Protein 8C8A (pdb70)

B-factor: mean 38.57, std 23.19, range [0.04, 75.44]

Foldseek 3Di:
DPDDDDDDDDDDDDPDDDQQFFKWFKAALVRHGQFIGGDGAQDWDWTAGPPPGPIKIFGHHSQQDTDAIPPGDDPSMDTPSGGDDPDDD

Nearest PDB structures (foldseek):
  8c8a-assembly1_A  TM=7.596E-01  e=3.567E-14  Pyricularia oryzae 70-15
  6r5j-assembly1_A  TM=7.655E-01  e=9.080E-04  Pyricularia oryzae P131
  7nmm-assembly2_J  TM=6.622E-01  e=2.965E-03  Pyricularia oryzae B157
  7nlj-assembly1_B  TM=6.506E-01  e=5.683E-03  Pyricularia oryzae Y34
  2myw-assembly1_A  TM=5.271E-01  e=2.237E+00  Pyricularia oryzae

Secondary structure (DSSP, 8-state):
-------TTSSS-SS-SSS--EEEEEE-TT--EEEEEEE-TT-EEEE--TTT---EEEEE-TTS-EEEEES-PPTT-EEEEEE--SS--

Sequence (89 aa):
MAAPTPVPGIFDIFKKPVPTSCKLALTNGNKREVDAMLLPPSGTTILSDTSGAGVFTAKVNSKCEFTSVSPALPTGFKIEGSVDKEGKPMAAPTPVPGIFDIFKKPVPTSCKLALTNGNKREVDAML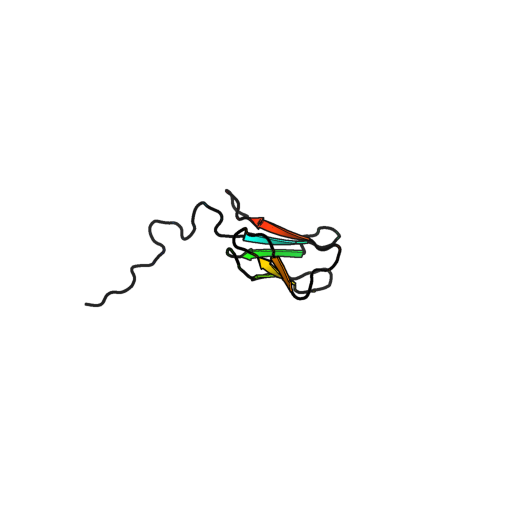LPPSGTTILSDTSGAGVFTAKVNSKCEFTSVSPALPTGFKIEGSVDKEGKPMAAPTPVPGIFDIFKKPVPTSCKLALTNGNKREVDAMLLPPSGTTILSDTSGAGVFTAKVNSKCEFTSVSPALPTGFKIEGSVDKEGKPMAAPTPVPGIFDIFKKPVPTSCKLALTNGNKREVDAMLLPPSGTTILSDTSGAGVFTAKVNSKCEFTSVSPALPTGFKIEGSVDKEGKPMAAPTPVPGIFDIFKKPVPTSCKLALTNGNKREVDAMLLPPSGTTILSDTSGAGVFTAKVNSKCEFTSVSPALPTGFKIEGSVDKEGKPMAAPTPVPGIFDIFKKPVPTSCKLALTNGNKREVDAMLLPPSGTTILSDTSGAGVFTAKVNSKCEFTSVSPALPTGFKIEGSVDKEGKPMAAPTPVPGIFDIFKKPVPTSCKLALTNGNKREVDAMLLPPSGTTILSDTSGAGVFTAKVNSKCEFTSVSPALPTGFKIEGSVDKEGKPMAAPTPVPGIFDIFKKPVPTSCKLALTNGNKREVDAMLLPPSGTTILSDTSGAGVFTAKVNSKCEFTSVSPALPTGFKIEGSVDKEGKPMAAPTPVPGIFDIFKKPVPTSCKLALTNGNKREVDAMLLPPSGTTILSDTSGAGVFTAKVNSKCEFTSVSPALPTGFKIEGSVDKEGKPMAAPTPVPGIFDIFKKPVPTSCKLALTNGNKREVDAMLLPPSGTTILSDTSGAGVFTAKVNSKCEFTSVSPALPTGFKIEGSVDKEGKPMAAPTPVPGIFDIFKKPVPTSCKLALTNGNKREVDAMLLPPSGTTILSDTSGAGVFTAKVNSKCEFTSVSPALPTGFKIEGSVDKEGKPMAAPTPVPGIFDIFKKPVPTSCKLALTNGNKREVDAMLLPPSGTTILSDTSGAGVFTAKVNSKCEFTSVSPALPTGFKIEGSVDKEGKPMAAPTPVPGIFDIFKKPVPTSCKLALTNGNKREVDAMLLPPSGTTILSDTSGAGVFTAKVNSKCEFTSVSPALPTGFKIEGSVDKEGKPMAAPTPVPGIFDIFKKPVPTSCKLALTNGNKREVDAMLLPPSGTTILSDTSGAGVFTAKVNSKCEFTSVSPALPTGFKIEGSVDKEGKPMAAPTPVPGIFDIFKKPVPTSCKLALTNGNKREVDAMLLPPSGTTILSDTSGAGVFTAKVNSKCEFTSVSPALPTGFKIEGSVDKEGKPMAAPTPVPGIFDIFKKPVPTSCKLALTNGNKREVDAMLLPPSGTTILSDTSGAGVFTAKVNSKCEFTSVSPALPTGFKIEGSVDKEGKPMAAPTPVPGIFDIFKKPVPTSCKLALTNGNKREVDAMLLPPSGTTILSDTSGAGVFTAKVNSKCEFTSVSPALPTGFKIEGSVDKEGKPMAAPTPVPGIFDIFKKPVPTSCKLALTNGNKREVDAMLLPPSGTTILSDTSGAGVFTAKVNSKCEFTSVSPALPTGFKIEGSVDKEGKPMAAPTPVPGIFDIFKKPVPTSCKLALTNGNKREVDAMLLPPSGTTILSDTSGAGVFTAKVNSKCEFTSVSPALPTGFKIEGSVDKEGKPMAAPTPVPGIFDIFKKPVPTSCKLALTNGNKREVDAMLLPPSGTTILSDTSGAGVFTAKVNSKCEFTSVSPALPTGFKIEGSVDKEGKP

Radius of gyration: 16.28 Å; Cα contacts (8 Å, |Δi|>4): 189; chains: 1; bounding box: 24×59×23 Å

Organism: Pyricularia oryzae (strain 70-15 / ATCC MYA-4617 / FGSC 8958) (NCBI:txid242507)

Solvent-accessible surface area: 6206 Å² total; per-residue (Å²): 246,77,108,113,107,104,79,132,5,112,215,70,136,155,83,132,141,80,84,36,22,0,45,0,0,0,4,18,51,123,104,171,97,21,34,37,89,86,30,79,46,66,13,60,0,96,0,55,6,115,71,66,65,33,76,11,34,0,89,9,62,72,128,1,88,68,80,60,12,46,110,66,52,59,145,47,42,105,7,60,27,38,55,14,122,197,37,189,80

Structure (mmCIF, N/CA/C/O backbone):
data_8C8A
#
_entry.id   8C8A
#
loop_
_atom_site.group_PDB
_atom_site.id
_atom_site.type_symbol
_atom_site.label_atom_id
_atom_site.label_alt_id
_atom_site.label_comp_id
_atom_site.label_asym_id
_atom_site.label_entity_id
_atom_site.label_seq_id
_atom_site.pdbx_PDB_ins_code
_atom_site.Cartn_x
_atom_site.Cartn_y
_atom_site.Cartn_z
_atom_site.occupancy
_atom_site.B_iso_or_equiv
_atom_site.auth_seq_id
_atom_site.auth_comp_id
_atom_site.auth_asym_id
_atom_site.auth_atom_id
_atom_site.pdbx_PDB_model_num
ATOM 1 N N . MET A 1 30 ? 1.307 -1.204 -1.825 1.00 0.00 17 MET A N 1
ATOM 2 C CA . MET A 1 30 ? 2.644 -1.492 -2.358 1.00 52.33 17 MET A CA 1
ATOM 3 C C . MET A 1 30 ? 2.657 -2.921 -2.877 1.00 30.00 17 MET A C 1
ATOM 4 O O . MET A 1 30 ? 2.900 -3.165 -4.063 1.00 11.20 17 MET A O 1
ATOM 18 N N . ALA A 1 31 ? 2.361 -3.856 -2.005 1.00 62.30 18 ALA A N 1
ATOM 19 C CA . ALA A 1 31 ? 2.291 -5.253 -2.350 1.00 42.14 18 ALA A CA 1
ATOM 20 C C . ALA A 1 31 ? 1.076 -5.828 -1.666 1.00 74.21 18 ALA A C 1
ATOM 21 O O . ALA A 1 31 ? 0.696 -5.348 -0.591 1.00 32.10 18 ALA A O 1
ATOM 28 N N . ALA A 1 32 ? 0.457 -6.810 -2.273 1.00 65.52 19 ALA A N 1
ATOM 29 C CA . ALA A 1 32 ? -0.758 -7.385 -1.724 1.00 2.21 19 ALA A CA 1
ATOM 30 C C . ALA A 1 32 ? -0.539 -8.795 -1.169 1.00 0.45 19 ALA A C 1
ATOM 31 O O . ALA A 1 32 ? -0.509 -9.768 -1.924 1.00 43.54 19 ALA A O 1
ATOM 38 N N . PRO A 1 33 ? -0.333 -8.930 0.150 1.00 53.23 20 PRO A N 1
ATOM 39 C CA . PRO A 1 33 ? -0.205 -10.219 0.790 1.00 44.20 20 PRO A CA 1
ATOM 40 C C . PRO A 1 33 ? -1.584 -10.743 1.205 1.00 40.20 20 PRO A C 1
ATOM 41 O O . PRO A 1 33 ? -2.459 -9.955 1.598 1.00 31.31 20 PRO A O 1
ATOM 52 N N . THR A 1 34 ? -1.785 -12.036 1.092 1.00 70.42 21 THR A N 1
ATOM 53 C CA . THR A 1 34 ? -3.034 -12.672 1.463 1.00 72.44 21 THR A CA 1
ATOM 54 C C . THR A 1 34 ? -3.341 -12.432 2.968 1.00 4.42 21 THR A C 1
ATOM 55 O O . THR A 1 34 ? -2.529 -12.779 3.828 1.00 50.14 21 THR A O 1
ATOM 66 N N . PRO A 1 35 ? -4.520 -11.846 3.292 1.00 72.23 22 PRO A N 1
ATOM 67 C CA . PRO A 1 35 ? -4.907 -11.476 4.681 1.00 74.51 22 PRO A CA 1
ATOM 68 C C . PRO A 1 35 ? -5.363 -12.673 5.543 1.00 34.04 22 PRO A C 1
ATOM 69 O O . PRO A 1 35 ? -6.151 -12.506 6.479 1.00 40.44 22 PRO A O 1
ATOM 80 N N . VAL A 1 36 ? -4.810 -13.845 5.247 1.00 71.14 23 VAL A N 1
ATOM 81 C CA . VAL A 1 36 ? -5.092 -15.102 5.944 1.00 44.32 23 VAL A CA 1
ATOM 82 C C . VAL A 1 36 ? -6.516 -15.623 5.653 1.00 62.21 23 VAL A C 1
ATOM 83 O O . VAL A 1 36 ? -7.519 -15.002 6.023 1.00 22.43 23 VAL A O 1
ATOM 96 N N . PRO A 1 37 ? -6.619 -16.787 4.996 1.00 1.32 24 PRO A N 1
ATOM 97 C CA . PRO A 1 37 ? -7.907 -17.418 4.683 1.00 65.02 24 PRO A CA 1
ATOM 98 C C . PRO A 1 37 ? -8.448 -18.213 5.888 1.00 30.32 24 PRO A C 1
ATOM 99 O O . PRO A 1 37 ? -8.904 -19.351 5.754 1.00 31.42 24 PRO A O 1
ATOM 110 N N . GLY A 1 38 ? -8.408 -17.601 7.044 1.00 5.02 25 GLY A N 1
ATOM 111 C CA . GLY A 1 38 ? -8.875 -18.241 8.239 1.00 10.24 25 GLY A CA 1
ATOM 112 C C . GLY A 1 38 ? -9.222 -17.240 9.302 1.00 3.23 25 GLY A C 1
ATOM 113 O O . GLY A 1 38 ? -9.024 -17.486 10.488 1.00 32.33 25 GLY A O 1
ATOM 117 N N . ILE A 1 39 ? -9.707 -16.100 8.891 1.00 41.13 26 ILE A N 1
ATOM 118 C CA . ILE A 1 39 ? -10.098 -15.080 9.836 1.00 5.21 26 ILE A CA 1
ATOM 119 C C . ILE A 1 39 ? -11.603 -15.084 9.935 1.00 21.15 26 ILE A C 1
ATOM 120 O O . ILE A 1 39 ? -12.260 -15.590 9.034 1.00 35.23 26 ILE A O 1
ATOM 136 N N . PHE A 1 40 ? -12.137 -14.560 11.026 1.00 64.30 27 PHE A N 1
ATOM 137 C CA . PHE A 1 40 ? -13.579 -14.561 11.336 1.00 14.13 27 PHE A CA 1
ATOM 138 C C . PHE A 1 40 ? -14.046 -15.958 11.770 1.00 20.55 27 PHE A C 1
ATOM 139 O O . PHE A 1 40 ? -14.595 -16.122 12.860 1.00 2.54 27 PHE A O 1
ATOM 156 N N . ASP A 1 41 ? -13.813 -16.954 10.943 1.00 11.43 28 ASP A N 1
ATOM 157 C CA . ASP A 1 41 ? -14.185 -18.317 11.274 1.00 42.15 28 ASP A CA 1
ATOM 158 C C . ASP A 1 41 ? -13.077 -18.953 12.095 1.00 2.33 28 ASP A C 1
ATOM 159 O O . ASP A 1 41 ? -11.965 -18.422 12.172 1.00 62.24 28 ASP A O 1
ATOM 168 N N . ILE A 1 42 ? -13.361 -20.080 12.696 1.00 34.25 29 ILE A N 1
ATOM 169 C CA . ILE A 1 42 ? -12.411 -20.729 13.586 1.00 41.03 29 ILE A CA 1
ATOM 170 C C . ILE A 1 42 ? -11.587 -21.851 12.915 1.00 14.22 29 ILE A C 1
ATOM 171 O O . ILE A 1 42 ? -11.131 -22.790 13.598 1.00 23.23 29 ILE A O 1
ATOM 187 N N . PHE A 1 43 ? -11.372 -21.718 11.579 1.00 3.43 30 PHE A N 1
ATOM 188 C CA . PHE A 1 43 ? -10.555 -22.662 10.757 1.00 62.45 30 PHE A CA 1
ATOM 189 C C . PHE A 1 43 ? -11.254 -23.992 10.578 1.00 74.43 30 PHE A C 1
ATOM 190 O O . PHE A 1 43 ? -10.641 -25.001 10.208 1.00 41.33 30 PHE A O 1
ATOM 207 N N . LYS A 1 44 ? -12.530 -23.981 10.801 1.00 61.54 31 LYS A N 1
ATOM 208 C CA . LYS A 1 44 ? -13.338 -25.150 10.707 1.00 21.31 31 LYS A CA 1
ATOM 209 C C . LYS A 1 44 ? -14.764 -24.705 10.479 1.00 64.23 31 LYS A C 1
ATOM 210 O O . LYS A 1 44 ? -15.142 -23.586 10.871 1.00 54.23 31 LYS A O 1
ATOM 229 N N . LYS A 1 45 ? -15.530 -25.526 9.824 1.00 64.53 32 LYS A N 1
ATOM 230 C CA . LYS A 1 45 ? -16.913 -25.244 9.585 1.00 62.22 32 LYS A CA 1
ATOM 231 C C . LYS A 1 45 ? -17.714 -26.048 10.594 1.00 45.44 32 LYS A C 1
ATOM 232 O O . LYS A 1 45 ? -17.294 -27.140 10.961 1.00 53.13 32 LYS A O 1
ATOM 251 N N . PRO A 1 46 ? -18.864 -25.541 11.062 1.00 30.33 33 PRO A N 1
ATOM 252 C CA . PRO A 1 46 ? -19.724 -26.258 12.043 1.00 61.21 33 PRO A CA 1
ATOM 253 C C . PRO A 1 46 ? -20.517 -27.422 11.400 1.00 41.32 33 PRO A C 1
ATOM 254 O O . PRO A 1 46 ? -21.599 -27.794 11.864 1.00 33.13 33 PRO A O 1
ATOM 265 N N . VAL A 1 47 ? -19.947 -27.996 10.369 1.00 11.54 34 VAL A N 1
ATOM 266 C CA . VAL A 1 47 ? -20.529 -29.080 9.612 1.00 54.43 34 VAL A CA 1
ATOM 267 C C . VAL A 1 47 ? -19.439 -30.148 9.459 1.00 52.21 34 VAL A C 1
ATOM 268 O O . VAL A 1 47 ? -18.271 -29.854 9.756 1.00 22.41 34 VAL A O 1
ATOM 281 N N . PRO A 1 48 ? -19.773 -31.392 9.066 1.00 32.22 35 PRO A N 1
ATOM 282 C CA . PRO A 1 48 ? -18.778 -32.465 8.891 1.00 65.31 35 PRO A CA 1
ATOM 283 C C . PRO A 1 48 ? -17.674 -32.159 7.848 1.00 30.04 35 PRO A C 1
ATOM 284 O O . PRO A 1 48 ? -17.828 -32.421 6.644 1.00 71.43 35 PRO A O 1
ATOM 295 N N . THR A 1 49 ? -16.602 -31.550 8.305 1.00 32.55 36 THR A N 1
ATOM 296 C CA . THR A 1 49 ? -15.452 -31.276 7.472 1.00 23.40 36 THR A CA 1
ATOM 297 C C . THR A 1 49 ? -14.256 -32.104 7.925 1.00 21.23 36 THR A C 1
ATOM 298 O O . THR A 1 49 ? -13.104 -31.850 7.535 1.00 75.34 36 THR A O 1
ATOM 309 N N . SER A 1 50 ? -14.517 -33.079 8.755 1.00 21.35 37 SER A N 1
ATOM 310 C CA . SER A 1 50 ? -13.511 -33.966 9.250 1.00 51.44 37 SER A CA 1
ATOM 311 C C . SER A 1 50 ? -14.131 -35.329 9.516 1.00 23.33 37 SER A C 1
ATOM 312 O O . SER A 1 50 ? -15.332 -35.436 9.794 1.00 64.31 37 SER A O 1
ATOM 320 N N . CYS A 1 51 ? -13.340 -36.335 9.394 1.00 61.31 38 CYS A N 1
ATOM 321 C CA . CYS A 1 51 ? -13.758 -37.693 9.530 1.00 42.44 38 CYS A CA 1
ATOM 322 C C . CYS A 1 51 ? -12.884 -38.362 10.580 1.00 2.11 38 CYS A C 1
ATOM 323 O O . CYS A 1 51 ? -11.671 -38.203 10.564 1.00 51.14 38 CYS A O 1
ATOM 330 N N . LYS A 1 52 ? -13.481 -39.083 11.475 1.00 74.14 39 LYS A N 1
ATOM 331 C CA . LYS A 1 52 ? -12.763 -39.743 12.531 1.00 15.12 39 LYS A CA 1
ATOM 332 C C . LYS A 1 52 ? -12.754 -41.240 12.244 1.00 20.45 39 LYS A C 1
ATOM 333 O O . LYS A 1 52 ? -13.724 -41.943 12.480 1.00 72.42 39 LYS A O 1
ATOM 352 N N . LEU A 1 53 ? -11.690 -41.687 11.677 1.00 52.13 40 LEU A N 1
ATOM 353 C CA . LEU A 1 53 ? -11.532 -43.074 11.302 1.00 12.14 40 LEU A CA 1
ATOM 354 C C . LEU A 1 53 ? -10.980 -43.825 12.458 1.00 63.54 40 LEU A C 1
ATOM 355 O O . LEU A 1 53 ? -10.095 -43.324 13.154 1.00 22.14 40 LEU A O 1
ATOM 371 N N . ALA A 1 54 ? -11.480 -44.997 12.676 1.00 21.13 41 ALA A N 1
ATOM 372 C CA . ALA A 1 54 ? -11.046 -45.786 13.777 1.00 63.12 41 ALA A CA 1
ATOM 373 C C . ALA A 1 54 ? -10.939 -47.213 13.377 1.00 11.42 41 ALA A C 1
ATOM 374 O O . ALA A 1 54 ? -11.909 -47.816 12.935 1.00 13.42 41 ALA A O 1
ATOM 381 N N . LEU A 1 55 ? -9.780 -47.745 13.499 1.00 62.30 42 LEU A N 1
ATOM 382 C CA . LEU A 1 55 ? -9.579 -49.105 13.233 1.00 53.53 42 LEU A CA 1
ATOM 383 C C . LEU A 1 55 ? -9.603 -49.835 14.523 1.00 54.22 42 LEU A C 1
ATOM 384 O O . LEU A 1 55 ? -8.877 -49.474 15.486 1.00 4.44 42 LEU A O 1
ATOM 400 N N . THR A 1 56 ? -10.422 -50.831 14.547 1.00 3.43 43 THR A N 1
ATOM 401 C CA . THR A 1 56 ? -10.634 -51.649 15.676 1.00 54.11 43 THR A CA 1
ATOM 402 C C . THR A 1 56 ? -10.424 -53.094 15.232 1.00 44.34 43 THR A C 1
ATOM 403 O O . THR A 1 56 ? -10.764 -53.445 14.090 1.00 0.25 43 THR A O 1
ATOM 414 N N . ASN A 1 57 ? -9.838 -53.898 16.078 1.00 2.54 44 ASN A N 1
ATOM 415 C CA . ASN A 1 57 ? -9.575 -55.302 15.752 1.00 72.31 44 ASN A CA 1
ATOM 416 C C . ASN A 1 57 ? -10.820 -56.166 15.957 1.00 3.50 44 ASN A C 1
ATOM 417 O O . ASN A 1 57 ? -11.903 -55.639 16.213 1.00 70.34 44 ASN A O 1
ATOM 428 N N . GLY A 1 58 ? -10.665 -57.487 15.868 1.00 32.54 45 GLY A N 1
ATOM 429 C CA . GLY A 1 58 ? -11.797 -58.403 16.034 1.00 32.12 45 GLY A CA 1
ATOM 430 C C . GLY A 1 58 ? -12.359 -58.378 17.442 1.00 31.31 45 GLY A C 1
ATOM 431 O O . GLY A 1 58 ? -13.506 -58.737 17.677 1.00 60.22 45 GLY A O 1
ATOM 435 N N . ASN A 1 59 ? -11.549 -57.919 18.369 1.00 64.04 46 ASN A N 1
ATOM 436 C CA . ASN A 1 59 ? -11.948 -57.794 19.768 1.00 41.25 46 ASN A CA 1
ATOM 437 C C . ASN A 1 59 ? -12.499 -56.399 20.003 1.00 22.03 46 ASN A C 1
ATOM 438 O O . ASN A 1 59 ? -12.782 -56.007 21.132 1.00 74.23 46 ASN A O 1
ATOM 449 N N . LYS A 1 60 ? -12.616 -55.657 18.906 1.00 63.41 47 LYS A N 1
ATOM 450 C CA . LYS A 1 60 ? -13.127 -54.293 18.844 1.00 21.13 47 LYS A CA 1
ATOM 451 C C . LYS A 1 60 ? -12.304 -53.305 19.631 1.00 23.43 47 LYS A C 1
ATOM 452 O O . LYS A 1 60 ? -12.771 -52.212 19.937 1.00 21.05 47 LYS A O 1
ATOM 471 N N . ARG A 1 61 ? -11.051 -53.646 19.880 1.00 70.14 48 ARG A N 1
ATOM 472 C CA . ARG A 1 61 ? -10.162 -52.733 20.533 1.00 23.55 48 ARG A CA 1
ATOM 473 C C . ARG A 1 61 ? -9.779 -51.721 19.486 1.00 2.43 48 ARG A C 1
ATOM 474 O O . ARG A 1 61 ? -9.374 -52.113 18.375 1.00 31.10 48 ARG A O 1
ATOM 495 N N . GLU A 1 62 ? -9.964 -50.459 19.784 1.00 2.21 49 GLU A N 1
ATOM 496 C CA . GLU A 1 62 ? -9.624 -49.404 18.857 1.00 71.42 49 GLU A CA 1
ATOM 497 C C . GLU A 1 62 ? -8.115 -49.292 18.808 1.00 73.43 49 GLU A C 1
ATOM 498 O O . GLU A 1 62 ? -7.490 -48.693 19.688 1.00 0.24 49 GLU A O 1
ATOM 510 N N . VAL A 1 63 ? -7.537 -49.925 17.821 1.00 62.32 50 VAL A N 1
ATOM 511 C CA . VAL A 1 63 ? -6.113 -50.004 17.693 1.00 45.44 50 VAL A CA 1
ATOM 512 C C . VAL A 1 63 ? -5.556 -48.701 17.188 1.00 22.42 50 VAL A C 1
ATOM 513 O O . VAL A 1 63 ? -4.422 -48.340 17.519 1.00 32.24 50 VAL A O 1
ATOM 526 N N . ASP A 1 64 ? -6.348 -47.975 16.408 1.00 63.52 51 ASP A N 1
ATOM 527 C CA . ASP A 1 64 ? -5.906 -46.660 15.976 1.00 70.23 51 ASP A CA 1
ATOM 528 C C . ASP A 1 64 ? -7.111 -45.833 15.613 1.00 35.30 51 ASP A C 1
ATOM 529 O O . ASP A 1 64 ? -8.195 -46.377 15.372 1.00 24.44 51 ASP A O 1
ATOM 538 N N . ALA A 1 65 ? -6.915 -44.559 15.529 1.00 73.42 52 ALA A N 1
ATOM 539 C CA . ALA A 1 65 ? -7.953 -43.602 15.287 1.00 10.13 52 ALA A CA 1
ATOM 540 C C . ALA A 1 65 ? -7.313 -42.327 14.828 1.00 11.21 52 ALA A C 1
ATOM 541 O O . ALA A 1 65 ? -6.385 -41.837 15.465 1.00 73.04 52 ALA A O 1
ATOM 548 N N . MET A 1 66 ? -7.769 -41.808 13.733 1.00 32.34 53 MET A N 1
ATOM 549 C CA . MET A 1 66 ? -7.216 -40.600 13.166 1.00 61.25 53 MET A CA 1
ATOM 550 C C . MET A 1 66 ? -8.310 -39.730 12.607 1.00 64.02 53 MET A C 1
ATOM 551 O O . MET A 1 66 ? -9.266 -40.231 11.998 1.00 60.11 53 MET A O 1
ATOM 565 N N . LEU A 1 67 ? -8.207 -38.456 12.857 1.00 42.01 54 LEU A N 1
ATOM 566 C CA . LEU A 1 67 ? -9.092 -37.499 12.333 1.00 12.01 54 LEU A CA 1
ATOM 567 C C . LEU A 1 67 ? -8.527 -36.990 11.007 1.00 13.12 54 LEU A C 1
ATOM 568 O O . LEU A 1 67 ? -7.487 -36.327 10.976 1.00 3.22 54 LEU A O 1
ATOM 584 N N . LEU A 1 68 ? -9.164 -37.359 9.939 1.00 55.12 55 LEU A N 1
ATOM 585 C CA . LEU A 1 68 ? -8.752 -37.007 8.592 1.00 13.24 55 LEU A CA 1
ATOM 586 C C . LEU A 1 68 ? -9.771 -36.072 7.955 1.00 0.11 55 LEU A C 1
ATOM 587 O O . LEU A 1 68 ? -10.870 -35.935 8.471 1.00 61.30 55 LEU A O 1
ATOM 603 N N . PRO A 1 69 ? -9.418 -35.368 6.866 1.00 42.03 56 PRO A N 1
ATOM 604 C CA . PRO A 1 69 ? -10.378 -34.568 6.120 1.00 54.24 56 PRO A CA 1
ATOM 605 C C . PRO A 1 69 ? -11.247 -35.475 5.219 1.00 43.32 56 PRO A C 1
ATOM 606 O O . PRO A 1 69 ? -10.917 -36.665 5.023 1.00 42.42 56 PRO A O 1
ATOM 617 N N . PRO A 1 70 ? -12.367 -34.953 4.667 1.00 52.34 57 PRO A N 1
ATOM 618 C CA . PRO A 1 70 ? -13.217 -35.720 3.763 1.00 73.34 57 PRO A CA 1
ATOM 619 C C . PRO A 1 70 ? -12.428 -36.163 2.537 1.00 3.24 57 PRO A C 1
ATOM 620 O O . PRO A 1 70 ? -11.632 -35.380 1.990 1.00 14.21 57 PRO A O 1
ATOM 631 N N . SER A 1 71 ? -12.617 -37.424 2.150 1.00 33.11 58 SER A N 1
ATOM 632 C CA . SER A 1 71 ? -11.941 -38.029 1.001 1.00 40.14 58 SER A CA 1
ATOM 633 C C . SER A 1 71 ? -10.417 -38.189 1.245 1.00 35.12 58 SER A C 1
ATOM 634 O O . SER A 1 71 ? -9.621 -38.269 0.298 1.00 25.04 58 SER A O 1
ATOM 642 N N . GLY A 1 72 ? -10.025 -38.252 2.503 1.00 51.31 59 GLY A N 1
ATOM 643 C CA . GLY A 1 72 ? -8.635 -38.434 2.838 1.00 54.55 59 GLY A CA 1
ATOM 644 C C . GLY A 1 72 ? -8.270 -39.895 3.039 1.00 44.04 59 GLY A C 1
ATOM 645 O O . GLY A 1 72 ? -9.144 -40.775 3.079 1.00 22.41 59 GLY A O 1
ATOM 649 N N . THR A 1 73 ? -6.996 -40.151 3.155 1.00 32.43 60 THR A N 1
ATOM 650 C CA . THR A 1 73 ? -6.477 -41.472 3.362 1.00 75.03 60 THR A CA 1
ATOM 651 C C . THR A 1 73 ? -5.947 -41.586 4.782 1.00 72.34 60 THR A C 1
ATOM 652 O O . THR A 1 73 ? -5.024 -40.878 5.163 1.00 24.11 60 THR A O 1
ATOM 663 N N . THR A 1 74 ? -6.545 -42.433 5.556 1.00 52.23 61 THR A N 1
ATOM 664 C CA . THR A 1 74 ? -6.191 -42.568 6.933 1.00 22.34 61 THR A CA 1
ATOM 665 C C . THR A 1 74 ? -5.221 -43.729 7.154 1.00 35.15 61 THR A C 1
ATOM 666 O O . THR A 1 74 ? -5.526 -44.866 6.807 1.00 1.32 61 THR A O 1
ATOM 677 N N . ILE A 1 75 ? -4.072 -43.444 7.715 1.00 61.34 62 ILE A N 1
ATOM 678 C CA . ILE A 1 75 ? -3.131 -44.477 8.053 1.00 24.23 62 ILE A CA 1
ATOM 679 C C . ILE A 1 75 ? -3.375 -44.902 9.500 1.00 63.33 62 ILE A C 1
ATOM 680 O O . ILE A 1 75 ? -3.153 -44.133 10.436 1.00 2.53 62 ILE A O 1
ATOM 696 N N . LEU A 1 76 ? -3.885 -46.089 9.667 1.00 63.33 63 LEU A N 1
ATOM 697 C CA . LEU A 1 76 ? -4.223 -46.630 10.964 1.00 74.44 63 LEU A CA 1
ATOM 698 C C . LEU A 1 76 ? -3.310 -47.799 11.306 1.00 21.22 63 LEU A C 1
ATOM 699 O O . LEU A 1 76 ? -3.200 -48.767 10.545 1.00 12.12 63 LEU A O 1
ATOM 715 N N . SER A 1 77 ? -2.670 -47.715 12.435 1.00 1.43 64 SER A N 1
ATOM 716 C CA . SER A 1 77 ? -1.719 -48.710 12.857 1.00 22.31 64 SER A CA 1
ATOM 717 C C . SER A 1 77 ? -2.361 -49.689 13.827 1.00 64.44 64 SER A C 1
ATOM 718 O O . SER A 1 77 ? -2.941 -49.308 14.833 1.00 3.35 64 SER A O 1
ATOM 726 N N . ASP A 1 78 ? -2.277 -50.938 13.491 1.00 60.41 65 ASP A N 1
ATOM 727 C CA . ASP A 1 78 ? -2.823 -51.998 14.320 1.00 62.22 65 ASP A CA 1
ATOM 728 C C . ASP A 1 78 ? -1.817 -52.493 15.352 1.00 32.54 65 ASP A C 1
ATOM 729 O O . ASP A 1 78 ? -0.728 -52.890 15.001 1.00 34.42 65 ASP A O 1
ATOM 738 N N . THR A 1 79 ? -2.216 -52.541 16.596 1.00 14.00 66 THR A N 1
ATOM 739 C CA . THR A 1 79 ? -1.332 -52.983 17.659 1.00 23.42 66 THR A CA 1
ATOM 740 C C . THR A 1 79 ? -1.442 -54.513 17.862 1.00 44.10 66 THR A C 1
ATOM 741 O O . THR A 1 79 ? -0.706 -55.117 18.659 1.00 31.15 66 THR A O 1
ATOM 752 N N . SER A 1 80 ? -2.341 -55.130 17.140 1.00 2.21 67 SER A N 1
ATOM 753 C CA . SER A 1 80 ? -2.518 -56.564 17.230 1.00 54.22 67 SER A CA 1
ATOM 754 C C . SER A 1 80 ? -1.400 -57.277 16.443 1.00 71.41 67 SER A C 1
ATOM 755 O O . SER A 1 80 ? -0.794 -58.240 16.928 1.00 53.21 67 SER A O 1
ATOM 763 N N . GLY A 1 81 ? -1.139 -56.799 15.243 1.00 15.42 68 GLY A N 1
ATOM 764 C CA . GLY A 1 81 ? -0.121 -57.363 14.420 1.00 43.51 68 GLY A CA 1
ATOM 765 C C . GLY A 1 81 ? 0.480 -56.358 13.458 1.00 70.13 68 GLY A C 1
ATOM 766 O O . GLY A 1 81 ? 1.374 -56.715 12.698 1.00 24.05 68 GLY A O 1
ATOM 770 N N . ALA A 1 82 ? -0.018 -55.097 13.474 1.00 22.54 69 ALA A N 1
ATOM 771 C CA . ALA A 1 82 ? 0.507 -54.036 12.641 1.00 72.11 69 ALA A CA 1
ATOM 772 C C . ALA A 1 82 ? 0.357 -54.308 11.159 1.00 11.34 69 ALA A C 1
ATOM 773 O O . ALA A 1 82 ? 1.303 -54.702 10.462 1.00 31.00 69 ALA A O 1
ATOM 780 N N . GLY A 1 83 ? -0.858 -54.139 10.694 1.00 3.03 70 GLY A N 1
ATOM 781 C CA . GLY A 1 83 ? -1.145 -54.327 9.296 1.00 70.32 70 GLY A CA 1
ATOM 782 C C . GLY A 1 83 ? -0.969 -53.039 8.548 1.00 21.51 70 GLY A C 1
ATOM 783 O O . GLY A 1 83 ? -0.820 -53.037 7.332 1.00 11.24 70 GLY A O 1
ATOM 787 N N . VAL A 1 84 ? -0.954 -51.946 9.327 1.00 50.41 71 VAL A N 1
ATOM 788 C CA . VAL A 1 84 ? -0.838 -50.567 8.843 1.00 25.34 71 VAL A CA 1
ATOM 789 C C . VAL A 1 84 ? -1.836 -50.326 7.718 1.00 32.24 71 VAL A C 1
ATOM 790 O O . VAL A 1 84 ? -1.526 -50.436 6.523 1.00 64.01 71 VAL A O 1
ATOM 803 N N . PHE A 1 85 ? -3.035 -50.059 8.114 1.00 72.55 72 PHE A N 1
ATOM 804 C CA . PHE A 1 85 ? -4.125 -49.971 7.192 1.00 11.42 72 PHE A CA 1
ATOM 805 C C . PHE A 1 85 ? -4.387 -48.564 6.740 1.00 73.31 72 PHE A C 1
ATOM 806 O O . PHE A 1 85 ? -4.503 -47.655 7.547 1.00 70.11 72 PHE A O 1
ATOM 823 N N . THR A 1 86 ? -4.459 -48.394 5.453 1.00 51.41 73 THR A N 1
ATOM 824 C CA . THR A 1 86 ? -4.741 -47.122 4.869 1.00 45.23 73 THR A CA 1
ATOM 825 C C . THR A 1 86 ? -6.199 -47.102 4.406 1.00 61.31 73 THR A C 1
ATOM 826 O O . THR A 1 86 ? -6.543 -47.675 3.368 1.00 65.43 73 THR A O 1
ATOM 837 N N . ALA A 1 87 ? -7.038 -46.510 5.209 1.00 64.14 74 ALA A N 1
ATOM 838 C CA . ALA A 1 87 ? -8.451 -46.389 4.934 1.00 71.22 74 ALA A CA 1
ATOM 839 C C . ALA A 1 87 ? -8.692 -45.160 4.095 1.00 12.23 74 ALA A C 1
ATOM 840 O O . ALA A 1 87 ? -8.518 -44.036 4.553 1.00 41.10 74 ALA A O 1
ATOM 847 N N . LYS A 1 88 ? -9.032 -45.371 2.871 1.00 61.23 75 LYS A N 1
ATOM 848 C CA . LYS A 1 88 ? -9.305 -44.281 1.958 1.00 41.31 75 LYS A CA 1
ATOM 849 C C . LYS A 1 88 ? -10.791 -43.984 2.023 1.00 42.33 75 LYS A C 1
ATOM 850 O O . LYS A 1 88 ? -11.601 -44.846 1.677 1.00 54.43 75 LYS A O 1
ATOM 869 N N . VAL A 1 89 ? -11.162 -42.821 2.493 1.00 33.40 76 VAL A N 1
ATOM 870 C CA . VAL A 1 89 ? -12.573 -42.485 2.641 1.00 41.23 76 VAL A CA 1
ATOM 871 C C . VAL A 1 89 ? -13.088 -41.631 1.512 1.00 21.52 76 VAL A C 1
ATOM 872 O O . VAL A 1 89 ? -12.326 -41.143 0.673 1.00 63.22 76 VAL A O 1
ATOM 885 N N . ASN A 1 90 ? -14.382 -41.479 1.484 1.00 74.12 77 ASN A N 1
ATOM 886 C CA . ASN A 1 90 ? -15.037 -40.600 0.553 1.00 33.23 77 ASN A CA 1
ATOM 887 C C . ASN A 1 90 ? -15.448 -39.361 1.359 1.00 72.22 77 ASN A C 1
ATOM 888 O O . ASN A 1 90 ? -15.180 -39.310 2.574 1.00 61.32 77 ASN A O 1
ATOM 899 N N . SER A 1 91 ? -16.118 -38.402 0.765 1.00 62.14 78 SER A N 1
ATOM 900 C CA . SER A 1 91 ? -16.446 -37.157 1.458 1.00 34.24 78 SER A CA 1
ATOM 901 C C . SER A 1 91 ? -17.585 -37.343 2.470 1.00 2.12 78 SER A C 1
ATOM 902 O O . SER A 1 91 ? -18.004 -36.410 3.157 1.00 60.45 78 SER A O 1
ATOM 910 N N . LYS A 1 92 ? -18.028 -38.573 2.559 1.00 41.42 79 LYS A N 1
ATOM 911 C CA . LYS A 1 92 ? -19.059 -39.011 3.462 1.00 53.30 79 LYS A CA 1
ATOM 912 C C . LYS A 1 92 ? -18.427 -39.455 4.773 1.00 63.14 79 LYS A C 1
ATOM 913 O O . LYS A 1 92 ? -19.127 -39.855 5.699 1.00 12.30 79 LYS A O 1
ATOM 932 N N . CYS A 1 93 ? -17.082 -39.457 4.804 1.00 51.32 80 CYS A N 1
ATOM 933 C CA . CYS A 1 93 ? -16.301 -39.897 5.972 1.00 5.41 80 CYS A CA 1
ATOM 934 C C . CYS A 1 93 ? -16.379 -41.398 6.177 1.00 3.34 80 CYS A C 1
ATOM 935 O O . CYS A 1 93 ? -15.997 -41.922 7.217 1.00 63.54 80 CYS A O 1
ATOM 942 N N . GLU A 1 94 ? -16.821 -42.085 5.150 1.00 32.13 81 GLU A N 1
ATOM 943 C CA . GLU A 1 94 ? -16.909 -43.508 5.179 1.00 22.02 81 GLU A CA 1
ATOM 944 C C . GLU A 1 94 ? -15.802 -44.056 4.370 1.00 64.44 81 GLU A C 1
ATOM 945 O O . GLU A 1 94 ? -15.472 -43.505 3.301 1.00 22.13 81 GLU A O 1
ATOM 957 N N . PHE A 1 95 ? -15.219 -45.103 4.863 1.00 33.24 82 PHE A N 1
ATOM 958 C CA . PHE A 1 95 ? -14.118 -45.721 4.224 1.00 60.13 82 PHE A CA 1
ATOM 959 C C . PHE A 1 95 ? -14.590 -46.433 2.967 1.00 20.25 82 PHE A C 1
ATOM 960 O O . PHE A 1 95 ? -15.625 -47.101 2.961 1.00 15.11 82 PHE A O 1
ATOM 977 N N . THR A 1 96 ? -13.871 -46.242 1.911 1.00 74.31 83 THR A N 1
ATOM 978 C CA . THR A 1 96 ? -14.197 -46.866 0.668 1.00 12.41 83 THR A CA 1
ATOM 979 C C . THR A 1 96 ? -13.322 -48.094 0.426 1.00 20.43 83 THR A C 1
ATOM 980 O O . THR A 1 96 ? -13.836 -49.181 0.120 1.00 44.21 83 THR A O 1
ATOM 991 N N . SER A 1 97 ? -12.019 -47.949 0.630 1.00 24.25 84 SER A N 1
ATOM 992 C CA . SER A 1 97 ? -11.091 -49.039 0.415 1.00 72.40 84 SER A CA 1
ATOM 993 C C . SER A 1 97 ? -9.960 -48.933 1.425 1.00 71.45 84 SER A C 1
ATOM 994 O O . SER A 1 97 ? -9.513 -47.823 1.735 1.00 4.25 84 SER A O 1
ATOM 1002 N N . VAL A 1 98 ? -9.555 -50.045 1.985 1.00 73.10 85 VAL A N 1
ATOM 1003 C CA . VAL A 1 98 ? -8.426 -50.076 2.870 1.00 42.13 85 VAL A CA 1
ATOM 1004 C C . VAL A 1 98 ? -7.286 -50.801 2.194 1.00 72.11 85 VAL A C 1
ATOM 1005 O O . VAL A 1 98 ? -7.459 -51.903 1.681 1.00 12.12 85 VAL A O 1
ATOM 1018 N N . SER A 1 99 ? -6.158 -50.178 2.173 1.00 62.40 86 SER A N 1
ATOM 1019 C CA . SER A 1 99 ? -4.977 -50.768 1.639 1.00 23.22 86 SER A CA 1
ATOM 1020 C C . SER A 1 99 ? -4.148 -51.293 2.821 1.00 64.12 86 SER A C 1
ATOM 1021 O O . SER A 1 99 ? -4.115 -50.642 3.874 1.00 42.15 86 SER A O 1
ATOM 1029 N N . PRO A 1 100 ? -3.515 -52.478 2.707 1.00 72.41 87 PRO A N 1
ATOM 1030 C CA . PRO A 1 100 ? -3.547 -53.311 1.486 1.00 53.33 87 PRO A CA 1
ATOM 1031 C C . PRO A 1 100 ? -4.906 -53.986 1.258 1.00 4.55 87 PRO A C 1
ATOM 1032 O O . PRO A 1 100 ? -5.382 -54.088 0.120 1.00 21.23 87 PRO A O 1
ATOM 1043 N N . ALA A 1 101 ? -5.510 -54.426 2.337 1.00 20.35 88 ALA A N 1
ATOM 1044 C CA . ALA A 1 101 ? -6.792 -55.086 2.348 1.00 35.03 88 ALA A CA 1
ATOM 1045 C C . ALA A 1 101 ? -7.151 -55.280 3.779 1.00 34.44 88 ALA A C 1
ATOM 1046 O O . ALA A 1 101 ? -6.279 -55.621 4.582 1.00 12.01 88 ALA A O 1
ATOM 1053 N N . LEU A 1 102 ? -8.381 -55.047 4.113 1.00 71.32 89 LEU A N 1
ATOM 1054 C CA . LEU A 1 102 ? -8.818 -55.200 5.471 1.00 5.43 89 LEU A CA 1
ATOM 1055 C C . LEU A 1 102 ? -9.236 -56.651 5.690 1.00 20.33 89 LEU A C 1
ATOM 1056 O O . LEU A 1 102 ? -10.058 -57.176 4.945 1.00 10.45 89 LEU A O 1
ATOM 1072 N N . PRO A 1 103 ? -8.665 -57.322 6.682 1.00 25.14 90 PRO A N 1
ATOM 1073 C CA . PRO A 1 103 ? -8.988 -58.708 6.973 1.00 73.35 90 PRO A CA 1
ATOM 1074 C C . PRO A 1 103 ? -10.304 -58.839 7.747 1.00 74.40 90 PRO A C 1
ATOM 1075 O O . PRO A 1 103 ? -10.853 -57.846 8.262 1.00 24.45 90 PRO A O 1
ATOM 1086 N N . THR A 1 104 ? -10.780 -60.048 7.838 1.00 1.01 91 THR A N 1
ATOM 1087 C CA . THR A 1 104 ? -12.000 -60.362 8.514 1.00 43.23 91 THR A CA 1
ATOM 1088 C C . THR A 1 104 ? -11.855 -60.182 10.029 1.00 50.44 91 THR A C 1
ATOM 1089 O O . THR A 1 104 ? -10.920 -60.721 10.654 1.00 40.43 91 THR A O 1
ATOM 1100 N N . GLY A 1 105 ? -12.721 -59.376 10.593 1.00 34.34 92 GLY A N 1
ATOM 1101 C CA . GLY A 1 105 ? -12.705 -59.145 12.013 1.00 73.13 92 GLY A CA 1
ATOM 1102 C C . GLY A 1 105 ? -12.405 -57.713 12.324 1.00 75.33 92 GLY A C 1
ATOM 1103 O O . GLY A 1 105 ? -12.909 -57.155 13.298 1.00 41.11 92 GLY A O 1
ATOM 1107 N N . PHE A 1 106 ? -11.608 -57.104 11.483 1.00 41.00 93 PHE A N 1
ATOM 1108 C CA . PHE A 1 106 ? -11.247 -55.724 11.662 1.00 44.41 93 PHE A CA 1
ATOM 1109 C C . PHE A 1 106 ? -12.342 -54.808 11.189 1.00 45.50 93 PHE A C 1
ATOM 1110 O O . PHE A 1 106 ? -12.971 -55.050 10.150 1.00 34.04 93 PHE A O 1
ATOM 1127 N N . LYS A 1 107 ? -12.577 -53.784 11.946 1.00 62.12 94 LYS A N 1
ATOM 1128 C CA . LYS A 1 107 ? -13.588 -52.828 11.635 1.00 32.05 94 LYS A CA 1
ATOM 1129 C C . LYS A 1 107 ? -12.999 -51.437 11.583 1.00 61.12 94 LYS A C 1
ATOM 1130 O O . LYS A 1 107 ? -12.435 -50.947 12.571 1.00 2.35 94 LYS A O 1
ATOM 1149 N N . ILE A 1 108 ? -13.098 -50.839 10.427 1.00 71.43 95 ILE A N 1
ATOM 1150 C CA . ILE A 1 108 ? -12.716 -49.476 10.209 1.00 24.21 95 ILE A CA 1
ATOM 1151 C C . ILE A 1 108 ? -13.978 -48.657 10.329 1.00 74.13 95 ILE A C 1
ATOM 1152 O O . ILE A 1 108 ? -14.827 -48.670 9.429 1.00 3.14 95 ILE A O 1
ATOM 1168 N N . GLU A 1 109 ? -14.142 -48.036 11.434 1.00 73.41 96 GLU A N 1
ATOM 1169 C CA . GLU A 1 109 ? -15.300 -47.236 11.670 1.00 25.22 96 GLU A CA 1
ATOM 1170 C C . GLU A 1 109 ? -15.071 -45.850 11.131 1.00 52.52 96 GLU A C 1
ATOM 1171 O O . GLU A 1 109 ? -14.130 -45.155 11.545 1.00 32.31 96 GLU A O 1
ATOM 1183 N N . GLY A 1 110 ? -15.877 -45.480 10.178 1.00 43.00 97 GLY A N 1
ATOM 1184 C CA . GLY A 1 110 ? -15.835 -44.172 9.631 1.00 50.12 97 GLY A CA 1
ATOM 1185 C C . GLY A 1 110 ? -16.740 -43.257 10.391 1.00 42.10 97 GLY A C 1
ATOM 1186 O O . GLY A 1 110 ? -17.867 -42.970 9.963 1.00 13.12 97 GLY A O 1
ATOM 1190 N N . SER A 1 111 ? -16.289 -42.841 11.541 1.00 53.33 98 SER A N 1
ATOM 1191 C CA . SER A 1 111 ? -17.022 -41.927 12.342 1.00 55.45 98 SER A CA 1
ATOM 1192 C C . SER A 1 111 ? -16.824 -40.540 11.745 1.00 2.02 98 SER A C 1
ATOM 1193 O O . SER A 1 111 ? -15.844 -40.288 11.037 1.00 22.24 98 SER A O 1
ATOM 1201 N N . VAL A 1 112 ? -17.730 -39.671 11.971 1.00 65.53 99 VAL A N 1
ATOM 1202 C CA . VAL A 1 112 ? -17.629 -38.357 11.409 1.00 72.03 99 VAL A CA 1
ATOM 1203 C C . VAL A 1 112 ? -17.289 -37.396 12.524 1.00 73.50 99 VAL A C 1
ATOM 1204 O O . VAL A 1 112 ? -17.445 -37.748 13.707 1.00 4.21 99 VAL A O 1
ATOM 1217 N N . ASP A 1 113 ? -16.762 -36.243 12.180 1.00 74.10 100 ASP A N 1
ATOM 1218 C CA . ASP A 1 113 ? -16.547 -35.194 13.147 1.00 74.12 100 ASP A CA 1
ATOM 1219 C C . ASP A 1 113 ? -17.897 -34.806 13.689 1.00 70.13 100 ASP A C 1
ATOM 1220 O O . ASP A 1 113 ? -18.806 -34.458 12.931 1.00 73.22 100 ASP A O 1
ATOM 1229 N N . LYS A 1 114 ? -18.036 -34.928 14.965 1.00 45.34 101 LYS A N 1
ATOM 1230 C CA . LYS A 1 114 ? -19.302 -34.768 15.623 1.00 14.21 101 LYS A CA 1
ATOM 1231 C C . LYS A 1 114 ? -19.606 -33.315 15.902 1.00 30.33 101 LYS A C 1
ATOM 1232 O O . LYS A 1 114 ? -18.779 -32.437 15.675 1.00 1.11 101 LYS A O 1
ATOM 1251 N N . GLU A 1 115 ? -20.809 -33.076 16.402 1.00 33.42 102 GLU A N 1
ATOM 1252 C CA . GLU A 1 115 ? -21.245 -31.750 16.846 1.00 14.01 102 GLU A CA 1
ATOM 1253 C C . GLU A 1 115 ? -20.414 -31.308 18.046 1.00 71.52 102 GLU A C 1
ATOM 1254 O O . GLU A 1 115 ? -20.329 -30.124 18.380 1.00 11.43 102 GLU A O 1
ATOM 1266 N N . GLY A 1 116 ? -19.849 -32.283 18.695 1.00 42.33 103 GLY A N 1
ATOM 1267 C CA . GLY A 1 116 ? -18.973 -32.071 19.777 1.00 74.12 103 GLY A CA 1
ATOM 1268 C C . GLY A 1 116 ? -17.621 -32.625 19.407 1.00 73.31 103 GLY A C 1
ATOM 1269 O O . GLY A 1 116 ? -17.484 -33.246 18.353 1.00 5.51 103 GLY A O 1
ATOM 1273 N N . LYS A 1 117 ? -16.652 -32.446 20.250 1.00 54.05 104 LYS A N 1
ATOM 1274 C CA . LYS A 1 117 ? -15.294 -32.874 19.958 1.00 73.45 104 LYS A CA 1
ATOM 1275 C C . LYS A 1 117 ? -15.171 -34.407 19.895 1.00 75.40 104 LYS A C 1
ATOM 1276 O O . LYS A 1 117 ? -15.797 -35.114 20.700 1.00 53.50 104 LYS A O 1
ATOM 1295 N N . PRO A 1 118 ? -14.406 -34.920 18.889 1.00 22.14 105 PRO A N 1
ATOM 1296 C CA . PRO A 1 118 ? -14.183 -36.362 18.652 1.00 63.22 105 PRO A CA 1
ATOM 1297 C C . PRO A 1 118 ? -13.854 -37.162 19.914 1.00 53.42 105 PRO A C 1
ATOM 1298 O O . PRO A 1 118 ? -12.726 -37.051 20.439 1.00 54.21 105 PRO A O 1
ATOM 1309 N N . MET A 1 30 ? -18.915 8.789 25.322 1.00 0.00 17 MET A N 2
ATOM 1310 C CA . MET A 1 30 ? -19.343 8.632 23.939 1.00 52.33 17 MET A CA 2
ATOM 1311 C C . MET A 1 30 ? -19.767 7.202 23.724 1.00 30.00 17 MET A C 2
ATOM 1312 O O . MET A 1 30 ? -19.478 6.332 24.550 1.00 11.20 17 MET A O 2
ATOM 1326 N N . ALA A 1 31 ? -20.441 6.958 22.629 1.00 62.30 18 ALA A N 2
ATOM 1327 C CA . ALA A 1 31 ? -20.852 5.630 22.257 1.00 42.14 18 ALA A CA 2
ATOM 1328 C C . ALA A 1 31 ? -19.712 4.943 21.488 1.00 74.21 18 ALA A C 2
ATOM 1329 O O . ALA A 1 31 ? -18.563 5.406 21.530 1.00 32.10 18 ALA A O 2
ATOM 1336 N N . ALA A 1 32 ? -20.006 3.863 20.798 1.00 65.52 19 ALA A N 2
ATOM 1337 C CA . ALA A 1 32 ? -18.986 3.137 20.066 1.00 2.21 19 ALA A CA 2
ATOM 1338 C C . ALA A 1 32 ? -18.971 3.548 18.591 1.00 0.45 19 ALA A C 2
ATOM 1339 O O . ALA A 1 32 ? -19.871 3.180 17.834 1.00 43.54 19 ALA A O 2
ATOM 1346 N N . PRO A 1 33 ? -17.970 4.337 18.148 1.00 53.23 20 PRO A N 2
ATOM 1347 C CA . PRO A 1 33 ? -17.850 4.738 16.755 1.00 44.20 20 PRO A CA 2
ATOM 1348 C C . PRO A 1 33 ? -17.227 3.609 15.933 1.00 40.20 20 PRO A C 2
ATOM 1349 O O . PRO A 1 33 ? -16.080 3.691 15.482 1.00 31.31 20 PRO A O 2
ATOM 1360 N N . THR A 1 34 ? -17.944 2.534 15.840 1.00 70.42 21 THR A N 2
ATOM 1361 C CA . THR A 1 34 ? -17.543 1.360 15.124 1.00 72.44 21 THR A CA 2
ATOM 1362 C C . THR A 1 34 ? -18.826 0.637 14.735 1.00 4.42 21 THR A C 2
ATOM 1363 O O . THR A 1 34 ? -19.796 0.690 15.503 1.00 50.14 21 THR A O 2
ATOM 1374 N N . PRO A 1 35 ? -18.911 0.049 13.532 1.00 72.23 22 PRO A N 2
ATOM 1375 C CA . PRO A 1 35 ? -20.075 -0.735 13.141 1.00 74.51 22 PRO A CA 2
ATOM 1376 C C . PRO A 1 35 ? -20.269 -1.927 14.084 1.00 34.04 22 PRO A C 2
ATOM 1377 O O . PRO A 1 35 ? -19.311 -2.640 14.417 1.00 40.44 22 PRO A O 2
ATOM 1388 N N . VAL A 1 36 ? -21.473 -2.120 14.533 1.00 71.14 23 VAL A N 2
ATOM 1389 C CA . VAL A 1 36 ? -21.779 -3.200 15.431 1.00 44.32 23 VAL A CA 2
ATOM 1390 C C . VAL A 1 36 ? -22.607 -4.237 14.682 1.00 62.21 23 VAL A C 2
ATOM 1391 O O . VAL A 1 36 ? -23.769 -3.977 14.327 1.00 22.43 23 VAL A O 2
ATOM 1404 N N . PRO A 1 37 ? -22.013 -5.398 14.382 1.00 1.32 24 PRO A N 2
ATOM 1405 C CA . PRO A 1 37 ? -22.687 -6.453 13.656 1.00 65.02 24 PRO A CA 2
ATOM 1406 C C . PRO A 1 37 ? -23.535 -7.339 14.578 1.00 30.32 24 PRO A C 2
ATOM 1407 O O . PRO A 1 37 ? -23.765 -7.018 15.768 1.00 31.42 24 PRO A O 2
ATOM 1418 N N . GLY A 1 38 ? -23.987 -8.436 14.046 1.00 5.02 25 GLY A N 2
ATOM 1419 C CA . GLY A 1 38 ? -24.779 -9.342 14.791 1.00 10.24 25 GLY A CA 2
ATOM 1420 C C . GLY A 1 38 ? -24.493 -10.742 14.383 1.00 3.23 25 GLY A C 2
ATOM 1421 O O . GLY A 1 38 ? -23.553 -10.986 13.616 1.00 32.33 25 GLY A O 2
ATOM 1425 N N . ILE A 1 39 ? -25.250 -11.660 14.894 1.00 41.13 26 ILE A N 2
ATOM 1426 C CA . ILE A 1 39 ? -25.105 -13.041 14.540 1.00 5.21 26 ILE A CA 2
ATOM 1427 C C . ILE A 1 39 ? -26.184 -13.367 13.526 1.00 21.15 26 ILE A C 2
ATOM 1428 O O . ILE A 1 39 ? -27.325 -13.702 13.878 1.00 35.23 26 ILE A O 2
ATOM 1444 N N . PHE A 1 40 ? -25.856 -13.136 12.288 1.00 64.30 27 PHE A N 2
ATOM 1445 C CA . PHE A 1 40 ? -26.768 -13.354 11.192 1.00 14.13 27 PHE A CA 2
ATOM 1446 C C . PHE A 1 40 ? -26.636 -14.778 10.733 1.00 20.55 27 PHE A C 2
ATOM 1447 O O . PHE A 1 40 ? -27.623 -15.499 10.567 1.00 2.54 27 PHE A O 2
ATOM 1464 N N . ASP A 1 41 ? -25.412 -15.198 10.549 1.00 11.43 28 ASP A N 2
ATOM 1465 C CA . ASP A 1 41 ? -25.136 -16.576 10.239 1.00 42.15 28 ASP A CA 2
ATOM 1466 C C . ASP A 1 41 ? -24.989 -17.310 11.525 1.00 2.33 28 ASP A C 2
ATOM 1467 O O . ASP A 1 41 ? -23.904 -17.352 12.111 1.00 62.24 28 ASP A O 2
ATOM 1476 N N . ILE A 1 42 ? -26.087 -17.809 12.011 1.00 34.25 29 ILE A N 2
ATOM 1477 C CA . ILE A 1 42 ? -26.112 -18.500 13.276 1.00 41.03 29 ILE A CA 2
ATOM 1478 C C . ILE A 1 42 ? -25.705 -19.967 13.082 1.00 14.22 29 ILE A C 2
ATOM 1479 O O . ILE A 1 42 ? -25.410 -20.685 14.026 1.00 23.23 29 ILE A O 2
ATOM 1495 N N . PHE A 1 43 ? -25.637 -20.363 11.839 1.00 3.43 30 PHE A N 2
ATOM 1496 C CA . PHE A 1 43 ? -25.283 -21.698 11.464 1.00 62.45 30 PHE A CA 2
ATOM 1497 C C . PHE A 1 43 ? -24.250 -21.623 10.361 1.00 74.43 30 PHE A C 2
ATOM 1498 O O . PHE A 1 43 ? -24.156 -20.598 9.649 1.00 41.33 30 PHE A O 2
ATOM 1515 N N . LYS A 1 44 ? -23.501 -22.667 10.210 1.00 61.54 31 LYS A N 2
ATOM 1516 C CA . LYS A 1 44 ? -22.505 -22.750 9.181 1.00 21.31 31 LYS A CA 2
ATOM 1517 C C . LYS A 1 44 ? -22.897 -23.904 8.265 1.00 64.23 31 LYS A C 2
ATOM 1518 O O . LYS A 1 44 ? -23.788 -24.682 8.622 1.00 54.23 31 LYS A O 2
ATOM 1537 N N . LYS A 1 45 ? -22.281 -23.996 7.100 1.00 64.53 32 LYS A N 2
ATOM 1538 C CA . LYS A 1 45 ? -22.532 -25.094 6.187 1.00 62.22 32 LYS A CA 2
ATOM 1539 C C . LYS A 1 45 ? -22.087 -26.403 6.850 1.00 45.44 32 LYS A C 2
ATOM 1540 O O . LYS A 1 45 ? -20.910 -26.544 7.205 1.00 53.13 32 LYS A O 2
ATOM 1559 N N . PRO A 1 46 ? -23.009 -27.351 7.075 1.00 30.33 33 PRO A N 2
ATOM 1560 C CA . PRO A 1 46 ? -22.676 -28.627 7.673 1.00 61.21 33 PRO A CA 2
ATOM 1561 C C . PRO A 1 46 ? -21.930 -29.529 6.694 1.00 41.32 33 PRO A C 2
ATOM 1562 O O . PRO A 1 46 ? -22.527 -30.339 5.969 1.00 33.13 33 PRO A O 2
ATOM 1573 N N . VAL A 1 47 ? -20.665 -29.302 6.595 1.00 11.54 34 VAL A N 2
ATOM 1574 C CA . VAL A 1 47 ? -19.809 -30.109 5.794 1.00 54.43 34 VAL A CA 2
ATOM 1575 C C . VAL A 1 47 ? -19.000 -31.002 6.727 1.00 52.21 34 VAL A C 2
ATOM 1576 O O . VAL A 1 47 ? -18.399 -30.508 7.690 1.00 22.41 34 VAL A O 2
ATOM 1589 N N . PRO A 1 48 ? -19.042 -32.321 6.527 1.00 32.22 35 PRO A N 2
ATOM 1590 C CA . PRO A 1 48 ? -18.315 -33.247 7.374 1.00 65.31 35 PRO A CA 2
ATOM 1591 C C . PRO A 1 48 ? -16.814 -33.172 7.116 1.00 30.04 35 PRO A C 2
ATOM 1592 O O . PRO A 1 48 ? -16.318 -33.673 6.117 1.00 71.43 35 PRO A O 2
ATOM 1603 N N . THR A 1 49 ? -16.121 -32.476 7.970 1.00 32.55 36 THR A N 2
ATOM 1604 C CA . THR A 1 49 ? -14.705 -32.331 7.829 1.00 23.40 36 THR A CA 2
ATOM 1605 C C . THR A 1 49 ? -13.962 -33.195 8.835 1.00 21.23 36 THR A C 2
ATOM 1606 O O . THR A 1 49 ? -12.798 -33.554 8.636 1.00 75.34 36 THR A O 2
ATOM 1617 N N . SER A 1 50 ? -14.633 -33.539 9.904 1.00 21.35 37 SER A N 2
ATOM 1618 C CA . SER A 1 50 ? -14.041 -34.330 10.930 1.00 51.44 37 SER A CA 2
ATOM 1619 C C . SER A 1 50 ? -14.469 -35.795 10.794 1.00 23.33 37 SER A C 2
ATOM 1620 O O . SER A 1 50 ? -15.392 -36.257 11.478 1.00 64.31 37 SER A O 2
ATOM 1628 N N . CYS A 1 51 ? -13.847 -36.497 9.880 1.00 61.31 38 CYS A N 2
ATOM 1629 C CA . CYS A 1 51 ? -14.158 -37.887 9.656 1.00 42.44 38 CYS A CA 2
ATOM 1630 C C . CYS A 1 51 ? -13.260 -38.715 10.551 1.00 2.11 38 CYS A C 2
ATOM 1631 O O . CYS A 1 51 ? -12.039 -38.695 10.394 1.00 51.14 38 CYS A O 2
ATOM 1638 N N . LYS A 1 52 ? -13.819 -39.397 11.500 1.00 74.14 39 LYS A N 2
ATOM 1639 C CA . LYS A 1 52 ? -13.010 -40.227 12.338 1.00 15.12 39 LYS A CA 2
ATOM 1640 C C . LYS A 1 52 ? -12.939 -41.599 11.742 1.00 20.45 39 LYS A C 2
ATOM 1641 O O . LYS A 1 52 ? -13.958 -42.197 11.399 1.00 72.42 39 LYS A O 2
ATOM 1660 N N . LEU A 1 53 ? -11.769 -42.078 11.631 1.00 52.13 40 LEU A N 2
ATOM 1661 C CA . LEU A 1 53 ? -11.518 -43.391 11.153 1.00 12.14 40 LEU A CA 2
ATOM 1662 C C . LEU A 1 53 ? -10.982 -44.174 12.279 1.00 63.54 40 LEU A C 2
ATOM 1663 O O . LEU A 1 53 ? -9.871 -43.930 12.748 1.00 22.14 40 LEU A O 2
ATOM 1679 N N . ALA A 1 54 ? -11.777 -45.057 12.752 1.00 21.13 41 ALA A N 2
ATOM 1680 C CA . ALA A 1 54 ? -11.446 -45.831 13.884 1.00 63.12 41 ALA A CA 2
ATOM 1681 C C . ALA A 1 54 ? -11.288 -47.239 13.474 1.00 11.42 41 ALA A C 2
ATOM 1682 O O . ALA A 1 54 ? -12.202 -47.826 12.905 1.00 13.42 41 ALA A O 2
ATOM 1689 N N . LEU A 1 55 ? -10.148 -47.766 13.710 1.00 62.30 42 LEU A N 2
ATOM 1690 C CA . LEU A 1 55 ? -9.900 -49.108 13.421 1.00 53.53 42 LEU A CA 2
ATOM 1691 C C . LEU A 1 55 ? -9.847 -49.868 14.696 1.00 54.22 42 LEU A C 2
ATOM 1692 O O . LEU A 1 55 ? -9.034 -49.562 15.600 1.00 4.44 42 LEU A O 2
ATOM 1708 N N . THR A 1 56 ? -10.684 -50.827 14.770 1.00 3.43 43 THR A N 2
ATOM 1709 C CA . THR A 1 56 ? -10.796 -51.660 15.896 1.00 54.11 43 THR A CA 2
ATOM 1710 C C . THR A 1 56 ? -10.385 -53.056 15.480 1.00 44.34 43 THR A C 2
ATOM 1711 O O . THR A 1 56 ? -10.644 -53.473 14.335 1.00 0.25 43 THR A O 2
ATOM 1722 N N . ASN A 1 57 ? -9.719 -53.747 16.360 1.00 2.54 44 ASN A N 2
ATOM 1723 C CA . ASN A 1 57 ? -9.241 -55.085 16.081 1.00 72.31 44 ASN A CA 2
ATOM 1724 C C . ASN A 1 57 ? -10.353 -56.106 16.255 1.00 3.50 44 ASN A C 2
ATOM 1725 O O . ASN A 1 57 ? -11.518 -55.735 16.441 1.00 70.34 44 ASN A O 2
ATOM 1736 N N . GLY A 1 58 ? -9.996 -57.383 16.224 1.00 32.54 45 GLY A N 2
ATOM 1737 C CA . GLY A 1 58 ? -10.965 -58.449 16.367 1.00 32.12 45 GLY A CA 2
ATOM 1738 C C . GLY A 1 58 ? -11.734 -58.355 17.671 1.00 31.31 45 GLY A C 2
ATOM 1739 O O . GLY A 1 58 ? -12.953 -58.510 17.686 1.00 60.22 45 GLY A O 2
ATOM 1743 N N . ASN A 1 59 ? -11.030 -58.002 18.742 1.00 64.04 46 ASN A N 2
ATOM 1744 C CA . ASN A 1 59 ? -11.609 -57.886 20.090 1.00 41.25 46 ASN A CA 2
ATOM 1745 C C . ASN A 1 59 ? -12.440 -56.609 20.201 1.00 22.03 46 ASN A C 2
ATOM 1746 O O . ASN A 1 59 ? -13.075 -56.351 21.223 1.00 74.23 46 ASN A O 2
ATOM 1757 N N . LYS A 1 60 ? -12.393 -55.813 19.139 1.00 63.41 47 LYS A N 2
ATOM 1758 C CA . LYS A 1 60 ? -13.078 -54.532 19.009 1.00 21.13 47 LYS A CA 2
ATOM 1759 C C . LYS A 1 60 ? -12.372 -53.450 19.791 1.00 23.43 47 LYS A C 2
ATOM 1760 O O . LYS A 1 60 ? -12.925 -52.373 20.003 1.00 21.05 47 LYS A O 2
ATOM 1779 N N . ARG A 1 61 ? -11.127 -53.711 20.187 1.00 70.14 48 ARG A N 2
ATOM 1780 C CA . ARG A 1 61 ? -10.347 -52.687 20.798 1.00 23.55 48 ARG A CA 2
ATOM 1781 C C . ARG A 1 61 ? -9.910 -51.754 19.722 1.00 2.43 48 ARG A C 2
ATOM 1782 O O . ARG A 1 61 ? -9.448 -52.203 18.666 1.00 31.10 48 ARG A O 2
ATOM 1803 N N . GLU A 1 62 ? -10.094 -50.488 19.945 1.00 2.21 49 GLU A N 2
ATOM 1804 C CA . GLU A 1 62 ? -9.736 -49.512 18.970 1.00 71.42 49 GLU A CA 2
ATOM 1805 C C . GLU A 1 62 ? -8.222 -49.422 18.930 1.00 73.43 49 GLU A C 2
ATOM 1806 O O . GLU A 1 62 ? -7.588 -48.862 19.836 1.00 0.24 49 GLU A O 2
ATOM 1818 N N . VAL A 1 63 ? -7.655 -50.046 17.926 1.00 62.32 50 VAL A N 2
ATOM 1819 C CA . VAL A 1 63 ? -6.237 -50.149 17.780 1.00 45.44 50 VAL A CA 2
ATOM 1820 C C . VAL A 1 63 ? -5.677 -48.848 17.260 1.00 22.42 50 VAL A C 2
ATOM 1821 O O . VAL A 1 63 ? -4.603 -48.407 17.691 1.00 32.24 50 VAL A O 2
ATOM 1834 N N . ASP A 1 64 ? -6.414 -48.199 16.386 1.00 63.52 51 ASP A N 2
ATOM 1835 C CA . ASP A 1 64 ? -5.969 -46.924 15.874 1.00 70.23 51 ASP A CA 2
ATOM 1836 C C . ASP A 1 64 ? -7.185 -46.097 15.566 1.00 35.30 51 ASP A C 2
ATOM 1837 O O . ASP A 1 64 ? -8.287 -46.647 15.425 1.00 24.44 51 ASP A O 2
ATOM 1846 N N . ALA A 1 65 ? -7.002 -44.825 15.427 1.00 73.42 52 ALA A N 2
ATOM 1847 C CA . A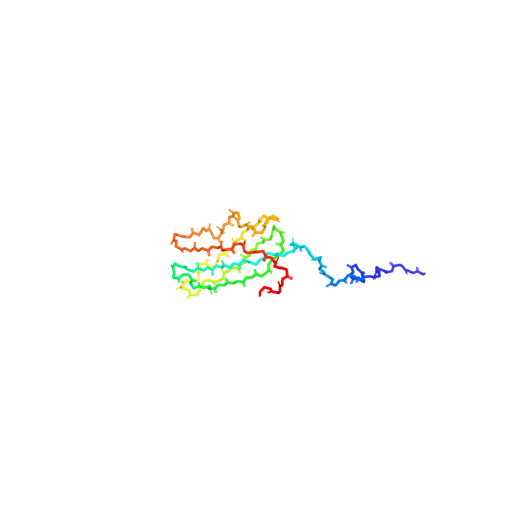LA A 1 65 ? -8.085 -43.893 15.257 1.00 10.13 52 ALA A CA 2
ATOM 1848 C C . ALA A 1 65 ? -7.538 -42.550 14.894 1.00 11.21 52 ALA A C 2
ATOM 1849 O O . ALA A 1 65 ? -6.696 -41.999 15.615 1.00 73.04 52 ALA A O 2
ATOM 1856 N N . MET A 1 66 ? -8.001 -42.019 13.800 1.00 32.34 53 MET A N 2
ATOM 1857 C CA . MET A 1 66 ? -7.537 -40.740 13.306 1.00 61.25 53 MET A CA 2
ATOM 1858 C C . MET A 1 66 ? -8.690 -39.914 12.763 1.00 64.02 53 MET A C 2
ATOM 1859 O O . MET A 1 66 ? -9.625 -40.461 12.185 1.00 60.11 53 MET A O 2
ATOM 1873 N N . LEU A 1 67 ? -8.646 -38.619 12.994 1.00 42.01 54 LEU A N 2
ATOM 1874 C CA . LEU A 1 67 ? -9.584 -37.685 12.404 1.00 12.01 54 LEU A CA 2
ATOM 1875 C C . LEU A 1 67 ? -9.005 -37.157 11.105 1.00 13.12 54 LEU A C 2
ATOM 1876 O O . LEU A 1 67 ? -8.019 -36.407 11.108 1.00 3.22 54 LEU A O 2
ATOM 1892 N N . LEU A 1 68 ? -9.567 -37.574 10.021 1.00 55.12 55 LEU A N 2
ATOM 1893 C CA . LEU A 1 68 ? -9.128 -37.177 8.701 1.00 13.24 55 LEU A CA 2
ATOM 1894 C C . LEU A 1 68 ? -10.188 -36.314 8.035 1.00 0.11 55 LEU A C 2
ATOM 1895 O O . LEU A 1 68 ? -11.340 -36.304 8.473 1.00 61.30 55 LEU A O 2
ATOM 1911 N N . PRO A 1 69 ? -9.809 -35.521 7.028 1.00 42.03 56 PRO A N 2
ATOM 1912 C CA . PRO A 1 69 ? -10.762 -34.760 6.250 1.00 54.24 56 PRO A CA 2
ATOM 1913 C C . PRO A 1 69 ? -11.469 -35.661 5.214 1.00 43.32 56 PRO A C 2
ATOM 1914 O O . PRO A 1 69 ? -11.006 -36.785 4.931 1.00 42.42 56 PRO A O 2
ATOM 1925 N N . PRO A 1 70 ? -12.606 -35.204 4.670 1.00 52.34 57 PRO A N 2
ATOM 1926 C CA . PRO A 1 70 ? -13.355 -35.930 3.650 1.00 73.34 57 PRO A CA 2
ATOM 1927 C C . PRO A 1 70 ? -12.477 -36.271 2.444 1.00 3.24 57 PRO A C 2
ATOM 1928 O O . PRO A 1 70 ? -11.653 -35.450 2.013 1.00 14.21 57 PRO A O 2
ATOM 1939 N N . SER A 1 71 ? -12.632 -37.501 1.945 1.00 33.11 58 SER A N 2
ATOM 1940 C CA . SER A 1 71 ? -11.871 -38.035 0.799 1.00 40.14 58 SER A CA 2
ATOM 1941 C C . SER A 1 71 ? -10.384 -38.250 1.162 1.00 35.12 58 SER A C 2
ATOM 1942 O O . SER A 1 71 ? -9.531 -38.436 0.281 1.00 25.04 58 SER A O 2
ATOM 1950 N N . GLY A 1 72 ? -10.091 -38.252 2.457 1.00 51.31 59 GLY A N 2
ATOM 1951 C CA . GLY A 1 72 ? -8.744 -38.424 2.922 1.00 54.55 59 GLY A CA 2
ATOM 1952 C C . GLY A 1 72 ? -8.339 -39.881 3.067 1.00 44.04 59 GLY A C 2
ATOM 1953 O O . GLY A 1 72 ? -9.177 -40.799 3.014 1.00 22.41 59 GLY A O 2
ATOM 1957 N N . THR A 1 73 ? -7.068 -40.088 3.234 1.00 32.43 60 THR A N 2
ATOM 1958 C CA . THR A 1 73 ? -6.487 -41.384 3.381 1.00 75.03 60 THR A CA 2
ATOM 1959 C C . THR A 1 73 ? -5.876 -41.509 4.774 1.00 72.34 60 THR A C 2
ATOM 1960 O O . THR A 1 73 ? -4.923 -40.810 5.109 1.00 24.11 60 THR A O 2
ATOM 1971 N N . THR A 1 74 ? -6.432 -42.366 5.565 1.00 52.23 61 THR A N 2
ATOM 1972 C CA . THR A 1 74 ? -6.053 -42.498 6.947 1.00 22.34 61 THR A CA 2
ATOM 1973 C C . THR A 1 74 ? -5.055 -43.640 7.155 1.00 35.15 61 THR A C 2
ATOM 1974 O O . THR A 1 74 ? -5.254 -44.726 6.637 1.00 1.32 61 THR A O 2
ATOM 1985 N N . ILE A 1 75 ? -3.998 -43.393 7.904 1.00 61.34 62 ILE A N 2
ATOM 1986 C CA . ILE A 1 75 ? -3.052 -44.439 8.246 1.00 24.23 62 ILE A CA 2
ATOM 1987 C C . ILE A 1 75 ? -3.335 -44.953 9.662 1.00 63.33 62 ILE A C 2
ATOM 1988 O O . ILE A 1 75 ? -3.057 -44.269 10.657 1.00 2.53 62 ILE A O 2
ATOM 2004 N N . LEU A 1 76 ? -3.922 -46.120 9.733 1.00 63.33 63 LEU A N 2
ATOM 2005 C CA . LEU A 1 76 ? -4.213 -46.782 10.986 1.00 74.44 63 LEU A CA 2
ATOM 2006 C C . LEU A 1 76 ? -3.151 -47.842 11.217 1.00 21.22 63 LEU A C 2
ATOM 2007 O O . LEU A 1 76 ? -2.975 -48.742 10.386 1.00 12.12 63 LEU A O 2
ATOM 2023 N N . SER A 1 77 ? -2.458 -47.763 12.305 1.00 1.43 64 SER A N 2
ATOM 2024 C CA . SER A 1 77 ? -1.397 -48.700 12.562 1.00 22.31 64 SER A CA 2
ATOM 2025 C C . SER A 1 77 ? -1.890 -49.819 13.478 1.00 64.44 64 SER A C 2
ATOM 2026 O O . SER A 1 77 ? -2.490 -49.572 14.529 1.00 3.35 64 SER A O 2
ATOM 2034 N N . ASP A 1 78 ? -1.656 -51.035 13.062 1.00 60.41 65 ASP A N 2
ATOM 2035 C CA . ASP A 1 78 ? -2.141 -52.207 13.762 1.00 62.22 65 ASP A CA 2
ATOM 2036 C C . ASP A 1 78 ? -1.081 -52.863 14.627 1.00 32.54 65 ASP A C 2
ATOM 2037 O O . ASP A 1 78 ? -0.093 -53.359 14.129 1.00 34.42 65 ASP A O 2
ATOM 2046 N N . THR A 1 79 ? -1.345 -52.945 15.896 1.00 14.00 66 THR A N 2
ATOM 2047 C CA . THR A 1 79 ? -0.416 -53.533 16.831 1.00 23.42 66 THR A CA 2
ATOM 2048 C C . THR A 1 79 ? -0.632 -55.061 16.925 1.00 44.10 66 THR A C 2
ATOM 2049 O O . THR A 1 79 ? 0.112 -55.764 17.612 1.00 31.15 66 THR A O 2
ATOM 2060 N N . SER A 1 80 ? -1.640 -55.561 16.243 1.00 2.21 67 SER A N 2
ATOM 2061 C CA . SER A 1 80 ? -1.956 -56.978 16.291 1.00 54.22 67 SER A CA 2
ATOM 2062 C C . SER A 1 80 ? -1.072 -57.757 15.304 1.00 71.41 67 SER A C 2
ATOM 2063 O O . SER A 1 80 ? -0.541 -58.830 15.626 1.00 53.21 67 SER A O 2
ATOM 2071 N N . GLY A 1 81 ? -0.927 -57.219 14.116 1.00 15.42 68 GLY A N 2
ATOM 2072 C CA . GLY A 1 81 ? -0.151 -57.848 13.107 1.00 43.51 68 GLY A CA 2
ATOM 2073 C C . GLY A 1 81 ? 0.612 -56.859 12.258 1.00 70.13 68 GLY A C 2
ATOM 2074 O O . GLY A 1 81 ? 1.418 -57.281 11.416 1.00 24.05 68 GLY A O 2
ATOM 2078 N N . ALA A 1 82 ? 0.351 -55.540 12.452 1.00 22.54 69 ALA A N 2
ATOM 2079 C CA . ALA A 1 82 ? 1.059 -54.482 11.761 1.00 72.11 69 ALA A CA 2
ATOM 2080 C C . ALA A 1 82 ? 0.832 -54.510 10.269 1.00 11.34 69 ALA A C 2
ATOM 2081 O O . ALA A 1 82 ? 1.678 -54.962 9.492 1.00 31.00 69 ALA A O 2
ATOM 2088 N N . GLY A 1 83 ? -0.331 -54.060 9.873 1.00 3.03 70 GLY A N 2
ATOM 2089 C CA . GLY A 1 83 ? -0.683 -54.090 8.483 1.00 70.32 70 GLY A CA 2
ATOM 2090 C C . GLY A 1 83 ? -0.646 -52.727 7.860 1.00 21.51 70 GLY A C 2
ATOM 2091 O O . GLY A 1 83 ? -0.635 -52.613 6.636 1.00 11.24 70 GLY A O 2
ATOM 2095 N N . VAL A 1 84 ? -0.572 -51.696 8.719 1.00 50.41 71 VAL A N 2
ATOM 2096 C CA . VAL A 1 84 ? -0.619 -50.285 8.316 1.00 25.34 71 VAL A CA 2
ATOM 2097 C C . VAL A 1 84 ? -1.812 -50.051 7.385 1.00 32.24 71 VAL A C 2
ATOM 2098 O O . VAL A 1 84 ? -1.680 -50.001 6.150 1.00 64.01 71 VAL A O 2
ATOM 2111 N N . PHE A 1 85 ? -2.970 -49.972 7.973 1.00 72.55 72 PHE A N 2
ATOM 2112 C CA . PHE A 1 85 ? -4.181 -49.880 7.220 1.00 11.42 72 PHE A CA 2
ATOM 2113 C C . PHE A 1 85 ? -4.446 -48.480 6.761 1.00 73.31 72 PHE A C 2
ATOM 2114 O O . PHE A 1 85 ? -4.621 -47.576 7.557 1.00 70.11 72 PHE A O 2
ATOM 2131 N N . THR A 1 86 ? -4.443 -48.303 5.482 1.00 51.41 73 THR A N 2
ATOM 2132 C CA . THR A 1 86 ? -4.699 -47.029 4.910 1.00 45.23 73 THR A CA 2
ATOM 2133 C C . THR A 1 86 ? -6.145 -46.977 4.422 1.00 61.31 73 THR A C 2
ATOM 2134 O O . THR A 1 86 ? -6.478 -47.495 3.359 1.00 65.43 73 THR A O 2
ATOM 2145 N N . ALA A 1 87 ? -6.993 -46.410 5.242 1.00 64.14 74 ALA A N 2
ATOM 2146 C CA . ALA A 1 87 ? -8.409 -46.294 4.953 1.00 71.22 74 ALA A CA 2
ATOM 2147 C C . ALA A 1 87 ? -8.660 -45.063 4.123 1.00 12.23 74 ALA A C 2
ATOM 2148 O O . ALA A 1 87 ? -8.494 -43.932 4.592 1.00 41.10 74 ALA A O 2
ATOM 2155 N N . LYS A 1 88 ? -8.991 -45.288 2.901 1.00 61.23 75 LYS A N 2
ATOM 2156 C CA . LYS A 1 88 ? -9.290 -44.244 1.956 1.00 41.31 75 LYS A CA 2
ATOM 2157 C C . LYS A 1 88 ? -10.786 -43.997 1.995 1.00 42.33 75 LYS A C 2
ATOM 2158 O O . LYS A 1 88 ? -11.577 -44.908 1.715 1.00 54.43 75 LYS A O 2
ATOM 2177 N N . VAL A 1 89 ? -11.183 -42.825 2.390 1.00 33.40 76 VAL A N 2
ATOM 2178 C CA . VAL A 1 89 ? -12.593 -42.515 2.502 1.00 41.23 76 VAL A CA 2
ATOM 2179 C C . VAL A 1 89 ? -13.074 -41.634 1.370 1.00 21.52 76 VAL A C 2
ATOM 2180 O O . VAL A 1 89 ? -12.284 -41.128 0.586 1.00 63.22 76 VAL A O 2
ATOM 2193 N N . ASN A 1 90 ? -14.374 -41.482 1.287 1.00 74.12 77 ASN A N 2
ATOM 2194 C CA . ASN A 1 90 ? -14.988 -40.580 0.359 1.00 33.23 77 ASN A CA 2
ATOM 2195 C C . ASN A 1 90 ? -15.330 -39.287 1.090 1.00 72.22 77 ASN A C 2
ATOM 2196 O O . ASN A 1 90 ? -15.146 -39.211 2.317 1.00 61.32 77 ASN A O 2
ATOM 2207 N N . SER A 1 91 ? -15.876 -38.320 0.393 1.00 62.14 78 SER A N 2
ATOM 2208 C CA . SER A 1 91 ? -16.243 -37.015 0.956 1.00 34.24 78 SER A CA 2
ATOM 2209 C C . SER A 1 91 ? -17.322 -37.145 2.051 1.00 2.12 78 SER A C 2
ATOM 2210 O O . SER A 1 91 ? -17.487 -36.286 2.906 1.00 60.45 78 SER A O 2
ATOM 2218 N N . LYS A 1 92 ? -18.001 -38.258 2.013 1.00 41.42 79 LYS A N 2
ATOM 2219 C CA . LYS A 1 92 ? -19.071 -38.614 2.940 1.00 53.30 79 LYS A CA 2
ATOM 2220 C C . LYS A 1 92 ? -18.479 -39.212 4.248 1.00 63.14 79 LYS A C 2
ATOM 2221 O O . LYS A 1 92 ? -19.213 -39.712 5.090 1.00 12.30 79 LYS A O 2
ATOM 2240 N N . CYS A 1 93 ? -17.134 -39.203 4.357 1.00 51.32 80 CYS A N 2
ATOM 2241 C CA . CYS A 1 93 ? -16.383 -39.728 5.537 1.00 5.41 80 CYS A CA 2
ATOM 2242 C C . CYS A 1 93 ? -16.496 -41.246 5.700 1.00 3.34 80 CYS A C 2
ATOM 2243 O O . CYS A 1 93 ? -16.201 -41.782 6.762 1.00 63.54 80 CYS A O 2
ATOM 2250 N N . GLU A 1 94 ? -16.837 -41.939 4.636 1.00 32.13 81 GLU A N 2
ATOM 2251 C CA . GLU A 1 94 ? -17.009 -43.372 4.722 1.00 22.02 81 GLU A CA 2
ATOM 2252 C C . GLU A 1 94 ? -15.862 -44.028 4.049 1.00 64.44 81 GLU A C 2
ATOM 2253 O O . GLU A 1 94 ? -15.389 -43.532 3.020 1.00 22.13 81 GLU A O 2
ATOM 2265 N N . PHE A 1 95 ? -15.406 -45.107 4.608 1.00 33.24 82 PHE A N 2
ATOM 2266 C CA . PHE A 1 95 ? -14.282 -45.810 4.079 1.00 60.13 82 PHE A CA 2
ATOM 2267 C C . PHE A 1 95 ? -14.675 -46.561 2.816 1.00 20.25 82 PHE A C 2
ATOM 2268 O O . PHE A 1 95 ? -15.663 -47.298 2.792 1.00 15.11 82 PHE A O 2
ATOM 2285 N N . THR A 1 96 ? -13.920 -46.340 1.772 1.00 74.31 83 THR A N 2
ATOM 2286 C CA . THR A 1 96 ? -14.168 -46.994 0.520 1.00 12.41 83 THR A CA 2
ATOM 2287 C C . THR A 1 96 ? -13.207 -48.162 0.330 1.00 20.43 83 THR A C 2
ATOM 2288 O O . THR A 1 96 ? -13.608 -49.245 -0.065 1.00 44.21 83 THR A O 2
ATOM 2299 N N . SER A 1 97 ? -11.940 -47.944 0.649 1.00 24.25 84 SER A N 2
ATOM 2300 C CA . SER A 1 97 ? -10.936 -48.960 0.465 1.00 72.40 84 SER A CA 2
ATOM 2301 C C . SER A 1 97 ? -9.843 -48.842 1.497 1.00 71.45 84 SER A C 2
ATOM 2302 O O . SER A 1 97 ? -9.463 -47.738 1.876 1.00 4.25 84 SER A O 2
ATOM 2310 N N . VAL A 1 98 ? -9.407 -49.956 2.008 1.00 73.10 85 VAL A N 2
ATOM 2311 C CA . VAL A 1 98 ? -8.311 -49.978 2.927 1.00 42.13 85 VAL A CA 2
ATOM 2312 C C . VAL A 1 98 ? -7.141 -50.718 2.312 1.00 72.11 85 VAL A C 2
ATOM 2313 O O . VAL A 1 98 ? -7.296 -51.832 1.812 1.00 12.12 85 VAL A O 2
ATOM 2326 N N . SER A 1 99 ? -6.002 -50.093 2.333 1.00 62.40 86 SER A N 2
ATOM 2327 C CA . SER A 1 99 ? -4.790 -50.689 1.856 1.00 23.22 86 SER A CA 2
ATOM 2328 C C . SER A 1 99 ? -4.040 -51.283 3.055 1.00 64.12 86 SER A C 2
ATOM 2329 O O . SER A 1 99 ? -4.030 -50.675 4.128 1.00 42.15 86 SER A O 2
ATOM 2337 N N . PRO A 1 100 ? -3.436 -52.476 2.920 1.00 72.41 87 PRO A N 2
ATOM 2338 C CA . PRO A 1 100 ? -3.469 -53.264 1.675 1.00 53.33 87 PRO A CA 2
ATOM 2339 C C . PRO A 1 100 ? -4.849 -53.901 1.432 1.00 4.55 87 PRO A C 2
ATOM 2340 O O . PRO A 1 100 ? -5.345 -53.936 0.294 1.00 21.23 87 PRO A O 2
ATOM 2351 N N . ALA A 1 101 ? -5.451 -54.361 2.502 1.00 20.35 88 ALA A N 2
ATOM 2352 C CA . ALA A 1 101 ? -6.746 -54.981 2.507 1.00 35.03 88 ALA A CA 2
ATOM 2353 C C . ALA A 1 101 ? -7.143 -55.160 3.941 1.00 34.44 88 ALA A C 2
ATOM 2354 O O . ALA A 1 101 ? -6.310 -55.568 4.764 1.00 12.01 88 ALA A O 2
ATOM 2361 N N . LEU A 1 102 ? -8.356 -54.826 4.259 1.00 71.32 89 LEU A N 2
ATOM 2362 C CA . LEU A 1 102 ? -8.838 -54.962 5.601 1.00 5.43 89 LEU A CA 2
ATOM 2363 C C . LEU A 1 102 ? -9.400 -56.364 5.785 1.00 20.33 89 LEU A C 2
ATOM 2364 O O . LEU A 1 102 ? -10.252 -56.802 5.000 1.00 10.45 89 LEU A O 2
ATOM 2380 N N . PRO A 1 103 ? -8.933 -57.091 6.793 1.00 25.14 90 PRO A N 2
ATOM 2381 C CA . PRO A 1 103 ? -9.420 -58.431 7.081 1.00 73.35 90 PRO A CA 2
ATOM 2382 C C . PRO A 1 103 ? -10.725 -58.398 7.874 1.00 74.40 90 PRO A C 2
ATOM 2383 O O . PRO A 1 103 ? -11.172 -57.328 8.340 1.00 24.45 90 PRO A O 2
ATOM 2394 N N . THR A 1 104 ? -11.320 -59.543 8.041 1.00 1.01 91 THR A N 2
ATOM 2395 C CA . THR A 1 104 ? -12.531 -59.648 8.784 1.00 43.23 91 THR A CA 2
ATOM 2396 C C . THR A 1 104 ? -12.170 -59.666 10.271 1.00 50.44 91 THR A C 2
ATOM 2397 O O . THR A 1 104 ? -11.112 -60.186 10.656 1.00 40.43 91 THR A O 2
ATOM 2408 N N . GLY A 1 105 ? -12.982 -59.051 11.085 1.00 34.34 92 GLY A N 2
ATOM 2409 C CA . GLY A 1 105 ? -12.685 -58.967 12.485 1.00 73.13 92 GLY A CA 2
ATOM 2410 C C . GLY A 1 105 ? -12.253 -57.574 12.815 1.00 75.33 92 GLY A C 2
ATOM 2411 O O . GLY A 1 105 ? -12.510 -57.073 13.899 1.00 41.11 92 GLY A O 2
ATOM 2415 N N . PHE A 1 106 ? -11.610 -56.941 11.862 1.00 41.00 93 PHE A N 2
ATOM 2416 C CA . PHE A 1 106 ? -11.211 -55.578 11.990 1.00 44.41 93 PHE A CA 2
ATOM 2417 C C . PHE A 1 106 ? -12.310 -54.691 11.485 1.00 45.50 93 PHE A C 2
ATOM 2418 O O . PHE A 1 106 ? -12.974 -55.010 10.480 1.00 34.04 93 PHE A O 2
ATOM 2435 N N . LYS A 1 107 ? -12.521 -53.615 12.155 1.00 62.12 94 LYS A N 2
ATOM 2436 C CA . LYS A 1 107 ? -13.552 -52.700 11.785 1.00 32.05 94 LYS A CA 2
ATOM 2437 C C . LYS A 1 107 ? -12.998 -51.311 11.600 1.00 61.12 94 LYS A C 2
ATOM 2438 O O . LYS A 1 107 ? -12.490 -50.713 12.536 1.00 2.35 94 LYS A O 2
ATOM 2457 N N . ILE A 1 108 ? -13.049 -50.836 10.377 1.00 71.43 95 ILE A N 2
ATOM 2458 C CA . ILE A 1 108 ? -12.753 -49.464 10.089 1.00 24.21 95 ILE A CA 2
ATOM 2459 C C . ILE A 1 108 ? -14.070 -48.738 10.122 1.00 74.13 95 ILE A C 2
ATOM 2460 O O . ILE A 1 108 ? -14.902 -48.876 9.211 1.00 3.14 95 ILE A O 2
ATOM 2476 N N . GLU A 1 109 ? -14.290 -48.074 11.193 1.00 73.41 96 GLU A N 2
ATOM 2477 C CA . GLU A 1 109 ? -15.495 -47.360 11.423 1.00 25.22 96 GLU A CA 2
ATOM 2478 C C . GLU A 1 109 ? -15.307 -45.891 11.092 1.00 52.52 96 GLU A C 2
ATOM 2479 O O . GLU A 1 109 ? -14.533 -45.187 11.749 1.00 32.31 96 GLU A O 2
ATOM 2491 N N . GLY A 1 110 ? -15.984 -45.464 10.045 1.00 43.00 97 GLY A N 2
ATOM 2492 C CA . GLY A 1 110 ? -15.910 -44.102 9.591 1.00 50.12 97 GLY A CA 2
ATOM 2493 C C . GLY A 1 110 ? -17.054 -43.293 10.127 1.00 42.10 97 GLY A C 2
ATOM 2494 O O . GLY A 1 110 ? -18.101 -43.148 9.477 1.00 13.12 97 GLY A O 2
ATOM 2498 N N . SER A 1 111 ? -16.882 -42.808 11.307 1.00 53.33 98 SER A N 2
ATOM 2499 C CA . SER A 1 111 ? -17.889 -42.028 11.962 1.00 55.45 98 SER A CA 2
ATOM 2500 C C . SER A 1 111 ? -17.462 -40.567 11.987 1.00 2.02 98 SER A C 2
ATOM 2501 O O . SER A 1 111 ? -16.334 -40.256 12.337 1.00 22.24 98 SER A O 2
ATOM 2509 N N . VAL A 1 112 ? -18.338 -39.686 11.595 1.00 65.53 99 VAL A N 2
ATOM 2510 C CA . VAL A 1 112 ? -18.040 -38.272 11.633 1.00 72.03 99 VAL A CA 2
ATOM 2511 C C . VAL A 1 112 ? -18.153 -37.799 13.075 1.00 73.50 99 VAL A C 2
ATOM 2512 O O . VAL A 1 112 ? -19.070 -38.237 13.812 1.00 4.21 99 VAL A O 2
ATOM 2525 N N . ASP A 1 113 ? -17.230 -36.961 13.499 1.00 74.10 100 ASP A N 2
ATOM 2526 C CA . ASP A 1 113 ? -17.307 -36.397 14.826 1.00 74.12 100 ASP A CA 2
ATOM 2527 C C . ASP A 1 113 ? -18.269 -35.241 14.787 1.00 70.13 100 ASP A C 2
ATOM 2528 O O . ASP A 1 113 ? -17.917 -34.114 14.446 1.00 73.22 100 ASP A O 2
ATOM 2537 N N . LYS A 1 114 ? -19.500 -35.572 15.031 1.00 45.34 101 LYS A N 2
ATOM 2538 C CA . LYS A 1 114 ? -20.617 -34.652 14.963 1.00 14.21 101 LYS A CA 2
ATOM 2539 C C . LYS A 1 114 ? -20.645 -33.674 16.125 1.00 30.33 101 LYS A C 2
ATOM 2540 O O . LYS A 1 114 ? -19.846 -33.766 17.070 1.00 1.11 101 LYS A O 2
ATOM 2559 N N . GLU A 1 115 ? -21.604 -32.769 16.073 1.00 33.42 102 GLU A N 2
ATOM 2560 C CA . GLU A 1 115 ? -21.832 -31.805 17.124 1.00 14.01 102 GLU A CA 2
ATOM 2561 C C . GLU A 1 115 ? -22.454 -32.520 18.291 1.00 71.52 102 GLU A C 2
ATOM 2562 O O . GLU A 1 115 ? -22.182 -32.220 19.461 1.00 11.43 102 GLU A O 2
ATOM 2574 N N . GLY A 1 116 ? -23.275 -33.472 17.960 1.00 42.33 103 GLY A N 2
ATOM 2575 C CA . GLY A 1 116 ? -23.845 -34.343 18.908 1.00 74.12 103 GLY A CA 2
ATOM 2576 C C . GLY A 1 116 ? -23.850 -35.704 18.325 1.00 73.31 103 GLY A C 2
ATOM 2577 O O . GLY A 1 116 ? -24.370 -35.910 17.226 1.00 5.51 103 GLY A O 2
ATOM 2581 N N . LYS A 1 117 ? -23.255 -36.598 18.995 1.00 54.05 104 LYS A N 2
ATOM 2582 C CA . LYS A 1 117 ? -23.073 -37.909 18.512 1.00 73.45 104 LYS A CA 2
ATOM 2583 C C . LYS A 1 117 ? -23.458 -38.939 19.563 1.00 75.40 104 LYS A C 2
ATOM 2584 O O . LYS A 1 117 ? -23.458 -38.638 20.765 1.00 53.50 104 LYS A O 2
ATOM 2603 N N . PRO A 1 118 ? -23.845 -40.138 19.130 1.00 22.14 105 PRO A N 2
ATOM 2604 C CA . PRO A 1 118 ? -23.974 -41.275 20.024 1.00 63.22 105 PRO A CA 2
ATOM 2605 C C . PRO A 1 118 ? -22.583 -41.639 20.535 1.00 53.42 105 PRO A C 2
ATOM 2606 O O . PRO A 1 118 ? -22.312 -41.500 21.743 1.00 54.21 105 PRO A O 2
ATOM 2617 N N . MET A 1 30 ? 15.502 -21.923 -20.494 1.00 0.00 17 MET A N 3
ATOM 2618 C CA . MET A 1 30 ? 14.274 -21.488 -21.153 1.00 52.33 17 MET A CA 3
ATOM 2619 C C . MET A 1 30 ? 13.540 -20.563 -20.215 1.00 30.00 17 MET A C 3
ATOM 2620 O O . MET A 1 30 ? 13.331 -20.904 -19.049 1.00 11.20 17 MET A O 3
ATOM 2634 N N . ALA A 1 31 ? 13.151 -19.406 -20.689 1.00 62.30 18 ALA A N 3
ATOM 2635 C CA . ALA A 1 31 ? 12.413 -18.487 -19.859 1.00 42.14 18 ALA A CA 3
ATOM 2636 C C . ALA A 1 31 ? 10.937 -18.821 -19.927 1.00 74.21 18 ALA A C 3
ATOM 2637 O O . ALA A 1 31 ? 10.273 -18.557 -20.943 1.00 32.10 18 ALA A O 3
ATOM 2644 N N . ALA A 1 32 ? 10.440 -19.457 -18.897 1.00 65.52 19 ALA A N 3
ATOM 2645 C CA . ALA A 1 32 ? 9.048 -19.817 -18.829 1.00 2.21 19 ALA A CA 3
ATOM 2646 C C . ALA A 1 32 ? 8.370 -19.047 -17.713 1.00 0.45 19 ALA A C 3
ATOM 2647 O O . ALA A 1 32 ? 8.511 -19.398 -16.535 1.00 43.54 19 ALA A O 3
ATOM 2654 N N . PRO A 1 33 ? 7.706 -17.931 -18.037 1.00 53.23 20 PRO A N 3
ATOM 2655 C CA . PRO A 1 33 ? 6.977 -17.150 -17.055 1.00 44.20 20 PRO A CA 3
ATOM 2656 C C . PRO A 1 33 ? 5.666 -17.844 -16.681 1.00 40.20 20 PRO A C 3
ATOM 2657 O O . PRO A 1 33 ? 4.680 -17.780 -17.420 1.00 31.31 20 PRO A O 3
ATOM 2668 N N . THR A 1 34 ? 5.690 -18.563 -15.593 1.00 70.42 21 THR A N 3
ATOM 2669 C CA . THR A 1 34 ? 4.542 -19.290 -15.130 1.00 72.44 21 THR A CA 3
ATOM 2670 C C . THR A 1 34 ? 3.931 -18.583 -13.916 1.00 4.42 21 THR A C 3
ATOM 2671 O O . THR A 1 34 ? 4.594 -18.414 -12.880 1.00 50.14 21 THR A O 3
ATOM 2682 N N . PRO A 1 35 ? 2.702 -18.097 -14.041 1.00 72.23 22 PRO A N 3
ATOM 2683 C CA . PRO A 1 35 ? 2.012 -17.431 -12.961 1.00 74.51 22 PRO A CA 3
ATOM 2684 C C . PRO A 1 35 ? 1.119 -18.385 -12.156 1.00 34.04 22 PRO A C 3
ATOM 2685 O O . PRO A 1 35 ? 1.199 -19.613 -12.310 1.00 40.44 22 PRO A O 3
ATOM 2696 N N . VAL A 1 36 ? 0.299 -17.795 -11.296 1.00 71.14 23 VAL A N 3
ATOM 2697 C CA . VAL A 1 36 ? -0.716 -18.484 -10.497 1.00 44.32 23 VAL A CA 3
ATOM 2698 C C . VAL A 1 36 ? -0.106 -19.391 -9.410 1.00 62.21 23 VAL A C 3
ATOM 2699 O O . VAL A 1 36 ? 0.268 -20.542 -9.671 1.00 22.43 23 VAL A O 3
ATOM 2712 N N . PRO A 1 37 ? 0.094 -18.856 -8.208 1.00 1.32 24 PRO A N 3
ATOM 2713 C CA . PRO A 1 37 ? 0.478 -19.644 -7.066 1.00 65.02 24 PRO A CA 3
ATOM 2714 C C . PRO A 1 37 ? -0.767 -20.100 -6.289 1.00 30.32 24 PRO A C 3
ATOM 2715 O O . PRO A 1 37 ? -1.841 -19.465 -6.378 1.00 31.42 24 PRO A O 3
ATOM 2726 N N . GLY A 1 38 ? -0.641 -21.180 -5.560 1.00 5.02 25 GLY A N 3
ATOM 2727 C CA . GLY A 1 38 ? -1.751 -21.697 -4.809 1.00 10.24 25 GLY A CA 3
ATOM 2728 C C . GLY A 1 38 ? -2.026 -20.885 -3.566 1.00 3.23 25 GLY A C 3
ATOM 2729 O O . GLY A 1 38 ? -1.110 -20.564 -2.805 1.00 32.33 25 GLY A O 3
ATOM 2733 N N . ILE A 1 39 ? -3.262 -20.523 -3.379 1.00 41.13 26 ILE A N 3
ATOM 2734 C CA . ILE A 1 39 ? -3.674 -19.791 -2.215 1.00 5.21 26 ILE A CA 3
ATOM 2735 C C . ILE A 1 39 ? -4.553 -20.682 -1.327 1.00 21.15 26 ILE A C 3
ATOM 2736 O O . ILE A 1 39 ? -5.706 -21.024 -1.676 1.00 35.23 26 ILE A O 3
ATOM 2752 N N . PHE A 1 40 ? -3.994 -21.103 -0.226 1.00 64.30 27 PHE A N 3
ATOM 2753 C CA . PHE A 1 40 ? -4.688 -21.955 0.710 1.00 14.13 27 PHE A CA 3
ATOM 2754 C C . PHE A 1 40 ? -5.324 -21.073 1.772 1.00 20.55 27 PHE A C 3
ATOM 2755 O O . PHE A 1 40 ? -4.635 -20.248 2.384 1.00 2.54 27 PHE A O 3
ATOM 2772 N N . ASP A 1 41 ? -6.622 -21.229 1.980 1.00 11.43 28 ASP A N 3
ATOM 2773 C CA . ASP A 1 41 ? -7.361 -20.361 2.894 1.00 42.15 28 ASP A CA 3
ATOM 2774 C C . ASP A 1 41 ? -6.939 -20.535 4.348 1.00 2.33 28 ASP A C 3
ATOM 2775 O O . ASP A 1 41 ? -6.625 -21.647 4.806 1.00 62.24 28 ASP A O 3
ATOM 2784 N N . ILE A 1 42 ? -6.950 -19.429 5.048 1.00 34.25 29 ILE A N 3
ATOM 2785 C CA . ILE A 1 42 ? -6.467 -19.307 6.400 1.00 41.03 29 ILE A CA 3
ATOM 2786 C C . ILE A 1 42 ? -7.215 -20.149 7.455 1.00 14.22 29 ILE A C 3
ATOM 2787 O O . ILE A 1 42 ? -6.574 -20.859 8.224 1.00 23.23 29 ILE A O 3
ATOM 2803 N N . PHE A 1 43 ? -8.543 -20.103 7.492 1.00 3.43 30 PHE A N 3
ATOM 2804 C CA . PHE A 1 43 ? -9.272 -20.772 8.580 1.00 62.45 30 PHE A CA 3
ATOM 2805 C C . PHE A 1 43 ? -10.599 -21.317 8.131 1.00 74.43 30 PHE A C 3
ATOM 2806 O O . PHE A 1 43 ? -11.380 -20.618 7.479 1.00 41.33 30 PHE A O 3
ATOM 2823 N N . LYS A 1 44 ? -10.856 -22.552 8.466 1.00 61.54 31 LYS A N 3
ATOM 2824 C CA . LYS A 1 44 ? -12.164 -23.100 8.297 1.00 21.31 31 LYS A CA 3
ATOM 2825 C C . LYS A 1 44 ? -12.890 -22.844 9.608 1.00 64.23 31 LYS A C 3
ATOM 2826 O O . LYS A 1 44 ? -12.282 -22.946 10.688 1.00 54.23 31 LYS A O 3
ATOM 2845 N N . LYS A 1 45 ? -14.126 -22.452 9.532 1.00 64.53 32 LYS A N 3
ATOM 2846 C CA . LYS A 1 45 ? -14.871 -22.082 10.718 1.00 62.22 32 LYS A CA 3
ATOM 2847 C C . LYS A 1 45 ? -15.304 -23.314 11.500 1.00 45.44 32 LYS A C 3
ATOM 2848 O O . LYS A 1 45 ? -15.333 -24.408 10.935 1.00 53.13 32 LYS A O 3
ATOM 2867 N N . PRO A 1 46 ? -15.563 -23.164 12.836 1.00 30.33 33 PRO A N 3
ATOM 2868 C CA . PRO A 1 46 ? -16.019 -24.260 13.700 1.00 61.21 33 PRO A CA 3
ATOM 2869 C C . PRO A 1 46 ? -17.227 -25.021 13.132 1.00 41.32 33 PRO A C 3
ATOM 2870 O O . PRO A 1 46 ? -18.386 -24.603 13.285 1.00 33.13 33 PRO A O 3
ATOM 2881 N N . VAL A 1 47 ? -16.924 -26.099 12.455 1.00 11.54 34 VAL A N 3
ATOM 2882 C CA . VAL A 1 47 ? -17.862 -26.973 11.782 1.00 54.43 34 VAL A CA 3
ATOM 2883 C C . VAL A 1 47 ? -17.235 -28.367 11.811 1.00 52.21 34 VAL A C 3
ATOM 2884 O O . VAL A 1 47 ? -16.042 -28.493 11.513 1.00 22.41 34 VAL A O 3
ATOM 2897 N N . PRO A 1 48 ? -17.986 -29.413 12.210 1.00 32.22 35 PRO A N 3
ATOM 2898 C CA . PRO A 1 48 ? -17.472 -30.789 12.241 1.00 65.31 35 PRO A CA 3
ATOM 2899 C C . PRO A 1 48 ? -17.101 -31.302 10.839 1.00 30.04 35 PRO A C 3
ATOM 2900 O O . PRO A 1 48 ? -17.964 -31.708 10.043 1.00 71.43 35 PRO A O 3
ATOM 2911 N N . THR A 1 49 ? -15.837 -31.207 10.526 1.00 32.55 36 THR A N 3
ATOM 2912 C CA . THR A 1 49 ? -15.311 -31.631 9.247 1.00 23.40 36 THR A CA 3
ATOM 2913 C C . THR A 1 49 ? -14.299 -32.749 9.443 1.00 21.23 36 THR A C 3
ATOM 2914 O O . THR A 1 49 ? -13.543 -33.095 8.539 1.00 75.34 36 THR A O 3
ATOM 2925 N N . SER A 1 50 ? -14.286 -33.298 10.621 1.00 21.35 37 SER A N 3
ATOM 2926 C CA . SER A 1 50 ? -13.329 -34.298 10.959 1.00 51.44 37 SER A CA 3
ATOM 2927 C C . SER A 1 50 ? -13.919 -35.698 10.858 1.00 23.33 37 SER A C 3
ATOM 2928 O O . SER A 1 50 ? -14.841 -36.067 11.600 1.00 64.31 37 SER A O 3
ATOM 2936 N N . CYS A 1 51 ? -13.406 -36.442 9.932 1.00 61.31 38 CYS A N 3
ATOM 2937 C CA . CYS A 1 51 ? -13.768 -37.807 9.740 1.00 42.44 38 CYS A CA 3
ATOM 2938 C C . CYS A 1 51 ? -12.900 -38.627 10.663 1.00 2.11 38 CYS A C 3
ATOM 2939 O O . CYS A 1 51 ? -11.679 -38.618 10.557 1.00 51.14 38 CYS A O 3
ATOM 2946 N N . LYS A 1 52 ? -13.509 -39.288 11.564 1.00 74.14 39 LYS A N 3
ATOM 2947 C CA . LYS A 1 52 ? -12.810 -40.042 12.543 1.00 15.12 39 LYS A CA 3
ATOM 2948 C C . LYS A 1 52 ? -12.789 -41.481 12.106 1.00 20.45 39 LYS A C 3
ATOM 2949 O O . LYS A 1 52 ? -13.821 -42.176 12.126 1.00 72.42 39 LYS A O 3
ATOM 2968 N N . LEU A 1 53 ? -11.653 -41.887 11.655 1.00 52.13 40 LEU A N 3
ATOM 2969 C CA . LEU A 1 53 ? -11.429 -43.222 11.207 1.00 12.14 40 LEU A CA 3
ATOM 2970 C C . LEU A 1 53 ? -10.757 -43.966 12.300 1.00 63.54 40 LEU A C 3
ATOM 2971 O O . LEU A 1 53 ? -9.699 -43.557 12.786 1.00 22.14 40 LEU A O 3
ATOM 2987 N N . ALA A 1 54 ? -11.355 -45.027 12.697 1.00 21.13 41 ALA A N 3
ATOM 2988 C CA . ALA A 1 54 ? -10.866 -45.783 13.787 1.00 63.12 41 ALA A CA 3
ATOM 2989 C C . ALA A 1 54 ? -10.829 -47.214 13.423 1.00 11.42 41 ALA A C 3
ATOM 2990 O O . ALA A 1 54 ? -11.845 -47.806 13.056 1.00 13.42 41 ALA A O 3
ATOM 2997 N N . LEU A 1 55 ? -9.683 -47.765 13.480 1.00 62.30 42 LEU A N 3
ATOM 2998 C CA . LEU A 1 55 ? -9.541 -49.125 13.215 1.00 53.53 42 LEU A CA 3
ATOM 2999 C C . LEU A 1 55 ? -9.614 -49.856 14.507 1.00 54.22 42 LEU A C 3
ATOM 3000 O O . LEU A 1 55 ? -8.919 -49.511 15.483 1.00 4.44 42 LEU A O 3
ATOM 3016 N N . THR A 1 56 ? -10.447 -50.819 14.523 1.00 3.43 43 THR A N 3
ATOM 3017 C CA . THR A 1 56 ? -10.657 -51.641 15.649 1.00 54.11 43 THR A CA 3
ATOM 3018 C C . THR A 1 56 ? -10.230 -53.047 15.257 1.00 44.34 43 THR A C 3
ATOM 3019 O O . THR A 1 56 ? -10.423 -53.453 14.098 1.00 0.25 43 THR A O 3
ATOM 3030 N N . ASN A 1 57 ? -9.622 -53.752 16.169 1.00 2.54 44 ASN A N 3
ATOM 3031 C CA . ASN A 1 57 ? -9.097 -55.083 15.886 1.00 72.31 44 ASN A CA 3
ATOM 3032 C C . ASN A 1 57 ? -10.147 -56.152 16.148 1.00 3.50 44 ASN A C 3
ATOM 3033 O O . ASN A 1 57 ? -11.292 -55.828 16.451 1.00 70.34 44 ASN A O 3
ATOM 3044 N N . GLY A 1 58 ? -9.738 -57.420 16.067 1.00 32.54 45 GLY A N 3
ATOM 3045 C CA . GLY A 1 58 ? -10.638 -58.563 16.237 1.00 32.12 45 GLY A CA 3
ATOM 3046 C C . GLY A 1 58 ? -11.357 -58.609 17.574 1.00 31.31 45 GLY A C 3
ATOM 3047 O O . GLY A 1 58 ? -12.415 -59.231 17.692 1.00 60.22 45 GLY A O 3
ATOM 3051 N N . ASN A 1 59 ? -10.803 -57.945 18.579 1.00 64.04 46 ASN A N 3
ATOM 3052 C CA . ASN A 1 59 ? -11.431 -57.894 19.910 1.00 41.25 46 ASN A CA 3
ATOM 3053 C C . ASN A 1 59 ? -12.431 -56.741 19.968 1.00 22.03 46 ASN A C 3
ATOM 3054 O O . ASN A 1 59 ? -13.031 -56.471 21.010 1.00 74.23 46 ASN A O 3
ATOM 3065 N N . LYS A 1 60 ? -12.563 -56.046 18.833 1.00 63.41 47 LYS A N 3
ATOM 3066 C CA . LYS A 1 60 ? -13.432 -54.873 18.627 1.00 21.13 47 LYS A CA 3
ATOM 3067 C C . LYS A 1 60 ? -12.944 -53.648 19.378 1.00 23.43 47 LYS A C 3
ATOM 3068 O O . LYS A 1 60 ? -13.608 -52.614 19.410 1.00 21.05 47 LYS A O 3
ATOM 3087 N N . ARG A 1 61 ? -11.759 -53.754 19.922 1.00 70.14 48 ARG A N 3
ATOM 3088 C CA . ARG A 1 61 ? -11.144 -52.665 20.614 1.00 23.55 48 ARG A CA 3
ATOM 3089 C C . ARG A 1 61 ? -10.466 -51.773 19.608 1.00 2.43 48 ARG A C 3
ATOM 3090 O O . ARG A 1 61 ? -9.980 -52.250 18.570 1.00 31.10 48 ARG A O 3
ATOM 3111 N N . GLU A 1 62 ? -10.450 -50.514 19.891 1.00 2.21 49 GLU A N 3
ATOM 3112 C CA . GLU A 1 62 ? -9.926 -49.527 18.994 1.00 71.42 49 GLU A CA 3
ATOM 3113 C C . GLU A 1 62 ? -8.403 -49.570 19.039 1.00 73.43 49 GLU A C 3
ATOM 3114 O O . GLU A 1 62 ? -7.796 -49.290 20.074 1.00 0.24 49 GLU A O 3
ATOM 3126 N N . VAL A 1 63 ? -7.800 -49.968 17.936 1.00 62.32 50 VAL A N 3
ATOM 3127 C CA . VAL A 1 63 ? -6.375 -50.113 17.870 1.00 45.44 50 VAL A CA 3
ATOM 3128 C C . VAL A 1 63 ? -5.736 -48.821 17.374 1.00 22.42 50 VAL A C 3
ATOM 3129 O O . VAL A 1 63 ? -4.634 -48.460 17.798 1.00 32.24 50 VAL A O 3
ATOM 3142 N N . ASP A 1 64 ? -6.433 -48.103 16.511 1.00 63.52 51 ASP A N 3
ATOM 3143 C CA . ASP A 1 64 ? -5.899 -46.847 15.990 1.00 70.23 51 ASP A CA 3
ATOM 3144 C C . ASP A 1 64 ? -7.067 -45.941 15.685 1.00 35.30 51 ASP A C 3
ATOM 3145 O O . ASP A 1 64 ? -8.195 -46.434 15.565 1.00 24.44 51 ASP A O 3
ATOM 3154 N N . ALA A 1 65 ? -6.811 -44.667 15.500 1.00 73.42 52 ALA A N 3
ATOM 3155 C CA . ALA A 1 65 ? -7.860 -43.669 15.342 1.00 10.13 52 ALA A CA 3
ATOM 3156 C C . ALA A 1 65 ? -7.274 -42.326 14.937 1.00 11.21 52 ALA A C 3
ATOM 3157 O O . ALA A 1 65 ? -6.402 -41.786 15.635 1.00 73.04 52 ALA A O 3
ATOM 3164 N N . MET A 1 66 ? -7.740 -41.786 13.827 1.00 32.34 53 MET A N 3
ATOM 3165 C CA . MET A 1 66 ? -7.290 -40.482 13.341 1.00 61.25 53 MET A CA 3
ATOM 3166 C C . MET A 1 66 ? -8.449 -39.671 12.776 1.00 64.02 53 MET A C 3
ATOM 3167 O O . MET A 1 66 ? -9.430 -40.229 12.270 1.00 60.11 53 MET A O 3
ATOM 3181 N N . LEU A 1 67 ? -8.332 -38.367 12.892 1.00 42.01 54 LEU A N 3
ATOM 3182 C CA . LEU A 1 67 ? -9.281 -37.407 12.345 1.00 12.01 54 LEU A CA 3
ATOM 3183 C C . LEU A 1 67 ? -8.779 -36.881 10.995 1.00 13.12 54 LEU A C 3
ATOM 3184 O O . LEU A 1 67 ? -7.879 -36.029 10.936 1.00 3.22 54 LEU A O 3
ATOM 3200 N N . LEU A 1 68 ? -9.326 -37.393 9.936 1.00 55.12 55 LEU A N 3
ATOM 3201 C CA . LEU A 1 68 ? -8.959 -36.988 8.589 1.00 13.24 55 LEU A CA 3
ATOM 3202 C C . LEU A 1 68 ? -10.058 -36.122 7.976 1.00 0.11 55 LEU A C 3
ATOM 3203 O O . LEU A 1 68 ? -11.172 -36.117 8.472 1.00 61.30 55 LEU A O 3
ATOM 3219 N N . PRO A 1 69 ? -9.759 -35.335 6.938 1.00 42.03 56 PRO A N 3
ATOM 3220 C CA . PRO A 1 69 ? -10.769 -34.532 6.248 1.00 54.24 56 PRO A CA 3
ATOM 3221 C C . PRO A 1 69 ? -11.585 -35.387 5.261 1.00 43.32 56 PRO A C 3
ATOM 3222 O O . PRO A 1 69 ? -11.199 -36.530 4.958 1.00 42.42 56 PRO A O 3
ATOM 3233 N N . PRO A 1 70 ? -12.746 -34.863 4.783 1.00 52.34 57 PRO A N 3
ATOM 3234 C CA . PRO A 1 70 ? -13.562 -35.524 3.767 1.00 73.34 57 PRO A CA 3
ATOM 3235 C C . PRO A 1 70 ? -12.721 -35.903 2.544 1.00 3.24 57 PRO A C 3
ATOM 3236 O O . PRO A 1 70 ? -12.054 -35.042 1.947 1.00 14.21 57 PRO A O 3
ATOM 3247 N N . SER A 1 71 ? -12.751 -37.187 2.209 1.00 33.11 58 SER A N 3
ATOM 3248 C CA . SER A 1 71 ? -11.963 -37.767 1.132 1.00 40.14 58 SER A CA 3
ATOM 3249 C C . SER A 1 71 ? -10.468 -37.697 1.459 1.00 35.12 58 SER A C 3
ATOM 3250 O O . SER A 1 71 ? -9.748 -36.788 1.029 1.00 25.04 58 SER A O 3
ATOM 3258 N N . GLY A 1 72 ? -10.031 -38.625 2.265 1.00 51.31 59 GLY A N 3
ATOM 3259 C CA . GLY A 1 72 ? -8.670 -38.656 2.673 1.00 54.55 59 GLY A CA 3
ATOM 3260 C C . GLY A 1 72 ? -8.223 -40.048 2.992 1.00 44.04 59 GLY A C 3
ATOM 3261 O O . GLY A 1 72 ? -9.047 -40.961 3.131 1.00 22.41 59 GLY A O 3
ATOM 3265 N N . THR A 1 73 ? -6.945 -40.211 3.091 1.00 32.43 60 THR A N 3
ATOM 3266 C CA . THR A 1 73 ? -6.329 -41.464 3.371 1.00 75.03 60 THR A CA 3
ATOM 3267 C C . THR A 1 73 ? -5.868 -41.523 4.829 1.00 72.34 60 THR A C 3
ATOM 3268 O O . THR A 1 73 ? -4.957 -40.784 5.243 1.00 24.11 60 THR A O 3
ATOM 3279 N N . THR A 1 74 ? -6.512 -42.347 5.609 1.00 52.23 61 THR A N 3
ATOM 3280 C CA . THR A 1 74 ? -6.158 -42.479 6.985 1.00 22.34 61 THR A CA 3
ATOM 3281 C C . THR A 1 74 ? -5.237 -43.684 7.182 1.00 35.15 61 THR A C 3
ATOM 3282 O O . THR A 1 74 ? -5.665 -44.821 7.009 1.00 1.32 61 THR A O 3
ATOM 3293 N N . ILE A 1 75 ? -3.992 -43.437 7.514 1.00 61.34 62 ILE A N 3
ATOM 3294 C CA . ILE A 1 75 ? -3.060 -44.518 7.762 1.00 24.23 62 ILE A CA 3
ATOM 3295 C C . ILE A 1 75 ? -3.122 -44.905 9.236 1.00 63.33 62 ILE A C 3
ATOM 3296 O O . ILE A 1 75 ? -2.621 -44.187 10.111 1.00 2.53 62 ILE A O 3
ATOM 3312 N N . LEU A 1 76 ? -3.778 -45.999 9.486 1.00 63.33 63 LEU A N 3
ATOM 3313 C CA . LEU A 1 76 ? -4.000 -46.514 10.811 1.00 74.44 63 LEU A CA 3
ATOM 3314 C C . LEU A 1 76 ? -3.037 -47.669 11.076 1.00 21.22 63 LEU A C 3
ATOM 3315 O O . LEU A 1 76 ? -2.897 -48.587 10.248 1.00 12.12 63 LEU A O 3
ATOM 3331 N N . SER A 1 77 ? -2.390 -47.643 12.202 1.00 1.43 64 SER A N 3
ATOM 3332 C CA . SER A 1 77 ? -1.408 -48.636 12.524 1.00 22.31 64 SER A CA 3
ATOM 3333 C C . SER A 1 77 ? -1.944 -49.642 13.530 1.00 64.44 64 SER A C 3
ATOM 3334 O O . SER A 1 77 ? -2.278 -49.305 14.664 1.00 3.35 64 SER A O 3
ATOM 3342 N N . ASP A 1 78 ? -2.062 -50.860 13.101 1.00 60.41 65 ASP A N 3
ATOM 3343 C CA . ASP A 1 78 ? -2.492 -51.917 13.978 1.00 62.22 65 ASP A CA 3
ATOM 3344 C C . ASP A 1 78 ? -1.325 -52.451 14.752 1.00 32.54 65 ASP A C 3
ATOM 3345 O O . ASP A 1 78 ? -0.418 -52.996 14.179 1.00 34.42 65 ASP A O 3
ATOM 3354 N N . THR A 1 79 ? -1.375 -52.338 16.029 1.00 14.00 66 THR A N 3
ATOM 3355 C CA . THR A 1 79 ? -0.296 -52.795 16.853 1.00 23.42 66 THR A CA 3
ATOM 3356 C C . THR A 1 79 ? -0.493 -54.291 17.222 1.00 44.10 66 THR A C 3
ATOM 3357 O O . THR A 1 79 ? 0.362 -54.918 17.851 1.00 31.15 66 THR A O 3
ATOM 3368 N N . SER A 1 80 ? -1.603 -54.860 16.795 1.00 2.21 67 SER A N 3
ATOM 3369 C CA . SER A 1 80 ? -1.908 -56.250 17.089 1.00 54.22 67 SER A CA 3
ATOM 3370 C C . SER A 1 80 ? -1.114 -57.189 16.161 1.00 71.41 67 SER A C 3
ATOM 3371 O O . SER A 1 80 ? -0.624 -58.242 16.581 1.00 53.21 67 SER A O 3
ATOM 3379 N N . GLY A 1 81 ? -1.003 -56.803 14.925 1.00 15.42 68 GLY A N 3
ATOM 3380 C CA . GLY A 1 81 ? -0.286 -57.564 13.962 1.00 43.51 68 GLY A CA 3
ATOM 3381 C C . GLY A 1 81 ? 0.421 -56.698 12.952 1.00 70.13 68 GLY A C 3
ATOM 3382 O O . GLY A 1 81 ? 1.293 -57.203 12.224 1.00 24.05 68 GLY A O 3
ATOM 3386 N N . ALA A 1 82 ? 0.058 -55.386 12.894 1.00 22.54 69 ALA A N 3
ATOM 3387 C CA . ALA A 1 82 ? 0.686 -54.435 12.002 1.00 72.11 69 ALA A CA 3
ATOM 3388 C C . ALA A 1 82 ? 0.304 -54.670 1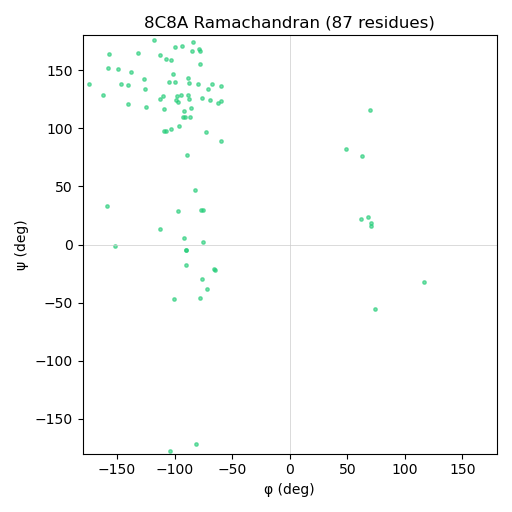0.580 1.00 11.34 69 ALA A C 3
ATOM 3389 O O . ALA A 1 82 ? 1.018 -55.309 9.809 1.00 31.00 69 ALA A O 3
ATOM 3396 N N . GLY A 1 83 ? -0.871 -54.211 10.255 1.00 3.03 70 GLY A N 3
ATOM 3397 C CA . GLY A 1 83 ? -1.350 -54.351 8.915 1.00 70.32 70 GLY A CA 3
ATOM 3398 C C . GLY A 1 83 ? -1.170 -53.085 8.141 1.00 21.51 70 GLY A C 3
ATOM 3399 O O . GLY A 1 83 ? -1.154 -53.109 6.920 1.00 11.24 70 GLY A O 3
ATOM 3403 N N . VAL A 1 84 ? -0.971 -51.981 8.885 1.00 50.41 71 VAL A N 3
ATOM 3404 C CA . VAL A 1 84 ? -0.866 -50.624 8.326 1.00 25.34 71 VAL A CA 3
ATOM 3405 C C . VAL A 1 84 ? -2.038 -50.371 7.389 1.00 32.24 71 VAL A C 3
ATOM 3406 O O . VAL A 1 84 ? -1.928 -50.480 6.175 1.00 64.01 71 VAL A O 3
ATOM 3419 N N . PHE A 1 85 ? -3.163 -50.103 7.963 1.00 72.55 72 PHE A N 3
ATOM 3420 C CA . PHE A 1 85 ? -4.362 -49.998 7.196 1.00 11.42 72 PHE A CA 3
ATOM 3421 C C . PHE A 1 85 ? -4.664 -48.585 6.821 1.00 73.31 72 PHE A C 3
ATOM 3422 O O . PHE A 1 85 ? -4.910 -47.743 7.671 1.00 70.11 72 PHE A O 3
ATOM 3439 N N . THR A 1 86 ? -4.617 -48.326 5.557 1.00 51.41 73 THR A N 3
ATOM 3440 C CA . THR A 1 86 ? -4.904 -47.035 5.056 1.00 45.23 73 THR A CA 3
ATOM 3441 C C . THR A 1 86 ? -6.329 -47.004 4.545 1.00 61.31 73 THR A C 3
ATOM 3442 O O . THR A 1 86 ? -6.643 -47.549 3.490 1.00 65.43 73 THR A O 3
ATOM 3453 N N . ALA A 1 87 ? -7.178 -46.434 5.330 1.00 64.14 74 ALA A N 3
ATOM 3454 C CA . ALA A 1 87 ? -8.566 -46.309 5.006 1.00 71.22 74 ALA A CA 3
ATOM 3455 C C . ALA A 1 87 ? -8.772 -45.082 4.148 1.00 12.23 74 ALA A C 3
ATOM 3456 O O . ALA A 1 87 ? -8.578 -43.943 4.608 1.00 41.10 74 ALA A O 3
ATOM 3463 N N . LYS A 1 88 ? -9.090 -45.314 2.915 1.00 61.23 75 LYS A N 3
ATOM 3464 C CA . LYS A 1 88 ? -9.402 -44.264 1.971 1.00 41.31 75 LYS A CA 3
ATOM 3465 C C . LYS A 1 88 ? -10.866 -43.979 2.142 1.00 42.33 75 LYS A C 3
ATOM 3466 O O . LYS A 1 88 ? -11.675 -44.888 2.035 1.00 54.43 75 LYS A O 3
ATOM 3485 N N . VAL A 1 89 ? -11.205 -42.779 2.488 1.00 33.40 76 VAL A N 3
ATOM 3486 C CA . VAL A 1 89 ? -12.589 -42.442 2.745 1.00 41.23 76 VAL A CA 3
ATOM 3487 C C . VAL A 1 89 ? -13.108 -41.453 1.737 1.00 21.52 76 VAL A C 3
ATOM 3488 O O . VAL A 1 89 ? -12.328 -40.818 1.016 1.00 63.22 76 VAL A O 3
ATOM 3501 N N . ASN A 1 90 ? -14.408 -41.332 1.681 1.00 74.12 77 ASN A N 3
ATOM 3502 C CA . ASN A 1 90 ? -15.053 -40.388 0.794 1.00 33.23 77 ASN A CA 3
ATOM 3503 C C . ASN A 1 90 ? -15.471 -39.163 1.658 1.00 72.22 77 ASN A C 3
ATOM 3504 O O . ASN A 1 90 ? -15.159 -39.125 2.865 1.00 61.32 77 ASN A O 3
ATOM 3515 N N . SER A 1 91 ? -16.180 -38.204 1.093 1.00 62.14 78 SER A N 3
ATOM 3516 C CA . SER A 1 91 ? -16.551 -36.959 1.785 1.00 34.24 78 SER A CA 3
ATOM 3517 C C . SER A 1 91 ? -17.515 -37.226 2.952 1.00 2.12 78 SER A C 3
ATOM 3518 O O . SER A 1 91 ? -17.636 -36.431 3.881 1.00 60.45 78 SER A O 3
ATOM 3526 N N . LYS A 1 92 ? -18.169 -38.354 2.883 1.00 41.42 79 LYS A N 3
ATOM 3527 C CA . LYS A 1 92 ? -19.116 -38.837 3.886 1.00 53.30 79 LYS A CA 3
ATOM 3528 C C . LYS A 1 92 ? -18.391 -39.438 5.105 1.00 63.14 79 LYS A C 3
ATOM 3529 O O . LYS A 1 92 ? -19.030 -39.953 6.027 1.00 12.30 79 LYS A O 3
ATOM 3548 N N . CYS A 1 93 ? -17.049 -39.412 5.064 1.00 51.32 80 CYS A N 3
ATOM 3549 C CA . CYS A 1 93 ? -16.186 -39.902 6.152 1.00 5.41 80 CYS A CA 3
ATOM 3550 C C . CYS A 1 93 ? -16.232 -41.413 6.287 1.00 3.34 80 CYS A C 3
ATOM 3551 O O . CYS A 1 93 ? -15.737 -41.977 7.255 1.00 63.54 80 CYS A O 3
ATOM 3558 N N . GLU A 1 94 ? -16.781 -42.069 5.290 1.00 32.13 81 GLU A N 3
ATOM 3559 C CA . GLU A 1 94 ? -16.865 -43.494 5.297 1.00 22.02 81 GLU A CA 3
ATOM 3560 C C . GLU A 1 94 ? -15.786 -44.028 4.444 1.00 64.44 81 GLU A C 3
ATOM 3561 O O . GLU A 1 94 ? -15.493 -43.465 3.370 1.00 22.13 81 GLU A O 3
ATOM 3573 N N . PHE A 1 95 ? -15.181 -45.069 4.910 1.00 33.24 82 PHE A N 3
ATOM 3574 C CA . PHE A 1 95 ? -14.109 -45.683 4.222 1.00 60.13 82 PHE A CA 3
ATOM 3575 C C . PHE A 1 95 ? -14.643 -46.426 3.000 1.00 20.25 82 PHE A C 3
ATOM 3576 O O . PHE A 1 95 ? -15.672 -47.125 3.073 1.00 15.11 82 PHE A O 3
ATOM 3593 N N . THR A 1 96 ? -13.984 -46.236 1.898 1.00 74.31 83 THR A N 3
ATOM 3594 C CA . THR A 1 96 ? -14.341 -46.852 0.662 1.00 12.41 83 THR A CA 3
ATOM 3595 C C . THR A 1 96 ? -13.406 -48.024 0.342 1.00 20.43 83 THR A C 3
ATOM 3596 O O . THR A 1 96 ? -13.838 -49.058 -0.171 1.00 44.21 83 THR A O 3
ATOM 3607 N N . SER A 1 97 ? -12.125 -47.875 0.648 1.00 24.25 84 SER A N 3
ATOM 3608 C CA . SER A 1 97 ? -11.155 -48.933 0.408 1.00 72.40 84 SER A CA 3
ATOM 3609 C C . SER A 1 97 ? -10.001 -48.814 1.398 1.00 71.45 84 SER A C 3
ATOM 3610 O O . SER A 1 97 ? -9.555 -47.716 1.699 1.00 4.25 84 SER A O 3
ATOM 3618 N N . VAL A 1 98 ? -9.597 -49.917 1.964 1.00 73.10 85 VAL A N 3
ATOM 3619 C CA . VAL A 1 98 ? -8.441 -49.943 2.830 1.00 42.13 85 VAL A CA 3
ATOM 3620 C C . VAL A 1 98 ? -7.288 -50.610 2.104 1.00 72.11 85 VAL A C 3
ATOM 3621 O O . VAL A 1 98 ? -7.478 -51.627 1.432 1.00 12.12 85 VAL A O 3
ATOM 3634 N N . SER A 1 99 ? -6.138 -50.024 2.189 1.00 62.40 86 SER A N 3
ATOM 3635 C CA . SER A 1 99 ? -4.947 -50.595 1.663 1.00 23.22 86 SER A CA 3
ATOM 3636 C C . SER A 1 99 ? -4.120 -51.156 2.836 1.00 64.12 86 SER A C 3
ATOM 3637 O O . SER A 1 99 ? -4.041 -50.513 3.890 1.00 42.15 86 SER A O 3
ATOM 3645 N N . PRO A 1 100 ? -3.522 -52.366 2.711 1.00 72.41 87 PRO A N 3
ATOM 3646 C CA . PRO A 1 100 ? -3.592 -53.194 1.493 1.00 53.33 87 PRO A CA 3
ATOM 3647 C C . PRO A 1 100 ? -4.996 -53.759 1.229 1.00 4.55 87 PRO A C 3
ATOM 3648 O O . PRO A 1 100 ? -5.457 -53.774 0.089 1.00 21.23 87 PRO A O 3
ATOM 3659 N N . ALA A 1 101 ? -5.659 -54.180 2.287 1.00 20.35 88 ALA A N 3
ATOM 3660 C CA . ALA A 1 101 ? -6.992 -54.731 2.255 1.00 35.03 88 ALA A CA 3
ATOM 3661 C C . ALA A 1 101 ? -7.365 -54.985 3.682 1.00 34.44 88 ALA A C 3
ATOM 3662 O O . ALA A 1 101 ? -6.490 -55.304 4.483 1.00 12.01 88 ALA A O 3
ATOM 3669 N N . LEU A 1 102 ? -8.601 -54.817 4.026 1.00 71.32 89 LEU A N 3
ATOM 3670 C CA . LEU A 1 102 ? -9.018 -55.046 5.394 1.00 5.43 89 LEU A CA 3
ATOM 3671 C C . LEU A 1 102 ? -9.347 -56.533 5.583 1.00 20.33 89 LEU A C 3
ATOM 3672 O O . LEU A 1 102 ? -10.078 -57.112 4.775 1.00 10.45 89 LEU A O 3
ATOM 3688 N N . PRO A 1 103 ? -8.789 -57.180 6.614 1.00 25.14 90 PRO A N 3
ATOM 3689 C CA . PRO A 1 103 ? -9.030 -58.596 6.888 1.00 73.35 90 PRO A CA 3
ATOM 3690 C C . PRO A 1 103 ? -10.317 -58.824 7.689 1.00 74.40 90 PRO A C 3
ATOM 3691 O O . PRO A 1 103 ? -11.087 -57.884 7.962 1.00 24.45 90 PRO A O 3
ATOM 3702 N N . THR A 1 104 ? -10.530 -60.054 8.069 1.00 1.01 91 THR A N 3
ATOM 3703 C CA . THR A 1 104 ? -11.665 -60.439 8.857 1.00 43.23 91 THR A CA 3
ATOM 3704 C C . THR A 1 104 ? -11.366 -60.123 10.332 1.00 50.44 91 THR A C 3
ATOM 3705 O O . THR A 1 104 ? -10.233 -60.313 10.786 1.00 40.43 91 THR A O 3
ATOM 3716 N N . GLY A 1 105 ? -12.329 -59.579 11.042 1.00 34.34 92 GLY A N 3
ATOM 3717 C CA . GLY A 1 105 ? -12.141 -59.306 12.451 1.00 73.13 92 GLY A CA 3
ATOM 3718 C C . GLY A 1 105 ? -11.899 -57.845 12.710 1.00 75.33 92 GLY A C 3
ATOM 3719 O O . GLY A 1 105 ? -12.248 -57.332 13.758 1.00 41.11 92 GLY A O 3
ATOM 3723 N N . PHE A 1 106 ? -11.316 -57.181 11.748 1.00 41.00 93 PHE A N 3
ATOM 3724 C CA . PHE A 1 106 ? -11.036 -55.775 11.864 1.00 44.41 93 PHE A CA 3
ATOM 3725 C C . PHE A 1 106 ? -12.188 -54.953 11.375 1.00 45.50 93 PHE A C 3
ATOM 3726 O O . PHE A 1 106 ? -12.922 -55.361 10.466 1.00 34.04 93 PHE A O 3
ATOM 3743 N N . LYS A 1 107 ? -12.355 -53.816 11.966 1.00 62.12 94 LYS A N 3
ATOM 3744 C CA . LYS A 1 107 ? -13.386 -52.912 11.576 1.00 32.05 94 LYS A CA 3
ATOM 3745 C C . LYS A 1 107 ? -12.867 -51.503 11.508 1.00 61.12 94 LYS A C 3
ATOM 3746 O O . LYS A 1 107 ? -12.324 -50.981 12.484 1.00 2.35 94 LYS A O 3
ATOM 3765 N N . ILE A 1 108 ? -13.012 -50.910 10.361 1.00 71.43 95 ILE A N 3
ATOM 3766 C CA . ILE A 1 108 ? -12.692 -49.537 10.172 1.00 24.21 95 ILE A CA 3
ATOM 3767 C C . ILE A 1 108 ? -13.959 -48.723 10.362 1.00 74.13 95 ILE A C 3
ATOM 3768 O O . ILE A 1 108 ? -14.853 -48.732 9.516 1.00 3.14 95 ILE A O 3
ATOM 3784 N N . GLU A 1 109 ? -14.064 -48.141 11.503 1.00 73.41 96 GLU A N 3
ATOM 3785 C CA . GLU A 1 109 ? -15.129 -47.238 11.839 1.00 25.22 96 GLU A CA 3
ATOM 3786 C C . GLU A 1 109 ? -14.926 -45.919 11.120 1.00 52.52 96 GLU A C 3
ATOM 3787 O O . GLU A 1 109 ? -13.996 -45.172 11.436 1.00 32.31 96 GLU A O 3
ATOM 3799 N N . GLY A 1 110 ? -15.734 -45.681 10.124 1.00 43.00 97 GLY A N 3
ATOM 3800 C CA . GLY A 1 110 ? -15.706 -44.436 9.416 1.00 50.12 97 GLY A CA 3
ATOM 3801 C C . GLY A 1 110 ? -16.835 -43.555 9.848 1.00 42.10 97 GLY A C 3
ATOM 3802 O O . GLY A 1 110 ? -17.921 -43.588 9.272 1.00 13.12 97 GLY A O 3
ATOM 3806 N N . SER A 1 111 ? -16.604 -42.797 10.874 1.00 53.33 98 SER A N 3
ATOM 3807 C CA . SER A 1 111 ? -17.612 -41.932 11.415 1.00 55.45 98 SER A CA 3
ATOM 3808 C C . SER A 1 111 ? -17.138 -40.481 11.390 1.00 2.02 98 SER A C 3
ATOM 3809 O O . SER A 1 111 ? -15.993 -40.205 11.059 1.00 22.24 98 SER A O 3
ATOM 3817 N N . VAL A 1 112 ? -18.015 -39.567 11.695 1.00 65.53 99 VAL A N 3
ATOM 3818 C CA . VAL A 1 112 ? -17.663 -38.159 11.741 1.00 72.03 99 VAL A CA 3
ATOM 3819 C C . VAL A 1 112 ? -17.568 -37.766 13.201 1.00 73.50 99 VAL A C 3
ATOM 3820 O O . VAL A 1 112 ? -18.385 -38.224 14.011 1.00 4.21 99 VAL A O 3
ATOM 3833 N N . ASP A 1 113 ? -16.589 -36.982 13.560 1.00 74.10 100 ASP A N 3
ATOM 3834 C CA . ASP A 1 113 ? -16.475 -36.550 14.939 1.00 74.12 100 ASP A CA 3
ATOM 3835 C C . ASP A 1 113 ? -17.064 -35.138 15.050 1.00 70.13 100 ASP A C 3
ATOM 3836 O O . ASP A 1 113 ? -17.692 -34.661 14.106 1.00 73.22 100 ASP A O 3
ATOM 3845 N N . LYS A 1 114 ? -16.844 -34.471 16.136 1.00 45.34 101 LYS A N 3
ATOM 3846 C CA . LYS A 1 114 ? -17.521 -33.232 16.405 1.00 14.21 101 LYS A CA 3
ATOM 3847 C C . LYS A 1 114 ? -16.558 -32.089 16.619 1.00 30.33 101 LYS A C 3
ATOM 3848 O O . LYS A 1 114 ? -15.427 -32.291 17.042 1.00 1.11 101 LYS A O 3
ATOM 3867 N N . GLU A 1 115 ? -17.013 -30.893 16.314 1.00 33.42 102 GLU A N 3
ATOM 3868 C CA . GLU A 1 115 ? -16.206 -29.693 16.495 1.00 14.01 102 GLU A CA 3
ATOM 3869 C C . GLU A 1 115 ? -16.259 -29.310 17.973 1.00 71.52 102 GLU A C 3
ATOM 3870 O O . GLU A 1 115 ? -15.255 -28.924 18.585 1.00 11.43 102 GLU A O 3
ATOM 3882 N N . GLY A 1 116 ? -17.437 -29.444 18.534 1.00 42.33 103 GLY A N 3
ATOM 3883 C CA . GLY A 1 116 ? -17.636 -29.200 19.928 1.00 74.12 103 GLY A CA 3
ATOM 3884 C C . GLY A 1 116 ? -18.007 -30.483 20.586 1.00 73.31 103 GLY A C 3
ATOM 3885 O O . GLY A 1 116 ? -18.823 -31.234 20.053 1.00 5.51 103 GLY A O 3
ATOM 3889 N N . LYS A 1 117 ? -17.435 -30.751 21.712 1.00 54.05 104 LYS A N 3
ATOM 3890 C CA . LYS A 1 117 ? -17.604 -32.025 22.347 1.00 73.45 104 LYS A CA 3
ATOM 3891 C C . LYS A 1 117 ? -18.489 -31.977 23.585 1.00 75.40 104 LYS A C 3
ATOM 3892 O O . LYS A 1 117 ? -18.138 -31.350 24.588 1.00 53.50 104 LYS A O 3
ATOM 3911 N N . PRO A 1 118 ? -19.674 -32.599 23.521 1.00 22.14 105 PRO A N 3
ATOM 3912 C CA . PRO A 1 118 ? -20.547 -32.750 24.660 1.00 63.22 105 PRO A CA 3
ATOM 3913 C C . PRO A 1 118 ? -20.260 -34.082 25.371 1.00 53.42 105 PRO A C 3
ATOM 3914 O O . PRO A 1 118 ? -20.841 -35.116 24.996 1.00 54.21 105 PRO A O 3
ATOM 3925 N N . MET A 1 30 ? -20.925 -38.239 -31.457 1.00 0.00 17 MET A N 4
ATOM 3926 C CA . MET A 1 30 ? -20.230 -38.698 -30.272 1.00 52.33 17 MET A CA 4
ATOM 3927 C C . MET A 1 30 ? -18.977 -37.883 -30.110 1.00 30.00 17 MET A C 4
ATOM 3928 O O . MET A 1 30 ? -18.211 -37.747 -31.053 1.00 11.20 17 MET A O 4
ATOM 3942 N N . ALA A 1 31 ? -18.786 -37.322 -28.946 1.00 62.30 18 ALA A N 4
ATOM 3943 C CA . ALA A 1 31 ? -17.600 -36.559 -28.668 1.00 42.14 18 ALA A CA 4
ATOM 3944 C C . ALA A 1 31 ? -16.467 -37.519 -28.383 1.00 74.21 18 ALA A C 4
ATOM 3945 O O . ALA A 1 31 ? -16.694 -38.598 -27.807 1.00 32.10 18 ALA A O 4
ATOM 3952 N N . ALA A 1 32 ? -15.285 -37.171 -28.819 1.00 65.52 19 ALA A N 4
ATOM 3953 C CA . ALA A 1 32 ? -14.117 -37.989 -28.592 1.00 2.21 19 ALA A CA 4
ATOM 3954 C C . ALA A 1 32 ? -13.799 -38.020 -27.102 1.00 0.45 19 ALA A C 4
ATOM 3955 O O . ALA A 1 32 ? -13.611 -36.966 -26.479 1.00 43.54 19 ALA A O 4
ATOM 3962 N N . PRO A 1 33 ? -13.761 -39.216 -26.499 1.00 53.23 20 PRO A N 4
ATOM 3963 C CA . PRO A 1 33 ? -13.498 -39.358 -25.090 1.00 44.20 20 PRO A CA 4
ATOM 3964 C C . PRO A 1 33 ? -12.026 -39.126 -24.754 1.00 40.20 20 PRO A C 4
ATOM 3965 O O . PRO A 1 33 ? -11.200 -40.045 -24.796 1.00 31.31 20 PRO A O 4
ATOM 3976 N N . THR A 1 34 ? -11.692 -37.888 -24.544 1.00 70.42 21 THR A N 4
ATOM 3977 C CA . THR A 1 34 ? -10.383 -37.523 -24.124 1.00 72.44 21 THR A CA 4
ATOM 3978 C C . THR A 1 34 ? -10.311 -37.723 -22.606 1.00 4.42 21 THR A C 4
ATOM 3979 O O . THR A 1 34 ? -11.105 -37.111 -21.862 1.00 50.14 21 THR A O 4
ATOM 3990 N N . PRO A 1 35 ? -9.428 -38.613 -22.123 1.00 72.23 22 PRO A N 4
ATOM 3991 C CA . PRO A 1 35 ? -9.286 -38.887 -20.704 1.00 74.51 22 PRO A CA 4
ATOM 3992 C C . PRO A 1 35 ? -8.600 -37.732 -19.979 1.00 34.04 22 PRO A C 4
ATOM 3993 O O . PRO A 1 35 ? -7.385 -37.729 -19.767 1.00 40.44 22 PRO A O 4
ATOM 4004 N N . VAL A 1 36 ? -9.367 -36.714 -19.694 1.00 71.14 23 VAL A N 4
ATOM 4005 C CA . VAL A 1 36 ? -8.874 -35.563 -19.013 1.00 44.32 23 VAL A CA 4
ATOM 4006 C C . VAL A 1 36 ? -9.927 -34.996 -18.054 1.00 62.21 23 VAL A C 4
ATOM 4007 O O . VAL A 1 36 ? -10.884 -34.314 -18.462 1.00 22.43 23 VAL A O 4
ATOM 4020 N N . PRO A 1 37 ? -9.834 -35.367 -16.775 1.00 1.32 24 PRO A N 4
ATOM 4021 C CA . PRO A 1 37 ? -10.694 -34.808 -15.732 1.00 65.02 24 PRO A CA 4
ATOM 4022 C C . PRO A 1 37 ? -10.261 -33.381 -15.415 1.00 30.32 24 PRO A C 4
ATOM 4023 O O . PRO A 1 37 ? -11.054 -32.547 -14.979 1.00 31.42 24 PRO A O 4
ATOM 4034 N N . GLY A 1 38 ? -9.003 -33.124 -15.663 1.00 5.02 25 GLY A N 4
ATOM 4035 C CA . GLY A 1 38 ? -8.424 -31.851 -15.417 1.00 10.24 25 GLY A CA 4
ATOM 4036 C C . GLY A 1 38 ? -7.233 -32.009 -14.529 1.00 3.23 25 GLY A C 4
ATOM 4037 O O . GLY A 1 38 ? -6.934 -33.132 -14.095 1.00 32.33 25 GLY A O 4
ATOM 4041 N N . ILE A 1 39 ? -6.536 -30.947 -14.272 1.00 41.13 26 ILE A N 4
ATOM 4042 C CA . ILE A 1 39 ? -5.412 -31.003 -13.384 1.00 5.21 26 ILE A CA 4
ATOM 4043 C C . ILE A 1 39 ? -5.888 -30.601 -12.004 1.00 21.15 26 ILE A C 4
ATOM 4044 O O . ILE A 1 39 ? -5.979 -29.407 -11.683 1.00 35.23 26 ILE A O 4
ATOM 4060 N N . PHE A 1 40 ? -6.274 -31.573 -11.225 1.00 64.30 27 PHE A N 4
ATOM 4061 C CA . PHE A 1 40 ? -6.757 -31.314 -9.900 1.00 14.13 27 PHE A CA 4
ATOM 4062 C C . PHE A 1 40 ? -5.613 -31.129 -8.962 1.00 20.55 27 PHE A C 4
ATOM 4063 O O . PHE A 1 40 ? -4.913 -32.084 -8.627 1.00 2.54 27 PHE A O 4
ATOM 4080 N N . ASP A 1 41 ? -5.402 -29.909 -8.559 1.00 11.43 28 ASP A N 4
ATOM 4081 C CA . ASP A 1 41 ? -4.358 -29.596 -7.624 1.00 42.15 28 ASP A CA 4
ATOM 4082 C C . ASP A 1 41 ? -4.883 -29.894 -6.243 1.00 2.33 28 ASP A C 4
ATOM 4083 O O . ASP A 1 41 ? -5.664 -29.125 -5.674 1.00 62.24 28 ASP A O 4
ATOM 4092 N N . ILE A 1 42 ? -4.527 -31.038 -5.740 1.00 34.25 29 ILE A N 4
ATOM 4093 C CA . ILE A 1 42 ? -5.109 -31.523 -4.526 1.00 41.03 29 ILE A CA 4
ATOM 4094 C C . ILE A 1 42 ? -4.448 -30.991 -3.280 1.00 14.22 29 ILE A C 4
ATOM 4095 O O . ILE A 1 42 ? -3.323 -31.369 -2.923 1.00 23.23 29 ILE A O 4
ATOM 4111 N N . PHE A 1 43 ? -5.147 -30.097 -2.660 1.00 3.43 30 PHE A N 4
ATOM 4112 C CA . PHE A 1 43 ? -4.843 -29.569 -1.367 1.00 62.45 30 PHE A CA 4
ATOM 4113 C C . PHE A 1 43 ? -6.114 -29.672 -0.574 1.00 74.43 30 PHE A C 4
ATOM 4114 O O . PHE A 1 43 ? -7.203 -29.385 -1.098 1.00 41.33 30 PHE A O 4
ATOM 4131 N N . LYS A 1 44 ? -6.013 -30.118 0.637 1.00 61.54 31 LYS A N 4
ATOM 4132 C CA . LYS A 1 44 ? -7.189 -30.446 1.411 1.00 21.31 31 LYS A CA 4
ATOM 4133 C C . LYS A 1 44 ? -7.842 -29.251 2.079 1.00 64.23 31 LYS A C 4
ATOM 4134 O O . LYS A 1 44 ? -9.074 -29.215 2.181 1.00 54.23 31 LYS A O 4
ATOM 4153 N N . LYS A 1 45 ? -7.030 -28.260 2.474 1.00 64.53 32 LYS A N 4
ATOM 4154 C CA . LYS A 1 45 ? -7.500 -27.024 3.146 1.00 62.22 32 LYS A CA 4
ATOM 4155 C C . LYS A 1 45 ? -8.019 -27.336 4.569 1.00 45.44 32 LYS A C 4
ATOM 4156 O O . LYS A 1 45 ? -8.236 -28.510 4.918 1.00 53.13 32 LYS A O 4
ATOM 4175 N N . PRO A 1 46 ? -8.184 -26.324 5.441 1.00 30.33 33 PRO A N 4
ATOM 4176 C CA . PRO A 1 46 ? -8.768 -26.538 6.748 1.00 61.21 33 PRO A CA 4
ATOM 4177 C C . PRO A 1 46 ? -10.287 -26.668 6.630 1.00 41.32 33 PRO A C 4
ATOM 4178 O O . PRO A 1 46 ? -11.032 -25.694 6.787 1.00 33.13 33 PRO A O 4
ATOM 4189 N N . VAL A 1 47 ? -10.716 -27.838 6.245 1.00 11.54 34 VAL A N 4
ATOM 4190 C CA . VAL A 1 47 ? -12.112 -28.133 6.083 1.00 54.43 34 VAL A CA 4
ATOM 4191 C C . VAL A 1 47 ? -12.642 -28.794 7.366 1.00 52.21 34 VAL A C 4
ATOM 4192 O O . VAL A 1 47 ? -11.983 -29.679 7.930 1.00 22.41 34 VAL A O 4
ATOM 4205 N N . PRO A 1 48 ? -13.792 -28.328 7.879 1.00 32.22 35 PRO A N 4
ATOM 4206 C CA . PRO A 1 48 ? -14.396 -28.873 9.090 1.00 65.31 35 PRO A CA 4
ATOM 4207 C C . PRO A 1 48 ? -15.110 -30.190 8.827 1.00 30.04 35 PRO A C 4
ATOM 4208 O O . PRO A 1 48 ? -14.965 -30.781 7.750 1.00 71.43 35 PRO A O 4
ATOM 4219 N N . THR A 1 49 ? -15.885 -30.631 9.814 1.00 32.55 36 THR A N 4
ATOM 4220 C CA . THR A 1 49 ? -16.626 -31.888 9.786 1.00 23.40 36 THR A CA 4
ATOM 4221 C C . THR A 1 49 ? -15.675 -33.060 9.570 1.00 21.23 36 THR A C 4
ATOM 4222 O O . THR A 1 49 ? -15.856 -33.884 8.672 1.00 75.34 36 THR A O 4
ATOM 4233 N N . SER A 1 50 ? -14.631 -33.068 10.382 1.00 21.35 37 SER A N 4
ATOM 4234 C CA . SER A 1 50 ? -13.599 -34.080 10.342 1.00 51.44 37 SER A CA 4
ATOM 4235 C C . SER A 1 50 ? -14.190 -35.490 10.491 1.00 23.33 37 SER A C 4
ATOM 4236 O O . SER A 1 50 ? -15.125 -35.719 11.283 1.00 64.31 37 SER A O 4
ATOM 4244 N N . CYS A 1 51 ? -13.656 -36.401 9.741 1.00 61.31 38 CYS A N 4
ATOM 4245 C CA . CYS A 1 51 ? -14.118 -37.750 9.709 1.00 42.44 38 CYS A CA 4
ATOM 4246 C C . CYS A 1 51 ? -13.216 -38.567 10.619 1.00 2.11 38 CYS A C 4
ATOM 4247 O O . CYS A 1 51 ? -12.000 -38.487 10.511 1.00 51.14 38 CYS A O 4
ATOM 4254 N N . LYS A 1 52 ? -13.783 -39.309 11.519 1.00 74.14 39 LYS A N 4
ATOM 4255 C CA . LYS A 1 52 ? -12.987 -40.123 12.390 1.00 15.12 39 LYS A CA 4
ATOM 4256 C C . LYS A 1 52 ? -12.867 -41.492 11.791 1.00 20.45 39 LYS A C 4
ATOM 4257 O O . LYS A 1 52 ? -13.867 -42.096 11.390 1.00 72.42 39 LYS A O 4
ATOM 4276 N N . LEU A 1 53 ? -11.678 -41.957 11.738 1.00 52.13 40 LEU A N 4
ATOM 4277 C CA . LEU A 1 53 ? -11.358 -43.252 11.243 1.00 12.14 40 LEU A CA 4
ATOM 4278 C C . LEU A 1 53 ? -10.771 -44.040 12.358 1.00 63.54 40 LEU A C 4
ATOM 4279 O O . LEU A 1 53 ? -9.718 -43.686 12.885 1.00 22.14 40 LEU A O 4
ATOM 4295 N N . ALA A 1 54 ? -11.449 -45.065 12.745 1.00 21.13 41 ALA A N 4
ATOM 4296 C CA . ALA A 1 54 ? -11.029 -45.871 13.845 1.00 63.12 41 ALA A CA 4
ATOM 4297 C C . ALA A 1 54 ? -10.904 -47.299 13.424 1.00 11.42 41 ALA A C 4
ATOM 4298 O O . ALA A 1 54 ? -11.864 -47.902 12.944 1.00 13.42 41 ALA A O 4
ATOM 4305 N N . LEU A 1 55 ? -9.741 -47.829 13.571 1.00 62.30 42 LEU A N 4
ATOM 4306 C CA . LEU A 1 55 ? -9.507 -49.185 13.282 1.00 53.53 42 LEU A CA 4
ATOM 4307 C C . LEU A 1 55 ? -9.496 -49.946 14.566 1.00 54.22 42 LEU A C 4
ATOM 4308 O O . LEU A 1 55 ? -8.769 -49.587 15.525 1.00 4.44 42 LEU A O 4
ATOM 4324 N N . THR A 1 56 ? -10.274 -50.975 14.583 1.00 3.43 43 THR A N 4
ATOM 4325 C CA . THR A 1 56 ? -10.462 -51.804 15.720 1.00 54.11 43 THR A CA 4
ATOM 4326 C C . THR A 1 56 ? -10.184 -53.254 15.303 1.00 44.34 43 THR A C 4
ATOM 4327 O O . THR A 1 56 ? -10.416 -53.616 14.137 1.00 0.25 43 THR A O 4
ATOM 4338 N N . ASN A 1 57 ? -9.668 -54.061 16.210 1.00 2.54 44 ASN A N 4
ATOM 4339 C CA . ASN A 1 57 ? -9.393 -55.468 15.894 1.00 72.31 44 ASN A CA 4
ATOM 4340 C C . ASN A 1 57 ? -10.524 -56.344 16.418 1.00 3.50 44 ASN A C 4
ATOM 4341 O O . ASN A 1 57 ? -11.500 -55.823 16.979 1.00 70.34 44 ASN A O 4
ATOM 4352 N N . GLY A 1 58 ? -10.360 -57.669 16.295 1.00 32.54 45 GLY A N 4
ATOM 4353 C CA . GLY A 1 58 ? -11.390 -58.630 16.686 1.00 32.12 45 GLY A CA 4
ATOM 4354 C C . GLY A 1 58 ? -11.776 -58.560 18.152 1.00 31.31 45 GLY A C 4
ATOM 4355 O O . GLY A 1 58 ? -12.897 -58.907 18.517 1.00 60.22 45 GLY A O 4
ATOM 4359 N N . ASN A 1 59 ? -10.870 -58.080 18.987 1.00 64.04 46 ASN A N 4
ATOM 4360 C CA . ASN A 1 59 ? -11.124 -57.949 20.431 1.00 41.25 46 ASN A CA 4
ATOM 4361 C C . ASN A 1 59 ? -11.962 -56.728 20.746 1.00 22.03 46 ASN A C 4
ATOM 4362 O O . ASN A 1 59 ? -12.180 -56.417 21.924 1.00 74.23 46 ASN A O 4
ATOM 4373 N N . LYS A 1 60 ? -12.410 -56.014 19.692 1.00 63.41 47 LYS A N 4
ATOM 4374 C CA . LYS A 1 60 ? -13.217 -54.791 19.823 1.00 21.13 47 LYS A CA 4
ATOM 4375 C C . LYS A 1 60 ? -12.392 -53.682 20.434 1.00 23.43 47 LYS A C 4
ATOM 4376 O O . LYS A 1 60 ? -12.908 -52.743 21.018 1.00 21.05 47 LYS A O 4
ATOM 4395 N N . ARG A 1 61 ? -11.106 -53.798 20.281 1.00 70.14 48 ARG A N 4
ATOM 4396 C CA . ARG A 1 61 ? -10.197 -52.831 20.798 1.00 23.55 48 ARG A CA 4
ATOM 4397 C C . ARG A 1 61 ? -9.791 -51.911 19.687 1.00 2.43 48 ARG A C 4
ATOM 4398 O O . ARG A 1 61 ? -9.418 -52.375 18.594 1.00 31.10 48 ARG A O 4
ATOM 4419 N N . GLU A 1 62 ? -9.879 -50.638 19.944 1.00 2.21 49 GLU A N 4
ATOM 4420 C CA . GLU A 1 62 ? -9.513 -49.625 18.990 1.00 71.42 49 GLU A CA 4
ATOM 4421 C C . GLU A 1 62 ? -7.982 -49.559 18.942 1.00 73.43 49 GLU A C 4
ATOM 4422 O O . GLU A 1 62 ? -7.330 -49.179 19.922 1.00 0.24 49 GLU A O 4
ATOM 4434 N N . VAL A 1 63 ? -7.416 -49.995 17.839 1.00 62.32 50 VAL A N 4
ATOM 4435 C CA . VAL A 1 63 ? -5.976 -50.039 17.698 1.00 45.44 50 VAL A CA 4
ATOM 4436 C C . VAL A 1 63 ? -5.468 -48.717 17.187 1.00 22.42 50 VAL A C 4
ATOM 4437 O O . VAL A 1 63 ? -4.333 -48.315 17.497 1.00 32.24 50 VAL A O 4
ATOM 4450 N N . ASP A 1 64 ? -6.297 -48.023 16.414 1.00 63.52 51 ASP A N 4
ATOM 4451 C CA . ASP A 1 64 ? -5.897 -46.717 15.925 1.00 70.23 51 ASP A CA 4
ATOM 4452 C C . ASP A 1 64 ? -7.128 -45.887 15.677 1.00 35.30 51 ASP A C 4
ATOM 4453 O O . ASP A 1 64 ? -8.226 -46.438 15.533 1.00 24.44 51 ASP A O 4
ATOM 4462 N N . ALA A 1 65 ? -6.942 -44.608 15.554 1.00 73.42 52 ALA A N 4
ATOM 4463 C CA . ALA A 1 65 ? -8.022 -43.646 15.450 1.00 10.13 52 ALA A CA 4
ATOM 4464 C C . ALA A 1 65 ? -7.470 -42.295 15.056 1.00 11.21 52 ALA A C 4
ATOM 4465 O O . ALA A 1 65 ? -6.592 -41.759 15.738 1.00 73.04 52 ALA A O 4
ATOM 4472 N N . MET A 1 66 ? -7.949 -41.759 13.959 1.00 32.34 53 MET A N 4
ATOM 4473 C CA . MET A 1 66 ? -7.514 -40.450 13.484 1.00 61.25 53 MET A CA 4
ATOM 4474 C C . MET A 1 66 ? -8.683 -39.681 12.892 1.00 64.02 53 MET A C 4
ATOM 4475 O O . MET A 1 66 ? -9.667 -40.275 12.459 1.00 60.11 53 MET A O 4
ATOM 4489 N N . LEU A 1 67 ? -8.583 -38.379 12.918 1.00 42.01 54 LEU A N 4
ATOM 4490 C CA . LEU A 1 67 ? -9.560 -37.487 12.332 1.00 12.01 54 LEU A CA 4
ATOM 4491 C C . LEU A 1 67 ? -9.036 -36.961 11.013 1.00 13.12 54 LEU A C 4
ATOM 4492 O O . LEU A 1 67 ? -8.138 -36.123 10.988 1.00 3.22 54 LEU A O 4
ATOM 4508 N N . LEU A 1 68 ? -9.556 -37.463 9.939 1.00 55.12 55 LEU A N 4
ATOM 4509 C CA . LEU A 1 68 ? -9.144 -37.049 8.618 1.00 13.24 55 LEU A CA 4
ATOM 4510 C C . LEU A 1 68 ? -10.218 -36.214 7.952 1.00 0.11 55 LEU A C 4
ATOM 4511 O O . LEU A 1 68 ? -11.397 -36.388 8.228 1.00 61.30 55 LEU A O 4
ATOM 4527 N N . PRO A 1 69 ? -9.831 -35.262 7.108 1.00 42.03 56 PRO A N 4
ATOM 4528 C CA . PRO A 1 69 ? -10.786 -34.474 6.345 1.00 54.24 56 PRO A CA 4
ATOM 4529 C C . PRO A 1 69 ? -11.437 -35.317 5.215 1.00 43.32 56 PRO A C 4
ATOM 4530 O O . PRO A 1 69 ? -10.831 -36.303 4.744 1.00 42.42 56 PRO A O 4
ATOM 4541 N N . PRO A 1 70 ? -12.675 -34.948 4.780 1.00 52.34 57 PRO A N 4
ATOM 4542 C CA . PRO A 1 70 ? -13.431 -35.654 3.712 1.00 73.34 57 PRO A CA 4
ATOM 4543 C C . PRO A 1 70 ? -12.572 -35.974 2.466 1.00 3.24 57 PRO A C 4
ATOM 4544 O O . PRO A 1 70 ? -11.851 -35.098 1.957 1.00 14.21 57 PRO A O 4
ATOM 4555 N N . SER A 1 71 ? -12.661 -37.235 1.990 1.00 33.11 58 SER A N 4
ATOM 4556 C CA . SER A 1 71 ? -11.852 -37.750 0.865 1.00 40.14 58 SER A CA 4
ATOM 4557 C C . SER A 1 71 ? -10.354 -37.829 1.234 1.00 35.12 58 SER A C 4
ATOM 4558 O O . SER A 1 71 ? -9.459 -37.480 0.438 1.00 25.04 58 SER A O 4
ATOM 4566 N N . GLY A 1 72 ? -10.097 -38.300 2.439 1.00 51.31 59 GLY A N 4
ATOM 4567 C CA . GLY A 1 72 ? -8.753 -38.447 2.912 1.00 54.55 59 GLY A CA 4
ATOM 4568 C C . GLY A 1 72 ? -8.352 -39.897 3.051 1.00 44.04 59 GLY A C 4
ATOM 4569 O O . GLY A 1 72 ? -9.184 -40.802 2.942 1.00 22.41 59 GLY A O 4
ATOM 4573 N N . THR A 1 73 ? -7.093 -40.107 3.289 1.00 32.43 60 THR A N 4
ATOM 4574 C CA . THR A 1 73 ? -6.511 -41.401 3.453 1.00 75.03 60 THR A CA 4
ATOM 4575 C C . THR A 1 73 ? -5.942 -41.506 4.865 1.00 72.34 60 THR A C 4
ATOM 4576 O O . THR A 1 73 ? -5.077 -40.721 5.252 1.00 24.11 60 THR A O 4
ATOM 4587 N N . THR A 1 74 ? -6.452 -42.412 5.640 1.00 52.23 61 THR A N 4
ATOM 4588 C CA . THR A 1 74 ? -6.028 -42.538 7.005 1.00 22.34 61 THR A CA 4
ATOM 4589 C C . THR A 1 74 ? -5.120 -43.744 7.179 1.00 35.15 61 THR A C 4
ATOM 4590 O O . THR A 1 74 ? -5.495 -44.855 6.831 1.00 1.32 61 THR A O 4
ATOM 4601 N N . ILE A 1 75 ? -3.943 -43.522 7.704 1.00 61.34 62 ILE A N 4
ATOM 4602 C CA . ILE A 1 75 ? -3.018 -44.599 7.963 1.00 24.23 62 ILE A CA 4
ATOM 4603 C C . ILE A 1 75 ? -3.203 -45.064 9.399 1.00 63.33 62 ILE A C 4
ATOM 4604 O O . ILE A 1 75 ? -2.736 -44.423 10.340 1.00 2.53 62 ILE A O 4
ATOM 4620 N N . LEU A 1 76 ? -3.930 -46.128 9.555 1.00 63.33 63 LEU A N 4
ATOM 4621 C CA . LEU A 1 76 ? -4.236 -46.672 10.850 1.00 74.44 63 LEU A CA 4
ATOM 4622 C C . LEU A 1 76 ? -3.314 -47.841 11.146 1.00 21.22 63 LEU A C 4
ATOM 4623 O O . LEU A 1 76 ? -3.210 -48.791 10.357 1.00 12.12 63 LEU A O 4
ATOM 4639 N N . SER A 1 77 ? -2.645 -47.778 12.256 1.00 1.43 64 SER A N 4
ATOM 4640 C CA . SER A 1 77 ? -1.660 -48.763 12.587 1.00 22.31 64 SER A CA 4
ATOM 4641 C C . SER A 1 77 ? -2.210 -49.774 13.590 1.00 64.44 64 SER A C 4
ATOM 4642 O O . SER A 1 77 ? -2.733 -49.415 14.652 1.00 3.35 64 SER A O 4
ATOM 4650 N N . ASP A 1 78 ? -2.114 -51.030 13.218 1.00 60.41 65 ASP A N 4
ATOM 4651 C CA . ASP A 1 78 ? -2.542 -52.133 14.051 1.00 62.22 65 ASP A CA 4
ATOM 4652 C C . ASP A 1 78 ? -1.483 -52.470 15.073 1.00 32.54 65 ASP A C 4
ATOM 4653 O O . ASP A 1 78 ? -0.365 -52.791 14.720 1.00 34.42 65 ASP A O 4
ATOM 4662 N N . THR A 1 79 ? -1.846 -52.455 16.317 1.00 14.00 66 THR A N 4
ATOM 4663 C CA . THR A 1 79 ? -0.901 -52.707 17.373 1.00 23.42 66 THR A CA 4
ATOM 4664 C C . THR A 1 79 ? -0.625 -54.215 17.524 1.00 44.10 66 THR A C 4
ATOM 4665 O O . THR A 1 79 ? 0.336 -54.613 18.189 1.00 31.15 66 THR A O 4
ATOM 4676 N N . SER A 1 80 ? -1.451 -55.029 16.904 1.00 2.21 67 SER A N 4
ATOM 4677 C CA . SER A 1 80 ? -1.309 -56.464 16.986 1.00 54.22 67 SER A CA 4
ATOM 4678 C C . SER A 1 80 ? -0.149 -56.937 16.083 1.00 71.41 67 SER A C 4
ATOM 4679 O O . SER A 1 80 ? 0.802 -57.573 16.554 1.00 53.21 67 SER A O 4
ATOM 4687 N N . GLY A 1 81 ? -0.203 -56.582 14.807 1.00 15.42 68 GLY A N 4
ATOM 4688 C CA . GLY A 1 81 ? 0.794 -57.025 13.875 1.00 43.51 68 GLY A CA 4
ATOM 4689 C C . GLY A 1 81 ? 1.187 -55.953 12.892 1.00 70.13 68 GLY A C 4
ATOM 4690 O O . GLY A 1 81 ? 2.038 -56.191 12.040 1.00 24.05 68 GLY A O 4
ATOM 4694 N N . ALA A 1 82 ? 0.566 -54.769 13.006 1.00 22.54 69 ALA A N 4
ATOM 4695 C CA . ALA A 1 82 ? 0.887 -53.619 12.179 1.00 72.11 69 ALA A CA 4
ATOM 4696 C C . ALA A 1 82 ? 0.755 -53.887 10.689 1.00 11.34 69 ALA A C 4
ATOM 4697 O O . ALA A 1 82 ? 1.754 -54.071 9.966 1.00 31.00 69 ALA A O 4
ATOM 4704 N N . GLY A 1 83 ? -0.477 -53.953 10.239 1.00 3.03 70 GLY A N 4
ATOM 4705 C CA . GLY A 1 83 ? -0.737 -54.187 8.831 1.00 70.32 70 GLY A CA 4
ATOM 4706 C C . GLY A 1 83 ? -0.697 -52.905 8.052 1.00 21.51 70 GLY A C 4
ATOM 4707 O O . GLY A 1 83 ? -0.544 -52.914 6.826 1.00 11.24 70 GLY A O 4
ATOM 4711 N N . VAL A 1 84 ? -0.784 -51.800 8.803 1.00 50.41 71 VAL A N 4
ATOM 4712 C CA . VAL A 1 84 ? -0.824 -50.450 8.262 1.00 25.34 71 VAL A CA 4
ATOM 4713 C C . VAL A 1 84 ? -2.009 -50.319 7.326 1.00 32.24 71 VAL A C 4
ATOM 4714 O O . VAL A 1 84 ? -1.912 -50.502 6.112 1.00 64.01 71 VAL A O 4
ATOM 4727 N N . PHE A 1 85 ? -3.134 -50.082 7.904 1.00 72.55 72 PHE A N 4
ATOM 4728 C CA . PHE A 1 85 ? -4.335 -50.029 7.155 1.00 11.42 72 PHE A CA 4
ATOM 4729 C C . PHE A 1 85 ? -4.641 -48.638 6.716 1.00 73.31 72 PHE A C 4
ATOM 4730 O O . PHE A 1 85 ? -4.965 -47.767 7.527 1.00 70.11 72 PHE A O 4
ATOM 4747 N N . THR A 1 86 ? -4.510 -48.425 5.446 1.00 51.41 73 THR A N 4
ATOM 4748 C CA . THR A 1 86 ? -4.773 -47.144 4.883 1.00 45.23 73 THR A CA 4
ATOM 4749 C C . THR A 1 86 ? -6.225 -47.091 4.428 1.00 61.31 73 THR A C 4
ATOM 4750 O O . THR A 1 86 ? -6.579 -47.592 3.356 1.00 65.43 73 THR A O 4
ATOM 4761 N N . ALA A 1 87 ? -7.052 -46.564 5.284 1.00 64.14 74 ALA A N 4
ATOM 4762 C CA . ALA A 1 87 ? -8.457 -46.419 5.030 1.00 71.22 74 ALA A CA 4
ATOM 4763 C C . ALA A 1 87 ? -8.683 -45.171 4.225 1.00 12.23 74 ALA A C 4
ATOM 4764 O O . ALA A 1 87 ? -8.453 -44.052 4.705 1.00 41.10 74 ALA A O 4
ATOM 4771 N N . LYS A 1 88 ? -9.059 -45.354 3.010 1.00 61.23 75 LYS A N 4
ATOM 4772 C CA . LYS A 1 88 ? -9.347 -44.259 2.134 1.00 41.31 75 LYS A CA 4
ATOM 4773 C C . LYS A 1 88 ? -10.823 -43.984 2.233 1.00 42.33 75 LYS A C 4
ATOM 4774 O O . LYS A 1 88 ? -11.630 -44.904 2.106 1.00 54.43 75 LYS A O 4
ATOM 4793 N N . VAL A 1 89 ? -11.178 -42.769 2.540 1.00 33.40 76 VAL A N 4
ATOM 4794 C CA . VAL A 1 89 ? -12.573 -42.401 2.656 1.00 41.23 76 VAL A CA 4
ATOM 4795 C C . VAL A 1 89 ? -13.002 -41.530 1.508 1.00 21.52 76 VAL A C 4
ATOM 4796 O O . VAL A 1 89 ? -12.169 -41.048 0.724 1.00 63.22 76 VAL A O 4
ATOM 4809 N N . ASN A 1 90 ? -14.289 -41.329 1.408 1.00 74.12 77 ASN A N 4
ATOM 4810 C CA . ASN A 1 90 ? -14.848 -40.422 0.430 1.00 33.23 77 ASN A CA 4
ATOM 4811 C C . ASN A 1 90 ? -15.288 -39.155 1.195 1.00 72.22 77 ASN A C 4
ATOM 4812 O O . ASN A 1 90 ? -15.058 -39.068 2.416 1.00 61.32 77 ASN A O 4
ATOM 4823 N N . SER A 1 91 ? -15.930 -38.201 0.544 1.00 62.14 78 SER A N 4
ATOM 4824 C CA . SER A 1 91 ? -16.335 -36.950 1.188 1.00 34.24 78 SER A CA 4
ATOM 4825 C C . SER A 1 91 ? -17.458 -37.205 2.192 1.00 2.12 78 SER A C 4
ATOM 4826 O O . SER A 1 91 ? -17.770 -36.385 3.032 1.00 60.45 78 SER A O 4
ATOM 4834 N N . LYS A 1 92 ? -17.998 -38.386 2.101 1.00 41.42 79 LYS A N 4
ATOM 4835 C CA . LYS A 1 92 ? -19.062 -38.871 2.944 1.00 53.30 79 LYS A CA 4
ATOM 4836 C C . LYS A 1 92 ? -18.514 -39.304 4.318 1.00 63.14 79 LYS A C 4
ATOM 4837 O O . LYS A 1 92 ? -19.278 -39.679 5.189 1.00 12.30 79 LYS A O 4
ATOM 4856 N N . CYS A 1 93 ? -17.173 -39.290 4.464 1.00 51.32 80 CYS A N 4
ATOM 4857 C CA . CYS A 1 93 ? -16.469 -39.695 5.715 1.00 5.41 80 CYS A CA 4
ATOM 4858 C C . CYS A 1 93 ? -16.487 -41.186 5.936 1.00 3.34 80 CYS A C 4
ATOM 4859 O O . CYS A 1 93 ? -16.073 -41.673 6.981 1.00 63.54 80 CYS A O 4
ATOM 4866 N N . GLU A 1 94 ? -16.909 -41.912 4.942 1.00 32.13 81 GLU A N 4
ATOM 4867 C CA . GLU A 1 94 ? -16.964 -43.330 5.050 1.00 22.02 81 GLU A CA 4
ATOM 4868 C C . GLU A 1 94 ? -15.793 -43.903 4.350 1.00 64.44 81 GLU A C 4
ATOM 4869 O O . GLU A 1 94 ? -15.339 -43.344 3.320 1.00 22.13 81 GLU A O 4
ATOM 4881 N N . PHE A 1 95 ? -15.298 -44.976 4.880 1.00 33.24 82 PHE A N 4
ATOM 4882 C CA . PHE A 1 95 ? -14.202 -45.642 4.297 1.00 60.13 82 PHE A CA 4
ATOM 4883 C C . PHE A 1 95 ? -14.693 -46.397 3.073 1.00 20.25 82 PHE A C 4
ATOM 4884 O O . PHE A 1 95 ? -15.717 -47.103 3.123 1.00 15.11 82 PHE A O 4
ATOM 4901 N N . THR A 1 96 ? -14.014 -46.206 1.991 1.00 74.31 83 THR A N 4
ATOM 4902 C CA . THR A 1 96 ? -14.343 -46.859 0.774 1.00 12.41 83 THR A CA 4
ATOM 4903 C C . THR A 1 96 ? -13.424 -48.051 0.552 1.00 20.43 83 THR A C 4
ATOM 4904 O O . THR A 1 96 ? -13.878 -49.145 0.204 1.00 44.21 83 THR A O 4
ATOM 4915 N N . SER A 1 97 ? -12.132 -47.865 0.793 1.00 24.25 84 SER A N 4
ATOM 4916 C CA . SER A 1 97 ? -11.182 -48.926 0.575 1.00 72.40 84 SER A CA 4
ATOM 4917 C C . SER A 1 97 ? -10.043 -48.833 1.568 1.00 71.45 84 SER A C 4
ATOM 4918 O O . SER A 1 97 ? -9.549 -47.747 1.851 1.00 4.25 84 SER A O 4
ATOM 4926 N N . VAL A 1 98 ? -9.670 -49.946 2.124 1.00 73.10 85 VAL A N 4
ATOM 4927 C CA . VAL A 1 98 ? -8.534 -50.009 2.991 1.00 42.13 85 VAL A CA 4
ATOM 4928 C C . VAL A 1 98 ? -7.426 -50.738 2.271 1.00 72.11 85 VAL A C 4
ATOM 4929 O O . VAL A 1 98 ? -7.644 -51.808 1.725 1.00 12.12 85 VAL A O 4
ATOM 4942 N N . SER A 1 99 ? -6.277 -50.151 2.237 1.00 62.40 86 SER A N 4
ATOM 4943 C CA . SER A 1 99 ? -5.136 -50.778 1.652 1.00 23.22 86 SER A CA 4
ATOM 4944 C C . SER A 1 99 ? -4.342 -51.472 2.763 1.00 64.12 86 SER A C 4
ATOM 4945 O O . SER A 1 99 ? -4.197 -50.903 3.857 1.00 42.15 86 SER A O 4
ATOM 4953 N N . PRO A 1 100 ? -3.852 -52.714 2.537 1.00 72.41 87 PRO A N 4
ATOM 4954 C CA . PRO A 1 100 ? -4.045 -53.449 1.266 1.00 53.33 87 PRO A CA 4
ATOM 4955 C C . PRO A 1 100 ? -5.450 -54.064 1.137 1.00 4.55 87 PRO A C 4
ATOM 4956 O O . PRO A 1 100 ? -6.010 -54.140 0.042 1.00 21.23 87 PRO A O 4
ATOM 4967 N N . ALA A 1 101 ? -5.999 -54.468 2.264 1.00 20.35 88 ALA A N 4
ATOM 4968 C CA . ALA A 1 101 ? -7.294 -55.084 2.368 1.00 35.03 88 ALA A CA 4
ATOM 4969 C C . ALA A 1 101 ? -7.602 -55.179 3.829 1.00 34.44 88 ALA A C 4
ATOM 4970 O O . ALA A 1 101 ? -6.695 -55.432 4.623 1.00 12.01 88 ALA A O 4
ATOM 4977 N N . LEU A 1 102 ? -8.814 -54.939 4.197 1.00 71.32 89 LEU A N 4
ATOM 4978 C CA . LEU A 1 102 ? -9.211 -55.039 5.572 1.00 5.43 89 LEU A CA 4
ATOM 4979 C C . LEU A 1 102 ? -9.778 -56.431 5.833 1.00 20.33 89 LEU A C 4
ATOM 4980 O O . LEU A 1 102 ? -10.756 -56.830 5.188 1.00 10.45 89 LEU A O 4
ATOM 4996 N N . PRO A 1 103 ? -9.186 -57.182 6.774 1.00 25.14 90 PRO A N 4
ATOM 4997 C CA . PRO A 1 103 ? -9.646 -58.524 7.111 1.00 73.35 90 PRO A CA 4
ATOM 4998 C C . PRO A 1 103 ? -10.987 -58.499 7.844 1.00 74.40 90 PRO A C 4
ATOM 4999 O O . PRO A 1 103 ? -11.425 -57.456 8.345 1.00 24.45 90 PRO A O 4
ATOM 5010 N N . THR A 1 104 ? -11.585 -59.648 7.949 1.00 1.01 91 THR A N 4
ATOM 5011 C CA . THR A 1 104 ? -12.904 -59.808 8.506 1.00 43.23 91 THR A CA 4
ATOM 5012 C C . THR A 1 104 ? -12.973 -59.519 10.012 1.00 50.44 91 THR A C 4
ATOM 5013 O O . THR A 1 104 ? -13.979 -59.012 10.510 1.00 40.43 91 THR A O 4
ATOM 5024 N N . GLY A 1 105 ? -11.896 -59.808 10.721 1.00 34.34 92 GLY A N 4
ATOM 5025 C CA . GLY A 1 105 ? -11.867 -59.575 12.157 1.00 73.13 92 GLY A CA 4
ATOM 5026 C C . GLY A 1 105 ? -11.706 -58.108 12.517 1.00 75.33 92 GLY A C 4
ATOM 5027 O O . GLY A 1 105 ? -11.964 -57.705 13.648 1.00 41.11 92 GLY A O 4
ATOM 5031 N N . PHE A 1 106 ? -11.314 -57.312 11.558 1.00 41.00 93 PHE A N 4
ATOM 5032 C CA . PHE A 1 106 ? -11.085 -55.908 11.788 1.00 44.41 93 PHE A CA 4
ATOM 5033 C C . PHE A 1 106 ? -12.239 -55.068 11.329 1.00 45.50 93 PHE A C 4
ATOM 5034 O O . PHE A 1 106 ? -12.978 -55.439 10.408 1.00 34.04 93 PHE A O 4
ATOM 5051 N N . LYS A 1 107 ? -12.393 -53.945 11.969 1.00 62.12 94 LYS A N 4
ATOM 5052 C CA . LYS A 1 107 ? -13.437 -53.021 11.652 1.00 32.05 94 LYS A CA 4
ATOM 5053 C C . LYS A 1 107 ? -12.900 -51.594 11.605 1.00 61.12 94 LYS A C 4
ATOM 5054 O O . LYS A 1 107 ? -12.248 -51.126 12.548 1.00 2.35 94 LYS A O 4
ATOM 5073 N N . ILE A 1 108 ? -13.148 -50.936 10.488 1.00 71.43 95 ILE A N 4
ATOM 5074 C CA . ILE A 1 108 ? -12.816 -49.556 10.295 1.00 24.21 95 ILE A CA 4
ATOM 5075 C C . ILE A 1 108 ? -14.090 -48.743 10.418 1.00 74.13 95 ILE A C 4
ATOM 5076 O O . ILE A 1 108 ? -15.015 -48.875 9.602 1.00 3.14 95 ILE A O 4
ATOM 5092 N N . GLU A 1 109 ? -14.166 -48.006 11.461 1.00 73.41 96 GLU A N 4
ATOM 5093 C CA . GLU A 1 109 ? -15.235 -47.077 11.686 1.00 25.22 96 GLU A CA 4
ATOM 5094 C C . GLU A 1 109 ? -14.941 -45.767 11.033 1.00 52.52 96 GLU A C 4
ATOM 5095 O O . GLU A 1 109 ? -14.031 -45.049 11.444 1.00 32.31 96 GLU A O 4
ATOM 5107 N N . GLY A 1 110 ? -15.664 -45.503 9.982 1.00 43.00 97 GLY A N 4
ATOM 5108 C CA . GLY A 1 110 ? -15.574 -44.261 9.297 1.00 50.12 97 GLY A CA 4
ATOM 5109 C C . GLY A 1 110 ? -16.766 -43.439 9.636 1.00 42.10 97 GLY A C 4
ATOM 5110 O O . GLY A 1 110 ? -17.833 -43.578 9.022 1.00 13.12 97 GLY A O 4
ATOM 5114 N N . SER A 1 111 ? -16.621 -42.635 10.633 1.00 53.33 98 SER A N 4
ATOM 5115 C CA . SER A 1 111 ? -17.695 -41.829 11.112 1.00 55.45 98 SER A CA 4
ATOM 5116 C C . SER A 1 111 ? -17.273 -40.357 11.071 1.00 2.02 98 SER A C 4
ATOM 5117 O O . SER A 1 111 ? -16.238 -40.013 10.504 1.00 22.24 98 SER A O 4
ATOM 5125 N N . VAL A 1 112 ? -18.066 -39.509 11.649 1.00 65.53 99 VAL A N 4
ATOM 5126 C CA . VAL A 1 112 ? -17.791 -38.095 11.690 1.00 72.03 99 VAL A CA 4
ATOM 5127 C C . VAL A 1 112 ? -17.568 -37.710 13.142 1.00 73.50 99 VAL A C 4
ATOM 5128 O O . VAL A 1 112 ? -18.125 -38.356 14.047 1.00 4.21 99 VAL A O 4
ATOM 5141 N N . ASP A 1 113 ? -16.739 -36.715 13.369 1.00 74.10 100 ASP A N 4
ATOM 5142 C CA . ASP A 1 113 ? -16.463 -36.210 14.708 1.00 74.12 100 ASP A CA 4
ATOM 5143 C C . ASP A 1 113 ? -17.623 -35.252 15.120 1.00 70.13 100 ASP A C 4
ATOM 5144 O O . ASP A 1 113 ? -18.765 -35.438 14.681 1.00 73.22 100 ASP A O 4
ATOM 5153 N N . LYS A 1 114 ? -17.357 -34.267 15.937 1.00 45.34 101 LYS A N 4
ATOM 5154 C CA . LYS A 1 114 ? -18.376 -33.389 16.436 1.00 14.21 101 LYS A CA 4
ATOM 5155 C C . LYS A 1 114 ? -17.899 -31.951 16.419 1.00 30.33 101 LYS A C 4
ATOM 5156 O O . LYS A 1 114 ? -16.699 -31.686 16.326 1.00 1.11 101 LYS A O 4
ATOM 5175 N N . GLU A 1 115 ? -18.837 -31.042 16.514 1.00 33.42 102 GLU A N 4
ATOM 5176 C CA . GLU A 1 115 ? -18.565 -29.605 16.519 1.00 14.01 102 GLU A CA 4
ATOM 5177 C C . GLU A 1 115 ? -17.793 -29.229 17.793 1.00 71.52 102 GLU A C 4
ATOM 5178 O O . GLU A 1 115 ? -17.013 -28.276 17.819 1.00 11.43 102 GLU A O 4
ATOM 5190 N N . GLY A 1 116 ? -18.025 -29.977 18.830 1.00 42.33 103 GLY A N 4
ATOM 5191 C CA . GLY A 1 116 ? -17.370 -29.754 20.072 1.00 74.12 103 GLY A CA 4
ATOM 5192 C C . GLY A 1 116 ? -18.000 -30.585 21.132 1.00 73.31 103 GLY A C 4
ATOM 5193 O O . GLY A 1 116 ? -18.798 -31.481 20.815 1.00 5.51 103 GLY A O 4
ATOM 5197 N N . LYS A 1 117 ? -17.656 -30.308 22.365 1.00 54.05 104 LYS A N 4
ATOM 5198 C CA . LYS A 1 117 ? -18.187 -31.016 23.514 1.00 73.45 104 LYS A CA 4
ATOM 5199 C C . LYS A 1 117 ? -19.728 -30.933 23.569 1.00 75.40 104 LYS A C 4
ATOM 5200 O O . LYS A 1 117 ? -20.300 -29.835 23.522 1.00 53.50 104 LYS A O 4
ATOM 5219 N N . PRO A 1 118 ? -20.416 -32.082 23.566 1.00 22.14 105 PRO A N 4
ATOM 5220 C CA . PRO A 1 118 ? -21.859 -32.122 23.708 1.00 63.22 105 PRO A CA 4
ATOM 5221 C C . PRO A 1 118 ? -22.252 -31.871 25.157 1.00 53.42 105 PRO A C 4
ATOM 5222 O O . PRO A 1 118 ? -22.691 -30.739 25.492 1.00 54.21 105 PRO A O 4
ATOM 5233 N N . MET A 1 30 ? -26.466 -6.065 -14.372 1.00 0.00 17 MET A N 5
ATOM 5234 C CA . MET A 1 30 ? -25.292 -6.856 -14.731 1.00 52.33 17 MET A CA 5
ATOM 5235 C C . MET A 1 30 ? -24.057 -6.198 -14.171 1.00 30.00 17 MET A C 5
ATOM 5236 O O . MET A 1 30 ? -23.858 -4.990 -14.327 1.00 11.20 17 MET A O 5
ATOM 5250 N N . ALA A 1 31 ? -23.234 -6.974 -13.517 1.00 62.30 18 ALA A N 5
ATOM 5251 C CA . ALA A 1 31 ? -22.038 -6.476 -12.896 1.00 42.14 18 ALA A CA 5
ATOM 5252 C C . ALA A 1 31 ? -20.856 -7.308 -13.342 1.00 74.21 18 ALA A C 5
ATOM 5253 O O . ALA A 1 31 ? -21.026 -8.460 -13.769 1.00 32.10 18 ALA A O 5
ATOM 5260 N N . ALA A 1 32 ? -19.689 -6.745 -13.281 1.00 65.52 19 ALA A N 5
ATOM 5261 C CA . ALA A 1 32 ? -18.497 -7.440 -13.681 1.00 2.21 19 ALA A CA 5
ATOM 5262 C C . ALA A 1 32 ? -17.810 -8.002 -12.460 1.00 0.45 19 ALA A C 5
ATOM 5263 O O . ALA A 1 32 ? -17.668 -7.286 -11.454 1.00 43.54 19 ALA A O 5
ATOM 5270 N N . PRO A 1 33 ? -17.408 -9.290 -12.502 1.00 53.23 20 PRO A N 5
ATOM 5271 C CA . PRO A 1 33 ? -16.701 -9.932 -11.400 1.00 44.20 20 PRO A CA 5
ATOM 5272 C C . PRO A 1 33 ? -15.446 -9.150 -11.029 1.00 40.20 20 PRO A C 5
ATOM 5273 O O . PRO A 1 33 ? -14.483 -9.094 -11.799 1.00 31.31 20 PRO A O 5
ATOM 5284 N N . THR A 1 34 ? -15.495 -8.493 -9.907 1.00 70.42 21 THR A N 5
ATOM 5285 C CA . THR A 1 34 ? -14.383 -7.735 -9.433 1.00 72.44 21 THR A CA 5
ATOM 5286 C C . THR A 1 34 ? -13.593 -8.640 -8.490 1.00 4.42 21 THR A C 5
ATOM 5287 O O . THR A 1 34 ? -14.047 -8.935 -7.379 1.00 50.14 21 THR A O 5
ATOM 5298 N N . PRO A 1 35 ? -12.451 -9.155 -8.936 1.00 72.23 22 PRO A N 5
ATOM 5299 C CA . PRO A 1 35 ? -11.704 -10.128 -8.192 1.00 74.51 22 PRO A CA 5
ATOM 5300 C C . PRO A 1 35 ? -10.661 -9.531 -7.265 1.00 34.04 22 PRO A C 5
ATOM 5301 O O . PRO A 1 35 ? -10.286 -8.354 -7.375 1.00 40.44 22 PRO A O 5
ATOM 5312 N N . VAL A 1 36 ? -10.239 -10.334 -6.335 1.00 71.14 23 VAL A N 5
ATOM 5313 C CA . VAL A 1 36 ? -9.146 -10.000 -5.466 1.00 44.32 23 VAL A CA 5
ATOM 5314 C C . VAL A 1 36 ? -7.855 -10.420 -6.185 1.00 62.21 23 VAL A C 5
ATOM 5315 O O . VAL A 1 36 ? -7.939 -11.130 -7.210 1.00 22.43 23 VAL A O 5
ATOM 5328 N N . PRO A 1 37 ? -6.660 -9.988 -5.711 1.00 1.32 24 PRO A N 5
ATOM 5329 C CA . PRO A 1 37 ? -5.362 -10.399 -6.294 1.00 65.02 24 PRO A CA 5
ATOM 5330 C C . PRO A 1 37 ? -5.230 -11.929 -6.439 1.00 30.32 24 PRO A C 5
ATOM 5331 O O . PRO A 1 37 ? -4.517 -12.427 -7.306 1.00 31.42 24 PRO A O 5
ATOM 5342 N N . GLY A 1 38 ? -5.926 -12.663 -5.586 1.00 5.02 25 GLY A N 5
ATOM 5343 C CA . GLY A 1 38 ? -5.921 -14.111 -5.648 1.00 10.24 25 GLY A CA 5
ATOM 5344 C C . GLY A 1 38 ? -4.861 -14.680 -4.769 1.00 3.23 25 GLY A C 5
ATOM 5345 O O . GLY A 1 38 ? -5.131 -15.516 -3.907 1.00 32.33 25 GLY A O 5
ATOM 5349 N N . ILE A 1 39 ? -3.665 -14.232 -4.977 1.00 41.13 26 ILE A N 5
ATOM 5350 C CA . ILE A 1 39 ? -2.574 -14.600 -4.137 1.00 5.21 26 ILE A CA 5
ATOM 5351 C C . ILE A 1 39 ? -2.559 -13.758 -2.866 1.00 21.15 26 ILE A C 5
ATOM 5352 O O . ILE A 1 39 ? -2.204 -12.588 -2.869 1.00 35.23 26 ILE A O 5
ATOM 5368 N N . PHE A 1 40 ? -3.014 -14.340 -1.801 1.00 64.30 27 PHE A N 5
ATOM 5369 C CA . PHE A 1 40 ? -3.067 -13.665 -0.533 1.00 14.13 27 PHE A CA 5
ATOM 5370 C C . PHE A 1 40 ? -2.820 -14.649 0.583 1.00 20.55 27 PHE A C 5
ATOM 5371 O O . PHE A 1 40 ? -2.733 -15.865 0.339 1.00 2.54 27 PHE A O 5
ATOM 5388 N N . ASP A 1 41 ? -2.694 -14.142 1.783 1.00 11.43 28 ASP A N 5
ATOM 5389 C CA . ASP A 1 41 ? -2.484 -14.978 2.955 1.00 42.15 28 ASP A CA 5
ATOM 5390 C C . ASP A 1 41 ? -3.760 -15.688 3.290 1.00 2.33 28 ASP A C 5
ATOM 5391 O O . ASP A 1 41 ? -4.806 -15.048 3.483 1.00 62.24 28 ASP A O 5
ATOM 5400 N N . ILE A 1 42 ? -3.701 -16.989 3.328 1.00 34.25 29 ILE A N 5
ATOM 5401 C CA . ILE A 1 42 ? -4.866 -17.774 3.624 1.00 41.03 29 ILE A CA 5
ATOM 5402 C C . ILE A 1 42 ? -4.773 -18.310 5.029 1.00 14.22 29 ILE A C 5
ATOM 5403 O O . ILE A 1 42 ? -3.679 -18.320 5.631 1.00 23.23 29 ILE A O 5
ATOM 5419 N N . PHE A 1 43 ? -5.879 -18.746 5.549 1.00 3.43 30 PHE A N 5
ATOM 5420 C CA . PHE A 1 43 ? -5.931 -19.282 6.885 1.00 62.45 30 PHE A CA 5
ATOM 5421 C C . PHE A 1 43 ? -5.444 -20.723 6.894 1.00 74.43 30 PHE A C 5
ATOM 5422 O O . PHE A 1 43 ? -5.397 -21.375 5.839 1.00 41.33 30 PHE A O 5
ATOM 5439 N N . LYS A 1 44 ? -5.077 -21.213 8.074 1.00 61.54 31 LYS A N 5
ATOM 5440 C CA . LYS A 1 44 ? -4.593 -22.582 8.246 1.00 21.31 31 LYS A CA 5
ATOM 5441 C C . LYS A 1 44 ? -5.711 -23.574 7.944 1.00 64.23 31 LYS A C 5
ATOM 5442 O O . LYS A 1 44 ? -5.456 -24.651 7.402 1.00 54.23 31 LYS A O 5
ATOM 5461 N N . LYS A 1 45 ? -6.935 -23.177 8.282 1.00 64.53 32 LYS A N 5
ATOM 5462 C CA . LYS A 1 45 ? -8.140 -23.955 8.023 1.00 62.22 32 LYS A CA 5
ATOM 5463 C C . LYS A 1 45 ? -8.225 -25.274 8.767 1.00 45.44 32 LYS A C 5
ATOM 5464 O O . LYS A 1 45 ? -7.802 -26.318 8.257 1.00 53.13 32 LYS A O 5
ATOM 5483 N N . PRO A 1 46 ? -8.704 -25.252 10.013 1.00 30.33 33 PRO A N 5
ATOM 5484 C CA . PRO A 1 46 ? -9.045 -26.465 10.712 1.00 61.21 33 PRO A CA 5
ATOM 5485 C C . PRO A 1 46 ? -10.254 -27.051 10.010 1.00 41.32 33 PRO A C 5
ATOM 5486 O O . PRO A 1 46 ? -11.310 -26.410 9.953 1.00 33.13 33 PRO A O 5
ATOM 5497 N N . VAL A 1 47 ? -10.084 -28.205 9.416 1.00 11.54 34 VAL A N 5
ATOM 5498 C CA . VAL A 1 47 ? -11.133 -28.825 8.631 1.00 54.43 34 VAL A CA 5
ATOM 5499 C C . VAL A 1 47 ? -12.291 -29.238 9.530 1.00 52.21 34 VAL A C 5
ATOM 5500 O O . VAL A 1 47 ? -12.115 -30.078 10.421 1.00 22.41 34 VAL A O 5
ATOM 5513 N N . PRO A 1 48 ? -13.474 -28.636 9.342 1.00 32.22 35 PRO A N 5
ATOM 5514 C CA . PRO A 1 48 ? -14.634 -28.971 10.126 1.00 65.31 35 PRO A CA 5
ATOM 5515 C C . PRO A 1 48 ? -15.263 -30.252 9.607 1.00 30.04 35 PRO A C 5
ATOM 5516 O O . PRO A 1 48 ? -14.865 -30.753 8.540 1.00 71.43 35 PRO A O 5
ATOM 5527 N N . THR A 1 49 ? -16.233 -30.780 10.347 1.00 32.55 36 THR A N 5
ATOM 5528 C CA . THR A 1 49 ? -16.905 -32.044 10.031 1.00 23.40 36 THR A CA 5
ATOM 5529 C C . THR A 1 49 ? -15.876 -33.161 9.820 1.00 21.23 36 THR A C 5
ATOM 5530 O O . THR A 1 49 ? -15.996 -33.977 8.907 1.00 75.34 36 THR A O 5
ATOM 5541 N N . SER A 1 50 ? -14.883 -33.180 10.708 1.00 21.35 37 SER A N 5
ATOM 5542 C CA . SER A 1 50 ? -13.770 -34.091 10.636 1.00 51.44 37 SER A CA 5
ATOM 5543 C C . SER A 1 50 ? -14.231 -35.544 10.641 1.00 23.33 37 SER A C 5
ATOM 5544 O O . SER A 1 50 ? -15.111 -35.941 11.434 1.00 64.31 37 SER A O 5
ATOM 5552 N N . CYS A 1 51 ? -13.653 -36.313 9.768 1.00 61.31 38 CYS A N 5
ATOM 5553 C CA . CYS A 1 51 ? -13.972 -37.690 9.643 1.00 42.44 38 CYS A CA 5
ATOM 5554 C C . CYS A 1 51 ? -13.090 -38.464 10.610 1.00 2.11 38 CYS A C 5
ATOM 5555 O O . CYS A 1 51 ? -11.865 -38.490 10.472 1.00 51.14 38 CYS A O 5
ATOM 5562 N N . LYS A 1 52 ? -13.699 -39.037 11.592 1.00 74.14 39 LYS A N 5
ATOM 5563 C CA . LYS A 1 52 ? -13.006 -39.804 12.576 1.00 15.12 39 LYS A CA 5
ATOM 5564 C C . LYS A 1 52 ? -12.964 -41.235 12.117 1.00 20.45 39 LYS A C 5
ATOM 5565 O O . LYS A 1 52 ? -13.992 -41.940 12.113 1.00 72.42 39 LYS A O 5
ATOM 5584 N N . LEU A 1 53 ? -11.813 -41.629 11.680 1.00 52.13 40 LEU A N 5
ATOM 5585 C CA . LEU A 1 53 ? -11.571 -42.950 11.192 1.00 12.14 40 LEU A CA 5
ATOM 5586 C C . LEU A 1 53 ? -10.850 -43.751 12.235 1.00 63.54 40 LEU A C 5
ATOM 5587 O O . LEU A 1 53 ? -9.799 -43.343 12.719 1.00 22.14 40 LEU A O 5
ATOM 5603 N N . ALA A 1 54 ? -11.419 -44.856 12.603 1.00 21.13 41 ALA A N 5
ATOM 5604 C CA . ALA A 1 54 ? -10.823 -45.716 13.590 1.00 63.12 41 ALA A CA 5
ATOM 5605 C C . ALA A 1 54 ? -10.624 -47.099 13.037 1.00 11.42 41 ALA A C 5
ATOM 5606 O O . ALA A 1 54 ? -11.438 -47.583 12.265 1.00 13.42 41 ALA A O 5
ATOM 5613 N N . LEU A 1 55 ? -9.553 -47.714 13.418 1.00 62.30 42 LEU A N 5
ATOM 5614 C CA . LEU A 1 55 ? -9.252 -49.056 13.015 1.00 53.53 42 LEU A CA 5
ATOM 5615 C C . LEU A 1 55 ? -9.237 -49.888 14.262 1.00 54.22 42 LEU A C 5
ATOM 5616 O O . LEU A 1 55 ? -8.425 -49.639 15.194 1.00 4.44 42 LEU A O 5
ATOM 5632 N N . THR A 1 56 ? -10.189 -50.782 14.343 1.00 3.43 43 THR A N 5
ATOM 5633 C CA . THR A 1 56 ? -10.305 -51.651 15.468 1.00 54.11 43 THR A CA 5
ATOM 5634 C C . THR A 1 56 ? -9.912 -53.043 15.021 1.00 44.34 43 THR A C 5
ATOM 5635 O O . THR A 1 56 ? -10.254 -53.446 13.897 1.00 0.25 43 THR A O 5
ATOM 5646 N N . ASN A 1 57 ? -9.225 -53.771 15.866 1.00 2.54 44 ASN A N 5
ATOM 5647 C CA . ASN A 1 57 ? -8.789 -55.129 15.541 1.00 72.31 44 ASN A CA 5
ATOM 5648 C C . ASN A 1 57 ? -9.956 -56.127 15.565 1.00 3.50 44 ASN A C 5
ATOM 5649 O O . ASN A 1 57 ? -11.114 -55.736 15.737 1.00 70.34 44 ASN A O 5
ATOM 5660 N N . GLY A 1 58 ? -9.642 -57.417 15.423 1.00 32.54 45 GLY A N 5
ATOM 5661 C CA . GLY A 1 58 ? -10.666 -58.461 15.426 1.00 32.12 45 GLY A CA 5
ATOM 5662 C C . GLY A 1 58 ? -11.328 -58.622 16.781 1.00 31.31 45 GLY A C 5
ATOM 5663 O O . GLY A 1 58 ? -12.406 -59.201 16.904 1.00 60.22 45 GLY A O 5
ATOM 5667 N N . ASN A 1 59 ? -10.687 -58.076 17.784 1.00 64.04 46 ASN A N 5
ATOM 5668 C CA . ASN A 1 59 ? -11.169 -58.106 19.155 1.00 41.25 46 ASN A CA 5
ATOM 5669 C C . ASN A 1 59 ? -11.980 -56.852 19.414 1.00 22.03 46 ASN A C 5
ATOM 5670 O O . ASN A 1 59 ? -12.486 -56.625 20.516 1.00 74.23 46 ASN A O 5
ATOM 5681 N N . LYS A 1 60 ? -12.072 -56.031 18.364 1.00 63.41 47 LYS A N 5
ATOM 5682 C CA . LYS A 1 60 ? -12.805 -54.776 18.331 1.00 21.13 47 LYS A CA 5
ATOM 5683 C C . LYS A 1 60 ? -12.199 -53.725 19.219 1.00 23.43 47 LYS A C 5
ATOM 5684 O O . LYS A 1 60 ? -12.850 -52.755 19.571 1.00 21.05 47 LYS A O 5
ATOM 5703 N N . ARG A 1 61 ? -10.936 -53.881 19.535 1.00 70.14 48 ARG A N 5
ATOM 5704 C CA . ARG A 1 61 ? -10.260 -52.889 20.309 1.00 23.55 48 ARG A CA 5
ATOM 5705 C C . ARG A 1 61 ? -9.749 -51.853 19.350 1.00 2.43 48 ARG A C 5
ATOM 5706 O O . ARG A 1 61 ? -9.136 -52.206 18.325 1.00 31.10 48 ARG A O 5
ATOM 5727 N N . GLU A 1 62 ? -10.058 -50.608 19.618 1.00 2.21 49 GLU A N 5
ATOM 5728 C CA . GLU A 1 62 ? -9.624 -49.509 18.783 1.00 71.42 49 GLU A CA 5
ATOM 5729 C C . GLU A 1 62 ? -8.117 -49.377 18.893 1.00 73.43 49 GLU A C 5
ATOM 5730 O O . GLU A 1 62 ? -7.590 -48.935 19.917 1.00 0.24 49 GLU A O 5
ATOM 5742 N N . VAL A 1 63 ? -7.426 -49.814 17.870 1.00 62.32 50 VAL A N 5
ATOM 5743 C CA . VAL A 1 63 ? -5.992 -49.797 17.890 1.00 45.44 50 VAL A CA 5
ATOM 5744 C C . VAL A 1 63 ? -5.468 -48.506 17.308 1.00 22.42 50 VAL A C 5
ATOM 5745 O O . VAL A 1 63 ? -4.402 -48.032 17.704 1.00 32.24 50 VAL A O 5
ATOM 5758 N N . ASP A 1 64 ? -6.221 -47.915 16.388 1.00 63.52 51 ASP A N 5
ATOM 5759 C CA . ASP A 1 64 ? -5.810 -46.633 15.836 1.00 70.23 51 ASP A CA 5
ATOM 5760 C C . ASP A 1 64 ? -7.046 -45.805 15.574 1.00 35.30 51 ASP A C 5
ATOM 5761 O O . ASP A 1 64 ? -8.154 -46.357 15.509 1.00 24.44 51 ASP A O 5
ATOM 5770 N N . ALA A 1 65 ? -6.857 -44.523 15.360 1.00 73.42 52 ALA A N 5
ATOM 5771 C CA . ALA A 1 65 ? -7.945 -43.561 15.207 1.00 10.13 52 ALA A CA 5
ATOM 5772 C C . ALA A 1 65 ? -7.384 -42.196 14.878 1.00 11.21 52 ALA A C 5
ATOM 5773 O O . ALA A 1 65 ? -6.491 -41.700 15.584 1.00 73.04 52 ALA A O 5
ATOM 5780 N N . MET A 1 66 ? -7.878 -41.598 13.812 1.00 32.34 53 MET A N 5
ATOM 5781 C CA . MET A 1 66 ? -7.469 -40.259 13.408 1.00 61.25 53 MET A CA 5
ATOM 5782 C C . MET A 1 66 ? -8.639 -39.473 12.851 1.00 64.02 53 MET A C 5
ATOM 5783 O O . MET A 1 66 ? -9.558 -40.038 12.253 1.00 60.11 53 MET A O 5
ATOM 5797 N N . LEU A 1 67 ? -8.609 -38.187 13.081 1.00 42.01 54 LEU A N 5
ATOM 5798 C CA . LEU A 1 67 ? -9.540 -37.250 12.498 1.00 12.01 54 LEU A CA 5
ATOM 5799 C C . LEU A 1 67 ? -8.946 -36.714 11.207 1.00 13.12 54 LEU A C 5
ATOM 5800 O O . LEU A 1 67 ? -7.986 -35.930 11.239 1.00 3.22 54 LEU A O 5
ATOM 5816 N N . LEU A 1 68 ? -9.470 -37.137 10.092 1.00 55.12 55 LEU A N 5
ATOM 5817 C CA . LEU A 1 68 ? -8.979 -36.679 8.812 1.00 13.24 55 LEU A CA 5
ATOM 5818 C C . LEU A 1 68 ? -10.042 -35.925 8.033 1.00 0.11 55 LEU A C 5
ATOM 5819 O O . LEU A 1 68 ? -11.229 -35.996 8.372 1.00 61.30 55 LEU A O 5
ATOM 5835 N N . PRO A 1 69 ? -9.632 -35.128 7.024 1.00 42.03 56 PRO A N 5
ATOM 5836 C CA . PRO A 1 69 ? -10.565 -34.431 6.148 1.00 54.24 56 PRO A CA 5
ATOM 5837 C C . PRO A 1 69 ? -11.339 -35.410 5.243 1.00 43.32 56 PRO A C 5
ATOM 5838 O O . PRO A 1 69 ? -10.897 -36.558 5.022 1.00 42.42 56 PRO A O 5
ATOM 5849 N N . PRO A 1 70 ? -12.507 -34.982 4.728 1.00 52.34 57 PRO A N 5
ATOM 5850 C CA . PRO A 1 70 ? -13.306 -35.789 3.806 1.00 73.34 57 PRO A CA 5
ATOM 5851 C C . PRO A 1 70 ? -12.491 -36.211 2.575 1.00 3.24 57 PRO A C 5
ATOM 5852 O O . PRO A 1 70 ? -11.712 -35.406 2.041 1.00 14.21 57 PRO A O 5
ATOM 5863 N N . SER A 1 71 ? -12.665 -37.475 2.161 1.00 33.11 58 SER A N 5
ATOM 5864 C CA . SER A 1 71 ? -11.978 -38.070 1.001 1.00 40.14 58 SER A CA 5
ATOM 5865 C C . SER A 1 71 ? -10.479 -38.297 1.274 1.00 35.12 58 SER A C 5
ATOM 5866 O O . SER A 1 71 ? -9.688 -38.484 0.349 1.00 25.04 58 SER A O 5
ATOM 5874 N N . GLY A 1 72 ? -10.109 -38.316 2.539 1.00 51.31 59 GLY A N 5
ATOM 5875 C CA . GLY A 1 72 ? -8.737 -38.535 2.900 1.00 54.55 59 GLY A CA 5
ATOM 5876 C C . GLY A 1 72 ? -8.387 -40.010 3.016 1.00 44.04 59 GLY A C 5
ATOM 5877 O O . GLY A 1 72 ? -9.260 -40.886 2.988 1.00 22.41 59 GLY A O 5
ATOM 5881 N N . THR A 1 73 ? -7.123 -40.278 3.132 1.00 32.43 60 THR A N 5
ATOM 5882 C CA . THR A 1 73 ? -6.621 -41.611 3.279 1.00 75.03 60 THR A CA 5
ATOM 5883 C C . THR A 1 73 ? -6.020 -41.755 4.672 1.00 72.34 60 THR A C 5
ATOM 5884 O O . THR A 1 73 ? -4.917 -41.259 4.938 1.00 24.11 60 THR A O 5
ATOM 5895 N N . THR A 1 74 ? -6.739 -42.372 5.559 1.00 52.23 61 THR A N 5
ATOM 5896 C CA . THR A 1 74 ? -6.316 -42.443 6.923 1.00 22.34 61 THR A CA 5
ATOM 5897 C C . THR A 1 74 ? -5.443 -43.672 7.173 1.00 35.15 61 THR A C 5
ATOM 5898 O O . THR A 1 74 ? -5.890 -44.813 7.019 1.00 1.32 61 THR A O 5
ATOM 5909 N N . ILE A 1 75 ? -4.189 -43.425 7.500 1.00 61.34 62 ILE A N 5
ATOM 5910 C CA . ILE A 1 75 ? -3.255 -44.479 7.820 1.00 24.23 62 ILE A CA 5
ATOM 5911 C C . ILE A 1 75 ? -3.436 -44.847 9.281 1.00 63.33 62 ILE A C 5
ATOM 5912 O O . ILE A 1 75 ? -3.092 -44.078 10.174 1.00 2.53 62 ILE A O 5
ATOM 5928 N N . LEU A 1 76 ? -4.015 -45.976 9.503 1.00 63.33 63 LEU A N 5
ATOM 5929 C CA . LEU A 1 76 ? -4.332 -46.463 10.814 1.00 74.44 63 LEU A CA 5
ATOM 5930 C C . LEU A 1 76 ? -3.545 -47.739 11.052 1.00 21.22 63 LEU A C 5
ATOM 5931 O O . LEU A 1 76 ? -3.645 -48.681 10.277 1.00 12.12 63 LEU A O 5
ATOM 5947 N N . SER A 1 77 ? -2.773 -47.797 12.090 1.00 1.43 64 SER A N 5
ATOM 5948 C CA . SER A 1 77 ? -1.947 -48.951 12.264 1.00 22.31 64 SER A CA 5
ATOM 5949 C C . SER A 1 77 ? -2.393 -49.791 13.451 1.00 64.44 64 SER A C 5
ATOM 5950 O O . SER A 1 77 ? -2.873 -49.284 14.464 1.00 3.35 64 SER A O 5
ATOM 5958 N N . ASP A 1 78 ? -2.230 -51.071 13.310 1.00 60.41 65 ASP A N 5
ATOM 5959 C CA . ASP A 1 78 ? -2.633 -52.016 14.322 1.00 62.22 65 ASP A CA 5
ATOM 5960 C C . ASP A 1 78 ? -1.507 -52.325 15.267 1.00 32.54 65 ASP A C 5
ATOM 5961 O O . ASP A 1 78 ? -0.492 -52.868 14.870 1.00 34.42 65 ASP A O 5
ATOM 5970 N N . THR A 1 79 ? -1.714 -52.039 16.515 1.00 14.00 66 THR A N 5
ATOM 5971 C CA . THR A 1 79 ? -0.712 -52.257 17.518 1.00 23.42 66 THR A CA 5
ATOM 5972 C C . THR A 1 79 ? -0.613 -53.756 17.894 1.00 44.10 66 THR A C 5
ATOM 5973 O O . THR A 1 79 ? 0.360 -54.179 18.511 1.00 31.15 66 THR A O 5
ATOM 5984 N N . SER A 1 80 ? -1.595 -54.539 17.491 1.00 2.21 67 SER A N 5
ATOM 5985 C CA . SER A 1 80 ? -1.630 -55.954 17.819 1.00 54.22 67 SER A CA 5
ATOM 5986 C C . SER A 1 80 ? -0.608 -56.738 16.963 1.00 71.41 67 SER A C 5
ATOM 5987 O O . SER A 1 80 ? 0.246 -57.463 17.495 1.00 53.21 67 SER A O 5
ATOM 5995 N N . GLY A 1 81 ? -0.679 -56.571 15.661 1.00 15.42 68 GLY A N 5
ATOM 5996 C CA . GLY A 1 81 ? 0.194 -57.272 14.776 1.00 43.51 68 GLY A CA 5
ATOM 5997 C C . GLY A 1 81 ? 0.648 -56.430 13.615 1.00 70.13 68 GLY A C 5
ATOM 5998 O O . GLY A 1 81 ? 1.460 -56.894 12.813 1.00 24.05 68 GLY A O 5
ATOM 6002 N N . ALA A 1 82 ? 0.118 -55.195 13.511 1.00 22.54 69 ALA A N 5
ATOM 6003 C CA . ALA A 1 82 ? 0.519 -54.238 12.499 1.00 72.11 69 ALA A CA 5
ATOM 6004 C C . ALA A 1 82 ? 0.184 -54.650 11.077 1.00 11.34 69 ALA A C 5
ATOM 6005 O O . ALA A 1 82 ? 0.955 -55.342 10.393 1.00 31.00 69 ALA A O 5
ATOM 6012 N N . GLY A 1 83 ? -0.996 -54.270 10.657 1.00 3.03 70 GLY A N 5
ATOM 6013 C CA . GLY A 1 83 ? -1.395 -54.488 9.291 1.00 70.32 70 GLY A CA 5
ATOM 6014 C C . GLY A 1 83 ? -1.229 -53.226 8.475 1.00 21.51 70 GLY A C 5
ATOM 6015 O O . GLY A 1 83 ? -1.194 -53.281 7.255 1.00 11.24 70 GLY A O 5
ATOM 6019 N N . VAL A 1 84 ? -1.082 -52.092 9.198 1.00 50.41 71 VAL A N 5
ATOM 6020 C CA . VAL A 1 84 ? -0.974 -50.739 8.621 1.00 25.34 71 VAL A CA 5
ATOM 6021 C C . VAL A 1 84 ? -2.087 -50.509 7.607 1.00 32.24 71 VAL A C 5
ATOM 6022 O O . VAL A 1 84 ? -1.893 -50.628 6.387 1.00 64.01 71 VAL A O 5
ATOM 6035 N N . PHE A 1 85 ? -3.246 -50.225 8.112 1.00 72.55 72 PHE A N 5
ATOM 6036 C CA . PHE A 1 85 ? -4.402 -50.117 7.281 1.00 11.42 72 PHE A CA 5
ATOM 6037 C C . PHE A 1 85 ? -4.659 -48.705 6.851 1.00 73.31 72 PHE A C 5
ATOM 6038 O O . PHE A 1 85 ? -4.867 -47.818 7.663 1.00 70.11 72 PHE A O 5
ATOM 6055 N N . THR A 1 86 ? -4.614 -48.498 5.584 1.00 51.41 73 THR A N 5
ATOM 6056 C CA . THR A 1 86 ? -4.869 -47.217 5.029 1.00 45.23 73 THR A CA 5
ATOM 6057 C C . THR A 1 86 ? -6.295 -47.189 4.515 1.00 61.31 73 THR A C 5
ATOM 6058 O O . THR A 1 86 ? -6.597 -47.743 3.459 1.00 65.43 73 THR A O 5
ATOM 6069 N N . ALA A 1 87 ? -7.158 -46.620 5.296 1.00 64.14 74 ALA A N 5
ATOM 6070 C CA . ALA A 1 87 ? -8.555 -46.510 4.970 1.00 71.22 74 ALA A CA 5
ATOM 6071 C C . ALA A 1 87 ? -8.777 -45.286 4.131 1.00 12.23 74 ALA A C 5
ATOM 6072 O O . ALA A 1 87 ? -8.645 -44.150 4.608 1.00 41.10 74 ALA A O 5
ATOM 6079 N N . LYS A 1 88 ? -9.052 -45.511 2.894 1.00 61.23 75 LYS A N 5
ATOM 6080 C CA . LYS A 1 88 ? -9.336 -44.463 1.965 1.00 41.31 75 LYS A CA 5
ATOM 6081 C C . LYS A 1 88 ? -10.815 -44.207 2.054 1.00 42.33 75 LYS A C 5
ATOM 6082 O O . LYS A 1 88 ? -11.618 -45.125 1.857 1.00 54.43 75 LYS A O 5
ATOM 6101 N N . VAL A 1 89 ? -11.175 -43.021 2.457 1.00 33.40 76 VAL A N 5
ATOM 6102 C CA . VAL A 1 89 ? -12.555 -42.674 2.660 1.00 41.23 76 VAL A CA 5
ATOM 6103 C C . VAL A 1 89 ? -13.055 -41.748 1.587 1.00 21.52 76 VAL A C 5
ATOM 6104 O O . VAL A 1 89 ? -12.286 -41.222 0.777 1.00 63.22 76 VAL A O 5
ATOM 6117 N N . ASN A 1 90 ? -14.329 -41.560 1.586 1.00 74.12 77 ASN A N 5
ATOM 6118 C CA . ASN A 1 90 ? -14.975 -40.663 0.680 1.00 33.23 77 ASN A CA 5
ATOM 6119 C C . ASN A 1 90 ? -15.337 -39.397 1.477 1.00 72.22 77 ASN A C 5
ATOM 6120 O O . ASN A 1 90 ? -15.057 -39.334 2.690 1.00 61.32 77 ASN A O 5
ATOM 6131 N N . SER A 1 91 ? -15.954 -38.423 0.856 1.00 62.14 78 SER A N 5
ATOM 6132 C CA . SER A 1 91 ? -16.260 -37.159 1.492 1.00 34.24 78 SER A CA 5
ATOM 6133 C C . SER A 1 91 ? -17.303 -37.341 2.587 1.00 2.12 78 SER A C 5
ATOM 6134 O O . SER A 1 91 ? -17.364 -36.582 3.547 1.00 60.45 78 SER A O 5
ATOM 6142 N N . LYS A 1 92 ? -18.044 -38.421 2.457 1.00 41.42 79 LYS A N 5
ATOM 6143 C CA . LYS A 1 92 ? -19.074 -38.845 3.399 1.00 53.30 79 LYS A CA 5
ATOM 6144 C C . LYS A 1 92 ? -18.449 -39.317 4.734 1.00 63.14 79 LYS A C 5
ATOM 6145 O O . LYS A 1 92 ? -19.165 -39.662 5.669 1.00 12.30 79 LYS A O 5
ATOM 6164 N N . CYS A 1 93 ? -17.104 -39.374 4.767 1.00 51.32 80 CYS A N 5
ATOM 6165 C CA . CYS A 1 93 ? -16.317 -39.768 5.950 1.00 5.41 80 CYS A CA 5
ATOM 6166 C C . CYS A 1 93 ? -16.323 -41.260 6.201 1.00 3.34 80 CYS A C 5
ATOM 6167 O O . CYS A 1 93 ? -15.866 -41.720 7.237 1.00 63.54 80 CYS A O 5
ATOM 6174 N N . GLU A 1 94 ? -16.763 -42.020 5.232 1.00 32.13 81 GLU A N 5
ATOM 6175 C CA . GLU A 1 94 ? -16.804 -43.443 5.388 1.00 22.02 81 GLU A CA 5
ATOM 6176 C C . GLU A 1 94 ? -15.786 -44.044 4.498 1.00 64.44 81 GLU A C 5
ATOM 6177 O O . GLU A 1 94 ? -15.475 -43.471 3.436 1.00 22.13 81 GLU A O 5
ATOM 6189 N N . PHE A 1 95 ? -15.274 -45.172 4.899 1.00 33.24 82 PHE A N 5
ATOM 6190 C CA . PHE A 1 95 ? -14.224 -45.813 4.178 1.00 60.13 82 PHE A CA 5
ATOM 6191 C C . PHE A 1 95 ? -14.760 -46.528 2.951 1.00 20.25 82 PHE A C 5
ATOM 6192 O O . PHE A 1 95 ? -15.821 -47.164 2.994 1.00 15.11 82 PHE A O 5
ATOM 6209 N N . THR A 1 96 ? -14.051 -46.390 1.869 1.00 74.31 83 THR A N 5
ATOM 6210 C CA . THR A 1 96 ? -14.409 -47.023 0.653 1.00 12.41 83 THR A CA 5
ATOM 6211 C C . THR A 1 96 ? -13.461 -48.179 0.343 1.00 20.43 83 THR A C 5
ATOM 6212 O O . THR A 1 96 ? -13.888 -49.228 -0.150 1.00 44.21 83 THR A O 5
ATOM 6223 N N . SER A 1 97 ? -12.178 -48.013 0.648 1.00 24.25 84 SER A N 5
ATOM 6224 C CA . SER A 1 97 ? -11.206 -49.072 0.415 1.00 72.40 84 SER A CA 5
ATOM 6225 C C . SER A 1 97 ? -10.028 -48.955 1.384 1.00 71.45 84 SER A C 5
ATOM 6226 O O . SER A 1 97 ? -9.549 -47.866 1.651 1.00 4.25 84 SER A O 5
ATOM 6234 N N . VAL A 1 98 ? -9.629 -50.060 1.958 1.00 73.10 85 VAL A N 5
ATOM 6235 C CA . VAL A 1 98 ? -8.471 -50.107 2.837 1.00 42.13 85 VAL A CA 5
ATOM 6236 C C . VAL A 1 98 ? -7.308 -50.803 2.140 1.00 72.11 85 VAL A C 5
ATOM 6237 O O . VAL A 1 98 ? -7.492 -51.836 1.500 1.00 12.12 85 VAL A O 5
ATOM 6250 N N . SER A 1 99 ? -6.146 -50.227 2.250 1.00 62.40 86 SER A N 5
ATOM 6251 C CA . SER A 1 99 ? -4.936 -50.829 1.768 1.00 23.22 86 SER A CA 5
ATOM 6252 C C . SER A 1 99 ? -4.193 -51.387 2.993 1.00 64.12 86 SER A C 5
ATOM 6253 O O . SER A 1 99 ? -4.167 -50.723 4.032 1.00 42.15 86 SER A O 5
ATOM 6261 N N . PRO A 1 100 ? -3.626 -52.607 2.928 1.00 72.41 87 PRO A N 5
ATOM 6262 C CA . PRO A 1 100 ? -3.671 -53.473 1.732 1.00 53.33 87 PRO A CA 5
ATOM 6263 C C . PRO A 1 100 ? -5.079 -54.026 1.465 1.00 4.55 87 PRO A C 5
ATOM 6264 O O . PRO A 1 100 ? -5.558 -54.017 0.331 1.00 21.23 87 PRO A O 5
ATOM 6275 N N . ALA A 1 101 ? -5.735 -54.444 2.524 1.00 20.35 88 ALA A N 5
ATOM 6276 C CA . ALA A 1 101 ? -7.050 -55.015 2.491 1.00 35.03 88 ALA A CA 5
ATOM 6277 C C . ALA A 1 101 ? -7.464 -55.243 3.911 1.00 34.44 88 ALA A C 5
ATOM 6278 O O . ALA A 1 101 ? -6.647 -55.667 4.724 1.00 12.01 88 ALA A O 5
ATOM 6285 N N . LEU A 1 102 ? -8.690 -54.963 4.222 1.00 71.32 89 LEU A N 5
ATOM 6286 C CA . LEU A 1 102 ? -9.174 -55.117 5.569 1.00 5.43 89 LEU A CA 5
ATOM 6287 C C . LEU A 1 102 ? -9.669 -56.548 5.769 1.00 20.33 89 LEU A C 5
ATOM 6288 O O . LEU A 1 102 ? -10.502 -57.029 4.990 1.00 10.45 89 LEU A O 5
ATOM 6304 N N . PRO A 1 103 ? -9.144 -57.264 6.775 1.00 25.14 90 PRO A N 5
ATOM 6305 C CA . PRO A 1 103 ? -9.578 -58.632 7.093 1.00 73.35 90 PRO A CA 5
ATOM 6306 C C . PRO A 1 103 ? -11.005 -58.675 7.686 1.00 74.40 90 PRO A C 5
ATOM 6307 O O . PRO A 1 103 ? -11.670 -57.637 7.826 1.00 24.45 90 PRO A O 5
ATOM 6318 N N . THR A 1 104 ? -11.451 -59.859 8.044 1.00 1.01 91 THR A N 5
ATOM 6319 C CA . THR A 1 104 ? -12.803 -60.077 8.525 1.00 43.23 91 THR A CA 5
ATOM 6320 C C . THR A 1 104 ? -13.057 -59.508 9.930 1.00 50.44 91 THR A C 5
ATOM 6321 O O . THR A 1 104 ? -14.105 -58.912 10.180 1.00 40.43 91 THR A O 5
ATOM 6332 N N . GLY A 1 105 ? -12.104 -59.683 10.829 1.00 34.34 92 GLY A N 5
ATOM 6333 C CA . GLY A 1 105 ? -12.303 -59.265 12.199 1.00 73.13 92 GLY A CA 5
ATOM 6334 C C . GLY A 1 105 ? -12.167 -57.780 12.392 1.00 75.33 92 GLY A C 5
ATOM 6335 O O . GLY A 1 105 ? -12.858 -57.192 13.232 1.00 41.11 92 GLY A O 5
ATOM 6339 N N . PHE A 1 106 ? -11.296 -57.177 11.623 1.00 41.00 93 PHE A N 5
ATOM 6340 C CA . PHE A 1 106 ? -11.025 -55.766 11.731 1.00 44.41 93 PHE A CA 5
ATOM 6341 C C . PHE A 1 106 ? -12.170 -54.917 11.217 1.00 45.50 93 PHE A C 5
ATOM 6342 O O . PHE A 1 106 ? -12.954 -55.341 10.354 1.00 34.04 93 PHE A O 5
ATOM 6359 N N . LYS A 1 107 ? -12.242 -53.725 11.727 1.00 62.12 94 LYS A N 5
ATOM 6360 C CA . LYS A 1 107 ? -13.247 -52.778 11.341 1.00 32.05 94 LYS A CA 5
ATOM 6361 C C . LYS A 1 107 ? -12.595 -51.433 11.131 1.00 61.12 94 LYS A C 5
ATOM 6362 O O . LYS A 1 107 ? -11.573 -51.121 11.753 1.00 2.35 94 LYS A O 5
ATOM 6381 N N . ILE A 1 108 ? -13.223 -50.646 10.325 1.00 71.43 95 ILE A N 5
ATOM 6382 C CA . ILE A 1 108 ? -12.827 -49.320 10.025 1.00 24.21 95 ILE A CA 5
ATOM 6383 C C . ILE A 1 108 ? -14.019 -48.455 10.260 1.00 74.13 95 ILE A C 5
ATOM 6384 O O . ILE A 1 108 ? -15.019 -48.504 9.517 1.00 3.14 95 ILE A O 5
ATOM 6400 N N . GLU A 1 109 ? -13.951 -47.730 11.302 1.00 73.41 96 GLU A N 5
ATOM 6401 C CA . GLU A 1 109 ? -15.012 -46.913 11.689 1.00 25.22 96 GLU A CA 5
ATOM 6402 C C . GLU A 1 109 ? -14.894 -45.596 10.994 1.00 52.52 96 GLU A C 5
ATOM 6403 O O . GLU A 1 109 ? -14.011 -44.801 11.302 1.00 32.31 96 GLU A O 5
ATOM 6415 N N . GLY A 1 110 ? -15.727 -45.407 10.029 1.00 43.00 97 GLY A N 5
ATOM 6416 C CA . GLY A 1 110 ? -15.764 -44.188 9.307 1.00 50.12 97 GLY A CA 5
ATOM 6417 C C . GLY A 1 110 ? -16.887 -43.367 9.808 1.00 42.10 97 GLY A C 5
ATOM 6418 O O . GLY A 1 110 ? -18.018 -43.491 9.338 1.00 13.12 97 GLY A O 5
ATOM 6422 N N . SER A 1 111 ? -16.612 -42.587 10.790 1.00 53.33 98 SER A N 5
ATOM 6423 C CA . SER A 1 111 ? -17.614 -41.780 11.394 1.00 55.45 98 SER A CA 5
ATOM 6424 C C . SER A 1 111 ? -17.239 -40.320 11.283 1.00 2.02 98 SER A C 5
ATOM 6425 O O . SER A 1 111 ? -16.122 -39.986 10.901 1.00 22.24 98 SER A O 5
ATOM 6433 N N . VAL A 1 112 ? -18.156 -39.465 11.567 1.00 65.53 99 VAL A N 5
ATOM 6434 C CA . VAL A 1 112 ? -17.888 -38.058 11.584 1.00 72.03 99 VAL A CA 5
ATOM 6435 C C . VAL A 1 112 ? -17.819 -37.651 13.044 1.00 73.50 99 VAL A C 5
ATOM 6436 O O . VAL A 1 112 ? -18.441 -38.299 13.879 1.00 4.21 99 VAL A O 5
ATOM 6449 N N . ASP A 1 113 ? -17.037 -36.631 13.358 1.00 74.10 100 ASP A N 5
ATOM 6450 C CA . ASP A 1 113 ? -16.939 -36.108 14.740 1.00 74.12 100 ASP A CA 5
ATOM 6451 C C . ASP A 1 113 ? -18.298 -35.624 15.236 1.00 70.13 100 ASP A C 5
ATOM 6452 O O . ASP A 1 113 ? -18.615 -35.706 16.424 1.00 73.22 100 ASP A O 5
ATOM 6461 N N . LYS A 1 114 ? -19.110 -35.153 14.314 1.00 45.34 101 LYS A N 5
ATOM 6462 C CA . LYS A 1 114 ? -20.399 -34.606 14.660 1.00 14.21 101 LYS A CA 5
ATOM 6463 C C . LYS A 1 114 ? -21.463 -35.702 14.535 1.00 30.33 101 LYS A C 5
ATOM 6464 O O . LYS A 1 114 ? -21.153 -36.848 14.189 1.00 1.11 101 LYS A O 5
ATOM 6483 N N . GLU A 1 115 ? -22.703 -35.338 14.796 1.00 33.42 102 GLU A N 5
ATOM 6484 C CA . GLU A 1 115 ? -23.828 -36.255 14.690 1.00 14.01 102 GLU A CA 5
ATOM 6485 C C . GLU A 1 115 ? -24.159 -36.533 13.209 1.00 71.52 102 GLU A C 5
ATOM 6486 O O . GLU A 1 115 ? -24.672 -37.604 12.857 1.00 11.43 102 GLU A O 5
ATOM 6498 N N . GLY A 1 116 ? -23.853 -35.577 12.364 1.00 42.33 103 GLY A N 5
ATOM 6499 C CA . GLY A 1 116 ? -24.071 -35.729 10.956 1.00 74.12 103 GLY A CA 5
ATOM 6500 C C . GLY A 1 116 ? -23.495 -34.560 10.216 1.00 73.31 103 GLY A C 5
ATOM 6501 O O . GLY A 1 116 ? -23.085 -33.579 10.849 1.00 5.51 103 GLY A O 5
ATOM 6505 N N . LYS A 1 117 ? -23.422 -34.661 8.910 1.00 54.05 104 LYS A N 5
ATOM 6506 C CA . LYS A 1 117 ? -22.942 -33.591 8.083 1.00 73.45 104 LYS A CA 5
ATOM 6507 C C . LYS A 1 117 ? -24.088 -33.023 7.262 1.00 75.40 104 LYS A C 5
ATOM 6508 O O . LYS A 1 117 ? -24.538 -33.661 6.307 1.00 53.50 104 LYS A O 5
ATOM 6527 N N . PRO A 1 118 ? -24.634 -31.880 7.654 1.00 22.14 105 PRO A N 5
ATOM 6528 C CA . PRO A 1 118 ? -25.660 -31.205 6.896 1.00 63.22 105 PRO A CA 5
ATOM 6529 C C . PRO A 1 118 ? -25.034 -30.233 5.889 1.00 53.42 105 PRO A C 5
ATOM 6530 O O . PRO A 1 118 ? -24.662 -29.106 6.283 1.00 54.21 105 PRO A O 5
ATOM 6541 N N . MET A 1 30 ? -15.800 11.260 -13.775 1.00 0.00 17 MET A N 6
ATOM 6542 C CA . MET A 1 30 ? -14.629 10.398 -13.966 1.00 52.33 17 MET A CA 6
ATOM 6543 C C . MET A 1 30 ? -13.756 10.404 -12.724 1.00 30.00 17 MET A C 6
ATOM 6544 O O . MET A 1 30 ? -13.014 9.459 -12.471 1.00 11.20 17 MET A O 6
ATOM 6558 N N . ALA A 1 31 ? -13.830 11.461 -11.941 1.00 62.30 18 ALA A N 6
ATOM 6559 C CA . ALA A 1 31 ? -13.047 11.545 -10.748 1.00 42.14 18 ALA A CA 6
ATOM 6560 C C . ALA A 1 31 ? -13.837 10.979 -9.593 1.00 74.21 18 ALA A C 6
ATOM 6561 O O . ALA A 1 31 ? -14.594 11.695 -8.930 1.00 32.10 18 ALA A O 6
ATOM 6568 N N . ALA A 1 32 ? -13.730 9.683 -9.427 1.00 65.52 19 ALA A N 6
ATOM 6569 C CA . ALA A 1 32 ? -14.394 8.945 -8.375 1.00 2.21 19 ALA A CA 6
ATOM 6570 C C . ALA A 1 32 ? -13.870 7.526 -8.368 1.00 0.45 19 ALA A C 6
ATOM 6571 O O . ALA A 1 32 ? -14.098 6.775 -9.320 1.00 43.54 19 ALA A O 6
ATOM 6578 N N . PRO A 1 33 ? -13.109 7.144 -7.346 1.00 53.23 20 PRO A N 6
ATOM 6579 C CA . PRO A 1 33 ? -12.622 5.784 -7.213 1.00 44.20 20 PRO A CA 6
ATOM 6580 C C . PRO A 1 33 ? -13.697 4.897 -6.580 1.00 40.20 20 PRO A C 6
ATOM 6581 O O . PRO A 1 33 ? -14.853 5.316 -6.430 1.00 31.31 20 PRO A O 6
ATOM 6592 N N . THR A 1 34 ? -13.346 3.702 -6.225 1.00 70.42 21 THR A N 6
ATOM 6593 C CA . THR A 1 34 ? -14.283 2.832 -5.587 1.00 72.44 21 THR A CA 6
ATOM 6594 C C . THR A 1 34 ? -13.948 2.691 -4.098 1.00 4.42 21 THR A C 6
ATOM 6595 O O . THR A 1 34 ? -12.926 2.075 -3.741 1.00 50.14 21 THR A O 6
ATOM 6606 N N . PRO A 1 35 ? -14.738 3.327 -3.215 1.00 72.23 22 PRO A N 6
ATOM 6607 C CA . PRO A 1 35 ? -14.588 3.154 -1.780 1.00 74.51 22 PRO A CA 6
ATOM 6608 C C . PRO A 1 35 ? -15.045 1.748 -1.427 1.00 34.04 22 PRO A C 6
ATOM 6609 O O . PRO A 1 35 ? -16.194 1.381 -1.701 1.00 40.44 22 PRO A O 6
ATOM 6620 N N . VAL A 1 36 ? -14.153 0.955 -0.884 1.00 71.14 23 VAL A N 6
ATOM 6621 C CA . VAL A 1 36 ? -14.455 -0.436 -0.610 1.00 44.32 23 VAL A CA 6
ATOM 6622 C C . VAL A 1 36 ? -15.275 -0.628 0.673 1.00 62.21 23 VAL A C 6
ATOM 6623 O O . VAL A 1 36 ? -14.804 -0.356 1.778 1.00 22.43 23 VAL A O 6
ATOM 6636 N N . PRO A 1 37 ? -16.522 -1.102 0.542 1.00 1.32 24 PRO A N 6
ATOM 6637 C CA . PRO A 1 37 ? -17.406 -1.354 1.671 1.00 65.02 24 PRO A CA 6
ATOM 6638 C C . PRO A 1 37 ? -17.294 -2.814 2.122 1.00 30.32 24 PRO A C 6
ATOM 6639 O O . PRO A 1 37 ? -18.271 -3.425 2.576 1.00 31.42 24 PRO A O 6
ATOM 6650 N N . GLY A 1 38 ? -16.088 -3.346 2.001 1.00 5.02 25 GLY A N 6
ATOM 6651 C CA . GLY A 1 38 ? -15.814 -4.717 2.345 1.00 10.24 25 GLY A CA 6
ATOM 6652 C C . GLY A 1 38 ? -16.005 -4.985 3.816 1.00 3.23 25 GLY A C 6
ATOM 6653 O O . GLY A 1 38 ? -15.906 -4.064 4.641 1.00 32.33 25 GLY A O 6
ATOM 6657 N N . ILE A 1 39 ? -16.291 -6.213 4.144 1.00 41.13 26 ILE A N 6
ATOM 6658 C CA . ILE A 1 39 ? -16.541 -6.625 5.507 1.00 5.21 26 ILE A CA 6
ATOM 6659 C C . ILE A 1 39 ? -15.762 -7.887 5.826 1.00 21.15 26 ILE A C 6
ATOM 6660 O O . ILE A 1 39 ? -15.275 -8.572 4.916 1.00 35.23 26 ILE A O 6
ATOM 6676 N N . PHE A 1 40 ? -15.616 -8.174 7.098 1.00 64.30 27 PHE A N 6
ATOM 6677 C CA . PHE A 1 40 ? -15.033 -9.419 7.526 1.00 14.13 27 PHE A CA 6
ATOM 6678 C C . PHE A 1 40 ? -16.130 -10.299 8.061 1.00 20.55 27 PHE A C 6
ATOM 6679 O O . PHE A 1 40 ? -16.486 -10.230 9.247 1.00 2.54 27 PHE A O 6
ATOM 6696 N N . ASP A 1 41 ? -16.725 -11.055 7.179 1.00 11.43 28 ASP A N 6
ATOM 6697 C CA . ASP A 1 41 ? -17.798 -11.954 7.534 1.00 42.15 28 ASP A CA 6
ATOM 6698 C C . ASP A 1 41 ? -17.200 -13.232 8.063 1.00 2.33 28 ASP A C 6
ATOM 6699 O O . ASP A 1 41 ? -16.321 -13.830 7.420 1.00 62.24 28 ASP A O 6
ATOM 6708 N N . ILE A 1 42 ? -17.612 -13.627 9.234 1.00 34.25 29 ILE A N 6
ATOM 6709 C CA . ILE A 1 42 ? -17.053 -14.799 9.847 1.00 41.03 29 ILE A CA 6
ATOM 6710 C C . ILE A 1 42 ? -17.913 -16.012 9.581 1.00 14.22 29 ILE A C 6
ATOM 6711 O O . ILE A 1 42 ? -19.106 -15.901 9.316 1.00 23.23 29 ILE A O 6
ATOM 6727 N N . PHE A 1 43 ? -17.319 -17.151 9.686 1.00 3.43 30 PHE A N 6
ATOM 6728 C CA . PHE A 1 43 ? -17.986 -18.387 9.408 1.00 62.45 30 PHE A CA 6
ATOM 6729 C C . PHE A 1 43 ? -18.496 -18.982 10.703 1.00 74.43 30 PHE A C 6
ATOM 6730 O O . PHE A 1 43 ? -17.745 -19.625 11.440 1.00 41.33 30 PHE A O 6
ATOM 6747 N N . LYS A 1 44 ? -19.757 -18.744 11.000 1.00 61.54 31 LYS A N 6
ATOM 6748 C CA . LYS A 1 44 ? -20.368 -19.263 12.213 1.00 21.31 31 LYS A CA 6
ATOM 6749 C C . LYS A 1 44 ? -21.018 -20.607 11.972 1.00 64.23 31 LYS A C 6
ATOM 6750 O O . LYS A 1 44 ? -21.892 -21.023 12.725 1.00 54.23 31 LYS A O 6
ATOM 6769 N N . LYS A 1 45 ? -20.597 -21.287 10.940 1.00 64.53 32 LYS A N 6
ATOM 6770 C CA . LYS A 1 45 ? -21.100 -22.604 10.680 1.00 62.22 32 LYS A CA 6
ATOM 6771 C C . LYS A 1 45 ? -19.981 -23.624 10.740 1.00 45.44 32 LYS A C 6
ATOM 6772 O O . LYS A 1 45 ? -19.281 -23.847 9.750 1.00 53.13 32 LYS A O 6
ATOM 6791 N N . PRO A 1 46 ? -19.737 -24.192 11.924 1.00 30.33 33 PRO A N 6
ATOM 6792 C CA . PRO A 1 46 ? -18.779 -25.248 12.089 1.00 61.21 33 PRO A CA 6
ATOM 6793 C C . PRO A 1 46 ? -19.420 -26.546 11.656 1.00 41.32 33 PRO A C 6
ATOM 6794 O O . PRO A 1 46 ? -20.302 -27.095 12.353 1.00 33.13 33 PRO A O 6
ATOM 6805 N N . VAL A 1 47 ? -19.089 -26.965 10.474 1.00 11.54 34 VAL A N 6
ATOM 6806 C CA . VAL A 1 47 ? -19.616 -28.173 9.920 1.00 54.43 34 VAL A CA 6
ATOM 6807 C C . VAL A 1 47 ? -18.801 -29.332 10.448 1.00 52.21 34 VAL A C 6
ATOM 6808 O O . VAL A 1 47 ? -17.592 -29.402 10.203 1.00 22.41 34 VAL A O 6
ATOM 6821 N N . PRO A 1 48 ? -19.417 -30.223 11.228 1.00 32.22 35 PRO A N 6
ATOM 6822 C CA . PRO A 1 48 ? -18.732 -31.363 11.762 1.00 65.31 35 PRO A CA 6
ATOM 6823 C C . PRO A 1 48 ? -18.589 -32.450 10.707 1.00 30.04 35 PRO A C 6
ATOM 6824 O O . PRO A 1 48 ? -19.486 -33.284 10.508 1.00 71.43 35 PRO A O 6
ATOM 6835 N N . THR A 1 49 ? -17.522 -32.363 9.963 1.00 32.55 36 THR A N 6
ATOM 6836 C CA . THR A 1 49 ? -17.216 -33.322 8.940 1.00 23.40 36 THR A CA 6
ATOM 6837 C C . THR A 1 49 ? -15.767 -33.775 9.029 1.00 21.23 36 THR A C 6
ATOM 6838 O O . THR A 1 49 ? -15.122 -34.076 8.032 1.00 75.34 36 THR A O 6
ATOM 6849 N N . SER A 1 50 ? -15.253 -33.795 10.240 1.00 21.35 37 SER A N 6
ATOM 6850 C CA . SER A 1 50 ? -13.979 -34.395 10.488 1.00 51.44 37 SER A CA 6
ATOM 6851 C C . SER A 1 50 ? -14.247 -35.884 10.600 1.00 23.33 37 SER A C 6
ATOM 6852 O O . SER A 1 50 ? -15.017 -36.325 11.456 1.00 64.31 37 SER A O 6
ATOM 6860 N N . CYS A 1 51 ? -13.680 -36.633 9.731 1.00 61.31 38 CYS A N 6
ATOM 6861 C CA . CYS A 1 51 ? -13.968 -38.026 9.636 1.00 42.44 38 CYS A CA 6
ATOM 6862 C C . CYS A 1 51 ? -13.056 -38.789 10.569 1.00 2.11 38 CYS A C 6
ATOM 6863 O O . CYS A 1 51 ? -11.838 -38.719 10.446 1.00 51.14 38 CYS A O 6
ATOM 6870 N N . LYS A 1 52 ? -13.620 -39.471 11.517 1.00 74.14 39 LYS A N 6
ATOM 6871 C CA . LYS A 1 52 ? -12.823 -40.276 12.383 1.00 15.12 39 LYS A CA 6
ATOM 6872 C C . LYS A 1 52 ? -12.764 -41.665 11.817 1.00 20.45 39 LYS A C 6
ATOM 6873 O O . LYS A 1 52 ? -13.788 -42.272 11.522 1.00 72.42 39 LYS A O 6
ATOM 6892 N N . LEU A 1 53 ? -11.602 -42.156 11.687 1.00 52.13 40 LEU A N 6
ATOM 6893 C CA . LEU A 1 53 ? -11.379 -43.468 11.171 1.00 12.14 40 LEU A CA 6
ATOM 6894 C C . LEU A 1 53 ? -10.768 -44.292 12.234 1.00 63.54 40 LEU A C 6
ATOM 6895 O O . LEU A 1 53 ? -9.614 -44.080 12.614 1.00 22.14 40 LEU A O 6
ATOM 6911 N N . ALA A 1 54 ? -11.553 -45.166 12.768 1.00 21.13 41 ALA A N 6
ATOM 6912 C CA . ALA A 1 54 ? -11.123 -46.019 13.819 1.00 63.12 41 ALA A CA 6
ATOM 6913 C C . ALA A 1 54 ? -10.950 -47.419 13.314 1.00 11.42 41 ALA A C 6
ATOM 6914 O O . ALA A 1 54 ? -11.898 -48.028 12.798 1.00 13.42 41 ALA A O 6
ATOM 6921 N N . LEU A 1 55 ? -9.759 -47.911 13.423 1.00 62.30 42 LEU A N 6
ATOM 6922 C CA . LEU A 1 55 ? -9.479 -49.252 13.104 1.00 53.53 42 LEU A CA 6
ATOM 6923 C C . LEU A 1 55 ? -9.547 -50.018 14.395 1.00 54.22 42 LEU A C 6
ATOM 6924 O O . LEU A 1 55 ? -8.761 -49.760 15.334 1.00 4.44 42 LEU A O 6
ATOM 6940 N N . THR A 1 56 ? -10.471 -50.914 14.449 1.00 3.43 43 THR A N 6
ATOM 6941 C CA . THR A 1 56 ? -10.721 -51.698 15.617 1.00 54.11 43 THR A CA 6
ATOM 6942 C C . THR A 1 56 ? -10.533 -53.167 15.262 1.00 44.34 43 THR A C 6
ATOM 6943 O O . THR A 1 56 ? -10.831 -53.566 14.130 1.00 0.25 43 THR A O 6
ATOM 6954 N N . ASN A 1 57 ? -10.009 -53.947 16.185 1.00 2.54 44 ASN A N 6
ATOM 6955 C CA . ASN A 1 57 ? -9.762 -55.372 15.942 1.00 72.31 44 ASN A CA 6
ATOM 6956 C C . ASN A 1 57 ? -11.030 -56.198 16.180 1.00 3.50 44 ASN A C 6
ATOM 6957 O O . ASN A 1 57 ? -12.102 -55.631 16.436 1.00 70.34 44 ASN A O 6
ATOM 6968 N N . GLY A 1 58 ? -10.897 -57.527 16.140 1.00 32.54 45 GLY A N 6
ATOM 6969 C CA . GLY A 1 58 ? -12.035 -58.420 16.304 1.00 32.12 45 GLY A CA 6
ATOM 6970 C C . GLY A 1 58 ? -12.686 -58.305 17.662 1.00 31.31 45 GLY A C 6
ATOM 6971 O O . GLY A 1 58 ? -13.896 -58.494 17.796 1.00 60.22 45 GLY A O 6
ATOM 6975 N N . ASN A 1 59 ? -11.904 -57.978 18.662 1.00 64.04 46 ASN A N 6
ATOM 6976 C CA . ASN A 1 59 ? -12.420 -57.792 20.018 1.00 41.25 46 ASN A CA 6
ATOM 6977 C C . ASN A 1 59 ? -12.880 -56.362 20.235 1.00 22.03 46 ASN A C 6
ATOM 6978 O O . ASN A 1 59 ? -13.125 -55.937 21.368 1.00 74.23 46 ASN A O 6
ATOM 6989 N N . LYS A 1 60 ? -12.985 -55.621 19.130 1.00 63.41 47 LYS A N 6
ATOM 6990 C CA . LYS A 1 60 ? -13.451 -54.239 19.109 1.00 21.13 47 LYS A CA 6
ATOM 6991 C C . LYS A 1 60 ? -12.541 -53.299 19.852 1.00 23.43 47 LYS A C 6
ATOM 6992 O O . LYS A 1 60 ? -12.940 -52.187 20.207 1.00 21.05 47 LYS A O 6
ATOM 7011 N N . ARG A 1 61 ? -11.307 -53.702 20.041 1.00 70.14 48 ARG A N 6
ATOM 7012 C CA . ARG A 1 61 ? -10.365 -52.840 20.669 1.00 23.55 48 ARG A CA 6
ATOM 7013 C C . ARG A 1 61 ? -9.877 -51.891 19.620 1.00 2.43 48 ARG A C 6
ATOM 7014 O O . ARG A 1 61 ? -9.526 -52.321 18.503 1.00 31.10 48 ARG A O 6
ATOM 7035 N N . GLU A 1 62 ? -9.920 -50.634 19.925 1.00 2.21 49 GLU A N 6
ATOM 7036 C CA . GLU A 1 62 ? -9.538 -49.618 18.996 1.00 71.42 49 GLU A CA 6
ATOM 7037 C C . GLU A 1 62 ? -8.023 -49.589 18.860 1.00 73.43 49 GLU A C 6
ATOM 7038 O O . GLU A 1 62 ? -7.303 -49.096 19.738 1.00 0.24 49 GLU A O 6
ATOM 7050 N N . VAL A 1 63 ? -7.571 -50.169 17.780 1.00 62.32 50 VAL A N 6
ATOM 7051 C CA . VAL A 1 63 ? -6.176 -50.309 17.457 1.00 45.44 50 VAL A CA 6
ATOM 7052 C C . VAL A 1 63 ? -5.602 -48.958 17.119 1.00 22.42 50 VAL A C 6
ATOM 7053 O O . VAL A 1 63 ? -4.570 -48.557 17.660 1.00 32.24 50 VAL A O 6
ATOM 7066 N N . ASP A 1 64 ? -6.276 -48.244 16.253 1.00 63.52 51 ASP A N 6
ATOM 7067 C CA . ASP A 1 64 ? -5.813 -46.917 15.887 1.00 70.23 51 ASP A CA 6
ATOM 7068 C C . ASP A 1 64 ? -7.021 -46.110 15.498 1.00 35.30 51 ASP A C 6
ATOM 7069 O O . ASP A 1 64 ? -8.099 -46.677 15.298 1.00 24.44 51 ASP A O 6
ATOM 7078 N N . ALA A 1 65 ? -6.844 -44.839 15.333 1.00 73.42 52 ALA A N 6
ATOM 7079 C CA . ALA A 1 65 ? -7.926 -43.912 15.106 1.00 10.13 52 ALA A CA 6
ATOM 7080 C C . ALA A 1 65 ? -7.362 -42.563 14.752 1.00 11.21 52 ALA A C 6
ATOM 7081 O O . ALA A 1 65 ? -6.468 -42.060 15.447 1.00 73.04 52 ALA A O 6
ATOM 7088 N N . MET A 1 66 ? -7.826 -41.992 13.674 1.00 32.34 53 MET A N 6
ATOM 7089 C CA . MET A 1 66 ? -7.381 -40.666 13.266 1.00 61.25 53 MET A CA 6
ATOM 7090 C C . MET A 1 66 ? -8.537 -39.845 12.742 1.00 64.02 53 MET A C 6
ATOM 7091 O O . MET A 1 66 ? -9.541 -40.398 12.294 1.00 60.11 53 MET A O 6
ATOM 7105 N N . LEU A 1 67 ? -8.404 -38.542 12.840 1.00 42.01 54 LEU A N 6
ATOM 7106 C CA . LEU A 1 67 ? -9.355 -37.614 12.276 1.00 12.01 54 LEU A CA 6
ATOM 7107 C C . LEU A 1 67 ? -8.838 -37.108 10.951 1.00 13.12 54 LEU A C 6
ATOM 7108 O O . LEU A 1 67 ? -7.867 -36.340 10.893 1.00 3.22 54 LEU A O 6
ATOM 7124 N N . LEU A 1 68 ? -9.436 -37.572 9.907 1.00 55.12 55 LEU A N 6
ATOM 7125 C CA . LEU A 1 68 ? -9.080 -37.195 8.569 1.00 13.24 55 LEU A CA 6
ATOM 7126 C C . LEU A 1 68 ? -10.158 -36.310 7.984 1.00 0.11 55 LEU A C 6
ATOM 7127 O O . LEU A 1 68 ? -11.305 -36.373 8.413 1.00 61.30 55 LEU A O 6
ATOM 7143 N N . PRO A 1 69 ? -9.812 -35.434 7.053 1.00 42.03 56 PRO A N 6
ATOM 7144 C CA . PRO A 1 69 ? -10.793 -34.614 6.369 1.00 54.24 56 PRO A CA 6
ATOM 7145 C C . PRO A 1 69 ? -11.534 -35.441 5.295 1.00 43.32 56 PRO A C 6
ATOM 7146 O O . PRO A 1 69 ? -11.124 -36.585 4.983 1.00 42.42 56 PRO A O 6
ATOM 7157 N N . PRO A 1 70 ? -12.642 -34.904 4.743 1.00 52.34 57 PRO A N 6
ATOM 7158 C CA . PRO A 1 70 ? -13.389 -35.556 3.671 1.00 73.34 57 PRO A CA 6
ATOM 7159 C C . PRO A 1 70 ? -12.471 -35.988 2.514 1.00 3.24 57 PRO A C 6
ATOM 7160 O O . PRO A 1 70 ? -11.623 -35.200 2.048 1.00 14.21 57 PRO A O 6
ATOM 7171 N N . SER A 1 71 ? -12.617 -37.258 2.107 1.00 33.11 58 SER A N 6
ATOM 7172 C CA . SER A 1 71 ? -11.855 -37.867 1.004 1.00 40.14 58 SER A CA 6
ATOM 7173 C C . SER A 1 71 ? -10.374 -38.076 1.362 1.00 35.12 58 SER A C 6
ATOM 7174 O O . SER A 1 71 ? -9.521 -38.230 0.480 1.00 25.04 58 SER A O 6
ATOM 7182 N N . GLY A 1 72 ? -10.084 -38.115 2.644 1.00 51.31 59 GLY A N 6
ATOM 7183 C CA . GLY A 1 72 ? -8.737 -38.327 3.080 1.00 54.55 59 GLY A CA 6
ATOM 7184 C C . GLY A 1 72 ? -8.408 -39.799 3.215 1.00 44.04 59 GLY A C 6
ATOM 7185 O O . GLY A 1 72 ? -9.305 -40.653 3.288 1.00 22.41 59 GLY A O 6
ATOM 7189 N N . THR A 1 73 ? -7.145 -40.101 3.218 1.00 32.43 60 THR A N 6
ATOM 7190 C CA . THR A 1 73 ? -6.690 -41.444 3.386 1.00 75.03 60 THR A CA 6
ATOM 7191 C C . THR A 1 73 ? -6.062 -41.592 4.769 1.00 72.34 60 THR A C 6
ATOM 7192 O O . THR A 1 73 ? -5.145 -40.847 5.132 1.00 24.11 60 THR A O 6
ATOM 7203 N N . THR A 1 74 ? -6.579 -42.492 5.544 1.00 52.23 61 THR A N 6
ATOM 7204 C CA . THR A 1 74 ? -6.150 -42.650 6.906 1.00 22.34 61 THR A CA 6
ATOM 7205 C C . THR A 1 74 ? -5.184 -43.809 7.042 1.00 35.15 61 THR A C 6
ATOM 7206 O O . THR A 1 74 ? -5.509 -44.925 6.680 1.00 1.32 61 THR A O 6
ATOM 7217 N N . ILE A 1 75 ? -4.019 -43.553 7.566 1.00 61.34 62 ILE A N 6
ATOM 7218 C CA . ILE A 1 75 ? -3.049 -44.596 7.771 1.00 24.23 62 ILE A CA 6
ATOM 7219 C C . ILE A 1 75 ? -3.034 -45.010 9.245 1.00 63.33 62 ILE A C 6
ATOM 7220 O O . ILE A 1 75 ? -2.497 -44.299 10.096 1.00 2.53 62 ILE A O 6
ATOM 7236 N N . LEU A 1 76 ? -3.645 -46.127 9.532 1.00 63.33 63 LEU A N 6
ATOM 7237 C CA . LEU A 1 76 ? -3.738 -46.652 10.880 1.00 74.44 63 LEU A CA 6
ATOM 7238 C C . LEU A 1 76 ? -2.593 -47.611 11.123 1.00 21.22 63 LEU A C 6
ATOM 7239 O O . LEU A 1 76 ? -2.229 -48.382 10.228 1.00 12.12 63 LEU A O 6
ATOM 7255 N N . SER A 1 77 ? -2.035 -47.579 12.307 1.00 1.43 64 SER A N 6
ATOM 7256 C CA . SER A 1 77 ? -0.908 -48.422 12.627 1.00 22.31 64 SER A CA 6
ATOM 7257 C C . SER A 1 77 ? -1.296 -49.468 13.667 1.00 64.44 64 SER A C 6
ATOM 7258 O O . SER A 1 77 ? -1.662 -49.139 14.805 1.00 3.35 64 SER A O 6
ATOM 7266 N N . ASP A 1 78 ? -1.256 -50.713 13.256 1.00 60.41 65 ASP A N 6
ATOM 7267 C CA . ASP A 1 78 ? -1.620 -51.835 14.107 1.00 62.22 65 ASP A CA 6
ATOM 7268 C C . ASP A 1 78 ? -0.696 -52.040 15.256 1.00 32.54 65 ASP A C 6
ATOM 7269 O O . ASP A 1 78 ? 0.464 -52.392 15.088 1.00 34.42 65 ASP A O 6
ATOM 7278 N N . THR A 1 79 ? -1.225 -51.898 16.424 1.00 14.00 66 THR A N 6
ATOM 7279 C CA . THR A 1 79 ? -0.530 -52.315 17.604 1.00 23.42 66 THR A CA 6
ATOM 7280 C C . THR A 1 79 ? -0.755 -53.848 17.738 1.00 44.10 66 THR A C 6
ATOM 7281 O O . THR A 1 79 ? -0.146 -54.540 18.558 1.00 31.15 66 THR A O 6
ATOM 7292 N N . SER A 1 80 ? -1.624 -54.347 16.880 1.00 2.21 67 SER A N 6
ATOM 7293 C CA . SER A 1 80 ? -2.019 -55.724 16.778 1.00 54.22 67 SER A CA 6
ATOM 7294 C C . SER A 1 80 ? -1.159 -56.510 15.760 1.00 71.41 67 SER A C 6
ATOM 7295 O O . SER A 1 80 ? -1.601 -57.531 15.224 1.00 53.21 67 SER A O 6
ATOM 7303 N N . GLY A 1 81 ? 0.069 -56.062 15.514 1.00 15.42 68 GLY A N 6
ATOM 7304 C CA . GLY A 1 81 ? 0.917 -56.798 14.592 1.00 43.51 68 GLY A CA 6
ATOM 7305 C C . GLY A 1 81 ? 1.576 -55.942 13.529 1.00 70.13 68 GLY A C 6
ATOM 7306 O O . GLY A 1 81 ? 2.295 -56.472 12.681 1.00 24.05 68 GLY A O 6
ATOM 7310 N N . ALA A 1 82 ? 1.342 -54.631 13.584 1.00 22.54 69 ALA A N 6
ATOM 7311 C CA . ALA A 1 82 ? 1.890 -53.662 12.629 1.00 72.11 69 ALA A CA 6
ATOM 7312 C C . ALA A 1 82 ? 1.665 -54.057 11.167 1.00 11.34 69 ALA A C 6
ATOM 7313 O O . ALA A 1 82 ? 2.578 -54.560 10.490 1.00 31.00 69 ALA A O 6
ATOM 7320 N N . GLY A 1 83 ? 0.451 -53.891 10.703 1.00 3.03 70 GLY A N 6
ATOM 7321 C CA . GLY A 1 83 ? 0.136 -54.186 9.340 1.00 70.32 70 GLY A CA 6
ATOM 7322 C C . GLY A 1 83 ? 0.098 -52.912 8.568 1.00 21.51 70 GLY A C 6
ATOM 7323 O O . GLY A 1 83 ? 0.625 -52.831 7.456 1.00 11.24 70 GLY A O 6
ATOM 7327 N N . VAL A 1 84 ? -0.495 -51.906 9.196 1.00 50.41 71 VAL A N 6
ATOM 7328 C CA . VAL A 1 84 ? -0.609 -50.562 8.684 1.00 25.34 71 VAL A CA 6
ATOM 7329 C C . VAL A 1 84 ? -1.676 -50.497 7.607 1.00 32.24 71 VAL A C 6
ATOM 7330 O O . VAL A 1 84 ? -1.448 -50.852 6.434 1.00 64.01 71 VAL A O 6
ATOM 7343 N N . PHE A 1 85 ? -2.843 -50.086 8.016 1.00 72.55 72 PHE A N 6
ATOM 7344 C CA . PHE A 1 85 ? -3.986 -50.024 7.131 1.00 11.42 72 PHE A CA 6
ATOM 7345 C C . PHE A 1 85 ? -4.285 -48.618 6.676 1.00 73.31 72 PHE A C 6
ATOM 7346 O O . PHE A 1 85 ? -4.400 -47.710 7.482 1.00 70.11 72 PHE A O 6
ATOM 7363 N N . THR A 1 86 ? -4.412 -48.447 5.390 1.00 51.41 73 THR A N 6
ATOM 7364 C CA . THR A 1 86 ? -4.759 -47.169 4.833 1.00 45.23 73 THR A CA 6
ATOM 7365 C C . THR A 1 86 ? -6.232 -47.176 4.412 1.00 61.31 73 THR A C 6
ATOM 7366 O O . THR A 1 86 ? -6.583 -47.691 3.354 1.00 65.43 73 THR A O 6
ATOM 7377 N N . ALA A 1 87 ? -7.071 -46.664 5.275 1.00 64.14 74 ALA A N 6
ATOM 7378 C CA . ALA A 1 87 ? -8.496 -46.569 5.044 1.00 71.22 74 ALA A CA 6
ATOM 7379 C C . ALA A 1 87 ? -8.786 -45.285 4.325 1.00 12.23 74 ALA A C 6
ATOM 7380 O O . ALA A 1 87 ? -8.643 -44.189 4.886 1.00 41.10 74 ALA A O 6
ATOM 7387 N N . LYS A 1 88 ? -9.129 -45.409 3.098 1.00 61.23 75 LYS A N 6
ATOM 7388 C CA . LYS A 1 88 ? -9.437 -44.269 2.274 1.00 41.31 75 LYS A CA 6
ATOM 7389 C C . LYS A 1 88 ? -10.909 -43.989 2.396 1.00 42.33 75 LYS A C 6
ATOM 7390 O O . LYS A 1 88 ? -11.705 -44.926 2.415 1.00 54.43 75 LYS A O 6
ATOM 7409 N N . VAL A 1 89 ? -11.278 -42.743 2.541 1.00 33.40 76 VAL A N 6
ATOM 7410 C CA . VAL A 1 89 ? -12.683 -42.398 2.625 1.00 41.23 76 VAL A CA 6
ATOM 7411 C C . VAL A 1 89 ? -13.119 -41.527 1.472 1.00 21.52 76 VAL A C 6
ATOM 7412 O O . VAL A 1 89 ? -12.297 -41.056 0.676 1.00 63.22 76 VAL A O 6
ATOM 7425 N N . ASN A 1 90 ? -14.405 -41.343 1.374 1.00 74.12 77 ASN A N 6
ATOM 7426 C CA . ASN A 1 90 ? -14.995 -40.424 0.413 1.00 33.23 77 ASN A CA 6
ATOM 7427 C C . ASN A 1 90 ? -15.345 -39.152 1.234 1.00 72.22 77 ASN A C 6
ATOM 7428 O O . ASN A 1 90 ? -15.096 -39.127 2.454 1.00 61.32 77 ASN A O 6
ATOM 7439 N N . SER A 1 91 ? -15.930 -38.136 0.634 1.00 62.14 78 SER A N 6
ATOM 7440 C CA . SER A 1 91 ? -16.218 -36.879 1.336 1.00 34.24 78 SER A CA 6
ATOM 7441 C C . SER A 1 91 ? -17.272 -37.084 2.431 1.00 2.12 78 SER A C 6
ATOM 7442 O O . SER A 1 91 ? -17.402 -36.290 3.348 1.00 60.45 78 SER A O 6
ATOM 7450 N N . LYS A 1 92 ? -17.973 -38.185 2.326 1.00 41.42 79 LYS A N 6
ATOM 7451 C CA . LYS A 1 92 ? -19.013 -38.584 3.267 1.00 53.30 79 LYS A CA 6
ATOM 7452 C C . LYS A 1 92 ? -18.425 -39.267 4.517 1.00 63.14 79 LYS A C 6
ATOM 7453 O O . LYS A 1 92 ? -19.167 -39.766 5.356 1.00 12.30 79 LYS A O 6
ATOM 7472 N N . CYS A 1 93 ? -17.083 -39.305 4.610 1.00 51.32 80 CYS A N 6
ATOM 7473 C CA . CYS A 1 93 ? -16.348 -39.840 5.797 1.00 5.41 80 CYS A CA 6
ATOM 7474 C C . CYS A 1 93 ? -16.451 -41.339 5.937 1.00 3.34 80 CYS A C 6
ATOM 7475 O O . CYS A 1 93 ? -16.067 -41.909 6.958 1.00 63.54 80 CYS A O 6
ATOM 7482 N N . GLU A 1 94 ? -16.916 -41.972 4.918 1.00 32.13 81 GLU A N 6
ATOM 7483 C CA . GLU A 1 94 ? -17.069 -43.377 4.941 1.00 22.02 81 GLU A CA 6
ATOM 7484 C C . GLU A 1 94 ? -15.960 -43.991 4.171 1.00 64.44 81 GLU A C 6
ATOM 7485 O O . GLU A 1 94 ? -15.567 -43.466 3.107 1.00 22.13 81 GLU A O 6
ATOM 7497 N N . PHE A 1 95 ? -15.405 -45.044 4.727 1.00 33.24 82 PHE A N 6
ATOM 7498 C CA . PHE A 1 95 ? -14.310 -45.721 4.115 1.00 60.13 82 PHE A CA 6
ATOM 7499 C C . PHE A 1 95 ? -14.762 -46.421 2.839 1.00 20.25 82 PHE A C 6
ATOM 7500 O O . PHE A 1 95 ? -15.814 -47.099 2.808 1.00 15.11 82 PHE A O 6
ATOM 7517 N N . THR A 1 96 ? -14.004 -46.197 1.804 1.00 74.31 83 THR A N 6
ATOM 7518 C CA . THR A 1 96 ? -14.230 -46.770 0.516 1.00 12.41 83 THR A CA 6
ATOM 7519 C C . THR A 1 96 ? -13.309 -47.964 0.281 1.00 20.43 83 THR A C 6
ATOM 7520 O O . THR A 1 96 ? -13.747 -49.012 -0.186 1.00 44.21 83 THR A O 6
ATOM 7531 N N . SER A 1 97 ? -12.038 -47.821 0.605 1.00 24.25 84 SER A N 6
ATOM 7532 C CA . SER A 1 97 ? -11.094 -48.890 0.399 1.00 72.40 84 SER A CA 6
ATOM 7533 C C . SER A 1 97 ? -9.987 -48.839 1.432 1.00 71.45 84 SER A C 6
ATOM 7534 O O . SER A 1 97 ? -9.494 -47.764 1.768 1.00 4.25 84 SER A O 6
ATOM 7542 N N . VAL A 1 98 ? -9.642 -49.978 1.972 1.00 73.10 85 VAL A N 6
ATOM 7543 C CA . VAL A 1 98 ? -8.536 -50.074 2.887 1.00 42.13 85 VAL A CA 6
ATOM 7544 C C . VAL A 1 98 ? -7.404 -50.798 2.197 1.00 72.11 85 VAL A C 6
ATOM 7545 O O . VAL A 1 98 ? -7.616 -51.856 1.601 1.00 12.12 85 VAL A O 6
ATOM 7558 N N . SER A 1 99 ? -6.250 -50.210 2.223 1.00 62.40 86 SER A N 6
ATOM 7559 C CA . SER A 1 99 ? -5.063 -50.821 1.700 1.00 23.22 86 SER A CA 6
ATOM 7560 C C . SER A 1 99 ? -4.267 -51.410 2.876 1.00 64.12 86 SER A C 6
ATOM 7561 O O . SER A 1 99 ? -4.191 -50.774 3.936 1.00 42.15 86 SER A O 6
ATOM 7569 N N . PRO A 1 100 ? -3.689 -52.625 2.744 1.00 72.41 87 PRO A N 6
ATOM 7570 C CA . PRO A 1 100 ? -3.789 -53.452 1.521 1.00 53.33 87 PRO A CA 6
ATOM 7571 C C . PRO A 1 100 ? -5.203 -53.993 1.296 1.00 4.55 87 PRO A C 6
ATOM 7572 O O . PRO A 1 100 ? -5.724 -53.943 0.182 1.00 21.23 87 PRO A O 6
ATOM 7583 N N . ALA A 1 101 ? -5.814 -54.452 2.370 1.00 20.35 88 ALA A N 6
ATOM 7584 C CA . ALA A 1 101 ? -7.156 -54.971 2.395 1.00 35.03 88 ALA A CA 6
ATOM 7585 C C . ALA A 1 101 ? -7.499 -55.208 3.830 1.00 34.44 88 ALA A C 6
ATOM 7586 O O . ALA A 1 101 ? -6.636 -55.633 4.605 1.00 12.01 88 ALA A O 6
ATOM 7593 N N . LEU A 1 102 ? -8.703 -54.897 4.201 1.00 71.32 89 LEU A N 6
ATOM 7594 C CA . LEU A 1 102 ? -9.137 -55.069 5.557 1.00 5.43 89 LEU A CA 6
ATOM 7595 C C . LEU A 1 102 ? -9.515 -56.534 5.783 1.00 20.33 89 LEU A C 6
ATOM 7596 O O . LEU A 1 102 ? -10.415 -57.065 5.112 1.00 10.45 89 LEU A O 6
ATOM 7612 N N . PRO A 1 103 ? -8.828 -57.205 6.714 1.00 25.14 90 PRO A N 6
ATOM 7613 C CA . PRO A 1 103 ? -9.042 -58.623 7.005 1.00 73.35 90 PRO A CA 6
ATOM 7614 C C . PRO A 1 103 ? -10.314 -58.873 7.815 1.00 74.40 90 PRO A C 6
ATOM 7615 O O . PRO A 1 103 ? -11.038 -57.937 8.196 1.00 24.45 90 PRO A O 6
ATOM 7626 N N . THR A 1 104 ? -10.555 -60.122 8.102 1.00 1.01 91 THR A N 6
ATOM 7627 C CA . THR A 1 104 ? -11.690 -60.534 8.868 1.00 43.23 91 THR A CA 6
ATOM 7628 C C . THR A 1 104 ? -11.434 -60.199 10.348 1.00 50.44 91 THR A C 6
ATOM 7629 O O . THR A 1 104 ? -10.349 -60.473 10.876 1.00 40.43 91 THR A O 6
ATOM 7640 N N . GLY A 1 105 ? -12.386 -59.561 10.980 1.00 34.34 92 GLY A N 6
ATOM 7641 C CA . GLY A 1 105 ? -12.250 -59.207 12.371 1.00 73.13 92 GLY A CA 6
ATOM 7642 C C . GLY A 1 105 ? -12.103 -57.725 12.549 1.00 75.33 92 GLY A C 6
ATOM 7643 O O . GLY A 1 105 ? -12.676 -57.141 13.459 1.00 41.11 92 GLY A O 6
ATOM 7647 N N . PHE A 1 106 ? -11.376 -57.108 11.654 1.00 41.00 93 PHE A N 6
ATOM 7648 C CA . PHE A 1 106 ? -11.120 -55.698 11.740 1.00 44.41 93 PHE A CA 6
ATOM 7649 C C . PHE A 1 106 ? -12.274 -54.873 11.245 1.00 45.50 93 PHE A C 6
ATOM 7650 O O . PHE A 1 106 ? -12.930 -55.220 10.252 1.00 34.04 93 PHE A O 6
ATOM 7667 N N . LYS A 1 107 ? -12.527 -53.805 11.945 1.00 62.12 94 LYS A N 6
ATOM 7668 C CA . LYS A 1 107 ? -13.585 -52.902 11.617 1.00 32.05 94 LYS A CA 6
ATOM 7669 C C . LYS A 1 107 ? -13.050 -51.496 11.492 1.00 61.12 94 LYS A C 6
ATOM 7670 O O . LYS A 1 107 ? -12.543 -50.932 12.466 1.00 2.35 94 LYS A O 6
ATOM 7689 N N . ILE A 1 108 ? -13.123 -50.961 10.291 1.00 71.43 95 ILE A N 6
ATOM 7690 C CA . ILE A 1 108 ? -12.824 -49.576 10.051 1.00 24.21 95 ILE A CA 6
ATOM 7691 C C . ILE A 1 108 ? -14.111 -48.811 10.181 1.00 74.13 95 ILE A C 6
ATOM 7692 O O . ILE A 1 108 ? -14.979 -48.830 9.292 1.00 3.14 95 ILE A O 6
ATOM 7708 N N . GLU A 1 109 ? -14.266 -48.231 11.295 1.00 73.41 96 GLU A N 6
ATOM 7709 C CA . GLU A 1 109 ? -15.434 -47.510 11.599 1.00 25.22 96 GLU A CA 6
ATOM 7710 C C . GLU A 1 109 ? -15.197 -46.043 11.387 1.00 52.52 96 GLU A C 6
ATOM 7711 O O . GLU A 1 109 ? -14.438 -45.401 12.120 1.00 32.31 96 GLU A O 6
ATOM 7723 N N . GLY A 1 110 ? -15.797 -45.544 10.346 1.00 43.00 97 GLY A N 6
ATOM 7724 C CA . GLY A 1 110 ? -15.699 -44.166 10.019 1.00 50.12 97 GLY A CA 6
ATOM 7725 C C . GLY A 1 110 ? -16.866 -43.416 10.575 1.00 42.10 97 GLY A C 6
ATOM 7726 O O . GLY A 1 110 ? -17.939 -43.364 9.961 1.00 13.12 97 GLY A O 6
ATOM 7730 N N . SER A 1 111 ? -16.701 -42.931 11.759 1.00 53.33 98 SER A N 6
ATOM 7731 C CA . SER A 1 111 ? -17.691 -42.112 12.394 1.00 55.45 98 SER A CA 6
ATOM 7732 C C . SER A 1 111 ? -17.276 -40.664 12.224 1.00 2.02 98 SER A C 6
ATOM 7733 O O . SER A 1 111 ? -16.098 -40.364 12.157 1.00 22.24 98 SER A O 6
ATOM 7741 N N . VAL A 1 112 ? -18.206 -39.786 12.120 1.00 65.53 99 VAL A N 6
ATOM 7742 C CA . VAL A 1 112 ? -17.881 -38.402 11.913 1.00 72.03 99 VAL A CA 6
ATOM 7743 C C . VAL A 1 112 ? -17.786 -37.716 13.268 1.00 73.50 99 VAL A C 6
ATOM 7744 O O . VAL A 1 112 ? -18.612 -37.974 14.151 1.00 4.21 99 VAL A O 6
ATOM 7757 N N . ASP A 1 113 ? -16.787 -36.876 13.435 1.00 74.10 100 ASP A N 6
ATOM 7758 C CA . ASP A 1 113 ? -16.560 -36.141 14.682 1.00 74.12 100 ASP A CA 6
ATOM 7759 C C . ASP A 1 113 ? -17.715 -35.162 14.947 1.00 70.13 100 ASP A C 6
ATOM 7760 O O . ASP A 1 113 ? -18.481 -34.817 14.032 1.00 73.22 100 ASP A O 6
ATOM 7769 N N . LYS A 1 114 ? -17.823 -34.722 16.160 1.00 45.34 101 LYS A N 6
ATOM 7770 C CA . LYS A 1 114 ? -18.941 -33.945 16.615 1.00 14.21 101 LYS A CA 6
ATOM 7771 C C . LYS A 1 114 ? -18.551 -32.489 16.891 1.00 30.33 101 LYS A C 6
ATOM 7772 O O . LYS A 1 114 ? -17.427 -32.071 16.605 1.00 1.11 101 LYS A O 6
ATOM 7791 N N . GLU A 1 115 ? -19.511 -31.727 17.393 1.00 33.42 102 GLU A N 6
ATOM 7792 C CA . GLU A 1 115 ? -19.323 -30.324 17.764 1.00 14.01 102 GLU A CA 6
ATOM 7793 C C . GLU A 1 115 ? -18.258 -30.218 18.866 1.00 71.52 102 GLU A C 6
ATOM 7794 O O . GLU A 1 115 ? -17.292 -29.427 18.770 1.00 11.43 102 GLU A O 6
ATOM 7806 N N . GLY A 1 116 ? -18.435 -31.023 19.890 1.00 42.33 103 GLY A N 6
ATOM 7807 C CA . GLY A 1 116 ? -17.504 -31.061 20.970 1.00 74.12 103 GLY A CA 6
ATOM 7808 C C . GLY A 1 116 ? -16.405 -32.053 20.718 1.00 73.31 103 GLY A C 6
ATOM 7809 O O . GLY A 1 116 ? -15.901 -32.167 19.609 1.00 5.51 103 GLY A O 6
ATOM 7813 N N . LYS A 1 117 ? -16.052 -32.769 21.729 1.00 54.05 104 LYS A N 6
ATOM 7814 C CA . LYS A 1 117 ? -15.004 -33.765 21.643 1.00 73.45 104 LYS A CA 6
ATOM 7815 C C . LYS A 1 117 ? -15.582 -35.075 21.140 1.00 75.40 104 LYS A C 6
ATOM 7816 O O . LYS A 1 117 ? -16.729 -35.403 21.470 1.00 53.50 104 LYS A O 6
ATOM 7835 N N . PRO A 1 118 ? -14.835 -35.817 20.306 1.00 22.14 105 PRO A N 6
ATOM 7836 C CA . PRO A 1 118 ? -15.266 -37.112 19.792 1.00 63.22 105 PRO A CA 6
ATOM 7837 C C . PRO A 1 118 ? -15.480 -38.117 20.919 1.00 53.42 105 PRO A C 6
ATOM 7838 O O . PRO A 1 118 ? -14.498 -38.695 21.421 1.00 54.21 105 PRO A O 6
ATOM 7849 N N . MET A 1 30 ? 9.784 -55.028 -20.264 1.00 0.00 17 MET A N 7
ATOM 7850 C CA . MET A 1 30 ? 9.541 -54.138 -19.133 1.00 52.33 17 MET A CA 7
ATOM 7851 C C . MET A 1 30 ? 8.898 -54.925 -18.010 1.00 30.00 17 MET A C 7
ATOM 7852 O O . MET A 1 30 ? 7.752 -55.378 -18.145 1.00 11.20 17 MET A O 7
ATOM 7866 N N . ALA A 1 31 ? 9.623 -55.110 -16.921 1.00 62.30 18 ALA A N 7
ATOM 7867 C CA . ALA A 1 31 ? 9.130 -55.860 -15.776 1.00 42.14 18 ALA A CA 7
ATOM 7868 C C . ALA A 1 31 ? 9.884 -55.473 -14.524 1.00 74.21 18 ALA A C 7
ATOM 7869 O O . ALA A 1 31 ? 10.958 -56.004 -14.248 1.00 32.10 18 ALA A O 7
ATOM 7876 N N . ALA A 1 32 ? 9.363 -54.519 -13.803 1.00 65.52 19 ALA A N 7
ATOM 7877 C CA . ALA A 1 32 ? 9.973 -54.104 -12.568 1.00 2.21 19 ALA A CA 7
ATOM 7878 C C . ALA A 1 32 ? 8.911 -53.785 -11.529 1.00 0.45 19 ALA A C 7
ATOM 7879 O O . ALA A 1 32 ? 8.358 -52.674 -11.523 1.00 43.54 19 ALA A O 7
ATOM 7886 N N . PRO A 1 33 ? 8.552 -54.768 -10.680 1.00 53.23 20 PRO A N 7
ATOM 7887 C CA . PRO A 1 33 ? 7.607 -54.556 -9.588 1.00 44.20 20 PRO A CA 7
ATOM 7888 C C . PRO A 1 33 ? 8.181 -53.535 -8.629 1.00 40.20 20 PRO A C 7
ATOM 7889 O O . PRO A 1 33 ? 9.150 -53.807 -7.915 1.00 31.31 20 PRO A O 7
ATOM 7900 N N . THR A 1 34 ? 7.633 -52.363 -8.659 1.00 70.42 21 THR A N 7
ATOM 7901 C CA . THR A 1 34 ? 8.153 -51.278 -7.909 1.00 72.44 21 THR A CA 7
ATOM 7902 C C . THR A 1 34 ? 7.400 -51.137 -6.588 1.00 4.42 21 THR A C 7
ATOM 7903 O O . THR A 1 34 ? 6.162 -51.046 -6.584 1.00 50.14 21 THR A O 7
ATOM 7914 N N . PRO A 1 35 ? 8.116 -51.174 -5.452 1.00 72.23 22 PRO A N 7
ATOM 7915 C CA . PRO A 1 35 ? 7.518 -50.913 -4.161 1.00 74.51 22 PRO A CA 7
ATOM 7916 C C . PRO A 1 35 ? 7.062 -49.454 -4.134 1.00 34.04 22 PRO A C 7
ATOM 7917 O O . PRO A 1 35 ? 7.880 -48.523 -4.221 1.00 40.44 22 PRO A O 7
ATOM 7928 N N . VAL A 1 36 ? 5.778 -49.261 -4.088 1.00 71.14 23 VAL A N 7
ATOM 7929 C CA . VAL A 1 36 ? 5.215 -47.945 -4.210 1.00 44.32 23 VAL A CA 7
ATOM 7930 C C . VAL A 1 36 ? 5.320 -47.120 -2.927 1.00 62.21 23 VAL A C 7
ATOM 7931 O O . VAL A 1 36 ? 5.018 -47.607 -1.833 1.00 22.43 23 VAL A O 7
ATOM 7944 N N . PRO A 1 37 ? 5.813 -45.881 -3.031 1.00 1.32 24 PRO A N 7
ATOM 7945 C CA . PRO A 1 37 ? 5.822 -44.962 -1.912 1.00 65.02 24 PRO A CA 7
ATOM 7946 C C . PRO A 1 37 ? 4.403 -44.474 -1.630 1.00 30.32 24 PRO A C 7
ATOM 7947 O O . PRO A 1 37 ? 3.519 -44.551 -2.506 1.00 31.42 24 PRO A O 7
ATOM 7958 N N . GLY A 1 38 ? 4.164 -44.017 -0.437 1.00 5.02 25 GLY A N 7
ATOM 7959 C CA . GLY A 1 38 ? 2.863 -43.499 -0.112 1.00 10.24 25 GLY A CA 7
ATOM 7960 C C . GLY A 1 38 ? 2.856 -42.007 -0.261 1.00 3.23 25 GLY A C 7
ATOM 7961 O O . GLY A 1 38 ? 3.730 -41.445 -0.943 1.00 32.33 25 GLY A O 7
ATOM 7965 N N . ILE A 1 39 ? 1.910 -41.355 0.348 1.00 41.13 26 ILE A N 7
ATOM 7966 C CA . ILE A 1 39 ? 1.892 -39.913 0.321 1.00 5.21 26 ILE A CA 7
ATOM 7967 C C . ILE A 1 39 ? 2.785 -39.394 1.425 1.00 21.15 26 ILE A C 7
ATOM 7968 O O . ILE A 1 39 ? 3.029 -40.095 2.420 1.00 35.23 26 ILE A O 7
ATOM 7984 N N . PHE A 1 40 ? 3.311 -38.231 1.240 1.00 64.30 27 PHE A N 7
ATOM 7985 C CA . PHE A 1 40 ? 4.086 -37.588 2.259 1.00 14.13 27 PHE A CA 7
ATOM 7986 C C . PHE A 1 40 ? 3.255 -36.469 2.808 1.00 20.55 27 PHE A C 7
ATOM 7987 O O . PHE A 1 40 ? 3.102 -35.422 2.167 1.00 2.54 27 PHE A O 7
ATOM 8004 N N . ASP A 1 41 ? 2.648 -36.712 3.938 1.00 11.43 28 ASP A N 7
ATOM 8005 C CA . ASP A 1 41 ? 1.736 -35.754 4.522 1.00 42.15 28 ASP A CA 7
ATOM 8006 C C . ASP A 1 41 ? 2.483 -34.634 5.200 1.00 2.33 28 ASP A C 7
ATOM 8007 O O . ASP A 1 41 ? 3.177 -34.837 6.201 1.00 62.24 28 ASP A O 7
ATOM 8016 N N . ILE A 1 42 ? 2.368 -33.469 4.619 1.00 34.25 29 ILE A N 7
ATOM 8017 C CA . ILE A 1 42 ? 3.015 -32.276 5.112 1.00 41.03 29 ILE A CA 7
ATOM 8018 C C . ILE A 1 42 ? 2.130 -31.615 6.166 1.00 14.22 29 ILE A C 7
ATOM 8019 O O . ILE A 1 42 ? 1.103 -32.176 6.555 1.00 23.23 29 ILE A O 7
ATOM 8035 N N . PHE A 1 43 ? 2.513 -30.452 6.625 1.00 3.43 30 PHE A N 7
ATOM 8036 C CA . PHE A 1 43 ? 1.744 -29.752 7.636 1.00 62.45 30 PHE A CA 7
ATOM 8037 C C . PHE A 1 43 ? 0.376 -29.346 7.100 1.00 74.43 30 PHE A C 7
ATOM 8038 O O . PHE A 1 43 ? 0.267 -28.746 6.020 1.00 41.33 30 PHE A O 7
ATOM 8055 N N . LYS A 1 44 ? -0.649 -29.719 7.835 1.00 61.54 31 LYS A N 7
ATOM 8056 C CA . LYS A 1 44 ? -2.036 -29.471 7.473 1.00 21.31 31 LYS A CA 7
ATOM 8057 C C . LYS A 1 44 ? -2.730 -28.851 8.668 1.00 64.23 31 LYS A C 7
ATOM 8058 O O . LYS A 1 44 ? -2.152 -28.804 9.765 1.00 54.23 31 LYS A O 7
ATOM 8077 N N . LYS A 1 45 ? -3.935 -28.390 8.477 1.00 64.53 32 LYS A N 7
ATOM 8078 C CA . LYS A 1 45 ? -4.751 -27.878 9.559 1.00 62.22 32 LYS A CA 7
ATOM 8079 C C . LYS A 1 45 ? -5.936 -28.821 9.756 1.00 45.44 32 LYS A C 7
ATOM 8080 O O . LYS A 1 45 ? -6.312 -29.536 8.817 1.00 53.13 32 LYS A O 7
ATOM 8099 N N . PRO A 1 46 ? -6.528 -28.883 10.961 1.00 30.33 33 PRO A N 7
ATOM 8100 C CA . PRO A 1 46 ? -7.673 -29.748 11.212 1.00 61.21 33 PRO A CA 7
ATOM 8101 C C . PRO A 1 46 ? -8.938 -29.196 10.555 1.00 41.32 33 PRO A C 7
ATOM 8102 O O . PRO A 1 46 ? -9.417 -28.107 10.902 1.00 33.13 33 PRO A O 7
ATOM 8113 N N . VAL A 1 47 ? -9.435 -29.913 9.584 1.00 11.54 34 VAL A N 7
ATOM 8114 C CA . VAL A 1 47 ? -10.631 -29.529 8.854 1.00 54.43 34 VAL A CA 7
ATOM 8115 C C . VAL A 1 47 ? -11.869 -29.983 9.646 1.00 52.21 34 VAL A C 7
ATOM 8116 O O . VAL A 1 47 ? -11.859 -31.095 10.198 1.00 22.41 34 VAL A O 7
ATOM 8129 N N . PRO A 1 48 ? -12.932 -29.127 9.760 1.00 32.22 35 PRO A N 7
ATOM 8130 C CA . PRO A 1 48 ? -14.176 -29.493 10.463 1.00 65.31 35 PRO A CA 7
ATOM 8131 C C . PRO A 1 48 ? -14.857 -30.672 9.780 1.00 30.04 35 PRO A C 7
ATOM 8132 O O . PRO A 1 48 ? -14.487 -31.033 8.650 1.00 71.43 35 PRO A O 7
ATOM 8143 N N . THR A 1 49 ? -15.856 -31.253 10.445 1.00 32.55 36 THR A N 7
ATOM 8144 C CA . THR A 1 49 ? -16.536 -32.472 10.002 1.00 23.40 36 THR A CA 7
ATOM 8145 C C . THR A 1 49 ? -15.502 -33.560 9.789 1.00 21.23 36 THR A C 7
ATOM 8146 O O . THR A 1 49 ? -15.528 -34.299 8.809 1.00 75.34 36 THR A O 7
ATOM 8157 N N . SER A 1 50 ? -14.587 -33.621 10.742 1.00 21.35 37 SER A N 7
ATOM 8158 C CA . SER A 1 50 ? -13.485 -34.529 10.723 1.00 51.44 37 SER A CA 7
ATOM 8159 C C . SER A 1 50 ? -13.999 -35.958 10.703 1.00 23.33 37 SER A C 7
ATOM 8160 O O . SER A 1 50 ? -14.875 -36.327 11.499 1.00 64.31 37 SER A O 7
ATOM 8168 N N . CYS A 1 51 ? -13.497 -36.741 9.809 1.00 61.31 38 CYS A N 7
ATOM 8169 C CA . CYS A 1 51 ? -13.913 -38.091 9.702 1.00 42.44 38 CYS A CA 7
ATOM 8170 C C . CYS A 1 51 ? -13.040 -38.914 10.634 1.00 2.11 38 CYS A C 7
ATOM 8171 O O . CYS A 1 51 ? -11.827 -39.002 10.455 1.00 51.14 38 CYS A O 7
ATOM 8178 N N . LYS A 1 52 ? -13.643 -39.444 11.652 1.00 74.14 39 LYS A N 7
ATOM 8179 C CA . LYS A 1 52 ? -12.945 -40.221 12.641 1.00 15.12 39 LYS A CA 7
ATOM 8180 C C . LYS A 1 52 ? -12.926 -41.660 12.182 1.00 20.45 39 LYS A C 7
ATOM 8181 O O . LYS A 1 52 ? -13.941 -42.377 12.249 1.00 72.42 39 LYS A O 7
ATOM 8200 N N . LEU A 1 53 ? -11.815 -42.050 11.654 1.00 52.13 40 LEU A N 7
ATOM 8201 C CA . LEU A 1 53 ? -11.615 -43.389 11.201 1.00 12.14 40 LEU A CA 7
ATOM 8202 C C . LEU A 1 53 ? -11.058 -44.202 12.320 1.00 63.54 40 LEU A C 7
ATOM 8203 O O . LEU A 1 53 ? -9.975 -43.906 12.846 1.00 22.14 40 LEU A O 7
ATOM 8219 N N . ALA A 1 54 ? -11.805 -45.178 12.712 1.00 21.13 41 ALA A N 7
ATOM 8220 C CA . ALA A 1 54 ? -11.434 -46.027 13.786 1.00 63.12 41 ALA A CA 7
ATOM 8221 C C . ALA A 1 54 ? -11.161 -47.401 13.262 1.00 11.42 41 ALA A C 7
ATOM 8222 O O . ALA A 1 54 ? -12.015 -47.994 12.594 1.00 13.42 41 ALA A O 7
ATOM 8229 N N . LEU A 1 55 ? -9.988 -47.891 13.520 1.00 62.30 42 LEU A N 7
ATOM 8230 C CA . LEU A 1 55 ? -9.636 -49.222 13.136 1.00 53.53 42 LEU A CA 7
ATOM 8231 C C . LEU A 1 55 ? -9.532 -50.033 14.395 1.00 54.22 42 LEU A C 7
ATOM 8232 O O . LEU A 1 55 ? -8.640 -49.790 15.254 1.00 4.44 42 LEU A O 7
ATOM 8248 N N . THR A 1 56 ? -10.500 -50.907 14.554 1.00 3.43 43 THR A N 7
ATOM 8249 C CA . THR A 1 56 ? -10.591 -51.761 15.700 1.00 54.11 43 THR A CA 7
ATOM 8250 C C . THR A 1 56 ? -10.336 -53.190 15.263 1.00 44.34 43 THR A C 7
ATOM 8251 O O . THR A 1 56 ? -10.760 -53.586 14.163 1.00 0.25 43 THR A O 7
ATOM 8262 N N . ASN A 1 57 ? -9.684 -53.948 16.100 1.00 2.54 44 ASN A N 7
ATOM 8263 C CA . ASN A 1 57 ? -9.427 -55.358 15.823 1.00 72.31 44 ASN A CA 7
ATOM 8264 C C . ASN A 1 57 ? -10.661 -56.219 16.176 1.00 3.50 44 ASN A C 7
ATOM 8265 O O . ASN A 1 57 ? -11.716 -55.674 16.540 1.00 70.34 44 ASN A O 7
ATOM 8276 N N . GLY A 1 58 ? -10.522 -57.550 16.091 1.00 32.54 45 GLY A N 7
ATOM 8277 C CA . GLY A 1 58 ? -11.625 -58.475 16.383 1.00 32.12 45 GLY A CA 7
ATOM 8278 C C . GLY A 1 58 ? -12.043 -58.454 17.845 1.00 31.31 45 GLY A C 7
ATOM 8279 O O . GLY A 1 58 ? -13.190 -58.774 18.192 1.00 60.22 45 GLY A O 7
ATOM 8283 N N . ASN A 1 59 ? -11.126 -58.055 18.697 1.00 64.04 46 ASN A N 7
ATOM 8284 C CA . ASN A 1 59 ? -11.392 -57.909 20.135 1.00 41.25 46 ASN A CA 7
ATOM 8285 C C . ASN A 1 59 ? -11.987 -56.538 20.412 1.00 22.03 46 ASN A C 7
ATOM 8286 O O . ASN A 1 59 ? -12.169 -56.137 21.560 1.00 74.23 46 ASN A O 7
ATOM 8297 N N . LYS A 1 60 ? -12.251 -55.813 19.325 1.00 63.41 47 LYS A N 7
ATOM 8298 C CA . LYS A 1 60 ? -12.857 -54.493 19.322 1.00 21.13 47 LYS A CA 7
ATOM 8299 C C . LYS A 1 60 ? -11.994 -53.435 19.950 1.00 23.43 47 LYS A C 7
ATOM 8300 O O . LYS A 1 60 ? -12.482 -52.370 20.315 1.00 21.05 47 LYS A O 7
ATOM 8319 N N . ARG A 1 61 ? -10.712 -53.690 20.020 1.00 70.14 48 ARG A N 7
ATOM 8320 C CA . ARG A 1 61 ? -9.801 -52.708 20.518 1.00 23.55 48 ARG A CA 7
ATOM 8321 C C . ARG A 1 61 ? -9.559 -51.728 19.421 1.00 2.43 48 ARG A C 7
ATOM 8322 O O . ARG A 1 61 ? -9.138 -52.122 18.323 1.00 31.10 48 ARG A O 7
ATOM 8343 N N . GLU A 1 62 ? -9.900 -50.486 19.663 1.00 2.21 49 GLU A N 7
ATOM 8344 C CA . GLU A 1 62 ? -9.669 -49.438 18.711 1.00 71.42 49 GLU A CA 7
ATOM 8345 C C . GLU A 1 62 ? -8.196 -49.159 18.725 1.00 73.43 49 GLU A C 7
ATOM 8346 O O . GLU A 1 62 ? -7.689 -48.430 19.583 1.00 0.24 49 GLU A O 7
ATOM 8358 N N . VAL A 1 63 ? -7.507 -49.802 17.816 1.00 62.32 50 VAL A N 7
ATOM 8359 C CA . VAL A 1 63 ? -6.086 -49.764 17.787 1.00 45.44 50 VAL A CA 7
ATOM 8360 C C . VAL A 1 63 ? -5.622 -48.477 17.182 1.00 22.42 50 VAL A C 7
ATOM 8361 O O . VAL A 1 63 ? -4.586 -47.938 17.576 1.00 32.24 50 VAL A O 7
ATOM 8374 N N . ASP A 1 64 ? -6.392 -47.948 16.253 1.00 63.52 51 ASP A N 7
ATOM 8375 C CA . ASP A 1 64 ? -6.039 -46.657 15.717 1.00 70.23 51 ASP A CA 7
ATOM 8376 C C . ASP A 1 64 ? -7.288 -45.829 15.577 1.00 35.30 51 ASP A C 7
ATOM 8377 O O . ASP A 1 64 ? -8.402 -46.375 15.460 1.00 24.44 51 ASP A O 7
ATOM 8386 N N . ALA A 1 65 ? -7.099 -44.561 15.526 1.00 73.42 52 ALA A N 7
ATOM 8387 C CA . ALA A 1 65 ? -8.141 -43.580 15.554 1.00 10.13 52 ALA A CA 7
ATOM 8388 C C . ALA A 1 65 ? -7.578 -42.296 14.995 1.00 11.21 52 ALA A C 7
ATOM 8389 O O . ALA A 1 65 ? -6.712 -41.674 15.614 1.00 73.04 52 ALA A O 7
ATOM 8396 N N . MET A 1 66 ? -8.015 -41.925 13.823 1.00 32.34 53 MET A N 7
ATOM 8397 C CA . MET A 1 66 ? -7.521 -40.719 13.185 1.00 61.25 53 MET A CA 7
ATOM 8398 C C . MET A 1 66 ? -8.643 -39.852 12.688 1.00 64.02 53 MET A C 7
ATOM 8399 O O . MET A 1 66 ? -9.588 -40.340 12.058 1.00 60.11 53 MET A O 7
ATOM 8413 N N . LEU A 1 67 ? -8.558 -38.581 13.005 1.00 42.01 54 LEU A N 7
ATOM 8414 C CA . LEU A 1 67 ? -9.471 -37.586 12.498 1.00 12.01 54 LEU A CA 7
ATOM 8415 C C . LEU A 1 67 ? -8.936 -37.068 11.191 1.00 13.12 54 LEU A C 7
ATOM 8416 O O . LEU A 1 67 ? -8.079 -36.169 11.149 1.00 3.22 54 LEU A O 7
ATOM 8432 N N . LEU A 1 68 ? -9.383 -37.669 10.141 1.00 55.12 55 LEU A N 7
ATOM 8433 C CA . LEU A 1 68 ? -8.899 -37.389 8.849 1.00 13.24 55 LEU A CA 7
ATOM 8434 C C . LEU A 1 68 ? -9.922 -36.529 8.104 1.00 0.11 55 LEU A C 7
ATOM 8435 O O . LEU A 1 68 ? -11.129 -36.711 8.281 1.00 61.30 55 LEU A O 7
ATOM 8451 N N . PRO A 1 69 ? -9.464 -35.524 7.347 1.00 42.03 56 PRO A N 7
ATOM 8452 C CA . PRO A 1 69 ? -10.342 -34.692 6.517 1.00 54.24 56 PRO A CA 7
ATOM 8453 C C . PRO A 1 69 ? -11.137 -35.523 5.478 1.00 43.32 56 PRO A C 7
ATOM 8454 O O . PRO A 1 69 ? -10.682 -36.604 5.048 1.00 42.42 56 PRO A O 7
ATOM 8465 N N . PRO A 1 70 ? -12.343 -35.044 5.094 1.00 52.34 57 PRO A N 7
ATOM 8466 C CA . PRO A 1 70 ? -13.201 -35.693 4.089 1.00 73.34 57 PRO A CA 7
ATOM 8467 C C . PRO A 1 70 ? -12.435 -36.090 2.811 1.00 3.24 57 PRO A C 7
ATOM 8468 O O . PRO A 1 70 ? -11.685 -35.281 2.242 1.00 14.21 57 PRO A O 7
ATOM 8479 N N . SER A 1 71 ? -12.610 -37.350 2.400 1.00 33.11 58 SER A N 7
ATOM 8480 C CA . SER A 1 71 ? -11.984 -37.918 1.195 1.00 40.14 58 SER A CA 7
ATOM 8481 C C . SER A 1 71 ? -10.476 -38.095 1.324 1.00 35.12 58 SER A C 7
ATOM 8482 O O . SER A 1 71 ? -9.769 -38.221 0.320 1.00 25.04 58 SER A O 7
ATOM 8490 N N . GLY A 1 72 ? -9.982 -38.137 2.530 1.00 51.31 59 GLY A N 7
ATOM 8491 C CA . GLY A 1 72 ? -8.580 -38.344 2.713 1.00 54.55 59 GLY A CA 7
ATOM 8492 C C . GLY A 1 72 ? -8.230 -39.816 2.836 1.00 44.04 59 GLY A C 7
ATOM 8493 O O . GLY A 1 72 ? -9.103 -40.694 2.763 1.00 22.41 59 GLY A O 7
ATOM 8497 N N . THR A 1 73 ? -6.974 -40.082 3.019 1.00 32.43 60 THR A N 7
ATOM 8498 C CA . THR A 1 73 ? -6.477 -41.417 3.155 1.00 75.03 60 THR A CA 7
ATOM 8499 C C . THR A 1 73 ? -5.960 -41.592 4.572 1.00 72.34 60 THR A C 7
ATOM 8500 O O . THR A 1 73 ? -4.945 -40.999 4.947 1.00 24.11 60 THR A O 7
ATOM 8511 N N . THR A 1 74 ? -6.647 -42.353 5.353 1.00 52.23 61 THR A N 7
ATOM 8512 C CA . THR A 1 74 ? -6.302 -42.497 6.728 1.00 22.34 61 THR A CA 7
ATOM 8513 C C . THR A 1 74 ? -5.305 -43.636 6.943 1.00 35.15 61 THR A C 7
ATOM 8514 O O . THR A 1 74 ? -5.614 -44.793 6.682 1.00 1.32 61 THR A O 7
ATOM 8525 N N . ILE A 1 75 ? -4.114 -43.303 7.385 1.00 61.34 62 ILE A N 7
ATOM 8526 C CA . ILE A 1 75 ? -3.130 -44.301 7.728 1.00 24.23 62 ILE A CA 7
ATOM 8527 C C . ILE A 1 75 ? -3.352 -44.709 9.178 1.00 63.33 62 ILE A C 7
ATOM 8528 O O . ILE A 1 75 ? -3.128 -43.920 10.095 1.00 2.53 62 ILE A O 7
ATOM 8544 N N . LEU A 1 76 ? -3.851 -45.898 9.364 1.00 63.33 63 LEU A N 7
ATOM 8545 C CA . LEU A 1 76 ? -4.166 -46.433 10.670 1.00 74.44 63 LEU A CA 7
ATOM 8546 C C . LEU A 1 76 ? -3.222 -47.595 10.993 1.00 21.22 63 LEU A C 7
ATOM 8547 O O . LEU A 1 76 ? -3.025 -48.490 10.173 1.00 12.12 63 LEU A O 7
ATOM 8563 N N . SER A 1 77 ? -2.652 -47.589 12.160 1.00 1.43 64 SER A N 7
ATOM 8564 C CA . SER A 1 77 ? -1.698 -48.597 12.527 1.00 22.31 64 SER A CA 7
ATOM 8565 C C . SER A 1 77 ? -2.295 -49.542 13.563 1.00 64.44 64 SER A C 7
ATOM 8566 O O . SER A 1 77 ? -2.857 -49.124 14.569 1.00 3.35 64 SER A O 7
ATOM 8574 N N . ASP A 1 78 ? -2.175 -50.809 13.283 1.00 60.41 65 ASP A N 7
ATOM 8575 C CA . ASP A 1 78 ? -2.701 -51.851 14.138 1.00 62.22 65 ASP A CA 7
ATOM 8576 C C . ASP A 1 78 ? -1.665 -52.328 15.120 1.00 32.54 65 ASP A C 7
ATOM 8577 O O . ASP A 1 78 ? -0.673 -52.904 14.729 1.00 34.42 65 ASP A O 7
ATOM 8586 N N . THR A 1 79 ? -1.924 -52.158 16.383 1.00 14.00 66 THR A N 7
ATOM 8587 C CA . THR A 1 79 ? -0.973 -52.559 17.386 1.00 23.42 66 THR A CA 7
ATOM 8588 C C . THR A 1 79 ? -1.136 -54.052 17.739 1.00 44.10 66 THR A C 7
ATOM 8589 O O . THR A 1 79 ? -0.415 -54.594 18.580 1.00 31.15 66 THR A O 7
ATOM 8600 N N . SER A 1 80 ? -2.081 -54.700 17.098 1.00 2.21 67 SER A N 7
ATOM 8601 C CA . SER A 1 80 ? -2.301 -56.109 17.311 1.00 54.22 67 SER A CA 7
ATOM 8602 C C . SER A 1 80 ? -1.221 -56.916 16.571 1.00 71.41 67 SER A C 7
ATOM 8603 O O . SER A 1 80 ? -0.486 -57.706 17.187 1.00 53.21 67 SER A O 7
ATOM 8611 N N . GLY A 1 81 ? -1.094 -56.661 15.277 1.00 15.42 68 GLY A N 7
ATOM 8612 C CA . GLY A 1 81 ? -0.156 -57.361 14.449 1.00 43.51 68 GLY A CA 7
ATOM 8613 C C . GLY A 1 81 ? 0.477 -56.458 13.407 1.00 70.13 68 GLY A C 7
ATOM 8614 O O . GLY A 1 81 ? 1.369 -56.906 12.666 1.00 24.05 68 GLY A O 7
ATOM 8618 N N . ALA A 1 82 ? 0.009 -55.183 13.334 1.00 22.54 69 ALA A N 7
ATOM 8619 C CA . ALA A 1 82 ? 0.567 -54.177 12.450 1.00 72.11 69 ALA A CA 7
ATOM 8620 C C . ALA A 1 82 ? 0.339 -54.466 10.985 1.00 11.34 69 ALA A C 7
ATOM 8621 O O . ALA A 1 82 ? 1.211 -54.970 10.278 1.00 31.00 69 ALA A O 7
ATOM 8628 N N . GLY A 1 83 ? -0.861 -54.168 10.538 1.00 3.03 70 GLY A N 7
ATOM 8629 C CA . GLY A 1 83 ? -1.199 -54.374 9.149 1.00 70.32 70 GLY A CA 7
ATOM 8630 C C . GLY A 1 83 ? -1.069 -53.098 8.355 1.00 21.51 70 GLY A C 7
ATOM 8631 O O . GLY A 1 83 ? -0.987 -53.131 7.132 1.00 11.24 70 GLY A O 7
ATOM 8635 N N . VAL A 1 84 ? -1.004 -51.975 9.094 1.00 50.41 71 VAL A N 7
ATOM 8636 C CA . VAL A 1 84 ? -0.935 -50.614 8.538 1.00 25.34 71 VAL A CA 7
ATOM 8637 C C . VAL A 1 84 ? -2.046 -50.396 7.516 1.00 32.24 71 VAL A C 7
ATOM 8638 O O . VAL A 1 84 ? -1.855 -50.535 6.300 1.00 64.01 71 VAL A O 7
ATOM 8651 N N . PHE A 1 85 ? -3.205 -50.106 8.023 1.00 72.55 72 PHE A N 7
ATOM 8652 C 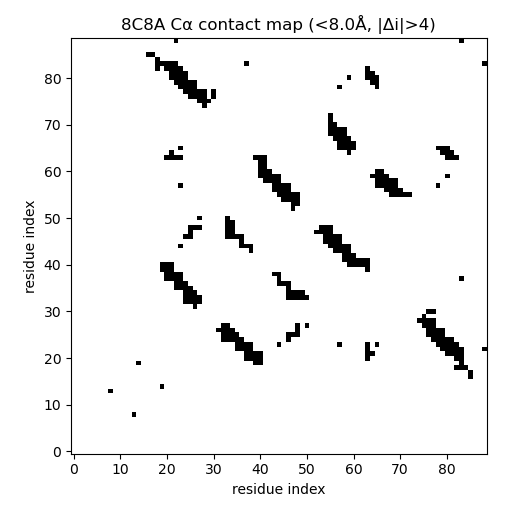CA . PHE A 1 85 ? -4.370 -49.997 7.207 1.00 11.42 72 PHE A CA 7
ATOM 8653 C C . PHE A 1 85 ? -4.585 -48.597 6.719 1.00 73.31 72 PHE A C 7
ATOM 8654 O O . PHE A 1 85 ? -4.796 -47.679 7.497 1.00 70.11 72 PHE A O 7
ATOM 8671 N N . THR A 1 86 ? -4.494 -48.430 5.439 1.00 51.41 73 THR A N 7
ATOM 8672 C CA . THR A 1 86 ? -4.729 -47.157 4.840 1.00 45.23 73 THR A CA 7
ATOM 8673 C C . THR A 1 86 ? -6.168 -47.108 4.337 1.00 61.31 73 THR A C 7
ATOM 8674 O O . THR A 1 86 ? -6.477 -47.598 3.253 1.00 65.43 73 THR A O 7
ATOM 8685 N N . ALA A 1 87 ? -7.032 -46.584 5.159 1.00 64.14 74 ALA A N 7
ATOM 8686 C CA . ALA A 1 87 ? -8.434 -46.475 4.863 1.00 71.22 74 ALA A CA 7
ATOM 8687 C C . ALA A 1 87 ? -8.689 -45.209 4.093 1.00 12.23 74 ALA A C 7
ATOM 8688 O O . ALA A 1 87 ? -8.646 -44.103 4.649 1.00 41.10 74 ALA A O 7
ATOM 8695 N N . LYS A 1 88 ? -8.893 -45.360 2.826 1.00 61.23 75 LYS A N 7
ATOM 8696 C CA . LYS A 1 88 ? -9.188 -44.242 1.963 1.00 41.31 75 LYS A CA 7
ATOM 8697 C C . LYS A 1 88 ? -10.662 -43.994 2.068 1.00 42.33 75 LYS A C 7
ATOM 8698 O O . LYS A 1 88 ? -11.445 -44.913 1.875 1.00 54.43 75 LYS A O 7
ATOM 8717 N N . VAL A 1 89 ? -11.037 -42.806 2.455 1.00 33.40 76 VAL A N 7
ATOM 8718 C CA . VAL A 1 89 ? -12.430 -42.487 2.692 1.00 41.23 76 VAL A CA 7
ATOM 8719 C C . VAL A 1 89 ? -12.946 -41.477 1.698 1.00 21.52 76 VAL A C 7
ATOM 8720 O O . VAL A 1 89 ? -12.182 -40.901 0.931 1.00 63.22 76 VAL A O 7
ATOM 8733 N N . ASN A 1 90 ? -14.236 -41.261 1.717 1.00 74.12 77 ASN A N 7
ATOM 8734 C CA . ASN A 1 90 ? -14.846 -40.282 0.843 1.00 33.23 77 ASN A CA 7
ATOM 8735 C C . ASN A 1 90 ? -15.335 -39.107 1.719 1.00 72.22 77 ASN A C 7
ATOM 8736 O O . ASN A 1 90 ? -15.116 -39.121 2.937 1.00 61.32 77 ASN A O 7
ATOM 8747 N N . SER A 1 91 ? -16.013 -38.110 1.147 1.00 62.14 78 SER A N 7
ATOM 8748 C CA . SER A 1 91 ? -16.489 -36.949 1.919 1.00 34.24 78 SER A CA 7
ATOM 8749 C C . SER A 1 91 ? -17.718 -37.329 2.748 1.00 2.12 78 SER A C 7
ATOM 8750 O O . SER A 1 91 ? -18.275 -36.536 3.490 1.00 60.45 78 SER A O 7
ATOM 8758 N N . LYS A 1 92 ? -18.082 -38.576 2.614 1.00 41.42 79 LYS A N 7
ATOM 8759 C CA . LYS A 1 92 ? -19.148 -39.203 3.348 1.00 53.30 79 LYS A CA 7
ATOM 8760 C C . LYS A 1 92 ? -18.599 -39.678 4.705 1.00 63.14 79 LYS A C 7
ATOM 8761 O O . LYS A 1 92 ? -19.330 -40.227 5.524 1.00 12.30 79 LYS A O 7
ATOM 8780 N N . CYS A 1 93 ? -17.273 -39.498 4.882 1.00 51.32 80 CYS A N 7
ATOM 8781 C CA . CYS A 1 93 ? -16.536 -39.834 6.113 1.00 5.41 80 CYS A CA 7
ATOM 8782 C C . CYS A 1 93 ? -16.403 -41.307 6.382 1.00 3.34 80 CYS A C 7
ATOM 8783 O O . CYS A 1 93 ? -15.992 -41.710 7.468 1.00 63.54 80 CYS A O 7
ATOM 8790 N N . GLU A 1 94 ? -16.665 -42.105 5.398 1.00 32.13 81 GLU A N 7
ATOM 8791 C CA . GLU A 1 94 ? -16.527 -43.489 5.548 1.00 22.02 81 GLU A CA 7
ATOM 8792 C C . GLU A 1 94 ? -15.607 -44.042 4.499 1.00 64.44 81 GLU A C 7
ATOM 8793 O O . GLU A 1 94 ? -15.370 -43.383 3.459 1.00 22.13 81 GLU A O 7
ATOM 8805 N N . PHE A 1 95 ? -15.057 -45.191 4.779 1.00 33.24 82 PHE A N 7
ATOM 8806 C CA . PHE A 1 95 ? -14.005 -45.748 3.981 1.00 60.13 82 PHE A CA 7
ATOM 8807 C C . PHE A 1 95 ? -14.512 -46.406 2.699 1.00 20.25 82 PHE A C 7
ATOM 8808 O O . PHE A 1 95 ? -15.527 -47.104 2.694 1.00 15.11 82 PHE A O 7
ATOM 8825 N N . THR A 1 96 ? -13.787 -46.188 1.636 1.00 74.31 83 THR A N 7
ATOM 8826 C CA . THR A 1 96 ? -14.090 -46.747 0.356 1.00 12.41 83 THR A CA 7
ATOM 8827 C C . THR A 1 96 ? -13.126 -47.910 0.023 1.00 20.43 83 THR A C 7
ATOM 8828 O O . THR A 1 96 ? -13.533 -48.923 -0.554 1.00 44.21 83 THR A O 7
ATOM 8839 N N . SER A 1 97 ? -11.846 -47.769 0.391 1.00 24.25 84 SER A N 7
ATOM 8840 C CA . SER A 1 97 ? -10.847 -48.820 0.159 1.00 72.40 84 SER A CA 7
ATOM 8841 C C . SER A 1 97 ? -9.747 -48.771 1.227 1.00 71.45 84 SER A C 7
ATOM 8842 O O . SER A 1 97 ? -9.253 -47.704 1.554 1.00 4.25 84 SER A O 7
ATOM 8850 N N . VAL A 1 98 ? -9.408 -49.909 1.787 1.00 73.10 85 VAL A N 7
ATOM 8851 C CA . VAL A 1 98 ? -8.315 -49.999 2.741 1.00 42.13 85 VAL A CA 7
ATOM 8852 C C . VAL A 1 98 ? -7.157 -50.715 2.091 1.00 72.11 85 VAL A C 7
ATOM 8853 O O . VAL A 1 98 ? -7.348 -51.729 1.449 1.00 12.12 85 VAL A O 7
ATOM 8866 N N . SER A 1 99 ? -5.991 -50.172 2.210 1.00 62.40 86 SER A N 7
ATOM 8867 C CA . SER A 1 99 ? -4.811 -50.825 1.732 1.00 23.22 86 SER A CA 7
ATOM 8868 C C . SER A 1 99 ? -4.068 -51.411 2.934 1.00 64.12 86 SER A C 7
ATOM 8869 O O . SER A 1 99 ? -3.984 -50.752 3.976 1.00 42.15 86 SER A O 7
ATOM 8877 N N . PRO A 1 100 ? -3.558 -52.658 2.838 1.00 72.41 87 PRO A N 7
ATOM 8878 C CA . PRO A 1 100 ? -3.659 -53.487 1.615 1.00 53.33 87 PRO A CA 7
ATOM 8879 C C . PRO A 1 100 ? -5.083 -54.032 1.369 1.00 4.55 87 PRO A C 7
ATOM 8880 O O . PRO A 1 100 ? -5.588 -54.008 0.230 1.00 21.23 87 PRO A O 7
ATOM 8891 N N . ALA A 1 101 ? -5.713 -54.465 2.440 1.00 20.35 88 ALA A N 7
ATOM 8892 C CA . ALA A 1 101 ? -7.024 -55.030 2.447 1.00 35.03 88 ALA A CA 7
ATOM 8893 C C . ALA A 1 101 ? -7.376 -55.210 3.886 1.00 34.44 88 ALA A C 7
ATOM 8894 O O . ALA A 1 101 ? -6.474 -55.350 4.722 1.00 12.01 88 ALA A O 7
ATOM 8901 N N . LEU A 1 102 ? -8.621 -55.179 4.189 1.00 71.32 89 LEU A N 7
ATOM 8902 C CA . LEU A 1 102 ? -9.077 -55.319 5.545 1.00 5.43 89 LEU A CA 7
ATOM 8903 C C . LEU A 1 102 ? -9.501 -56.774 5.793 1.00 20.33 89 LEU A C 7
ATOM 8904 O O . LEU A 1 102 ? -10.237 -57.353 4.992 1.00 10.45 89 LEU A O 7
ATOM 8920 N N . PRO A 1 103 ? -8.990 -57.406 6.857 1.00 25.14 90 PRO A N 7
ATOM 8921 C CA . PRO A 1 103 ? -9.360 -58.780 7.219 1.00 73.35 90 PRO A CA 7
ATOM 8922 C C . PRO A 1 103 ? -10.710 -58.845 7.952 1.00 74.40 90 PRO A C 7
ATOM 8923 O O . PRO A 1 103 ? -11.286 -57.808 8.324 1.00 24.45 90 PRO A O 7
ATOM 8934 N N . THR A 1 104 ? -11.197 -60.043 8.160 1.00 1.01 91 THR A N 7
ATOM 8935 C CA . THR A 1 104 ? -12.436 -60.264 8.852 1.00 43.23 91 THR A CA 7
ATOM 8936 C C . THR A 1 104 ? -12.243 -60.008 10.344 1.00 50.44 91 THR A C 7
ATOM 8937 O O . THR A 1 104 ? -11.301 -60.546 10.952 1.00 40.43 91 THR A O 7
ATOM 8948 N N . GLY A 1 105 ? -13.071 -59.182 10.916 1.00 34.34 92 GLY A N 7
ATOM 8949 C CA . GLY A 1 105 ? -12.975 -58.907 12.326 1.00 73.13 92 GLY A CA 7
ATOM 8950 C C . GLY A 1 105 ? -12.473 -57.526 12.579 1.00 75.33 92 GLY A C 7
ATOM 8951 O O . GLY A 1 105 ? -12.673 -56.962 13.654 1.00 41.11 92 GLY A O 7
ATOM 8955 N N . PHE A 1 106 ? -11.821 -56.973 11.597 1.00 41.00 93 PHE A N 7
ATOM 8956 C CA . PHE A 1 106 ? -11.332 -55.635 11.686 1.00 44.41 93 PHE A CA 7
ATOM 8957 C C . PHE A 1 106 ? -12.358 -54.688 11.169 1.00 45.50 93 PHE A C 7
ATOM 8958 O O . PHE A 1 106 ? -12.915 -54.891 10.098 1.00 34.04 93 PHE A O 7
ATOM 8975 N N . LYS A 1 107 ? -12.618 -53.678 11.921 1.00 62.12 94 LYS A N 7
ATOM 8976 C CA . LYS A 1 107 ? -13.632 -52.733 11.569 1.00 32.05 94 LYS A CA 7
ATOM 8977 C C . LYS A 1 107 ? -13.045 -51.382 11.338 1.00 61.12 94 LYS A C 7
ATOM 8978 O O . LYS A 1 107 ? -12.331 -50.853 12.198 1.00 2.35 94 LYS A O 7
ATOM 8997 N N . ILE A 1 108 ? -13.311 -50.854 10.167 1.00 71.43 95 ILE A N 7
ATOM 8998 C CA . ILE A 1 108 ? -13.004 -49.505 9.843 1.00 24.21 95 ILE A CA 7
ATOM 8999 C C . ILE A 1 108 ? -14.279 -48.726 9.986 1.00 74.13 95 ILE A C 7
ATOM 9000 O O . ILE A 1 108 ? -15.151 -48.708 9.094 1.00 3.14 95 ILE A O 7
ATOM 9016 N N . GLU A 1 109 ? -14.442 -48.181 11.131 1.00 73.41 96 GLU A N 7
ATOM 9017 C CA . GLU A 1 109 ? -15.604 -47.448 11.432 1.00 25.22 96 GLU A CA 7
ATOM 9018 C C . GLU A 1 109 ? -15.320 -45.998 11.209 1.00 52.52 96 GLU A C 7
ATOM 9019 O O . GLU A 1 109 ? -14.674 -45.332 12.026 1.00 32.31 96 GLU A O 7
ATOM 9031 N N . GLY A 1 110 ? -15.713 -45.549 10.063 1.00 43.00 97 GLY A N 7
ATOM 9032 C CA . GLY A 1 110 ? -15.551 -44.193 9.701 1.00 50.12 97 GLY A CA 7
ATOM 9033 C C . GLY A 1 110 ? -16.741 -43.423 10.113 1.00 42.10 97 GLY A C 7
ATOM 9034 O O . GLY A 1 110 ? -17.739 -43.374 9.397 1.00 13.12 97 GLY A O 7
ATOM 9038 N N . SER A 1 111 ? -16.680 -42.896 11.279 1.00 53.33 98 SER A N 7
ATOM 9039 C CA . SER A 1 111 ? -17.744 -42.114 11.798 1.00 55.45 98 SER A CA 7
ATOM 9040 C C . SER A 1 111 ? -17.277 -40.683 11.893 1.00 2.02 98 SER A C 7
ATOM 9041 O O . SER A 1 111 ? -16.176 -40.429 12.346 1.00 22.24 98 SER A O 7
ATOM 9049 N N . VAL A 1 112 ? -18.055 -39.756 11.405 1.00 65.53 99 VAL A N 7
ATOM 9050 C CA . VAL A 1 112 ? -17.671 -38.365 11.492 1.00 72.03 99 VAL A CA 7
ATOM 9051 C C . VAL A 1 112 ? -17.649 -37.920 12.983 1.00 73.50 99 VAL A C 7
ATOM 9052 O O . VAL A 1 112 ? -18.255 -38.580 13.846 1.00 4.21 99 VAL A O 7
ATOM 9065 N N . ASP A 1 113 ? -16.895 -36.873 13.286 1.00 74.10 100 ASP A N 7
ATOM 9066 C CA . ASP A 1 113 ? -16.759 -36.360 14.662 1.00 74.12 100 ASP A CA 7
ATOM 9067 C C . ASP A 1 113 ? -18.113 -35.971 15.261 1.00 70.13 100 ASP A C 7
ATOM 9068 O O . ASP A 1 113 ? -18.312 -36.056 16.466 1.00 73.22 100 ASP A O 7
ATOM 9077 N N . LYS A 1 114 ? -19.037 -35.566 14.409 1.00 45.34 101 LYS A N 7
ATOM 9078 C CA . LYS A 1 114 ? -20.397 -35.259 14.825 1.00 14.21 101 LYS A CA 7
ATOM 9079 C C . LYS A 1 114 ? -21.219 -36.534 14.709 1.00 30.33 101 LYS A C 7
ATOM 9080 O O . LYS A 1 114 ? -20.847 -37.434 13.978 1.00 1.11 101 LYS A O 7
ATOM 9099 N N . GLU A 1 115 ? -22.317 -36.614 15.394 1.00 33.42 102 GLU A N 7
ATOM 9100 C CA . GLU A 1 115 ? -23.155 -37.798 15.313 1.00 14.01 102 GLU A CA 7
ATOM 9101 C C . GLU A 1 115 ? -24.123 -37.695 14.147 1.00 71.52 102 GLU A C 7
ATOM 9102 O O . GLU A 1 115 ? -24.451 -38.693 13.485 1.00 11.43 102 GLU A O 7
ATOM 9114 N N . GLY A 1 116 ? -24.547 -36.493 13.890 1.00 42.33 103 GLY A N 7
ATOM 9115 C CA . GLY A 1 116 ? -25.471 -36.226 12.850 1.00 74.12 103 GLY A CA 7
ATOM 9116 C C . GLY A 1 116 ? -26.057 -34.879 13.048 1.00 73.31 103 GLY A C 7
ATOM 9117 O O . GLY A 1 116 ? -25.353 -33.954 13.480 1.00 5.51 103 GLY A O 7
ATOM 9121 N N . LYS A 1 117 ? -27.314 -34.745 12.765 1.00 54.05 104 LYS A N 7
ATOM 9122 C CA . LYS A 1 117 ? -27.996 -33.513 13.005 1.00 73.45 104 LYS A CA 7
ATOM 9123 C C . LYS A 1 117 ? -28.657 -33.563 14.387 1.00 75.40 104 LYS A C 7
ATOM 9124 O O . LYS A 1 117 ? -29.359 -34.534 14.713 1.00 53.50 104 LYS A O 7
ATOM 9143 N N . PRO A 1 118 ? -28.378 -32.583 15.240 1.00 22.14 105 PRO A N 7
ATOM 9144 C CA . PRO A 1 118 ? -28.959 -32.510 16.567 1.00 63.22 105 PRO A CA 7
ATOM 9145 C C . PRO A 1 118 ? -30.366 -31.913 16.535 1.00 53.42 105 PRO A C 7
ATOM 9146 O O . PRO A 1 118 ? -30.506 -30.676 16.411 1.00 54.21 105 PRO A O 7
ATOM 9157 N N . MET A 1 30 ? 26.056 -33.817 -28.447 1.00 0.00 17 MET A N 8
ATOM 9158 C CA . MET A 1 30 ? 24.633 -33.580 -28.206 1.00 52.33 17 MET A CA 8
ATOM 9159 C C . MET A 1 30 ? 24.088 -34.603 -27.234 1.00 30.00 17 MET A C 8
ATOM 9160 O O . MET A 1 30 ? 24.511 -35.760 -27.240 1.00 11.20 17 MET A O 8
ATOM 9174 N N . ALA A 1 31 ? 23.167 -34.180 -26.404 1.00 62.30 18 ALA A N 8
ATOM 9175 C CA . ALA A 1 31 ? 22.588 -35.017 -25.386 1.00 42.14 18 ALA A CA 8
ATOM 9176 C C . ALA A 1 31 ? 21.124 -34.660 -25.231 1.00 74.21 18 ALA A C 8
ATOM 9177 O O . ALA A 1 31 ? 20.684 -33.629 -25.759 1.00 32.10 18 ALA A O 8
ATOM 9184 N N . ALA A 1 32 ? 20.374 -35.485 -24.532 1.00 65.52 19 ALA A N 8
ATOM 9185 C CA . ALA A 1 32 ? 18.968 -35.219 -24.304 1.00 2.21 19 ALA A CA 8
ATOM 9186 C C . ALA A 1 32 ? 18.545 -35.682 -22.911 1.00 0.45 19 ALA A C 8
ATOM 9187 O O . ALA A 1 32 ? 18.057 -36.801 -22.734 1.00 43.54 19 ALA A O 8
ATOM 9194 N N . PRO A 1 33 ? 18.765 -34.850 -21.892 1.00 53.23 20 PRO A N 8
ATOM 9195 C CA . PRO A 1 33 ? 18.413 -35.184 -20.526 1.00 44.20 20 PRO A CA 8
ATOM 9196 C C . PRO A 1 33 ? 16.974 -34.778 -20.200 1.00 40.20 20 PRO A C 8
ATOM 9197 O O . PRO A 1 33 ? 16.253 -34.234 -21.057 1.00 31.31 20 PRO A O 8
ATOM 9208 N N . THR A 1 34 ? 16.559 -35.044 -19.002 1.00 70.42 21 THR A N 8
ATOM 9209 C CA . THR A 1 34 ? 15.260 -34.658 -18.565 1.00 72.44 21 THR A CA 8
ATOM 9210 C C . THR A 1 34 ? 15.418 -33.717 -17.376 1.00 4.42 21 THR A C 8
ATOM 9211 O O . THR A 1 34 ? 16.187 -34.008 -16.448 1.00 50.14 21 THR A O 8
ATOM 9222 N N . PRO A 1 35 ? 14.787 -32.541 -17.427 1.00 72.23 22 PRO A N 8
ATOM 9223 C CA . PRO A 1 35 ? 14.845 -31.588 -16.333 1.00 74.51 22 PRO A CA 8
ATOM 9224 C C . PRO A 1 35 ? 14.109 -32.112 -15.106 1.00 34.04 22 PRO A C 8
ATOM 9225 O O . PRO A 1 35 ? 12.915 -32.447 -15.178 1.00 40.44 22 PRO A O 8
ATOM 9236 N N . VAL A 1 36 ? 14.817 -32.218 -14.011 1.00 71.14 23 VAL A N 8
ATOM 9237 C CA . VAL A 1 36 ? 14.239 -32.693 -12.791 1.00 44.32 23 VAL A CA 8
ATOM 9238 C C . VAL A 1 36 ? 13.653 -31.517 -11.990 1.00 62.21 23 VAL A C 8
ATOM 9239 O O . VAL A 1 36 ? 14.371 -30.556 -11.643 1.00 22.43 23 VAL A O 8
ATOM 9252 N N . PRO A 1 37 ? 12.331 -31.514 -11.779 1.00 1.32 24 PRO A N 8
ATOM 9253 C CA . PRO A 1 37 ? 11.677 -30.498 -10.979 1.00 65.02 24 PRO A CA 8
ATOM 9254 C C . PRO A 1 37 ? 12.063 -30.648 -9.520 1.00 30.32 24 PRO A C 8
ATOM 9255 O O . PRO A 1 37 ? 12.130 -31.771 -8.996 1.00 31.42 24 PRO A O 8
ATOM 9266 N N . GLY A 1 38 ? 12.323 -29.548 -8.871 1.00 5.02 25 GLY A N 8
ATOM 9267 C CA . GLY A 1 38 ? 12.641 -29.581 -7.477 1.00 10.24 25 GLY A CA 8
ATOM 9268 C C . GLY A 1 38 ? 11.372 -29.610 -6.675 1.00 3.23 25 GLY A C 8
ATOM 9269 O O . GLY A 1 38 ? 10.983 -28.602 -6.080 1.00 32.33 25 GLY A O 8
ATOM 9273 N N . ILE A 1 39 ? 10.704 -30.753 -6.701 1.00 41.13 26 ILE A N 8
ATOM 9274 C CA . ILE A 1 39 ? 9.429 -30.924 -6.043 1.00 5.21 26 ILE A CA 8
ATOM 9275 C C . ILE A 1 39 ? 9.554 -30.669 -4.538 1.00 21.15 26 ILE A C 8
ATOM 9276 O O . ILE A 1 39 ? 10.448 -31.203 -3.862 1.00 35.23 26 ILE A O 8
ATOM 9292 N N . PHE A 1 40 ? 8.708 -29.819 -4.043 1.00 64.30 27 PHE A N 8
ATOM 9293 C CA . PHE A 1 40 ? 8.730 -29.446 -2.661 1.00 14.13 27 PHE A CA 8
ATOM 9294 C C . PHE A 1 40 ? 7.623 -30.155 -1.907 1.00 20.55 27 PHE A C 8
ATOM 9295 O O . PHE A 1 40 ? 6.636 -30.613 -2.506 1.00 2.54 27 PHE A O 8
ATOM 9312 N N . ASP A 1 41 ? 7.798 -30.252 -0.623 1.00 11.43 28 ASP A N 8
ATOM 9313 C CA . ASP A 1 41 ? 6.830 -30.857 0.268 1.00 42.15 28 ASP A CA 8
ATOM 9314 C C . ASP A 1 41 ? 5.802 -29.803 0.620 1.00 2.33 28 ASP A C 8
ATOM 9315 O O . ASP A 1 41 ? 6.173 -28.687 0.993 1.00 62.24 28 ASP A O 8
ATOM 9324 N N . ILE A 1 42 ? 4.536 -30.121 0.486 1.00 34.25 29 ILE A N 8
ATOM 9325 C CA . ILE A 1 42 ? 3.494 -29.131 0.716 1.00 41.03 29 ILE A CA 8
ATOM 9326 C C . ILE A 1 42 ? 3.122 -29.053 2.177 1.00 14.22 29 ILE A C 8
ATOM 9327 O O . ILE A 1 42 ? 3.471 -29.937 2.968 1.00 23.23 29 ILE A O 8
ATOM 9343 N N . PHE A 1 43 ? 2.407 -28.025 2.530 1.00 3.43 30 PHE A N 8
ATOM 9344 C CA . PHE A 1 43 ? 1.958 -27.850 3.884 1.00 62.45 30 PHE A CA 8
ATOM 9345 C C . PHE A 1 43 ? 0.713 -28.679 4.097 1.00 74.43 30 PHE A C 8
ATOM 9346 O O . PHE A 1 43 ? -0.114 -28.824 3.196 1.00 41.33 30 PHE A O 8
ATOM 9363 N N . LYS A 1 44 ? 0.596 -29.243 5.256 1.00 61.54 31 LYS A N 8
ATOM 9364 C CA . LYS A 1 44 ? -0.521 -30.086 5.575 1.00 21.31 31 LYS A CA 8
ATOM 9365 C C . LYS A 1 44 ? -1.605 -29.269 6.224 1.00 64.23 31 LYS A C 8
ATOM 9366 O O . LYS A 1 44 ? -1.380 -28.651 7.278 1.00 54.23 31 LYS A O 8
ATOM 9385 N N . LYS A 1 45 ? -2.746 -29.206 5.587 1.00 64.53 32 LYS A N 8
ATOM 9386 C CA . LYS A 1 45 ? -3.883 -28.501 6.130 1.00 62.22 32 LYS A CA 8
ATOM 9387 C C . LYS A 1 45 ? -4.798 -29.461 6.881 1.00 45.44 32 LYS A C 8
ATOM 9388 O O . LYS A 1 45 ? -5.446 -30.319 6.262 1.00 53.13 32 LYS A O 8
ATOM 9407 N N . PRO A 1 46 ? -4.825 -29.399 8.218 1.00 30.33 33 PRO A N 8
ATOM 9408 C CA . PRO A 1 46 ? -5.747 -30.184 9.005 1.00 61.21 33 PRO A CA 8
ATOM 9409 C C . PRO A 1 46 ? -7.114 -29.514 8.999 1.00 41.32 33 PRO A C 8
ATOM 9410 O O . PRO A 1 46 ? -7.383 -28.598 9.787 1.00 33.13 33 PRO A O 8
ATOM 9421 N N . VAL A 1 47 ? -7.922 -29.903 8.048 1.00 11.54 34 VAL A N 8
ATOM 9422 C CA . VAL A 1 47 ? -9.232 -29.327 7.864 1.00 54.43 34 VAL A CA 8
ATOM 9423 C C . VAL A 1 47 ? -10.185 -29.833 8.945 1.00 52.21 34 VAL A C 8
ATOM 9424 O O . VAL A 1 47 ? -10.252 -31.053 9.183 1.00 22.41 34 VAL A O 8
ATOM 9437 N N . PRO A 1 48 ? -10.902 -28.904 9.642 1.00 32.22 35 PRO A N 8
ATOM 9438 C CA . PRO A 1 48 ? -11.901 -29.259 10.654 1.00 65.31 35 PRO A CA 8
ATOM 9439 C C . PRO A 1 48 ? -13.050 -30.047 10.036 1.00 30.04 35 PRO A C 8
ATOM 9440 O O . PRO A 1 48 ? -13.115 -30.205 8.807 1.00 71.43 35 PRO A O 8
ATOM 9451 N N . THR A 1 49 ? -13.973 -30.499 10.874 1.00 32.55 36 THR A N 8
ATOM 9452 C CA . THR A 1 49 ? -15.084 -31.362 10.466 1.00 23.40 36 THR A CA 8
ATOM 9453 C C . THR A 1 49 ? -14.551 -32.580 9.729 1.00 21.23 36 THR A C 8
ATOM 9454 O O . THR A 1 49 ? -15.052 -32.989 8.679 1.00 75.34 36 THR A O 8
ATOM 9465 N N . SER A 1 50 ? -13.507 -33.126 10.317 1.00 21.35 37 SER A N 8
ATOM 9466 C CA . SER A 1 50 ? -12.777 -34.232 9.802 1.00 51.44 37 SER A CA 8
ATOM 9467 C C . SER A 1 50 ? -13.583 -35.535 9.952 1.00 23.33 37 SER A C 8
ATOM 9468 O O . SER A 1 50 ? -14.689 -35.554 10.503 1.00 64.31 37 SER A O 8
ATOM 9476 N N . CYS A 1 51 ? -13.029 -36.589 9.478 1.00 61.31 38 CYS A N 8
ATOM 9477 C CA . CYS A 1 51 ? -13.614 -37.873 9.586 1.00 42.44 38 CYS A CA 8
ATOM 9478 C C . CYS A 1 51 ? -12.773 -38.684 10.571 1.00 2.11 38 CYS A C 8
ATOM 9479 O O . CYS A 1 51 ? -11.552 -38.725 10.463 1.00 51.14 38 CYS A O 8
ATOM 9486 N N . LYS A 1 52 ? -13.414 -39.277 11.532 1.00 74.14 39 LYS A N 8
ATOM 9487 C CA . LYS A 1 52 ? -12.755 -40.039 12.561 1.00 15.12 39 LYS A CA 8
ATOM 9488 C C . LYS A 1 52 ? -12.775 -41.505 12.172 1.00 20.45 39 LYS A C 8
ATOM 9489 O O . LYS A 1 52 ? -13.773 -42.203 12.363 1.00 72.42 39 LYS A O 8
ATOM 9508 N N . LEU A 1 53 ? -11.711 -41.932 11.575 1.00 52.13 40 LEU A N 8
ATOM 9509 C CA . LEU A 1 53 ? -11.567 -43.295 11.130 1.00 12.14 40 LEU A CA 8
ATOM 9510 C C . LEU A 1 53 ? -10.940 -44.103 12.214 1.00 63.54 40 LEU A C 8
ATOM 9511 O O . LEU A 1 53 ? -9.804 -43.846 12.608 1.00 22.14 40 LEU A O 8
ATOM 9527 N N . ALA A 1 54 ? -11.686 -45.030 12.732 1.00 21.13 41 ALA A N 8
ATOM 9528 C CA . ALA A 1 54 ? -11.214 -45.890 13.778 1.00 63.12 41 ALA A CA 8
ATOM 9529 C C . ALA A 1 54 ? -10.964 -47.262 13.228 1.00 11.42 41 ALA A C 8
ATOM 9530 O O . ALA A 1 54 ? -11.768 -47.767 12.443 1.00 13.42 41 ALA A O 8
ATOM 9537 N N . LEU A 1 55 ? -9.865 -47.845 13.610 1.00 62.30 42 LEU A N 8
ATOM 9538 C CA . LEU A 1 55 ? -9.524 -49.170 13.204 1.00 53.53 42 LEU A CA 8
ATOM 9539 C C . LEU A 1 55 ? -9.386 -50.009 14.447 1.00 54.22 42 LEU A C 8
ATOM 9540 O O . LEU A 1 55 ? -8.464 -49.784 15.292 1.00 4.44 42 LEU A O 8
ATOM 9556 N N . THR A 1 56 ? -10.342 -50.889 14.606 1.00 3.43 43 THR A N 8
ATOM 9557 C CA . THR A 1 56 ? -10.412 -51.786 15.710 1.00 54.11 43 THR A CA 8
ATOM 9558 C C . THR A 1 56 ? -10.040 -53.184 15.214 1.00 44.34 43 THR A C 8
ATOM 9559 O O . THR A 1 56 ? -10.278 -53.515 14.035 1.00 0.25 43 THR A O 8
ATOM 9570 N N . ASN A 1 57 ? -9.441 -53.986 16.073 1.00 2.54 44 ASN A N 8
ATOM 9571 C CA . ASN A 1 57 ? -9.052 -55.339 15.682 1.00 72.31 44 ASN A CA 8
ATOM 9572 C C . ASN A 1 57 ? -10.216 -56.298 15.941 1.00 3.50 44 ASN A C 8
ATOM 9573 O O . ASN A 1 57 ? -11.296 -55.853 16.326 1.00 70.34 44 ASN A O 8
ATOM 9584 N N . GLY A 1 58 ? -9.987 -57.604 15.758 1.00 32.54 45 GLY A N 8
ATOM 9585 C CA . GLY A 1 58 ? -11.033 -58.614 15.941 1.00 32.12 45 GLY A CA 8
ATOM 9586 C C . GLY A 1 58 ? -11.667 -58.607 17.323 1.00 31.31 45 GLY A C 8
ATOM 9587 O O . GLY A 1 58 ? -12.842 -58.943 17.475 1.00 60.22 45 GLY A O 8
ATOM 9591 N N . ASN A 1 59 ? -10.905 -58.189 18.319 1.00 64.04 46 ASN A N 8
ATOM 9592 C CA . ASN A 1 59 ? -11.389 -58.112 19.706 1.00 41.25 46 ASN A CA 8
ATOM 9593 C C . ASN A 1 59 ? -12.191 -56.830 19.922 1.00 22.03 46 ASN A C 8
ATOM 9594 O O . ASN A 1 59 ? -12.578 -56.506 21.042 1.00 74.23 46 ASN A O 8
ATOM 9605 N N . LYS A 1 60 ? -12.402 -56.094 18.826 1.00 63.41 47 LYS A N 8
ATOM 9606 C CA . LYS A 1 60 ? -13.212 -54.869 18.754 1.00 21.13 47 LYS A CA 8
ATOM 9607 C C . LYS A 1 60 ? -12.584 -53.696 19.496 1.00 23.43 47 LYS A C 8
ATOM 9608 O O . LYS A 1 60 ? -13.212 -52.646 19.676 1.00 21.05 47 LYS A O 8
ATOM 9627 N N . ARG A 1 61 ? -11.348 -53.855 19.890 1.00 70.14 48 ARG A N 8
ATOM 9628 C CA . ARG A 1 61 ? -10.636 -52.805 20.564 1.00 23.55 48 ARG A CA 8
ATOM 9629 C C . ARG A 1 61 ? -9.942 -51.943 19.534 1.00 2.43 48 ARG A C 8
ATOM 9630 O O . ARG A 1 61 ? -9.281 -52.465 18.612 1.00 31.10 48 ARG A O 8
ATOM 9651 N N . GLU A 1 62 ? -10.149 -50.652 19.656 1.00 2.21 49 GLU A N 8
ATOM 9652 C CA . GLU A 1 62 ? -9.604 -49.655 18.754 1.00 71.42 49 GLU A CA 8
ATOM 9653 C C . GLU A 1 62 ? -8.098 -49.608 18.877 1.00 73.43 49 GLU A C 8
ATOM 9654 O O . GLU A 1 62 ? -7.568 -49.243 19.924 1.00 0.24 49 GLU A O 8
ATOM 9666 N N . VAL A 1 63 ? -7.414 -50.000 17.826 1.00 62.32 50 VAL A N 8
ATOM 9667 C CA . VAL A 1 63 ? -5.976 -50.006 17.851 1.00 45.44 50 VAL A CA 8
ATOM 9668 C C . VAL A 1 63 ? -5.451 -48.676 17.347 1.00 22.42 50 VAL A C 8
ATOM 9669 O O . VAL A 1 63 ? -4.397 -48.207 17.799 1.00 32.24 50 VAL A O 8
ATOM 9682 N N . ASP A 1 64 ? -6.194 -48.050 16.431 1.00 63.52 51 ASP A N 8
ATOM 9683 C CA . ASP A 1 64 ? -5.803 -46.727 15.931 1.00 70.23 51 ASP A CA 8
ATOM 9684 C C . ASP A 1 64 ? -7.063 -45.983 15.534 1.00 35.30 51 ASP A C 8
ATOM 9685 O O . ASP A 1 64 ? -8.122 -46.607 15.366 1.00 24.44 51 ASP A O 8
ATOM 9694 N N . ALA A 1 65 ? -6.943 -44.699 15.346 1.00 73.42 52 ALA A N 8
ATOM 9695 C CA . ALA A 1 65 ? -8.039 -43.812 15.042 1.00 10.13 52 ALA A CA 8
ATOM 9696 C C . ALA A 1 65 ? -7.495 -42.441 14.740 1.00 11.21 52 ALA A C 8
ATOM 9697 O O . ALA A 1 65 ? -6.720 -41.886 15.533 1.00 73.04 52 ALA A O 8
ATOM 9704 N N . MET A 1 66 ? -7.877 -41.894 13.621 1.00 32.34 53 MET A N 8
ATOM 9705 C CA . MET A 1 66 ? -7.424 -40.573 13.239 1.00 61.25 53 MET A CA 8
ATOM 9706 C C . MET A 1 66 ? -8.569 -39.702 12.793 1.00 64.02 53 MET A C 8
ATOM 9707 O O . MET A 1 66 ? -9.561 -40.194 12.250 1.00 60.11 53 MET A O 8
ATOM 9721 N N . LEU A 1 67 ? -8.434 -38.422 13.052 1.00 42.01 54 LEU A N 8
ATOM 9722 C CA . LEU A 1 67 ? -9.340 -37.412 12.534 1.00 12.01 54 LEU A CA 8
ATOM 9723 C C . LEU A 1 67 ? -8.745 -36.898 11.247 1.00 13.12 54 LEU A C 8
ATOM 9724 O O . LEU A 1 67 ? -7.928 -35.970 11.252 1.00 3.22 54 LEU A O 8
ATOM 9740 N N . LEU A 1 68 ? -9.094 -37.530 10.174 1.00 55.12 55 LEU A N 8
ATOM 9741 C CA . LEU A 1 68 ? -8.511 -37.268 8.910 1.00 13.24 55 LEU A CA 8
ATOM 9742 C C . LEU A 1 68 ? -9.482 -36.411 8.082 1.00 0.11 55 LEU A C 8
ATOM 9743 O O . LEU A 1 68 ? -10.686 -36.606 8.170 1.00 61.30 55 LEU A O 8
ATOM 9759 N N . PRO A 1 69 ? -8.974 -35.409 7.337 1.00 42.03 56 PRO A N 8
ATOM 9760 C CA . PRO A 1 69 ? -9.799 -34.555 6.459 1.00 54.24 56 PRO A CA 8
ATOM 9761 C C . PRO A 1 69 ? -10.703 -35.365 5.490 1.00 43.32 56 PRO A C 8
ATOM 9762 O O . PRO A 1 69 ? -10.342 -36.480 5.063 1.00 42.42 56 PRO A O 8
ATOM 9773 N N . PRO A 1 70 ? -11.889 -34.814 5.142 1.00 52.34 57 PRO A N 8
ATOM 9774 C CA . PRO A 1 70 ? -12.852 -35.475 4.248 1.00 73.34 57 PRO A CA 8
ATOM 9775 C C . PRO A 1 70 ? -12.229 -35.884 2.905 1.00 3.24 57 PRO A C 8
ATOM 9776 O O . PRO A 1 70 ? -11.410 -35.145 2.339 1.00 14.21 57 PRO A O 8
ATOM 9787 N N . SER A 1 71 ? -12.593 -37.083 2.440 1.00 33.11 58 SER A N 8
ATOM 9788 C CA . SER A 1 71 ? -12.121 -37.657 1.167 1.00 40.14 58 SER A CA 8
ATOM 9789 C C . SER A 1 71 ? -10.616 -38.005 1.187 1.00 35.12 58 SER A C 8
ATOM 9790 O O . SER A 1 71 ? -10.011 -38.256 0.130 1.00 25.04 58 SER A O 8
ATOM 9798 N N . GLY A 1 72 ? -10.024 -38.061 2.369 1.00 51.31 59 GLY A N 8
ATOM 9799 C CA . GLY A 1 72 ? -8.622 -38.374 2.458 1.00 54.55 59 GLY A CA 8
ATOM 9800 C C . GLY A 1 72 ? -8.362 -39.858 2.660 1.00 44.04 59 GLY A C 8
ATOM 9801 O O . GLY A 1 72 ? -9.266 -40.693 2.531 1.00 22.41 59 GLY A O 8
ATOM 9805 N N . THR A 1 73 ? -7.143 -40.182 2.989 1.00 32.43 60 THR A N 8
ATOM 9806 C CA . THR A 1 73 ? -6.729 -41.535 3.204 1.00 75.03 60 THR A CA 8
ATOM 9807 C C . THR A 1 73 ? -6.181 -41.641 4.612 1.00 72.34 60 THR A C 8
ATOM 9808 O O . THR A 1 73 ? -5.240 -40.944 4.952 1.00 24.11 60 THR A O 8
ATOM 9819 N N . THR A 1 74 ? -6.775 -42.445 5.433 1.00 52.23 61 THR A N 8
ATOM 9820 C CA . THR A 1 74 ? -6.340 -42.539 6.793 1.00 22.34 61 THR A CA 8
ATOM 9821 C C . THR A 1 74 ? -5.407 -43.733 6.977 1.00 35.15 61 THR A C 8
ATOM 9822 O O . THR A 1 74 ? -5.768 -44.862 6.666 1.00 1.32 61 THR A O 8
ATOM 9833 N N . ILE A 1 75 ? -4.215 -43.474 7.450 1.00 61.34 62 ILE A N 8
ATOM 9834 C CA . ILE A 1 75 ? -3.255 -44.521 7.703 1.00 24.23 62 ILE A CA 8
ATOM 9835 C C . ILE A 1 75 ? -3.347 -44.938 9.171 1.00 63.33 62 ILE A C 8
ATOM 9836 O O . ILE A 1 75 ? -2.850 -44.242 10.060 1.00 2.53 62 ILE A O 8
ATOM 9852 N N . LEU A 1 76 ? -4.028 -46.027 9.422 1.00 63.33 63 LEU A N 8
ATOM 9853 C CA . LEU A 1 76 ? -4.184 -46.538 10.766 1.00 74.44 63 LEU A CA 8
ATOM 9854 C C . LEU A 1 76 ? -3.128 -47.584 11.029 1.00 21.22 63 LEU A C 8
ATOM 9855 O O . LEU A 1 76 ? -2.907 -48.479 10.203 1.00 12.12 63 LEU A O 8
ATOM 9871 N N . SER A 1 77 ? -2.485 -47.497 12.146 1.00 1.43 64 SER A N 8
ATOM 9872 C CA . SER A 1 77 ? -1.448 -48.416 12.450 1.00 22.31 64 SER A CA 8
ATOM 9873 C C . SER A 1 77 ? -1.900 -49.428 13.503 1.00 64.44 64 SER A C 8
ATOM 9874 O O . SER A 1 77 ? -2.397 -49.061 14.569 1.00 3.35 64 SER A O 8
ATOM 9882 N N . ASP A 1 78 ? -1.771 -50.693 13.180 1.00 60.41 65 ASP A N 8
ATOM 9883 C CA . ASP A 1 78 ? -2.125 -51.746 14.112 1.00 62.22 65 ASP A CA 8
ATOM 9884 C C . ASP A 1 78 ? -1.053 -51.913 15.148 1.00 32.54 65 ASP A C 8
ATOM 9885 O O . ASP A 1 78 ? 0.034 -52.403 14.853 1.00 34.42 65 ASP A O 8
ATOM 9894 N N . THR A 1 79 ? -1.352 -51.527 16.344 1.00 14.00 66 THR A N 8
ATOM 9895 C CA . THR A 1 79 ? -0.409 -51.633 17.416 1.00 23.42 66 THR A CA 8
ATOM 9896 C C . THR A 1 79 ? -0.385 -53.073 17.962 1.00 44.10 66 THR A C 8
ATOM 9897 O O . THR A 1 79 ? 0.475 -53.419 18.752 1.00 31.15 66 THR A O 8
ATOM 9908 N N . SER A 1 80 ? -1.332 -53.905 17.521 1.00 2.21 67 SER A N 8
ATOM 9909 C CA . SER A 1 80 ? -1.386 -55.289 17.956 1.00 54.22 67 SER A CA 8
ATOM 9910 C C . SER A 1 80 ? -0.158 -56.045 17.437 1.00 71.41 67 SER A C 8
ATOM 9911 O O . SER A 1 80 ? 0.570 -56.678 18.213 1.00 53.21 67 SER A O 8
ATOM 9919 N N . GLY A 1 81 ? 0.072 -55.967 16.141 1.00 15.42 68 GLY A N 8
ATOM 9920 C CA . GLY A 1 81 ? 1.180 -56.617 15.552 1.00 43.51 68 GLY A CA 8
ATOM 9921 C C . GLY A 1 81 ? 1.416 -56.132 14.148 1.00 70.13 68 GLY A C 8
ATOM 9922 O O . GLY A 1 81 ? 1.968 -56.885 13.330 1.00 24.05 68 GLY A O 8
ATOM 9926 N N . ALA A 1 82 ? 0.917 -54.897 13.841 1.00 22.54 69 ALA A N 8
ATOM 9927 C CA . ALA A 1 82 ? 1.153 -54.213 12.604 1.00 72.11 69 ALA A CA 8
ATOM 9928 C C . ALA A 1 82 ? 0.238 -54.667 11.496 1.00 11.34 69 ALA A C 8
ATOM 9929 O O . ALA A 1 82 ? 0.005 -55.860 11.291 1.00 31.00 69 ALA A O 8
ATOM 9936 N N . GLY A 1 83 ? -0.324 -53.705 10.837 1.00 3.03 70 GLY A N 8
ATOM 9937 C CA . GLY A 1 83 ? -1.209 -53.966 9.732 1.00 70.32 70 GLY A CA 8
ATOM 9938 C C . GLY A 1 83 ? -1.159 -52.866 8.700 1.00 21.51 70 GLY A C 8
ATOM 9939 O O . GLY A 1 83 ? -1.266 -53.134 7.517 1.00 11.24 70 GLY A O 8
ATOM 9943 N N . VAL A 1 84 ? -0.954 -51.622 9.174 1.00 50.41 71 VAL A N 8
ATOM 9944 C CA . VAL A 1 84 ? -0.917 -50.408 8.337 1.00 25.34 71 VAL A CA 8
ATOM 9945 C C . VAL A 1 84 ? -2.123 -50.353 7.407 1.00 32.24 71 VAL A C 8
ATOM 9946 O O . VAL A 1 84 ? -2.035 -50.646 6.202 1.00 64.01 71 VAL A O 8
ATOM 9959 N N . PHE A 1 85 ? -3.247 -50.044 7.972 1.00 72.55 72 PHE A N 8
ATOM 9960 C CA . PHE A 1 85 ? -4.453 -50.011 7.217 1.00 11.42 72 PHE A CA 8
ATOM 9961 C C . PHE A 1 85 ? -4.737 -48.642 6.712 1.00 73.31 72 PHE A C 8
ATOM 9962 O O . PHE A 1 85 ? -5.009 -47.725 7.479 1.00 70.11 72 PHE A O 8
ATOM 9979 N N . THR A 1 86 ? -4.623 -48.488 5.431 1.00 51.41 73 THR A N 8
ATOM 9980 C CA . THR A 1 86 ? -4.886 -47.232 4.823 1.00 45.23 73 THR A CA 8
ATOM 9981 C C . THR A 1 86 ? -6.320 -47.217 4.334 1.00 61.31 73 THR A C 8
ATOM 9982 O O . THR A 1 86 ? -6.641 -47.765 3.280 1.00 65.43 73 THR A O 8
ATOM 9993 N N . ALA A 1 87 ? -7.170 -46.665 5.145 1.00 64.14 74 ALA A N 8
ATOM 9994 C CA . ALA A 1 87 ? -8.570 -46.551 4.861 1.00 71.22 74 ALA A CA 8
ATOM 9995 C C . ALA A 1 87 ? -8.801 -45.308 4.057 1.00 12.23 74 ALA A C 8
ATOM 9996 O O . ALA A 1 87 ? -8.645 -44.194 4.557 1.00 41.10 74 ALA A O 8
ATOM 10003 N N . LYS A 1 88 ? -9.095 -45.488 2.817 1.00 61.23 75 LYS A N 8
ATOM 10004 C CA . LYS A 1 88 ? -9.393 -44.373 1.947 1.00 41.31 75 LYS A CA 8
ATOM 10005 C C . LYS A 1 88 ? -10.839 -44.055 2.166 1.00 42.33 75 LYS A C 8
ATOM 10006 O O . LYS A 1 88 ? -11.643 -44.956 2.186 1.00 54.43 75 LYS A O 8
ATOM 10025 N N . VAL A 1 89 ? -11.157 -42.820 2.436 1.00 33.40 76 VAL A N 8
ATOM 10026 C CA . VAL A 1 89 ? -12.523 -42.439 2.728 1.00 41.23 76 VAL A CA 8
ATOM 10027 C C . VAL A 1 89 ? -13.062 -41.467 1.688 1.00 21.52 76 VAL A C 8
ATOM 10028 O O . VAL A 1 89 ? -12.322 -40.963 0.841 1.00 63.22 76 VAL A O 8
ATOM 10041 N N . ASN A 1 90 ? -14.341 -41.229 1.749 1.00 74.12 77 ASN A N 8
ATOM 10042 C CA . ASN A 1 90 ? -14.993 -40.264 0.889 1.00 33.23 77 ASN A CA 8
ATOM 10043 C C . ASN A 1 90 ? -15.454 -39.064 1.772 1.00 72.22 77 ASN A C 8
ATOM 10044 O O . ASN A 1 90 ? -15.189 -39.066 2.984 1.00 61.32 77 ASN A O 8
ATOM 10055 N N . SER A 1 91 ? -16.143 -38.079 1.208 1.00 62.14 78 SER A N 8
ATOM 10056 C CA . SER A 1 91 ? -16.572 -36.876 1.930 1.00 34.24 78 SER A CA 8
ATOM 10057 C C . SER A 1 91 ? -17.656 -37.225 2.948 1.00 2.12 78 SER A C 8
ATOM 10058 O O . SER A 1 91 ? -17.925 -36.491 3.895 1.00 60.45 78 SER A O 8
ATOM 10066 N N . LYS A 1 92 ? -18.234 -38.382 2.748 1.00 41.42 79 LYS A N 8
ATOM 10067 C CA . LYS A 1 92 ? -19.246 -38.939 3.618 1.00 53.30 79 LYS A CA 8
ATOM 10068 C C . LYS A 1 92 ? -18.602 -39.508 4.904 1.00 63.14 79 LYS A C 8
ATOM 10069 O O . LYS A 1 92 ? -19.288 -40.045 5.758 1.00 12.30 79 LYS A O 8
ATOM 10088 N N . CYS A 1 93 ? -17.259 -39.419 4.989 1.00 51.32 80 CYS A N 8
ATOM 10089 C CA . CYS A 1 93 ? -16.476 -39.879 6.150 1.00 5.41 80 CYS A CA 8
ATOM 10090 C C . CYS A 1 93 ? -16.468 -41.381 6.320 1.00 3.34 80 CYS A C 8
ATOM 10091 O O . CYS A 1 93 ? -16.023 -41.897 7.336 1.00 63.54 80 CYS A O 8
ATOM 10098 N N . GLU A 1 94 ? -16.879 -42.081 5.295 1.00 32.13 81 GLU A N 8
ATOM 10099 C CA . GLU A 1 94 ? -16.893 -43.502 5.343 1.00 22.02 81 GLU A CA 8
ATOM 10100 C C . GLU A 1 94 ? -15.779 -43.979 4.520 1.00 64.44 81 GLU A C 8
ATOM 10101 O O . GLU A 1 94 ? -15.392 -43.307 3.536 1.00 22.13 81 GLU A O 8
ATOM 10113 N N . PHE A 1 95 ? -15.283 -45.110 4.868 1.00 33.24 82 PHE A N 8
ATOM 10114 C CA . PHE A 1 95 ? -14.200 -45.667 4.175 1.00 60.13 82 PHE A CA 8
ATOM 10115 C C . PHE A 1 95 ? -14.713 -46.328 2.902 1.00 20.25 82 PHE A C 8
ATOM 10116 O O . PHE A 1 95 ? -15.806 -46.899 2.877 1.00 15.11 82 PHE A O 8
ATOM 10133 N N . THR A 1 96 ? -13.973 -46.180 1.864 1.00 74.31 83 THR A N 8
ATOM 10134 C CA . THR A 1 96 ? -14.288 -46.753 0.605 1.00 12.41 83 THR A CA 8
ATOM 10135 C C . THR A 1 96 ? -13.437 -48.000 0.363 1.00 20.43 83 THR A C 8
ATOM 10136 O O . THR A 1 96 ? -13.947 -49.050 -0.016 1.00 44.21 83 THR A O 8
ATOM 10147 N N . SER A 1 97 ? -12.145 -47.898 0.593 1.00 24.25 84 SER A N 8
ATOM 10148 C CA . SER A 1 97 ? -11.253 -49.015 0.387 1.00 72.40 84 SER A CA 8
ATOM 10149 C C . SER A 1 97 ? -10.078 -48.947 1.351 1.00 71.45 84 SER A C 8
ATOM 10150 O O . SER A 1 97 ? -9.485 -47.891 1.544 1.00 4.25 84 SER A O 8
ATOM 10158 N N . VAL A 1 98 ? -9.778 -50.048 1.982 1.00 73.10 85 VAL A N 8
ATOM 10159 C CA . VAL A 1 98 ? -8.641 -50.130 2.864 1.00 42.13 85 VAL A CA 8
ATOM 10160 C C . VAL A 1 98 ? -7.527 -50.856 2.151 1.00 72.11 85 VAL A C 8
ATOM 10161 O O . VAL A 1 98 ? -7.746 -51.918 1.568 1.00 12.12 85 VAL A O 8
ATOM 10174 N N . SER A 1 99 ? -6.375 -50.283 2.168 1.00 62.40 86 SER A N 8
ATOM 10175 C CA . SER A 1 99 ? -5.218 -50.888 1.596 1.00 23.22 86 SER A CA 8
ATOM 10176 C C . SER A 1 99 ? -4.399 -51.541 2.720 1.00 64.12 86 SER A C 8
ATOM 10177 O O . SER A 1 99 ? -4.267 -50.949 3.807 1.00 42.15 86 SER A O 8
ATOM 10185 N N . PRO A 1 100 ? -3.867 -52.766 2.502 1.00 72.41 87 PRO A N 8
ATOM 10186 C CA . PRO A 1 100 ? -4.021 -53.503 1.228 1.00 53.33 87 PRO A CA 8
ATOM 10187 C C . PRO A 1 100 ? -5.429 -54.104 1.065 1.00 4.55 87 PRO A C 8
ATOM 10188 O O . PRO A 1 100 ? -6.002 -54.111 -0.042 1.00 21.23 87 PRO A O 8
ATOM 10199 N N . ALA A 1 101 ? -5.980 -54.551 2.174 1.00 20.35 88 ALA A N 8
ATOM 10200 C CA . ALA A 1 101 ? -7.280 -55.133 2.270 1.00 35.03 88 ALA A CA 8
ATOM 10201 C C . ALA A 1 101 ? -7.573 -55.228 3.736 1.00 34.44 88 ALA A C 8
ATOM 10202 O O . ALA A 1 101 ? -6.651 -55.384 4.529 1.00 12.01 88 ALA A O 8
ATOM 10209 N N . LEU A 1 102 ? -8.799 -55.080 4.101 1.00 71.32 89 LEU A N 8
ATOM 10210 C CA . LEU A 1 102 ? -9.178 -55.174 5.482 1.00 5.43 89 LEU A CA 8
ATOM 10211 C C . LEU A 1 102 ? -9.584 -56.613 5.782 1.00 20.33 89 LEU A C 8
ATOM 10212 O O . LEU A 1 102 ? -10.456 -57.165 5.105 1.00 10.45 89 LEU A O 8
ATOM 10228 N N . PRO A 1 103 ? -8.950 -57.250 6.758 1.00 25.14 90 PRO A N 8
ATOM 10229 C CA . PRO A 1 103 ? -9.266 -58.625 7.139 1.00 73.35 90 PRO A CA 8
ATOM 10230 C C . PRO A 1 103 ? -10.544 -58.707 7.974 1.00 74.40 90 PRO A C 8
ATOM 10231 O O . PRO A 1 103 ? -11.052 -57.685 8.474 1.00 24.45 90 PRO A O 8
ATOM 10242 N N . THR A 1 104 ? -11.044 -59.902 8.137 1.00 1.01 91 THR A N 8
ATOM 10243 C CA . THR A 1 104 ? -12.228 -60.152 8.902 1.00 43.23 91 THR A CA 8
ATOM 10244 C C . THR A 1 104 ? -11.967 -59.924 10.388 1.00 50.44 91 THR A C 8
ATOM 10245 O O . THR A 1 104 ? -10.898 -60.270 10.906 1.00 40.43 91 THR A O 8
ATOM 10256 N N . GLY A 1 105 ? -12.900 -59.293 11.050 1.00 34.34 92 GLY A N 8
ATOM 10257 C CA . GLY A 1 105 ? -12.734 -58.982 12.441 1.00 73.13 92 GLY A CA 8
ATOM 10258 C C . GLY A 1 105 ? -12.420 -57.523 12.621 1.00 75.33 92 GLY A C 8
ATOM 10259 O O . GLY A 1 105 ? -12.982 -56.863 13.494 1.00 41.11 92 GLY A O 8
ATOM 10263 N N . PHE A 1 106 ? -11.577 -57.004 11.749 1.00 41.00 93 PHE A N 8
ATOM 10264 C CA . PHE A 1 106 ? -11.181 -55.620 11.791 1.00 44.41 93 PHE A CA 8
ATOM 10265 C C . PHE A 1 106 ? -12.287 -54.718 11.316 1.00 45.50 93 PHE A C 8
ATOM 10266 O O . PHE A 1 106 ? -13.023 -55.050 10.369 1.00 34.04 93 PHE A O 8
ATOM 10283 N N . LYS A 1 107 ? -12.429 -53.612 11.971 1.00 62.12 94 LYS A N 8
ATOM 10284 C CA . LYS A 1 107 ? -13.448 -52.656 11.627 1.00 32.05 94 LYS A CA 8
ATOM 10285 C C . LYS A 1 107 ? -12.850 -51.296 11.387 1.00 61.12 94 LYS A C 8
ATOM 10286 O O . LYS A 1 107 ? -12.095 -50.787 12.217 1.00 2.35 94 LYS A O 8
ATOM 10305 N N . ILE A 1 108 ? -13.163 -50.739 10.247 1.00 71.43 95 ILE A N 8
ATOM 10306 C CA . ILE A 1 108 ? -12.864 -49.372 9.961 1.00 24.21 95 ILE A CA 8
ATOM 10307 C C . ILE A 1 108 ? -14.149 -48.617 10.116 1.00 74.13 95 ILE A C 8
ATOM 10308 O O . ILE A 1 108 ? -15.049 -48.693 9.271 1.00 3.14 95 ILE A O 8
ATOM 10324 N N . GLU A 1 109 ? -14.279 -47.969 11.212 1.00 73.41 96 GLU A N 8
ATOM 10325 C CA . GLU A 1 109 ? -15.476 -47.273 11.495 1.00 25.22 96 GLU A CA 8
ATOM 10326 C C . GLU A 1 109 ? -15.287 -45.811 11.169 1.00 52.52 96 GLU A C 8
ATOM 10327 O O . GLU A 1 109 ? -14.505 -45.109 11.823 1.00 32.31 96 GLU A O 8
ATOM 10339 N N . GLY A 1 110 ? -15.953 -45.381 10.127 1.00 43.00 97 GLY A N 8
ATOM 10340 C CA . GLY A 1 110 ? -15.854 -44.033 9.676 1.00 50.12 97 GLY A CA 8
ATOM 10341 C C . GLY A 1 110 ? -16.823 -43.137 10.368 1.00 42.10 97 GLY A C 8
ATOM 10342 O O . GLY A 1 110 ? -17.943 -42.933 9.908 1.00 13.12 97 GLY A O 8
ATOM 10346 N N . SER A 1 111 ? -16.421 -42.644 11.491 1.00 53.33 98 SER A N 8
ATOM 10347 C CA . SER A 1 111 ? -17.209 -41.711 12.235 1.00 55.45 98 SER A CA 8
ATOM 10348 C C . SER A 1 111 ? -16.844 -40.289 11.786 1.00 2.02 98 SER A C 8
ATOM 10349 O O . SER A 1 111 ? -15.919 -40.101 10.994 1.00 22.24 98 SER A O 8
ATOM 10357 N N . VAL A 1 112 ? -17.549 -39.311 12.255 1.00 65.53 99 VAL A N 8
ATOM 10358 C CA . VAL A 1 112 ? -17.246 -37.946 11.905 1.00 72.03 99 VAL A CA 8
ATOM 10359 C C . VAL A 1 112 ? -16.617 -37.269 13.134 1.00 73.50 99 VAL A C 8
ATOM 10360 O O . VAL A 1 112 ? -16.774 -37.763 14.259 1.00 4.21 99 VAL A O 8
ATOM 10373 N N . ASP A 1 113 ? -15.867 -36.195 12.904 1.00 74.10 100 ASP A N 8
ATOM 10374 C CA . ASP A 1 113 ? -15.231 -35.375 13.963 1.00 74.12 100 ASP A CA 8
ATOM 10375 C C . ASP A 1 113 ? -16.256 -34.954 15.012 1.00 70.13 100 ASP A C 8
ATOM 10376 O O . ASP A 1 113 ? -15.971 -34.907 16.207 1.00 73.22 100 ASP A O 8
ATOM 10385 N N . LYS A 1 114 ? -17.446 -34.680 14.546 1.00 45.34 101 LYS A N 8
ATOM 10386 C CA . LYS A 1 114 ? -18.558 -34.296 15.381 1.00 14.21 101 LYS A CA 8
ATOM 10387 C C . LYS A 1 114 ? -19.738 -35.192 15.051 1.00 30.33 101 LYS A C 8
ATOM 10388 O O . LYS A 1 114 ? -19.608 -36.123 14.253 1.00 1.11 101 LYS A O 8
ATOM 10407 N N . GLU A 1 115 ? -20.861 -34.930 15.650 1.00 33.42 102 GLU A N 8
ATOM 10408 C CA . GLU A 1 115 ? -22.058 -35.694 15.374 1.00 14.01 102 GLU A CA 8
ATOM 10409 C C . GLU A 1 115 ? -22.872 -34.987 14.318 1.00 71.52 102 GLU A C 8
ATOM 10410 O O . GLU A 1 115 ? -23.571 -35.618 13.512 1.00 11.43 102 GLU A O 8
ATOM 10422 N N . GLY A 1 116 ? -22.788 -33.670 14.338 1.00 42.33 103 GLY A N 8
ATOM 10423 C CA . GLY A 1 116 ? -23.489 -32.879 13.388 1.00 74.12 103 GLY A CA 8
ATOM 10424 C C . GLY A 1 116 ? -22.821 -32.928 12.052 1.00 73.31 103 GLY A C 8
ATOM 10425 O O . GLY A 1 116 ? -21.606 -32.712 11.931 1.00 5.51 103 GLY A O 8
ATOM 10429 N N . LYS A 1 117 ? -23.589 -33.214 11.077 1.00 54.05 104 LYS A N 8
ATOM 10430 C CA . LYS A 1 117 ? -23.140 -33.378 9.741 1.00 73.45 104 LYS A CA 8
ATOM 10431 C C . LYS A 1 117 ? -23.844 -32.353 8.850 1.00 75.40 104 LYS A C 8
ATOM 10432 O O . LYS A 1 117 ? -24.857 -31.779 9.272 1.00 53.50 104 LYS A O 8
ATOM 10451 N N . PRO A 1 118 ? -23.309 -32.061 7.647 1.00 22.14 105 PRO A N 8
ATOM 10452 C CA . PRO A 1 118 ? -23.912 -31.089 6.738 1.00 63.22 105 PRO A CA 8
ATOM 10453 C C . PRO A 1 118 ? -25.180 -31.634 6.070 1.00 53.42 105 PRO A C 8
ATOM 10454 O O . PRO A 1 118 ? -26.275 -31.466 6.637 1.00 54.21 105 PRO A O 8
ATOM 10465 N N . MET A 1 30 ? -20.607 -6.078 -3.238 1.00 0.00 17 MET A N 9
ATOM 10466 C CA . MET A 1 30 ? -20.576 -7.132 -4.253 1.00 52.33 17 MET A CA 9
ATOM 10467 C C . MET A 1 30 ? -19.225 -7.784 -4.197 1.00 30.00 17 MET A C 9
ATOM 10468 O O . MET A 1 30 ? -18.393 -7.411 -3.364 1.00 11.20 17 MET A O 9
ATOM 10482 N N . ALA A 1 31 ? -18.999 -8.751 -5.051 1.00 62.30 18 ALA A N 9
ATOM 10483 C CA . ALA A 1 31 ? -17.713 -9.377 -5.154 1.00 42.14 18 ALA A CA 9
ATOM 10484 C C . ALA A 1 31 ? -16.773 -8.422 -5.875 1.00 74.21 18 ALA A C 9
ATOM 10485 O O . ALA A 1 31 ? -17.197 -7.693 -6.774 1.00 32.10 18 ALA A O 9
ATOM 10492 N N . ALA A 1 32 ? -15.538 -8.403 -5.482 1.00 65.52 19 ALA A N 9
ATOM 10493 C CA . ALA A 1 32 ? -14.589 -7.462 -6.030 1.00 2.21 19 ALA A CA 9
ATOM 10494 C C . ALA A 1 32 ? -13.783 -8.084 -7.152 1.00 0.45 19 ALA A C 9
ATOM 10495 O O . ALA A 1 32 ? -13.408 -9.269 -7.059 1.00 43.54 19 ALA A O 9
ATOM 10502 N N . PRO A 1 33 ? -13.537 -7.319 -8.245 1.00 53.23 20 PRO A N 9
ATOM 10503 C CA . PRO A 1 33 ? -12.681 -7.758 -9.354 1.00 44.20 20 PRO A CA 9
ATOM 10504 C C . PRO A 1 33 ? -11.270 -8.014 -8.843 1.00 40.20 20 PRO A C 9
ATOM 10505 O O . PRO A 1 33 ? -10.493 -7.081 -8.604 1.00 31.31 20 PRO A O 9
ATOM 10516 N N . THR A 1 34 ? -10.962 -9.244 -8.620 1.00 70.42 21 THR A N 9
ATOM 10517 C CA . THR A 1 34 ? -9.731 -9.597 -8.015 1.00 72.44 21 THR A CA 9
ATOM 10518 C C . THR A 1 34 ? -8.934 -10.559 -8.868 1.00 4.42 21 THR A C 9
ATOM 10519 O O . THR A 1 34 ? -9.378 -11.686 -9.136 1.00 50.14 21 THR A O 9
ATOM 10530 N N . PRO A 1 35 ? -7.779 -10.123 -9.376 1.00 72.23 22 PRO A N 9
ATOM 10531 C CA . PRO A 1 35 ? -6.854 -11.016 -10.039 1.00 74.51 22 PRO A CA 9
ATOM 10532 C C . PRO A 1 35 ? -6.293 -11.946 -8.975 1.00 34.04 22 PRO A C 9
ATOM 10533 O O . PRO A 1 35 ? -5.457 -11.519 -8.176 1.00 40.44 22 PRO A O 9
ATOM 10544 N N . VAL A 1 36 ? -6.799 -13.190 -8.967 1.00 71.14 23 VAL A N 9
ATOM 10545 C CA . VAL A 1 36 ? -6.576 -14.206 -7.911 1.00 44.32 23 VAL A CA 9
ATOM 10546 C C . VAL A 1 36 ? -5.173 -14.177 -7.280 1.00 62.21 23 VAL A C 9
ATOM 10547 O O . VAL A 1 36 ? -4.191 -14.662 -7.860 1.00 22.43 23 VAL A O 9
ATOM 10560 N N . PRO A 1 37 ? -5.071 -13.545 -6.100 1.00 1.32 24 PRO A N 9
ATOM 10561 C CA . PRO A 1 37 ? -3.849 -13.449 -5.340 1.00 65.02 24 PRO A CA 9
ATOM 10562 C C . PRO A 1 37 ? -3.813 -14.493 -4.216 1.00 30.32 24 PRO A C 9
ATOM 10563 O O . PRO A 1 37 ? -4.606 -15.447 -4.212 1.00 31.42 24 PRO A O 9
ATOM 10574 N N . GLY A 1 38 ? -2.923 -14.313 -3.274 1.00 5.02 25 GLY A N 9
ATOM 10575 C CA . GLY A 1 38 ? -2.812 -15.242 -2.199 1.00 10.24 25 GLY A CA 9
ATOM 10576 C C . GLY A 1 38 ? -3.514 -14.763 -0.968 1.00 3.23 25 GLY A C 9
ATOM 10577 O O . GLY A 1 38 ? -2.942 -14.012 -0.171 1.00 32.33 25 GLY A O 9
ATOM 10581 N N . ILE A 1 39 ? -4.762 -15.138 -0.824 1.00 41.13 26 ILE A N 9
ATOM 10582 C CA . ILE A 1 39 ? -5.503 -14.818 0.369 1.00 5.21 26 ILE A CA 9
ATOM 10583 C C . ILE A 1 39 ? -5.204 -15.913 1.356 1.00 21.15 26 ILE A C 9
ATOM 10584 O O . ILE A 1 39 ? -5.328 -17.093 1.020 1.00 35.23 26 ILE A O 9
ATOM 10600 N N . PHE A 1 40 ? -4.775 -15.555 2.532 1.00 64.30 27 PHE A N 9
ATOM 10601 C CA . PHE A 1 40 ? -4.481 -16.543 3.538 1.00 14.13 27 PHE A CA 9
ATOM 10602 C C . PHE A 1 40 ? -5.766 -17.038 4.180 1.00 20.55 27 PHE A C 9
ATOM 10603 O O . PHE A 1 40 ? -6.243 -16.502 5.183 1.00 2.54 27 PHE A O 9
ATOM 10620 N N . ASP A 1 41 ? -6.357 -17.992 3.505 1.00 11.43 28 ASP A N 9
ATOM 10621 C CA . ASP A 1 41 ? -7.620 -18.618 3.853 1.00 42.15 28 ASP A CA 9
ATOM 10622 C C . ASP A 1 41 ? -7.681 -19.919 3.097 1.00 2.33 28 ASP A C 9
ATOM 10623 O O . ASP A 1 41 ? -7.491 -19.930 1.873 1.00 62.24 28 ASP A O 9
ATOM 10632 N N . ILE A 1 42 ? -7.895 -21.003 3.788 1.00 34.25 29 ILE A N 9
ATOM 10633 C CA . ILE A 1 42 ? -7.871 -22.301 3.153 1.00 41.03 29 ILE A CA 9
ATOM 10634 C C . ILE A 1 42 ? -9.275 -22.703 2.702 1.00 14.22 29 ILE A C 9
ATOM 10635 O O . ILE A 1 42 ? -9.554 -22.749 1.498 1.00 23.23 29 ILE A O 9
ATOM 10651 N N . PHE A 1 43 ? -10.152 -22.969 3.649 1.00 3.43 30 PHE A N 9
ATOM 10652 C CA . PHE A 1 43 ? -11.534 -23.348 3.367 1.00 62.45 30 PHE A CA 9
ATOM 10653 C C . PHE A 1 43 ? -12.444 -22.795 4.430 1.00 74.43 30 PHE A C 9
ATOM 10654 O O . PHE A 1 43 ? -12.188 -22.974 5.625 1.00 41.33 30 PHE A O 9
ATOM 10671 N N . LYS A 1 44 ? -13.503 -22.146 4.029 1.00 61.54 31 LYS A N 9
ATOM 10672 C CA . LYS A 1 44 ? -14.446 -21.635 4.980 1.00 21.31 31 LYS A CA 9
ATOM 10673 C C . LYS A 1 44 ? -15.524 -22.668 5.211 1.00 64.23 31 LYS A C 9
ATOM 10674 O O . LYS A 1 44 ? -16.544 -22.711 4.510 1.00 54.23 31 LYS A O 9
ATOM 10693 N N . LYS A 1 45 ? -15.251 -23.539 6.132 1.00 64.53 32 LYS A N 9
ATOM 10694 C CA . LYS A 1 45 ? -16.119 -24.635 6.451 1.00 62.22 32 LYS A CA 9
ATOM 10695 C C . LYS A 1 45 ? -16.848 -24.380 7.776 1.00 45.44 32 LYS A C 9
ATOM 10696 O O . LYS A 1 45 ? -16.223 -24.326 8.838 1.00 53.13 32 LYS A O 9
ATOM 10715 N N . PRO A 1 46 ? -18.170 -24.181 7.734 1.00 30.33 33 PRO A N 9
ATOM 10716 C CA . PRO A 1 46 ? -18.968 -23.945 8.937 1.00 61.21 33 PRO A CA 9
ATOM 10717 C C . PRO A 1 46 ? -19.503 -25.253 9.536 1.00 41.32 33 PRO A C 9
ATOM 10718 O O . PRO A 1 46 ? -20.386 -25.245 10.403 1.00 33.13 33 PRO A O 9
ATOM 10729 N N . VAL A 1 47 ? -18.964 -26.360 9.071 1.00 11.54 34 VAL A N 9
ATOM 10730 C CA . VAL A 1 47 ? -19.385 -27.678 9.497 1.00 54.43 34 VAL A CA 9
ATOM 10731 C C . VAL A 1 47 ? -18.163 -28.523 9.830 1.00 52.21 34 VAL A C 9
ATOM 10732 O O . VAL A 1 47 ? -17.053 -28.229 9.344 1.00 22.41 34 VAL A O 9
ATOM 10745 N N . PRO A 1 48 ? -18.326 -29.547 10.677 1.00 32.22 35 PRO A N 9
ATOM 10746 C CA . PRO A 1 48 ? -17.258 -30.478 11.002 1.00 65.31 35 PRO A CA 9
ATOM 10747 C C . PRO A 1 48 ? -16.893 -31.334 9.798 1.00 30.04 35 PRO A C 9
ATOM 10748 O O . PRO A 1 48 ? -17.754 -31.972 9.188 1.00 71.43 35 PRO A O 9
ATOM 10759 N N . THR A 1 49 ? -15.646 -31.325 9.444 1.00 32.55 36 THR A N 9
ATOM 10760 C CA . THR A 1 49 ? -15.161 -32.111 8.334 1.00 23.40 36 THR A CA 9
ATOM 10761 C C . THR A 1 49 ? -14.130 -33.101 8.838 1.00 21.23 36 THR A C 9
ATOM 10762 O O . THR A 1 49 ? -13.295 -33.629 8.094 1.00 75.34 36 THR A O 9
ATOM 10773 N N . SER A 1 50 ? -14.205 -33.359 10.112 1.00 21.35 37 SER A N 9
ATOM 10774 C CA . SER A 1 50 ? -13.310 -34.249 10.762 1.00 51.44 37 SER A CA 9
ATOM 10775 C C . SER A 1 50 ? -13.846 -35.667 10.701 1.00 23.33 37 SER A C 9
ATOM 10776 O O . SER A 1 50 ? -14.729 -36.043 11.462 1.00 64.31 37 SER A O 9
ATOM 10784 N N . CYS A 1 51 ? -13.359 -36.420 9.767 1.00 61.31 38 CYS A N 9
ATOM 10785 C CA . CYS A 1 51 ? -13.761 -37.781 9.618 1.00 42.44 38 CYS A CA 9
ATOM 10786 C C . CYS A 1 51 ? -12.883 -38.615 10.517 1.00 2.11 38 CYS A C 9
ATOM 10787 O O . CYS A 1 51 ? -11.666 -38.633 10.352 1.00 51.14 38 CYS A O 9
ATOM 10794 N N . LYS A 1 52 ? -13.462 -39.244 11.486 1.00 74.14 39 LYS A N 9
ATOM 10795 C CA . LYS A 1 52 ? -12.699 -40.086 12.354 1.00 15.12 39 LYS A CA 9
ATOM 10796 C C . LYS A 1 52 ? -12.749 -41.486 11.815 1.00 20.45 39 LYS A C 9
ATOM 10797 O O . LYS A 1 52 ? -13.823 -42.018 11.530 1.00 72.42 39 LYS A O 9
ATOM 10816 N N . LEU A 1 53 ? -11.621 -42.067 11.689 1.00 52.13 40 LEU A N 9
ATOM 10817 C CA . LEU A 1 53 ? -11.491 -43.395 11.183 1.00 12.14 40 LEU A CA 9
ATOM 10818 C C . LEU A 1 53 ? -10.846 -44.242 12.222 1.00 63.54 40 LEU A C 9
ATOM 10819 O O . LEU A 1 53 ? -9.671 -44.054 12.554 1.00 22.14 40 LEU A O 9
ATOM 10835 N N . ALA A 1 54 ? -11.612 -45.117 12.775 1.00 21.13 41 ALA A N 9
ATOM 10836 C CA . ALA A 1 54 ? -11.148 -45.978 13.809 1.00 63.12 41 ALA A CA 9
ATOM 10837 C C . ALA A 1 54 ? -10.975 -47.361 13.279 1.00 11.42 41 ALA A C 9
ATOM 10838 O O . ALA A 1 54 ? -11.801 -47.843 12.506 1.00 13.42 41 ALA A O 9
ATOM 10845 N N . LEU A 1 55 ? -9.911 -47.978 13.675 1.00 62.30 42 LEU A N 9
ATOM 10846 C CA . LEU A 1 55 ? -9.601 -49.311 13.285 1.00 53.53 42 LEU A CA 9
ATOM 10847 C C . LEU A 1 55 ? -9.553 -50.135 14.535 1.00 54.22 42 LEU A C 9
ATOM 10848 O O . LEU A 1 55 ? -8.675 -49.931 15.396 1.00 4.44 42 LEU A O 9
ATOM 10864 N N . THR A 1 56 ? -10.533 -50.983 14.683 1.00 3.43 43 THR A N 9
ATOM 10865 C CA . THR A 1 56 ? -10.612 -51.861 15.804 1.00 54.11 43 THR A CA 9
ATOM 10866 C C . THR A 1 56 ? -10.307 -53.276 15.332 1.00 44.34 43 THR A C 9
ATOM 10867 O O . THR A 1 56 ? -10.590 -53.623 14.175 1.00 0.25 43 THR A O 9
ATOM 10878 N N . ASN A 1 57 ? -9.720 -54.065 16.194 1.00 2.54 44 ASN A N 9
ATOM 10879 C CA . ASN A 1 57 ? -9.366 -55.446 15.873 1.00 72.31 44 ASN A CA 9
ATOM 10880 C C . ASN A 1 57 ? -10.577 -56.373 15.992 1.00 3.50 44 ASN A C 9
ATOM 10881 O O . ASN A 1 57 ? -11.697 -55.913 16.268 1.00 70.34 44 ASN A O 9
ATOM 10892 N N . GLY A 1 58 ? -10.345 -57.676 15.829 1.00 32.54 45 GLY A N 9
ATOM 10893 C CA . GLY A 1 58 ? -11.407 -58.669 15.931 1.00 32.12 45 GLY A CA 9
ATOM 10894 C C . GLY A 1 58 ? -12.037 -58.723 17.314 1.00 31.31 45 GLY A C 9
ATOM 10895 O O . GLY A 1 58 ? -13.193 -59.093 17.460 1.00 60.22 45 GLY A O 9
ATOM 10899 N N . ASN A 1 59 ? -11.289 -58.292 18.314 1.00 64.04 46 ASN A N 9
ATOM 10900 C CA . ASN A 1 59 ? -11.741 -58.284 19.716 1.00 41.25 46 ASN A CA 9
ATOM 10901 C C . ASN A 1 59 ? -12.491 -57.003 20.016 1.00 22.03 46 ASN A C 9
ATOM 10902 O O . ASN A 1 59 ? -12.886 -56.753 21.158 1.00 74.23 46 ASN A O 9
ATOM 10913 N N . LYS A 1 60 ? -12.633 -56.168 18.983 1.00 63.41 47 LYS A N 9
ATOM 10914 C CA . LYS A 1 60 ? -13.366 -54.899 19.038 1.00 21.13 47 LYS A CA 9
ATOM 10915 C C . LYS A 1 60 ? -12.621 -53.858 19.854 1.00 23.43 47 LYS A C 9
ATOM 10916 O O . LYS A 1 60 ? -13.199 -52.860 20.291 1.00 21.05 47 LYS A O 9
ATOM 10935 N N . ARG A 1 61 ? -11.333 -54.057 20.024 1.00 70.14 48 ARG A N 9
ATOM 10936 C CA . ARG A 1 61 ? -10.534 -53.103 20.739 1.00 23.55 48 ARG A CA 9
ATOM 10937 C C . ARG A 1 61 ? -9.938 -52.145 19.739 1.00 2.43 48 ARG A C 9
ATOM 10938 O O . ARG A 1 61 ? -9.496 -52.567 18.658 1.00 31.10 48 ARG A O 9
ATOM 10959 N N . GLU A 1 62 ? -9.977 -50.876 20.065 1.00 2.21 49 GLU A N 9
ATOM 10960 C CA . GLU A 1 62 ? -9.520 -49.832 19.182 1.00 71.42 49 GLU A CA 9
ATOM 10961 C C . GLU A 1 62 ? -8.007 -49.851 19.079 1.00 73.43 49 GLU A C 9
ATOM 10962 O O . GLU A 1 62 ? -7.288 -49.632 20.059 1.00 0.24 49 GLU A O 9
ATOM 10974 N N . VAL A 1 63 ? -7.557 -50.159 17.898 1.00 62.32 50 VAL A N 9
ATOM 10975 C CA . VAL A 1 63 ? -6.168 -50.283 17.569 1.00 45.44 50 VAL A CA 9
ATOM 10976 C C . VAL A 1 63 ? -5.614 -48.927 17.169 1.00 22.42 50 VAL A C 9
ATOM 10977 O O . VAL A 1 63 ? -4.545 -48.509 17.646 1.00 32.24 50 VAL A O 9
ATOM 10990 N N . ASP A 1 64 ? -6.328 -48.245 16.302 1.00 63.52 51 ASP A N 9
ATOM 10991 C CA . ASP A 1 64 ? -5.917 -46.916 15.881 1.00 70.23 51 ASP A CA 9
ATOM 10992 C C . ASP A 1 64 ? -7.178 -46.114 15.609 1.00 35.30 51 ASP A C 9
ATOM 10993 O O . ASP A 1 64 ? -8.274 -46.693 15.528 1.00 24.44 51 ASP A O 9
ATOM 11002 N N . ALA A 1 65 ? -7.022 -44.841 15.418 1.00 73.42 52 ALA A N 9
ATOM 11003 C CA . ALA A 1 65 ? -8.114 -43.905 15.258 1.00 10.13 52 ALA A CA 9
ATOM 11004 C C . ALA A 1 65 ? -7.563 -42.565 14.826 1.00 11.21 52 ALA A C 9
ATOM 11005 O O . ALA A 1 65 ? -7.041 -41.804 15.643 1.00 73.04 52 ALA A O 9
ATOM 11012 N N . MET A 1 66 ? -7.648 -42.284 13.560 1.00 32.34 53 MET A N 9
ATOM 11013 C CA . MET A 1 66 ? -7.102 -41.058 13.019 1.00 61.25 53 MET A CA 9
ATOM 11014 C C . MET A 1 66 ? -8.181 -40.167 12.474 1.00 64.02 53 MET A C 9
ATOM 11015 O O . MET A 1 66 ? -9.162 -40.644 11.905 1.00 60.11 53 MET A O 9
ATOM 11029 N N . LEU A 1 67 ? -8.037 -38.888 12.709 1.00 42.01 54 LEU A N 9
ATOM 11030 C CA . LEU A 1 67 ? -8.940 -37.908 12.227 1.00 12.01 54 LEU A CA 9
ATOM 11031 C C . LEU A 1 67 ? -8.433 -37.362 10.892 1.00 13.12 54 LEU A C 9
ATOM 11032 O O . LEU A 1 67 ? -7.370 -36.727 10.826 1.00 3.22 54 LEU A O 9
ATOM 11048 N N . LEU A 1 68 ? -9.156 -37.654 9.848 1.00 55.12 55 LEU A N 9
ATOM 11049 C CA . LEU A 1 68 ? -8.807 -37.253 8.497 1.00 13.24 55 LEU A CA 9
ATOM 11050 C C . LEU A 1 68 ? -9.856 -36.295 7.921 1.00 0.11 55 LEU A C 9
ATOM 11051 O O . LEU A 1 68 ? -10.934 -36.131 8.500 1.00 61.30 55 LEU A O 9
ATOM 11067 N N . PRO A 1 69 ? -9.540 -35.583 6.828 1.00 42.03 56 PRO A N 9
ATOM 11068 C CA . PRO A 1 69 ? -10.524 -34.777 6.113 1.00 54.24 56 PRO A CA 9
ATOM 11069 C C . PRO A 1 69 ? -11.346 -35.655 5.133 1.00 43.32 56 PRO A C 9
ATOM 11070 O O . PRO A 1 69 ? -10.992 -36.828 4.892 1.00 42.42 56 PRO A O 9
ATOM 11081 N N . PRO A 1 70 ? -12.461 -35.122 4.582 1.00 52.34 57 PRO A N 9
ATOM 11082 C CA . PRO A 1 70 ? -13.279 -35.838 3.606 1.00 73.34 57 PRO A CA 9
ATOM 11083 C C . PRO A 1 70 ? -12.444 -36.293 2.400 1.00 3.24 57 PRO A C 9
ATOM 11084 O O . PRO A 1 70 ? -11.667 -35.507 1.848 1.00 14.21 57 PRO A O 9
ATOM 11095 N N . SER A 1 71 ? -12.587 -37.567 2.034 1.00 33.11 58 SER A N 9
ATOM 11096 C CA . SER A 1 71 ? -11.855 -38.179 0.916 1.00 40.14 58 SER A CA 9
ATOM 11097 C C . SER A 1 71 ? -10.348 -38.335 1.189 1.00 35.12 58 SER A C 9
ATOM 11098 O O . SER A 1 71 ? -9.545 -38.522 0.256 1.00 25.04 58 SER A O 9
ATOM 11106 N N . GLY A 1 72 ? -9.979 -38.318 2.453 1.00 51.31 59 GLY A N 9
ATOM 11107 C CA . GLY A 1 72 ? -8.603 -38.518 2.813 1.00 54.55 59 GLY A CA 9
ATOM 11108 C C . GLY A 1 72 ? -8.255 -39.994 2.936 1.00 44.04 59 GLY A C 9
ATOM 11109 O O . GLY A 1 72 ? -9.146 -40.868 2.914 1.00 22.41 59 GLY A O 9
ATOM 11113 N N . THR A 1 73 ? -6.987 -40.277 3.024 1.00 32.43 60 THR A N 9
ATOM 11114 C CA . THR A 1 73 ? -6.509 -41.615 3.190 1.00 75.03 60 THR A CA 9
ATOM 11115 C C . THR A 1 73 ? -5.987 -41.778 4.613 1.00 72.34 60 THR A C 9
ATOM 11116 O O . THR A 1 73 ? -4.942 -41.210 4.976 1.00 24.11 60 THR A O 9
ATOM 11127 N N . THR A 1 74 ? -6.715 -42.494 5.409 1.00 52.23 61 THR A N 9
ATOM 11128 C CA . THR A 1 74 ? -6.398 -42.658 6.796 1.00 22.34 61 THR A CA 9
ATOM 11129 C C . THR A 1 74 ? -5.322 -43.718 7.004 1.00 35.15 61 THR A C 9
ATOM 11130 O O . THR A 1 74 ? -5.461 -44.840 6.549 1.00 1.32 61 THR A O 9
ATOM 11141 N N . ILE A 1 75 ? -4.272 -43.349 7.686 1.00 61.34 62 ILE A N 9
ATOM 11142 C CA . ILE A 1 75 ? -3.197 -44.258 7.995 1.00 24.23 62 ILE A CA 9
ATOM 11143 C C . ILE A 1 75 ? -3.394 -44.776 9.424 1.00 63.33 62 ILE A C 9
ATOM 11144 O O . ILE A 1 75 ? -3.195 -44.042 10.396 1.00 2.53 62 ILE A O 9
ATOM 11160 N N . LEU A 1 76 ? -3.841 -45.998 9.539 1.00 63.33 63 LEU A N 9
ATOM 11161 C CA . LEU A 1 76 ? -4.121 -46.614 10.822 1.00 74.44 63 LEU A CA 9
ATOM 11162 C C . LEU A 1 76 ? -3.127 -47.733 11.088 1.00 21.22 63 LEU A C 9
ATOM 11163 O O . LEU A 1 76 ? -3.034 -48.692 10.330 1.00 12.12 63 LEU A O 9
ATOM 11179 N N . SER A 1 77 ? -2.407 -47.623 12.157 1.00 1.43 64 SER A N 9
ATOM 11180 C CA . SER A 1 77 ? -1.321 -48.532 12.435 1.00 22.31 64 SER A CA 9
ATOM 11181 C C . SER A 1 77 ? -1.708 -49.572 13.495 1.00 64.44 64 SER A C 9
ATOM 11182 O O . SER A 1 77 ? -2.177 -49.235 14.584 1.00 3.35 64 SER A O 9
ATOM 11190 N N . ASP A 1 78 ? -1.532 -50.838 13.141 1.00 60.41 65 ASP A N 9
ATOM 11191 C CA . ASP A 1 78 ? -1.827 -51.955 14.041 1.00 62.22 65 ASP A CA 9
ATOM 11192 C C . ASP A 1 78 ? -0.871 -52.012 15.228 1.00 32.54 65 ASP A C 9
ATOM 11193 O O . ASP A 1 78 ? 0.343 -51.948 15.064 1.00 34.42 65 ASP A O 9
ATOM 11202 N N . THR A 1 79 ? -1.428 -52.217 16.383 1.00 14.00 66 THR A N 9
ATOM 11203 C CA . THR A 1 79 ? -0.711 -52.182 17.632 1.00 23.42 66 THR A CA 9
ATOM 11204 C C . THR A 1 79 ? -0.025 -53.532 17.933 1.00 44.10 66 THR A C 9
ATOM 11205 O O . THR A 1 79 ? 0.755 -53.646 18.876 1.00 31.15 66 THR A O 9
ATOM 11216 N N . SER A 1 80 ? -0.311 -54.529 17.132 1.00 2.21 67 SER A N 9
ATOM 11217 C CA . SER A 1 80 ? 0.292 -55.835 17.313 1.00 54.22 67 SER A CA 9
ATOM 11218 C C . SER A 1 80 ? 1.573 -55.978 16.460 1.00 71.41 67 SER A C 9
ATOM 11219 O O . SER A 1 80 ? 2.610 -56.432 16.950 1.00 53.21 67 SER A O 9
ATOM 11227 N N . GLY A 1 81 ? 1.499 -55.572 15.202 1.00 15.42 68 GLY A N 9
ATOM 11228 C CA . GLY A 1 81 ? 2.625 -55.703 14.313 1.00 43.51 68 GLY A CA 9
ATOM 11229 C C . GLY A 1 81 ? 2.644 -54.641 13.235 1.00 70.13 68 GLY A C 9
ATOM 11230 O O . GLY A 1 81 ? 3.486 -54.694 12.332 1.00 24.05 68 GLY A O 9
ATOM 11234 N N . ALA A 1 82 ? 1.719 -53.670 13.330 1.00 22.54 69 ALA A N 9
ATOM 11235 C CA . ALA A 1 82 ? 1.638 -52.547 12.411 1.00 72.11 69 ALA A CA 9
ATOM 11236 C C . ALA A 1 82 ? 1.559 -52.936 10.938 1.00 11.34 69 ALA A C 9
ATOM 11237 O O . ALA A 1 82 ? 2.520 -52.776 10.182 1.00 31.00 69 ALA A O 9
ATOM 11244 N N . GLY A 1 83 ? 0.414 -53.472 10.548 1.00 3.03 70 GLY A N 9
ATOM 11245 C CA . GLY A 1 83 ? 0.185 -53.828 9.168 1.00 70.32 70 GLY A CA 9
ATOM 11246 C C . GLY A 1 83 ? -0.067 -52.603 8.338 1.00 21.51 70 GLY A C 9
ATOM 11247 O O . GLY A 1 83 ? 0.155 -52.604 7.131 1.00 11.24 70 GLY A O 9
ATOM 11251 N N . VAL A 1 84 ? -0.518 -51.556 9.025 1.00 50.41 71 VAL A N 9
ATOM 11252 C CA . VAL A 1 84 ? -0.812 -50.250 8.452 1.00 25.34 71 VAL A CA 9
ATOM 11253 C C . VAL A 1 84 ? -1.991 -50.312 7.492 1.00 32.24 71 VAL A C 9
ATOM 11254 O O . VAL A 1 84 ? -1.855 -50.628 6.304 1.00 64.01 71 VAL A O 9
ATOM 11267 N N . PHE A 1 85 ? -3.141 -50.055 8.021 1.00 72.55 72 PHE A N 9
ATOM 11268 C CA . PHE A 1 85 ? -4.333 -50.041 7.243 1.00 11.42 72 PHE A CA 9
ATOM 11269 C C . PHE A 1 85 ? -4.609 -48.654 6.755 1.00 73.31 72 PHE A C 9
ATOM 11270 O O . PHE A 1 85 ? -4.761 -47.725 7.541 1.00 70.11 72 PHE A O 9
ATOM 11287 N N . THR A 1 86 ? -4.611 -48.503 5.476 1.00 51.41 73 THR A N 9
ATOM 11288 C CA . THR A 1 86 ? -4.888 -47.246 4.885 1.00 45.23 73 THR A CA 9
ATOM 11289 C C . THR A 1 86 ? -6.347 -47.213 4.446 1.00 61.31 73 THR A C 9
ATOM 11290 O O . THR A 1 86 ? -6.700 -47.734 3.390 1.00 65.43 73 THR A O 9
ATOM 11301 N N . ALA A 1 87 ? -7.180 -46.666 5.300 1.00 64.14 74 ALA A N 9
ATOM 11302 C CA . ALA A 1 87 ? -8.602 -46.565 5.061 1.00 71.22 74 ALA A CA 9
ATOM 11303 C C . ALA A 1 87 ? -8.883 -45.311 4.287 1.00 12.23 74 ALA A C 9
ATOM 11304 O O . ALA A 1 87 ? -8.822 -44.198 4.819 1.00 41.10 74 ALA A O 9
ATOM 11311 N N . LYS A 1 88 ? -9.123 -45.481 3.043 1.00 61.23 75 LYS A N 9
ATOM 11312 C CA . LYS A 1 88 ? -9.400 -44.395 2.156 1.00 41.31 75 LYS A CA 9
ATOM 11313 C C . LYS A 1 88 ? -10.887 -44.154 2.196 1.00 42.33 75 LYS A C 9
ATOM 11314 O O . LYS A 1 88 ? -11.664 -45.102 2.094 1.00 54.43 75 LYS A O 9
ATOM 11333 N N . VAL A 1 89 ? -11.281 -42.930 2.441 1.00 33.40 76 VAL A N 9
ATOM 11334 C CA . VAL A 1 89 ? -12.684 -42.592 2.588 1.00 41.23 76 VAL A CA 9
ATOM 11335 C C . VAL A 1 89 ? -13.182 -41.697 1.476 1.00 21.52 76 VAL A C 9
ATOM 11336 O O . VAL A 1 89 ? -12.402 -41.235 0.619 1.00 63.22 76 VAL A O 9
ATOM 11349 N N . ASN A 1 90 ? -14.477 -41.461 1.477 1.00 74.12 77 ASN A N 9
ATOM 11350 C CA . ASN A 1 90 ? -15.084 -40.513 0.572 1.00 33.23 77 ASN A CA 9
ATOM 11351 C C . ASN A 1 90 ? -15.388 -39.260 1.421 1.00 72.22 77 ASN A C 9
ATOM 11352 O O . ASN A 1 90 ? -15.066 -39.238 2.621 1.00 61.32 77 ASN A O 9
ATOM 11363 N N . SER A 1 91 ? -16.017 -38.260 0.865 1.00 62.14 78 SER A N 9
ATOM 11364 C CA . SER A 1 91 ? -16.321 -37.015 1.575 1.00 34.24 78 SER A CA 9
ATOM 11365 C C . SER A 1 91 ? -17.483 -37.216 2.556 1.00 2.12 78 SER A C 9
ATOM 11366 O O . SER A 1 91 ? -17.903 -36.320 3.281 1.00 60.45 78 SER A O 9
ATOM 11374 N N . LYS A 1 92 ? -17.936 -38.431 2.586 1.00 41.42 79 LYS A N 9
ATOM 11375 C CA . LYS A 1 92 ? -19.004 -38.883 3.425 1.00 53.30 79 LYS A CA 9
ATOM 11376 C C . LYS A 1 92 ? -18.401 -39.365 4.746 1.00 63.14 79 LYS A C 9
ATOM 11377 O O . LYS A 1 92 ? -19.120 -39.721 5.677 1.00 12.30 79 LYS A O 9
ATOM 11396 N N . CYS A 1 93 ? -17.046 -39.393 4.781 1.00 51.32 80 CYS A N 9
ATOM 11397 C CA . CYS A 1 93 ? -16.239 -39.828 5.943 1.00 5.41 80 CYS A CA 9
ATOM 11398 C C . CYS A 1 93 ? -16.302 -41.327 6.155 1.00 3.34 80 CYS A C 9
ATOM 11399 O O . CYS A 1 93 ? -15.817 -41.843 7.154 1.00 63.54 80 CYS A O 9
ATOM 11406 N N . GLU A 1 94 ? -16.835 -42.021 5.183 1.00 32.13 81 GLU A N 9
ATOM 11407 C CA . GLU A 1 94 ? -16.982 -43.441 5.264 1.00 22.02 81 GLU A CA 9
ATOM 11408 C C . GLU A 1 94 ? -15.928 -44.057 4.407 1.00 64.44 81 GLU A C 9
ATOM 11409 O O . GLU A 1 94 ? -15.598 -43.503 3.327 1.00 22.13 81 GLU A O 9
ATOM 11421 N N . PHE A 1 95 ? -15.382 -45.152 4.872 1.00 33.24 82 PHE A N 9
ATOM 11422 C CA . PHE A 1 95 ? -14.310 -45.808 4.194 1.00 60.13 82 PHE A CA 9
ATOM 11423 C C . PHE A 1 95 ? -14.800 -46.514 2.945 1.00 20.25 82 PHE A C 9
ATOM 11424 O O . PHE A 1 95 ? -15.846 -47.177 2.948 1.00 15.11 82 PHE A O 9
ATOM 11441 N N . THR A 1 96 ? -14.067 -46.339 1.896 1.00 74.31 83 THR A N 9
ATOM 11442 C CA . THR A 1 96 ? -14.348 -46.967 0.656 1.00 12.41 83 THR A CA 9
ATOM 11443 C C . THR A 1 96 ? -13.403 -48.153 0.431 1.00 20.43 83 THR A C 9
ATOM 11444 O O . THR A 1 96 ? -13.857 -49.267 0.120 1.00 44.21 83 THR A O 9
ATOM 11455 N N . SER A 1 97 ? -12.108 -47.944 0.665 1.00 24.25 84 SER A N 9
ATOM 11456 C CA . SER A 1 97 ? -11.124 -48.977 0.423 1.00 72.40 84 SER A CA 9
ATOM 11457 C C . SER A 1 97 ? -10.019 -48.923 1.478 1.00 71.45 84 SER A C 9
ATOM 11458 O O . SER A 1 97 ? -9.548 -47.850 1.824 1.00 4.25 84 SER A O 9
ATOM 11466 N N . VAL A 1 98 ? -9.650 -50.059 2.012 1.00 73.10 85 VAL A N 9
ATOM 11467 C CA . VAL A 1 98 ? -8.537 -50.136 2.928 1.00 42.13 85 VAL A CA 9
ATOM 11468 C C . VAL A 1 98 ? -7.403 -50.864 2.243 1.00 72.11 85 VAL A C 9
ATOM 11469 O O . VAL A 1 98 ? -7.617 -51.905 1.635 1.00 12.12 85 VAL A O 9
ATOM 11482 N N . SER A 1 99 ? -6.240 -50.298 2.289 1.00 62.40 86 SER A N 9
ATOM 11483 C CA . SER A 1 99 ? -5.065 -50.927 1.766 1.00 23.22 86 SER A CA 9
ATOM 11484 C C . SER A 1 99 ? -4.241 -51.460 2.947 1.00 64.12 86 SER A C 9
ATOM 11485 O O . SER A 1 99 ? -4.100 -50.756 3.958 1.00 42.15 86 SER A O 9
ATOM 11493 N N . PRO A 1 100 ? -3.705 -52.698 2.871 1.00 72.41 87 PRO A N 9
ATOM 11494 C CA . PRO A 1 100 ? -3.821 -53.578 1.678 1.00 53.33 87 PRO A CA 9
ATOM 11495 C C . PRO A 1 100 ? -5.255 -54.058 1.417 1.00 4.55 87 PRO A C 9
ATOM 11496 O O . PRO A 1 100 ? -5.744 -53.983 0.293 1.00 21.23 87 PRO A O 9
ATOM 11507 N N . ALA A 1 101 ? -5.912 -54.507 2.466 1.00 20.35 88 ALA A N 9
ATOM 11508 C CA . ALA A 1 101 ? -7.266 -54.976 2.435 1.00 35.03 88 ALA A CA 9
ATOM 11509 C C . ALA A 1 101 ? -7.673 -55.152 3.863 1.00 34.44 88 ALA A C 9
ATOM 11510 O O . ALA A 1 101 ? -6.841 -55.564 4.684 1.00 12.01 88 ALA A O 9
ATOM 11517 N N . LEU A 1 102 ? -8.881 -54.794 4.194 1.00 71.32 89 LEU A N 9
ATOM 11518 C CA . LEU A 1 102 ? -9.342 -54.951 5.553 1.00 5.43 89 LEU A CA 9
ATOM 11519 C C . LEU A 1 102 ? -9.774 -56.395 5.774 1.00 20.33 89 LEU A C 9
ATOM 11520 O O . LEU A 1 102 ? -10.627 -56.906 5.045 1.00 10.45 89 LEU A O 9
ATOM 11536 N N . PRO A 1 103 ? -9.187 -57.074 6.755 1.00 25.14 90 PRO A N 9
ATOM 11537 C CA . PRO A 1 103 ? -9.522 -58.459 7.071 1.00 73.35 90 PRO A CA 9
ATOM 11538 C C . PRO A 1 103 ? -10.822 -58.574 7.884 1.00 74.40 90 PRO A C 9
ATOM 11539 O O . PRO A 1 103 ? -11.339 -57.575 8.424 1.00 24.45 90 PRO A O 9
ATOM 11550 N N . THR A 1 104 ? -11.322 -59.779 7.989 1.00 1.01 91 THR A N 9
ATOM 11551 C CA . THR A 1 104 ? -12.544 -60.058 8.684 1.00 43.23 91 THR A CA 9
ATOM 11552 C C . THR A 1 104 ? -12.314 -59.976 10.201 1.00 50.44 91 THR A C 9
ATOM 11553 O O . THR A 1 104 ? -11.392 -60.594 10.732 1.00 40.43 91 THR A O 9
ATOM 11564 N N . GLY A 1 105 ? -13.110 -59.177 10.873 1.00 34.34 92 GLY A N 9
ATOM 11565 C CA . GLY A 1 105 ? -12.968 -59.015 12.298 1.00 73.13 92 GLY A CA 9
ATOM 11566 C C . GLY A 1 105 ? -12.598 -57.599 12.612 1.00 75.33 92 GLY A C 9
ATOM 11567 O O . GLY A 1 105 ? -13.062 -57.014 13.598 1.00 41.11 92 GLY A O 9
ATOM 11571 N N . PHE A 1 106 ? -11.792 -57.033 11.755 1.00 41.00 93 PHE A N 9
ATOM 11572 C CA . PHE A 1 106 ? -11.377 -55.671 11.879 1.00 44.41 93 PHE A CA 9
ATOM 11573 C C . PHE A 1 106 ? -12.486 -54.746 11.441 1.00 45.50 93 PHE A C 9
ATOM 11574 O O . PHE A 1 106 ? -13.240 -55.059 10.514 1.00 34.04 93 PHE A O 9
ATOM 11591 N N . LYS A 1 107 ? -12.603 -53.646 12.109 1.00 62.12 94 LYS A N 9
ATOM 11592 C CA . LYS A 1 107 ? -13.642 -52.697 11.834 1.00 32.05 94 LYS A CA 9
ATOM 11593 C C . LYS A 1 107 ? -13.066 -51.332 11.582 1.00 61.12 94 LYS A C 9
ATOM 11594 O O . LYS A 1 107 ? -12.284 -50.825 12.386 1.00 2.35 94 LYS A O 9
ATOM 11613 N N . ILE A 1 108 ? -13.432 -50.769 10.460 1.00 71.43 95 ILE A N 9
ATOM 11614 C CA . ILE A 1 108 ? -13.100 -49.417 10.132 1.00 24.21 95 ILE A CA 9
ATOM 11615 C C . ILE A 1 108 ? -14.347 -48.585 10.306 1.00 74.13 95 ILE A C 9
ATOM 11616 O O . ILE A 1 108 ? -15.274 -48.624 9.487 1.00 3.14 95 ILE A O 9
ATOM 11632 N N . GLU A 1 109 ? -14.406 -47.917 11.398 1.00 73.41 96 GLU A N 9
ATOM 11633 C CA . GLU A 1 109 ? -15.534 -47.111 11.736 1.00 25.22 96 GLU A CA 9
ATOM 11634 C C . GLU A 1 109 ? -15.262 -45.688 11.306 1.00 52.52 96 GLU A C 9
ATOM 11635 O O . GLU A 1 109 ? -14.431 -44.995 11.904 1.00 32.31 96 GLU A O 9
ATOM 11647 N N . GLY A 1 110 ? -15.910 -45.290 10.248 1.00 43.00 97 GLY A N 9
ATOM 11648 C CA . GLY A 1 110 ? -15.763 -43.966 9.730 1.00 50.12 97 GLY A CA 9
ATOM 11649 C C . GLY A 1 110 ? -16.916 -43.100 10.127 1.00 42.10 97 GLY A C 9
ATOM 11650 O O . GLY A 1 110 ? -17.919 -43.007 9.416 1.00 13.12 97 GLY A O 9
ATOM 11654 N N . SER A 1 111 ? -16.803 -42.516 11.276 1.00 53.33 98 SER A N 9
ATOM 11655 C CA . SER A 1 111 ? -17.814 -41.633 11.787 1.00 55.45 98 SER A CA 9
ATOM 11656 C C . SER A 1 111 ? -17.253 -40.221 11.800 1.00 2.02 98 SER A C 9
ATOM 11657 O O . SER A 1 111 ? -16.055 -40.034 11.962 1.00 22.24 98 SER A O 9
ATOM 11665 N N . VAL A 1 112 ? -18.084 -39.242 11.607 1.00 65.53 99 VAL A N 9
ATOM 11666 C CA . VAL A 1 112 ? -17.623 -37.879 11.628 1.00 72.03 99 VAL A CA 9
ATOM 11667 C C . VAL A 1 112 ? -17.506 -37.450 13.069 1.00 73.50 99 VAL A C 9
ATOM 11668 O O . VAL A 1 112 ? -18.431 -37.669 13.857 1.00 4.21 99 VAL A O 9
ATOM 11681 N N . ASP A 1 113 ? -16.387 -36.891 13.427 1.00 74.10 100 ASP A N 9
ATOM 11682 C CA . ASP A 1 113 ? -16.192 -36.424 14.770 1.00 74.12 100 ASP A CA 9
ATOM 11683 C C . ASP A 1 113 ? -16.860 -35.093 14.905 1.00 70.13 100 ASP A C 9
ATOM 11684 O O . ASP A 1 113 ? -16.585 -34.158 14.133 1.00 73.22 100 ASP A O 9
ATOM 11693 N N . LYS A 1 114 ? -17.742 -35.012 15.846 1.00 45.34 101 LYS A N 9
ATOM 11694 C CA . LYS A 1 114 ? -18.578 -33.859 16.035 1.00 14.21 101 LYS A CA 9
ATOM 11695 C C . LYS A 1 114 ? -17.777 -32.692 16.578 1.00 30.33 101 LYS A C 9
ATOM 11696 O O . LYS A 1 114 ? -16.756 -32.878 17.268 1.00 1.11 101 LYS A O 9
ATOM 11715 N N . GLU A 1 115 ? -18.238 -31.510 16.285 1.00 33.42 102 GLU A N 9
ATOM 11716 C CA . GLU A 1 115 ? -17.554 -30.300 16.686 1.00 14.01 102 GLU A CA 9
ATOM 11717 C C . GLU A 1 115 ? -18.003 -29.878 18.063 1.00 71.52 102 GLU A C 9
ATOM 11718 O O . GLU A 1 115 ? -17.281 -29.177 18.789 1.00 11.43 102 GLU A O 9
ATOM 11730 N N . GLY A 1 116 ? -19.194 -30.277 18.406 1.00 42.33 103 GLY A N 9
ATOM 11731 C CA . GLY A 1 116 ? -19.734 -29.943 19.674 1.00 74.12 103 GLY A CA 9
ATOM 11732 C C . GLY A 1 116 ? -20.104 -31.163 20.466 1.00 73.31 103 GLY A C 9
ATOM 11733 O O . GLY A 1 116 ? -20.602 -32.158 19.912 1.00 5.51 103 GLY A O 9
ATOM 11737 N N . LYS A 1 117 ? -19.881 -31.089 21.737 1.00 54.05 104 LYS A N 9
ATOM 11738 C CA . LYS A 1 117 ? -20.173 -32.152 22.649 1.00 73.45 104 LYS A CA 9
ATOM 11739 C C . LYS A 1 117 ? -21.365 -31.752 23.518 1.00 75.40 104 LYS A C 9
ATOM 11740 O O . LYS A 1 117 ? -21.698 -30.566 23.566 1.00 53.50 104 LYS A O 9
ATOM 11759 N N . PRO A 1 118 ? -22.064 -32.718 24.148 1.00 22.14 105 PRO A N 9
ATOM 11760 C CA . PRO A 1 118 ? -23.173 -32.417 25.059 1.00 63.22 105 PRO A CA 9
ATOM 11761 C C . PRO A 1 118 ? -22.737 -31.505 26.221 1.00 53.42 105 PRO A C 9
ATOM 11762 O O . PRO A 1 118 ? -22.142 -31.999 27.201 1.00 54.21 105 PRO A O 9
ATOM 11773 N N . MET A 1 30 ? 29.192 -10.939 20.865 1.00 0.00 17 MET A N 10
ATOM 11774 C CA . MET A 1 30 ? 28.952 -12.205 20.166 1.00 52.33 17 MET A CA 10
ATOM 11775 C C . MET A 1 30 ? 28.126 -13.102 21.053 1.00 30.00 17 MET A C 10
ATOM 11776 O O . MET A 1 30 ? 27.919 -12.789 22.223 1.00 11.20 17 MET A O 10
ATOM 11790 N N . ALA A 1 31 ? 27.651 -14.193 20.514 1.00 62.30 18 ALA A N 10
ATOM 11791 C CA . ALA A 1 31 ? 26.836 -15.137 21.243 1.00 42.14 18 ALA A CA 10
ATOM 11792 C C . ALA A 1 31 ? 26.904 -16.460 20.523 1.00 74.21 18 ALA A C 10
ATOM 11793 O O . ALA A 1 31 ? 27.702 -16.608 19.591 1.00 32.10 18 ALA A O 10
ATOM 11800 N N . ALA A 1 32 ? 26.093 -17.409 20.934 1.00 65.52 19 ALA A N 10
ATOM 11801 C CA . ALA A 1 32 ? 26.052 -18.701 20.288 1.00 2.21 19 ALA A CA 10
ATOM 11802 C C . ALA A 1 32 ? 25.384 -18.567 18.925 1.00 0.45 19 ALA A C 10
ATOM 11803 O O . ALA A 1 32 ? 24.277 -18.017 18.827 1.00 43.54 19 ALA A O 10
ATOM 11810 N N . PRO A 1 33 ? 26.044 -19.030 17.861 1.00 53.23 20 PRO A N 10
ATOM 11811 C CA . PRO A 1 33 ? 25.509 -18.936 16.518 1.00 44.20 20 PRO A CA 10
ATOM 11812 C C . PRO A 1 33 ? 24.540 -20.079 16.221 1.00 40.20 20 PRO A C 10
ATOM 11813 O O . PRO A 1 33 ? 24.344 -20.983 17.053 1.00 31.31 20 PRO A O 10
ATOM 11824 N N . THR A 1 34 ? 23.933 -20.033 15.074 1.00 70.42 21 THR A N 10
ATOM 11825 C CA . THR A 1 34 ? 23.028 -21.051 14.628 1.00 72.44 21 THR A CA 10
ATOM 11826 C C . THR A 1 34 ? 22.706 -20.808 13.158 1.00 4.42 21 THR A C 10
ATOM 11827 O O . THR A 1 34 ? 22.674 -19.654 12.722 1.00 50.14 21 THR A O 10
ATOM 11838 N N . PRO A 1 35 ? 22.531 -21.872 12.353 1.00 72.23 22 PRO A N 10
ATOM 11839 C CA . PRO A 1 35 ? 22.098 -21.730 10.966 1.00 74.51 22 PRO A CA 10
ATOM 11840 C C . PRO A 1 35 ? 20.586 -21.478 10.892 1.00 34.04 22 PRO A C 10
ATOM 11841 O O . PRO A 1 35 ? 20.036 -21.235 9.812 1.00 40.44 22 PRO A O 10
ATOM 11852 N N . VAL A 1 36 ? 19.939 -21.544 12.066 1.00 71.14 23 VAL A N 10
ATOM 11853 C CA . VAL A 1 36 ? 18.501 -21.368 12.234 1.00 44.32 23 VAL A CA 10
ATOM 11854 C C . VAL A 1 36 ? 17.723 -22.472 11.510 1.00 62.21 23 VAL A C 10
ATOM 11855 O O . VAL A 1 36 ? 17.413 -22.363 10.323 1.00 22.43 23 VAL A O 10
ATOM 11868 N N . PRO A 1 37 ? 17.450 -23.580 12.210 1.00 1.32 24 PRO A N 10
ATOM 11869 C CA . PRO A 1 37 ? 16.705 -24.700 11.661 1.00 65.02 24 PRO A CA 10
ATOM 11870 C C . PRO A 1 37 ? 15.214 -24.622 12.026 1.00 30.32 24 PRO A C 10
ATOM 11871 O O . PRO A 1 37 ? 14.475 -25.606 11.934 1.00 31.42 24 PRO A O 10
ATOM 11882 N N . GLY A 1 38 ? 14.769 -23.439 12.397 1.00 5.02 25 GLY A N 10
ATOM 11883 C CA . GLY A 1 38 ? 13.395 -23.237 12.824 1.00 10.24 25 GLY A CA 10
ATOM 11884 C C . GLY A 1 38 ? 12.425 -23.061 11.675 1.00 3.23 25 GLY A C 10
ATOM 11885 O O . GLY A 1 38 ? 11.508 -22.239 11.742 1.00 32.33 25 GLY A O 10
ATOM 11889 N N . ILE A 1 39 ? 12.622 -23.814 10.630 1.00 41.13 26 ILE A N 10
ATOM 11890 C CA . ILE A 1 39 ? 11.745 -23.783 9.494 1.00 5.21 26 ILE A CA 10
ATOM 11891 C C . ILE A 1 39 ? 10.813 -24.968 9.601 1.00 21.15 26 ILE A C 10
ATOM 11892 O O . ILE A 1 39 ? 11.262 -26.121 9.656 1.00 35.23 26 ILE A O 10
ATOM 11908 N N . PHE A 1 40 ? 9.543 -24.690 9.680 1.00 64.30 27 PHE A N 10
ATOM 11909 C CA . PHE A 1 40 ? 8.550 -25.715 9.856 1.00 14.13 27 PHE A CA 10
ATOM 11910 C C . PHE A 1 40 ? 7.678 -25.802 8.626 1.00 20.55 27 PHE A C 10
ATOM 11911 O O . PHE A 1 40 ? 7.847 -25.043 7.669 1.00 2.54 27 PHE A O 10
ATOM 11928 N N . ASP A 1 41 ? 6.768 -26.731 8.648 1.00 11.43 28 ASP A N 10
ATOM 11929 C CA . ASP A 1 41 ? 5.781 -26.868 7.605 1.00 42.15 28 ASP A CA 10
ATOM 11930 C C . ASP A 1 41 ? 4.660 -25.902 7.946 1.00 2.33 28 ASP A C 10
ATOM 11931 O O . ASP A 1 41 ? 4.276 -25.807 9.123 1.00 62.24 28 ASP A O 10
ATOM 11940 N N . ILE A 1 42 ? 4.177 -25.153 6.965 1.00 34.25 29 ILE A N 10
ATOM 11941 C CA . ILE A 1 42 ? 3.186 -24.104 7.224 1.00 41.03 29 ILE A CA 10
ATOM 11942 C C . ILE A 1 42 ? 1.893 -24.659 7.788 1.00 14.22 29 ILE A C 10
ATOM 11943 O O . ILE A 1 42 ? 1.586 -25.846 7.634 1.00 23.23 29 ILE A O 10
ATOM 11959 N N . PHE A 1 43 ? 1.140 -23.807 8.418 1.00 3.43 30 PHE A N 10
ATOM 11960 C CA . PHE A 1 43 ? -0.068 -24.206 9.089 1.00 62.45 30 PHE A CA 10
ATOM 11961 C C . PHE A 1 43 ? -1.174 -24.505 8.103 1.00 74.43 30 PHE A C 10
ATOM 11962 O O . PHE A 1 43 ? -1.472 -23.705 7.204 1.00 41.33 30 PHE A O 10
ATOM 11979 N N . LYS A 1 44 ? -1.735 -25.661 8.268 1.00 61.54 31 LYS A N 10
ATOM 11980 C CA . LYS A 1 44 ? -2.778 -26.183 7.436 1.00 21.31 31 LYS A CA 10
ATOM 11981 C C . LYS A 1 44 ? -4.043 -26.190 8.263 1.00 64.23 31 LYS A C 10
ATOM 11982 O O . LYS A 1 44 ? -3.974 -26.284 9.501 1.00 54.23 31 LYS A O 10
ATOM 12001 N N . LYS A 1 45 ? -5.169 -26.060 7.631 1.00 64.53 32 LYS A N 10
ATOM 12002 C CA . LYS A 1 45 ? -6.408 -26.109 8.341 1.00 62.22 32 LYS A CA 10
ATOM 12003 C C . LYS A 1 45 ? -6.861 -27.547 8.430 1.00 45.44 32 LYS A C 10
ATOM 12004 O O . LYS A 1 45 ? -6.904 -28.247 7.408 1.00 53.13 32 LYS A O 10
ATOM 12023 N N . PRO A 1 46 ? -7.161 -28.032 9.640 1.00 30.33 33 PRO A N 10
ATOM 12024 C CA . PRO A 1 46 ? -7.637 -29.400 9.839 1.00 61.21 33 PRO A CA 10
ATOM 12025 C C . PRO A 1 46 ? -9.004 -29.624 9.187 1.00 41.32 33 PRO A C 10
ATOM 12026 O O . PRO A 1 46 ? -9.313 -30.745 8.746 1.00 33.13 33 PRO A O 10
ATOM 12037 N N . VAL A 1 47 ? -9.796 -28.536 9.115 1.00 11.54 34 VAL A N 10
ATOM 12038 C CA . VAL A 1 47 ? -11.131 -28.516 8.511 1.00 54.43 34 VAL A CA 10
ATOM 12039 C C . VAL A 1 47 ? -12.171 -29.243 9.392 1.00 52.21 34 VAL A C 10
ATOM 12040 O O . VAL A 1 47 ? -11.955 -30.389 9.809 1.00 22.41 34 VAL A O 10
ATOM 12053 N N . PRO A 1 48 ? -13.311 -28.571 9.715 1.00 32.22 35 PRO A N 10
ATOM 12054 C CA . PRO A 1 48 ? -14.400 -29.185 10.482 1.00 65.31 35 PRO A CA 10
ATOM 12055 C C . PRO A 1 48 ? -15.020 -30.348 9.712 1.00 30.04 35 PRO A C 10
ATOM 12056 O O . PRO A 1 48 ? -14.685 -30.575 8.537 1.00 71.43 35 PRO A O 10
ATOM 12067 N N . THR A 1 49 ? -15.947 -31.044 10.349 1.00 32.55 36 THR A N 10
ATOM 12068 C CA . THR A 1 49 ? -16.574 -32.249 9.817 1.00 23.40 36 THR A CA 10
ATOM 12069 C C . THR A 1 49 ? -15.516 -33.261 9.426 1.00 21.23 36 THR A C 10
ATOM 12070 O O . THR A 1 49 ? -15.521 -33.825 8.328 1.00 75.34 36 THR A O 10
ATOM 12081 N N . SER A 1 50 ? -14.608 -33.470 10.353 1.00 21.35 37 SER A N 10
ATOM 12082 C CA . SER A 1 50 ? -13.495 -34.332 10.161 1.00 51.44 37 SER A CA 10
ATOM 12083 C C . SER A 1 50 ? -13.965 -35.772 10.228 1.00 23.33 37 SER A C 10
ATOM 12084 O O . SER A 1 50 ? -14.882 -36.099 10.982 1.00 64.31 37 SER A O 10
ATOM 12092 N N . CYS A 1 51 ? -13.363 -36.609 9.458 1.00 61.31 38 CYS A N 10
ATOM 12093 C CA . CYS A 1 51 ? -13.727 -37.981 9.423 1.00 42.44 38 CYS A CA 10
ATOM 12094 C C . CYS A 1 51 ? -12.880 -38.717 10.440 1.00 2.11 38 CYS A C 10
ATOM 12095 O O . CYS A 1 51 ? -11.654 -38.723 10.358 1.00 51.14 38 CYS A O 10
ATOM 12102 N N . LYS A 1 52 ? -13.526 -39.270 11.409 1.00 74.14 39 LYS A N 10
ATOM 12103 C CA . LYS A 1 52 ? -12.883 -39.976 12.474 1.00 15.12 39 LYS A CA 10
ATOM 12104 C C . LYS A 1 52 ? -12.830 -41.434 12.080 1.00 20.45 39 LYS A C 10
ATOM 12105 O O . LYS A 1 52 ? -13.836 -42.153 12.163 1.00 72.42 39 LYS A O 10
ATOM 12124 N N . LEU A 1 53 ? -11.710 -41.834 11.588 1.00 52.13 40 LEU A N 10
ATOM 12125 C CA . LEU A 1 53 ? -11.494 -43.204 11.193 1.00 12.14 40 LEU A CA 10
ATOM 12126 C C . LEU A 1 53 ? -10.933 -43.919 12.354 1.00 63.54 40 LEU A C 10
ATOM 12127 O O . LEU A 1 53 ? -10.005 -43.427 12.979 1.00 22.14 40 LEU A O 10
ATOM 12143 N N . ALA A 1 54 ? -11.483 -45.042 12.662 1.00 21.13 41 ALA A N 10
ATOM 12144 C CA . ALA A 1 54 ? -11.046 -45.789 13.790 1.00 63.12 41 ALA A CA 10
ATOM 12145 C C . ALA A 1 54 ? -11.017 -47.231 13.445 1.00 11.42 41 ALA A C 10
ATOM 12146 O O . ALA A 1 54 ? -12.035 -47.816 13.076 1.00 13.42 41 ALA A O 10
ATOM 12153 N N . LEU A 1 55 ? -9.868 -47.793 13.509 1.00 62.30 42 LEU A N 10
ATOM 12154 C CA . LEU A 1 55 ? -9.714 -49.161 13.248 1.00 53.53 42 LEU A CA 10
ATOM 12155 C C . LEU A 1 55 ? -9.639 -49.885 14.538 1.00 54.22 42 LEU A C 10
ATOM 12156 O O . LEU A 1 55 ? -8.851 -49.511 15.444 1.00 4.44 42 LEU A O 10
ATOM 12172 N N . THR A 1 56 ? -10.454 -50.881 14.627 1.00 3.43 43 THR A N 10
ATOM 12173 C CA . THR A 1 56 ? -10.552 -51.714 15.764 1.00 54.11 43 THR A CA 10
ATOM 12174 C C . THR A 1 56 ? -10.222 -53.137 15.323 1.00 44.34 43 THR A C 10
ATOM 12175 O O . THR A 1 56 ? -10.536 -53.524 14.185 1.00 0.25 43 THR A O 10
ATOM 12186 N N . ASN A 1 57 ? -9.570 -53.886 16.177 1.00 2.54 44 ASN A N 10
ATOM 12187 C CA . ASN A 1 57 ? -9.168 -55.254 15.855 1.00 72.31 44 ASN A CA 10
ATOM 12188 C C . ASN A 1 57 ? -10.319 -56.246 16.056 1.00 3.50 44 ASN A C 10
ATOM 12189 O O . ASN A 1 57 ? -11.461 -55.840 16.292 1.00 70.34 44 ASN A O 10
ATOM 12200 N N . GLY A 1 58 ? -10.008 -57.543 15.974 1.00 32.54 45 GLY A N 10
ATOM 12201 C CA . GLY A 1 58 ? -11.000 -58.592 16.163 1.00 32.12 45 GLY A CA 10
ATOM 12202 C C . GLY A 1 58 ? -11.704 -58.504 17.496 1.00 31.31 45 GLY A C 10
ATOM 12203 O O . GLY A 1 58 ? -12.912 -58.724 17.583 1.00 60.22 45 GLY A O 10
ATOM 12207 N N . ASN A 1 59 ? -10.972 -58.095 18.509 1.00 64.04 46 ASN A N 10
ATOM 12208 C CA . ASN A 1 59 ? -11.499 -57.968 19.871 1.00 41.25 46 ASN A CA 10
ATOM 12209 C C . ASN A 1 59 ? -12.225 -56.644 20.037 1.00 22.03 46 ASN A C 10
ATOM 12210 O O . ASN A 1 59 ? -12.638 -56.285 21.133 1.00 74.23 46 ASN A O 10
ATOM 12221 N N . LYS A 1 60 ? -12.335 -55.898 18.931 1.00 63.41 47 LYS A N 10
ATOM 12222 C CA . LYS A 1 60 ? -13.008 -54.600 18.872 1.00 21.13 47 LYS A CA 10
ATOM 12223 C C . LYS A 1 60 ? -12.238 -53.566 19.662 1.00 23.43 47 LYS A C 10
ATOM 12224 O O . LYS A 1 60 ? -12.778 -52.529 20.052 1.00 21.05 47 LYS A O 10
ATOM 12243 N N . ARG A 1 61 ? -10.958 -53.816 19.861 1.00 70.14 48 ARG A N 10
ATOM 12244 C CA . ARG A 1 61 ? -10.144 -52.870 20.540 1.00 23.55 48 ARG A CA 10
ATOM 12245 C C . ARG A 1 61 ? -9.601 -51.924 19.523 1.00 2.43 48 ARG A C 10
ATOM 12246 O O . ARG A 1 61 ? -9.060 -52.353 18.495 1.00 31.10 48 ARG A O 10
ATOM 12267 N N . GLU A 1 62 ? -9.829 -50.662 19.757 1.00 2.21 49 GLU A N 10
ATOM 12268 C CA . GLU A 1 62 ? -9.439 -49.622 18.853 1.00 71.42 49 GLU A CA 10
ATOM 12269 C C . GLU A 1 62 ? -7.934 -49.548 18.790 1.00 73.43 49 GLU A C 10
ATOM 12270 O O . GLU A 1 62 ? -7.277 -49.177 19.758 1.00 0.24 49 GLU A O 10
ATOM 12282 N N . VAL A 1 63 ? -7.400 -49.934 17.676 1.00 62.32 50 VAL A N 10
ATOM 12283 C CA . VAL A 1 63 ? -5.988 -49.946 17.495 1.00 45.44 50 VAL A CA 10
ATOM 12284 C C . VAL A 1 63 ? -5.509 -48.607 16.997 1.00 22.42 50 VAL A C 10
ATOM 12285 O O . VAL A 1 63 ? -4.393 -48.190 17.306 1.00 32.24 50 VAL A O 10
ATOM 12298 N N . ASP A 1 64 ? -6.353 -47.906 16.248 1.00 63.52 51 ASP A N 10
ATOM 12299 C CA . ASP A 1 64 ? -5.948 -46.584 15.774 1.00 70.23 51 ASP A CA 10
ATOM 12300 C C . ASP A 1 64 ? -7.175 -45.755 15.504 1.00 35.30 51 ASP A C 10
ATOM 12301 O O . ASP A 1 64 ? -8.277 -46.306 15.393 1.00 24.44 51 ASP A O 10
ATOM 12310 N N . ALA A 1 65 ? -6.983 -44.466 15.345 1.00 73.42 52 ALA A N 10
ATOM 12311 C CA . ALA A 1 65 ? -8.050 -43.513 15.154 1.00 10.13 52 ALA A CA 10
ATOM 12312 C C . ALA A 1 65 ? -7.475 -42.153 14.796 1.00 11.21 52 ALA A C 10
ATOM 12313 O O . ALA A 1 65 ? -6.578 -41.651 15.487 1.00 73.04 52 ALA A O 10
ATOM 12320 N N . MET A 1 66 ? -7.988 -41.551 13.743 1.00 32.34 53 MET A N 10
ATOM 12321 C CA . MET A 1 66 ? -7.527 -40.236 13.294 1.00 61.25 53 MET A CA 10
ATOM 12322 C C . MET A 1 66 ? -8.674 -39.419 12.742 1.00 64.02 53 MET A C 10
ATOM 12323 O O . MET A 1 66 ? -9.606 -39.970 12.148 1.00 60.11 53 MET A O 10
ATOM 12337 N N . LEU A 1 67 ? -8.609 -38.118 12.954 1.00 42.01 54 LEU A N 10
ATOM 12338 C CA . LEU A 1 67 ? -9.533 -37.180 12.363 1.00 12.01 54 LEU A CA 10
ATOM 12339 C C . LEU A 1 67 ? -8.944 -36.699 11.066 1.00 13.12 54 LEU A C 10
ATOM 12340 O O . LEU A 1 67 ? -8.133 -35.767 11.036 1.00 3.22 54 LEU A O 10
ATOM 12356 N N . LEU A 1 68 ? -9.294 -37.353 10.024 1.00 55.12 55 LEU A N 10
ATOM 12357 C CA . LEU A 1 68 ? -8.744 -37.106 8.753 1.00 13.24 55 LEU A CA 10
ATOM 12358 C C . LEU A 1 68 ? -9.781 -36.326 7.926 1.00 0.11 55 LEU A C 10
ATOM 12359 O O . LEU A 1 68 ? -10.974 -36.557 8.080 1.00 61.30 55 LEU A O 10
ATOM 12375 N N . PRO A 1 69 ? -9.355 -35.334 7.119 1.00 42.03 56 PRO A N 10
ATOM 12376 C CA . PRO A 1 69 ? -10.273 -34.570 6.259 1.00 54.24 56 PRO A CA 10
ATOM 12377 C C . PRO A 1 69 ? -11.047 -35.467 5.255 1.00 43.32 56 PRO A C 10
ATOM 12378 O O . PRO A 1 69 ? -10.566 -36.553 4.867 1.00 42.42 56 PRO A O 10
ATOM 12389 N N . PRO A 1 70 ? -12.268 -35.032 4.849 1.00 52.34 57 PRO A N 10
ATOM 12390 C CA . PRO A 1 70 ? -13.111 -35.757 3.888 1.00 73.34 57 PRO A CA 10
ATOM 12391 C C . PRO A 1 70 ? -12.355 -36.165 2.612 1.00 3.24 57 PRO A C 10
ATOM 12392 O O . PRO A 1 70 ? -11.540 -35.388 2.072 1.00 14.21 57 PRO A O 10
ATOM 12403 N N . SER A 1 71 ? -12.602 -37.404 2.180 1.00 33.11 58 SER A N 10
ATOM 12404 C CA . SER A 1 71 ? -11.999 -38.000 0.985 1.00 40.14 58 SER A CA 10
ATOM 12405 C C . SER A 1 71 ? -10.487 -38.258 1.145 1.00 35.12 58 SER A C 10
ATOM 12406 O O . SER A 1 71 ? -9.787 -38.552 0.165 1.00 25.04 58 SER A O 10
ATOM 12414 N N . GLY A 1 72 ? -9.990 -38.194 2.373 1.00 51.31 59 GLY A N 10
ATOM 12415 C CA . GLY A 1 72 ? -8.596 -38.414 2.598 1.00 54.55 59 GLY A CA 10
ATOM 12416 C C . GLY A 1 72 ? -8.252 -39.883 2.770 1.00 44.04 59 GLY A C 10
ATOM 12417 O O . GLY A 1 72 ? -9.119 -40.761 2.660 1.00 22.41 59 GLY A O 10
ATOM 12421 N N . THR A 1 73 ? -7.006 -40.152 3.048 1.00 32.43 60 THR A N 10
ATOM 12422 C CA . THR A 1 73 ? -6.526 -41.494 3.227 1.00 75.03 60 THR A CA 10
ATOM 12423 C C . THR A 1 73 ? -5.950 -41.617 4.638 1.00 72.34 60 THR A C 10
ATOM 12424 O O . THR A 1 73 ? -4.948 -40.983 4.956 1.00 24.11 60 THR A O 10
ATOM 12435 N N . THR A 1 74 ? -6.583 -42.381 5.477 1.00 52.23 61 THR A N 10
ATOM 12436 C CA . THR A 1 74 ? -6.178 -42.452 6.854 1.00 22.34 61 THR A CA 10
ATOM 12437 C C . THR A 1 74 ? -5.293 -43.665 7.118 1.00 35.15 61 THR A C 10
ATOM 12438 O O . THR A 1 74 ? -5.695 -44.802 6.879 1.00 1.32 61 THR A O 10
ATOM 12449 N N . ILE A 1 75 ? -4.100 -43.417 7.597 1.00 61.34 62 ILE A N 10
ATOM 12450 C CA . ILE A 1 75 ? -3.176 -44.474 7.924 1.00 24.23 62 ILE A CA 10
ATOM 12451 C C . ILE A 1 75 ? -3.384 -44.888 9.378 1.00 63.33 62 ILE A C 10
ATOM 12452 O O . ILE A 1 75 ? -3.051 -44.153 10.304 1.00 2.53 62 ILE A O 10
ATOM 12468 N N . LEU A 1 76 ? -3.961 -46.033 9.548 1.00 63.33 63 LEU A N 10
ATOM 12469 C CA . LEU A 1 76 ? -4.284 -46.574 10.836 1.00 74.44 63 LEU A CA 10
ATOM 12470 C C . LEU A 1 76 ? -3.335 -47.724 11.142 1.00 21.22 63 LEU A C 10
ATOM 12471 O O . LEU A 1 76 ? -3.178 -48.659 10.335 1.00 12.12 63 LEU A O 10
ATOM 12487 N N . SER A 1 77 ? -2.703 -47.661 12.274 1.00 1.43 64 SER A N 10
ATOM 12488 C CA . SER A 1 77 ? -1.710 -48.622 12.630 1.00 22.31 64 SER A CA 10
ATOM 12489 C C . SER A 1 77 ? -2.260 -49.654 13.628 1.00 64.44 64 SER A C 10
ATOM 12490 O O . SER A 1 77 ? -2.721 -49.309 14.714 1.00 3.35 64 SER A O 10
ATOM 12498 N N . ASP A 1 78 ? -2.233 -50.909 13.232 1.00 60.41 65 ASP A N 10
ATOM 12499 C CA . ASP A 1 78 ? -2.664 -52.003 14.089 1.00 62.22 65 ASP A CA 10
ATOM 12500 C C . ASP A 1 78 ? -1.613 -52.333 15.117 1.00 32.54 65 ASP A C 10
ATOM 12501 O O . ASP A 1 78 ? -0.550 -52.833 14.781 1.00 34.42 65 ASP A O 10
ATOM 12510 N N . THR A 1 79 ? -1.927 -52.105 16.349 1.00 14.00 66 THR A N 10
ATOM 12511 C CA . THR A 1 79 ? -1.011 -52.345 17.420 1.00 23.42 66 THR A CA 10
ATOM 12512 C C . THR A 1 79 ? -1.100 -53.815 17.898 1.00 44.10 66 THR A C 10
ATOM 12513 O O . THR A 1 79 ? -0.308 -54.260 18.741 1.00 31.15 66 THR A O 10
ATOM 12524 N N . SER A 1 80 ? -2.046 -54.557 17.347 1.00 2.21 67 SER A N 10
ATOM 12525 C CA . SER A 1 80 ? -2.223 -55.951 17.706 1.00 54.22 67 SER A CA 10
ATOM 12526 C C . SER A 1 80 ? -1.105 -56.794 17.076 1.00 71.41 67 SER A C 10
ATOM 12527 O O . SER A 1 80 ? -0.415 -57.556 17.761 1.00 53.21 67 SER A O 10
ATOM 12535 N N . GLY A 1 81 ? -0.925 -56.634 15.783 1.00 15.42 68 GLY A N 10
ATOM 12536 C CA . GLY A 1 81 ? 0.044 -57.386 15.069 1.00 43.51 68 GLY A CA 10
ATOM 12537 C C . GLY A 1 81 ? 0.727 -56.574 13.998 1.00 70.13 68 GLY A C 10
ATOM 12538 O O . GLY A 1 81 ? 1.661 -57.076 13.373 1.00 24.05 68 GLY A O 10
ATOM 12542 N N . ALA A 1 82 ? 0.248 -55.315 13.762 1.00 22.54 69 ALA A N 10
ATOM 12543 C CA . ALA A 1 82 ? 0.856 -54.401 12.823 1.00 72.11 69 ALA A CA 10
ATOM 12544 C C . ALA A 1 82 ? 0.595 -54.756 11.366 1.00 11.34 69 ALA A C 10
ATOM 12545 O O . ALA A 1 82 ? 1.111 -55.742 10.832 1.00 31.00 69 ALA A O 10
ATOM 12552 N N . GLY A 1 83 ? -0.229 -53.949 10.735 1.00 3.03 70 GLY A N 10
ATOM 12553 C CA . GLY A 1 83 ? -0.564 -54.168 9.351 1.00 70.32 70 GLY A CA 10
ATOM 12554 C C . GLY A 1 83 ? -0.471 -52.914 8.510 1.00 21.51 70 GLY A C 10
ATOM 12555 O O . GLY A 1 83 ? -0.244 -53.002 7.295 1.00 11.24 70 GLY A O 10
ATOM 12559 N N . VAL A 1 84 ? -0.596 -51.753 9.169 1.00 50.41 71 VAL A N 10
ATOM 12560 C CA . VAL A 1 84 ? -0.629 -50.435 8.515 1.00 25.34 71 VAL A CA 10
ATOM 12561 C C . VAL A 1 84 ? -1.750 -50.372 7.476 1.00 32.24 71 VAL A C 10
ATOM 12562 O O . VAL A 1 84 ? -1.563 -50.673 6.287 1.00 64.01 71 VAL A O 10
ATOM 12575 N N . PHE A 1 85 ? -2.908 -50.023 7.936 1.00 72.55 72 PHE A N 10
ATOM 12576 C CA . PHE A 1 85 ? -4.062 -49.979 7.091 1.00 11.42 72 PHE A CA 10
ATOM 12577 C C . PHE A 1 85 ? -4.346 -48.575 6.657 1.00 73.31 72 PHE A C 10
ATOM 12578 O O . PHE A 1 85 ? -4.378 -47.672 7.462 1.00 70.11 72 PHE A O 10
ATOM 12595 N N . THR A 1 86 ? -4.512 -48.384 5.397 1.00 51.41 73 THR A N 10
ATOM 12596 C CA . THR A 1 86 ? -4.837 -47.087 4.895 1.00 45.23 73 THR A CA 10
ATOM 12597 C C . THR A 1 86 ? -6.279 -47.069 4.440 1.00 61.31 73 THR A C 10
ATOM 12598 O O . THR A 1 86 ? -6.612 -47.595 3.386 1.00 65.43 73 THR A O 10
ATOM 12609 N N . ALA A 1 87 ? -7.118 -46.521 5.264 1.00 64.14 74 ALA A N 10
ATOM 12610 C CA . ALA A 1 87 ? -8.523 -46.409 4.985 1.00 71.22 74 ALA A CA 10
ATOM 12611 C C . ALA A 1 87 ? -8.768 -45.155 4.196 1.00 12.23 74 ALA A C 10
ATOM 12612 O O . ALA A 1 87 ? -8.608 -44.040 4.704 1.00 41.10 74 ALA A O 10
ATOM 12619 N N . LYS A 1 88 ? -9.077 -45.328 2.960 1.00 61.23 75 LYS A N 10
ATOM 12620 C CA . LYS A 1 88 ? -9.384 -44.222 2.095 1.00 41.31 75 LYS A CA 10
ATOM 12621 C C . LYS A 1 88 ? -10.856 -43.951 2.242 1.00 42.33 75 LYS A C 10
ATOM 12622 O O . LYS A 1 88 ? -11.647 -44.888 2.221 1.00 54.43 75 LYS A O 10
ATOM 12641 N N . VAL A 1 89 ? -11.225 -42.724 2.486 1.00 33.40 76 VAL A N 10
ATOM 12642 C CA . VAL A 1 89 ? -12.628 -42.395 2.644 1.00 41.23 76 VAL A CA 10
ATOM 12643 C C . VAL A 1 89 ? -13.173 -41.549 1.529 1.00 21.52 76 VAL A C 10
ATOM 12644 O O . VAL A 1 89 ? -12.441 -41.045 0.672 1.00 63.22 76 VAL A O 10
ATOM 12657 N N . ASN A 1 90 ? -14.470 -41.412 1.544 1.00 74.12 77 ASN A N 10
ATOM 12658 C CA . ASN A 1 90 ? -15.176 -40.538 0.658 1.00 33.23 77 ASN A CA 10
ATOM 12659 C C . ASN A 1 90 ? -15.501 -39.267 1.463 1.00 72.22 77 ASN A C 10
ATOM 12660 O O . ASN A 1 90 ? -15.228 -39.222 2.673 1.00 61.32 77 ASN A O 10
ATOM 12671 N N . SER A 1 91 ? -16.085 -38.268 0.839 1.00 62.14 78 SER A N 10
ATOM 12672 C CA . SER A 1 91 ? -16.412 -37.004 1.486 1.00 34.24 78 SER A CA 10
ATOM 12673 C C . SER A 1 91 ? -17.455 -37.229 2.606 1.00 2.12 78 SER A C 10
ATOM 12674 O O . SER A 1 91 ? -17.563 -36.448 3.551 1.00 60.45 78 SER A O 10
ATOM 12682 N N . LYS A 1 92 ? -18.162 -38.351 2.513 1.00 41.42 79 LYS A N 10
ATOM 12683 C CA . LYS A 1 92 ? -19.184 -38.732 3.480 1.00 53.30 79 LYS A CA 10
ATOM 12684 C C . LYS A 1 92 ? -18.542 -39.356 4.752 1.00 63.14 79 LYS A C 10
ATOM 12685 O O . LYS A 1 92 ? -19.244 -39.878 5.615 1.00 12.30 79 LYS A O 10
ATOM 12704 N N . CYS A 1 93 ? -17.195 -39.332 4.814 1.00 51.32 80 CYS A N 10
ATOM 12705 C CA . CYS A 1 93 ? -16.411 -39.806 5.976 1.00 5.41 80 CYS A CA 10
ATOM 12706 C C . CYS A 1 93 ? -16.445 -41.299 6.172 1.00 3.34 80 CYS A C 10
ATOM 12707 O O . CYS A 1 93 ? -16.015 -41.812 7.196 1.00 63.54 80 CYS A O 10
ATOM 12714 N N . GLU A 1 94 ? -16.877 -42.004 5.172 1.00 32.13 81 GLU A N 10
ATOM 12715 C CA . GLU A 1 94 ? -16.916 -43.422 5.256 1.00 22.02 81 GLU A CA 10
ATOM 12716 C C . GLU A 1 94 ? -15.870 -43.980 4.383 1.00 64.44 81 GLU A C 10
ATOM 12717 O O . GLU A 1 94 ? -15.584 -43.418 3.307 1.00 22.13 81 GLU A O 10
ATOM 12729 N N . PHE A 1 95 ? -15.297 -45.055 4.827 1.00 33.24 82 PHE A N 10
ATOM 12730 C CA . PHE A 1 95 ? -14.221 -45.676 4.147 1.00 60.13 82 PHE A CA 10
ATOM 12731 C C . PHE A 1 95 ? -14.703 -46.379 2.871 1.00 20.25 82 PHE A C 10
ATOM 12732 O O . PHE A 1 95 ? -15.760 -47.037 2.849 1.00 15.11 82 PHE A O 10
ATOM 12749 N N . THR A 1 96 ? -13.965 -46.177 1.820 1.00 74.31 83 THR A N 10
ATOM 12750 C CA . THR A 1 96 ? -14.229 -46.778 0.547 1.00 12.41 83 THR A CA 10
ATOM 12751 C C . THR A 1 96 ? -13.286 -47.960 0.285 1.00 20.43 83 THR A C 10
ATOM 12752 O O . THR A 1 96 ? -13.712 -49.017 -0.188 1.00 44.21 83 THR A O 10
ATOM 12763 N N . SER A 1 97 ? -12.016 -47.804 0.601 1.00 24.25 84 SER A N 10
ATOM 12764 C CA . SER A 1 97 ? -11.056 -48.871 0.396 1.00 72.40 84 SER A CA 10
ATOM 12765 C C . SER A 1 97 ? -9.926 -48.784 1.413 1.00 71.45 84 SER A C 10
ATOM 12766 O O . SER A 1 97 ? -9.426 -47.709 1.700 1.00 4.25 84 SER A O 10
ATOM 12774 N N . VAL A 1 98 ? -9.586 -49.902 1.994 1.00 73.10 85 VAL A N 10
ATOM 12775 C CA . VAL A 1 98 ? -8.475 -49.984 2.906 1.00 42.13 85 VAL A CA 10
ATOM 12776 C C . VAL A 1 98 ? -7.329 -50.707 2.231 1.00 72.11 85 VAL A C 10
ATOM 12777 O O . VAL A 1 98 ? -7.520 -51.779 1.677 1.00 12.12 85 VAL A O 10
ATOM 12790 N N . SER A 1 99 ? -6.185 -50.114 2.250 1.00 62.40 86 SER A N 10
ATOM 12791 C CA . SER A 1 99 ? -4.996 -50.721 1.723 1.00 23.22 86 SER A CA 10
ATOM 12792 C C . SER A 1 99 ? -4.233 -51.366 2.891 1.00 64.12 86 SER A C 10
ATOM 12793 O O . SER A 1 99 ? -4.142 -50.758 3.965 1.00 42.15 86 SER A O 10
ATOM 12801 N N . PRO A 1 100 ? -3.699 -52.598 2.734 1.00 72.41 87 PRO A N 10
ATOM 12802 C CA . PRO A 1 100 ? -3.785 -53.378 1.479 1.00 53.33 87 PRO A CA 10
ATOM 12803 C C . PRO A 1 100 ? -5.177 -53.980 1.229 1.00 4.55 87 PRO A C 10
ATOM 12804 O O . PRO A 1 100 ? -5.637 -54.064 0.080 1.00 21.23 87 PRO A O 10
ATOM 12815 N N . ALA A 1 101 ? -5.828 -54.375 2.302 1.00 20.35 88 ALA A N 10
ATOM 12816 C CA . ALA A 1 101 ? -7.130 -54.974 2.306 1.00 35.03 88 ALA A CA 10
ATOM 12817 C C . ALA A 1 101 ? -7.488 -55.143 3.745 1.00 34.44 88 ALA A C 10
ATOM 12818 O O . ALA A 1 101 ? -6.595 -55.260 4.578 1.00 12.01 88 ALA A O 10
ATOM 12825 N N . LEU A 1 102 ? -8.739 -55.107 4.052 1.00 71.32 89 LEU A N 10
ATOM 12826 C CA . LEU A 1 102 ? -9.168 -55.306 5.404 1.00 5.43 89 LEU A CA 10
ATOM 12827 C C . LEU A 1 102 ? -9.546 -56.774 5.585 1.00 20.33 89 LEU A C 10
ATOM 12828 O O . LEU A 1 102 ? -10.267 -57.332 4.750 1.00 10.45 89 LEU A O 10
ATOM 12844 N N . PRO A 1 103 ? -9.035 -57.427 6.631 1.00 25.14 90 PRO A N 10
ATOM 12845 C CA . PRO A 1 103 ? -9.359 -58.820 6.927 1.00 73.35 90 PRO A CA 10
ATOM 12846 C C . PRO A 1 103 ? -10.655 -58.939 7.747 1.00 74.40 90 PRO A C 10
ATOM 12847 O O . PRO A 1 103 ? -11.308 -57.926 8.054 1.00 24.45 90 PRO A O 10
ATOM 12858 N N . THR A 1 104 ? -11.019 -60.146 8.113 1.00 1.01 91 THR A N 10
ATOM 12859 C CA . THR A 1 104 ? -12.200 -60.368 8.897 1.00 43.23 91 THR A CA 10
ATOM 12860 C C . THR A 1 104 ? -11.904 -60.270 10.389 1.00 50.44 91 THR A C 10
ATOM 12861 O O . THR A 1 104 ? -10.927 -60.842 10.886 1.00 40.43 91 THR A O 10
ATOM 12872 N N . GLY A 1 105 ? -12.708 -59.506 11.078 1.00 34.34 92 GLY A N 10
ATOM 12873 C CA . GLY A 1 105 ? -12.534 -59.328 12.491 1.00 73.13 92 GLY A CA 10
ATOM 12874 C C . GLY A 1 105 ? -12.299 -57.888 12.809 1.00 75.33 92 GLY A C 10
ATOM 12875 O O . GLY A 1 105 ? -12.753 -57.379 13.838 1.00 41.11 92 GLY A O 10
ATOM 12879 N N . PHE A 1 106 ? -11.621 -57.224 11.912 1.00 41.00 93 PHE A N 10
ATOM 12880 C CA . PHE A 1 106 ? -11.325 -55.822 12.050 1.00 44.41 93 PHE A CA 10
ATOM 12881 C C . PHE A 1 106 ? -12.511 -54.983 11.653 1.00 45.50 93 PHE A C 10
ATOM 12882 O O . PHE A 1 106 ? -13.384 -55.437 10.910 1.00 34.04 93 PHE A O 10
ATOM 12899 N N . LYS A 1 107 ? -12.564 -53.790 12.163 1.00 62.12 94 LYS A N 10
ATOM 12900 C CA . LYS A 1 107 ? -13.616 -52.879 11.823 1.00 32.05 94 LYS A CA 10
ATOM 12901 C C . LYS A 1 107 ? -13.079 -51.486 11.634 1.00 61.12 94 LYS A C 10
ATOM 12902 O O . LYS A 1 107 ? -12.475 -50.912 12.554 1.00 2.35 94 LYS A O 10
ATOM 12921 N N . ILE A 1 108 ? -13.276 -50.957 10.449 1.00 71.43 95 ILE A N 10
ATOM 12922 C CA . ILE A 1 108 ? -12.940 -49.599 10.162 1.00 24.21 95 ILE A CA 10
ATOM 12923 C C . ILE A 1 108 ? -14.182 -48.757 10.347 1.00 74.13 95 ILE A C 10
ATOM 12924 O O . ILE A 1 108 ? -15.120 -48.790 9.541 1.00 3.14 95 ILE A O 10
ATOM 12940 N N . GLU A 1 109 ? -14.235 -48.126 11.449 1.00 73.41 96 GLU A N 10
ATOM 12941 C CA . GLU A 1 109 ? -15.270 -47.191 11.775 1.00 25.22 96 GLU A CA 10
ATOM 12942 C C . GLU A 1 109 ? -15.022 -45.868 11.070 1.00 52.52 96 GLU A C 10
ATOM 12943 O O . GLU A 1 109 ? -14.052 -45.182 11.364 1.00 32.31 96 GLU A O 10
ATOM 12955 N N . GLY A 1 110 ? -15.845 -45.563 10.098 1.00 43.00 97 GLY A N 10
ATOM 12956 C CA . GLY A 1 110 ? -15.774 -44.288 9.448 1.00 50.12 97 GLY A CA 10
ATOM 12957 C C . GLY A 1 110 ? -16.785 -43.352 10.032 1.00 42.10 97 GLY A C 10
ATOM 12958 O O . GLY A 1 110 ? -17.930 -43.306 9.591 1.00 13.12 97 GLY A O 10
ATOM 12962 N N . SER A 1 111 ? -16.401 -42.675 11.067 1.00 53.33 98 SER A N 10
ATOM 12963 C CA . SER A 1 111 ? -17.272 -41.747 11.733 1.00 55.45 98 SER A CA 10
ATOM 12964 C C . SER A 1 111 ? -16.875 -40.313 11.383 1.00 2.02 98 SER A C 10
ATOM 12965 O O . SER A 1 111 ? -15.979 -40.083 10.574 1.00 22.24 98 SER A O 10
ATOM 12973 N N . VAL A 1 112 ? -17.553 -39.378 11.962 1.00 65.53 99 VAL A N 10
ATOM 12974 C CA . VAL A 1 112 ? -17.276 -37.978 11.800 1.00 72.03 99 VAL A CA 10
ATOM 12975 C C . VAL A 1 112 ? -16.909 -37.474 13.199 1.00 73.50 99 VAL A C 10
ATOM 12976 O O . VAL A 1 112 ? -17.091 -38.210 14.170 1.00 4.21 99 VAL A O 10
ATOM 12989 N N . ASP A 1 113 ? -16.366 -36.276 13.312 1.00 74.10 100 ASP A N 10
ATOM 12990 C CA . ASP A 1 113 ? -16.054 -35.702 14.628 1.00 74.12 100 ASP A CA 10
ATOM 12991 C C . ASP A 1 113 ? -17.354 -35.306 15.343 1.00 70.13 100 ASP A C 10
ATOM 12992 O O . ASP A 1 113 ? -17.363 -35.025 16.548 1.00 73.22 100 ASP A O 10
ATOM 13001 N N . LYS A 1 114 ? -18.437 -35.269 14.583 1.00 45.34 101 LYS A N 10
ATOM 13002 C CA . LYS A 1 114 ? -19.767 -35.035 15.110 1.00 14.21 101 LYS A CA 10
ATOM 13003 C C . LYS A 1 114 ? -20.398 -36.389 15.437 1.00 30.33 101 LYS A C 10
ATOM 13004 O O . LYS A 1 114 ? -19.836 -37.422 15.093 1.00 1.11 101 LYS A O 10
ATOM 13023 N N . GLU A 1 115 ? -21.545 -36.386 16.077 1.00 33.42 102 GLU A N 10
ATOM 13024 C CA . GLU A 1 115 ? -22.201 -37.633 16.469 1.00 14.01 102 GLU A CA 10
ATOM 13025 C C . GLU A 1 115 ? -22.808 -38.344 15.256 1.00 71.52 102 GLU A C 10
ATOM 13026 O O . GLU A 1 115 ? -22.414 -39.462 14.911 1.00 11.43 102 GLU A O 10
ATOM 13038 N N . GLY A 1 116 ? -23.739 -37.700 14.619 1.00 42.33 103 GLY A N 10
ATOM 13039 C CA . GLY A 1 116 ? -24.408 -38.292 13.499 1.00 74.12 103 GLY A CA 10
ATOM 13040 C C . GLY A 1 116 ? -24.908 -37.248 12.582 1.00 73.31 103 GLY A C 10
ATOM 13041 O O . GLY A 1 116 ? -24.148 -36.359 12.166 1.00 5.51 103 GLY A O 10
ATOM 13045 N N . LYS A 1 117 ? -26.154 -37.350 12.233 1.00 54.05 104 LYS A N 10
ATOM 13046 C CA . LYS A 1 117 ? -26.798 -36.335 11.438 1.00 73.45 104 LYS A CA 10
ATOM 13047 C C . LYS A 1 117 ? -26.874 -35.030 12.253 1.00 75.40 104 LYS A C 10
ATOM 13048 O O . LYS A 1 117 ? -27.078 -35.075 13.475 1.00 53.50 104 LYS A O 10
ATOM 13067 N N . PRO A 1 118 ? -26.651 -33.872 11.628 1.00 22.14 105 PRO A N 10
ATOM 13068 C CA . PRO A 1 118 ? -26.683 -32.603 12.326 1.00 63.22 105 PRO A CA 10
ATOM 13069 C C . PRO A 1 118 ? -28.113 -32.128 12.565 1.00 53.42 105 PRO A C 10
ATOM 13070 O O . PRO A 1 118 ? -28.626 -32.292 13.694 1.00 54.21 105 PRO A O 10
ATOM 13081 N N . MET A 1 30 ? -34.963 -17.255 13.213 1.00 0.00 17 MET A N 11
ATOM 13082 C CA . MET A 1 30 ? -35.282 -18.674 13.145 1.00 52.33 17 MET A CA 11
ATOM 13083 C C . MET A 1 30 ? -35.266 -19.134 11.709 1.00 30.00 17 MET A C 11
ATOM 13084 O O . MET A 1 30 ? -36.274 -19.041 11.005 1.00 11.20 17 MET A O 11
ATOM 13098 N N . ALA A 1 31 ? -34.127 -19.567 11.246 1.00 62.30 18 ALA A N 11
ATOM 13099 C CA . ALA A 1 31 ? -34.012 -20.070 9.903 1.00 42.14 18 ALA A CA 11
ATOM 13100 C C . ALA A 1 31 ? -34.047 -21.574 9.943 1.00 74.21 18 ALA A C 11
ATOM 13101 O O . ALA A 1 31 ? -33.117 -22.210 10.441 1.00 32.10 18 ALA A O 11
ATOM 13108 N N . ALA A 1 32 ? -35.145 -22.135 9.499 1.00 65.52 19 ALA A N 11
ATOM 13109 C CA . ALA A 1 32 ? -35.314 -23.570 9.466 1.00 2.21 19 ALA A CA 11
ATOM 13110 C C . ALA A 1 32 ? -34.417 -24.149 8.386 1.00 0.45 19 ALA A C 11
ATOM 13111 O O . ALA A 1 32 ? -34.257 -23.519 7.322 1.00 43.54 19 ALA A O 11
ATOM 13118 N N . PRO A 1 33 ? -33.800 -25.330 8.632 1.00 53.23 20 PRO A N 11
ATOM 13119 C CA . PRO A 1 33 ? -32.901 -25.965 7.672 1.00 44.20 20 PRO A CA 11
ATOM 13120 C C . PRO A 1 33 ? -33.617 -26.289 6.358 1.00 40.20 20 PRO A C 11
ATOM 13121 O O . PRO A 1 33 ? -34.317 -27.312 6.224 1.00 31.31 20 PRO A O 11
ATOM 13132 N N . THR A 1 34 ? -33.478 -25.395 5.431 1.00 70.42 21 THR A N 11
ATOM 13133 C CA . THR A 1 34 ? -34.127 -25.466 4.163 1.00 72.44 21 THR A CA 11
ATOM 13134 C C . THR A 1 34 ? -33.101 -25.230 3.067 1.00 4.42 21 THR A C 11
ATOM 13135 O O . THR A 1 34 ? -32.144 -24.480 3.277 1.00 50.14 21 THR A O 11
ATOM 13146 N N . PRO A 1 35 ? -33.236 -25.885 1.915 1.00 72.23 22 PRO A N 11
ATOM 13147 C CA . PRO A 1 35 ? -32.340 -25.652 0.791 1.00 74.51 22 PRO A CA 11
ATOM 13148 C C . PRO A 1 35 ? -32.514 -24.223 0.267 1.00 34.04 22 PRO A C 11
ATOM 13149 O O . PRO A 1 35 ? -33.605 -23.632 0.373 1.00 40.44 22 PRO A O 11
ATOM 13160 N N . VAL A 1 36 ? -31.472 -23.657 -0.239 1.00 71.14 23 VAL A N 11
ATOM 13161 C CA . VAL A 1 36 ? -31.526 -22.308 -0.731 1.00 44.32 23 VAL A CA 11
ATOM 13162 C C . VAL A 1 36 ? -31.762 -22.326 -2.231 1.00 62.21 23 VAL A C 11
ATOM 13163 O O . VAL A 1 36 ? -31.293 -23.237 -2.912 1.00 22.43 23 VAL A O 11
ATOM 13176 N N . PRO A 1 37 ? -32.530 -21.358 -2.761 1.00 1.32 24 PRO A N 11
ATOM 13177 C CA . PRO A 1 37 ? -32.838 -21.281 -4.198 1.00 65.02 24 PRO A CA 11
ATOM 13178 C C . PRO A 1 37 ? -31.571 -21.227 -5.053 1.00 30.32 24 PRO A C 11
ATOM 13179 O O . PRO A 1 37 ? -31.441 -21.943 -6.049 1.00 31.42 24 PRO A O 11
ATOM 13190 N N . GLY A 1 38 ? -30.642 -20.406 -4.644 1.00 5.02 25 GLY A N 11
ATOM 13191 C CA . GLY A 1 38 ? -29.405 -20.295 -5.334 1.00 10.24 25 GLY A CA 11
ATOM 13192 C C . GLY A 1 38 ? -28.588 -19.180 -4.773 1.00 3.23 25 GLY A C 11
ATOM 13193 O O . GLY A 1 38 ? -29.121 -18.115 -4.476 1.00 32.33 25 GLY A O 11
ATOM 13197 N N . ILE A 1 39 ? -27.332 -19.439 -4.555 1.00 41.13 26 ILE A N 11
ATOM 13198 C CA . ILE A 1 39 ? -26.390 -18.447 -4.078 1.00 5.21 26 ILE A CA 11
ATOM 13199 C C . ILE A 1 39 ? -25.154 -18.599 -4.954 1.00 21.15 26 ILE A C 11
ATOM 13200 O O . ILE A 1 39 ? -24.995 -19.638 -5.614 1.00 35.23 26 ILE A O 11
ATOM 13216 N N . PHE A 1 40 ? -24.329 -17.594 -5.034 1.00 64.30 27 PHE A N 11
ATOM 13217 C CA . PHE A 1 40 ? -23.067 -17.715 -5.737 1.00 14.13 27 PHE A CA 11
ATOM 13218 C C . PHE A 1 40 ? -22.064 -18.406 -4.815 1.00 20.55 27 PHE A C 11
ATOM 13219 O O . PHE A 1 40 ? -22.371 -18.647 -3.641 1.00 2.54 27 PHE A O 11
ATOM 13236 N N . ASP A 1 41 ? -20.889 -18.736 -5.314 1.00 11.43 28 ASP A N 11
ATOM 13237 C CA . ASP A 1 41 ? -19.884 -19.349 -4.455 1.00 42.15 28 ASP A CA 11
ATOM 13238 C C . ASP A 1 41 ? -19.224 -18.275 -3.631 1.00 2.33 28 ASP A C 11
ATOM 13239 O O . ASP A 1 41 ? -18.294 -17.582 -4.075 1.00 62.24 28 ASP A O 11
ATOM 13248 N N . ILE A 1 42 ? -19.807 -18.061 -2.493 1.00 34.25 29 ILE A N 11
ATOM 13249 C CA . ILE A 1 42 ? -19.383 -17.067 -1.551 1.00 41.03 29 ILE A CA 11
ATOM 13250 C C . ILE A 1 42 ? -18.339 -17.639 -0.623 1.00 14.22 29 ILE A C 11
ATOM 13251 O O . ILE A 1 42 ? -17.943 -18.801 -0.765 1.00 23.23 29 ILE A O 11
ATOM 13267 N N . PHE A 1 43 ? -17.895 -16.850 0.322 1.00 3.43 30 PHE A N 11
ATOM 13268 C CA . PHE A 1 43 ? -16.915 -17.310 1.268 1.00 62.45 30 PHE A CA 11
ATOM 13269 C C . PHE A 1 43 ? -17.558 -18.155 2.340 1.00 74.43 30 PHE A C 11
ATOM 13270 O O . PHE A 1 43 ? -18.165 -17.646 3.302 1.00 41.33 30 PHE A O 11
ATOM 13287 N N . LYS A 1 44 ? -17.480 -19.433 2.135 1.00 61.54 31 LYS A N 11
ATOM 13288 C CA . LYS A 1 44 ? -18.005 -20.411 3.032 1.00 21.31 31 LYS A CA 11
ATOM 13289 C C . LYS A 1 44 ? -16.967 -20.836 4.033 1.00 64.23 31 LYS A C 11
ATOM 13290 O O . LYS A 1 44 ? -15.786 -20.498 3.921 1.00 54.23 31 LYS A O 11
ATOM 13309 N N . LYS A 1 45 ? -17.409 -21.545 5.013 1.00 64.53 32 LYS A N 11
ATOM 13310 C CA . LYS A 1 45 ? -16.542 -22.113 5.980 1.00 62.22 32 LYS A CA 11
ATOM 13311 C C . LYS A 1 45 ? -16.691 -23.610 5.836 1.00 45.44 32 LYS A C 11
ATOM 13312 O O . LYS A 1 45 ? -17.826 -24.081 5.633 1.00 53.13 32 LYS A O 11
ATOM 13331 N N . PRO A 1 46 ? -15.577 -24.376 5.860 1.00 30.33 33 PRO A N 11
ATOM 13332 C CA . PRO A 1 46 ? -15.613 -25.831 5.723 1.00 61.21 33 PRO A CA 11
ATOM 13333 C C . PRO A 1 46 ? -16.621 -26.463 6.670 1.00 41.32 33 PRO A C 11
ATOM 13334 O O . PRO A 1 46 ? -16.694 -26.105 7.863 1.00 33.13 33 PRO A O 11
ATOM 13345 N N . VAL A 1 47 ? -17.430 -27.341 6.133 1.00 11.54 34 VAL A N 11
ATOM 13346 C CA . VAL A 1 47 ? -18.426 -28.049 6.906 1.00 54.43 34 VAL A CA 11
ATOM 13347 C C . VAL A 1 47 ? -17.703 -28.930 7.957 1.00 52.21 34 VAL A C 11
ATOM 13348 O O . VAL A 1 47 ? -16.673 -29.527 7.647 1.00 22.41 34 VAL A O 11
ATOM 13361 N N . PRO A 1 48 ? -18.188 -28.962 9.223 1.00 32.22 35 PRO A N 11
ATOM 13362 C CA . PRO A 1 48 ? -17.545 -29.729 10.334 1.00 65.31 35 PRO A CA 11
ATOM 13363 C C . PRO A 1 48 ? -17.622 -31.254 10.190 1.00 30.04 35 PRO A C 11
ATOM 13364 O O . PRO A 1 48 ? -17.841 -31.981 11.169 1.00 71.43 35 PRO A O 11
ATOM 13375 N N . THR A 1 49 ? -17.358 -31.737 9.019 1.00 32.55 36 THR A N 11
ATOM 13376 C CA . THR A 1 49 ? -17.343 -33.125 8.774 1.00 23.40 36 THR A CA 11
ATOM 13377 C C . THR A 1 49 ? -15.956 -33.686 9.040 1.00 21.23 36 THR A C 11
ATOM 13378 O O . THR A 1 49 ? -15.212 -34.032 8.124 1.00 75.34 36 THR A O 11
ATOM 13389 N N . SER A 1 50 ? -15.572 -33.609 10.292 1.00 21.35 37 SER A N 11
ATOM 13390 C CA . SER A 1 50 ? -14.354 -34.196 10.756 1.00 51.44 37 SER A CA 11
ATOM 13391 C C . SER A 1 50 ? -14.576 -35.701 10.787 1.00 23.33 37 SER A C 11
ATOM 13392 O O . SER A 1 50 ? -15.369 -36.206 11.591 1.00 64.31 37 SER A O 11
ATOM 13400 N N . CYS A 1 51 ? -13.947 -36.393 9.885 1.00 61.31 38 CYS A N 11
ATOM 13401 C CA . CYS A 1 51 ? -14.141 -37.808 9.734 1.00 42.44 38 CYS A CA 11
ATOM 13402 C C . CYS A 1 51 ? -13.294 -38.555 10.754 1.00 2.11 38 CYS A C 11
ATOM 13403 O O . CYS A 1 51 ? -12.078 -38.390 10.787 1.00 51.14 38 CYS A O 11
ATOM 13410 N N . LYS A 1 52 ? -13.916 -39.342 11.597 1.00 74.14 39 LYS A N 11
ATOM 13411 C CA . LYS A 1 52 ? -13.152 -40.161 12.500 1.00 15.12 39 LYS A CA 11
ATOM 13412 C C . LYS A 1 52 ? -13.029 -41.517 11.889 1.00 20.45 39 LYS A C 11
ATOM 13413 O O . LYS A 1 52 ? -14.036 -42.149 11.547 1.00 72.42 39 LYS A O 11
ATOM 13432 N N . LEU A 1 53 ? -11.834 -41.945 11.758 1.00 52.13 40 LEU A N 11
ATOM 13433 C CA . LEU A 1 53 ? -11.517 -43.215 11.199 1.00 12.14 40 LEU A CA 11
ATOM 13434 C C . LEU A 1 53 ? -10.876 -44.046 12.256 1.00 63.54 40 LEU A C 11
ATOM 13435 O O . LEU A 1 53 ? -9.755 -43.765 12.684 1.00 22.14 40 LEU A O 11
ATOM 13451 N N . ALA A 1 54 ? -11.596 -45.010 12.729 1.00 21.13 41 ALA A N 11
ATOM 13452 C CA . ALA A 1 54 ? -11.101 -45.869 13.762 1.00 63.12 41 ALA A CA 11
ATOM 13453 C C . ALA A 1 54 ? -10.915 -47.257 13.244 1.00 11.42 41 ALA A C 11
ATOM 13454 O O . ALA A 1 54 ? -11.815 -47.822 12.602 1.00 13.42 41 ALA A O 11
ATOM 13461 N N . LEU A 1 55 ? -9.774 -47.799 13.503 1.00 62.30 42 LEU A N 11
ATOM 13462 C CA . LEU A 1 55 ? -9.465 -49.125 13.100 1.00 53.53 42 LEU A CA 11
ATOM 13463 C C . LEU A 1 55 ? -9.403 -49.962 14.340 1.00 54.22 42 LEU A C 11
ATOM 13464 O O . LEU A 1 55 ? -8.557 -49.742 15.245 1.00 4.44 42 LEU A O 11
ATOM 13480 N N . THR A 1 56 ? -10.350 -50.840 14.421 1.00 3.43 43 THR A N 11
ATOM 13481 C CA . THR A 1 56 ? -10.514 -51.717 15.524 1.00 54.11 43 THR A CA 11
ATOM 13482 C C . THR A 1 56 ? -10.260 -53.137 15.041 1.00 44.34 43 THR A C 11
ATOM 13483 O O . THR A 1 56 ? -10.497 -53.444 13.863 1.00 0.25 43 THR A O 11
ATOM 13494 N N . ASN A 1 57 ? -9.769 -53.969 15.908 1.00 2.54 44 ASN A N 11
ATOM 13495 C CA . ASN A 1 57 ? -9.498 -55.356 15.566 1.00 72.31 44 ASN A CA 11
ATOM 13496 C C . ASN A 1 57 ? -10.685 -56.246 15.943 1.00 3.50 44 ASN A C 11
ATOM 13497 O O . ASN A 1 57 ? -11.681 -55.759 16.496 1.00 70.34 44 ASN A O 11
ATOM 13508 N N . GLY A 1 58 ? -10.559 -57.548 15.699 1.00 32.54 45 GLY A N 11
ATOM 13509 C CA . GLY A 1 58 ? -11.626 -58.501 16.015 1.00 32.12 45 GLY A CA 11
ATOM 13510 C C . GLY A 1 58 ? -11.763 -58.738 17.500 1.00 31.31 45 GLY A C 11
ATOM 13511 O O . GLY A 1 58 ? -12.690 -59.404 17.961 1.00 60.22 45 GLY A O 11
ATOM 13515 N N . ASN A 1 59 ? -10.850 -58.183 18.244 1.00 64.04 46 ASN A N 11
ATOM 13516 C CA . ASN A 1 59 ? -10.853 -58.274 19.686 1.00 41.25 46 ASN A CA 11
ATOM 13517 C C . ASN A 1 59 ? -11.527 -57.030 20.244 1.00 22.03 46 ASN A C 11
ATOM 13518 O O . ASN A 1 59 ? -11.533 -56.798 21.448 1.00 74.23 46 ASN A O 11
ATOM 13529 N N . LYS A 1 60 ? -12.073 -56.218 19.330 1.00 63.41 47 LYS A N 11
ATOM 13530 C CA . LYS A 1 60 ? -12.777 -54.989 19.623 1.00 21.13 47 LYS A CA 11
ATOM 13531 C C . LYS A 1 60 ? -11.921 -53.915 20.253 1.00 23.43 47 LYS A C 11
ATOM 13532 O O . LYS A 1 60 ? -12.432 -52.982 20.872 1.00 21.05 47 LYS A O 11
ATOM 13551 N N . ARG A 1 61 ? -10.626 -54.017 20.071 1.00 70.14 48 ARG A N 11
ATOM 13552 C CA . ARG A 1 61 ? -9.743 -53.003 20.535 1.00 23.55 48 ARG A CA 11
ATOM 13553 C C . ARG A 1 61 ? -9.578 -51.982 19.448 1.00 2.43 48 ARG A C 11
ATOM 13554 O O . ARG A 1 61 ? -9.285 -52.344 18.295 1.00 31.10 48 ARG A O 11
ATOM 13575 N N . GLU A 1 62 ? -9.816 -50.732 19.774 1.00 2.21 49 GLU A N 11
ATOM 13576 C CA . GLU A 1 62 ? -9.568 -49.667 18.844 1.00 71.42 49 GLU A CA 11
ATOM 13577 C C . GLU A 1 62 ? -8.078 -49.462 18.842 1.00 73.43 49 GLU A C 11
ATOM 13578 O O . GLU A 1 62 ? -7.505 -48.908 19.798 1.00 0.24 49 GLU A O 11
ATOM 13590 N N . VAL A 1 63 ? -7.441 -49.981 17.832 1.00 62.32 50 VAL A N 11
ATOM 13591 C CA . VAL A 1 63 ? -6.015 -49.984 17.788 1.00 45.44 50 VAL A CA 11
ATOM 13592 C C . VAL A 1 63 ? -5.488 -48.700 17.214 1.00 22.42 50 VAL A C 11
ATOM 13593 O O . VAL A 1 63 ? -4.396 -48.256 17.578 1.00 32.24 50 VAL A O 11
ATOM 13606 N N . ASP A 1 64 ? -6.263 -48.073 16.353 1.00 63.52 51 ASP A N 11
ATOM 13607 C CA . ASP A 1 64 ? -5.858 -46.782 15.839 1.00 70.23 51 ASP A CA 11
ATOM 13608 C C . ASP A 1 64 ? -7.094 -45.971 15.573 1.00 35.30 51 ASP A C 11
ATOM 13609 O O . ASP A 1 64 ? -8.196 -46.537 15.466 1.00 24.44 51 ASP A O 11
ATOM 13618 N N . ALA A 1 65 ? -6.923 -44.692 15.421 1.00 73.42 52 ALA A N 11
ATOM 13619 C CA . ALA A 1 65 ? -8.016 -43.760 15.256 1.00 10.13 52 ALA A CA 11
ATOM 13620 C C . ALA A 1 65 ? -7.476 -42.411 14.904 1.00 11.21 52 ALA A C 11
ATOM 13621 O O . ALA A 1 65 ? -6.666 -41.848 15.642 1.00 73.04 52 ALA A O 11
ATOM 13628 N N . MET A 1 66 ? -7.905 -41.889 13.798 1.00 32.34 53 MET A N 11
ATOM 13629 C CA . MET A 1 66 ? -7.463 -40.589 13.348 1.00 61.25 53 MET A CA 11
ATOM 13630 C C . MET A 1 66 ? -8.640 -39.795 12.844 1.00 64.02 53 MET A C 11
ATOM 13631 O O . MET A 1 66 ? -9.589 -40.363 12.297 1.00 60.11 53 MET A O 11
ATOM 13645 N N . LEU A 1 67 ? -8.606 -38.519 13.087 1.00 42.01 54 LEU A N 11
ATOM 13646 C CA . LEU A 1 67 ? -9.579 -37.593 12.566 1.00 12.01 54 LEU A CA 11
ATOM 13647 C C . LEU A 1 67 ? -9.016 -37.006 11.289 1.00 13.12 54 LEU A C 11
ATOM 13648 O O . LEU A 1 67 ? -7.964 -36.349 11.310 1.00 3.22 54 LEU A O 11
ATOM 13664 N N . LEU A 1 68 ? -9.665 -37.272 10.192 1.00 55.12 55 LEU A N 11
ATOM 13665 C CA . LEU A 1 68 ? -9.214 -36.792 8.910 1.00 13.24 55 LEU A CA 11
ATOM 13666 C C . LEU A 1 68 ? -10.259 -35.945 8.208 1.00 0.11 55 LEU A C 11
ATOM 13667 O O . LEU A 1 68 ? -11.427 -35.913 8.620 1.00 61.30 55 LEU A O 11
ATOM 13683 N N . PRO A 1 69 ? -9.845 -35.175 7.180 1.00 42.03 56 PRO A N 11
ATOM 13684 C CA . PRO A 1 69 ? -10.760 -34.443 6.333 1.00 54.24 56 PRO A CA 11
ATOM 13685 C C . PRO A 1 69 ? -11.326 -35.376 5.240 1.00 43.32 56 PRO A C 11
ATOM 13686 O O . PRO A 1 69 ? -10.764 -36.463 4.988 1.00 42.42 56 PRO A O 11
ATOM 13697 N N . PRO A 1 70 ? -12.453 -34.996 4.607 1.00 52.34 57 PRO A N 11
ATOM 13698 C CA . PRO A 1 70 ? -13.076 -35.782 3.539 1.00 73.34 57 PRO A CA 11
ATOM 13699 C C . PRO A 1 70 ? -12.089 -36.196 2.425 1.00 3.24 57 PRO A C 11
ATOM 13700 O O . PRO A 1 70 ? -11.170 -35.429 2.057 1.00 14.21 57 PRO A O 11
ATOM 13711 N N . SER A 1 71 ? -12.278 -37.432 1.935 1.00 33.11 58 SER A N 11
ATOM 13712 C CA . SER A 1 71 ? -11.493 -38.037 0.841 1.00 40.14 58 SER A CA 11
ATOM 13713 C C . SER A 1 71 ? -10.038 -38.357 1.230 1.00 35.12 58 SER A C 11
ATOM 13714 O O . SER A 1 71 ? -9.219 -38.696 0.371 1.00 25.04 58 SER A O 11
ATOM 13722 N N . GLY A 1 72 ? -9.735 -38.307 2.511 1.00 51.31 59 GLY A N 11
ATOM 13723 C CA . GLY A 1 72 ? -8.389 -38.576 2.945 1.00 54.55 59 GLY A CA 11
ATOM 13724 C C . GLY A 1 72 ? -8.108 -40.054 3.112 1.00 44.04 59 GLY A C 11
ATOM 13725 O O . GLY A 1 72 ? -9.038 -40.876 3.238 1.00 22.41 59 GLY A O 11
ATOM 13729 N N . THR A 1 73 ? -6.850 -40.397 3.073 1.00 32.43 60 THR A N 11
ATOM 13730 C CA . THR A 1 73 ? -6.420 -41.741 3.296 1.00 75.03 60 THR A CA 11
ATOM 13731 C C . THR A 1 73 ? -5.890 -41.833 4.710 1.00 72.34 60 THR A C 11
ATOM 13732 O O . THR A 1 73 ? -4.852 -41.247 5.032 1.00 24.11 60 THR A O 11
ATOM 13743 N N . THR A 1 74 ? -6.588 -42.516 5.547 1.00 52.23 61 THR A N 11
ATOM 13744 C CA . THR A 1 74 ? -6.229 -42.557 6.922 1.00 22.34 61 THR A CA 11
ATOM 13745 C C . THR A 1 74 ? -5.274 -43.704 7.204 1.00 35.15 61 THR A C 11
ATOM 13746 O O . THR A 1 74 ? -5.611 -44.868 6.984 1.00 1.32 61 THR A O 11
ATOM 13757 N N . ILE A 1 75 ? -4.079 -43.374 7.650 1.00 61.34 62 ILE A N 11
ATOM 13758 C CA . ILE A 1 75 ? -3.110 -44.376 8.011 1.00 24.23 62 ILE A CA 11
ATOM 13759 C C . ILE A 1 75 ? -3.373 -44.786 9.442 1.00 63.33 62 ILE A C 11
ATOM 13760 O O . ILE A 1 75 ? -3.199 -43.993 10.361 1.00 2.53 62 ILE A O 11
ATOM 13776 N N . LEU A 1 76 ? -3.850 -45.975 9.608 1.00 63.33 63 LEU A N 11
ATOM 13777 C CA . LEU A 1 76 ? -4.205 -46.519 10.887 1.00 74.44 63 LEU A CA 11
ATOM 13778 C C . LEU A 1 76 ? -3.343 -47.739 11.159 1.00 21.22 63 LEU A C 11
ATOM 13779 O O . LEU A 1 76 ? -3.323 -48.685 10.370 1.00 12.12 63 LEU A O 11
ATOM 13795 N N . SER A 1 77 ? -2.630 -47.734 12.241 1.00 1.43 64 SER A N 11
ATOM 13796 C CA . SER A 1 77 ? -1.722 -48.800 12.506 1.00 22.31 64 SER A CA 11
ATOM 13797 C C . SER A 1 77 ? -2.297 -49.735 13.558 1.00 64.44 64 SER A C 11
ATOM 13798 O O . SER A 1 77 ? -2.933 -49.307 14.516 1.00 3.35 64 SER A O 11
ATOM 13806 N N . ASP A 1 78 ? -2.103 -51.007 13.342 1.00 60.41 65 ASP A N 11
ATOM 13807 C CA . ASP A 1 78 ? -2.584 -52.027 14.250 1.00 62.22 65 ASP A CA 11
ATOM 13808 C C . ASP A 1 78 ? -1.558 -52.333 15.294 1.00 32.54 65 ASP A C 11
ATOM 13809 O O . ASP A 1 78 ? -0.447 -52.709 14.986 1.00 34.42 65 ASP A O 11
ATOM 13818 N N . THR A 1 79 ? -1.949 -52.245 16.509 1.00 14.00 66 THR A N 11
ATOM 13819 C CA . THR A 1 79 ? -1.064 -52.451 17.611 1.00 23.42 66 THR A CA 11
ATOM 13820 C C . THR A 1 79 ? -0.933 -53.940 17.922 1.00 44.10 66 THR A C 11
ATOM 13821 O O . THR A 1 79 ? -0.035 -54.367 18.648 1.00 31.15 66 THR A O 11
ATOM 13832 N N . SER A 1 80 ? -1.802 -54.719 17.329 1.00 2.21 67 SER A N 11
ATOM 13833 C CA . SER A 1 80 ? -1.859 -56.148 17.570 1.00 54.22 67 SER A CA 11
ATOM 13834 C C . SER A 1 80 ? -0.911 -56.919 16.628 1.00 71.41 67 SER A C 11
ATOM 13835 O O . SER A 1 80 ? -0.790 -58.151 16.731 1.00 53.21 67 SER A O 11
ATOM 13843 N N . GLY A 1 81 ? -0.249 -56.213 15.727 1.00 15.42 68 GLY A N 11
ATOM 13844 C CA . GLY A 1 81 ? 0.617 -56.878 14.781 1.00 43.51 68 GLY A CA 11
ATOM 13845 C C . GLY A 1 81 ? 1.142 -55.961 13.693 1.00 70.13 68 GLY A C 11
ATOM 13846 O O . GLY A 1 81 ? 2.083 -56.324 12.989 1.00 24.05 68 GLY A O 11
ATOM 13850 N N . ALA A 1 82 ? 0.517 -54.789 13.537 1.00 22.54 69 ALA A N 11
ATOM 13851 C CA . ALA A 1 82 ? 0.928 -53.770 12.570 1.00 72.11 69 ALA A CA 11
ATOM 13852 C C . ALA A 1 82 ? 0.701 -54.185 11.130 1.00 11.34 69 ALA A C 11
ATOM 13853 O O . ALA A 1 82 ? 1.623 -54.597 10.415 1.00 31.00 69 ALA A O 11
ATOM 13860 N N . GLY A 1 83 ? -0.551 -54.139 10.728 1.00 3.03 70 GLY A N 11
ATOM 13861 C CA . GLY A 1 83 ? -0.903 -54.416 9.354 1.00 70.32 70 GLY A CA 11
ATOM 13862 C C . GLY A 1 83 ? -0.866 -53.156 8.528 1.00 21.51 70 GLY A C 11
ATOM 13863 O O . GLY A 1 83 ? -0.852 -53.214 7.311 1.00 11.24 70 GLY A O 11
ATOM 13867 N N . VAL A 1 84 ? -0.817 -52.016 9.234 1.00 50.41 71 VAL A N 11
ATOM 13868 C CA . VAL A 1 84 ? -0.778 -50.662 8.652 1.00 25.34 71 VAL A CA 11
ATOM 13869 C C . VAL A 1 84 ? -1.901 -50.472 7.629 1.00 32.24 71 VAL A C 11
ATOM 13870 O O . VAL A 1 84 ? -1.706 -50.619 6.410 1.00 64.01 71 VAL A O 11
ATOM 13883 N N . PHE A 1 85 ? -3.067 -50.183 8.126 1.00 72.55 72 PHE A N 11
ATOM 13884 C CA . PHE A 1 85 ? -4.226 -50.062 7.292 1.00 11.42 72 PHE A CA 11
ATOM 13885 C C . PHE A 1 85 ? -4.464 -48.638 6.864 1.00 73.31 72 PHE A C 11
ATOM 13886 O O . PHE A 1 85 ? -4.537 -47.738 7.675 1.00 70.11 72 PHE A O 11
ATOM 13903 N N . THR A 1 86 ? -4.542 -48.441 5.594 1.00 51.41 73 THR A N 11
ATOM 13904 C CA . THR A 1 86 ? -4.803 -47.154 5.042 1.00 45.23 73 THR A CA 11
ATOM 13905 C C . THR A 1 86 ? -6.238 -47.120 4.524 1.00 61.31 73 THR A C 11
ATOM 13906 O O . THR A 1 86 ? -6.532 -47.648 3.454 1.00 65.43 73 THR A O 11
ATOM 13917 N N . ALA A 1 87 ? -7.118 -46.569 5.316 1.00 64.14 74 ALA A N 11
ATOM 13918 C CA . ALA A 1 87 ? -8.524 -46.472 4.976 1.00 71.22 74 ALA A CA 11
ATOM 13919 C C . ALA A 1 87 ? -8.764 -45.230 4.162 1.00 12.23 74 ALA A C 11
ATOM 13920 O O . ALA A 1 87 ? -8.637 -44.106 4.660 1.00 41.10 74 ALA A O 11
ATOM 13927 N N . LYS A 1 88 ? -9.053 -45.430 2.922 1.00 61.23 75 LYS A N 11
ATOM 13928 C CA . LYS A 1 88 ? -9.336 -44.353 2.011 1.00 41.31 75 LYS A CA 11
ATOM 13929 C C . LYS A 1 88 ? -10.810 -44.055 2.109 1.00 42.33 75 LYS A C 11
ATOM 13930 O O . LYS A 1 88 ? -11.627 -44.967 1.981 1.00 54.43 75 LYS A O 11
ATOM 13949 N N . VAL A 1 89 ? -11.157 -42.832 2.409 1.00 33.40 76 VAL A N 11
ATOM 13950 C CA . VAL A 1 89 ? -12.556 -42.460 2.498 1.00 41.23 76 VAL A CA 11
ATOM 13951 C C . VAL A 1 89 ? -12.963 -41.593 1.338 1.00 21.52 76 VAL A C 11
ATOM 13952 O O . VAL A 1 89 ? -12.119 -41.153 0.549 1.00 63.22 76 VAL A O 11
ATOM 13965 N N . ASN A 1 90 ? -14.242 -41.347 1.234 1.00 74.12 77 ASN A N 11
ATOM 13966 C CA . ASN A 1 90 ? -14.769 -40.487 0.209 1.00 33.23 77 ASN A CA 11
ATOM 13967 C C . ASN A 1 90 ? -15.137 -39.146 0.873 1.00 72.22 77 ASN A C 11
ATOM 13968 O O . ASN A 1 90 ? -15.018 -39.018 2.115 1.00 61.32 77 ASN A O 11
ATOM 13979 N N . SER A 1 91 ? -15.595 -38.176 0.107 1.00 62.14 78 SER A N 11
ATOM 13980 C CA . SER A 1 91 ? -15.906 -36.813 0.577 1.00 34.24 78 SER A CA 11
ATOM 13981 C C . SER A 1 91 ? -17.176 -36.742 1.456 1.00 2.12 78 SER A C 11
ATOM 13982 O O . SER A 1 91 ? -17.864 -35.715 1.524 1.00 60.45 78 SER A O 11
ATOM 13990 N N . LYS A 1 92 ? -17.422 -37.809 2.171 1.00 41.42 79 LYS A N 11
ATOM 13991 C CA . LYS A 1 92 ? -18.568 -37.948 3.018 1.00 53.30 79 LYS A CA 11
ATOM 13992 C C . LYS A 1 92 ? -18.171 -38.765 4.278 1.00 63.14 79 LYS A C 11
ATOM 13993 O O . LYS A 1 92 ? -19.019 -39.196 5.059 1.00 12.30 79 LYS A O 11
ATOM 14012 N N . CYS A 1 93 ? -16.850 -38.989 4.426 1.00 51.32 80 CYS A N 11
ATOM 14013 C CA . CYS A 1 93 ? -16.238 -39.640 5.617 1.00 5.41 80 CYS A CA 11
ATOM 14014 C C . CYS A 1 93 ? -16.420 -41.154 5.694 1.00 3.34 80 CYS A C 11
ATOM 14015 O O . CYS A 1 93 ? -16.086 -41.758 6.705 1.00 63.54 80 CYS A O 11
ATOM 14022 N N . GLU A 1 94 ? -16.889 -41.778 4.646 1.00 32.13 81 GLU A N 11
ATOM 14023 C CA . GLU A 1 94 ? -17.050 -43.212 4.704 1.00 22.02 81 GLU A CA 11
ATOM 14024 C C . GLU A 1 94 ? -15.887 -43.864 4.020 1.00 64.44 81 GLU A C 11
ATOM 14025 O O . GLU A 1 94 ? -15.413 -43.360 2.983 1.00 22.13 81 GLU A O 11
ATOM 14037 N N . PHE A 1 95 ? -15.404 -44.932 4.598 1.00 33.24 82 PHE A N 11
ATOM 14038 C CA . PHE A 1 95 ? -14.299 -45.660 4.045 1.00 60.13 82 PHE A CA 11
ATOM 14039 C C . PHE A 1 95 ? -14.749 -46.413 2.809 1.00 20.25 82 PHE A C 11
ATOM 14040 O O . PHE A 1 95 ? -15.792 -47.089 2.814 1.00 15.11 82 PHE A O 11
ATOM 14057 N N . THR A 1 96 ? -14.001 -46.261 1.759 1.00 74.31 83 THR A N 11
ATOM 14058 C CA . THR A 1 96 ? -14.283 -46.919 0.531 1.00 12.41 83 THR A CA 11
ATOM 14059 C C . THR A 1 96 ? -13.334 -48.099 0.285 1.00 20.43 83 THR A C 11
ATOM 14060 O O . THR A 1 96 ? -13.763 -49.169 -0.167 1.00 44.21 83 THR A O 11
ATOM 14071 N N . SER A 1 97 ? -12.056 -47.930 0.597 1.00 24.25 84 SER A N 11
ATOM 14072 C CA . SER A 1 97 ? -11.084 -48.996 0.381 1.00 72.40 84 SER A CA 11
ATOM 14073 C C . SER A 1 97 ? -9.947 -48.897 1.393 1.00 71.45 84 SER A C 11
ATOM 14074 O O . SER A 1 97 ? -9.454 -47.814 1.666 1.00 4.25 84 SER A O 11
ATOM 14082 N N . VAL A 1 98 ? -9.582 -50.004 1.982 1.00 73.10 85 VAL A N 11
ATOM 14083 C CA . VAL A 1 98 ? -8.452 -50.043 2.882 1.00 42.13 85 VAL A CA 11
ATOM 14084 C C . VAL A 1 98 ? -7.275 -50.748 2.206 1.00 72.11 85 VAL A C 11
ATOM 14085 O O . VAL A 1 98 ? -7.459 -51.767 1.545 1.00 12.12 85 VAL A O 11
ATOM 14098 N N . SER A 1 99 ? -6.105 -50.182 2.326 1.00 62.40 86 SER A N 11
ATOM 14099 C CA . SER A 1 99 ? -4.891 -50.816 1.877 1.00 23.22 86 SER A CA 11
ATOM 14100 C C . SER A 1 99 ? -4.148 -51.341 3.113 1.00 64.12 86 SER A C 11
ATOM 14101 O O . SER A 1 99 ? -4.114 -50.654 4.124 1.00 42.15 86 SER A O 11
ATOM 14109 N N . PRO A 1 100 ? -3.579 -52.563 3.083 1.00 72.41 87 PRO A N 11
ATOM 14110 C CA . PRO A 1 100 ? -3.619 -53.475 1.916 1.00 53.33 87 PRO A CA 11
ATOM 14111 C C . PRO A 1 100 ? -5.042 -53.934 1.579 1.00 4.55 87 PRO A C 11
ATOM 14112 O O . PRO A 1 100 ? -5.491 -53.817 0.437 1.00 21.23 87 PRO A O 11
ATOM 14123 N N . ALA A 1 101 ? -5.740 -54.392 2.584 1.00 20.35 88 ALA A N 11
ATOM 14124 C CA . ALA A 1 101 ? -7.085 -54.856 2.488 1.00 35.03 88 ALA A CA 11
ATOM 14125 C C . ALA A 1 101 ? -7.549 -55.057 3.889 1.00 34.44 88 ALA A C 11
ATOM 14126 O O . ALA A 1 101 ? -6.749 -55.435 4.741 1.00 12.01 88 ALA A O 11
ATOM 14133 N N . LEU A 1 102 ? -8.778 -54.764 4.157 1.00 71.32 89 LEU A N 11
ATOM 14134 C CA . LEU A 1 102 ? -9.289 -54.918 5.491 1.00 5.43 89 LEU A CA 11
ATOM 14135 C C . LEU A 1 102 ? -9.819 -56.334 5.697 1.00 20.33 89 LEU A C 11
ATOM 14136 O O . LEU A 1 102 ? -10.725 -56.772 4.969 1.00 10.45 89 LEU A O 11
ATOM 14152 N N . PRO A 1 103 ? -9.259 -57.085 6.665 1.00 25.14 90 PRO A N 11
ATOM 14153 C CA . PRO A 1 103 ? -9.745 -58.417 7.002 1.00 73.35 90 PRO A CA 11
ATOM 14154 C C . PRO A 1 103 ? -11.129 -58.351 7.665 1.00 74.40 90 PRO A C 11
ATOM 14155 O O . PRO A 1 103 ? -11.592 -57.273 8.070 1.00 24.45 90 PRO A O 11
ATOM 14166 N N . THR A 1 104 ? -11.748 -59.483 7.803 1.00 1.01 91 THR A N 11
ATOM 14167 C CA . THR A 1 104 ? -13.112 -59.583 8.276 1.00 43.23 91 THR A CA 11
ATOM 14168 C C . THR A 1 104 ? -13.263 -59.192 9.767 1.00 50.44 91 THR A C 11
ATOM 14169 O O . THR A 1 104 ? -14.235 -58.532 10.145 1.00 40.43 91 THR A O 11
ATOM 14180 N N . GLY A 1 105 ? -12.297 -59.567 10.587 1.00 34.34 92 GLY A N 11
ATOM 14181 C CA . GLY A 1 105 ? -12.365 -59.255 12.007 1.00 73.13 92 GLY A CA 11
ATOM 14182 C C . GLY A 1 105 ? -12.146 -57.781 12.304 1.00 75.33 92 GLY A C 11
ATOM 14183 O O . GLY A 1 105 ? -12.614 -57.261 13.318 1.00 41.11 92 GLY A O 11
ATOM 14187 N N . PHE A 1 106 ? -11.466 -57.110 11.417 1.00 41.00 93 PHE A N 11
ATOM 14188 C CA . PHE A 1 106 ? -11.155 -55.713 11.599 1.00 44.41 93 PHE A CA 11
ATOM 14189 C C . PHE A 1 106 ? -12.277 -54.828 11.144 1.00 45.50 93 PHE A C 11
ATOM 14190 O O . PHE A 1 106 ? -12.943 -55.111 10.151 1.00 34.04 93 PHE A O 11
ATOM 14207 N N . LYS A 1 107 ? -12.481 -53.755 11.859 1.00 62.12 94 LYS A N 11
ATOM 14208 C CA . LYS A 1 107 ? -13.540 -52.838 11.546 1.00 32.05 94 LYS A CA 11
ATOM 14209 C C . LYS A 1 107 ? -13.031 -51.425 11.407 1.00 61.12 94 LYS A C 11
ATOM 14210 O O . LYS A 1 107 ? -12.422 -50.870 12.339 1.00 2.35 94 LYS A O 11
ATOM 14229 N N . ILE A 1 108 ? -13.268 -50.860 10.245 1.00 71.43 95 ILE A N 11
ATOM 14230 C CA . ILE A 1 108 ? -13.000 -49.479 9.986 1.00 24.21 95 ILE A CA 11
ATOM 14231 C C . ILE A 1 108 ? -14.264 -48.683 10.204 1.00 74.13 95 ILE A C 11
ATOM 14232 O O . ILE A 1 108 ? -15.222 -48.773 9.436 1.00 3.14 95 ILE A O 11
ATOM 14248 N N . GLU A 1 109 ? -14.309 -48.045 11.318 1.00 73.41 96 GLU A N 11
ATOM 14249 C CA . GLU A 1 109 ? -15.342 -47.102 11.647 1.00 25.22 96 GLU A CA 11
ATOM 14250 C C . GLU A 1 109 ? -15.059 -45.797 10.943 1.00 52.52 96 GLU A C 11
ATOM 14251 O O . GLU A 1 109 ? -14.147 -45.072 11.331 1.00 32.31 96 GLU A O 11
ATOM 14263 N N . GLY A 1 110 ? -15.778 -45.553 9.882 1.00 43.00 97 GLY A N 11
ATOM 14264 C CA . GLY A 1 110 ? -15.652 -44.324 9.164 1.00 50.12 97 GLY A CA 11
ATOM 14265 C C . GLY A 1 110 ? -16.866 -43.491 9.380 1.00 42.10 97 GLY A C 11
ATOM 14266 O O . GLY A 1 110 ? -17.858 -43.607 8.643 1.00 13.12 97 GLY A O 11
ATOM 14270 N N . SER A 1 111 ? -16.821 -42.687 10.390 1.00 53.33 98 SER A N 11
ATOM 14271 C CA . SER A 1 111 ? -17.935 -41.880 10.747 1.00 55.45 98 SER A CA 11
ATOM 14272 C C . SER A 1 111 ? -17.477 -40.432 10.902 1.00 2.02 98 SER A C 11
ATOM 14273 O O . SER A 1 111 ? -16.336 -40.096 10.595 1.00 22.24 98 SER A O 11
ATOM 14281 N N . VAL A 1 112 ? -18.351 -39.589 11.342 1.00 65.53 99 VAL A N 11
ATOM 14282 C CA . VAL A 1 112 ? -18.039 -38.208 11.545 1.00 72.03 99 VAL A CA 11
ATOM 14283 C C . VAL A 1 112 ? -17.946 -37.988 13.046 1.00 73.50 99 VAL A C 11
ATOM 14284 O O . VAL A 1 112 ? -18.546 -38.748 13.817 1.00 4.21 99 VAL A O 11
ATOM 14297 N N . ASP A 1 113 ? -17.154 -37.019 13.458 1.00 74.10 100 ASP A N 11
ATOM 14298 C CA . ASP A 1 113 ? -16.994 -36.679 14.872 1.00 74.12 100 ASP A CA 11
ATOM 14299 C C . ASP A 1 113 ? -18.336 -36.374 15.538 1.00 70.13 100 ASP A C 11
ATOM 14300 O O . ASP A 1 113 ? -18.581 -36.766 16.669 1.00 73.22 100 ASP A O 11
ATOM 14309 N N . LYS A 1 114 ? -19.205 -35.701 14.840 1.00 45.34 101 LYS A N 11
ATOM 14310 C CA . LYS A 1 114 ? -20.518 -35.484 15.363 1.00 14.21 101 LYS A CA 11
ATOM 14311 C C . LYS A 1 114 ? -21.511 -36.387 14.702 1.00 30.33 101 LYS A C 11
ATOM 14312 O O . LYS A 1 114 ? -21.311 -36.835 13.569 1.00 1.11 101 LYS A O 11
ATOM 14331 N N . GLU A 1 115 ? -22.565 -36.635 15.400 1.00 33.42 102 GLU A N 11
ATOM 14332 C CA . GLU A 1 115 ? -23.553 -37.605 15.017 1.00 14.01 102 GLU A CA 11
ATOM 14333 C C . GLU A 1 115 ? -24.707 -37.046 14.224 1.00 71.52 102 GLU A C 11
ATOM 14334 O O . GLU A 1 115 ? -25.172 -37.673 13.263 1.00 11.43 102 GLU A O 11
ATOM 14346 N N . GLY A 1 116 ? -25.175 -35.911 14.615 1.00 42.33 103 GLY A N 11
ATOM 14347 C CA . GLY A 1 116 ? -26.387 -35.428 14.091 1.00 74.12 103 GLY A CA 11
ATOM 14348 C C . GLY A 1 116 ? -26.248 -34.196 13.262 1.00 73.31 103 GLY A C 11
ATOM 14349 O O . GLY A 1 116 ? -25.359 -33.360 13.495 1.00 5.51 103 GLY A O 11
ATOM 14353 N N . LYS A 1 117 ? -27.106 -34.086 12.286 1.00 54.05 104 LYS A N 11
ATOM 14354 C CA . LYS A 1 117 ? -27.177 -32.928 11.425 1.00 73.45 104 LYS A CA 11
ATOM 14355 C C . LYS A 1 117 ? -28.215 -31.981 12.006 1.00 75.40 104 LYS A C 11
ATOM 14356 O O . LYS A 1 117 ? -28.972 -32.397 12.893 1.00 53.50 104 LYS A O 11
ATOM 14375 N N . PRO A 1 118 ? -28.251 -30.708 11.562 1.00 22.14 105 PRO A N 11
ATOM 14376 C CA . PRO A 1 118 ? -29.294 -29.763 11.971 1.00 63.22 105 PRO A CA 11
ATOM 14377 C C . PRO A 1 118 ? -30.668 -30.267 11.544 1.00 53.42 105 PRO A C 11
ATOM 14378 O O . PRO A 1 118 ? -30.961 -30.242 10.338 1.00 54.21 105 PRO A O 11
ATOM 14389 N N . MET A 1 30 ? 18.067 -12.815 34.261 1.00 0.00 17 MET A N 12
ATOM 14390 C CA . MET A 1 30 ? 17.624 -11.490 33.843 1.00 52.33 17 MET A CA 12
ATOM 14391 C C . MET A 1 30 ? 18.451 -11.029 32.671 1.00 30.00 17 MET A C 12
ATOM 14392 O O . MET A 1 30 ? 19.487 -10.371 32.833 1.00 11.20 17 MET A O 12
ATOM 14406 N N . ALA A 1 31 ? 18.046 -11.420 31.503 1.00 62.30 18 ALA A N 12
ATOM 14407 C CA . ALA A 1 31 ? 18.735 -11.064 30.309 1.00 42.14 18 ALA A CA 12
ATOM 14408 C C . ALA A 1 31 ? 17.734 -10.791 29.235 1.00 74.21 18 ALA A C 12
ATOM 14409 O O . ALA A 1 31 ? 16.615 -11.321 29.274 1.00 32.10 18 ALA A O 12
ATOM 14416 N N . ALA A 1 32 ? 18.102 -9.960 28.316 1.00 65.52 19 ALA A N 12
ATOM 14417 C CA . ALA A 1 32 ? 17.277 -9.665 27.191 1.00 2.21 19 ALA A CA 12
ATOM 14418 C C . ALA A 1 32 ? 17.922 -10.299 25.980 1.00 0.45 19 ALA A C 12
ATOM 14419 O O . ALA A 1 32 ? 18.895 -9.764 25.432 1.00 43.54 19 ALA A O 12
ATOM 14426 N N . PRO A 1 33 ? 17.452 -11.477 25.578 1.00 53.23 20 PRO A N 12
ATOM 14427 C CA . PRO A 1 33 ? 18.048 -12.208 24.486 1.00 44.20 20 PRO A CA 12
ATOM 14428 C C . PRO A 1 33 ? 17.680 -11.619 23.140 1.00 40.20 20 PRO A C 12
ATOM 14429 O O . PRO A 1 33 ? 16.684 -10.883 23.010 1.00 31.31 20 PRO A O 12
ATOM 14440 N N . THR A 1 34 ? 18.483 -11.899 22.171 1.00 70.42 21 THR A N 12
ATOM 14441 C CA . THR A 1 34 ? 18.190 -11.531 20.839 1.00 72.44 21 THR A CA 12
ATOM 14442 C C . THR A 1 34 ? 17.309 -12.627 20.255 1.00 4.42 21 THR A C 12
ATOM 14443 O O . THR A 1 34 ? 17.676 -13.806 20.318 1.00 50.14 21 THR A O 12
ATOM 14454 N N . PRO A 1 35 ? 16.107 -12.293 19.773 1.00 72.23 22 PRO A N 12
ATOM 14455 C CA . PRO A 1 35 ? 15.160 -13.283 19.271 1.00 74.51 22 PRO A CA 12
ATOM 14456 C C . PRO A 1 35 ? 15.620 -13.964 17.987 1.00 34.04 22 PRO A C 12
ATOM 14457 O O . PRO A 1 35 ? 16.535 -13.485 17.290 1.00 40.44 22 PRO A O 12
ATOM 14468 N N . VAL A 1 36 ? 14.988 -15.075 17.685 1.00 71.14 23 VAL A N 12
ATOM 14469 C CA . VAL A 1 36 ? 15.239 -15.809 16.459 1.00 44.32 23 VAL A CA 12
ATOM 14470 C C . VAL A 1 36 ? 14.753 -14.978 15.258 1.00 62.21 23 VAL A C 12
ATOM 14471 O O . VAL A 1 36 ? 13.957 -14.034 15.446 1.00 22.43 23 VAL A O 12
ATOM 14484 N N . PRO A 1 37 ? 15.253 -15.260 14.041 1.00 1.32 24 PRO A N 12
ATOM 14485 C CA . PRO A 1 37 ? 14.806 -14.575 12.820 1.00 65.02 24 PRO A CA 12
ATOM 14486 C C . PRO A 1 37 ? 13.287 -14.631 12.658 1.00 30.32 24 PRO A C 12
ATOM 14487 O O . PRO A 1 37 ? 12.640 -15.612 13.059 1.00 31.42 24 PRO A O 12
ATOM 14498 N N . GLY A 1 38 ? 12.727 -13.597 12.070 1.00 5.02 25 GLY A N 12
ATOM 14499 C CA . GLY A 1 38 ? 11.293 -13.501 11.904 1.00 10.24 25 GLY A CA 12
ATOM 14500 C C . GLY A 1 38 ? 10.762 -14.349 10.765 1.00 3.23 25 GLY A C 12
ATOM 14501 O O . GLY A 1 38 ? 10.140 -13.832 9.823 1.00 32.33 25 GLY A O 12
ATOM 14505 N N . ILE A 1 39 ? 11.013 -15.624 10.834 1.00 41.13 26 ILE A N 12
ATOM 14506 C CA . ILE A 1 39 ? 10.524 -16.556 9.872 1.00 5.21 26 ILE A CA 12
ATOM 14507 C C . ILE A 1 39 ? 9.234 -17.174 10.418 1.00 21.15 26 ILE A C 12
ATOM 14508 O O . ILE A 1 39 ? 9.245 -18.032 11.308 1.00 35.23 26 ILE A O 12
ATOM 14524 N N . PHE A 1 40 ? 8.129 -16.691 9.936 1.00 64.30 27 PHE A N 12
ATOM 14525 C CA . PHE A 1 40 ? 6.855 -17.104 10.447 1.00 14.13 27 PHE A CA 12
ATOM 14526 C C . PHE A 1 40 ? 5.966 -17.604 9.334 1.00 20.55 27 PHE A C 12
ATOM 14527 O O . PHE A 1 40 ? 5.812 -16.951 8.291 1.00 2.54 27 PHE A O 12
ATOM 14544 N N . ASP A 1 41 ? 5.426 -18.757 9.536 1.00 11.43 28 ASP A N 12
ATOM 14545 C CA . ASP A 1 41 ? 4.462 -19.346 8.644 1.00 42.15 28 ASP A CA 12
ATOM 14546 C C . ASP A 1 41 ? 3.155 -19.441 9.408 1.00 2.33 28 ASP A C 12
ATOM 14547 O O . ASP A 1 41 ? 3.174 -19.420 10.650 1.00 62.24 28 ASP A O 12
ATOM 14556 N N . ILE A 1 42 ? 2.038 -19.519 8.711 1.00 34.25 29 ILE A N 12
ATOM 14557 C CA . ILE A 1 42 ? 0.734 -19.539 9.368 1.00 41.03 29 ILE A CA 12
ATOM 14558 C C . ILE A 1 42 ? 0.459 -20.916 9.987 1.00 14.22 29 ILE A C 12
ATOM 14559 O O . ILE A 1 42 ? 1.326 -21.804 9.972 1.00 23.23 29 ILE A O 12
ATOM 14575 N N . PHE A 1 43 ? -0.724 -21.100 10.518 1.00 3.43 30 PHE A N 12
ATOM 14576 C CA . PHE A 1 43 ? -1.085 -22.350 11.141 1.00 62.45 30 PHE A CA 12
ATOM 14577 C C . PHE A 1 43 ? -2.219 -23.008 10.383 1.00 74.43 30 PHE A C 12
ATOM 14578 O O . PHE A 1 43 ? -2.842 -22.391 9.504 1.00 41.33 30 PHE A O 12
ATOM 14595 N N . LYS A 1 44 ? -2.476 -24.243 10.707 1.00 61.54 31 LYS A N 12
ATOM 14596 C CA . LYS A 1 44 ? -3.542 -24.999 10.107 1.00 21.31 31 LYS A CA 12
ATOM 14597 C C . LYS A 1 44 ? -4.407 -25.538 11.216 1.00 64.23 31 LYS A C 12
ATOM 14598 O O . LYS A 1 44 ? -4.124 -26.597 11.777 1.00 54.23 31 LYS A O 12
ATOM 14617 N N . LYS A 1 45 ? -5.400 -24.764 11.587 1.00 64.53 32 LYS A N 12
ATOM 14618 C CA . LYS A 1 45 ? -6.277 -25.119 12.673 1.00 62.22 32 LYS A CA 12
ATOM 14619 C C . LYS A 1 45 ? -7.090 -26.363 12.331 1.00 45.44 32 LYS A C 12
ATOM 14620 O O . LYS A 1 45 ? -7.557 -26.512 11.190 1.00 53.13 32 LYS A O 12
ATOM 14639 N N . PRO A 1 46 ? -7.230 -27.303 13.281 1.00 30.33 33 PRO A N 12
ATOM 14640 C CA . PRO A 1 46 ? -8.028 -28.495 13.081 1.00 61.21 33 PRO A CA 12
ATOM 14641 C C . PRO A 1 46 ? -9.504 -28.146 13.009 1.00 41.32 33 PRO A C 12
ATOM 14642 O O . PRO A 1 46 ? -10.133 -27.800 14.023 1.00 33.13 33 PRO A O 12
ATOM 14653 N N . VAL A 1 47 ? -10.036 -28.188 11.821 1.00 11.54 34 VAL A N 12
ATOM 14654 C CA . VAL A 1 47 ? -11.420 -27.837 11.582 1.00 54.43 34 VAL A CA 12
ATOM 14655 C C . VAL A 1 47 ? -12.369 -28.947 12.037 1.00 52.21 34 VAL A C 12
ATOM 14656 O O . VAL A 1 47 ? -11.927 -30.048 12.374 1.00 22.41 34 VAL A O 12
ATOM 14669 N N . PRO A 1 48 ? -13.674 -28.667 12.093 1.00 32.22 35 PRO A N 12
ATOM 14670 C CA . PRO A 1 48 ? -14.671 -29.649 12.450 1.00 65.31 35 PRO A CA 12
ATOM 14671 C C . PRO A 1 48 ? -15.031 -30.492 11.225 1.00 30.04 35 PRO A C 12
ATOM 14672 O O . PRO A 1 48 ? -14.399 -30.361 10.165 1.00 71.43 35 PRO A O 12
ATOM 14683 N N . THR A 1 49 ? -15.999 -31.377 11.373 1.00 32.55 36 THR A N 12
ATOM 14684 C CA . THR A 1 49 ? -16.526 -32.233 10.290 1.00 23.40 36 THR A CA 12
ATOM 14685 C C . THR A 1 49 ? -15.466 -33.172 9.697 1.00 21.23 36 THR A C 12
ATOM 14686 O O . THR A 1 49 ? -15.619 -33.679 8.580 1.00 75.34 36 THR A O 12
ATOM 14697 N N . SER A 1 50 ? -14.419 -33.423 10.465 1.00 21.35 37 SER A N 12
ATOM 14698 C CA . SER A 1 50 ? -13.391 -34.344 10.066 1.00 51.44 37 SER A CA 12
ATOM 14699 C C . SER A 1 50 ? -13.941 -35.766 10.140 1.00 23.33 37 SER A C 12
ATOM 14700 O O . SER A 1 50 ? -14.968 -36.016 10.780 1.00 64.31 37 SER A O 12
ATOM 14708 N N . CYS A 1 51 ? -13.295 -36.663 9.509 1.00 61.31 38 CYS A N 12
ATOM 14709 C CA . CYS A 1 51 ? -13.713 -38.018 9.486 1.00 42.44 38 CYS A CA 12
ATOM 14710 C C . CYS A 1 51 ? -12.832 -38.790 10.439 1.00 2.11 38 CYS A C 12
ATOM 14711 O O . CYS A 1 51 ? -11.607 -38.707 10.363 1.00 51.14 38 CYS A O 12
ATOM 14718 N N . LYS A 1 52 ? -13.422 -39.477 11.358 1.00 74.14 39 LYS A N 12
ATOM 14719 C CA . LYS A 1 52 ? -12.659 -40.264 12.261 1.00 15.12 39 LYS A CA 12
ATOM 14720 C C . LYS A 1 52 ? -12.553 -41.632 11.687 1.00 20.45 39 LYS A C 12
ATOM 14721 O O . LYS A 1 52 ? -13.541 -42.226 11.299 1.00 72.42 39 LYS A O 12
ATOM 14740 N N . LEU A 1 53 ? -11.391 -42.108 11.644 1.00 52.13 40 LEU A N 12
ATOM 14741 C CA . LEU A 1 53 ? -11.108 -43.398 11.126 1.00 12.14 40 LEU A CA 12
ATOM 14742 C C . LEU A 1 53 ? -10.595 -44.216 12.238 1.00 63.54 40 LEU A C 12
ATOM 14743 O O . LEU A 1 53 ? -9.461 -44.041 12.678 1.00 22.14 40 LEU A O 12
ATOM 14759 N N . ALA A 1 54 ? -11.440 -45.036 12.745 1.00 21.13 41 ALA A N 12
ATOM 14760 C CA . ALA A 1 54 ? -11.116 -45.846 13.860 1.00 63.12 41 ALA A CA 12
ATOM 14761 C C . ALA A 1 54 ? -11.083 -47.269 13.443 1.00 11.42 41 ALA A C 12
ATOM 14762 O O . ALA A 1 54 ? -12.080 -47.817 12.980 1.00 13.42 41 ALA A O 12
ATOM 14769 N N . LEU A 1 55 ? -9.961 -47.855 13.569 1.00 62.30 42 LEU A N 12
ATOM 14770 C CA . LEU A 1 55 ? -9.802 -49.202 13.245 1.00 53.53 42 LEU A CA 12
ATOM 14771 C C . LEU A 1 55 ? -9.794 -49.985 14.510 1.00 54.22 42 LEU A C 12
ATOM 14772 O O . LEU A 1 55 ? -9.073 -49.657 15.455 1.00 4.44 42 LEU A O 12
ATOM 14788 N N . THR A 1 56 ? -10.587 -50.986 14.533 1.00 3.43 43 THR A N 12
ATOM 14789 C CA . THR A 1 56 ? -10.712 -51.836 15.660 1.00 54.11 43 THR A CA 12
ATOM 14790 C C . THR A 1 56 ? -10.266 -53.218 15.228 1.00 44.34 43 THR A C 12
ATOM 14791 O O . THR A 1 56 ? -10.568 -53.638 14.101 1.00 0.25 43 THR A O 12
ATOM 14802 N N . ASN A 1 57 ? -9.534 -53.906 16.069 1.00 2.54 44 ASN A N 12
ATOM 14803 C CA . ASN A 1 57 ? -9.013 -55.213 15.705 1.00 72.31 44 ASN A CA 12
ATOM 14804 C C . ASN A 1 57 ? -10.018 -56.301 16.058 1.00 3.50 44 ASN A C 12
ATOM 14805 O O . ASN A 1 57 ? -11.112 -55.990 16.535 1.00 70.34 44 ASN A O 12
ATOM 14816 N N . GLY A 1 58 ? -9.631 -57.565 15.870 1.00 32.54 45 GLY A N 12
ATOM 14817 C CA . GLY A 1 58 ? -10.530 -58.701 16.095 1.00 32.12 45 GLY A CA 12
ATOM 14818 C C . GLY A 1 58 ? -11.046 -58.794 17.522 1.00 31.31 45 GLY A C 12
ATOM 14819 O O . GLY A 1 58 ? -12.112 -59.342 17.768 1.00 60.22 45 GLY A O 12
ATOM 14823 N N . ASN A 1 59 ? -10.305 -58.230 18.458 1.00 64.04 46 ASN A N 12
ATOM 14824 C CA . ASN A 1 59 ? -10.692 -58.234 19.872 1.00 41.25 46 ASN A CA 12
ATOM 14825 C C . ASN A 1 59 ? -11.651 -57.093 20.171 1.00 22.03 46 ASN A C 12
ATOM 14826 O O . ASN A 1 59 ? -11.925 -56.791 21.329 1.00 74.23 46 ASN A O 12
ATOM 14837 N N . LYS A 1 60 ? -12.121 -56.432 19.105 1.00 63.41 47 LYS A N 12
ATOM 14838 C CA . LYS A 1 60 ? -13.136 -55.359 19.143 1.00 21.13 47 LYS A CA 12
ATOM 14839 C C . LYS A 1 60 ? -12.619 -54.086 19.789 1.00 23.43 47 LYS A C 12
ATOM 14840 O O . LYS A 1 60 ? -13.370 -53.138 20.018 1.00 21.05 47 LYS A O 12
ATOM 14859 N N . ARG A 1 61 ? -11.350 -54.051 20.049 1.00 70.14 48 ARG A N 12
ATOM 14860 C CA . ARG A 1 61 ? -10.741 -52.906 20.656 1.00 23.55 48 ARG A CA 12
ATOM 14861 C C . ARG A 1 61 ? -10.227 -51.994 19.571 1.00 2.43 48 ARG A C 12
ATOM 14862 O O . ARG A 1 61 ? -9.760 -52.478 18.519 1.00 31.10 48 ARG A O 12
ATOM 14883 N N . GLU A 1 62 ? -10.342 -50.703 19.797 1.00 2.21 49 GLU A N 12
ATOM 14884 C CA . GLU A 1 62 ? -9.898 -49.704 18.853 1.00 71.42 49 GLU A CA 12
ATOM 14885 C C . GLU A 1 62 ? -8.373 -49.749 18.805 1.00 73.43 49 GLU A C 12
ATOM 14886 O O . GLU A 1 62 ? -7.691 -49.287 19.718 1.00 0.24 49 GLU A O 12
ATOM 14898 N N . VAL A 1 63 ? -7.864 -50.350 17.750 1.00 62.32 50 VAL A N 12
ATOM 14899 C CA . VAL A 1 63 ? -6.461 -50.602 17.601 1.00 45.44 50 VAL A CA 12
ATOM 14900 C C . VAL A 1 63 ? -5.755 -49.330 17.162 1.00 22.42 50 VAL A C 12
ATOM 14901 O O . VAL A 1 63 ? -4.572 -49.140 17.454 1.00 32.24 50 VAL A O 12
ATOM 14914 N N . ASP A 1 64 ? -6.487 -48.454 16.469 1.00 63.52 51 ASP A N 12
ATOM 14915 C CA . ASP A 1 64 ? -5.944 -47.165 16.060 1.00 70.23 51 ASP A CA 12
ATOM 14916 C C . ASP A 1 64 ? -7.070 -46.276 15.616 1.00 35.30 51 ASP A C 12
ATOM 14917 O O . ASP A 1 64 ? -8.142 -46.771 15.291 1.00 24.44 51 ASP A O 12
ATOM 14926 N N . ALA A 1 65 ? -6.831 -44.988 15.573 1.00 73.42 52 ALA A N 12
ATOM 14927 C CA . ALA A 1 65 ? -7.834 -44.033 15.225 1.00 10.13 52 ALA A CA 12
ATOM 14928 C C . ALA A 1 65 ? -7.195 -42.716 14.920 1.00 11.21 52 ALA A C 12
ATOM 14929 O O . ALA A 1 65 ? -6.309 -42.250 15.660 1.00 73.04 52 ALA A O 12
ATOM 14936 N N . MET A 1 66 ? -7.599 -42.140 13.836 1.00 32.34 53 MET A N 12
ATOM 14937 C CA . MET A 1 66 ? -7.144 -40.828 13.437 1.00 61.25 53 MET A CA 12
ATOM 14938 C C . MET A 1 66 ? -8.317 -40.001 12.965 1.00 64.02 53 MET A C 12
ATOM 14939 O O . MET A 1 66 ? -9.353 -40.544 12.582 1.00 60.11 53 MET A O 12
ATOM 14953 N N . LEU A 1 67 ? -8.168 -38.711 13.034 1.00 42.01 54 LEU A N 12
ATOM 14954 C CA . LEU A 1 67 ? -9.138 -37.772 12.511 1.00 12.01 54 LEU A CA 12
ATOM 14955 C C . LEU A 1 67 ? -8.579 -37.198 11.231 1.00 13.12 54 LEU A C 12
ATOM 14956 O O . LEU A 1 67 ? -7.629 -36.415 11.268 1.00 3.22 54 LEU A O 12
ATOM 14972 N N . LEU A 1 68 ? -9.116 -37.592 10.116 1.00 55.12 55 LEU A N 12
ATOM 14973 C CA . LEU A 1 68 ? -8.636 -37.099 8.853 1.00 13.24 55 LEU A CA 12
ATOM 14974 C C . LEU A 1 68 ? -9.726 -36.386 8.079 1.00 0.11 55 LEU A C 12
ATOM 14975 O O . LEU A 1 68 ? -10.897 -36.626 8.304 1.00 61.30 55 LEU A O 12
ATOM 14991 N N . PRO A 1 69 ? -9.358 -35.457 7.187 1.00 42.03 56 PRO A N 12
ATOM 14992 C CA . PRO A 1 69 ? -10.322 -34.733 6.357 1.00 54.24 56 PRO A CA 12
ATOM 14993 C C . PRO A 1 69 ? -11.026 -35.649 5.330 1.00 43.32 56 PRO A C 12
ATOM 14994 O O . PRO A 1 69 ? -10.477 -36.700 4.932 1.00 42.42 56 PRO A O 12
ATOM 15005 N N . PRO A 1 70 ? -12.265 -35.280 4.918 1.00 52.34 57 PRO A N 12
ATOM 15006 C CA . PRO A 1 70 ? -13.037 -36.032 3.932 1.00 73.34 57 PRO A CA 12
ATOM 15007 C C . PRO A 1 70 ? -12.247 -36.310 2.649 1.00 3.24 57 PRO A C 12
ATOM 15008 O O . PRO A 1 70 ? -11.445 -35.466 2.190 1.00 14.21 57 PRO A O 12
ATOM 15019 N N . SER A 1 71 ? -12.451 -37.516 2.115 1.00 33.11 58 SER A N 12
ATOM 15020 C CA . SER A 1 71 ? -11.800 -37.999 0.898 1.00 40.14 58 SER A CA 12
ATOM 15021 C C . SER A 1 71 ? -10.278 -38.230 1.070 1.00 35.12 58 SER A C 12
ATOM 15022 O O . SER A 1 71 ? -9.551 -38.417 0.081 1.00 25.04 58 SER A O 12
ATOM 15030 N N . GLY A 1 72 ? -9.820 -38.273 2.315 1.00 51.31 59 GLY A N 12
ATOM 15031 C CA . GLY A 1 72 ? -8.422 -38.511 2.591 1.00 54.55 59 GLY A CA 12
ATOM 15032 C C . GLY A 1 72 ? -8.124 -39.989 2.791 1.00 44.04 59 GLY A C 12
ATOM 15033 O O . GLY A 1 72 ? -9.039 -40.833 2.769 1.00 22.41 59 GLY A O 12
ATOM 15037 N N . THR A 1 73 ? -6.868 -40.308 2.982 1.00 32.43 60 THR A N 12
ATOM 15038 C CA . THR A 1 73 ? -6.447 -41.675 3.171 1.00 75.03 60 THR A CA 12
ATOM 15039 C C . THR A 1 73 ? -5.814 -41.812 4.556 1.00 72.34 60 THR A C 12
ATOM 15040 O O . THR A 1 73 ? -4.721 -41.285 4.800 1.00 24.11 60 THR A O 12
ATOM 15051 N N . THR A 1 74 ? -6.484 -42.476 5.450 1.00 52.23 61 THR A N 12
ATOM 15052 C CA . THR A 1 74 ? -6.008 -42.577 6.800 1.00 22.34 61 THR A CA 12
ATOM 15053 C C . THR A 1 74 ? -5.129 -43.798 6.983 1.00 35.15 61 THR A C 12
ATOM 15054 O O . THR A 1 74 ? -5.485 -44.897 6.585 1.00 1.32 61 THR A O 12
ATOM 15065 N N . ILE A 1 75 ? -3.988 -43.583 7.567 1.00 61.34 62 ILE A N 12
ATOM 15066 C CA . ILE A 1 75 ? -3.036 -44.623 7.800 1.00 24.23 62 ILE A CA 12
ATOM 15067 C C . ILE A 1 75 ? -3.171 -45.083 9.246 1.00 63.33 62 ILE A C 12
ATOM 15068 O O . ILE A 1 75 ? -2.778 -44.375 10.170 1.00 2.53 62 ILE A O 12
ATOM 15084 N N . LEU A 1 76 ? -3.766 -46.229 9.433 1.00 63.33 63 LEU A N 12
ATOM 15085 C CA . LEU A 1 76 ? -3.994 -46.769 10.748 1.00 74.44 63 LEU A CA 12
ATOM 15086 C C . LEU A 1 76 ? -2.884 -47.722 11.115 1.00 21.22 63 LEU A C 12
ATOM 15087 O O . LEU A 1 76 ? -2.523 -48.621 10.336 1.00 12.12 63 LEU A O 12
ATOM 15103 N N . SER A 1 77 ? -2.355 -47.519 12.275 1.00 1.43 64 SER A N 12
ATOM 15104 C CA . SER A 1 77 ? -1.233 -48.252 12.761 1.00 22.31 64 SER A CA 12
ATOM 15105 C C . SER A 1 77 ? -1.694 -49.249 13.835 1.00 64.44 64 SER A C 12
ATOM 15106 O O . SER A 1 77 ? -2.029 -48.854 14.956 1.00 3.35 64 SER A O 12
ATOM 15114 N N . ASP A 1 78 ? -1.780 -50.525 13.456 1.00 60.41 65 ASP A N 12
ATOM 15115 C CA . ASP A 1 78 ? -2.168 -51.614 14.373 1.00 62.22 65 ASP A CA 12
ATOM 15116 C C . ASP A 1 78 ? -1.205 -51.674 15.542 1.00 32.54 65 ASP A C 12
ATOM 15117 O O . ASP A 1 78 ? -0.093 -52.168 15.395 1.00 34.42 65 ASP A O 12
ATOM 15126 N N . THR A 1 79 ? -1.615 -51.200 16.693 1.00 14.00 66 THR A N 12
ATOM 15127 C CA . THR A 1 79 ? -0.770 -51.248 17.880 1.00 23.42 66 THR A CA 12
ATOM 15128 C C . THR A 1 79 ? -0.516 -52.716 18.327 1.00 44.10 66 THR A C 12
ATOM 15129 O O . THR A 1 79 ? 0.419 -53.005 19.064 1.00 31.15 66 THR A O 12
ATOM 15140 N N . SER A 1 80 ? -1.330 -53.630 17.835 1.00 2.21 67 SER A N 12
ATOM 15141 C CA . SER A 1 80 ? -1.225 -55.025 18.202 1.00 54.22 67 SER A CA 12
ATOM 15142 C C . SER A 1 80 ? -0.306 -55.847 17.263 1.00 71.41 67 SER A C 12
ATOM 15143 O O . SER A 1 80 ? -0.121 -57.048 17.486 1.00 53.21 67 SER A O 12
ATOM 15151 N N . GLY A 1 81 ? 0.300 -55.221 16.251 1.00 15.42 68 GLY A N 12
ATOM 15152 C CA . GLY A 1 81 ? 1.126 -56.015 15.330 1.00 43.51 68 GLY A CA 12
ATOM 15153 C C . GLY A 1 81 ? 1.752 -55.225 14.197 1.00 70.13 68 GLY A C 12
ATOM 15154 O O . GLY A 1 81 ? 2.732 -55.677 13.595 1.00 24.05 68 GLY A O 12
ATOM 15158 N N . ALA A 1 82 ? 1.197 -54.057 13.924 1.00 22.54 69 ALA A N 12
ATOM 15159 C CA . ALA A 1 82 ? 1.637 -53.152 12.864 1.00 72.11 69 ALA A CA 12
ATOM 15160 C C . ALA A 1 82 ? 1.471 -53.744 11.465 1.00 11.34 69 ALA A C 12
ATOM 15161 O O . ALA A 1 82 ? 2.413 -54.293 10.877 1.00 31.00 69 ALA A O 12
ATOM 15168 N N . GLY A 1 83 ? 0.262 -53.682 10.962 1.00 3.03 70 GLY A N 12
ATOM 15169 C CA . GLY A 1 83 ? -0.017 -54.103 9.617 1.00 70.32 70 GLY A CA 12
ATOM 15170 C C . GLY A 1 83 ? -0.017 -52.896 8.739 1.00 21.51 70 GLY A C 12
ATOM 15171 O O . GLY A 1 83 ? 0.553 -52.906 7.641 1.00 11.24 70 GLY A O 12
ATOM 15175 N N . VAL A 1 84 ? -0.609 -51.836 9.276 1.00 50.41 71 VAL A N 12
ATOM 15176 C CA . VAL A 1 84 ? -0.677 -50.524 8.669 1.00 25.34 71 VAL A CA 12
ATOM 15177 C C . VAL A 1 84 ? -1.690 -50.495 7.546 1.00 32.24 71 VAL A C 12
ATOM 15178 O O . VAL A 1 84 ? -1.394 -50.815 6.380 1.00 64.01 71 VAL A O 12
ATOM 15191 N N . PHE A 1 85 ? -2.897 -50.160 7.914 1.00 72.55 72 PHE A N 12
ATOM 15192 C CA . PHE A 1 85 ? -3.995 -50.115 6.977 1.00 11.42 72 PHE A CA 12
ATOM 15193 C C . PHE A 1 85 ? -4.242 -48.711 6.494 1.00 73.31 72 PHE A C 12
ATOM 15194 O O . PHE A 1 85 ? -4.211 -47.770 7.268 1.00 70.11 72 PHE A O 12
ATOM 15211 N N . THR A 1 86 ? -4.468 -48.566 5.227 1.00 51.41 73 THR A N 12
ATOM 15212 C CA . THR A 1 86 ? -4.771 -47.282 4.673 1.00 45.23 73 THR A CA 12
ATOM 15213 C C . THR A 1 86 ? -6.252 -47.233 4.322 1.00 61.31 73 THR A C 12
ATOM 15214 O O . THR A 1 86 ? -6.674 -47.778 3.312 1.00 65.43 73 THR A O 12
ATOM 15225 N N . ALA A 1 87 ? -7.024 -46.639 5.182 1.00 64.14 74 ALA A N 12
ATOM 15226 C CA . ALA A 1 87 ? -8.447 -46.521 4.993 1.00 71.22 74 ALA A CA 12
ATOM 15227 C C . ALA A 1 87 ? -8.749 -45.247 4.255 1.00 12.23 74 ALA A C 12
ATOM 15228 O O . ALA A 1 87 ? -8.599 -44.140 4.795 1.00 41.10 74 ALA A O 12
ATOM 15235 N N . LYS A 1 88 ? -9.105 -45.399 3.027 1.00 61.23 75 LYS A N 12
ATOM 15236 C CA . LYS A 1 88 ? -9.453 -44.288 2.186 1.00 41.31 75 LYS A CA 12
ATOM 15237 C C . LYS A 1 88 ? -10.912 -43.989 2.396 1.00 42.33 75 LYS A C 12
ATOM 15238 O O . LYS A 1 88 ? -11.713 -44.909 2.443 1.00 54.43 75 LYS A O 12
ATOM 15257 N N . VAL A 1 89 ? -11.251 -42.743 2.578 1.00 33.40 76 VAL A N 12
ATOM 15258 C CA . VAL A 1 89 ? -12.640 -42.367 2.754 1.00 41.23 76 VAL A CA 12
ATOM 15259 C C . VAL A 1 89 ? -13.166 -41.537 1.617 1.00 21.52 76 VAL A C 12
ATOM 15260 O O . VAL A 1 89 ? -12.415 -41.063 0.766 1.00 63.22 76 VAL A O 12
ATOM 15273 N N . ASN A 1 90 ? -14.460 -41.388 1.602 1.00 74.12 77 ASN A N 12
ATOM 15274 C CA . ASN A 1 90 ? -15.147 -40.541 0.660 1.00 33.23 77 ASN A CA 12
ATOM 15275 C C . ASN A 1 90 ? -15.458 -39.216 1.393 1.00 72.22 77 ASN A C 12
ATOM 15276 O O . ASN A 1 90 ? -15.077 -39.048 2.572 1.00 61.32 77 ASN A O 12
ATOM 15287 N N . SER A 1 91 ? -16.192 -38.324 0.767 1.00 62.14 78 SER A N 12
ATOM 15288 C CA . SER A 1 91 ? -16.504 -37.021 1.340 1.00 34.24 78 SER A CA 12
ATOM 15289 C C . SER A 1 91 ? -17.568 -37.188 2.436 1.00 2.12 78 SER A C 12
ATOM 15290 O O . SER A 1 91 ? -17.832 -36.296 3.232 1.00 60.45 78 SER A O 12
ATOM 15298 N N . LYS A 1 92 ? -18.132 -38.380 2.454 1.00 41.42 79 LYS A N 12
ATOM 15299 C CA . LYS A 1 92 ? -19.123 -38.811 3.415 1.00 53.30 79 LYS A CA 12
ATOM 15300 C C . LYS A 1 92 ? -18.462 -39.193 4.731 1.00 63.14 79 LYS A C 12
ATOM 15301 O O . LYS A 1 92 ? -19.153 -39.426 5.711 1.00 12.30 79 LYS A O 12
ATOM 15320 N N . CYS A 1 93 ? -17.120 -39.319 4.711 1.00 51.32 80 CYS A N 12
ATOM 15321 C CA . CYS A 1 93 ? -16.333 -39.821 5.856 1.00 5.41 80 CYS A CA 12
ATOM 15322 C C . CYS A 1 93 ? -16.420 -41.325 5.968 1.00 3.34 80 CYS A C 12
ATOM 15323 O O . CYS A 1 93 ? -15.923 -41.913 6.911 1.00 63.54 80 CYS A O 12
ATOM 15330 N N . GLU A 1 94 ? -16.995 -41.946 4.953 1.00 32.13 81 GLU A N 12
ATOM 15331 C CA . GLU A 1 94 ? -17.121 -43.371 4.928 1.00 22.02 81 GLU A CA 12
ATOM 15332 C C . GLU A 1 94 ? -15.913 -43.923 4.304 1.00 64.44 81 GLU A C 12
ATOM 15333 O O . GLU A 1 94 ? -15.440 -43.370 3.298 1.00 22.13 81 GLU A O 12
ATOM 15345 N N . PHE A 1 95 ? -15.402 -44.971 4.865 1.00 33.24 82 PHE A N 12
ATOM 15346 C CA . PHE A 1 95 ? -14.291 -45.628 4.296 1.00 60.13 82 PHE A CA 12
ATOM 15347 C C . PHE A 1 95 ? -14.754 -46.346 3.029 1.00 20.25 82 PHE A C 12
ATOM 15348 O O . PHE A 1 95 ? -15.764 -47.065 3.024 1.00 15.11 82 PHE A O 12
ATOM 15365 N N . THR A 1 96 ? -14.055 -46.114 1.972 1.00 74.31 83 THR A N 12
ATOM 15366 C CA . THR A 1 96 ? -14.359 -46.706 0.715 1.00 12.41 83 THR A CA 12
ATOM 15367 C C . THR A 1 96 ? -13.482 -47.915 0.449 1.00 20.43 83 THR A C 12
ATOM 15368 O O . THR A 1 96 ? -13.966 -48.953 -0.011 1.00 44.21 83 THR A O 12
ATOM 15379 N N . SER A 1 97 ? -12.207 -47.803 0.751 1.00 24.25 84 SER A N 12
ATOM 15380 C CA . SER A 1 97 ? -11.280 -48.878 0.497 1.00 72.40 84 SER A CA 12
ATOM 15381 C C . SER A 1 97 ? -10.135 -48.823 1.486 1.00 71.45 84 SER A C 12
ATOM 15382 O O . SER A 1 97 ? -9.633 -47.753 1.797 1.00 4.25 84 SER A O 12
ATOM 15390 N N . VAL A 1 98 ? -9.776 -49.950 2.022 1.00 73.10 85 VAL A N 12
ATOM 15391 C CA . VAL A 1 98 ? -8.631 -50.041 2.881 1.00 42.13 85 VAL A CA 12
ATOM 15392 C C . VAL A 1 98 ? -7.545 -50.792 2.146 1.00 72.11 85 VAL A C 12
ATOM 15393 O O . VAL A 1 98 ? -7.824 -51.803 1.517 1.00 12.12 85 VAL A O 12
ATOM 15406 N N . SER A 1 99 ? -6.360 -50.275 2.162 1.00 62.40 86 SER A N 12
ATOM 15407 C CA . SER A 1 99 ? -5.225 -50.968 1.625 1.00 23.22 86 SER A CA 12
ATOM 15408 C C . SER A 1 99 ? -4.487 -51.639 2.798 1.00 64.12 86 SER A C 12
ATOM 15409 O O . SER A 1 99 ? -4.354 -51.017 3.859 1.00 42.15 86 SER A O 12
ATOM 15417 N N . PRO A 1 100 ? -4.039 -52.916 2.664 1.00 72.41 87 PRO A N 12
ATOM 15418 C CA . PRO A 1 100 ? -4.182 -53.716 1.426 1.00 53.33 87 PRO A CA 12
ATOM 15419 C C . PRO A 1 100 ? -5.633 -54.137 1.161 1.00 4.55 87 PRO A C 12
ATOM 15420 O O . PRO A 1 100 ? -6.067 -54.216 0.002 1.00 21.23 87 PRO A O 12
ATOM 15431 N N . ALA A 1 101 ? -6.350 -54.378 2.235 1.00 20.35 88 ALA A N 12
ATOM 15432 C CA . ALA A 1 101 ? -7.737 -54.727 2.268 1.00 35.03 88 ALA A CA 12
ATOM 15433 C C . ALA A 1 101 ? -8.057 -54.850 3.713 1.00 34.44 88 ALA A C 12
ATOM 15434 O O . ALA A 1 101 ? -7.134 -55.006 4.517 1.00 12.01 88 ALA A O 12
ATOM 15441 N N . LEU A 1 102 ? -9.284 -54.727 4.067 1.00 71.32 89 LEU A N 12
ATOM 15442 C CA . LEU A 1 102 ? -9.653 -54.877 5.434 1.00 5.43 89 LEU A CA 12
ATOM 15443 C C . LEU A 1 102 ? -10.108 -56.309 5.672 1.00 20.33 89 LEU A C 12
ATOM 15444 O O . LEU A 1 102 ? -11.064 -56.767 5.039 1.00 10.45 89 LEU A O 12
ATOM 15460 N N . PRO A 1 103 ? -9.426 -57.040 6.550 1.00 25.14 90 PRO A N 12
ATOM 15461 C CA . PRO A 1 103 ? -9.786 -58.414 6.875 1.00 73.35 90 PRO A CA 12
ATOM 15462 C C . PRO A 1 103 ? -11.006 -58.485 7.802 1.00 74.40 90 PRO A C 12
ATOM 15463 O O . PRO A 1 103 ? -11.329 -57.530 8.527 1.00 24.45 90 PRO A O 12
ATOM 15474 N N . THR A 1 104 ? -11.637 -59.622 7.801 1.00 1.01 91 THR A N 12
ATOM 15475 C CA . THR A 1 104 ? -12.819 -59.849 8.578 1.00 43.23 91 THR A CA 12
ATOM 15476 C C . THR A 1 104 ? -12.435 -59.980 10.053 1.00 50.44 91 THR A C 12
ATOM 15477 O O . THR A 1 104 ? -11.648 -60.859 10.432 1.00 40.43 91 THR A O 12
ATOM 15488 N N . GLY A 1 105 ? -12.952 -59.096 10.853 1.00 34.34 92 GLY A N 12
ATOM 15489 C CA . GLY A 1 105 ? -12.599 -59.041 12.246 1.00 73.13 92 GLY A CA 12
ATOM 15490 C C . GLY A 1 105 ? -12.152 -57.652 12.574 1.00 75.33 92 GLY A C 12
ATOM 15491 O O . GLY A 1 105 ? -12.318 -57.169 13.690 1.00 41.11 92 GLY A O 12
ATOM 15495 N N . PHE A 1 106 ? -11.596 -57.000 11.581 1.00 41.00 93 PHE A N 12
ATOM 15496 C CA . PHE A 1 106 ? -11.201 -55.637 11.699 1.00 44.41 93 PHE A CA 12
ATOM 15497 C C . PHE A 1 106 ? -12.322 -54.758 11.251 1.00 45.50 93 PHE A C 12
ATOM 15498 O O . PHE A 1 106 ? -13.010 -55.057 10.277 1.00 34.04 93 PHE A O 12
ATOM 15515 N N . LYS A 1 107 ? -12.523 -53.706 11.948 1.00 62.12 94 LYS A N 12
ATOM 15516 C CA . LYS A 1 107 ? -13.587 -52.801 11.634 1.00 32.05 94 LYS A CA 12
ATOM 15517 C C . LYS A 1 107 ? -13.084 -51.394 11.551 1.00 61.12 94 LYS A C 12
ATOM 15518 O O . LYS A 1 107 ? -12.560 -50.859 12.529 1.00 2.35 94 LYS A O 12
ATOM 15537 N N . ILE A 1 108 ? -13.205 -50.823 10.380 1.00 71.43 95 ILE A N 12
ATOM 15538 C CA . ILE A 1 108 ? -12.891 -49.451 10.162 1.00 24.21 95 ILE A CA 12
ATOM 15539 C C . ILE A 1 108 ? -14.169 -48.655 10.306 1.00 74.13 95 ILE A C 12
ATOM 15540 O O . ILE A 1 108 ? -15.075 -48.744 9.475 1.00 3.14 95 ILE A O 12
ATOM 15556 N N . GLU A 1 109 ? -14.273 -47.992 11.392 1.00 73.41 96 GLU A N 12
ATOM 15557 C CA . GLU A 1 109 ? -15.334 -47.071 11.631 1.00 25.22 96 GLU A CA 12
ATOM 15558 C C . GLU A 1 109 ? -14.996 -45.744 11.020 1.00 52.52 96 GLU A C 12
ATOM 15559 O O . GLU A 1 109 ? -14.135 -45.013 11.529 1.00 32.31 96 GLU A O 12
ATOM 15571 N N . GLY A 1 110 ? -15.595 -45.485 9.888 1.00 43.00 97 GLY A N 12
ATOM 15572 C CA . GLY A 1 110 ? -15.486 -44.210 9.261 1.00 50.12 97 GLY A CA 12
ATOM 15573 C C . GLY A 1 110 ? -16.545 -43.329 9.836 1.00 42.10 97 GLY A C 12
ATOM 15574 O O . GLY A 1 110 ? -17.658 -43.225 9.309 1.00 13.12 97 GLY A O 12
ATOM 15578 N N . SER A 1 111 ? -16.221 -42.750 10.937 1.00 53.33 98 SER A N 12
ATOM 15579 C CA . SER A 1 111 ? -17.128 -41.972 11.691 1.00 55.45 98 SER A CA 12
ATOM 15580 C C . SER A 1 111 ? -16.840 -40.504 11.422 1.00 2.02 98 SER A C 12
ATOM 15581 O O . SER A 1 111 ? -15.963 -40.166 10.619 1.00 22.24 98 SER A O 12
ATOM 15589 N N . VAL A 1 112 ? -17.542 -39.637 12.070 1.00 65.53 99 VAL A N 12
ATOM 15590 C CA . VAL A 1 112 ? -17.365 -38.237 11.847 1.00 72.03 99 VAL A CA 12
ATOM 15591 C C . VAL A 1 112 ? -17.024 -37.557 13.167 1.00 73.50 99 VAL A C 12
ATOM 15592 O O . VAL A 1 112 ? -17.356 -38.066 14.238 1.00 4.21 99 VAL A O 12
ATOM 15605 N N . ASP A 1 113 ? -16.314 -36.453 13.064 1.00 74.10 100 ASP A N 12
ATOM 15606 C CA . ASP A 1 113 ? -15.939 -35.567 14.172 1.00 74.12 100 ASP A CA 12
ATOM 15607 C C . ASP A 1 113 ? -17.126 -35.219 15.076 1.00 70.13 100 ASP A C 12
ATOM 15608 O O . ASP A 1 113 ? -16.980 -35.108 16.285 1.00 73.22 100 ASP A O 12
ATOM 15617 N N . LYS A 1 114 ? -18.292 -35.082 14.496 1.00 45.34 101 LYS A N 12
ATOM 15618 C CA . LYS A 1 114 ? -19.480 -34.788 15.253 1.00 14.21 101 LYS A CA 12
ATOM 15619 C C . LYS A 1 114 ? -20.457 -35.934 15.134 1.00 30.33 101 LYS A C 12
ATOM 15620 O O . LYS A 1 114 ? -20.381 -36.725 14.186 1.00 1.11 101 LYS A O 12
ATOM 15639 N N . GLU A 1 115 ? -21.349 -36.023 16.090 1.00 33.42 102 GLU A N 12
ATOM 15640 C CA . GLU A 1 115 ? -22.310 -37.114 16.189 1.00 14.01 102 GLU A CA 12
ATOM 15641 C C . GLU A 1 115 ? -23.307 -37.108 15.022 1.00 71.52 102 GLU A C 12
ATOM 15642 O O . GLU A 1 115 ? -23.339 -38.043 14.207 1.00 11.43 102 GLU A O 12
ATOM 15654 N N . GLY A 1 116 ? -24.084 -36.058 14.932 1.00 42.33 103 GLY A N 12
ATOM 15655 C CA . GLY A 1 116 ? -25.155 -36.014 13.986 1.00 74.12 103 GLY A CA 12
ATOM 15656 C C . GLY A 1 116 ? -26.355 -36.631 14.633 1.00 73.31 103 GLY A C 12
ATOM 15657 O O . GLY A 1 116 ? -26.531 -36.504 15.849 1.00 5.51 103 GLY A O 12
ATOM 15661 N N . LYS A 1 117 ? -27.161 -37.288 13.887 1.00 54.05 104 LYS A N 12
ATOM 15662 C CA . LYS A 1 117 ? -28.265 -37.987 14.458 1.00 73.45 104 LYS A CA 12
ATOM 15663 C C . LYS A 1 117 ? -28.052 -39.481 14.337 1.00 75.40 104 LYS A C 12
ATOM 15664 O O . LYS A 1 117 ? -28.026 -40.010 13.217 1.00 53.50 104 LYS A O 12
ATOM 15683 N N . PRO A 1 118 ? -27.829 -40.176 15.470 1.00 22.14 105 PRO A N 12
ATOM 15684 C CA . PRO A 1 118 ? -27.674 -41.633 15.499 1.00 63.22 105 PRO A CA 12
ATOM 15685 C C . PRO A 1 118 ? -28.987 -42.321 15.122 1.00 53.42 105 PRO A C 12
ATOM 15686 O O . PRO A 1 118 ? -29.208 -42.594 13.925 1.00 54.21 105 PRO A O 12
ATOM 15697 N N . MET A 1 30 ? -2.876 12.171 -3.504 1.00 0.00 17 MET A N 13
ATOM 15698 C CA . MET A 1 30 ? -1.614 12.888 -3.344 1.00 52.33 17 MET A CA 13
ATOM 15699 C C . MET A 1 30 ? -0.471 11.941 -3.550 1.00 30.00 17 MET A C 13
ATOM 15700 O O . MET A 1 30 ? -0.668 10.726 -3.556 1.00 11.20 17 MET A O 13
ATOM 15714 N N . ALA A 1 31 ? 0.706 12.479 -3.746 1.00 62.30 18 ALA A N 13
ATOM 15715 C CA . ALA A 1 31 ? 1.880 11.676 -3.915 1.00 42.14 18 ALA A CA 13
ATOM 15716 C C . ALA A 1 31 ? 2.545 11.527 -2.571 1.00 74.21 18 ALA A C 13
ATOM 15717 O O . ALA A 1 31 ? 2.835 12.530 -1.907 1.00 32.10 18 ALA A O 13
ATOM 15724 N N . ALA A 1 32 ? 2.768 10.312 -2.160 1.00 65.52 19 ALA A N 13
ATOM 15725 C CA . ALA A 1 32 ? 3.333 10.042 -0.861 1.00 2.21 19 ALA A CA 13
ATOM 15726 C C . ALA A 1 32 ? 4.308 8.876 -0.960 1.00 0.45 19 ALA A C 13
ATOM 15727 O O . ALA A 1 32 ? 4.209 8.073 -1.894 1.00 43.54 19 ALA A O 13
ATOM 15734 N N . PRO A 1 33 ? 5.309 8.798 -0.064 1.00 53.23 20 PRO A N 13
ATOM 15735 C CA . PRO A 1 33 ? 6.238 7.675 -0.031 1.00 44.20 20 PRO A CA 13
ATOM 15736 C C . PRO A 1 33 ? 5.519 6.388 0.370 1.00 40.20 20 PRO A C 13
ATOM 15737 O O . PRO A 1 33 ? 4.991 6.273 1.489 1.00 31.31 20 PRO A O 13
ATOM 15748 N N . THR A 1 34 ? 5.452 5.464 -0.544 1.00 70.42 21 THR A N 13
ATOM 15749 C CA . THR A 1 34 ? 4.791 4.216 -0.309 1.00 72.44 21 THR A CA 13
ATOM 15750 C C . THR A 1 34 ? 5.821 3.100 -0.107 1.00 4.42 21 THR A C 13
ATOM 15751 O O . THR A 1 34 ? 6.447 2.645 -1.061 1.00 50.14 21 THR A O 13
ATOM 15762 N N . PRO A 1 35 ? 6.035 2.671 1.141 1.00 72.23 22 PRO A N 13
ATOM 15763 C CA . PRO A 1 35 ? 7.029 1.660 1.464 1.00 74.51 22 PRO A CA 13
ATOM 15764 C C . PRO A 1 35 ? 6.498 0.247 1.237 1.00 34.04 22 PRO A C 13
ATOM 15765 O O . PRO A 1 35 ? 5.287 0.049 0.983 1.00 40.44 22 PRO A O 13
ATOM 15776 N N . VAL A 1 36 ? 7.376 -0.715 1.332 1.00 71.14 23 VAL A N 13
ATOM 15777 C CA . VAL A 1 36 ? 7.015 -2.085 1.152 1.00 44.32 23 VAL A CA 13
ATOM 15778 C C . VAL A 1 36 ? 7.188 -2.837 2.482 1.00 62.21 23 VAL A C 13
ATOM 15779 O O . VAL A 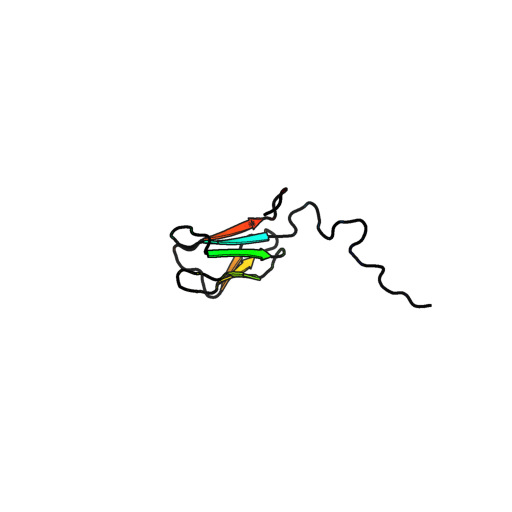1 36 ? 8.224 -2.715 3.140 1.00 22.43 23 VAL A O 13
ATOM 15792 N N . PRO A 1 37 ? 6.151 -3.542 2.943 1.00 1.32 24 PRO A N 13
ATOM 15793 C CA . PRO A 1 37 ? 6.222 -4.311 4.185 1.00 65.02 24 PRO A CA 13
ATOM 15794 C C . PRO A 1 37 ? 7.045 -5.603 4.036 1.00 30.32 24 PRO A C 13
ATOM 15795 O O . PRO A 1 37 ? 7.559 -5.924 2.943 1.00 31.42 24 PRO A O 13
ATOM 15806 N N . GLY A 1 38 ? 7.158 -6.337 5.120 1.00 5.02 25 GLY A N 13
ATOM 15807 C CA . GLY A 1 38 ? 7.887 -7.577 5.109 1.00 10.24 25 GLY A CA 13
ATOM 15808 C C . GLY A 1 38 ? 6.983 -8.748 4.795 1.00 3.23 25 GLY A C 13
ATOM 15809 O O . GLY A 1 38 ? 5.906 -8.574 4.185 1.00 32.33 25 GLY A O 13
ATOM 15813 N N . ILE A 1 39 ? 7.387 -9.930 5.182 1.00 41.13 26 ILE A N 13
ATOM 15814 C CA . ILE A 1 39 ? 6.592 -11.111 4.925 1.00 5.21 26 ILE A CA 13
ATOM 15815 C C . ILE A 1 39 ? 5.721 -11.445 6.120 1.00 21.15 26 ILE A C 13
ATOM 15816 O O . ILE A 1 39 ? 6.061 -11.121 7.266 1.00 35.23 26 ILE A O 13
ATOM 15832 N N . PHE A 1 40 ? 4.596 -12.052 5.849 1.00 64.30 27 PHE A N 13
ATOM 15833 C CA . PHE A 1 40 ? 3.672 -12.475 6.874 1.00 14.13 27 PHE A CA 13
ATOM 15834 C C . PHE A 1 40 ? 3.227 -13.880 6.546 1.00 20.55 27 PHE A C 13
ATOM 15835 O O . PHE A 1 40 ? 2.414 -14.086 5.629 1.00 2.54 27 PHE A O 13
ATOM 15852 N N . ASP A 1 41 ? 3.794 -14.842 7.211 1.00 11.43 28 ASP A N 13
ATOM 15853 C CA . ASP A 1 41 ? 3.441 -16.222 6.969 1.00 42.15 28 ASP A CA 13
ATOM 15854 C C . ASP A 1 41 ? 2.268 -16.612 7.839 1.00 2.33 28 ASP A C 13
ATOM 15855 O O . ASP A 1 41 ? 2.249 -16.349 9.048 1.00 62.24 28 ASP A O 13
ATOM 15864 N N . ILE A 1 42 ? 1.280 -17.189 7.219 1.00 34.25 29 ILE A N 13
ATOM 15865 C CA . ILE A 1 42 ? 0.053 -17.547 7.895 1.00 41.03 29 ILE A CA 13
ATOM 15866 C C . ILE A 1 42 ? 0.086 -18.990 8.376 1.00 14.22 29 ILE A C 13
ATOM 15867 O O . ILE A 1 42 ? 1.145 -19.624 8.367 1.00 23.23 29 ILE A O 13
ATOM 15883 N N . PHE A 1 43 ? -1.048 -19.505 8.796 1.00 3.43 30 PHE A N 13
ATOM 15884 C CA . PHE A 1 43 ? -1.119 -20.845 9.348 1.00 62.45 30 PHE A CA 13
ATOM 15885 C C . PHE A 1 43 ? -2.104 -21.676 8.553 1.00 74.43 30 PHE A C 13
ATOM 15886 O O . PHE A 1 43 ? -3.011 -21.131 7.918 1.00 41.33 30 PHE A O 13
ATOM 15903 N N . LYS A 1 44 ? -1.938 -22.972 8.580 1.00 61.54 31 LYS A N 13
ATOM 15904 C CA . LYS A 1 44 ? -2.813 -23.870 7.858 1.00 21.31 31 LYS A CA 13
ATOM 15905 C C . LYS A 1 44 ? -3.904 -24.358 8.802 1.00 64.23 31 LYS A C 13
ATOM 15906 O O . LYS A 1 44 ? -3.631 -24.634 9.976 1.00 54.23 31 LYS A O 13
ATOM 15925 N N . LYS A 1 45 ? -5.126 -24.440 8.321 1.00 64.53 32 LYS A N 13
ATOM 15926 C CA . LYS A 1 45 ? -6.238 -24.883 9.146 1.00 62.22 32 LYS A CA 13
ATOM 15927 C C . LYS A 1 45 ? -6.872 -26.133 8.564 1.00 45.44 32 LYS A C 13
ATOM 15928 O O . LYS A 1 45 ? -6.936 -26.287 7.331 1.00 53.13 32 LYS A O 13
ATOM 15947 N N . PRO A 1 46 ? -7.327 -27.053 9.415 1.00 30.33 33 PRO A N 13
ATOM 15948 C CA . PRO A 1 46 ? -8.065 -28.213 8.970 1.00 61.21 33 PRO A CA 13
ATOM 15949 C C . PRO A 1 46 ? -9.558 -27.869 8.828 1.00 41.32 33 PRO A C 13
ATOM 15950 O O . PRO A 1 46 ? -10.006 -26.776 9.233 1.00 33.13 33 PRO A O 13
ATOM 15961 N N . VAL A 1 47 ? -10.307 -28.742 8.226 1.00 11.54 34 VAL A N 13
ATOM 15962 C CA . VAL A 1 47 ? -11.728 -28.521 8.084 1.00 54.43 34 VAL A CA 13
ATOM 15963 C C . VAL A 1 47 ? -12.485 -29.209 9.217 1.00 52.21 34 VAL A C 13
ATOM 15964 O O . VAL A 1 47 ? -11.953 -30.137 9.852 1.00 22.41 34 VAL A O 13
ATOM 15977 N N . PRO A 1 48 ? -13.701 -28.734 9.526 1.00 32.22 35 PRO A N 13
ATOM 15978 C CA . PRO A 1 48 ? -14.577 -29.379 10.511 1.00 65.31 35 PRO A CA 13
ATOM 15979 C C . PRO A 1 48 ? -15.117 -30.716 9.996 1.00 30.04 35 PRO A C 13
ATOM 15980 O O . PRO A 1 48 ? -14.767 -31.157 8.888 1.00 71.43 35 PRO A O 13
ATOM 15991 N N . THR A 1 49 ? -16.005 -31.321 10.778 1.00 32.55 36 THR A N 13
ATOM 15992 C CA . THR A 1 49 ? -16.583 -32.632 10.499 1.00 23.40 36 THR A CA 13
ATOM 15993 C C . THR A 1 49 ? -15.485 -33.668 10.279 1.00 21.23 36 THR A C 13
ATOM 15994 O O . THR A 1 49 ? -15.464 -34.394 9.287 1.00 75.34 36 THR A O 13
ATOM 16005 N N . SER A 1 50 ? -14.557 -33.670 11.224 1.00 21.35 37 SER A N 13
ATOM 16006 C CA . SER A 1 50 ? -13.409 -34.530 11.222 1.00 51.44 37 SER A CA 13
ATOM 16007 C C . SER A 1 50 ? -13.833 -35.996 11.138 1.00 23.33 37 SER A C 13
ATOM 16008 O O . SER A 1 50 ? -14.575 -36.502 12.002 1.00 64.31 37 SER A O 13
ATOM 16016 N N . CYS A 1 51 ? -13.395 -36.657 10.112 1.00 61.31 38 CYS A N 13
ATOM 16017 C CA . CYS A 1 51 ? -13.703 -38.032 9.936 1.00 42.44 38 CYS A CA 13
ATOM 16018 C C . CYS A 1 51 ? -12.753 -38.827 10.806 1.00 2.11 38 CYS A C 13
ATOM 16019 O O . CYS A 1 51 ? -11.538 -38.830 10.572 1.00 51.14 38 CYS A O 13
ATOM 16026 N N . LYS A 1 52 ? -13.269 -39.434 11.821 1.00 74.14 39 LYS A N 13
ATOM 16027 C CA . LYS A 1 52 ? -12.461 -40.241 12.684 1.00 15.12 39 LYS A CA 13
ATOM 16028 C C . LYS A 1 52 ? -12.476 -41.626 12.138 1.00 20.45 39 LYS A C 13
ATOM 16029 O O . LYS A 1 52 ? -13.483 -42.326 12.204 1.00 72.42 39 LYS A O 13
ATOM 16048 N N . LEU A 1 53 ? -11.407 -41.995 11.557 1.00 52.13 40 LEU A N 13
ATOM 16049 C CA . LEU A 1 53 ? -11.268 -43.306 11.046 1.00 12.14 40 LEU A CA 13
ATOM 16050 C C . LEU A 1 53 ? -10.596 -44.146 12.074 1.00 63.54 40 LEU A C 13
ATOM 16051 O O . LEU A 1 53 ? -9.466 -43.856 12.491 1.00 22.14 40 LEU A O 13
ATOM 16067 N N . ALA A 1 54 ? -11.308 -45.118 12.539 1.00 21.13 41 ALA A N 13
ATOM 16068 C CA . ALA A 1 54 ? -10.826 -46.006 13.536 1.00 63.12 41 ALA A CA 13
ATOM 16069 C C . ALA A 1 54 ? -10.621 -47.358 12.956 1.00 11.42 41 ALA A C 13
ATOM 16070 O O . ALA A 1 54 ? -11.458 -47.856 12.192 1.00 13.42 41 ALA A O 13
ATOM 16077 N N . LEU A 1 55 ? -9.522 -47.929 13.290 1.00 62.30 42 LEU A N 13
ATOM 16078 C CA . LEU A 1 55 ? -9.217 -49.260 12.924 1.00 53.53 42 LEU A CA 13
ATOM 16079 C C . LEU A 1 55 ? -9.198 -50.037 14.206 1.00 54.22 42 LEU A C 13
ATOM 16080 O O . LEU A 1 55 ? -8.377 -49.756 15.125 1.00 4.44 42 LEU A O 13
ATOM 16096 N N . THR A 1 56 ? -10.166 -50.898 14.323 1.00 3.43 43 THR A N 13
ATOM 16097 C CA . THR A 1 56 ? -10.356 -51.719 15.461 1.00 54.11 43 THR A CA 13
ATOM 16098 C C . THR A 1 56 ? -10.103 -53.157 15.046 1.00 44.34 43 THR A C 13
ATOM 16099 O O . THR A 1 56 ? -10.327 -53.523 13.878 1.00 0.25 43 THR A O 13
ATOM 16110 N N . ASN A 1 57 ? -9.617 -53.963 15.950 1.00 2.54 44 ASN A N 13
ATOM 16111 C CA . ASN A 1 57 ? -9.444 -55.365 15.649 1.00 72.31 44 ASN A CA 13
ATOM 16112 C C . ASN A 1 57 ? -10.757 -56.105 15.891 1.00 3.50 44 ASN A C 13
ATOM 16113 O O . ASN A 1 57 ? -11.758 -55.495 16.301 1.00 70.34 44 ASN A O 13
ATOM 16124 N N . GLY A 1 58 ? -10.754 -57.399 15.679 1.00 32.54 45 GLY A N 13
ATOM 16125 C CA . GLY A 1 58 ? -11.957 -58.217 15.796 1.00 32.12 45 GLY A CA 13
ATOM 16126 C C . GLY A 1 58 ? -12.484 -58.318 17.211 1.00 31.31 45 GLY A C 13
ATOM 16127 O O . GLY A 1 58 ? -13.607 -58.759 17.432 1.00 60.22 45 GLY A O 13
ATOM 16131 N N . ASN A 1 59 ? -11.684 -57.906 18.165 1.00 64.04 46 ASN A N 13
ATOM 16132 C CA . ASN A 1 59 ? -12.088 -57.902 19.565 1.00 41.25 46 ASN A CA 13
ATOM 16133 C C . ASN A 1 59 ? -12.629 -56.531 19.932 1.00 22.03 46 ASN A C 13
ATOM 16134 O O . ASN A 1 59 ? -12.769 -56.193 21.110 1.00 74.23 46 ASN A O 13
ATOM 16145 N N . LYS A 1 60 ? -12.910 -55.736 18.889 1.00 63.41 47 LYS A N 13
ATOM 16146 C CA . LYS A 1 60 ? -13.501 -54.409 18.965 1.00 21.13 47 LYS A CA 13
ATOM 16147 C C . LYS A 1 60 ? -12.611 -53.330 19.497 1.00 23.43 47 LYS A C 13
ATOM 16148 O O . LYS A 1 60 ? -13.028 -52.184 19.612 1.00 21.05 47 LYS A O 13
ATOM 16167 N N . ARG A 1 61 ? -11.395 -53.662 19.814 1.00 70.14 48 ARG A N 13
ATOM 16168 C CA . ARG A 1 61 ? -10.493 -52.683 20.356 1.00 23.55 48 ARG A CA 13
ATOM 16169 C C . ARG A 1 61 ? -9.938 -51.774 19.288 1.00 2.43 48 ARG A C 13
ATOM 16170 O O . ARG A 1 61 ? -9.355 -52.234 18.297 1.00 31.10 48 ARG A O 13
ATOM 16191 N N . GLU A 1 62 ? -10.160 -50.494 19.490 1.00 2.21 49 GLU A N 13
ATOM 16192 C CA . GLU A 1 62 ? -9.692 -49.443 18.619 1.00 71.42 49 GLU A CA 13
ATOM 16193 C C . GLU A 1 62 ? -8.195 -49.350 18.788 1.00 73.43 49 GLU A C 13
ATOM 16194 O O . GLU A 1 62 ? -7.706 -48.946 19.845 1.00 0.24 49 GLU A O 13
ATOM 16206 N N . VAL A 1 63 ? -7.471 -49.804 17.789 1.00 62.32 50 VAL A N 13
ATOM 16207 C CA . VAL A 1 63 ? -6.035 -49.805 17.848 1.00 45.44 50 VAL A CA 13
ATOM 16208 C C . VAL A 1 63 ? -5.500 -48.522 17.273 1.00 22.42 50 VAL A C 13
ATOM 16209 O O . VAL A 1 63 ? -4.454 -48.034 17.695 1.00 32.24 50 VAL A O 13
ATOM 16222 N N . ASP A 1 64 ? -6.222 -47.955 16.326 1.00 63.52 51 ASP A N 13
ATOM 16223 C CA . ASP A 1 64 ? -5.809 -46.676 15.792 1.00 70.23 51 ASP A CA 13
ATOM 16224 C C . ASP A 1 64 ? -7.049 -45.863 15.511 1.00 35.30 51 ASP A C 13
ATOM 16225 O O . ASP A 1 64 ? -8.143 -46.428 15.363 1.00 24.44 51 ASP A O 13
ATOM 16234 N N . ALA A 1 65 ? -6.873 -44.585 15.398 1.00 73.42 52 ALA A N 13
ATOM 16235 C CA . ALA A 1 65 ? -7.943 -43.619 15.277 1.00 10.13 52 ALA A CA 13
ATOM 16236 C C . ALA A 1 65 ? -7.342 -42.291 14.870 1.00 11.21 52 ALA A C 13
ATOM 16237 O O . ALA A 1 65 ? -6.608 -41.669 15.651 1.00 73.04 52 ALA A O 13
ATOM 16244 N N . MET A 1 66 ? -7.610 -41.869 13.670 1.00 32.34 53 MET A N 13
ATOM 16245 C CA . MET A 1 66 ? -7.066 -40.620 13.178 1.00 61.25 53 MET A CA 13
ATOM 16246 C C . MET A 1 66 ? -8.172 -39.738 12.643 1.00 64.02 53 MET A C 13
ATOM 16247 O O . MET A 1 66 ? -9.127 -40.234 12.034 1.00 60.11 53 MET A O 13
ATOM 16261 N N . LEU A 1 67 ? -8.061 -38.453 12.898 1.00 42.01 54 LEU A N 13
ATOM 16262 C CA . LEU A 1 67 ? -9.004 -37.480 12.393 1.00 12.01 54 LEU A CA 13
ATOM 16263 C C . LEU A 1 67 ? -8.539 -36.967 11.056 1.00 13.12 54 LEU A C 13
ATOM 16264 O O . LEU A 1 67 ? -7.593 -36.164 10.971 1.00 3.22 54 LEU A O 13
ATOM 16280 N N . LEU A 1 68 ? -9.152 -37.461 10.028 1.00 55.12 55 LEU A N 13
ATOM 16281 C CA . LEU A 1 68 ? -8.819 -37.090 8.679 1.00 13.24 55 LEU A CA 13
ATOM 16282 C C . LEU A 1 68 ? -9.898 -36.214 8.082 1.00 0.11 55 LEU A C 13
ATOM 16283 O O . LEU A 1 68 ? -11.051 -36.238 8.540 1.00 61.30 55 LEU A O 13
ATOM 16299 N N . PRO A 1 69 ? -9.545 -35.387 7.096 1.00 42.03 56 PRO A N 13
ATOM 16300 C CA . PRO A 1 69 ? -10.512 -34.609 6.362 1.00 54.24 56 PRO A CA 13
ATOM 16301 C C . PRO A 1 69 ? -11.275 -35.513 5.384 1.00 43.32 56 PRO A C 13
ATOM 16302 O O . PRO A 1 69 ? -10.767 -36.594 5.000 1.00 42.42 56 PRO A O 13
ATOM 16313 N N . PRO A 1 70 ? -12.501 -35.114 4.992 1.00 52.34 57 PRO A N 13
ATOM 16314 C CA . PRO A 1 70 ? -13.308 -35.840 4.012 1.00 73.34 57 PRO A CA 13
ATOM 16315 C C . PRO A 1 70 ? -12.498 -36.213 2.754 1.00 3.24 57 PRO A C 13
ATOM 16316 O O . PRO A 1 70 ? -11.708 -35.396 2.242 1.00 14.21 57 PRO A O 13
ATOM 16327 N N . SER A 1 71 ? -12.664 -37.468 2.313 1.00 33.11 58 SER A N 13
ATOM 16328 C CA . SER A 1 71 ? -11.986 -38.026 1.126 1.00 40.14 58 SER A CA 13
ATOM 16329 C C . SER A 1 71 ? -10.488 -38.315 1.363 1.00 35.12 58 SER A C 13
ATOM 16330 O O . SER A 1 71 ? -9.753 -38.637 0.420 1.00 25.04 58 SER A O 13
ATOM 16338 N N . GLY A 1 72 ? -10.053 -38.254 2.608 1.00 51.31 59 GLY A N 13
ATOM 16339 C CA . GLY A 1 72 ? -8.663 -38.505 2.910 1.00 54.55 59 GLY A CA 13
ATOM 16340 C C . GLY A 1 72 ? -8.335 -39.986 2.987 1.00 44.04 59 GLY A C 13
ATOM 16341 O O . GLY A 1 72 ? -9.233 -40.842 3.050 1.00 22.41 59 GLY A O 13
ATOM 16345 N N . THR A 1 73 ? -7.073 -40.286 2.947 1.00 32.43 60 THR A N 13
ATOM 16346 C CA . THR A 1 73 ? -6.595 -41.631 3.074 1.00 75.03 60 THR A CA 13
ATOM 16347 C C . THR A 1 73 ? -5.996 -41.784 4.469 1.00 72.34 60 THR A C 13
ATOM 16348 O O . THR A 1 73 ? -4.922 -41.244 4.757 1.00 24.11 60 THR A O 13
ATOM 16359 N N . THR A 1 74 ? -6.696 -42.454 5.331 1.00 52.23 61 THR A N 13
ATOM 16360 C CA . THR A 1 74 ? -6.301 -42.535 6.709 1.00 22.34 61 THR A CA 13
ATOM 16361 C C . THR A 1 74 ? -5.268 -43.635 6.938 1.00 35.15 61 THR A C 13
ATOM 16362 O O . THR A 1 74 ? -5.447 -44.762 6.486 1.00 1.32 61 THR A O 13
ATOM 16373 N N . ILE A 1 75 ? -4.197 -43.297 7.625 1.00 61.34 62 ILE A N 13
ATOM 16374 C CA . ILE A 1 75 ? -3.173 -44.251 7.963 1.00 24.23 62 ILE A CA 13
ATOM 16375 C C . ILE A 1 75 ? -3.408 -44.727 9.377 1.00 63.33 62 ILE A C 13
ATOM 16376 O O . ILE A 1 75 ? -3.260 -43.961 10.330 1.00 2.53 62 ILE A O 13
ATOM 16392 N N . LEU A 1 76 ? -3.815 -45.945 9.503 1.00 63.33 63 LEU A N 13
ATOM 16393 C CA . LEU A 1 76 ? -4.148 -46.525 10.787 1.00 74.44 63 LEU A CA 13
ATOM 16394 C C . LEU A 1 76 ? -3.235 -47.696 11.107 1.00 21.22 63 LEU A C 13
ATOM 16395 O O . LEU A 1 76 ? -3.231 -48.707 10.402 1.00 12.12 63 LEU A O 13
ATOM 16411 N N . SER A 1 77 ? -2.489 -47.585 12.165 1.00 1.43 64 SER A N 13
ATOM 16412 C CA . SER A 1 77 ? -1.538 -48.598 12.506 1.00 22.31 64 SER A CA 13
ATOM 16413 C C . SER A 1 77 ? -2.012 -49.472 13.660 1.00 64.44 64 SER A C 13
ATOM 16414 O O . SER A 1 77 ? -2.336 -49.003 14.744 1.00 3.35 64 SER A O 13
ATOM 16422 N N . ASP A 1 78 ? -2.069 -50.747 13.383 1.00 60.41 65 ASP A N 13
ATOM 16423 C CA . ASP A 1 78 ? -2.509 -51.749 14.335 1.00 62.22 65 ASP A CA 13
ATOM 16424 C C . ASP A 1 78 ? -1.440 -52.103 15.355 1.00 32.54 65 ASP A C 13
ATOM 16425 O O . ASP A 1 78 ? -0.342 -52.501 14.993 1.00 34.42 65 ASP A O 13
ATOM 16434 N N . THR A 1 79 ? -1.791 -52.026 16.614 1.00 14.00 66 THR A N 13
ATOM 16435 C CA . THR A 1 79 ? -0.869 -52.301 17.692 1.00 23.42 66 THR A CA 13
ATOM 16436 C C . THR A 1 79 ? -0.637 -53.826 17.849 1.00 44.10 66 THR A C 13
ATOM 16437 O O . THR A 1 79 ? 0.373 -54.256 18.407 1.00 31.15 66 THR A O 13
ATOM 16448 N N . SER A 1 80 ? -1.544 -54.624 17.309 1.00 2.21 67 SER A N 13
ATOM 16449 C CA . SER A 1 80 ? -1.473 -56.067 17.444 1.00 54.22 67 SER A CA 13
ATOM 16450 C C . SER A 1 80 ? -0.356 -56.650 16.548 1.00 71.41 67 SER A C 13
ATOM 16451 O O . SER A 1 80 ? 0.552 -57.345 17.028 1.00 53.21 67 SER A O 13
ATOM 16459 N N . GLY A 1 81 ? -0.410 -56.344 15.271 1.00 15.42 68 GLY A N 13
ATOM 16460 C CA . GLY A 1 81 ? 0.548 -56.863 14.343 1.00 43.51 68 GLY A CA 13
ATOM 16461 C C . GLY A 1 81 ? 0.928 -55.860 13.282 1.00 70.13 68 GLY A C 13
ATOM 16462 O O . GLY A 1 81 ? 1.742 -56.168 12.415 1.00 24.05 68 GLY A O 13
ATOM 16466 N N . ALA A 1 82 ? 0.333 -54.651 13.348 1.00 22.54 69 ALA A N 13
ATOM 16467 C CA . ALA A 1 82 ? 0.643 -53.564 12.440 1.00 72.11 69 ALA A CA 13
ATOM 16468 C C . ALA A 1 82 ? 0.404 -53.887 10.979 1.00 11.34 69 ALA A C 13
ATOM 16469 O O . ALA A 1 82 ? 1.338 -54.122 10.214 1.00 31.00 69 ALA A O 13
ATOM 16476 N N . GLY A 1 83 ? -0.855 -53.927 10.605 1.00 3.03 70 GLY A N 13
ATOM 16477 C CA . GLY A 1 83 ? -1.191 -54.142 9.213 1.00 70.32 70 GLY A CA 13
ATOM 16478 C C . GLY A 1 83 ? -1.069 -52.855 8.426 1.00 21.51 70 GLY A C 13
ATOM 16479 O O . GLY A 1 83 ? -0.980 -52.872 7.203 1.00 11.24 70 GLY A O 13
ATOM 16483 N N . VAL A 1 84 ? -1.034 -51.741 9.179 1.00 50.41 71 VAL A N 13
ATOM 16484 C CA . VAL A 1 84 ? -0.966 -50.366 8.662 1.00 25.34 71 VAL A CA 13
ATOM 16485 C C . VAL A 1 84 ? -2.019 -50.157 7.590 1.00 32.24 71 VAL A C 13
ATOM 16486 O O . VAL A 1 84 ? -1.749 -50.205 6.382 1.00 64.01 71 VAL A O 13
ATOM 16499 N N . PHE A 1 85 ? -3.216 -49.981 8.031 1.00 72.55 72 PHE A N 13
ATOM 16500 C CA . PHE A 1 85 ? -4.321 -49.915 7.140 1.00 11.42 72 PHE A CA 13
ATOM 16501 C C . PHE A 1 85 ? -4.575 -48.520 6.654 1.00 73.31 72 PHE A C 13
ATOM 16502 O O . PHE A 1 85 ? -4.752 -47.595 7.437 1.00 70.11 72 PHE A O 13
ATOM 16519 N N . THR A 1 86 ? -4.528 -48.371 5.368 1.00 51.41 73 THR A N 13
ATOM 16520 C CA . THR A 1 86 ? -4.808 -47.131 4.737 1.00 45.23 73 THR A CA 13
ATOM 16521 C C . THR A 1 86 ? -6.268 -47.129 4.305 1.00 61.31 73 THR A C 13
ATOM 16522 O O . THR A 1 86 ? -6.616 -47.664 3.255 1.00 65.43 73 THR A O 13
ATOM 16533 N N . ALA A 1 87 ? -7.108 -46.602 5.152 1.00 64.14 74 ALA A N 13
ATOM 16534 C CA . ALA A 1 87 ? -8.526 -46.533 4.900 1.00 71.22 74 ALA A CA 13
ATOM 16535 C C . ALA A 1 87 ? -8.818 -45.282 4.121 1.00 12.23 74 ALA A C 13
ATOM 16536 O O . ALA A 1 87 ? -8.770 -44.167 4.657 1.00 41.10 74 ALA A O 13
ATOM 16543 N N . LYS A 1 88 ? -9.047 -45.453 2.864 1.00 61.23 75 LYS A N 13
ATOM 16544 C CA . LYS A 1 88 ? -9.328 -44.355 1.991 1.00 41.31 75 LYS A CA 13
ATOM 16545 C C . LYS A 1 88 ? -10.817 -44.137 1.991 1.00 42.33 75 LYS A C 13
ATOM 16546 O O . LYS A 1 88 ? -11.575 -45.061 1.719 1.00 54.43 75 LYS A O 13
ATOM 16565 N N . VAL A 1 89 ? -11.231 -42.954 2.363 1.00 33.40 76 VAL A N 13
ATOM 16566 C CA . VAL A 1 89 ? -12.636 -42.648 2.520 1.00 41.23 76 VAL A CA 13
ATOM 16567 C C . VAL A 1 89 ? -13.159 -41.742 1.434 1.00 21.52 76 VAL A C 13
ATOM 16568 O O . VAL A 1 89 ? -12.408 -41.268 0.570 1.00 63.22 76 VAL A O 13
ATOM 16581 N N . ASN A 1 90 ? -14.442 -41.532 1.465 1.00 74.12 77 ASN A N 13
ATOM 16582 C CA . ASN A 1 90 ? -15.091 -40.583 0.594 1.00 33.23 77 ASN A CA 13
ATOM 16583 C C . ASN A 1 90 ? -15.426 -39.365 1.469 1.00 72.22 77 ASN A C 13
ATOM 16584 O O . ASN A 1 90 ? -15.138 -39.388 2.676 1.00 61.32 77 ASN A O 13
ATOM 16595 N N . SER A 1 91 ? -16.013 -38.329 0.917 1.00 62.14 78 SER A N 13
ATOM 16596 C CA . SER A 1 91 ? -16.262 -37.091 1.654 1.00 34.24 78 SER A CA 13
ATOM 16597 C C . SER A 1 91 ? -17.235 -37.328 2.827 1.00 2.12 78 SER A C 13
ATOM 16598 O O . SER A 1 91 ? -17.228 -36.619 3.821 1.00 60.45 78 SER A O 13
ATOM 16606 N N . LYS A 1 92 ? -18.001 -38.387 2.697 1.00 41.42 79 LYS A N 13
ATOM 16607 C CA . LYS A 1 92 ? -18.987 -38.831 3.675 1.00 53.30 79 LYS A CA 13
ATOM 16608 C C . LYS A 1 92 ? -18.315 -39.455 4.926 1.00 63.14 79 LYS A C 13
ATOM 16609 O O . LYS A 1 92 ? -19.002 -39.855 5.859 1.00 12.30 79 LYS A O 13
ATOM 16628 N N . CYS A 1 93 ? -16.976 -39.532 4.911 1.00 51.32 80 CYS A N 13
ATOM 16629 C CA . CYS A 1 93 ? -16.144 -40.059 6.027 1.00 5.41 80 CYS A CA 13
ATOM 16630 C C . CYS A 1 93 ? -16.175 -41.571 6.137 1.00 3.34 80 CYS A C 13
ATOM 16631 O O . CYS A 1 93 ? -15.626 -42.137 7.074 1.00 63.54 80 CYS A O 13
ATOM 16638 N N . GLU A 1 94 ? -16.748 -42.228 5.162 1.00 32.13 81 GLU A N 13
ATOM 16639 C CA . GLU A 1 94 ? -16.831 -43.655 5.207 1.00 22.02 81 GLU A CA 13
ATOM 16640 C C . GLU A 1 94 ? -15.797 -44.206 4.299 1.00 64.44 81 GLU A C 13
ATOM 16641 O O . GLU A 1 94 ? -15.537 -43.624 3.221 1.00 22.13 81 GLU A O 13
ATOM 16653 N N . PHE A 1 95 ? -15.188 -45.279 4.719 1.00 33.24 82 PHE A N 13
ATOM 16654 C CA . PHE A 1 95 ? -14.125 -45.872 3.980 1.00 60.13 82 PHE A CA 13
ATOM 16655 C C . PHE A 1 95 ? -14.637 -46.568 2.725 1.00 20.25 82 PHE A C 13
ATOM 16656 O O . PHE A 1 95 ? -15.678 -47.254 2.737 1.00 15.11 82 PHE A O 13
ATOM 16673 N N . THR A 1 96 ? -13.927 -46.369 1.653 1.00 74.31 83 THR A N 13
ATOM 16674 C CA . THR A 1 96 ? -14.245 -46.970 0.399 1.00 12.41 83 THR A CA 13
ATOM 16675 C C . THR A 1 96 ? -13.272 -48.104 0.078 1.00 20.43 83 THR A C 13
ATOM 16676 O O . THR A 1 96 ? -13.667 -49.146 -0.460 1.00 44.21 83 THR A O 13
ATOM 16687 N N . SER A 1 97 ? -11.999 -47.928 0.422 1.00 24.25 84 SER A N 13
ATOM 16688 C CA . SER A 1 97 ? -11.001 -48.951 0.154 1.00 72.40 84 SER A CA 13
ATOM 16689 C C . SER A 1 97 ? -9.863 -48.871 1.171 1.00 71.45 84 SER A C 13
ATOM 16690 O O . SER A 1 97 ? -9.385 -47.784 1.483 1.00 4.25 84 SER A O 13
ATOM 16698 N N . VAL A 1 98 ? -9.482 -50.002 1.718 1.00 73.10 85 VAL A N 13
ATOM 16699 C CA . VAL A 1 98 ? -8.364 -50.076 2.632 1.00 42.13 85 VAL A CA 13
ATOM 16700 C C . VAL A 1 98 ? -7.198 -50.757 1.948 1.00 72.11 85 VAL A C 13
ATOM 16701 O O . VAL A 1 98 ? -7.362 -51.810 1.339 1.00 12.12 85 VAL A O 13
ATOM 16714 N N . SER A 1 99 ? -6.061 -50.151 2.025 1.00 62.40 86 SER A N 13
ATOM 16715 C CA . SER A 1 99 ? -4.858 -50.732 1.526 1.00 23.22 86 SER A CA 13
ATOM 16716 C C . SER A 1 99 ? -4.066 -51.242 2.745 1.00 64.12 86 SER A C 13
ATOM 16717 O O . SER A 1 99 ? -4.055 -50.569 3.787 1.00 42.15 86 SER A O 13
ATOM 16725 N N . PRO A 1 100 ? -3.431 -52.431 2.676 1.00 72.41 87 PRO A N 13
ATOM 16726 C CA . PRO A 1 100 ? -3.411 -53.276 1.470 1.00 53.33 87 PRO A CA 13
ATOM 16727 C C . PRO A 1 100 ? -4.781 -53.915 1.164 1.00 4.55 87 PRO A C 13
ATOM 16728 O O . PRO A 1 100 ? -5.216 -53.947 0.007 1.00 21.23 87 PRO A O 13
ATOM 16739 N N . ALA A 1 101 ? -5.443 -54.377 2.207 1.00 20.35 88 ALA A N 13
ATOM 16740 C CA . ALA A 1 101 ? -6.749 -54.994 2.163 1.00 35.03 88 ALA A CA 13
ATOM 16741 C C . ALA A 1 101 ? -7.145 -55.227 3.590 1.00 34.44 88 ALA A C 13
ATOM 16742 O O . ALA A 1 101 ? -6.284 -55.586 4.406 1.00 12.01 88 ALA A O 13
ATOM 16749 N N . LEU A 1 102 ? -8.382 -54.996 3.914 1.00 71.32 89 LEU A N 13
ATOM 16750 C CA . LEU A 1 102 ? -8.835 -55.169 5.270 1.00 5.43 89 LEU A CA 13
ATOM 16751 C C . LEU A 1 102 ? -9.294 -56.612 5.474 1.00 20.33 89 LEU A C 13
ATOM 16752 O O . LEU A 1 102 ? -10.090 -57.125 4.682 1.00 10.45 89 LEU A O 13
ATOM 16768 N N . PRO A 1 103 ? -8.795 -57.294 6.508 1.00 25.14 90 PRO A N 13
ATOM 16769 C CA . PRO A 1 103 ? -9.206 -58.651 6.805 1.00 73.35 90 PRO A CA 13
ATOM 16770 C C . PRO A 1 103 ? -10.601 -58.671 7.447 1.00 74.40 90 PRO A C 13
ATOM 16771 O O . PRO A 1 103 ? -11.160 -57.613 7.787 1.00 24.45 90 PRO A O 13
ATOM 16782 N N . THR A 1 104 ? -11.146 -59.840 7.628 1.00 1.01 91 THR A N 13
ATOM 16783 C CA . THR A 1 104 ? -12.484 -59.985 8.144 1.00 43.23 91 THR A CA 13
ATOM 16784 C C . THR A 1 104 ? -12.506 -59.727 9.657 1.00 50.44 91 THR A C 13
ATOM 16785 O O . THR A 1 104 ? -13.491 -59.233 10.204 1.00 40.43 91 THR A O 13
ATOM 16796 N N . GLY A 1 105 ? -11.397 -59.999 10.309 1.00 34.34 92 GLY A N 13
ATOM 16797 C CA . GLY A 1 105 ? -11.313 -59.800 11.732 1.00 73.13 92 GLY A CA 13
ATOM 16798 C C . GLY A 1 105 ? -10.859 -58.404 12.117 1.00 75.33 92 GLY A C 13
ATOM 16799 O O . GLY A 1 105 ? -10.154 -58.243 13.104 1.00 41.11 92 GLY A O 13
ATOM 16803 N N . PHE A 1 106 ? -11.235 -57.412 11.328 1.00 41.00 93 PHE A N 13
ATOM 16804 C CA . PHE A 1 106 ? -10.943 -56.011 11.600 1.00 44.41 93 PHE A CA 13
ATOM 16805 C C . PHE A 1 106 ? -12.128 -55.143 11.212 1.00 45.50 93 PHE A C 13
ATOM 16806 O O . PHE A 1 106 ? -12.968 -55.559 10.406 1.00 34.04 93 PHE A O 13
ATOM 16823 N N . LYS A 1 107 ? -12.215 -53.967 11.798 1.00 62.12 94 LYS A N 13
ATOM 16824 C CA . LYS A 1 107 ? -13.281 -53.030 11.510 1.00 32.05 94 LYS A CA 13
ATOM 16825 C C . LYS A 1 107 ? -12.730 -51.625 11.292 1.00 61.12 94 LYS A C 13
ATOM 16826 O O . LYS A 1 107 ? -11.921 -51.129 12.075 1.00 2.35 94 LYS A O 13
ATOM 16845 N N . ILE A 1 108 ? -13.144 -51.018 10.202 1.00 71.43 95 ILE A N 13
ATOM 16846 C CA . ILE A 1 108 ? -12.834 -49.651 9.910 1.00 24.21 95 ILE A CA 13
ATOM 16847 C C . ILE A 1 108 ? -14.086 -48.836 10.104 1.00 74.13 95 ILE A C 13
ATOM 16848 O O . ILE A 1 108 ? -15.042 -48.914 9.309 1.00 3.14 95 ILE A O 13
ATOM 16864 N N . GLU A 1 109 ? -14.122 -48.136 11.180 1.00 73.41 96 GLU A N 13
ATOM 16865 C CA . GLU A 1 109 ? -15.242 -47.314 11.496 1.00 25.22 96 GLU A CA 13
ATOM 16866 C C . GLU A 1 109 ? -14.910 -45.891 11.127 1.00 52.52 96 GLU A C 13
ATOM 16867 O O . GLU A 1 109 ? -14.032 -45.276 11.733 1.00 32.31 96 GLU A O 13
ATOM 16879 N N . GLY A 1 110 ? -15.543 -45.409 10.106 1.00 43.00 97 GLY A N 13
ATOM 16880 C CA . GLY A 1 110 ? -15.364 -44.049 9.702 1.00 50.12 97 GLY A CA 13
ATOM 16881 C C . GLY A 1 110 ? -16.465 -43.197 10.252 1.00 42.10 97 GLY A C 13
ATOM 16882 O O . GLY A 1 110 ? -17.440 -42.906 9.558 1.00 13.12 97 GLY A O 13
ATOM 16886 N N . SER A 1 111 ? -16.351 -42.852 11.493 1.00 53.33 98 SER A N 13
ATOM 16887 C CA . SER A 1 111 ? -17.348 -42.082 12.150 1.00 55.45 98 SER A CA 13
ATOM 16888 C C . SER A 1 111 ? -16.920 -40.623 12.263 1.00 2.02 98 SER A C 13
ATOM 16889 O O . SER A 1 111 ? -15.755 -40.322 12.472 1.00 22.24 98 SER A O 13
ATOM 16897 N N . VAL A 1 112 ? -17.843 -39.721 12.062 1.00 65.53 99 VAL A N 13
ATOM 16898 C CA . VAL A 1 112 ? -17.547 -38.311 12.162 1.00 72.03 99 VAL A CA 13
ATOM 16899 C C . VAL A 1 112 ? -17.452 -37.932 13.625 1.00 73.50 99 VAL A C 13
ATOM 16900 O O . VAL A 1 112 ? -18.463 -37.966 14.364 1.00 4.21 99 VAL A O 13
ATOM 16913 N N . ASP A 1 113 ? -16.272 -37.576 14.037 1.00 74.10 100 ASP A N 13
ATOM 16914 C CA . ASP A 1 113 ? -16.010 -37.249 15.412 1.00 74.12 100 ASP A CA 13
ATOM 16915 C C . ASP A 1 113 ? -16.392 -35.828 15.654 1.00 70.13 100 ASP A C 13
ATOM 16916 O O . ASP A 1 113 ? -15.937 -34.912 14.947 1.00 73.22 100 ASP A O 13
ATOM 16925 N N . LYS A 1 114 ? -17.257 -35.639 16.604 1.00 45.34 101 LYS A N 13
ATOM 16926 C CA . LYS A 1 114 ? -17.767 -34.338 16.906 1.00 14.21 101 LYS A CA 13
ATOM 16927 C C . LYS A 1 114 ? -16.707 -33.601 17.698 1.00 30.33 101 LYS A C 13
ATOM 16928 O O . LYS A 1 114 ? -15.928 -34.234 18.441 1.00 1.11 101 LYS A O 13
ATOM 16947 N N . GLU A 1 115 ? -16.636 -32.310 17.536 1.00 33.42 102 GLU A N 13
ATOM 16948 C CA . GLU A 1 115 ? -15.649 -31.530 18.251 1.00 14.01 102 GLU A CA 13
ATOM 16949 C C . GLU A 1 115 ? -16.032 -31.374 19.707 1.00 71.52 102 GLU A C 13
ATOM 16950 O O . GLU A 1 115 ? -15.177 -31.470 20.608 1.00 11.43 102 GLU A O 13
ATOM 16962 N N . GLY A 1 116 ? -17.303 -31.189 19.944 1.00 42.33 103 GLY A N 13
ATOM 16963 C CA . GLY A 1 116 ? -17.795 -31.184 21.274 1.00 74.12 103 GLY A CA 13
ATOM 16964 C C . GLY A 1 116 ? -18.137 -32.591 21.634 1.00 73.31 103 GLY A C 13
ATOM 16965 O O . GLY A 1 116 ? -18.701 -33.320 20.814 1.00 5.51 103 GLY A O 13
ATOM 16969 N N . LYS A 1 117 ? -17.795 -32.996 22.800 1.00 54.05 104 LYS A N 13
ATOM 16970 C CA . LYS A 1 117 ? -17.984 -34.351 23.200 1.00 73.45 104 LYS A CA 13
ATOM 16971 C C . LYS A 1 117 ? -18.698 -34.446 24.525 1.00 75.40 104 LYS A C 13
ATOM 16972 O O . LYS A 1 117 ? -18.476 -33.608 25.413 1.00 53.50 104 LYS A O 13
ATOM 16991 N N . PRO A 1 118 ? -19.588 -35.444 24.676 1.00 22.14 105 PRO A N 13
ATOM 16992 C CA . PRO A 1 118 ? -20.222 -35.731 25.947 1.00 63.22 105 PRO A CA 13
ATOM 16993 C C . PRO A 1 118 ? -19.172 -36.257 26.913 1.00 53.42 105 PRO A C 13
ATOM 16994 O O . PRO A 1 118 ? -18.816 -37.452 26.837 1.00 54.21 105 PRO A O 13
ATOM 17005 N N . MET A 1 30 ? -17.355 -30.813 -27.799 1.00 0.00 17 MET A N 14
ATOM 17006 C CA . MET A 1 30 ? -16.369 -31.755 -27.275 1.00 52.33 17 MET A CA 14
ATOM 17007 C C . MET A 1 30 ? -15.313 -31.016 -26.500 1.00 30.00 17 MET A C 14
ATOM 17008 O O . MET A 1 30 ? -14.780 -30.008 -26.970 1.00 11.20 17 MET A O 14
ATOM 17022 N N . ALA A 1 31 ? -15.029 -31.491 -25.317 1.00 62.30 18 ALA A N 14
ATOM 17023 C CA . ALA A 1 31 ? -14.030 -30.914 -24.467 1.00 42.14 18 ALA A CA 14
ATOM 17024 C C . ALA A 1 31 ? -12.916 -31.917 -24.296 1.00 74.21 18 ALA A C 14
ATOM 17025 O O . ALA A 1 31 ? -13.174 -33.115 -24.212 1.00 32.10 18 ALA A O 14
ATOM 17032 N N . ALA A 1 32 ? -11.698 -31.449 -24.257 1.00 65.52 19 ALA A N 14
ATOM 17033 C CA . ALA A 1 32 ? -10.552 -32.327 -24.138 1.00 2.21 19 ALA A CA 14
ATOM 17034 C C . ALA A 1 32 ? -10.549 -33.013 -22.774 1.00 0.45 19 ALA A C 14
ATOM 17035 O O . ALA A 1 32 ? -10.786 -32.356 -21.754 1.00 43.54 19 ALA A O 14
ATOM 17042 N N . PRO A 1 33 ? -10.402 -34.350 -22.732 1.00 53.23 20 PRO A N 14
ATOM 17043 C CA . PRO A 1 33 ? -10.252 -35.082 -21.476 1.00 44.20 20 PRO A CA 14
ATOM 17044 C C . PRO A 1 33 ? -9.045 -34.556 -20.721 1.00 40.20 20 PRO A C 14
ATOM 17045 O O . PRO A 1 33 ? -7.903 -34.667 -21.195 1.00 31.31 20 PRO A O 14
ATOM 17056 N N . THR A 1 34 ? -9.297 -33.959 -19.593 1.00 70.42 21 THR A N 14
ATOM 17057 C CA . THR A 1 34 ? -8.285 -33.313 -18.833 1.00 72.44 21 THR A CA 14
ATOM 17058 C C . THR A 1 34 ? -7.654 -34.262 -17.820 1.00 4.42 21 THR A C 14
ATOM 17059 O O . THR A 1 34 ? -8.356 -34.814 -16.940 1.00 50.14 21 THR A O 14
ATOM 17070 N N . PRO A 1 35 ? -6.351 -34.535 -17.951 1.00 72.23 22 PRO A N 14
ATOM 17071 C CA . PRO A 1 35 ? -5.625 -35.312 -16.971 1.00 74.51 22 PRO A CA 14
ATOM 17072 C C . PRO A 1 35 ? -5.344 -34.438 -15.750 1.00 34.04 22 PRO A C 14
ATOM 17073 O O . PRO A 1 35 ? -5.391 -33.195 -15.843 1.00 40.44 22 PRO A O 14
ATOM 17084 N N . VAL A 1 36 ? -5.085 -35.046 -14.627 1.00 71.14 23 VAL A N 14
ATOM 17085 C CA . VAL A 1 36 ? -4.790 -34.277 -13.443 1.00 44.32 23 VAL A CA 14
ATOM 17086 C C . VAL A 1 36 ? -3.341 -33.799 -13.517 1.00 62.21 23 VAL A C 14
ATOM 17087 O O . VAL A 1 36 ? -2.495 -34.481 -14.137 1.00 22.43 23 VAL A O 14
ATOM 17100 N N . PRO A 1 37 ? -3.029 -32.616 -12.970 1.00 1.32 24 PRO A N 14
ATOM 17101 C CA . PRO A 1 37 ? -1.664 -32.095 -12.971 1.00 65.02 24 PRO A CA 14
ATOM 17102 C C . PRO A 1 37 ? -0.754 -33.005 -12.168 1.00 30.32 24 PRO A C 14
ATOM 17103 O O . PRO A 1 37 ? -1.228 -33.660 -11.217 1.00 31.42 24 PRO A O 14
ATOM 17114 N N . GLY A 1 38 ? 0.523 -33.051 -12.555 1.00 5.02 25 GLY A N 14
ATOM 17115 C CA . GLY A 1 38 ? 1.508 -33.882 -11.880 1.00 10.24 25 GLY A CA 14
ATOM 17116 C C . GLY A 1 38 ? 1.483 -33.643 -10.398 1.00 3.23 25 GLY A C 14
ATOM 17117 O O . GLY A 1 38 ? 1.715 -32.517 -9.941 1.00 32.33 25 GLY A O 14
ATOM 17121 N N . ILE A 1 39 ? 1.162 -34.681 -9.677 1.00 41.13 26 ILE A N 14
ATOM 17122 C CA . ILE A 1 39 ? 0.933 -34.624 -8.259 1.00 5.21 26 ILE A CA 14
ATOM 17123 C C . ILE A 1 39 ? 2.203 -34.263 -7.503 1.00 21.15 26 ILE A C 14
ATOM 17124 O O . ILE A 1 39 ? 3.189 -35.002 -7.519 1.00 35.23 26 ILE A O 14
ATOM 17140 N N . PHE A 1 40 ? 2.182 -33.109 -6.870 1.00 64.30 27 PHE A N 14
ATOM 17141 C CA . PHE A 1 40 ? 3.291 -32.654 -6.055 1.00 14.13 27 PHE A CA 14
ATOM 17142 C C . PHE A 1 40 ? 3.108 -33.148 -4.632 1.00 20.55 27 PHE A C 14
ATOM 17143 O O . PHE A 1 40 ? 3.946 -32.893 -3.759 1.00 2.54 27 PHE A O 14
ATOM 17160 N N . ASP A 1 41 ? 1.975 -33.806 -4.412 1.00 11.43 28 ASP A N 14
ATOM 17161 C CA . ASP A 1 41 ? 1.588 -34.431 -3.142 1.00 42.15 28 ASP A CA 14
ATOM 17162 C C . ASP A 1 41 ? 1.364 -33.401 -2.059 1.00 2.33 28 ASP A C 14
ATOM 17163 O O . ASP A 1 41 ? 2.294 -32.969 -1.376 1.00 62.24 28 ASP A O 14
ATOM 17172 N N . ILE A 1 42 ? 0.142 -32.977 -1.933 1.00 34.25 29 ILE A N 14
ATOM 17173 C CA . ILE A 1 42 ? -0.208 -31.948 -0.975 1.00 41.03 29 ILE A CA 14
ATOM 17174 C C . ILE A 1 42 ? -0.568 -32.552 0.376 1.00 14.22 29 ILE A C 14
ATOM 17175 O O . ILE A 1 42 ? -0.590 -33.775 0.540 1.00 23.23 29 ILE A O 14
ATOM 17191 N N . PHE A 1 43 ? -0.860 -31.700 1.317 1.00 3.43 30 PHE A N 14
ATOM 17192 C CA . PHE A 1 43 ? -1.225 -32.110 2.647 1.00 62.45 30 PHE A CA 14
ATOM 17193 C C . PHE A 1 43 ? -2.712 -31.944 2.827 1.00 74.43 30 PHE A C 14
ATOM 17194 O O . PHE A 1 43 ? -3.305 -30.997 2.295 1.00 41.33 30 PHE A O 14
ATOM 17211 N N . LYS A 1 44 ? -3.321 -32.857 3.532 1.00 61.54 31 LYS A N 14
ATOM 17212 C CA . LYS A 1 44 ? -4.713 -32.722 3.881 1.00 21.31 31 LYS A CA 14
ATOM 17213 C C . LYS A 1 44 ? -4.792 -31.769 5.070 1.00 64.23 31 LYS A C 14
ATOM 17214 O O . LYS A 1 44 ? -4.196 -32.037 6.121 1.00 54.23 31 LYS A O 14
ATOM 17233 N N . LYS A 1 45 ? -5.473 -30.656 4.891 1.00 64.53 32 LYS A N 14
ATOM 17234 C CA . LYS A 1 45 ? -5.568 -29.636 5.926 1.00 62.22 32 LYS A CA 14
ATOM 17235 C C . LYS A 1 45 ? -6.728 -29.943 6.861 1.00 45.44 32 LYS A C 14
ATOM 17236 O O . LYS A 1 45 ? -7.821 -30.285 6.396 1.00 53.13 32 LYS A O 14
ATOM 17255 N N . PRO A 1 46 ? -6.513 -29.835 8.178 1.00 30.33 33 PRO A N 14
ATOM 17256 C CA . PRO A 1 46 ? -7.549 -30.108 9.174 1.00 61.21 33 PRO A CA 14
ATOM 17257 C C . PRO A 1 46 ? -8.669 -29.066 9.118 1.00 41.32 33 PRO A C 14
ATOM 17258 O O . PRO A 1 46 ? -8.417 -27.845 9.104 1.00 33.13 33 PRO A O 14
ATOM 17269 N N . VAL A 1 47 ? -9.886 -29.536 9.104 1.00 11.54 34 VAL A N 14
ATOM 17270 C CA . VAL A 1 47 ? -11.070 -28.692 8.960 1.00 54.43 34 VAL A CA 14
ATOM 17271 C C . VAL A 1 47 ? -12.125 -29.188 9.941 1.00 52.21 34 VAL A C 14
ATOM 17272 O O . VAL A 1 47 ? -11.954 -30.271 10.499 1.00 22.41 34 VAL A O 14
ATOM 17285 N N . PRO A 1 48 ? -13.197 -28.415 10.227 1.00 32.22 35 PRO A N 14
ATOM 17286 C CA . PRO A 1 48 ? -14.307 -28.911 11.045 1.00 65.31 35 PRO A CA 14
ATOM 17287 C C . PRO A 1 48 ? -15.069 -29.974 10.258 1.00 30.04 35 PRO A C 14
ATOM 17288 O O . PRO A 1 48 ? -14.740 -30.225 9.088 1.00 71.43 35 PRO A O 14
ATOM 17299 N N . THR A 1 49 ? -16.078 -30.589 10.871 1.00 32.55 36 THR A N 14
ATOM 17300 C CA . THR A 1 49 ? -16.873 -31.665 10.243 1.00 23.40 36 THR A CA 14
ATOM 17301 C C . THR A 1 49 ? -15.956 -32.813 9.788 1.00 21.23 36 THR A C 14
ATOM 17302 O O . THR A 1 49 ? -16.204 -33.478 8.778 1.00 75.34 36 THR A O 14
ATOM 17313 N N . SER A 1 50 ? -14.911 -33.034 10.585 1.00 21.35 37 SER A N 14
ATOM 17314 C CA . SER A 1 50 ? -13.892 -34.013 10.326 1.00 51.44 37 SER A CA 14
ATOM 17315 C C . SER A 1 50 ? -14.476 -35.424 10.350 1.00 23.33 37 SER A C 14
ATOM 17316 O O . SER A 1 50 ? -15.518 -35.678 10.973 1.00 64.31 37 SER A O 14
ATOM 17324 N N . CYS A 1 51 ? -13.822 -36.311 9.687 1.00 61.31 38 CYS A N 14
ATOM 17325 C CA . CYS A 1 51 ? -14.224 -37.676 9.639 1.00 42.44 38 CYS A CA 14
ATOM 17326 C C . CYS A 1 51 ? -13.267 -38.457 10.525 1.00 2.11 38 CYS A C 14
ATOM 17327 O O . CYS A 1 51 ? -12.049 -38.437 10.312 1.00 51.14 38 CYS A O 14
ATOM 17334 N N . LYS A 1 52 ? -13.793 -39.086 11.524 1.00 74.14 39 LYS A N 14
ATOM 17335 C CA . LYS A 1 52 ? -13.003 -39.836 12.455 1.00 15.12 39 LYS A CA 14
ATOM 17336 C C . LYS A 1 52 ? -12.886 -41.265 11.985 1.00 20.45 39 LYS A C 14
ATOM 17337 O O . LYS A 1 52 ? -13.860 -42.004 11.940 1.00 72.42 39 LYS A O 14
ATOM 17356 N N . LEU A 1 53 ? -11.702 -41.618 11.592 1.00 52.13 40 LEU A N 14
ATOM 17357 C CA . LEU A 1 53 ? -11.413 -42.926 11.089 1.00 12.14 40 LEU A CA 14
ATOM 17358 C C . LEU A 1 53 ? -10.674 -43.715 12.122 1.00 63.54 40 LEU A C 14
ATOM 17359 O O . LEU A 1 53 ? -9.725 -43.226 12.729 1.00 22.14 40 LEU A O 14
ATOM 17375 N N . ALA A 1 54 ? -11.104 -44.915 12.341 1.00 21.13 41 ALA A N 14
ATOM 17376 C CA . ALA A 1 54 ? -10.514 -45.741 13.354 1.00 63.12 41 ALA A CA 14
ATOM 17377 C C . ALA A 1 54 ? -10.488 -47.156 12.907 1.00 11.42 41 ALA A C 14
ATOM 17378 O O . ALA A 1 54 ? -11.395 -47.609 12.231 1.00 13.42 41 ALA A O 14
ATOM 17385 N N . LEU A 1 55 ? -9.461 -47.836 13.251 1.00 62.30 42 LEU A N 14
ATOM 17386 C CA . LEU A 1 55 ? -9.351 -49.207 12.950 1.00 53.53 42 LEU A CA 14
ATOM 17387 C C . LEU A 1 55 ? -9.498 -49.965 14.237 1.00 54.22 42 LEU A C 14
ATOM 17388 O O . LEU A 1 55 ? -8.792 -49.658 15.244 1.00 4.44 42 LEU A O 14
ATOM 17404 N N . THR A 1 56 ? -10.399 -50.911 14.236 1.00 3.43 43 THR A N 14
ATOM 17405 C CA . THR A 1 56 ? -10.662 -51.717 15.400 1.00 54.11 43 THR A CA 14
ATOM 17406 C C . THR A 1 56 ? -10.440 -53.186 15.055 1.00 44.34 43 THR A C 14
ATOM 17407 O O . THR A 1 56 ? -10.731 -53.612 13.930 1.00 0.25 43 THR A O 14
ATOM 17418 N N . ASN A 1 57 ? -9.927 -53.944 15.995 1.00 2.54 44 ASN A N 14
ATOM 17419 C CA . ASN A 1 57 ? -9.663 -55.368 15.784 1.00 72.31 44 ASN A CA 14
ATOM 17420 C C . ASN A 1 57 ? -10.927 -56.199 16.034 1.00 3.50 44 ASN A C 14
ATOM 17421 O O . ASN A 1 57 ? -11.974 -55.649 16.426 1.00 70.34 44 ASN A O 14
ATOM 17432 N N . GLY A 1 58 ? -10.825 -57.518 15.853 1.00 32.54 45 GLY A N 14
ATOM 17433 C CA . GLY A 1 58 ? -11.969 -58.413 16.043 1.00 32.12 45 GLY A CA 14
ATOM 17434 C C . GLY A 1 58 ? -12.430 -58.475 17.481 1.00 31.31 45 GLY A C 14
ATOM 17435 O O . GLY A 1 58 ? -13.575 -58.811 17.766 1.00 60.22 45 GLY A O 14
ATOM 17439 N N . ASN A 1 59 ? -11.542 -58.120 18.380 1.00 64.04 46 ASN A N 14
ATOM 17440 C CA . ASN A 1 59 ? -11.837 -58.080 19.811 1.00 41.25 46 ASN A CA 14
ATOM 17441 C C . ASN A 1 59 ? -12.491 -56.761 20.190 1.00 22.03 46 ASN A C 14
ATOM 17442 O O . ASN A 1 59 ? -12.650 -56.461 21.374 1.00 74.23 46 ASN A O 14
ATOM 17453 N N . LYS A 1 60 ? -12.834 -55.960 19.170 1.00 63.41 47 LYS A N 14
ATOM 17454 C CA . LYS A 1 60 ? -13.540 -54.684 19.324 1.00 21.13 47 LYS A CA 14
ATOM 17455 C C . LYS A 1 60 ? -12.660 -53.620 19.958 1.00 23.43 47 LYS A C 14
ATOM 17456 O O . LYS A 1 60 ? -13.154 -52.591 20.413 1.00 21.05 47 LYS A O 14
ATOM 17475 N N . ARG A 1 61 ? -11.363 -53.845 19.964 1.00 70.14 48 ARG A N 14
ATOM 17476 C CA . ARG A 1 61 ? -10.452 -52.883 20.510 1.00 23.55 48 ARG A CA 14
ATOM 17477 C C . ARG A 1 61 ? -9.986 -51.965 19.411 1.00 2.43 48 ARG A C 14
ATOM 17478 O O . ARG A 1 61 ? -9.565 -52.423 18.341 1.00 31.10 48 ARG A O 14
ATOM 17499 N N . GLU A 1 62 ? -10.117 -50.699 19.650 1.00 2.21 49 GLU A N 14
ATOM 17500 C CA . GLU A 1 62 ? -9.698 -49.678 18.731 1.00 71.42 49 GLU A CA 14
ATOM 17501 C C . GLU A 1 62 ? -8.189 -49.591 18.753 1.00 73.43 49 GLU A C 14
ATOM 17502 O O . GLU A 1 62 ? -7.596 -49.145 19.737 1.00 0.24 49 GLU A O 14
ATOM 17514 N N . VAL A 1 63 ? -7.573 -50.072 17.702 1.00 62.32 50 VAL A N 14
ATOM 17515 C CA . VAL A 1 63 ? -6.137 -50.129 17.642 1.00 45.44 50 VAL A CA 14
ATOM 17516 C C . VAL A 1 63 ? -5.574 -48.827 17.123 1.00 22.42 50 VAL A C 14
ATOM 17517 O O . VAL A 1 63 ? -4.472 -48.432 17.502 1.00 32.24 50 VAL A O 14
ATOM 17530 N N . ASP A 1 64 ? -6.332 -48.139 16.276 1.00 63.52 51 ASP A N 14
ATOM 17531 C CA . ASP A 1 64 ? -5.870 -46.845 15.781 1.00 70.23 51 ASP A CA 14
ATOM 17532 C C . ASP A 1 64 ? -7.070 -45.949 15.594 1.00 35.30 51 ASP A C 14
ATOM 17533 O O . ASP A 1 64 ? -8.193 -46.450 15.521 1.00 24.44 51 ASP A O 14
ATOM 17542 N N . ALA A 1 65 ? -6.837 -44.666 15.445 1.00 73.42 52 ALA A N 14
ATOM 17543 C CA . ALA A 1 65 ? -7.894 -43.656 15.405 1.00 10.13 52 ALA A CA 14
ATOM 17544 C C . ALA A 1 65 ? -7.331 -42.282 15.058 1.00 11.21 52 ALA A C 14
ATOM 17545 O O . ALA A 1 65 ? -6.573 -41.686 15.842 1.00 73.04 52 ALA A O 14
ATOM 17552 N N . MET A 1 66 ? -7.701 -41.776 13.906 1.00 32.34 53 MET A N 14
ATOM 17553 C CA . MET A 1 66 ? -7.270 -40.469 13.442 1.00 61.25 53 MET A CA 14
ATOM 17554 C C . MET A 1 66 ? -8.413 -39.789 12.726 1.00 64.02 53 MET A C 14
ATOM 17555 O O . MET A 1 66 ? -9.223 -40.444 12.072 1.00 60.11 53 MET A O 14
ATOM 17569 N N . LEU A 1 67 ? -8.500 -38.498 12.846 1.00 42.01 54 LEU A N 14
ATOM 17570 C CA . LEU A 1 67 ? -9.514 -37.768 12.142 1.00 12.01 54 LEU A CA 14
ATOM 17571 C C . LEU A 1 67 ? -8.914 -37.126 10.934 1.00 13.12 54 LEU A C 14
ATOM 17572 O O . LEU A 1 67 ? -7.840 -36.519 11.003 1.00 3.22 54 LEU A O 14
ATOM 17588 N N . LEU A 1 68 ? -9.576 -37.275 9.844 1.00 55.12 55 LEU A N 14
ATOM 17589 C CA . LEU A 1 68 ? -9.161 -36.689 8.603 1.00 13.24 55 LEU A CA 14
ATOM 17590 C C . LEU A 1 68 ? -10.288 -35.874 8.000 1.00 0.11 55 LEU A C 14
ATOM 17591 O O . LEU A 1 68 ? -11.436 -35.982 8.444 1.00 61.30 55 LEU A O 14
ATOM 17607 N N . PRO A 1 69 ? -9.985 -35.008 7.023 1.00 42.03 56 PRO A N 14
ATOM 17608 C CA . PRO A 1 69 ? -10.998 -34.248 6.320 1.00 54.24 56 PRO A CA 14
ATOM 17609 C C . PRO A 1 69 ? -11.740 -35.148 5.322 1.00 43.32 56 PRO A C 14
ATOM 17610 O O . PRO A 1 69 ? -11.249 -36.243 4.990 1.00 42.42 56 PRO A O 14
ATOM 17621 N N . PRO A 1 70 ? -12.937 -34.731 4.870 1.00 52.34 57 PRO A N 14
ATOM 17622 C CA . PRO A 1 70 ? -13.695 -35.450 3.848 1.00 73.34 57 PRO A CA 14
ATOM 17623 C C . PRO A 1 70 ? -12.819 -35.735 2.616 1.00 3.24 57 PRO A C 14
ATOM 17624 O O . PRO A 1 70 ? -12.252 -34.801 2.007 1.00 14.21 57 PRO A O 14
ATOM 17635 N N . SER A 1 71 ? -12.706 -37.019 2.286 1.00 33.11 58 SER A N 14
ATOM 17636 C CA . SER A 1 71 ? -11.837 -37.516 1.227 1.00 40.14 58 SER A CA 14
ATOM 17637 C C . SER A 1 71 ? -10.350 -37.407 1.606 1.00 35.12 58 SER A C 14
ATOM 17638 O O . SER A 1 71 ? -9.684 -36.383 1.361 1.00 25.04 58 SER A O 14
ATOM 17646 N N . GLY A 1 72 ? -9.868 -38.445 2.256 1.00 51.31 59 GLY A N 14
ATOM 17647 C CA . GLY A 1 72 ? -8.498 -38.539 2.659 1.00 54.55 59 GLY A CA 14
ATOM 17648 C C . GLY A 1 72 ? -8.120 -39.986 2.844 1.00 44.04 59 GLY A C 14
ATOM 17649 O O . GLY A 1 72 ? -8.998 -40.863 2.826 1.00 22.41 59 GLY A O 14
ATOM 17653 N N . THR A 1 73 ? -6.849 -40.256 2.980 1.00 32.43 60 THR A N 14
ATOM 17654 C CA . THR A 1 73 ? -6.375 -41.602 3.180 1.00 75.03 60 THR A CA 14
ATOM 17655 C C . THR A 1 73 ? -5.823 -41.751 4.604 1.00 72.34 60 THR A C 14
ATOM 17656 O O . THR A 1 73 ? -4.691 -41.334 4.894 1.00 24.11 60 THR A O 14
ATOM 17667 N N . THR A 1 74 ? -6.619 -42.288 5.491 1.00 52.23 61 THR A N 14
ATOM 17668 C CA . THR A 1 74 ? -6.243 -42.370 6.875 1.00 22.34 61 THR A CA 14
ATOM 17669 C C . THR A 1 74 ? -5.370 -43.593 7.138 1.00 35.15 61 THR A C 14
ATOM 17670 O O . THR A 1 74 ? -5.755 -44.726 6.831 1.00 1.32 61 THR A O 14
ATOM 17681 N N . ILE A 1 75 ? -4.198 -43.354 7.670 1.00 61.34 62 ILE A N 14
ATOM 17682 C CA . ILE A 1 75 ? -3.290 -44.412 8.026 1.00 24.23 62 ILE A CA 14
ATOM 17683 C C . ILE A 1 75 ? -3.621 -44.873 9.436 1.00 63.33 62 ILE A C 14
ATOM 17684 O O . ILE A 1 75 ? -3.432 -44.141 10.398 1.00 2.53 62 ILE A O 14
ATOM 17700 N N . LEU A 1 76 ? -4.156 -46.045 9.527 1.00 63.33 63 LEU A N 14
ATOM 17701 C CA . LEU A 1 76 ? -4.556 -46.648 10.768 1.00 74.44 63 LEU A CA 14
ATOM 17702 C C . LEU A 1 76 ? -3.757 -47.920 10.942 1.00 21.22 63 LEU A C 14
ATOM 17703 O O . LEU A 1 76 ? -3.901 -48.858 10.165 1.00 12.12 63 LEU A O 14
ATOM 17719 N N . SER A 1 77 ? -2.925 -47.977 11.925 1.00 1.43 64 SER A N 14
ATOM 17720 C CA . SER A 1 77 ? -2.064 -49.115 12.037 1.00 22.31 64 SER A CA 14
ATOM 17721 C C . SER A 1 77 ? -2.569 -50.092 13.087 1.00 64.44 64 SER A C 14
ATOM 17722 O O . SER A 1 77 ? -3.396 -49.762 13.931 1.00 3.35 64 SER A O 14
ATOM 17730 N N . ASP A 1 78 ? -2.072 -51.284 13.004 1.00 60.41 65 ASP A N 14
ATOM 17731 C CA . ASP A 1 78 ? -2.412 -52.353 13.920 1.00 62.22 65 ASP A CA 14
ATOM 17732 C C . ASP A 1 78 ? -1.276 -52.533 14.903 1.00 32.54 65 ASP A C 14
ATOM 17733 O O . ASP A 1 78 ? -0.141 -52.717 14.495 1.00 34.42 65 ASP A O 14
ATOM 17742 N N . THR A 1 79 ? -1.579 -52.515 16.169 1.00 14.00 66 THR A N 14
ATOM 17743 C CA . THR A 1 79 ? -0.566 -52.634 17.191 1.00 23.42 66 THR A CA 14
ATOM 17744 C C . THR A 1 79 ? -0.146 -54.107 17.388 1.00 44.10 66 THR A C 14
ATOM 17745 O O . THR A 1 79 ? 0.959 -54.394 17.840 1.00 31.15 66 THR A O 14
ATOM 17756 N N . SER A 1 80 ? -1.000 -55.029 17.006 1.00 2.21 67 SER A N 14
ATOM 17757 C CA . SER A 1 80 ? -0.706 -56.438 17.187 1.00 54.22 67 SER A CA 14
ATOM 17758 C C . SER A 1 80 ? -0.557 -57.119 15.819 1.00 71.41 67 SER A C 14
ATOM 17759 O O . SER A 1 80 ? -0.837 -58.320 15.664 1.00 53.21 67 SER A O 14
ATOM 17767 N N . GLY A 1 81 ? -0.074 -56.370 14.850 1.00 15.42 68 GLY A N 14
ATOM 17768 C CA . GLY A 1 81 ? 0.065 -56.904 13.512 1.00 43.51 68 GLY A CA 14
ATOM 17769 C C . GLY A 1 81 ? 0.918 -56.030 12.631 1.00 70.13 68 GLY A C 14
ATOM 17770 O O . GLY A 1 81 ? 1.597 -56.529 11.726 1.00 24.05 68 GLY A O 14
ATOM 17774 N N . ALA A 1 82 ? 0.852 -54.703 12.875 1.00 22.54 69 ALA A N 14
ATOM 17775 C CA . ALA A 1 82 ? 1.642 -53.694 12.151 1.00 72.11 69 ALA A CA 14
ATOM 17776 C C . ALA A 1 82 ? 1.325 -53.724 10.668 1.00 11.34 69 ALA A C 14
ATOM 17777 O O . ALA A 1 82 ? 2.184 -53.454 9.832 1.00 31.00 69 ALA A O 14
ATOM 17784 N N . GLY A 1 83 ? 0.050 -53.976 10.360 1.00 3.03 70 GLY A N 14
ATOM 17785 C CA . GLY A 1 83 ? -0.381 -54.119 8.980 1.00 70.32 70 GLY A CA 14
ATOM 17786 C C . GLY A 1 83 ? -0.391 -52.807 8.244 1.00 21.51 70 GLY A C 14
ATOM 17787 O O . GLY A 1 83 ? -0.232 -52.774 7.026 1.00 11.24 70 GLY A O 14
ATOM 17791 N N . VAL A 1 84 ? -0.546 -51.727 9.014 1.00 50.41 71 VAL A N 14
ATOM 17792 C CA . VAL A 1 84 ? -0.604 -50.359 8.512 1.00 25.34 71 VAL A CA 14
ATOM 17793 C C . VAL A 1 84 ? -1.704 -50.223 7.469 1.00 32.24 71 VAL A C 14
ATOM 17794 O O . VAL A 1 84 ? -1.477 -50.322 6.260 1.00 64.01 71 VAL A O 14
ATOM 17807 N N . PHE A 1 85 ? -2.898 -50.064 7.935 1.00 72.55 72 PHE A N 14
ATOM 17808 C CA . PHE A 1 85 ? -4.022 -49.992 7.051 1.00 11.42 72 PHE A CA 14
ATOM 17809 C C . PHE A 1 85 ? -4.265 -48.581 6.591 1.00 73.31 72 PHE A C 14
ATOM 17810 O O . PHE A 1 85 ? -4.228 -47.647 7.374 1.00 70.11 72 PHE A O 14
ATOM 17827 N N . THR A 1 86 ? -4.466 -48.421 5.330 1.00 51.41 73 THR A N 14
ATOM 17828 C CA . THR A 1 86 ? -4.770 -47.139 4.791 1.00 45.23 73 THR A CA 14
ATOM 17829 C C . THR A 1 86 ? -6.215 -47.127 4.338 1.00 61.31 73 THR A C 14
ATOM 17830 O O . THR A 1 86 ? -6.570 -47.723 3.321 1.00 65.43 73 THR A O 14
ATOM 17841 N N . ALA A 1 87 ? -7.036 -46.511 5.130 1.00 64.14 74 ALA A N 14
ATOM 17842 C CA . ALA A 1 87 ? -8.439 -46.406 4.864 1.00 71.22 74 ALA A CA 14
ATOM 17843 C C . ALA A 1 87 ? -8.692 -45.182 4.041 1.00 12.23 74 ALA A C 14
ATOM 17844 O O . ALA A 1 87 ? -8.579 -44.048 4.524 1.00 41.10 74 ALA A O 14
ATOM 17851 N N . LYS A 1 88 ? -8.970 -45.397 2.806 1.00 61.23 75 LYS A N 14
ATOM 17852 C CA . LYS A 1 88 ? -9.254 -44.329 1.905 1.00 41.31 75 LYS A CA 14
ATOM 17853 C C . LYS A 1 88 ? -10.728 -44.049 2.004 1.00 42.33 75 LYS A C 14
ATOM 17854 O O . LYS A 1 88 ? -11.538 -44.943 1.798 1.00 54.43 75 LYS A O 14
ATOM 17873 N N . VAL A 1 89 ? -11.065 -42.861 2.413 1.00 33.40 76 VAL A N 14
ATOM 17874 C CA . VAL A 1 89 ? -12.444 -42.487 2.636 1.00 41.23 76 VAL A CA 14
ATOM 17875 C C . VAL A 1 89 ? -12.942 -41.551 1.566 1.00 21.52 76 VAL A C 14
ATOM 17876 O O . VAL A 1 89 ? -12.177 -41.099 0.697 1.00 63.22 76 VAL A O 14
ATOM 17889 N N . ASN A 1 90 ? -14.209 -41.269 1.623 1.00 74.12 77 ASN A N 14
ATOM 17890 C CA . ASN A 1 90 ? -14.824 -40.351 0.702 1.00 33.23 77 ASN A CA 14
ATOM 17891 C C . ASN A 1 90 ? -15.312 -39.142 1.517 1.00 72.22 77 ASN A C 14
ATOM 17892 O O . ASN A 1 90 ? -15.102 -39.100 2.743 1.00 61.32 77 ASN A O 14
ATOM 17903 N N . SER A 1 91 ? -16.000 -38.206 0.899 1.00 62.14 78 SER A N 14
ATOM 17904 C CA . SER A 1 91 ? -16.470 -36.999 1.577 1.00 34.24 78 SER A CA 14
ATOM 17905 C C . SER A 1 91 ? -17.686 -37.316 2.465 1.00 2.12 78 SER A C 14
ATOM 17906 O O . SER A 1 91 ? -18.255 -36.453 3.139 1.00 60.45 78 SER A O 14
ATOM 17914 N N . LYS A 1 92 ? -18.036 -38.577 2.451 1.00 41.42 79 LYS A N 14
ATOM 17915 C CA . LYS A 1 92 ? -19.105 -39.156 3.228 1.00 53.30 79 LYS A CA 14
ATOM 17916 C C . LYS A 1 92 ? -18.579 -39.541 4.610 1.00 63.14 79 LYS A C 14
ATOM 17917 O O . LYS A 1 92 ? -19.345 -39.953 5.473 1.00 12.30 79 LYS A O 14
ATOM 17936 N N . CYS A 1 93 ? -17.237 -39.444 4.775 1.00 51.32 80 CYS A N 14
ATOM 17937 C CA . CYS A 1 93 ? -16.528 -39.811 6.024 1.00 5.41 80 CYS A CA 14
ATOM 17938 C C . CYS A 1 93 ? -16.429 -41.303 6.200 1.00 3.34 80 CYS A C 14
ATOM 17939 O O . CYS A 1 93 ? -15.961 -41.785 7.212 1.00 63.54 80 CYS A O 14
ATOM 17946 N N . GLU A 1 94 ? -16.788 -42.022 5.177 1.00 32.13 81 GLU A N 14
ATOM 17947 C CA . GLU A 1 94 ? -16.802 -43.442 5.240 1.00 22.02 81 GLU A CA 14
ATOM 17948 C C . GLU A 1 94 ? -15.699 -43.956 4.413 1.00 64.44 81 GLU A C 14
ATOM 17949 O O . GLU A 1 94 ? -15.343 -43.336 3.380 1.00 22.13 81 GLU A O 14
ATOM 17961 N N . PHE A 1 95 ? -15.138 -45.039 4.851 1.00 33.24 82 PHE A N 14
ATOM 17962 C CA . PHE A 1 95 ? -14.064 -45.654 4.169 1.00 60.13 82 PHE A CA 14
ATOM 17963 C C . PHE A 1 95 ? -14.600 -46.369 2.941 1.00 20.25 82 PHE A C 14
ATOM 17964 O O . PHE A 1 95 ? -15.648 -47.032 2.993 1.00 15.11 82 PHE A O 14
ATOM 17981 N N . THR A 1 96 ? -13.922 -46.205 1.853 1.00 74.31 83 THR A N 14
ATOM 17982 C CA . THR A 1 96 ? -14.306 -46.826 0.633 1.00 12.41 83 THR A CA 14
ATOM 17983 C C . THR A 1 96 ? -13.382 -48.004 0.311 1.00 20.43 83 THR A C 14
ATOM 17984 O O . THR A 1 96 ? -13.829 -49.055 -0.172 1.00 44.21 83 THR A O 14
ATOM 17995 N N . SER A 1 97 ? -12.094 -47.859 0.598 1.00 24.25 84 SER A N 14
ATOM 17996 C CA . SER A 1 97 ? -11.135 -48.915 0.319 1.00 72.40 84 SER A CA 14
ATOM 17997 C C . SER A 1 97 ? -9.966 -48.855 1.301 1.00 71.45 84 SER A C 14
ATOM 17998 O O . SER A 1 97 ? -9.462 -47.784 1.594 1.00 4.25 84 SER A O 14
ATOM 18006 N N . VAL A 1 98 ? -9.580 -49.987 1.837 1.00 73.10 85 VAL A N 14
ATOM 18007 C CA . VAL A 1 98 ? -8.427 -50.065 2.704 1.00 42.13 85 VAL A CA 14
ATOM 18008 C C . VAL A 1 98 ? -7.300 -50.780 1.989 1.00 72.11 85 VAL A C 14
ATOM 18009 O O . VAL A 1 98 ? -7.531 -51.766 1.276 1.00 12.12 85 VAL A O 14
ATOM 18022 N N . SER A 1 99 ? -6.128 -50.250 2.101 1.00 62.40 86 SER A N 14
ATOM 18023 C CA . SER A 1 99 ? -4.955 -50.893 1.612 1.00 23.22 86 SER A CA 14
ATOM 18024 C C . SER A 1 99 ? -4.145 -51.433 2.809 1.00 64.12 86 SER A C 14
ATOM 18025 O O . SER A 1 99 ? -4.059 -50.762 3.849 1.00 42.15 86 SER A O 14
ATOM 18033 N N . PRO A 1 100 ? -3.592 -52.666 2.721 1.00 72.41 87 PRO A N 14
ATOM 18034 C CA . PRO A 1 100 ? -3.704 -53.519 1.523 1.00 53.33 87 PRO A CA 14
ATOM 18035 C C . PRO A 1 100 ? -5.121 -54.098 1.331 1.00 4.55 87 PRO A C 14
ATOM 18036 O O . PRO A 1 100 ? -5.671 -54.048 0.241 1.00 21.23 87 PRO A O 14
ATOM 18047 N N . ALA A 1 101 ? -5.707 -54.583 2.403 1.00 20.35 88 ALA A N 14
ATOM 18048 C CA . ALA A 1 101 ? -7.022 -55.168 2.406 1.00 35.03 88 ALA A CA 14
ATOM 18049 C C . ALA A 1 101 ? -7.392 -55.406 3.840 1.00 34.44 88 ALA A C 14
ATOM 18050 O O . ALA A 1 101 ? -6.525 -55.734 4.656 1.00 12.01 88 ALA A O 14
ATOM 18057 N N . LEU A 1 102 ? -8.627 -55.224 4.155 1.00 71.32 89 LEU A N 14
ATOM 18058 C CA . LEU A 1 102 ? -9.098 -55.384 5.508 1.00 5.43 89 LEU A CA 14
ATOM 18059 C C . LEU A 1 102 ? -9.428 -56.859 5.767 1.00 20.33 89 LEU A C 14
ATOM 18060 O O . LEU A 1 102 ? -10.200 -57.466 5.012 1.00 10.45 89 LEU A O 14
ATOM 18076 N N . PRO A 1 103 ? -8.834 -57.459 6.805 1.00 25.14 90 PRO A N 14
ATOM 18077 C CA . PRO A 1 103 ? -9.072 -58.866 7.165 1.00 73.35 90 PRO A CA 14
ATOM 18078 C C . PRO A 1 103 ? -10.375 -59.069 7.974 1.00 74.40 90 PRO A C 14
ATOM 18079 O O . PRO A 1 103 ? -11.168 -58.127 8.167 1.00 24.45 90 PRO A O 14
ATOM 18090 N N . THR A 1 104 ? -10.574 -60.287 8.436 1.00 1.01 91 THR A N 14
ATOM 18091 C CA . THR A 1 104 ? -11.721 -60.680 9.223 1.00 43.23 91 THR A CA 14
ATOM 18092 C C . THR A 1 104 ? -11.667 -60.053 10.625 1.00 50.44 91 THR A C 14
ATOM 18093 O O . THR A 1 104 ? -10.592 -59.947 11.227 1.00 40.43 91 THR A O 14
ATOM 18104 N N . GLY A 1 105 ? -12.807 -59.585 11.099 1.00 34.34 92 GLY A N 14
ATOM 18105 C CA . GLY A 1 105 ? -12.932 -59.059 12.444 1.00 73.13 92 GLY A CA 14
ATOM 18106 C C . GLY A 1 105 ? -12.621 -57.600 12.531 1.00 75.33 92 GLY A C 14
ATOM 18107 O O . GLY A 1 105 ? -13.153 -56.891 13.385 1.00 41.11 92 GLY A O 14
ATOM 18111 N N . PHE A 1 106 ? -11.772 -57.145 11.658 1.00 41.00 93 PHE A N 14
ATOM 18112 C CA . PHE A 1 106 ? -11.381 -55.780 11.647 1.00 44.41 93 PHE A CA 14
ATOM 18113 C C . PHE A 1 106 ? -12.455 -54.902 11.090 1.00 45.50 93 PHE A C 14
ATOM 18114 O O . PHE A 1 106 ? -13.222 -55.299 10.188 1.00 34.04 93 PHE A O 14
ATOM 18131 N N . LYS A 1 107 ? -12.532 -53.746 11.639 1.00 62.12 94 LYS A N 14
ATOM 18132 C CA . LYS A 1 107 ? -13.457 -52.766 11.228 1.00 32.05 94 LYS A CA 14
ATOM 18133 C C . LYS A 1 107 ? -12.720 -51.465 11.056 1.00 61.12 94 LYS A C 14
ATOM 18134 O O . LYS A 1 107 ? -11.688 -51.225 11.694 1.00 2.35 94 LYS A O 14
ATOM 18153 N N . ILE A 1 108 ? -13.259 -50.649 10.233 1.00 71.43 95 ILE A N 14
ATOM 18154 C CA . ILE A 1 108 ? -12.770 -49.356 9.972 1.00 24.21 95 ILE A CA 14
ATOM 18155 C C . ILE A 1 108 ? -13.932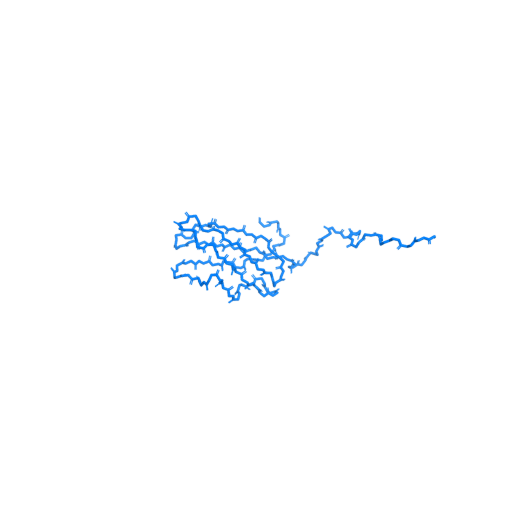 -48.443 10.180 1.00 74.13 95 ILE A C 14
ATOM 18156 O O . ILE A 1 108 ? -14.892 -48.432 9.391 1.00 3.14 95 ILE A O 14
ATOM 18172 N N . GLU A 1 109 ? -13.890 -47.749 11.241 1.00 73.41 96 GLU A N 14
ATOM 18173 C CA . GLU A 1 109 ? -14.940 -46.894 11.594 1.00 25.22 96 GLU A CA 14
ATOM 18174 C C . GLU A 1 109 ? -14.737 -45.564 10.938 1.00 52.52 96 GLU A C 14
ATOM 18175 O O . GLU A 1 109 ? -13.733 -44.899 11.182 1.00 32.31 96 GLU A O 14
ATOM 18187 N N . GLY A 1 110 ? -15.631 -45.232 10.064 1.00 43.00 97 GLY A N 14
ATOM 18188 C CA . GLY A 1 110 ? -15.650 -43.945 9.470 1.00 50.12 97 GLY A CA 14
ATOM 18189 C C . GLY A 1 110 ? -16.769 -43.163 10.064 1.00 42.10 97 GLY A C 14
ATOM 18190 O O . GLY A 1 110 ? -17.885 -43.134 9.522 1.00 13.12 97 GLY A O 14
ATOM 18194 N N . SER A 1 111 ? -16.519 -42.611 11.204 1.00 53.33 98 SER A N 14
ATOM 18195 C CA . SER A 1 111 ? -17.480 -41.841 11.898 1.00 55.45 98 SER A CA 14
ATOM 18196 C C . SER A 1 111 ? -17.186 -40.356 11.691 1.00 2.02 98 SER A C 14
ATOM 18197 O O . SER A 1 111 ? -16.336 -39.984 10.869 1.00 22.24 98 SER A O 14
ATOM 18205 N N . VAL A 1 112 ? -17.877 -39.514 12.386 1.00 65.53 99 VAL A N 14
ATOM 18206 C CA . VAL A 1 112 ? -17.696 -38.105 12.225 1.00 72.03 99 VAL A CA 14
ATOM 18207 C C . VAL A 1 112 ? -17.122 -37.542 13.529 1.00 73.50 99 VAL A C 14
ATOM 18208 O O . VAL A 1 112 ? -17.155 -38.221 14.570 1.00 4.21 99 VAL A O 14
ATOM 18221 N N . ASP A 1 113 ? -16.563 -36.343 13.439 1.00 74.10 100 ASP A N 14
ATOM 18222 C CA . ASP A 1 113 ? -16.004 -35.570 14.561 1.00 74.12 100 ASP A CA 14
ATOM 18223 C C . ASP A 1 113 ? -16.958 -35.493 15.753 1.00 70.13 100 ASP A C 14
ATOM 18224 O O . ASP A 1 113 ? -16.529 -35.465 16.904 1.00 73.22 100 ASP A O 14
ATOM 18233 N N . LYS A 1 114 ? -18.243 -35.493 15.475 1.00 45.34 101 LYS A N 14
ATOM 18234 C CA . LYS A 1 114 ? -19.244 -35.422 16.508 1.00 14.21 101 LYS A CA 14
ATOM 18235 C C . LYS A 1 114 ? -20.034 -36.713 16.603 1.00 30.33 101 LYS A C 14
ATOM 18236 O O . LYS A 1 114 ? -20.039 -37.528 15.674 1.00 1.11 101 LYS A O 14
ATOM 18255 N N . GLU A 1 115 ? -20.720 -36.868 17.724 1.00 33.42 102 GLU A N 14
ATOM 18256 C CA . GLU A 1 115 ? -21.545 -38.039 18.033 1.00 14.01 102 GLU A CA 14
ATOM 18257 C C . GLU A 1 115 ? -22.753 -38.106 17.083 1.00 71.52 102 GLU A C 14
ATOM 18258 O O . GLU A 1 115 ? -23.294 -39.182 16.793 1.00 11.43 102 GLU A O 14
ATOM 18270 N N . GLY A 1 116 ? -23.154 -36.964 16.605 1.00 42.33 103 GLY A N 14
ATOM 18271 C CA . GLY A 1 116 ? -24.280 -36.871 15.743 1.00 74.12 103 GLY A CA 14
ATOM 18272 C C . GLY A 1 116 ? -25.090 -35.697 16.138 1.00 73.31 103 GLY A C 14
ATOM 18273 O O . GLY A 1 116 ? -24.528 -34.658 16.496 1.00 5.51 103 GLY A O 14
ATOM 18277 N N . LYS A 1 117 ? -26.364 -35.823 16.070 1.00 54.05 104 LYS A N 14
ATOM 18278 C CA . LYS A 1 117 ? -27.245 -34.791 16.493 1.00 73.45 104 LYS A CA 14
ATOM 18279 C C . LYS A 1 117 ? -28.043 -35.310 17.670 1.00 75.40 104 LYS A C 14
ATOM 18280 O O . LYS A 1 117 ? -28.397 -36.496 17.686 1.00 53.50 104 LYS A O 14
ATOM 18299 N N . PRO A 1 118 ? -28.264 -34.500 18.704 1.00 22.14 105 PRO A N 14
ATOM 18300 C CA . PRO A 1 118 ? -29.086 -34.889 19.818 1.00 63.22 105 PRO A CA 14
ATOM 18301 C C . PRO A 1 118 ? -30.540 -34.472 19.579 1.00 53.42 105 PRO A C 14
ATOM 18302 O O . PRO A 1 118 ? -30.950 -33.380 20.010 1.00 54.21 105 PRO A O 14
ATOM 18313 N N . MET A 1 30 ? 32.271 -18.042 17.583 1.00 0.00 17 MET A N 15
ATOM 18314 C CA . MET A 1 30 ? 31.183 -18.070 16.598 1.00 52.33 17 MET A CA 15
ATOM 18315 C C . MET A 1 30 ? 29.838 -18.261 17.303 1.00 30.00 17 MET A C 15
ATOM 18316 O O . MET A 1 30 ? 28.887 -18.756 16.692 1.00 11.20 17 MET A O 15
ATOM 18330 N N . ALA A 1 31 ? 29.754 -17.823 18.565 1.00 62.30 18 ALA A N 15
ATOM 18331 C CA . ALA A 1 31 ? 28.576 -18.014 19.403 1.00 42.14 18 ALA A CA 15
ATOM 18332 C C . ALA A 1 31 ? 27.300 -17.507 18.744 1.00 74.21 18 ALA A C 15
ATOM 18333 O O . ALA A 1 31 ? 27.124 -16.300 18.515 1.00 32.10 18 ALA A O 15
ATOM 18340 N N . ALA A 1 32 ? 26.449 -18.438 18.401 1.00 65.52 19 ALA A N 15
ATOM 18341 C CA . ALA A 1 32 ? 25.182 -18.156 17.805 1.00 2.21 19 ALA A CA 15
ATOM 18342 C C . ALA A 1 32 ? 24.218 -19.261 18.179 1.00 0.45 19 ALA A C 15
ATOM 18343 O O . ALA A 1 32 ? 24.386 -20.411 17.730 1.00 43.54 19 ALA A O 15
ATOM 18350 N N . PRO A 1 33 ? 23.211 -18.963 19.016 1.00 53.23 20 PRO A N 15
ATOM 18351 C CA . PRO A 1 33 ? 22.248 -19.965 19.473 1.00 44.20 20 PRO A CA 15
ATOM 18352 C C . PRO A 1 33 ? 21.460 -20.574 18.325 1.00 40.20 20 PRO A C 15
ATOM 18353 O O . PRO A 1 33 ? 21.057 -21.730 18.400 1.00 31.31 20 PRO A O 15
ATOM 18364 N N . THR A 1 34 ? 21.287 -19.793 17.256 1.00 70.42 21 THR A N 15
ATOM 18365 C CA . THR A 1 34 ? 20.542 -20.206 16.086 1.00 72.44 21 THR A CA 15
ATOM 18366 C C . THR A 1 34 ? 19.070 -20.504 16.488 1.00 4.42 21 THR A C 15
ATOM 18367 O O . THR A 1 34 ? 18.686 -21.658 16.739 1.00 50.14 21 THR A O 15
ATOM 18378 N N . PRO A 1 35 ? 18.260 -19.435 16.640 1.00 72.23 22 PRO A N 15
ATOM 18379 C CA . PRO A 1 35 ? 16.878 -19.540 17.107 1.00 74.51 22 PRO A CA 15
ATOM 18380 C C . PRO A 1 35 ? 15.993 -20.292 16.131 1.00 34.04 22 PRO A C 15
ATOM 18381 O O . PRO A 1 35 ? 15.943 -19.965 14.931 1.00 40.44 22 PRO A O 15
ATOM 18392 N N . VAL A 1 36 ? 15.313 -21.298 16.626 1.00 71.14 23 VAL A N 15
ATOM 18393 C CA . VAL A 1 36 ? 14.422 -22.086 15.804 1.00 44.32 23 VAL A CA 15
ATOM 18394 C C . VAL A 1 36 ? 13.216 -21.262 15.353 1.00 62.21 23 VAL A C 15
ATOM 18395 O O . VAL A 1 36 ? 12.658 -20.473 16.131 1.00 22.43 23 VAL A O 15
ATOM 18408 N N . PRO A 1 37 ? 12.848 -21.365 14.074 1.00 1.32 24 PRO A N 15
ATOM 18409 C CA . PRO A 1 37 ? 11.679 -20.700 13.545 1.00 65.02 24 PRO A CA 15
ATOM 18410 C C . PRO A 1 37 ? 10.447 -21.565 13.783 1.00 30.32 24 PRO A C 15
ATOM 18411 O O . PRO A 1 37 ? 10.465 -22.466 14.637 1.00 31.42 24 PRO A O 15
ATOM 18422 N N . GLY A 1 38 ? 9.398 -21.303 13.055 1.00 5.02 25 GLY A N 15
ATOM 18423 C CA . GLY A 1 38 ? 8.220 -22.108 13.152 1.00 10.24 25 GLY A CA 15
ATOM 18424 C C . GLY A 1 38 ? 8.425 -23.440 12.466 1.00 3.23 25 GLY A C 15
ATOM 18425 O O . GLY A 1 38 ? 8.258 -23.555 11.254 1.00 32.33 25 GLY A O 15
ATOM 18429 N N . ILE A 1 39 ? 8.794 -24.453 13.237 1.00 41.13 26 ILE A N 15
ATOM 18430 C CA . ILE A 1 39 ? 9.027 -25.797 12.693 1.00 5.21 26 ILE A CA 15
ATOM 18431 C C . ILE A 1 39 ? 7.723 -26.590 12.645 1.00 21.15 26 ILE A C 15
ATOM 18432 O O . ILE A 1 39 ? 7.703 -27.814 12.476 1.00 35.23 26 ILE A O 15
ATOM 18448 N N . PHE A 1 40 ? 6.656 -25.862 12.743 1.00 64.30 27 PHE A N 15
ATOM 18449 C CA . PHE A 1 40 ? 5.327 -26.368 12.678 1.00 14.13 27 PHE A CA 15
ATOM 18450 C C . PHE A 1 40 ? 4.615 -25.594 11.589 1.00 20.55 27 PHE A C 15
ATOM 18451 O O . PHE A 1 40 ? 5.121 -24.548 11.142 1.00 2.54 27 PHE A O 15
ATOM 18468 N N . ASP A 1 41 ? 3.488 -26.066 11.153 1.00 11.43 28 ASP A N 15
ATOM 18469 C CA . ASP A 1 41 ? 2.793 -25.403 10.075 1.00 42.15 28 ASP A CA 15
ATOM 18470 C C . ASP A 1 41 ? 1.651 -24.583 10.684 1.00 2.33 28 ASP A C 15
ATOM 18471 O O . ASP A 1 41 ? 1.489 -24.550 11.913 1.00 62.24 28 ASP A O 15
ATOM 18480 N N . ILE A 1 42 ? 0.877 -23.945 9.871 1.00 34.25 29 ILE A N 15
ATOM 18481 C CA . ILE A 1 42 ? -0.185 -23.103 10.335 1.00 41.03 29 ILE A CA 15
ATOM 18482 C C . ILE A 1 42 ? -1.489 -23.842 10.156 1.00 14.22 29 ILE A C 15
ATOM 18483 O O . ILE A 1 42 ? -1.954 -24.053 9.026 1.00 23.23 29 ILE A O 15
ATOM 18499 N N . PHE A 1 43 ? -2.047 -24.270 11.245 1.00 3.43 30 PHE A N 15
ATOM 18500 C CA . PHE A 1 43 ? -3.247 -25.062 11.228 1.00 62.45 30 PHE A CA 15
ATOM 18501 C C . PHE A 1 43 ? -4.340 -24.457 12.080 1.00 74.43 30 PHE A C 15
ATOM 18502 O O . PHE A 1 43 ? -4.177 -23.381 12.684 1.00 41.33 30 PHE A O 15
ATOM 18519 N N . LYS A 1 44 ? -5.450 -25.136 12.084 1.00 61.54 31 LYS A N 15
ATOM 18520 C CA . LYS A 1 44 ? -6.614 -24.826 12.861 1.00 21.31 31 LYS A CA 15
ATOM 18521 C C . LYS A 1 44 ? -7.136 -26.153 13.314 1.00 64.23 31 LYS A C 15
ATOM 18522 O O . LYS A 1 44 ? -6.528 -27.186 12.986 1.00 54.23 31 LYS A O 15
ATOM 18541 N N . LYS A 1 45 ? -8.222 -26.163 14.039 1.00 64.53 32 LYS A N 15
ATOM 18542 C CA . LYS A 1 45 ? -8.856 -27.412 14.363 1.00 62.22 32 LYS A CA 15
ATOM 18543 C C . LYS A 1 45 ? -9.455 -27.980 13.069 1.00 45.44 32 LYS A C 15
ATOM 18544 O O . LYS A 1 45 ? -9.778 -27.199 12.147 1.00 53.13 32 LYS A O 15
ATOM 18563 N N . PRO A 1 46 ? -9.552 -29.310 12.935 1.00 30.33 33 PRO A N 15
ATOM 18564 C CA . PRO A 1 46 ? -10.137 -29.931 11.749 1.00 61.21 33 PRO A CA 15
ATOM 18565 C C . PRO A 1 46 ? -11.568 -29.451 11.499 1.00 41.32 33 PRO A C 15
ATOM 18566 O O . PRO A 1 46 ? -12.239 -28.934 12.412 1.00 33.13 33 PRO A O 15
ATOM 18577 N N . VAL A 1 47 ? -12.021 -29.619 10.277 1.00 11.54 34 VAL A N 15
ATOM 18578 C CA . VAL A 1 47 ? -13.364 -29.216 9.868 1.00 54.43 34 VAL A CA 15
ATOM 18579 C C . VAL A 1 47 ? -14.424 -29.945 10.699 1.00 52.21 34 VAL A C 15
ATOM 18580 O O . VAL A 1 47 ? -14.137 -31.002 11.266 1.00 22.41 34 VAL A O 15
ATOM 18593 N N . PRO A 1 48 ? -15.668 -29.405 10.790 1.00 32.22 35 PRO A N 15
ATOM 18594 C CA . PRO A 1 48 ? -16.752 -30.029 11.569 1.00 65.31 35 PRO A CA 15
ATOM 18595 C C . PRO A 1 48 ? -16.983 -31.474 11.198 1.00 30.04 35 PRO A C 15
ATOM 18596 O O . PRO A 1 48 ? -17.341 -32.303 12.042 1.00 71.43 35 PRO A O 15
ATOM 18607 N N . THR A 1 49 ? -16.728 -31.790 9.976 1.00 32.55 36 THR A N 15
ATOM 18608 C CA . THR A 1 49 ? -16.837 -33.115 9.527 1.00 23.40 36 THR A CA 15
ATOM 18609 C C . THR A 1 49 ? -15.484 -33.805 9.667 1.00 21.23 36 THR A C 15
ATOM 18610 O O . THR A 1 49 ? -14.842 -34.165 8.681 1.00 75.34 36 THR A O 15
ATOM 18621 N N . SER A 1 50 ? -15.003 -33.852 10.904 1.00 21.35 37 SER A N 15
ATOM 18622 C CA . SER A 1 50 ? -13.794 -34.555 11.219 1.00 51.44 37 SER A CA 15
ATOM 18623 C C . SER A 1 50 ? -14.073 -36.035 11.072 1.00 23.33 37 SER A C 15
ATOM 18624 O O . SER A 1 50 ? -14.809 -36.622 11.880 1.00 64.31 37 SER A O 15
ATOM 18632 N N . CYS A 1 51 ? -13.552 -36.618 10.042 1.00 61.31 38 CYS A N 15
ATOM 18633 C CA . CYS A 1 51 ? -13.792 -37.992 9.773 1.00 42.44 38 CYS A CA 15
ATOM 18634 C C . CYS A 1 51 ? -12.867 -38.790 10.641 1.00 2.11 38 CYS A C 15
ATOM 18635 O O . CYS A 1 51 ? -11.642 -38.711 10.502 1.00 51.14 38 CYS A O 15
ATOM 18642 N N . LYS A 1 52 ? -13.416 -39.494 11.562 1.00 74.14 39 LYS A N 15
ATOM 18643 C CA . LYS A 1 52 ? -12.626 -40.307 12.400 1.00 15.12 39 LYS A CA 15
ATOM 18644 C C . LYS A 1 52 ? -12.533 -41.662 11.780 1.00 20.45 39 LYS A C 15
ATOM 18645 O O . LYS A 1 52 ? -13.541 -42.259 11.396 1.00 72.42 39 LYS A O 15
ATOM 18664 N N . LEU A 1 53 ? -11.358 -42.109 11.674 1.00 52.13 40 LEU A N 15
ATOM 18665 C CA . LEU A 1 53 ? -11.058 -43.388 11.159 1.00 12.14 40 LEU A CA 15
ATOM 18666 C C . LEU A 1 53 ? -10.442 -44.170 12.257 1.00 63.54 40 LEU A C 15
ATOM 18667 O O . LEU A 1 53 ? -9.369 -43.820 12.761 1.00 22.14 40 LEU A O 15
ATOM 18683 N N . ALA A 1 54 ? -11.123 -45.175 12.672 1.00 21.13 41 ALA A N 15
ATOM 18684 C CA . ALA A 1 54 ? -10.678 -45.957 13.761 1.00 63.12 41 ALA A CA 15
ATOM 18685 C C . ALA A 1 54 ? -10.647 -47.379 13.376 1.00 11.42 41 ALA A C 15
ATOM 18686 O O . ALA A 1 54 ? -11.666 -47.960 13.010 1.00 13.42 41 ALA A O 15
ATOM 18693 N N . LEU A 1 55 ? -9.505 -47.938 13.413 1.00 62.30 42 LEU A N 15
ATOM 18694 C CA . LEU A 1 55 ? -9.386 -49.293 13.115 1.00 53.53 42 LEU A CA 15
ATOM 18695 C C . LEU A 1 55 ? -9.435 -50.054 14.397 1.00 54.22 42 LEU A C 15
ATOM 18696 O O . LEU A 1 55 ? -8.742 -49.706 15.379 1.00 4.44 42 LEU A O 15
ATOM 18712 N N . THR A 1 56 ? -10.256 -51.046 14.398 1.00 3.43 43 THR A N 15
ATOM 18713 C CA . THR A 1 56 ? -10.490 -51.869 15.529 1.00 54.11 43 THR A CA 15
ATOM 18714 C C . THR A 1 56 ? -10.287 -53.308 15.099 1.00 44.34 43 THR A C 15
ATOM 18715 O O . THR A 1 56 ? -10.595 -53.657 13.946 1.00 0.25 43 THR A O 15
ATOM 18726 N N . ASN A 1 57 ? -9.737 -54.123 15.959 1.00 2.54 44 ASN A N 15
ATOM 18727 C CA . ASN A 1 57 ? -9.616 -55.530 15.652 1.00 72.31 44 ASN A CA 15
ATOM 18728 C C . ASN A 1 57 ? -10.939 -56.191 16.024 1.00 3.50 44 ASN A C 15
ATOM 18729 O O . ASN A 1 57 ? -11.770 -55.559 16.683 1.00 70.34 44 ASN A O 15
ATOM 18740 N N . GLY A 1 58 ? -11.131 -57.435 15.634 1.00 32.54 45 GLY A N 15
ATOM 18741 C CA . GLY A 1 58 ? -12.410 -58.147 15.819 1.00 32.12 45 GLY A CA 15
ATOM 18742 C C . GLY A 1 58 ? -12.930 -58.267 17.257 1.00 31.31 45 GLY A C 15
ATOM 18743 O O . GLY A 1 58 ? -14.046 -58.756 17.470 1.00 60.22 45 GLY A O 15
ATOM 18747 N N . ASN A 1 59 ? -12.147 -57.844 18.231 1.00 64.04 46 ASN A N 15
ATOM 18748 C CA . ASN A 1 59 ? -12.575 -57.862 19.628 1.00 41.25 46 ASN A CA 15
ATOM 18749 C C . ASN A 1 59 ? -13.095 -56.492 20.028 1.00 22.03 46 ASN A C 15
ATOM 18750 O O . ASN A 1 59 ? -13.326 -56.232 21.206 1.00 74.23 46 ASN A O 15
ATOM 18761 N N . LYS A 1 60 ? -13.234 -55.608 19.029 1.00 63.41 47 LYS A N 15
ATOM 18762 C CA . LYS A 1 60 ? -13.734 -54.231 19.194 1.00 21.13 47 LYS A CA 15
ATOM 18763 C C . LYS A 1 60 ? -12.725 -53.321 19.868 1.00 23.43 47 LYS A C 15
ATOM 18764 O O . LYS A 1 60 ? -13.034 -52.179 20.220 1.00 21.05 47 LYS A O 15
ATOM 18783 N N . ARG A 1 61 ? -11.517 -53.810 20.021 1.00 70.14 48 ARG A N 15
ATOM 18784 C CA . ARG A 1 61 ? -10.464 -53.012 20.577 1.00 23.55 48 ARG A CA 15
ATOM 18785 C C . ARG A 1 61 ? -9.938 -52.099 19.506 1.00 2.43 48 ARG A C 15
ATOM 18786 O O . ARG A 1 61 ? -9.577 -52.550 18.410 1.00 31.10 48 ARG A O 15
ATOM 18807 N N . GLU A 1 62 ? -9.940 -50.838 19.797 1.00 2.21 49 GLU A N 15
ATOM 18808 C CA . GLU A 1 62 ? -9.493 -49.839 18.880 1.00 71.42 49 GLU A CA 15
ATOM 18809 C C . GLU A 1 62 ? -7.976 -49.876 18.838 1.00 73.43 49 GLU A C 15
ATOM 18810 O O . GLU A 1 62 ? -7.304 -49.648 19.857 1.00 0.24 49 GLU A O 15
ATOM 18822 N N . VAL A 1 63 ? -7.439 -50.218 17.695 1.00 62.32 50 VAL A N 15
ATOM 18823 C CA . VAL A 1 63 ? -6.017 -50.309 17.538 1.00 45.44 50 VAL A CA 15
ATOM 18824 C C . VAL A 1 63 ? -5.461 -48.988 17.058 1.00 22.42 50 VAL A C 15
ATOM 18825 O O . VAL A 1 63 ? -4.308 -48.657 17.342 1.00 32.24 50 VAL A O 15
ATOM 18838 N N . ASP A 1 64 ? -6.268 -48.222 16.335 1.00 63.52 51 ASP A N 15
ATOM 18839 C CA . ASP A 1 64 ? -5.813 -46.903 15.910 1.00 70.23 51 ASP A CA 15
ATOM 18840 C C . ASP A 1 64 ? -6.981 -46.006 15.634 1.00 35.30 51 ASP A C 15
ATOM 18841 O O . ASP A 1 64 ? -8.071 -46.485 15.348 1.00 24.44 51 ASP A O 15
ATOM 18850 N N . ALA A 1 65 ? -6.750 -44.731 15.707 1.00 73.42 52 ALA A N 15
ATOM 18851 C CA . ALA A 1 65 ? -7.780 -43.734 15.574 1.00 10.13 52 ALA A CA 15
ATOM 18852 C C . ALA A 1 65 ? -7.180 -42.436 15.074 1.00 11.21 52 ALA A C 15
ATOM 18853 O O . ALA A 1 65 ? -6.377 -41.806 15.770 1.00 73.04 52 ALA A O 15
ATOM 18860 N N . MET A 1 66 ? -7.552 -42.043 13.896 1.00 32.34 53 MET A N 15
ATOM 18861 C CA . MET A 1 66 ? -7.053 -40.823 13.291 1.00 61.25 53 MET A CA 15
ATOM 18862 C C . MET A 1 66 ? -8.201 -39.969 12.814 1.00 64.02 53 MET A C 15
ATOM 18863 O O . MET A 1 66 ? -9.208 -40.490 12.336 1.00 60.11 53 MET A O 15
ATOM 18877 N N . LEU A 1 67 ? -8.075 -38.682 12.992 1.00 42.01 54 LEU A N 15
ATOM 18878 C CA . LEU A 1 67 ? -9.027 -37.731 12.482 1.00 12.01 54 LEU A CA 15
ATOM 18879 C C . LEU A 1 67 ? -8.506 -37.148 11.197 1.00 13.12 54 LEU A C 15
ATOM 18880 O O . LEU A 1 67 ? -7.474 -36.451 11.189 1.00 3.22 54 LEU A O 15
ATOM 18896 N N . LEU A 1 68 ? -9.184 -37.435 10.128 1.00 55.12 55 LEU A N 15
ATOM 18897 C CA . LEU A 1 68 ? -8.808 -36.937 8.839 1.00 13.24 55 LEU A CA 15
ATOM 18898 C C . LEU A 1 68 ? -9.953 -36.167 8.187 1.00 0.11 55 LEU A C 15
ATOM 18899 O O . LEU A 1 68 ? -11.099 -36.234 8.650 1.00 61.30 55 LEU A O 15
ATOM 18915 N N . PRO A 1 69 ? -9.658 -35.363 7.149 1.00 42.03 56 PRO A N 15
ATOM 18916 C CA . PRO A 1 69 ? -10.675 -34.647 6.405 1.00 54.24 56 PRO A CA 15
ATOM 18917 C C . PRO A 1 69 ? -11.388 -35.582 5.402 1.00 43.32 56 PRO A C 15
ATOM 18918 O O . PRO A 1 69 ? -10.858 -36.664 5.063 1.00 42.42 56 PRO A O 15
ATOM 18929 N N . PRO A 1 70 ? -12.601 -35.194 4.930 1.00 52.34 57 PRO A N 15
ATOM 18930 C CA . PRO A 1 70 ? -13.370 -35.984 3.965 1.00 73.34 57 PRO A CA 15
ATOM 18931 C C . PRO A 1 70 ? -12.552 -36.318 2.717 1.00 3.24 57 PRO A C 15
ATOM 18932 O O . PRO A 1 70 ? -11.834 -35.459 2.188 1.00 14.21 57 PRO A O 15
ATOM 18943 N N . SER A 1 71 ? -12.652 -37.574 2.284 1.00 33.11 58 SER A N 15
ATOM 18944 C CA . SER A 1 71 ? -11.938 -38.103 1.113 1.00 40.14 58 SER A CA 15
ATOM 18945 C C . SER A 1 71 ? -10.417 -38.250 1.335 1.00 35.12 58 SER A C 15
ATOM 18946 O O . SER A 1 71 ? -9.645 -38.380 0.376 1.00 25.04 58 SER A O 15
ATOM 18954 N N . GLY A 1 72 ? -9.997 -38.260 2.587 1.00 51.31 59 GLY A N 15
ATOM 18955 C CA . GLY A 1 72 ? -8.608 -38.472 2.888 1.00 54.55 59 GLY A CA 15
ATOM 18956 C C . GLY A 1 72 ? -8.272 -39.952 2.966 1.00 44.04 59 GLY A C 15
ATOM 18957 O O . GLY A 1 72 ? -9.162 -40.802 3.110 1.00 22.41 59 GLY A O 15
ATOM 18961 N N . THR A 1 73 ? -7.017 -40.265 2.843 1.00 32.43 60 THR A N 15
ATOM 18962 C CA . THR A 1 73 ? -6.552 -41.621 2.930 1.00 75.03 60 THR A CA 15
ATOM 18963 C C . THR A 1 73 ? -5.876 -41.815 4.283 1.00 72.34 60 THR A C 15
ATOM 18964 O O . THR A 1 73 ? -4.752 -41.351 4.491 1.00 24.11 60 THR A O 15
ATOM 18975 N N . THR A 1 74 ? -6.547 -42.456 5.189 1.00 52.23 61 THR A N 15
ATOM 18976 C CA . THR A 1 74 ? -6.072 -42.537 6.541 1.00 22.34 61 THR A CA 15
ATOM 18977 C C . THR A 1 74 ? -5.178 -43.748 6.781 1.00 35.15 61 THR A C 15
ATOM 18978 O O . THR A 1 74 ? -5.624 -44.892 6.695 1.00 1.32 61 THR A O 15
ATOM 18989 N N . ILE A 1 75 ? -3.933 -43.489 7.073 1.00 61.34 62 ILE A N 15
ATOM 18990 C CA . ILE A 1 75 ? -2.987 -44.523 7.380 1.00 24.23 62 ILE A CA 15
ATOM 18991 C C . ILE A 1 75 ? -3.062 -44.825 8.871 1.00 63.33 62 ILE A C 15
ATOM 18992 O O . ILE A 1 75 ? -2.559 -44.063 9.710 1.00 2.53 62 ILE A O 15
ATOM 19008 N N . LEU A 1 76 ? -3.728 -45.886 9.179 1.00 63.33 63 LEU A N 15
ATOM 19009 C CA . LEU A 1 76 ? -3.949 -46.338 10.519 1.00 74.44 63 LEU A CA 15
ATOM 19010 C C . LEU A 1 76 ? -2.908 -47.382 10.862 1.00 21.22 63 LEU A C 15
ATOM 19011 O O . LEU A 1 76 ? -2.477 -48.139 9.995 1.00 12.12 63 LEU A O 15
ATOM 19027 N N . SER A 1 77 ? -2.479 -47.407 12.085 1.00 1.43 64 SER A N 15
ATOM 19028 C CA . SER A 1 77 ? -1.451 -48.333 12.497 1.00 22.31 64 SER A CA 15
ATOM 19029 C C . SER A 1 77 ? -1.889 -49.138 13.719 1.00 64.44 64 SER A C 15
ATOM 19030 O O . SER A 1 77 ? -2.095 -48.597 14.806 1.00 3.35 64 SER A O 15
ATOM 19038 N N . ASP A 1 78 ? -2.083 -50.417 13.492 1.00 60.41 65 ASP A N 15
ATOM 19039 C CA . ASP A 1 78 ? -2.520 -51.386 14.489 1.00 62.22 65 ASP A CA 15
ATOM 19040 C C . ASP A 1 78 ? -1.519 -51.470 15.613 1.00 32.54 65 ASP A C 15
ATOM 19041 O O . ASP A 1 78 ? -0.485 -52.105 15.455 1.00 34.42 65 ASP A O 15
ATOM 19050 N N . THR A 1 79 ? -1.801 -50.861 16.739 1.00 14.00 66 THR A N 15
ATOM 19051 C CA . THR A 1 79 ? -0.894 -50.953 17.879 1.00 23.42 66 THR A CA 15
ATOM 19052 C C . THR A 1 79 ? -0.751 -52.417 18.364 1.00 44.10 66 THR A C 15
ATOM 19053 O O . THR A 1 79 ? 0.280 -52.809 18.908 1.00 31.15 66 THR A O 15
ATOM 19064 N N . SER A 1 80 ? -1.755 -53.222 18.104 1.00 2.21 67 SER A N 15
ATOM 19065 C CA . SER A 1 80 ? -1.734 -54.598 18.520 1.00 54.22 67 SER A CA 15
ATOM 19066 C C . SER A 1 80 ? -1.406 -55.553 17.341 1.00 71.41 67 SER A C 15
ATOM 19067 O O . SER A 1 80 ? -1.462 -56.777 17.500 1.00 53.21 67 SER A O 15
ATOM 19075 N N . GLY A 1 81 ? -1.017 -55.013 16.182 1.00 15.42 68 GLY A N 15
ATOM 19076 C CA . GLY A 1 81 ? -0.817 -55.900 15.032 1.00 43.51 68 GLY A CA 15
ATOM 19077 C C . GLY A 1 81 ? 0.217 -55.436 14.011 1.00 70.13 68 GLY A C 15
ATOM 19078 O O . GLY A 1 81 ? 0.776 -56.269 13.287 1.00 24.05 68 GLY A O 15
ATOM 19082 N N . ALA A 1 82 ? 0.461 -54.123 13.946 1.00 22.54 69 ALA A N 15
ATOM 19083 C CA . ALA A 1 82 ? 1.404 -53.503 13.000 1.00 72.11 69 ALA A CA 15
ATOM 19084 C C . ALA A 1 82 ? 1.087 -53.873 11.548 1.00 11.34 69 ALA A C 15
ATOM 19085 O O . ALA A 1 82 ? 1.993 -54.103 10.736 1.00 31.00 69 ALA A O 15
ATOM 19092 N N . GLY A 1 83 ? -0.186 -53.901 11.216 1.00 3.03 70 GLY A N 15
ATOM 19093 C CA . GLY A 1 83 ? -0.584 -54.229 9.871 1.00 70.32 70 GLY A CA 15
ATOM 19094 C C . GLY A 1 83 ? -0.439 -53.022 8.997 1.00 21.51 70 GLY A C 15
ATOM 19095 O O . GLY A 1 83 ? 0.046 -53.113 7.866 1.00 11.24 70 GLY A O 15
ATOM 19099 N N . VAL A 1 84 ? -0.823 -51.892 9.562 1.00 50.41 71 VAL A N 15
ATOM 19100 C CA . VAL A 1 84 ? -0.757 -50.578 8.936 1.00 25.34 71 VAL A CA 15
ATOM 19101 C C . VAL A 1 84 ? -1.690 -50.512 7.729 1.00 32.24 71 VAL A C 15
ATOM 19102 O O . VAL A 1 84 ? -1.332 -50.883 6.596 1.00 64.01 71 VAL A O 15
ATOM 19115 N N . PHE A 1 85 ? -2.885 -50.071 7.985 1.00 72.55 72 PHE A N 15
ATOM 19116 C CA . PHE A 1 85 ? -3.923 -50.044 6.988 1.00 11.42 72 PHE A CA 15
ATOM 19117 C C . PHE A 1 85 ? -4.254 -48.640 6.557 1.00 73.31 72 PHE A C 15
ATOM 19118 O O . PHE A 1 85 ? -4.360 -47.750 7.369 1.00 70.11 72 PHE A O 15
ATOM 19135 N N . THR A 1 86 ? -4.417 -48.445 5.281 1.00 51.41 73 THR A N 15
ATOM 19136 C CA . THR A 1 86 ? -4.763 -47.149 4.763 1.00 45.23 73 THR A CA 15
ATOM 19137 C C . THR A 1 86 ? -6.220 -47.144 4.317 1.00 61.31 73 THR A C 15
ATOM 19138 O O . THR A 1 86 ? -6.555 -47.665 3.262 1.00 65.43 73 THR A O 15
ATOM 19149 N N . ALA A 1 87 ? -7.063 -46.603 5.141 1.00 64.14 74 ALA A N 15
ATOM 19150 C CA . ALA A 1 87 ? -8.477 -46.514 4.869 1.00 71.22 74 ALA A CA 15
ATOM 19151 C C . ALA A 1 87 ? -8.765 -45.274 4.058 1.00 12.23 74 ALA A C 15
ATOM 19152 O O . ALA A 1 87 ? -8.647 -44.147 4.556 1.00 41.10 74 ALA A O 15
ATOM 19159 N N . LYS A 1 88 ? -9.083 -45.473 2.814 1.00 61.23 75 LYS A N 15
ATOM 19160 C CA . LYS A 1 88 ? -9.424 -44.386 1.926 1.00 41.31 75 LYS A CA 15
ATOM 19161 C C . LYS A 1 88 ? -10.886 -44.079 2.128 1.00 42.33 75 LYS A C 15
ATOM 19162 O O . LYS A 1 88 ? -11.706 -44.982 2.034 1.00 54.43 75 LYS A O 15
ATOM 19181 N N . VAL A 1 89 ? -11.223 -42.856 2.455 1.00 33.40 76 VAL A N 15
ATOM 19182 C CA . VAL A 1 89 ? -12.620 -42.511 2.664 1.00 41.23 76 VAL A CA 15
ATOM 19183 C C . VAL A 1 89 ? -13.171 -41.645 1.561 1.00 21.52 76 VAL A C 15
ATOM 19184 O O . VAL A 1 89 ? -12.440 -41.167 0.697 1.00 63.22 76 VAL A O 15
ATOM 19197 N N . ASN A 1 90 ? -14.461 -41.466 1.598 1.00 74.12 77 ASN A N 15
ATOM 19198 C CA . ASN A 1 90 ? -15.167 -40.616 0.665 1.00 33.23 77 ASN A CA 15
ATOM 19199 C C . ASN A 1 90 ? -15.551 -39.325 1.423 1.00 72.22 77 ASN A C 15
ATOM 19200 O O . ASN A 1 90 ? -15.180 -39.169 2.608 1.00 61.32 77 ASN A O 15
ATOM 19211 N N . SER A 1 91 ? -16.326 -38.445 0.808 1.00 62.14 78 SER A N 15
ATOM 19212 C CA . SER A 1 91 ? -16.722 -37.168 1.409 1.00 34.24 78 SER A CA 15
ATOM 19213 C C . SER A 1 91 ? -17.711 -37.412 2.558 1.00 2.12 78 SER A C 15
ATOM 19214 O O . SER A 1 91 ? -18.020 -36.531 3.348 1.00 60.45 78 SER A O 15
ATOM 19222 N N . LYS A 1 92 ? -18.159 -38.642 2.626 1.00 41.42 79 LYS A N 15
ATOM 19223 C CA . LYS A 1 92 ? -19.092 -39.138 3.614 1.00 53.30 79 LYS A CA 15
ATOM 19224 C C . LYS A 1 92 ? -18.375 -39.451 4.925 1.00 63.14 79 LYS A C 15
ATOM 19225 O O . LYS A 1 92 ? -19.017 -39.788 5.909 1.00 12.30 79 LYS A O 15
ATOM 19244 N N . CYS A 1 93 ? -17.027 -39.393 4.903 1.00 51.32 80 CYS A N 15
ATOM 19245 C CA . CYS A 1 93 ? -16.177 -39.766 6.064 1.00 5.41 80 CYS A CA 15
ATOM 19246 C C . CYS A 1 93 ? -16.174 -41.264 6.281 1.00 3.34 80 CYS A C 15
ATOM 19247 O O . CYS A 1 93 ? -15.667 -41.759 7.280 1.00 63.54 80 CYS A O 15
ATOM 19254 N N . GLU A 1 94 ? -16.688 -41.978 5.313 1.00 32.13 81 GLU A N 15
ATOM 19255 C CA . GLU A 1 94 ? -16.777 -43.393 5.396 1.00 22.02 81 GLU A CA 15
ATOM 19256 C C . GLU A 1 94 ? -15.755 -43.980 4.508 1.00 64.44 81 GLU A C 15
ATOM 19257 O O . GLU A 1 94 ? -15.504 -43.455 3.407 1.00 22.13 81 GLU A O 15
ATOM 19269 N N . PHE A 1 95 ? -15.147 -45.024 4.977 1.00 33.24 82 PHE A N 15
ATOM 19270 C CA . PHE A 1 95 ? -14.114 -45.681 4.266 1.00 60.13 82 PHE A CA 15
ATOM 19271 C C . PHE A 1 95 ? -14.692 -46.432 3.083 1.00 20.25 82 PHE A C 15
ATOM 19272 O O . PHE A 1 95 ? -15.750 -47.071 3.186 1.00 15.11 82 PHE A O 15
ATOM 19289 N N . THR A 1 96 ? -14.042 -46.301 1.974 1.00 74.31 83 THR A N 15
ATOM 19290 C CA . THR A 1 96 ? -14.435 -46.962 0.781 1.00 12.41 83 THR A CA 15
ATOM 19291 C C . THR A 1 96 ? -13.532 -48.165 0.505 1.00 20.43 83 THR A C 15
ATOM 19292 O O . THR A 1 96 ? -14.016 -49.241 0.141 1.00 44.21 83 THR A O 15
ATOM 19303 N N . SER A 1 97 ? -12.227 -48.004 0.705 1.00 24.25 84 SER A N 15
ATOM 19304 C CA . SER A 1 97 ? -11.291 -49.082 0.460 1.00 72.40 84 SER A CA 15
ATOM 19305 C C . SER A 1 97 ? -10.079 -48.950 1.375 1.00 71.45 84 SER A C 15
ATOM 19306 O O . SER A 1 97 ? -9.567 -47.851 1.577 1.00 4.25 84 SER A O 15
ATOM 19314 N N . VAL A 1 98 ? -9.677 -50.035 1.974 1.00 73.10 85 VAL A N 15
ATOM 19315 C CA . VAL A 1 98 ? -8.488 -50.058 2.789 1.00 42.13 85 VAL A CA 15
ATOM 19316 C C . VAL A 1 98 ? -7.346 -50.702 2.011 1.00 72.11 85 VAL A C 15
ATOM 19317 O O . VAL A 1 98 ? -7.533 -51.718 1.357 1.00 12.12 85 VAL A O 15
ATOM 19330 N N . SER A 1 99 ? -6.197 -50.088 2.056 1.00 62.40 86 SER A N 15
ATOM 19331 C CA . SER A 1 99 ? -5.012 -50.641 1.472 1.00 23.22 86 SER A CA 15
ATOM 19332 C C . SER A 1 99 ? -4.212 -51.315 2.592 1.00 64.12 86 SER A C 15
ATOM 19333 O O . SER A 1 99 ? -4.146 -50.768 3.708 1.00 42.15 86 SER A O 15
ATOM 19341 N N . PRO A 1 100 ? -3.624 -52.503 2.353 1.00 72.41 87 PRO A N 15
ATOM 19342 C CA . PRO A 1 100 ? -3.714 -53.217 1.058 1.00 53.33 87 PRO A CA 15
ATOM 19343 C C . PRO A 1 100 ? -5.089 -53.873 0.846 1.00 4.55 87 PRO A C 15
ATOM 19344 O O . PRO A 1 100 ? -5.582 -53.982 -0.287 1.00 21.23 87 PRO A O 15
ATOM 19355 N N . ALA A 1 101 ? -5.688 -54.273 1.937 1.00 20.35 88 ALA A N 15
ATOM 19356 C CA . ALA A 1 101 ? -6.982 -54.872 1.988 1.00 35.03 88 ALA A CA 15
ATOM 19357 C C . ALA A 1 101 ? -7.301 -55.017 3.437 1.00 34.44 88 ALA A C 15
ATOM 19358 O O . ALA A 1 101 ? -6.384 -55.140 4.245 1.00 12.01 88 ALA A O 15
ATOM 19365 N N . LEU A 1 102 ? -8.535 -54.942 3.781 1.00 71.32 89 LEU A N 15
ATOM 19366 C CA . LEU A 1 102 ? -8.929 -55.113 5.145 1.00 5.43 89 LEU A CA 15
ATOM 19367 C C . LEU A 1 102 ? -9.320 -56.566 5.356 1.00 20.33 89 LEU A C 15
ATOM 19368 O O . LEU A 1 102 ? -10.110 -57.116 4.571 1.00 10.45 89 LEU A O 15
ATOM 19384 N N . PRO A 1 103 ? -8.771 -57.226 6.374 1.00 25.14 90 PRO A N 15
ATOM 19385 C CA . PRO A 1 103 ? -9.122 -58.592 6.671 1.00 73.35 90 PRO A CA 15
ATOM 19386 C C . PRO A 1 103 ? -10.489 -58.659 7.370 1.00 74.40 90 PRO A C 15
ATOM 19387 O O . PRO A 1 103 ? -11.006 -57.642 7.857 1.00 24.45 90 PRO A O 15
ATOM 19398 N N . THR A 1 104 ? -11.046 -59.833 7.464 1.00 1.01 91 THR A N 15
ATOM 19399 C CA . THR A 1 104 ? -12.386 -59.996 7.995 1.00 43.23 91 THR A CA 15
ATOM 19400 C C . THR A 1 104 ? -12.412 -60.073 9.522 1.00 50.44 91 THR A C 15
ATOM 19401 O O . THR A 1 104 ? -13.466 -60.278 10.142 1.00 40.43 91 THR A O 15
ATOM 19412 N N . GLY A 1 105 ? -11.262 -59.901 10.117 1.00 34.34 92 GLY A N 15
ATOM 19413 C CA . GLY A 1 105 ? -11.158 -59.865 11.546 1.00 73.13 92 GLY A CA 15
ATOM 19414 C C . GLY A 1 105 ? -10.897 -58.468 12.050 1.00 75.33 92 GLY A C 15
ATOM 19415 O O . GLY A 1 105 ? -10.382 -58.290 13.144 1.00 41.11 92 GLY A O 15
ATOM 19419 N N . PHE A 1 106 ? -11.223 -57.479 11.234 1.00 41.00 93 PHE A N 15
ATOM 19420 C CA . PHE A 1 106 ? -11.044 -56.080 11.586 1.00 44.41 93 PHE A CA 15
ATOM 19421 C C . PHE A 1 106 ? -12.252 -55.250 11.215 1.00 45.50 93 PHE A C 15
ATOM 19422 O O . PHE A 1 106 ? -13.098 -55.686 10.428 1.00 34.04 93 PHE A O 15
ATOM 19439 N N . LYS A 1 107 ? -12.349 -54.079 11.804 1.00 62.12 94 LYS A N 15
ATOM 19440 C CA . LYS A 1 107 ? -13.409 -53.151 11.519 1.00 32.05 94 LYS A CA 15
ATOM 19441 C C . LYS A 1 107 ? -12.867 -51.732 11.448 1.00 61.12 94 LYS A C 15
ATOM 19442 O O . LYS A 1 107 ? -12.217 -51.255 12.387 1.00 2.35 94 LYS A O 15
ATOM 19461 N N . ILE A 1 108 ? -13.111 -51.077 10.336 1.00 71.43 95 ILE A N 15
ATOM 19462 C CA . ILE A 1 108 ? -12.739 -49.698 10.162 1.00 24.21 95 ILE A CA 15
ATOM 19463 C C . ILE A 1 108 ? -13.955 -48.823 10.409 1.00 74.13 95 ILE A C 15
ATOM 19464 O O . ILE A 1 108 ? -14.881 -48.765 9.587 1.00 3.14 95 ILE A O 15
ATOM 19480 N N . GLU A 1 109 ? -13.983 -48.243 11.554 1.00 73.41 96 GLU A N 15
ATOM 19481 C CA . GLU A 1 109 ? -14.983 -47.279 11.932 1.00 25.22 96 GLU A CA 15
ATOM 19482 C C . GLU A 1 109 ? -14.722 -45.969 11.227 1.00 52.52 96 GLU A C 15
ATOM 19483 O O . GLU A 1 109 ? -13.790 -45.240 11.575 1.00 32.31 96 GLU A O 15
ATOM 19495 N N . GLY A 1 110 ? -15.468 -45.737 10.185 1.00 43.00 97 GLY A N 15
ATOM 19496 C CA . GLY A 1 110 ? -15.406 -44.498 9.487 1.00 50.12 97 GLY A CA 15
ATOM 19497 C C . GLY A 1 110 ? -16.635 -43.703 9.783 1.00 42.10 97 GLY A C 15
ATOM 19498 O O . GLY A 1 110 ? -17.704 -43.942 9.199 1.00 13.12 97 GLY A O 15
ATOM 19502 N N . SER A 1 111 ? -16.534 -42.836 10.745 1.00 53.33 98 SER A N 15
ATOM 19503 C CA . SER A 1 111 ? -17.637 -42.001 11.152 1.00 55.45 98 SER A CA 15
ATOM 19504 C C . SER A 1 111 ? -17.112 -40.647 11.625 1.00 2.02 98 SER A C 15
ATOM 19505 O O . SER A 1 111 ? -15.945 -40.519 11.968 1.00 22.24 98 SER A O 15
ATOM 19513 N N . VAL A 1 112 ? -17.952 -39.645 11.609 1.00 65.53 99 VAL A N 15
ATOM 19514 C CA . VAL A 1 112 ? -17.553 -38.305 12.015 1.00 72.03 99 VAL A CA 15
ATOM 19515 C C . VAL A 1 112 ? -17.414 -38.231 13.548 1.00 73.50 99 VAL A C 15
ATOM 19516 O O . VAL A 1 112 ? -18.230 -38.809 14.283 1.00 4.21 99 VAL A O 15
ATOM 19529 N N . ASP A 1 113 ? -16.370 -37.560 14.015 1.00 74.10 100 ASP A N 15
ATOM 19530 C CA . ASP A 1 113 ? -16.149 -37.372 15.450 1.00 74.12 100 ASP A CA 15
ATOM 19531 C C . ASP A 1 113 ? -17.118 -36.323 15.973 1.00 70.13 100 ASP A C 15
ATOM 19532 O O . ASP A 1 113 ? -17.245 -35.236 15.394 1.00 73.22 100 ASP A O 15
ATOM 19541 N N . LYS A 1 114 ? -17.796 -36.655 17.039 1.00 45.34 101 LYS A N 15
ATOM 19542 C CA . LYS A 1 114 ? -18.876 -35.834 17.581 1.00 14.21 101 LYS A CA 15
ATOM 19543 C C . LYS A 1 114 ? -18.409 -34.805 18.616 1.00 30.33 101 LYS A C 15
ATOM 19544 O O . LYS A 1 114 ? -17.272 -34.839 19.106 1.00 1.11 101 LYS A O 15
ATOM 19563 N N . GLU A 1 115 ? -19.306 -33.893 18.934 1.00 33.42 102 GLU A N 15
ATOM 19564 C CA . GLU A 1 115 ? -19.096 -32.866 19.945 1.00 14.01 102 GLU A CA 15
ATOM 19565 C C . GLU A 1 115 ? -19.242 -33.503 21.322 1.00 71.52 102 GLU A C 15
ATOM 19566 O O . GLU A 1 115 ? -18.521 -33.179 22.270 1.00 11.43 102 GLU A O 15
ATOM 19578 N N . GLY A 1 116 ? -20.159 -34.419 21.411 1.00 42.33 103 GLY A N 15
ATOM 19579 C CA . GLY A 1 116 ? -20.413 -35.099 22.626 1.00 74.12 103 GLY A CA 15
ATOM 19580 C C . GLY A 1 116 ? -21.656 -35.890 22.501 1.00 73.31 103 GLY A C 15
ATOM 19581 O O . GLY A 1 116 ? -21.958 -36.392 21.415 1.00 5.51 103 GLY A O 15
ATOM 19585 N N . LYS A 1 117 ? -22.388 -35.990 23.562 1.00 54.05 104 LYS A N 15
ATOM 19586 C CA . LYS A 1 117 ? -23.619 -36.712 23.554 1.00 73.45 104 LYS A CA 15
ATOM 19587 C C . LYS A 1 117 ? -24.780 -35.720 23.459 1.00 75.40 104 LYS A C 15
ATOM 19588 O O . LYS A 1 117 ? -24.634 -34.562 23.881 1.00 53.50 104 LYS A O 15
ATOM 19607 N N . PRO A 1 118 ? -25.903 -36.112 22.833 1.00 22.14 105 PRO A N 15
ATOM 19608 C CA . PRO A 1 118 ? -27.064 -35.238 22.686 1.00 63.22 105 PRO A CA 15
ATOM 19609 C C . PRO A 1 118 ? -27.673 -34.883 24.038 1.00 53.42 105 PRO A C 15
ATOM 19610 O O . PRO A 1 118 ? -28.432 -35.703 24.595 1.00 54.21 105 PRO A O 15
ATOM 19621 N N . MET A 1 30 ? 2.254 -32.215 -23.794 1.00 0.00 17 MET A N 16
ATOM 19622 C CA . MET A 1 30 ? 3.565 -31.878 -23.253 1.00 52.33 17 MET A CA 16
ATOM 19623 C C . MET A 1 30 ? 3.495 -31.787 -21.761 1.00 30.00 17 MET A C 16
ATOM 19624 O O . MET A 1 30 ? 2.795 -30.932 -21.222 1.00 11.20 17 MET A O 16
ATOM 19638 N N . ALA A 1 31 ? 4.195 -32.651 -21.095 1.00 62.30 18 ALA A N 16
ATOM 19639 C CA . ALA A 1 31 ? 4.235 -32.659 -19.664 1.00 42.14 18 ALA A CA 16
ATOM 19640 C C . ALA A 1 31 ? 5.649 -32.362 -19.229 1.00 74.21 18 ALA A C 16
ATOM 19641 O O . ALA A 1 31 ? 6.610 -32.768 -19.898 1.00 32.10 18 ALA A O 16
ATOM 19648 N N . ALA A 1 32 ? 5.789 -31.651 -18.154 1.00 65.52 19 ALA A N 16
ATOM 19649 C CA . ALA A 1 32 ? 7.080 -31.259 -17.671 1.00 2.21 19 ALA A CA 16
ATOM 19650 C C . ALA A 1 32 ? 6.993 -31.035 -16.187 1.00 0.45 19 ALA A C 16
ATOM 19651 O O . ALA A 1 32 ? 5.929 -30.644 -15.694 1.00 43.54 19 ALA A O 16
ATOM 19658 N N . PRO A 1 33 ? 8.068 -31.319 -15.432 1.00 53.23 20 PRO A N 16
ATOM 19659 C CA . PRO A 1 33 ? 8.100 -31.041 -14.010 1.00 44.20 20 PRO A CA 16
ATOM 19660 C C . PRO A 1 33 ? 8.056 -29.538 -13.790 1.00 40.20 20 PRO A C 16
ATOM 19661 O O . PRO A 1 33 ? 9.024 -28.816 -14.080 1.00 31.31 20 PRO A O 16
ATOM 19672 N N . THR A 1 34 ? 6.926 -29.063 -13.372 1.00 70.42 21 THR A N 16
ATOM 19673 C CA . THR A 1 34 ? 6.740 -27.664 -13.151 1.00 72.44 21 THR A CA 16
ATOM 19674 C C . THR A 1 34 ? 7.420 -27.230 -11.870 1.00 4.42 21 THR A C 16
ATOM 19675 O O . THR A 1 34 ? 7.508 -28.019 -10.923 1.00 50.14 21 THR A O 16
ATOM 19686 N N . PRO A 1 35 ? 7.970 -26.011 -11.830 1.00 72.23 22 PRO A N 16
ATOM 19687 C CA . PRO A 1 35 ? 8.590 -25.497 -10.627 1.00 74.51 22 PRO A CA 16
ATOM 19688 C C . PRO A 1 35 ? 7.547 -25.371 -9.521 1.00 34.04 22 PRO A C 16
ATOM 19689 O O . PRO A 1 35 ? 6.556 -24.627 -9.660 1.00 40.44 22 PRO A O 16
ATOM 19700 N N . VAL A 1 36 ? 7.737 -26.132 -8.473 1.00 71.14 23 VAL A N 16
ATOM 19701 C CA . VAL A 1 36 ? 6.810 -26.193 -7.370 1.00 44.32 23 VAL A CA 16
ATOM 19702 C C . VAL A 1 36 ? 6.791 -24.865 -6.625 1.00 62.21 23 VAL A C 16
ATOM 19703 O O . VAL A 1 36 ? 7.824 -24.415 -6.106 1.00 22.43 23 VAL A O 16
ATOM 19716 N N . PRO A 1 37 ? 5.632 -24.204 -6.599 1.00 1.32 24 PRO A N 16
ATOM 19717 C CA . PRO A 1 37 ? 5.467 -22.942 -5.919 1.00 65.02 24 PRO A CA 16
ATOM 19718 C C . PRO A 1 37 ? 5.133 -23.154 -4.450 1.00 30.32 24 PRO A C 16
ATOM 19719 O O . PRO A 1 37 ? 5.230 -24.276 -3.932 1.00 31.42 24 PRO A O 16
ATOM 19730 N N . GLY A 1 38 ? 4.754 -22.098 -3.785 1.00 5.02 25 GLY A N 16
ATOM 19731 C CA . GLY A 1 38 ? 4.341 -22.226 -2.431 1.00 10.24 25 GLY A CA 16
ATOM 19732 C C . GLY A 1 38 ? 2.935 -22.739 -2.391 1.00 3.23 25 GLY A C 16
ATOM 19733 O O . GLY A 1 38 ? 2.010 -22.039 -2.820 1.00 32.33 25 GLY A O 16
ATOM 19737 N N . ILE A 1 39 ? 2.760 -23.960 -1.943 1.00 41.13 26 ILE A N 16
ATOM 19738 C CA . ILE A 1 39 ? 1.439 -24.532 -1.887 1.00 5.21 26 ILE A CA 16
ATOM 19739 C C . ILE A 1 39 ? 0.643 -23.875 -0.781 1.00 21.15 26 ILE A C 16
ATOM 19740 O O . ILE A 1 39 ? 1.187 -23.542 0.292 1.00 35.23 26 ILE A O 16
ATOM 19756 N N . PHE A 1 40 ? -0.602 -23.629 -1.053 1.00 64.30 27 PHE A N 16
ATOM 19757 C CA . PHE A 1 40 ? -1.469 -22.951 -0.121 1.00 14.13 27 PHE A CA 16
ATOM 19758 C C . PHE A 1 40 ? -1.850 -23.887 1.007 1.00 20.55 27 PHE A C 16
ATOM 19759 O O . PHE A 1 40 ? -2.309 -25.009 0.762 1.00 2.54 27 PHE A O 16
ATOM 19776 N N . ASP A 1 41 ? -1.628 -23.442 2.224 1.00 11.43 28 ASP A N 16
ATOM 19777 C CA . ASP A 1 41 ? -1.927 -24.239 3.403 1.00 42.15 28 ASP A CA 16
ATOM 19778 C C . ASP A 1 41 ? -3.418 -24.331 3.590 1.00 2.33 28 ASP A C 16
ATOM 19779 O O . ASP A 1 41 ? -4.150 -23.383 3.287 1.00 62.24 28 ASP A O 16
ATOM 19788 N N . ILE A 1 42 ? -3.871 -25.474 4.039 1.00 34.25 29 ILE A N 16
ATOM 19789 C CA . ILE A 1 42 ? -5.282 -25.697 4.204 1.00 41.03 29 ILE A CA 16
ATOM 19790 C C . ILE A 1 42 ? -5.819 -25.078 5.473 1.00 14.22 29 ILE A C 16
ATOM 19791 O O . ILE A 1 42 ? -5.070 -24.810 6.422 1.00 23.23 29 ILE A O 16
ATOM 19807 N N . PHE A 1 43 ? -7.094 -24.864 5.492 1.00 3.43 30 PHE A N 16
ATOM 19808 C CA . PHE A 1 43 ? -7.744 -24.248 6.604 1.00 62.45 30 PHE A CA 16
ATOM 19809 C C . PHE A 1 43 ? -8.771 -25.201 7.175 1.00 74.43 30 PHE A C 16
ATOM 19810 O O . PHE A 1 43 ? -9.422 -25.940 6.424 1.00 41.33 30 PHE A O 16
ATOM 19827 N N . LYS A 1 44 ? -8.905 -25.217 8.480 1.00 61.54 31 LYS A N 16
ATOM 19828 C CA . LYS A 1 44 ? -9.943 -25.990 9.108 1.00 21.31 31 LYS A CA 16
ATOM 19829 C C . LYS A 1 44 ? -11.192 -25.151 9.172 1.00 64.23 31 LYS A C 16
ATOM 19830 O O . LYS A 1 44 ? -11.363 -24.323 10.076 1.00 54.23 31 LYS A O 16
ATOM 19849 N N . LYS A 1 45 ? -12.009 -25.300 8.179 1.00 64.53 32 LYS A N 16
ATOM 19850 C CA . LYS A 1 45 ? -13.249 -24.583 8.095 1.00 62.22 32 LYS A CA 16
ATOM 19851 C C . LYS A 1 45 ? -14.264 -25.267 8.999 1.00 45.44 32 LYS A C 16
ATOM 19852 O O . LYS A 1 45 ? -14.507 -26.478 8.847 1.00 53.13 32 LYS A O 16
ATOM 19871 N N . PRO A 1 46 ? -14.827 -24.530 9.984 1.00 30.33 33 PRO A N 16
ATOM 19872 C CA . PRO A 1 46 ? -15.762 -25.091 10.946 1.00 61.21 33 PRO A CA 16
ATOM 19873 C C . PRO A 1 46 ? -17.072 -25.535 10.301 1.00 41.32 33 PRO A C 16
ATOM 19874 O O . PRO A 1 46 ? -18.005 -24.743 10.089 1.00 33.13 33 PRO A O 16
ATOM 19885 N N . VAL A 1 47 ? -17.070 -26.766 9.894 1.00 11.54 34 VAL A N 16
ATOM 19886 C CA . VAL A 1 47 ? -18.183 -27.442 9.300 1.00 54.43 34 VAL A CA 16
ATOM 19887 C C . VAL A 1 47 ? -18.082 -28.849 9.828 1.00 52.21 34 VAL A C 16
ATOM 19888 O O . VAL A 1 47 ? -17.001 -29.446 9.705 1.00 22.41 34 VAL A O 16
ATOM 19901 N N . PRO A 1 48 ? -19.141 -29.402 10.449 1.00 32.22 35 PRO A N 16
ATOM 19902 C CA . PRO A 1 48 ? -19.116 -30.762 11.019 1.00 65.31 35 PRO A CA 16
ATOM 19903 C C . PRO A 1 48 ? -18.968 -31.843 9.938 1.00 30.04 35 PRO A C 16
ATOM 19904 O O . PRO A 1 48 ? -19.935 -32.492 9.525 1.00 71.43 35 PRO A O 16
ATOM 19915 N N . THR A 1 49 ? -17.756 -31.953 9.444 1.00 32.55 36 THR A N 16
ATOM 19916 C CA . THR A 1 49 ? -17.377 -32.848 8.378 1.00 23.40 36 THR A CA 16
ATOM 19917 C C . THR A 1 49 ? -15.968 -33.394 8.633 1.00 21.23 36 THR A C 16
ATOM 19918 O O . THR A 1 49 ? -15.256 -33.778 7.713 1.00 75.34 36 THR A O 16
ATOM 19929 N N . SER A 1 50 ? -15.568 -33.383 9.884 1.00 21.35 37 SER A N 16
ATOM 19930 C CA . SER A 1 50 ? -14.310 -33.954 10.289 1.00 51.44 37 SER A CA 16
ATOM 19931 C C . SER A 1 50 ? -14.572 -35.453 10.416 1.00 23.33 37 SER A C 16
ATOM 19932 O O . SER A 1 50 ? -15.605 -35.849 10.941 1.00 64.31 37 SER A O 16
ATOM 19940 N N . CYS A 1 51 ? -13.710 -36.270 9.921 1.00 61.31 38 CYS A N 16
ATOM 19941 C CA . CYS A 1 51 ? -14.000 -37.675 9.880 1.00 42.44 38 CYS A CA 16
ATOM 19942 C C . CYS A 1 51 ? -13.073 -38.413 10.843 1.00 2.11 38 CYS A C 16
ATOM 19943 O O . CYS A 1 51 ? -11.856 -38.354 10.709 1.00 51.14 38 CYS A O 16
ATOM 19950 N N . LYS A 1 52 ? -13.633 -39.088 11.805 1.00 74.14 39 LYS A N 16
ATOM 19951 C CA . LYS A 1 52 ? -12.843 -39.844 12.735 1.00 15.12 39 LYS A CA 16
ATOM 19952 C C . LYS A 1 52 ? -12.839 -41.283 12.288 1.00 20.45 39 LYS A C 16
ATOM 19953 O O . LYS A 1 52 ? -13.850 -41.996 12.417 1.00 72.42 39 LYS A O 16
ATOM 19972 N N . LEU A 1 53 ? -11.743 -41.686 11.751 1.00 52.13 40 LEU A N 16
ATOM 19973 C CA . LEU A 1 53 ? -11.564 -43.021 11.260 1.00 12.14 40 LEU A CA 16
ATOM 19974 C C . LEU A 1 53 ? -10.892 -43.849 12.312 1.00 63.54 40 LEU A C 16
ATOM 19975 O O . LEU A 1 53 ? -9.787 -43.530 12.755 1.00 22.14 40 LEU A O 16
ATOM 19991 N N . ALA A 1 54 ? -11.566 -44.872 12.738 1.00 21.13 41 ALA A N 16
ATOM 19992 C CA . ALA A 1 54 ? -11.059 -45.739 13.762 1.00 63.12 41 ALA A CA 16
ATOM 19993 C C . ALA A 1 54 ? -10.816 -47.107 13.201 1.00 11.42 41 ALA A C 16
ATOM 19994 O O . ALA A 1 54 ? -11.614 -47.604 12.399 1.00 13.42 41 ALA A O 16
ATOM 20001 N N . LEU A 1 55 ? -9.727 -47.698 13.592 1.00 62.30 42 LEU A N 16
ATOM 20002 C CA . LEU A 1 55 ? -9.410 -49.032 13.204 1.00 53.53 42 LEU A CA 16
ATOM 20003 C C . LEU A 1 55 ? -9.343 -49.858 14.455 1.00 54.22 42 LEU A C 16
ATOM 20004 O O . LEU A 1 55 ? -8.471 -49.648 15.346 1.00 4.44 42 LEU A O 16
ATOM 20020 N N . THR A 1 56 ? -10.306 -50.710 14.562 1.00 3.43 43 THR A N 16
ATOM 20021 C CA . THR A 1 56 ? -10.459 -51.575 15.673 1.00 54.11 43 THR A CA 16
ATOM 20022 C C . THR A 1 56 ? -10.247 -53.001 15.183 1.00 44.34 43 THR A C 16
ATOM 20023 O O . THR A 1 56 ? -10.516 -53.305 14.010 1.00 0.25 43 THR A O 16
ATOM 20034 N N . ASN A 1 57 ? -9.758 -53.846 16.042 1.00 2.54 44 ASN A N 16
ATOM 20035 C CA . ASN A 1 57 ? -9.478 -55.231 15.688 1.00 72.31 44 ASN A CA 16
ATOM 20036 C C . ASN A 1 57 ? -10.701 -56.130 15.888 1.00 3.50 44 ASN A C 16
ATOM 20037 O O . ASN A 1 57 ? -11.804 -55.635 16.155 1.00 70.34 44 ASN A O 16
ATOM 20048 N N . GLY A 1 58 ? -10.496 -57.450 15.774 1.00 32.54 45 GLY A N 16
ATOM 20049 C CA . GLY A 1 58 ? -11.572 -58.423 15.928 1.00 32.12 45 GLY A CA 16
ATOM 20050 C C . GLY A 1 58 ? -12.253 -58.344 17.281 1.00 31.31 45 GLY A C 16
ATOM 20051 O O . GLY A 1 58 ? -13.475 -58.512 17.385 1.00 60.22 45 GLY A O 16
ATOM 20055 N N . ASN A 1 59 ? -11.477 -58.049 18.312 1.00 64.04 46 ASN A N 16
ATOM 20056 C CA . ASN A 1 59 ? -12.002 -57.911 19.674 1.00 41.25 46 ASN A CA 16
ATOM 20057 C C . ASN A 1 59 ? -12.543 -56.523 19.929 1.00 22.03 46 ASN A C 16
ATOM 20058 O O . ASN A 1 59 ? -12.912 -56.191 21.063 1.00 74.23 46 ASN A O 16
ATOM 20069 N N . LYS A 1 60 ? -12.582 -55.716 18.871 1.00 63.41 47 LYS A N 16
ATOM 20070 C CA . LYS A 1 60 ? -13.097 -54.353 18.889 1.00 21.13 47 LYS A CA 16
ATOM 20071 C C . LYS A 1 60 ? -12.244 -53.417 19.706 1.00 23.43 47 LYS A C 16
ATOM 20072 O O . LYS A 1 60 ? -12.710 -52.361 20.146 1.00 21.05 47 LYS A O 16
ATOM 20091 N N . ARG A 1 61 ? -10.985 -53.758 19.867 1.00 70.14 48 ARG A N 16
ATOM 20092 C CA . ARG A 1 61 ? -10.088 -52.887 20.561 1.00 23.55 48 ARG A CA 16
ATOM 20093 C C . ARG A 1 61 ? -9.638 -51.864 19.557 1.00 2.43 48 ARG A C 16
ATOM 20094 O O . ARG A 1 61 ? -9.226 -52.232 18.443 1.00 31.10 48 ARG A O 16
ATOM 20115 N N . GLU A 1 62 ? -9.774 -50.614 19.892 1.00 2.21 49 GLU A N 16
ATOM 20116 C CA . GLU A 1 62 ? -9.403 -49.558 18.994 1.00 71.42 49 GLU A CA 16
ATOM 20117 C C . GLU A 1 62 ? -7.904 -49.441 18.997 1.00 73.43 49 GLU A C 16
ATOM 20118 O O . GLU A 1 62 ? -7.299 -48.958 19.967 1.00 0.24 49 GLU A O 16
ATOM 20130 N N . VAL A 1 63 ? -7.297 -49.930 17.947 1.00 62.32 50 VAL A N 16
ATOM 20131 C CA . VAL A 1 63 ? -5.875 -49.954 17.884 1.00 45.44 50 VAL A CA 16
ATOM 20132 C C . VAL A 1 63 ? -5.360 -48.656 17.326 1.00 22.42 50 VAL A C 16
ATOM 20133 O O . VAL A 1 63 ? -4.293 -48.185 17.722 1.00 32.24 50 VAL A O 16
ATOM 20146 N N . ASP A 1 64 ? -6.129 -48.035 16.448 1.00 63.52 51 ASP A N 16
ATOM 20147 C CA . ASP A 1 64 ? -5.725 -46.737 15.952 1.00 70.23 51 ASP A CA 16
ATOM 20148 C C . ASP A 1 64 ? -6.951 -45.926 15.601 1.00 35.30 51 ASP A C 16
ATOM 20149 O O . ASP A 1 64 ? -8.044 -46.485 15.442 1.00 24.44 51 ASP A O 16
ATOM 20158 N N . ALA A 1 65 ? -6.765 -44.638 15.449 1.00 73.42 52 ALA A N 16
ATOM 20159 C CA . ALA A 1 65 ? -7.834 -43.689 15.217 1.00 10.13 52 ALA A CA 16
ATOM 20160 C C . ALA A 1 65 ? -7.253 -42.330 14.866 1.00 11.21 52 ALA A C 16
ATOM 20161 O O . ALA A 1 65 ? -6.403 -41.798 15.598 1.00 73.04 52 ALA A O 16
ATOM 20168 N N . MET A 1 66 ? -7.690 -41.774 13.768 1.00 32.34 53 MET A N 16
ATOM 20169 C CA . MET A 1 66 ? -7.247 -40.452 13.341 1.00 61.25 53 MET A CA 16
ATOM 20170 C C . MET A 1 66 ? -8.406 -39.639 12.805 1.00 64.02 53 MET A C 16
ATOM 20171 O O . MET A 1 66 ? -9.378 -40.190 12.268 1.00 60.11 53 MET A O 16
ATOM 20185 N N . LEU A 1 67 ? -8.312 -38.350 12.984 1.00 42.01 54 LEU A N 16
ATOM 20186 C CA . LEU A 1 67 ? -9.276 -37.401 12.482 1.00 12.01 54 LEU A CA 16
ATOM 20187 C C . LEU A 1 67 ? -8.800 -36.871 11.153 1.00 13.12 54 LEU A C 16
ATOM 20188 O O . LEU A 1 67 ? -7.860 -36.076 11.099 1.00 3.22 54 LEU A O 16
ATOM 20204 N N . LEU A 1 68 ? -9.414 -37.284 10.099 1.00 55.12 55 LEU A N 16
ATOM 20205 C CA . LEU A 1 68 ? -9.014 -36.838 8.796 1.00 13.24 55 LEU A CA 16
ATOM 20206 C C . LEU A 1 68 ? -10.132 -36.125 8.082 1.00 0.11 55 LEU A C 16
ATOM 20207 O O . LEU A 1 68 ? -11.292 -36.252 8.463 1.00 61.30 55 LEU A O 16
ATOM 20223 N N . PRO A 1 69 ? -9.793 -35.302 7.081 1.00 42.03 56 PRO A N 16
ATOM 20224 C CA . PRO A 1 69 ? -10.783 -34.625 6.266 1.00 54.24 56 PRO A CA 16
ATOM 20225 C C . PRO A 1 69 ? -11.437 -35.587 5.249 1.00 43.32 56 PRO A C 16
ATOM 20226 O O . PRO A 1 69 ? -10.922 -36.700 5.007 1.00 42.42 56 PRO A O 16
ATOM 20237 N N . PRO A 1 70 ? -12.579 -35.182 4.653 1.00 52.34 57 PRO A N 16
ATOM 20238 C CA . PRO A 1 70 ? -13.300 -35.989 3.672 1.00 73.34 57 PRO A CA 16
ATOM 20239 C C . PRO A 1 70 ? -12.417 -36.396 2.491 1.00 3.24 57 PRO A C 16
ATOM 20240 O O . PRO A 1 70 ? -11.611 -35.585 1.982 1.00 14.21 57 PRO A O 16
ATOM 20251 N N . SER A 1 71 ? -12.560 -37.667 2.102 1.00 33.11 58 SER A N 16
ATOM 20252 C CA . SER A 1 71 ? -11.829 -38.295 1.001 1.00 40.14 58 SER A CA 16
ATOM 20253 C C . SER A 1 71 ? -10.347 -38.571 1.329 1.00 35.12 58 SER A C 16
ATOM 20254 O O . SER A 1 71 ? -9.583 -39.028 0.463 1.00 25.04 58 SER A O 16
ATOM 20262 N N . GLY A 1 72 ? -9.962 -38.354 2.579 1.00 51.31 59 GLY A N 16
ATOM 20263 C CA . GLY A 1 72 ? -8.599 -38.578 2.989 1.00 54.55 59 GLY A CA 16
ATOM 20264 C C . GLY A 1 72 ? -8.250 -40.050 3.119 1.00 44.04 59 GLY A C 16
ATOM 20265 O O . GLY A 1 72 ? -9.136 -40.925 3.142 1.00 22.41 59 GLY A O 16
ATOM 20269 N N . THR A 1 73 ? -6.979 -40.327 3.177 1.00 32.43 60 THR A N 16
ATOM 20270 C CA . THR A 1 73 ? -6.489 -41.660 3.320 1.00 75.03 60 THR A CA 16
ATOM 20271 C C . THR A 1 73 ? -5.916 -41.831 4.724 1.00 72.34 60 THR A C 16
ATOM 20272 O O . THR A 1 73 ? -4.788 -41.395 5.008 1.00 24.11 60 THR A O 16
ATOM 20283 N N . THR A 1 74 ? -6.687 -42.405 5.600 1.00 52.23 61 THR A N 16
ATOM 20284 C CA . THR A 1 74 ? -6.301 -42.503 6.973 1.00 22.34 61 THR A CA 16
ATOM 20285 C C . THR A 1 74 ? -5.442 -43.742 7.226 1.00 35.15 61 THR A C 16
ATOM 20286 O O . THR A 1 74 ? -5.911 -44.872 7.099 1.00 1.32 61 THR A O 16
ATOM 20297 N N . ILE A 1 75 ? -4.186 -43.516 7.543 1.00 61.34 62 ILE A N 16
ATOM 20298 C CA . ILE A 1 75 ? -3.269 -44.581 7.858 1.00 24.23 62 ILE A CA 16
ATOM 20299 C C . ILE A 1 75 ? -3.436 -44.945 9.322 1.00 63.33 62 ILE A C 16
ATOM 20300 O O . ILE A 1 75 ? -3.010 -44.214 10.213 1.00 2.53 62 ILE A O 16
ATOM 20316 N N . LEU A 1 76 ? -4.103 -46.027 9.548 1.00 63.33 63 LEU A N 16
ATOM 20317 C CA . LEU A 1 76 ? -4.395 -46.521 10.862 1.00 74.44 63 LEU A CA 16
ATOM 20318 C C . LEU A 1 76 ? -3.581 -47.768 11.094 1.00 21.22 63 LEU A C 16
ATOM 20319 O O . LEU A 1 76 ? -3.706 -48.751 10.371 1.00 12.12 63 LEU A O 16
ATOM 20335 N N . SER A 1 77 ? -2.756 -47.747 12.074 1.00 1.43 64 SER A N 16
ATOM 20336 C CA . SER A 1 77 ? -1.816 -48.804 12.239 1.00 22.31 64 SER A CA 16
ATOM 20337 C C . SER A 1 77 ? -2.196 -49.724 13.395 1.00 64.44 64 SER A C 16
ATOM 20338 O O . SER A 1 77 ? -2.404 -49.280 14.525 1.00 3.35 64 SER A O 16
ATOM 20346 N N . ASP A 1 78 ? -2.303 -51.009 13.084 1.00 60.41 65 ASP A N 16
ATOM 20347 C CA . ASP A 1 78 ? -2.612 -52.030 14.082 1.00 62.22 65 ASP A CA 16
ATOM 20348 C C . ASP A 1 78 ? -1.434 -52.250 14.982 1.00 32.54 65 ASP A C 16
ATOM 20349 O O . ASP A 1 78 ? -0.366 -52.623 14.528 1.00 34.42 65 ASP A O 16
ATOM 20358 N N . THR A 1 79 ? -1.646 -52.093 16.238 1.00 14.00 66 THR A N 16
ATOM 20359 C CA . THR A 1 79 ? -0.584 -52.142 17.187 1.00 23.42 66 THR A CA 16
ATOM 20360 C C . THR A 1 79 ? -0.169 -53.608 17.513 1.00 44.10 66 THR A C 16
ATOM 20361 O O . THR A 1 79 ? 0.918 -53.843 18.044 1.00 31.15 66 THR A O 16
ATOM 20372 N N . SER A 1 80 ? -0.994 -54.573 17.139 1.00 2.21 67 SER A N 16
ATOM 20373 C CA . SER A 1 80 ? -0.721 -55.960 17.472 1.00 54.22 67 SER A CA 16
ATOM 20374 C C . SER A 1 80 ? 0.145 -56.654 16.393 1.00 71.41 67 SER A C 16
ATOM 20375 O O . SER A 1 80 ? 1.083 -57.396 16.723 1.00 53.21 67 SER A O 16
ATOM 20383 N N . GLY A 1 81 ? -0.161 -56.415 15.132 1.00 15.42 68 GLY A N 16
ATOM 20384 C CA . GLY A 1 81 ? 0.543 -57.064 14.064 1.00 43.51 68 GLY A CA 16
ATOM 20385 C C . GLY A 1 81 ? 0.980 -56.104 12.997 1.00 70.13 68 GLY A C 16
ATOM 20386 O O . GLY A 1 81 ? 1.753 -56.482 12.112 1.00 24.05 68 GLY A O 16
ATOM 20390 N N . ALA A 1 82 ? 0.469 -54.858 13.058 1.00 22.54 69 ALA A N 16
ATOM 20391 C CA . ALA A 1 82 ? 0.861 -53.806 12.147 1.00 72.11 69 ALA A CA 16
ATOM 20392 C C . ALA A 1 82 ? 0.514 -54.101 10.702 1.00 11.34 69 ALA A C 16
ATOM 20393 O O . ALA A 1 82 ? 1.383 -54.372 9.858 1.00 31.00 69 ALA A O 16
ATOM 20400 N N . GLY A 1 83 ? -0.775 -54.100 10.433 1.00 3.03 70 GLY A N 16
ATOM 20401 C CA . GLY A 1 83 ? -1.247 -54.284 9.083 1.00 70.32 70 GLY A CA 16
ATOM 20402 C C . GLY A 1 83 ? -1.152 -52.997 8.304 1.00 21.51 70 GLY A C 16
ATOM 20403 O O . GLY A 1 83 ? -1.114 -53.011 7.080 1.00 11.24 70 GLY A O 16
ATOM 20407 N N . VAL A 1 84 ? -1.075 -51.883 9.057 1.00 50.41 71 VAL A N 16
ATOM 20408 C CA . VAL A 1 84 ? -1.005 -50.518 8.524 1.00 25.34 71 VAL A CA 16
ATOM 20409 C C . VAL A 1 84 ? -2.145 -50.284 7.541 1.00 32.24 71 VAL A C 16
ATOM 20410 O O . VAL A 1 84 ? -1.979 -50.339 6.324 1.00 64.01 71 VAL A O 16
ATOM 20423 N N . PHE A 1 85 ? -3.298 -50.074 8.078 1.00 72.55 72 PHE A N 16
ATOM 20424 C CA . PHE A 1 85 ? -4.484 -49.981 7.294 1.00 11.42 72 PHE A CA 16
ATOM 20425 C C . PHE A 1 85 ? -4.755 -48.584 6.851 1.00 73.31 72 PHE A C 16
ATOM 20426 O O . PHE A 1 85 ? -5.044 -47.710 7.646 1.00 70.11 72 PHE A O 16
ATOM 20443 N N . THR A 1 86 ? -4.625 -48.374 5.586 1.00 51.41 73 THR A N 16
ATOM 20444 C CA . THR A 1 86 ? -4.868 -47.097 5.017 1.00 45.23 73 THR A CA 16
ATOM 20445 C C . THR A 1 86 ? -6.297 -47.063 4.496 1.00 61.31 73 THR A C 16
ATOM 20446 O O . THR A 1 86 ? -6.597 -47.588 3.425 1.00 65.43 73 THR A O 16
ATOM 20457 N N . ALA A 1 87 ? -7.166 -46.526 5.306 1.00 64.14 74 ALA A N 16
ATOM 20458 C CA . ALA A 1 87 ? -8.567 -46.422 5.008 1.00 71.22 74 ALA A CA 16
ATOM 20459 C C . ALA A 1 87 ? -8.814 -45.213 4.136 1.00 12.23 74 ALA A C 16
ATOM 20460 O O . ALA A 1 87 ? -8.710 -44.070 4.590 1.00 41.10 74 ALA A O 16
ATOM 20467 N N . LYS A 1 88 ? -9.086 -45.461 2.895 1.00 61.23 75 LYS A N 16
ATOM 20468 C CA . LYS A 1 88 ? -9.386 -44.418 1.937 1.00 41.31 75 LYS A CA 16
ATOM 20469 C C . LYS A 1 88 ? -10.864 -44.122 2.053 1.00 42.33 75 LYS A C 16
ATOM 20470 O O . LYS A 1 88 ? -11.693 -45.004 1.799 1.00 54.43 75 LYS A O 16
ATOM 20489 N N . VAL A 1 89 ? -11.207 -42.945 2.495 1.00 33.40 76 VAL A N 16
ATOM 20490 C CA . VAL A 1 89 ? -12.600 -42.608 2.723 1.00 41.23 76 VAL A CA 16
ATOM 20491 C C . VAL A 1 89 ? -13.176 -41.763 1.612 1.00 21.52 76 VAL A C 16
ATOM 20492 O O . VAL A 1 89 ? -12.456 -41.287 0.737 1.00 63.22 76 VAL A O 16
ATOM 20505 N N . ASN A 1 90 ? -14.464 -41.598 1.642 1.00 74.12 77 ASN A N 16
ATOM 20506 C CA . ASN A 1 90 ? -15.162 -40.799 0.658 1.00 33.23 77 ASN A CA 16
ATOM 20507 C C . ASN A 1 90 ? -15.538 -39.484 1.351 1.00 72.22 77 ASN A C 16
ATOM 20508 O O . ASN A 1 90 ? -15.207 -39.282 2.543 1.00 61.32 77 ASN A O 16
ATOM 20519 N N . SER A 1 91 ? -16.286 -38.636 0.692 1.00 62.14 78 SER A N 16
ATOM 20520 C CA . SER A 1 91 ? -16.663 -37.340 1.241 1.00 34.24 78 SER A CA 16
ATOM 20521 C C . SER A 1 91 ? -17.873 -37.499 2.174 1.00 2.12 78 SER A C 16
ATOM 20522 O O . SER A 1 91 ? -18.540 -36.545 2.556 1.00 60.45 78 SER A O 16
ATOM 20530 N N . LYS A 1 92 ? -18.115 -38.730 2.527 1.00 41.42 79 LYS A N 16
ATOM 20531 C CA . LYS A 1 92 ? -19.163 -39.120 3.415 1.00 53.30 79 LYS A CA 16
ATOM 20532 C C . L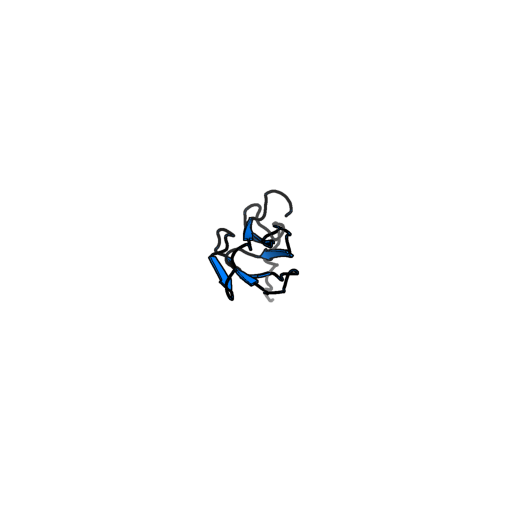YS A 1 92 ? -18.548 -39.429 4.781 1.00 63.14 79 LYS A C 16
ATOM 20533 O O . LYS A 1 92 ? -19.266 -39.662 5.749 1.00 12.30 79 LYS A O 16
ATOM 20552 N N . CYS A 1 93 ? -17.186 -39.443 4.822 1.00 51.32 80 CYS A N 16
ATOM 20553 C CA . CYS A 1 93 ? -16.396 -39.766 6.044 1.00 5.41 80 CYS A CA 16
ATOM 20554 C C . CYS A 1 93 ? -16.332 -41.252 6.333 1.00 3.34 80 CYS A C 16
ATOM 20555 O O . CYS A 1 93 ? -15.802 -41.668 7.366 1.00 63.54 80 CYS A O 16
ATOM 20562 N N . GLU A 1 94 ? -16.792 -42.051 5.415 1.00 32.13 81 GLU A N 16
ATOM 20563 C CA . GLU A 1 94 ? -16.770 -43.446 5.609 1.00 22.02 81 GLU A CA 16
ATOM 20564 C C . GLU A 1 94 ? -15.771 -44.059 4.688 1.00 64.44 81 GLU A C 16
ATOM 20565 O O . GLU A 1 94 ? -15.418 -43.461 3.654 1.00 22.13 81 GLU A O 16
ATOM 20577 N N . PHE A 1 95 ? -15.265 -45.190 5.063 1.00 33.24 82 PHE A N 16
ATOM 20578 C CA . PHE A 1 95 ? -14.214 -45.797 4.321 1.00 60.13 82 PHE A CA 16
ATOM 20579 C C . PHE A 1 95 ? -14.740 -46.505 3.089 1.00 20.25 82 PHE A C 16
ATOM 20580 O O . PHE A 1 95 ? -15.792 -47.153 3.123 1.00 15.11 82 PHE A O 16
ATOM 20597 N N . THR A 1 96 ? -14.013 -46.373 2.017 1.00 74.31 83 THR A N 16
ATOM 20598 C CA . THR A 1 96 ? -14.352 -47.016 0.788 1.00 12.41 83 THR A CA 16
ATOM 20599 C C . THR A 1 96 ? -13.441 -48.214 0.533 1.00 20.43 83 THR A C 16
ATOM 20600 O O . THR A 1 96 ? -13.921 -49.300 0.202 1.00 44.21 83 THR A O 16
ATOM 20611 N N . SER A 1 97 ? -12.137 -48.036 0.740 1.00 24.25 84 SER A N 16
ATOM 20612 C CA . SER A 1 97 ? -11.178 -49.091 0.479 1.00 72.40 84 SER A CA 16
ATOM 20613 C C . SER A 1 97 ? -10.005 -48.971 1.455 1.00 71.45 84 SER A C 16
ATOM 20614 O O . SER A 1 97 ? -9.523 -47.871 1.709 1.00 4.25 84 SER A O 16
ATOM 20622 N N . VAL A 1 98 ? -9.610 -50.066 2.056 1.00 73.10 85 VAL A N 16
ATOM 20623 C CA . VAL A 1 98 ? -8.450 -50.080 2.919 1.00 42.13 85 VAL A CA 16
ATOM 20624 C C . VAL A 1 98 ? -7.299 -50.767 2.213 1.00 72.11 85 VAL A C 16
ATOM 20625 O O . VAL A 1 98 ? -7.474 -51.832 1.613 1.00 12.12 85 VAL A O 16
ATOM 20638 N N . SER A 1 99 ? -6.158 -50.154 2.264 1.00 62.40 86 SER A N 16
ATOM 20639 C CA . SER A 1 99 ? -4.958 -50.715 1.741 1.00 23.22 86 SER A CA 16
ATOM 20640 C C . SER A 1 99 ? -4.149 -51.232 2.940 1.00 64.12 86 SER A C 16
ATOM 20641 O O . SER A 1 99 ? -4.117 -50.566 3.984 1.00 42.15 86 SER A O 16
ATOM 20649 N N . PRO A 1 100 ? -3.516 -52.418 2.848 1.00 72.41 87 PRO A N 16
ATOM 20650 C CA . PRO A 1 100 ? -3.493 -53.246 1.626 1.00 53.33 87 PRO A CA 16
ATOM 20651 C C . PRO A 1 100 ? -4.847 -53.916 1.336 1.00 4.55 87 PRO A C 16
ATOM 20652 O O . PRO A 1 100 ? -5.270 -54.020 0.175 1.00 21.23 87 PRO A O 16
ATOM 20663 N N . ALA A 1 101 ? -5.516 -54.311 2.396 1.00 20.35 88 ALA A N 16
ATOM 20664 C CA . ALA A 1 101 ? -6.796 -54.956 2.368 1.00 35.03 88 ALA A CA 16
ATOM 20665 C C . ALA A 1 101 ? -7.217 -55.076 3.796 1.00 34.44 88 ALA A C 16
ATOM 20666 O O . ALA A 1 101 ? -6.358 -55.229 4.663 1.00 12.01 88 ALA A O 16
ATOM 20673 N N . LEU A 1 102 ? -8.475 -54.954 4.070 1.00 71.32 89 LEU A N 16
ATOM 20674 C CA . LEU A 1 102 ? -8.940 -55.073 5.428 1.00 5.43 89 LEU A CA 16
ATOM 20675 C C . LEU A 1 102 ? -9.321 -56.525 5.698 1.00 20.33 89 LEU A C 16
ATOM 20676 O O . LEU A 1 102 ? -10.135 -57.102 4.962 1.00 10.45 89 LEU A O 16
ATOM 20692 N N . PRO A 1 103 ? -8.736 -57.149 6.722 1.00 25.14 90 PRO A N 16
ATOM 20693 C CA . PRO A 1 103 ? -9.039 -58.529 7.073 1.00 73.35 90 PRO A CA 16
ATOM 20694 C C . PRO A 1 103 ? -10.379 -58.633 7.793 1.00 74.40 90 PRO A C 16
ATOM 20695 O O . PRO A 1 103 ? -10.927 -57.624 8.292 1.00 24.45 90 PRO A O 16
ATOM 20706 N N . THR A 1 104 ? -10.888 -59.821 7.865 1.00 1.01 91 THR A N 16
ATOM 20707 C CA . THR A 1 104 ? -12.171 -60.064 8.437 1.00 43.23 91 THR A CA 16
ATOM 20708 C C . THR A 1 104 ? -12.110 -59.944 9.968 1.00 50.44 91 THR A C 16
ATOM 20709 O O . THR A 1 104 ? -11.298 -60.617 10.634 1.00 40.43 91 THR A O 16
ATOM 20720 N N . GLY A 1 105 ? -12.911 -59.053 10.505 1.00 34.34 92 GLY A N 16
ATOM 20721 C CA . GLY A 1 105 ? -12.965 -58.861 11.934 1.00 73.13 92 GLY A CA 16
ATOM 20722 C C . GLY A 1 105 ? -12.600 -57.459 12.303 1.00 75.33 92 GLY A C 16
ATOM 20723 O O . GLY A 1 105 ? -13.063 -56.925 13.314 1.00 41.11 92 GLY A O 16
ATOM 20727 N N . PHE A 1 106 ? -11.783 -56.857 11.476 1.00 41.00 93 PHE A N 16
ATOM 20728 C CA . PHE A 1 106 ? -11.355 -55.502 11.677 1.00 44.41 93 PHE A CA 16
ATOM 20729 C C . PHE A 1 106 ? -12.419 -54.526 11.255 1.00 45.50 93 PHE A C 16
ATOM 20730 O O . PHE A 1 106 ? -13.067 -54.694 10.214 1.00 34.04 93 PHE A O 16
ATOM 20747 N N . LYS A 1 107 ? -12.593 -53.514 12.038 1.00 62.12 94 LYS A N 16
ATOM 20748 C CA . LYS A 1 107 ? -13.589 -52.528 11.777 1.00 32.05 94 LYS A CA 16
ATOM 20749 C C . LYS A 1 107 ? -12.982 -51.167 11.595 1.00 61.12 94 LYS A C 16
ATOM 20750 O O . LYS A 1 107 ? -12.363 -50.615 12.518 1.00 2.35 94 LYS A O 16
ATOM 20769 N N . ILE A 1 108 ? -13.131 -50.661 10.398 1.00 71.43 95 ILE A N 16
ATOM 20770 C CA . ILE A 1 108 ? -12.819 -49.303 10.087 1.00 24.21 95 ILE A CA 16
ATOM 20771 C C . ILE A 1 108 ? -14.104 -48.550 10.227 1.00 74.13 95 ILE A C 16
ATOM 20772 O O . ILE A 1 108 ? -15.013 -48.665 9.386 1.00 3.14 95 ILE A O 16
ATOM 20788 N N . GLU A 1 109 ? -14.223 -47.868 11.296 1.00 73.41 96 GLU A N 16
ATOM 20789 C CA . GLU A 1 109 ? -15.410 -47.153 11.585 1.00 25.22 96 GLU A CA 16
ATOM 20790 C C . GLU A 1 109 ? -15.210 -45.701 11.192 1.00 52.52 96 GLU A C 16
ATOM 20791 O O . GLU A 1 109 ? -14.380 -44.989 11.782 1.00 32.31 96 GLU A O 16
ATOM 20803 N N . GLY A 1 110 ? -15.911 -45.294 10.158 1.00 43.00 97 GLY A N 16
ATOM 20804 C CA . GLY A 1 110 ? -15.823 -43.948 9.675 1.00 50.12 97 GLY A CA 16
ATOM 20805 C C . GLY A 1 110 ? -16.857 -43.073 10.303 1.00 42.10 97 GLY A C 16
ATOM 20806 O O . GLY A 1 110 ? -17.878 -42.749 9.691 1.00 13.12 97 GLY A O 16
ATOM 20810 N N . SER A 1 111 ? -16.611 -42.711 11.521 1.00 53.33 98 SER A N 16
ATOM 20811 C CA . SER A 1 111 ? -17.508 -41.878 12.259 1.00 55.45 98 SER A CA 16
ATOM 20812 C C . SER A 1 111 ? -17.185 -40.411 11.993 1.00 2.02 98 SER A C 16
ATOM 20813 O O . SER A 1 111 ? -16.108 -40.091 11.505 1.00 22.24 98 SER A O 16
ATOM 20821 N N . VAL A 1 112 ? -18.093 -39.531 12.283 1.00 65.53 99 VAL A N 16
ATOM 20822 C CA . VAL A 1 112 ? -17.860 -38.133 12.034 1.00 72.03 99 VAL A CA 16
ATOM 20823 C C . VAL A 1 112 ? -17.547 -37.416 13.335 1.00 73.50 99 VAL A C 16
ATOM 20824 O O . VAL A 1 112 ? -18.247 -37.581 14.337 1.00 4.21 99 VAL A O 16
ATOM 20837 N N . ASP A 1 113 ? -16.490 -36.658 13.311 1.00 74.10 100 ASP A N 16
ATOM 20838 C CA . ASP A 1 113 ? -16.051 -35.860 14.434 1.00 74.12 100 ASP A CA 16
ATOM 20839 C C . ASP A 1 113 ? -16.882 -34.603 14.469 1.00 70.13 100 ASP A C 16
ATOM 20840 O O . ASP A 1 113 ? -16.911 -33.824 13.501 1.00 73.22 100 ASP A O 16
ATOM 20849 N N . LYS A 1 114 ? -17.576 -34.427 15.546 1.00 45.34 101 LYS A N 16
ATOM 20850 C CA . LYS A 1 114 ? -18.546 -33.368 15.675 1.00 14.21 101 LYS A CA 16
ATOM 20851 C C . LYS A 1 114 ? -18.008 -32.247 16.548 1.00 30.33 101 LYS A C 16
ATOM 20852 O O . LYS A 1 114 ? -16.802 -32.162 16.815 1.00 1.11 101 LYS A O 16
ATOM 20871 N N . GLU A 1 115 ? -18.912 -31.385 16.974 1.00 33.42 102 GLU A N 16
ATOM 20872 C CA . GLU A 1 115 ? -18.620 -30.289 17.895 1.00 14.01 102 GLU A CA 16
ATOM 20873 C C . GLU A 1 115 ? -18.262 -30.828 19.276 1.00 71.52 102 GLU A C 16
ATOM 20874 O O . GLU A 1 115 ? -17.618 -30.155 20.081 1.00 11.43 102 GLU A O 16
ATOM 20886 N N . GLY A 1 116 ? -18.705 -32.023 19.525 1.00 42.33 103 GLY A N 16
ATOM 20887 C CA . GLY A 1 116 ? -18.525 -32.674 20.767 1.00 74.12 103 GLY A CA 16
ATOM 20888 C C . GLY A 1 116 ? -19.567 -33.733 20.885 1.00 73.31 103 GLY A C 16
ATOM 20889 O O . GLY A 1 116 ? -20.042 -34.232 19.856 1.00 5.51 103 GLY A O 16
ATOM 20893 N N . LYS A 1 117 ? -19.960 -34.058 22.080 1.00 54.05 104 LYS A N 16
ATOM 20894 C CA . LYS A 1 117 ? -20.982 -35.043 22.284 1.00 73.45 104 LYS A CA 16
ATOM 20895 C C . LYS A 1 117 ? -22.305 -34.333 22.524 1.00 75.40 104 LYS A C 16
ATOM 20896 O O . LYS A 1 117 ? -22.452 -33.628 23.524 1.00 53.50 104 LYS A O 16
ATOM 20915 N N . PRO A 1 118 ? -23.251 -34.433 21.582 1.00 22.14 105 PRO A N 16
ATOM 20916 C CA . PRO A 1 118 ? -24.566 -33.815 21.715 1.00 63.22 105 PRO A CA 16
ATOM 20917 C C . PRO A 1 118 ? -25.391 -34.508 22.789 1.00 53.42 105 PRO A C 16
ATOM 20918 O O . PRO A 1 118 ? -25.585 -33.927 23.875 1.00 54.21 105 PRO A O 16
ATOM 20929 N N . MET A 1 30 ? 2.965 -36.790 -21.399 1.00 0.00 17 MET A N 17
ATOM 20930 C CA . MET A 1 30 ? 3.009 -38.057 -20.668 1.00 52.33 17 MET A CA 17
ATOM 20931 C C . MET A 1 30 ? 2.408 -37.872 -19.286 1.00 30.00 17 MET A C 17
ATOM 20932 O O . MET A 1 30 ? 2.272 -36.747 -18.811 1.00 11.20 17 MET A O 17
ATOM 20946 N N . ALA A 1 31 ? 2.061 -38.952 -18.639 1.00 62.30 18 ALA A N 17
ATOM 20947 C CA . ALA A 1 31 ? 1.444 -38.889 -17.340 1.00 42.14 18 ALA A CA 17
ATOM 20948 C C . ALA A 1 31 ? 2.424 -39.308 -16.263 1.00 74.21 18 ALA A C 17
ATOM 20949 O O . ALA A 1 31 ? 2.923 -40.433 -16.268 1.00 32.10 18 ALA A O 17
ATOM 20956 N N . ALA A 1 32 ? 2.710 -38.399 -15.371 1.00 65.52 19 ALA A N 17
ATOM 20957 C CA . ALA A 1 32 ? 3.585 -38.653 -14.245 1.00 2.21 19 ALA A CA 17
ATOM 20958 C C . ALA A 1 32 ? 2.715 -38.831 -13.003 1.00 0.45 19 ALA A C 17
ATOM 20959 O O . ALA A 1 32 ? 2.213 -37.850 -12.451 1.00 43.54 19 ALA A O 17
ATOM 20966 N N . PRO A 1 33 ? 2.486 -40.074 -12.564 1.00 53.23 20 PRO A N 17
ATOM 20967 C CA . PRO A 1 33 ? 1.561 -40.364 -11.472 1.00 44.20 20 PRO A CA 17
ATOM 20968 C C . PRO A 1 33 ? 2.160 -40.163 -10.076 1.00 40.20 20 PRO A C 17
ATOM 20969 O O . PRO A 1 33 ? 1.447 -40.252 -9.069 1.00 31.31 20 PRO A O 17
ATOM 20980 N N . THR A 1 34 ? 3.448 -39.900 -10.007 1.00 70.42 21 THR A N 17
ATOM 20981 C CA . THR A 1 34 ? 4.097 -39.680 -8.739 1.00 72.44 21 THR A CA 17
ATOM 20982 C C . THR A 1 34 ? 4.791 -38.302 -8.684 1.00 4.42 21 THR A C 17
ATOM 20983 O O . THR A 1 34 ? 5.986 -38.187 -8.933 1.00 50.14 21 THR A O 17
ATOM 20994 N N . PRO A 1 35 ? 4.028 -37.218 -8.418 1.00 72.23 22 PRO A N 17
ATOM 20995 C CA . PRO A 1 35 ? 4.588 -35.864 -8.351 1.00 74.51 22 PRO A CA 17
ATOM 20996 C C . PRO A 1 35 ? 5.359 -35.627 -7.055 1.00 34.04 22 PRO A C 17
ATOM 20997 O O . PRO A 1 35 ? 6.192 -34.721 -6.983 1.00 40.44 22 PRO A O 17
ATOM 21008 N N . VAL A 1 36 ? 5.086 -36.483 -6.057 1.00 71.14 23 VAL A N 17
ATOM 21009 C CA . VAL A 1 36 ? 5.681 -36.415 -4.726 1.00 44.32 23 VAL A CA 17
ATOM 21010 C C . VAL A 1 36 ? 5.325 -35.090 -4.043 1.00 62.21 23 VAL A C 17
ATOM 21011 O O . VAL A 1 36 ? 5.981 -34.068 -4.257 1.00 22.43 23 VAL A O 17
ATOM 21024 N N . PRO A 1 37 ? 4.246 -35.083 -3.245 1.00 1.32 24 PRO A N 17
ATOM 21025 C CA . PRO A 1 37 ? 3.781 -33.882 -2.569 1.00 65.02 24 PRO A CA 17
ATOM 21026 C C . PRO A 1 37 ? 4.816 -33.340 -1.592 1.00 30.32 24 PRO A C 17
ATOM 21027 O O . PRO A 1 37 ? 5.196 -34.014 -0.615 1.00 31.42 24 PRO A O 17
ATOM 21038 N N . GLY A 1 38 ? 5.314 -32.161 -1.887 1.00 5.02 25 GLY A N 17
ATOM 21039 C CA . GLY A 1 38 ? 6.241 -31.500 -1.000 1.00 10.24 25 GLY A CA 17
ATOM 21040 C C . GLY A 1 38 ? 5.502 -30.748 0.059 1.00 3.23 25 GLY A C 17
ATOM 21041 O O . GLY A 1 38 ? 6.086 -30.276 1.035 1.00 32.33 25 GLY A O 17
ATOM 21045 N N . ILE A 1 39 ? 4.214 -30.627 -0.152 1.00 41.13 26 ILE A N 17
ATOM 21046 C CA . ILE A 1 39 ? 3.333 -30.007 0.788 1.00 5.21 26 ILE A CA 17
ATOM 21047 C C . ILE A 1 39 ? 3.001 -31.030 1.853 1.00 21.15 26 ILE A C 17
ATOM 21048 O O . ILE A 1 39 ? 2.242 -31.985 1.604 1.00 35.23 26 ILE A O 17
ATOM 21064 N N . PHE A 1 40 ? 3.579 -30.868 2.997 1.00 64.30 27 PHE A N 17
ATOM 21065 C CA . PHE A 1 40 ? 3.340 -31.774 4.077 1.00 14.13 27 PHE A CA 17
ATOM 21066 C C . PHE A 1 40 ? 2.176 -31.277 4.879 1.00 20.55 27 PHE A C 17
ATOM 21067 O O . PHE A 1 40 ? 2.326 -30.409 5.743 1.00 2.54 27 PHE A O 17
ATOM 21084 N N . ASP A 1 41 ? 1.008 -31.757 4.539 1.00 11.43 28 ASP A N 17
ATOM 21085 C CA . ASP A 1 41 ? -0.198 -31.355 5.217 1.00 42.15 28 ASP A CA 17
ATOM 21086 C C . ASP A 1 41 ? -0.188 -31.945 6.603 1.00 2.33 28 ASP A C 17
ATOM 21087 O O . ASP A 1 41 ? -0.213 -33.173 6.775 1.00 62.24 28 ASP A O 17
ATOM 21096 N N . ILE A 1 42 ? -0.084 -31.080 7.574 1.00 34.25 29 ILE A N 17
ATOM 21097 C CA . ILE A 1 42 ? 0.025 -31.469 8.959 1.00 41.03 29 ILE A CA 17
ATOM 21098 C C . ILE A 1 42 ? -1.299 -31.992 9.504 1.00 14.22 29 ILE A C 17
ATOM 21099 O O . ILE A 1 42 ? -2.323 -31.977 8.818 1.00 23.23 29 ILE A O 17
ATOM 21115 N N . PHE A 1 43 ? -1.276 -32.442 10.731 1.00 3.43 30 PHE A N 17
ATOM 21116 C CA . PHE A 1 43 ? -2.455 -32.976 11.353 1.00 62.45 30 PHE A CA 17
ATOM 21117 C C . PHE A 1 43 ? -3.246 -31.832 11.934 1.00 74.43 30 PHE A C 17
ATOM 21118 O O . PHE A 1 43 ? -2.905 -31.277 12.981 1.00 41.33 30 PHE A O 17
ATOM 21135 N N . LYS A 1 44 ? -4.249 -31.451 11.225 1.00 61.54 31 LYS A N 17
ATOM 21136 C CA . LYS A 1 44 ? -5.027 -30.296 11.529 1.00 21.31 31 LYS A CA 17
ATOM 21137 C C . LYS A 1 44 ? -6.427 -30.538 11.036 1.00 64.23 31 LYS A C 17
ATOM 21138 O O . LYS A 1 44 ? -6.620 -31.294 10.080 1.00 54.23 31 LYS A O 17
ATOM 21157 N N . LYS A 1 45 ? -7.389 -29.953 11.688 1.00 64.53 32 LYS A N 17
ATOM 21158 C CA . LYS A 1 45 ? -8.740 -30.004 11.216 1.00 62.22 32 LYS A CA 17
ATOM 21159 C C . LYS A 1 45 ? -9.126 -28.609 10.689 1.00 45.44 32 LYS A C 17
ATOM 21160 O O . LYS A 1 45 ? -9.563 -27.736 11.444 1.00 53.13 32 LYS A O 17
ATOM 21179 N N . PRO A 1 46 ? -8.875 -28.347 9.388 1.00 30.33 33 PRO A N 17
ATOM 21180 C CA . PRO A 1 46 ? -9.112 -27.031 8.793 1.00 61.21 33 PRO A CA 17
ATOM 21181 C C . PRO A 1 46 ? -10.592 -26.783 8.541 1.00 41.32 33 PRO A C 17
ATOM 21182 O O . PRO A 1 46 ? -11.061 -25.645 8.502 1.00 33.13 33 PRO A O 17
ATOM 21193 N N . VAL A 1 47 ? -11.310 -27.844 8.419 1.00 11.54 34 VAL A N 17
ATOM 21194 C CA . VAL A 1 47 ? -12.702 -27.806 8.180 1.00 54.43 34 VAL A CA 17
ATOM 21195 C C . VAL A 1 47 ? -13.363 -28.736 9.192 1.00 52.21 34 VAL A C 17
ATOM 21196 O O . VAL A 1 47 ? -12.802 -29.800 9.503 1.00 22.41 34 VAL A O 17
ATOM 21209 N N . PRO A 1 48 ? -14.492 -28.333 9.797 1.00 32.22 35 PRO A N 17
ATOM 21210 C CA . PRO A 1 48 ? -15.240 -29.196 10.700 1.00 65.31 35 PRO A CA 17
ATOM 21211 C C . PRO A 1 48 ? -15.837 -30.357 9.940 1.00 30.04 35 PRO A C 17
ATOM 21212 O O . PRO A 1 48 ? -15.679 -30.454 8.712 1.00 71.43 35 PRO A O 17
ATOM 21223 N N . THR A 1 49 ? -16.523 -31.235 10.652 1.00 32.55 36 THR A N 17
ATOM 21224 C CA . THR A 1 49 ? -17.144 -32.408 10.054 1.00 23.40 36 THR A CA 17
ATOM 21225 C C . THR A 1 49 ? -16.136 -33.279 9.310 1.00 21.23 36 THR A C 17
ATOM 21226 O O . THR A 1 49 ? -16.407 -33.812 8.244 1.00 75.34 36 THR A O 17
ATOM 21237 N N . SER A 1 50 ? -14.962 -33.411 9.920 1.00 21.35 37 SER A N 17
ATOM 21238 C CA . SER A 1 50 ? -13.913 -34.247 9.413 1.00 51.44 37 SER A CA 17
ATOM 21239 C C . SER A 1 50 ? -14.317 -35.720 9.596 1.00 23.33 37 SER A C 17
ATOM 21240 O O . SER A 1 50 ? -15.343 -36.022 10.220 1.00 64.31 37 SER A O 17
ATOM 21248 N N . CYS A 1 51 ? -13.529 -36.606 9.114 1.00 61.31 38 CYS A N 17
ATOM 21249 C CA . CYS A 1 51 ? -13.850 -37.992 9.171 1.00 42.44 38 CYS A CA 17
ATOM 21250 C C . CYS A 1 51 ? -12.947 -38.644 10.187 1.00 2.11 38 CYS A C 17
ATOM 21251 O O . CYS A 1 51 ? -11.758 -38.344 10.256 1.00 51.14 38 CYS A O 17
ATOM 21258 N N . LYS A 1 52 ? -13.490 -39.497 10.973 1.00 74.14 39 LYS A N 17
ATOM 21259 C CA . LYS A 1 52 ? -12.720 -40.198 11.930 1.00 15.12 39 LYS A CA 17
ATOM 21260 C C . LYS A 1 52 ? -12.532 -41.553 11.387 1.00 20.45 39 LYS A C 17
ATOM 21261 O O . LYS A 1 52 ? -13.480 -42.192 10.961 1.00 72.42 39 LYS A O 17
ATOM 21280 N N . LEU A 1 53 ? -11.367 -41.976 11.402 1.00 52.13 40 LEU A N 17
ATOM 21281 C CA . LEU A 1 53 ? -11.028 -43.231 10.907 1.00 12.14 40 LEU A CA 17
ATOM 21282 C C . LEU A 1 53 ? -10.377 -43.995 11.995 1.00 63.54 40 LEU A C 17
ATOM 21283 O O . LEU A 1 53 ? -9.322 -43.613 12.504 1.00 22.14 40 LEU A O 17
ATOM 21299 N N . ALA A 1 54 ? -11.047 -45.007 12.416 1.00 21.13 41 ALA A N 17
ATOM 21300 C CA . ALA A 1 54 ? -10.603 -45.806 13.495 1.00 63.12 41 ALA A CA 17
ATOM 21301 C C . ALA A 1 54 ? -10.605 -47.221 13.086 1.00 11.42 41 ALA A C 17
ATOM 21302 O O . ALA A 1 54 ? -11.495 -47.670 12.381 1.00 13.42 41 ALA A O 17
ATOM 21309 N N . LEU A 1 55 ? -9.627 -47.911 13.484 1.00 62.30 42 LEU A N 17
ATOM 21310 C CA . LEU A 1 55 ? -9.549 -49.268 13.207 1.00 53.53 42 LEU A CA 17
ATOM 21311 C C . LEU A 1 55 ? -9.664 -50.005 14.498 1.00 54.22 42 LEU A C 17
ATOM 21312 O O . LEU A 1 55 ? -9.006 -49.648 15.487 1.00 4.44 42 LEU A O 17
ATOM 21328 N N . THR A 1 56 ? -10.491 -50.989 14.502 1.00 3.43 43 THR A N 17
ATOM 21329 C CA . THR A 1 56 ? -10.737 -51.788 15.651 1.00 54.11 43 THR A CA 17
ATOM 21330 C C . THR A 1 56 ? -10.428 -53.234 15.285 1.00 44.34 43 THR A C 17
ATOM 21331 O O . THR A 1 56 ? -10.725 -53.660 14.162 1.00 0.25 43 THR A O 17
ATOM 21342 N N . ASN A 1 57 ? -9.817 -53.969 16.183 1.00 2.54 44 ASN A N 17
ATOM 21343 C CA . ASN A 1 57 ? -9.502 -55.368 15.919 1.00 72.31 44 ASN A CA 17
ATOM 21344 C C . ASN A 1 57 ? -10.694 -56.256 16.254 1.00 3.50 44 ASN A C 17
ATOM 21345 O O . ASN A 1 57 ? -11.751 -55.746 16.658 1.00 70.34 44 ASN A O 17
ATOM 21356 N N . GLY A 1 58 ? -10.526 -57.565 16.115 1.00 32.54 45 GLY A N 17
ATOM 21357 C CA . GLY A 1 58 ? -11.615 -58.517 16.328 1.00 32.12 45 GLY A CA 17
ATOM 21358 C C . GLY A 1 58 ? -12.106 -58.555 17.759 1.00 31.31 45 GLY A C 17
ATOM 21359 O O . GLY A 1 58 ? -13.239 -58.941 18.019 1.00 60.22 45 GLY A O 17
ATOM 21363 N N . ASN A 1 59 ? -11.268 -58.113 18.686 1.00 64.04 46 ASN A N 17
ATOM 21364 C CA . ASN A 1 59 ? -11.627 -58.063 20.116 1.00 41.25 46 ASN A CA 17
ATOM 21365 C C . ASN A 1 59 ? -12.465 -56.820 20.387 1.00 22.03 46 ASN A C 17
ATOM 21366 O O . ASN A 1 59 ? -12.814 -56.515 21.530 1.00 74.23 46 ASN A O 17
ATOM 21377 N N . LYS A 1 60 ? -12.740 -56.083 19.310 1.00 63.41 47 LYS A N 17
ATOM 21378 C CA . LYS A 1 60 ? -13.513 -54.847 19.312 1.00 21.13 47 LYS A CA 17
ATOM 21379 C C . LYS A 1 60 ? -12.720 -53.719 19.925 1.00 23.43 47 LYS A C 17
ATOM 21380 O O . LYS A 1 60 ? -13.261 -52.641 20.211 1.00 21.05 47 LYS A O 17
ATOM 21399 N N . ARG A 1 61 ? -11.425 -53.942 20.110 1.00 70.14 48 ARG A N 17
ATOM 21400 C CA . ARG A 1 61 ? -10.588 -52.913 20.653 1.00 23.55 48 ARG A CA 17
ATOM 21401 C C . ARG A 1 61 ? -10.159 -51.974 19.564 1.00 2.43 48 ARG A C 17
ATOM 21402 O O . ARG A 1 61 ? -9.712 -52.416 18.497 1.00 31.10 48 ARG A O 17
ATOM 21423 N N . GLU A 1 62 ? -10.329 -50.709 19.814 1.00 2.21 49 GLU A N 17
ATOM 21424 C CA . GLU A 1 62 ? -9.931 -49.670 18.907 1.00 71.42 49 GLU A CA 17
ATOM 21425 C C . GLU A 1 62 ? -8.413 -49.628 18.918 1.00 73.43 49 GLU A C 17
ATOM 21426 O O . GLU A 1 62 ? -7.792 -49.195 19.893 1.00 0.24 49 GLU A O 17
ATOM 21438 N N . VAL A 1 63 ? -7.831 -50.148 17.867 1.00 62.32 50 VAL A N 17
ATOM 21439 C CA . VAL A 1 63 ? -6.418 -50.310 17.783 1.00 45.44 50 VAL A CA 17
ATOM 21440 C C . VAL A 1 63 ? -5.778 -49.022 17.298 1.00 22.42 50 VAL A C 17
ATOM 21441 O O . VAL A 1 63 ? -4.665 -48.694 17.693 1.00 32.24 50 VAL A O 17
ATOM 21454 N N . ASP A 1 64 ? -6.491 -48.272 16.481 1.00 63.52 51 ASP A N 17
ATOM 21455 C CA . ASP A 1 64 ? -5.977 -46.995 16.021 1.00 70.23 51 ASP A CA 17
ATOM 21456 C C . ASP A 1 64 ? -7.159 -46.098 15.751 1.00 35.30 51 ASP A C 17
ATOM 21457 O O . ASP A 1 64 ? -8.278 -46.599 15.599 1.00 24.44 51 ASP A O 17
ATOM 21466 N N . ALA A 1 65 ? -6.918 -44.820 15.634 1.00 73.42 52 ALA A N 17
ATOM 21467 C CA . ALA A 1 65 ? -7.968 -43.818 15.515 1.00 10.13 52 ALA A CA 17
ATOM 21468 C C . ALA A 1 65 ? -7.359 -42.471 15.216 1.00 11.21 52 ALA A C 17
ATOM 21469 O O . ALA A 1 65 ? -6.541 -41.973 15.994 1.00 73.04 52 ALA A O 17
ATOM 21476 N N . MET A 1 66 ? -7.719 -41.902 14.092 1.00 32.34 53 MET A N 17
ATOM 21477 C CA . MET A 1 66 ? -7.248 -40.586 13.690 1.00 61.25 53 MET A CA 17
ATOM 21478 C C . MET A 1 66 ? -8.357 -39.855 12.949 1.00 64.02 53 MET A C 17
ATOM 21479 O O . MET A 1 66 ? -9.298 -40.479 12.460 1.00 60.11 53 MET A O 17
ATOM 21493 N N . LEU A 1 67 ? -8.272 -38.558 12.912 1.00 42.01 54 LEU A N 17
ATOM 21494 C CA . LEU A 1 67 ? -9.226 -37.722 12.215 1.00 12.01 54 LEU A CA 17
ATOM 21495 C C . LEU A 1 67 ? -8.611 -37.153 10.957 1.00 13.12 54 LEU A C 17
ATOM 21496 O O . LEU A 1 67 ? -7.618 -36.408 11.031 1.00 3.22 54 LEU A O 17
ATOM 21512 N N . LEU A 1 68 ? -9.154 -37.491 9.815 1.00 55.12 55 LEU A N 17
ATOM 21513 C CA . LEU A 1 68 ? -8.705 -36.888 8.593 1.00 13.24 55 LEU A CA 17
ATOM 21514 C C . LEU A 1 68 ? -9.860 -36.219 7.854 1.00 0.11 55 LEU A C 17
ATOM 21515 O O . LEU A 1 68 ? -11.011 -36.568 8.075 1.00 61.30 55 LEU A O 17
ATOM 21531 N N . PRO A 1 69 ? -9.580 -35.203 7.013 1.00 42.03 56 PRO A N 17
ATOM 21532 C CA . PRO A 1 69 ? -10.619 -34.494 6.246 1.00 54.24 56 PRO A CA 17
ATOM 21533 C C . PRO A 1 69 ? -11.394 -35.432 5.291 1.00 43.32 56 PRO A C 17
ATOM 21534 O O . PRO A 1 69 ? -10.924 -36.541 4.983 1.00 42.42 56 PRO A O 17
ATOM 21545 N N . PRO A 1 70 ? -12.606 -35.011 4.840 1.00 52.34 57 PRO A N 17
ATOM 21546 C CA . PRO A 1 70 ? -13.414 -35.779 3.885 1.00 73.34 57 PRO A CA 17
ATOM 21547 C C . PRO A 1 70 ? -12.597 -36.181 2.646 1.00 3.24 57 PRO A C 17
ATOM 21548 O O . PRO A 1 70 ? -11.832 -35.366 2.106 1.00 14.21 57 PRO A O 17
ATOM 21559 N N . SER A 1 71 ? -12.744 -37.451 2.245 1.00 33.11 58 SER A N 17
ATOM 21560 C CA . SER A 1 71 ? -12.006 -38.059 1.122 1.00 40.14 58 SER A CA 17
ATOM 21561 C C . SER A 1 71 ? -10.521 -38.292 1.461 1.00 35.12 58 SER A C 17
ATOM 21562 O O . SER A 1 71 ? -9.702 -38.588 0.578 1.00 25.04 58 SER A O 17
ATOM 21570 N N . GLY A 1 72 ? -10.195 -38.208 2.737 1.00 51.31 59 GLY A N 17
ATOM 21571 C CA . GLY A 1 72 ? -8.847 -38.407 3.177 1.00 54.55 59 GLY A CA 17
ATOM 21572 C C . GLY A 1 72 ? -8.513 -39.872 3.307 1.00 44.04 59 GLY A C 17
ATOM 21573 O O . GLY A 1 72 ? -9.410 -40.727 3.391 1.00 22.41 59 GLY A O 17
ATOM 21577 N N . THR A 1 73 ? -7.252 -40.170 3.302 1.00 32.43 60 THR A N 17
ATOM 21578 C CA . THR A 1 73 ? -6.794 -41.519 3.401 1.00 75.03 60 THR A CA 17
ATOM 21579 C C . THR A 1 73 ? -5.948 -41.640 4.672 1.00 72.34 60 THR A C 17
ATOM 21580 O O . THR A 1 73 ? -4.824 -41.131 4.723 1.00 24.11 60 THR A O 17
ATOM 21591 N N . THR A 1 74 ? -6.491 -42.253 5.695 1.00 52.23 61 THR A N 17
ATOM 21592 C CA . THR A 1 74 ? -5.809 -42.306 6.983 1.00 22.34 61 THR A CA 17
ATOM 21593 C C . THR A 1 74 ? -5.026 -43.603 7.159 1.00 35.15 61 THR A C 17
ATOM 21594 O O . THR A 1 74 ? -5.516 -44.690 6.842 1.00 1.32 61 THR A O 17
ATOM 21605 N N . ILE A 1 75 ? -3.818 -43.462 7.647 1.00 61.34 62 ILE A N 17
ATOM 21606 C CA . ILE A 1 75 ? -2.924 -44.558 7.883 1.00 24.23 62 ILE A CA 17
ATOM 21607 C C . ILE A 1 75 ? -3.037 -44.989 9.346 1.00 63.33 62 ILE A C 17
ATOM 21608 O O . ILE A 1 75 ? -2.541 -44.314 10.258 1.00 2.53 62 ILE A O 17
ATOM 21624 N N . LEU A 1 76 ? -3.723 -46.071 9.551 1.00 63.33 63 LEU A N 17
ATOM 21625 C CA . LEU A 1 76 ? -3.986 -46.602 10.865 1.00 74.44 63 LEU A CA 17
ATOM 21626 C C . LEU A 1 76 ? -3.018 -47.743 11.141 1.00 21.22 63 LEU A C 17
ATOM 21627 O O . LEU A 1 76 ? -2.803 -48.591 10.284 1.00 12.12 63 LEU A O 17
ATOM 21643 N N . SER A 1 77 ? -2.444 -47.772 12.312 1.00 1.43 64 SER A N 17
ATOM 21644 C CA . SER A 1 77 ? -1.421 -48.743 12.612 1.00 22.31 64 SER A CA 17
ATOM 21645 C C . SER A 1 77 ? -1.849 -49.769 13.664 1.00 64.44 64 SER A C 17
ATOM 21646 O O . SER A 1 77 ? -2.282 -49.420 14.760 1.00 3.35 64 SER A O 17
ATOM 21654 N N . ASP A 1 78 ? -1.766 -51.025 13.302 1.00 60.41 65 ASP A N 17
ATOM 21655 C CA . ASP A 1 78 ? -2.081 -52.135 14.206 1.00 62.22 65 ASP A CA 17
ATOM 21656 C C . ASP A 1 78 ? -0.958 -52.363 15.189 1.00 32.54 65 ASP A C 17
ATOM 21657 O O . ASP A 1 78 ? 0.130 -52.769 14.800 1.00 34.42 65 ASP A O 17
ATOM 21666 N N . THR A 1 79 ? -1.209 -52.156 16.444 1.00 14.00 66 THR A N 17
ATOM 21667 C CA . THR A 1 79 ? -0.237 -52.521 17.465 1.00 23.42 66 THR A CA 17
ATOM 21668 C C . THR A 1 79 ? -0.359 -54.046 17.713 1.00 44.10 66 THR A C 17
ATOM 21669 O O . THR A 1 79 ? 0.481 -54.675 18.344 1.00 31.15 66 THR A O 17
ATOM 21680 N N . SER A 1 80 ? -1.395 -54.610 17.123 1.00 2.21 67 SER A N 17
ATOM 21681 C CA . SER A 1 80 ? -1.754 -55.993 17.232 1.00 54.22 67 SER A CA 17
ATOM 21682 C C . SER A 1 80 ? -1.086 -56.877 16.156 1.00 71.41 67 SER A C 17
ATOM 21683 O O . SER A 1 80 ? -1.499 -58.028 15.947 1.00 53.21 67 SER A O 17
ATOM 21691 N N . GLY A 1 81 ? -0.055 -56.369 15.494 1.00 15.42 68 GLY A N 17
ATOM 21692 C CA . GLY A 1 81 ? 0.590 -57.169 14.467 1.00 43.51 68 GLY A CA 17
ATOM 21693 C C . GLY A 1 81 ? 1.038 -56.379 13.249 1.00 70.13 68 GLY A C 17
ATOM 21694 O O . GLY A 1 81 ? 1.496 -56.974 12.275 1.00 24.05 68 GLY A O 17
ATOM 21698 N N . ALA A 1 82 ? 0.866 -55.056 13.304 1.00 22.54 69 ALA A N 17
ATOM 21699 C CA . ALA A 1 82 ? 1.299 -54.099 12.271 1.00 72.11 69 ALA A CA 17
ATOM 21700 C C . ALA A 1 82 ? 0.936 -54.473 10.831 1.00 11.34 69 ALA A C 17
ATOM 21701 O O . ALA A 1 82 ? 1.739 -55.057 10.100 1.00 31.00 69 ALA A O 17
ATOM 21708 N N . GLY A 1 83 ? -0.273 -54.184 10.447 1.00 3.03 70 GLY A N 17
ATOM 21709 C CA . GLY A 1 83 ? -0.662 -54.360 9.079 1.00 70.32 70 GLY A CA 17
ATOM 21710 C C . GLY A 1 83 ? -0.567 -53.031 8.399 1.00 21.51 70 GLY A C 17
ATOM 21711 O O . GLY A 1 83 ? -0.008 -52.905 7.297 1.00 11.24 70 GLY A O 17
ATOM 21715 N N . VAL A 1 84 ? -1.047 -52.021 9.119 1.00 50.41 71 VAL A N 17
ATOM 21716 C CA . VAL A 1 84 ? -1.050 -50.644 8.699 1.00 25.34 71 VAL A CA 17
ATOM 21717 C C . VAL A 1 84 ? -2.058 -50.454 7.602 1.00 32.24 71 VAL A C 17
ATOM 21718 O O . VAL A 1 84 ? -1.794 -50.666 6.412 1.00 64.01 71 VAL A O 17
ATOM 21731 N N . PHE A 1 85 ? -3.227 -50.121 8.018 1.00 72.55 72 PHE A N 17
ATOM 21732 C CA . PHE A 1 85 ? -4.332 -49.998 7.132 1.00 11.42 72 PHE A CA 17
ATOM 21733 C C . PHE A 1 85 ? -4.601 -48.570 6.748 1.00 73.31 72 PHE A C 17
ATOM 21734 O O . PHE A 1 85 ? -4.825 -47.709 7.599 1.00 70.11 72 PHE A O 17
ATOM 21751 N N . THR A 1 86 ? -4.558 -48.321 5.477 1.00 51.41 73 THR A N 17
ATOM 21752 C CA . THR A 1 86 ? -4.815 -47.023 4.955 1.00 45.23 73 THR A CA 17
ATOM 21753 C C . THR A 1 86 ? -6.256 -46.978 4.458 1.00 61.31 73 THR A C 17
ATOM 21754 O O . THR A 1 86 ? -6.572 -47.474 3.371 1.00 65.43 73 THR A O 17
ATOM 21765 N N . ALA A 1 87 ? -7.114 -46.449 5.281 1.00 64.14 74 ALA A N 17
ATOM 21766 C CA . ALA A 1 87 ? -8.523 -46.345 4.988 1.00 71.22 74 ALA A CA 17
ATOM 21767 C C . ALA A 1 87 ? -8.788 -45.084 4.210 1.00 12.23 74 ALA A C 17
ATOM 21768 O O . ALA A 1 87 ? -8.527 -43.973 4.684 1.00 41.10 74 ALA A O 17
ATOM 21775 N N . LYS A 1 88 ? -9.241 -45.262 3.020 1.00 61.23 75 LYS A N 17
ATOM 21776 C CA . LYS A 1 88 ? -9.601 -44.171 2.154 1.00 41.31 75 LYS A CA 17
ATOM 21777 C C . LYS A 1 88 ? -11.091 -43.933 2.309 1.00 42.33 75 LYS A C 17
ATOM 21778 O O . LYS A 1 88 ? -11.865 -44.870 2.153 1.00 54.43 75 LYS A O 17
ATOM 21797 N N . VAL A 1 89 ? -11.492 -42.748 2.713 1.00 33.40 76 VAL A N 17
ATOM 21798 C CA . VAL A 1 89 ? -12.922 -42.433 2.763 1.00 41.23 76 VAL A CA 17
ATOM 21799 C C . VAL A 1 89 ? -13.367 -41.589 1.600 1.00 21.52 76 VAL A C 17
ATOM 21800 O O . VAL A 1 89 ? -12.549 -41.060 0.849 1.00 63.22 76 VAL A O 17
ATOM 21813 N N . ASN A 1 90 ? -14.668 -41.473 1.455 1.00 74.12 77 ASN A N 17
ATOM 21814 C CA . ASN A 1 90 ? -15.255 -40.570 0.494 1.00 33.23 77 ASN A CA 17
ATOM 21815 C C . ASN A 1 90 ? -15.548 -39.260 1.268 1.00 72.22 77 ASN A C 17
ATOM 21816 O O . ASN A 1 90 ? -15.261 -39.185 2.474 1.00 61.32 77 ASN A O 17
ATOM 21827 N N . SER A 1 91 ? -16.157 -38.260 0.646 1.00 62.14 78 SER A N 17
ATOM 21828 C CA . SER A 1 91 ? -16.466 -37.004 1.345 1.00 34.24 78 SER A CA 17
ATOM 21829 C C . SER A 1 91 ? -17.626 -37.209 2.336 1.00 2.12 78 SER A C 17
ATOM 21830 O O . SER A 1 91 ? -18.021 -36.310 3.060 1.00 60.45 78 SER A O 17
ATOM 21838 N N . LYS A 1 92 ? -18.133 -38.418 2.339 1.00 41.42 79 LYS A N 17
ATOM 21839 C CA . LYS A 1 92 ? -19.203 -38.856 3.204 1.00 53.30 79 LYS A CA 17
ATOM 21840 C C . LYS A 1 92 ? -18.630 -39.386 4.524 1.00 63.14 79 LYS A C 17
ATOM 21841 O O . LYS A 1 92 ? -19.380 -39.809 5.397 1.00 12.30 79 LYS A O 17
ATOM 21860 N N . CYS A 1 93 ? -17.287 -39.425 4.617 1.00 51.32 80 CYS A N 17
ATOM 21861 C CA . CYS A 1 93 ? -16.562 -39.894 5.822 1.00 5.41 80 CYS A CA 17
ATOM 21862 C C . CYS A 1 93 ? -16.671 -41.383 6.055 1.00 3.34 80 CYS A C 17
ATOM 21863 O O . CYS A 1 93 ? -16.264 -41.896 7.091 1.00 63.54 80 CYS A O 17
ATOM 21870 N N . GLU A 1 94 ? -17.156 -42.077 5.074 1.00 32.13 81 GLU A N 17
ATOM 21871 C CA . GLU A 1 94 ? -17.258 -43.493 5.155 1.00 22.02 81 GLU A CA 17
ATOM 21872 C C . GLU A 1 94 ? -16.153 -44.071 4.341 1.00 64.44 81 GLU A C 17
ATOM 21873 O O . GLU A 1 94 ? -15.825 -43.532 3.256 1.00 22.13 81 GLU A O 17
ATOM 21885 N N . PHE A 1 95 ? -15.555 -45.116 4.854 1.00 33.24 82 PHE A N 17
ATOM 21886 C CA . PHE A 1 95 ? -14.431 -45.725 4.222 1.00 60.13 82 PHE A CA 17
ATOM 21887 C C . PHE A 1 95 ? -14.872 -46.468 2.972 1.00 20.25 82 PHE A C 17
ATOM 21888 O O . PHE A 1 95 ? -15.859 -47.213 2.984 1.00 15.11 82 PHE A O 17
ATOM 21905 N N . THR A 1 96 ? -14.178 -46.228 1.909 1.00 74.31 83 THR A N 17
ATOM 21906 C CA . THR A 1 96 ? -14.434 -46.869 0.667 1.00 12.41 83 THR A CA 17
ATOM 21907 C C . THR A 1 96 ? -13.474 -48.044 0.451 1.00 20.43 83 THR A C 17
ATOM 21908 O O . THR A 1 96 ? -13.913 -49.167 0.178 1.00 44.21 83 THR A O 17
ATOM 21919 N N . SER A 1 97 ? -12.180 -47.817 0.659 1.00 24.25 84 SER A N 17
ATOM 21920 C CA . SER A 1 97 ? -11.191 -48.844 0.403 1.00 72.40 84 SER A CA 17
ATOM 21921 C C . SER A 1 97 ? -10.073 -48.759 1.433 1.00 71.45 84 SER A C 17
ATOM 21922 O O . SER A 1 97 ? -9.657 -47.667 1.809 1.00 4.25 84 SER A O 17
ATOM 21930 N N . VAL A 1 98 ? -9.636 -49.885 1.920 1.00 73.10 85 VAL A N 17
ATOM 21931 C CA . VAL A 1 98 ? -8.522 -49.939 2.828 1.00 42.13 85 VAL A CA 17
ATOM 21932 C C . VAL A 1 98 ? -7.362 -50.627 2.152 1.00 72.11 85 VAL A C 17
ATOM 21933 O O . VAL A 1 98 ? -7.512 -51.719 1.591 1.00 12.12 85 VAL A O 17
ATOM 21946 N N . SER A 1 99 ? -6.249 -49.985 2.159 1.00 62.40 86 SER A N 17
ATOM 21947 C CA . SER A 1 99 ? -5.053 -50.545 1.624 1.00 23.22 86 SER A CA 17
ATOM 21948 C C . SER A 1 99 ? -4.235 -51.147 2.783 1.00 64.12 86 SER A C 17
ATOM 21949 O O . SER A 1 99 ? -4.209 -50.569 3.873 1.00 42.15 86 SER A O 17
ATOM 21957 N N . PRO A 1 100 ? -3.609 -52.333 2.599 1.00 72.41 87 PRO A N 17
ATOM 21958 C CA . PRO A 1 100 ? -3.673 -53.100 1.342 1.00 53.33 87 PRO A CA 17
ATOM 21959 C C . PRO A 1 100 ? -5.045 -53.754 1.105 1.00 4.55 87 PRO A C 17
ATOM 21960 O O . PRO A 1 100 ? -5.565 -53.747 -0.023 1.00 21.23 87 PRO A O 17
ATOM 21971 N N . ALA A 1 101 ? -5.623 -54.274 2.166 1.00 20.35 88 ALA A N 17
ATOM 21972 C CA . ALA A 1 101 ? -6.910 -54.931 2.159 1.00 35.03 88 ALA A CA 17
ATOM 21973 C C . ALA A 1 101 ? -7.271 -55.193 3.587 1.00 34.44 88 ALA A C 17
ATOM 21974 O O . ALA A 1 101 ? -6.413 -55.615 4.358 1.00 12.01 88 ALA A O 17
ATOM 21981 N N . LEU A 1 102 ? -8.484 -54.921 3.960 1.00 71.32 89 LEU A N 17
ATOM 21982 C CA . LEU A 1 102 ? -8.901 -55.137 5.323 1.00 5.43 89 LEU A CA 17
ATOM 21983 C C . LEU A 1 102 ? -9.300 -56.603 5.495 1.00 20.33 89 LEU A C 17
ATOM 21984 O O . LEU A 1 102 ? -10.050 -57.142 4.672 1.00 10.45 89 LEU A O 17
ATOM 22000 N N . PRO A 1 103 ? -8.785 -57.274 6.519 1.00 25.14 90 PRO A N 17
ATOM 22001 C CA . PRO A 1 103 ? -9.129 -58.650 6.797 1.00 73.35 90 PRO A CA 17
ATOM 22002 C C . PRO A 1 103 ? -10.414 -58.750 7.618 1.00 74.40 90 PRO A C 17
ATOM 22003 O O . PRO A 1 103 ? -11.054 -57.735 7.932 1.00 24.45 90 PRO A O 17
ATOM 22014 N N . THR A 1 104 ? -10.775 -59.951 7.980 1.00 1.01 91 THR A N 17
ATOM 22015 C CA . THR A 1 104 ? -11.944 -60.180 8.765 1.00 43.23 91 THR A CA 17
ATOM 22016 C C . THR A 1 104 ? -11.640 -59.913 10.233 1.00 50.44 91 THR A C 17
ATOM 22017 O O . THR A 1 104 ? -10.473 -59.996 10.658 1.00 40.43 91 THR A O 17
ATOM 22028 N N . GLY A 1 105 ? -12.646 -59.546 10.981 1.00 34.34 92 GLY A N 17
ATOM 22029 C CA . GLY A 1 105 ? -12.465 -59.247 12.378 1.00 73.13 92 GLY A CA 17
ATOM 22030 C C . GLY A 1 105 ? -12.246 -57.776 12.597 1.00 75.33 92 GLY A C 17
ATOM 22031 O O . GLY A 1 105 ? -12.736 -57.205 13.568 1.00 41.11 92 GLY A O 17
ATOM 22035 N N . PHE A 1 106 ? -11.538 -57.158 11.682 1.00 41.00 93 PHE A N 17
ATOM 22036 C CA . PHE A 1 106 ? -11.245 -55.756 11.758 1.00 44.41 93 PHE A CA 17
ATOM 22037 C C . PHE A 1 106 ? -12.388 -54.910 11.247 1.00 45.50 93 PHE A C 17
ATOM 22038 O O . PHE A 1 106 ? -13.036 -55.237 10.247 1.00 34.04 93 PHE A O 17
ATOM 22055 N N . LYS A 1 107 ? -12.629 -53.844 11.940 1.00 62.12 94 LYS A N 17
ATOM 22056 C CA . LYS A 1 107 ? -13.662 -52.901 11.598 1.00 32.05 94 LYS A CA 17
ATOM 22057 C C . LYS A 1 107 ? -13.076 -51.517 11.516 1.00 61.12 94 LYS A C 17
ATOM 22058 O O . LYS A 1 107 ? -12.483 -51.021 12.484 1.00 2.35 94 LYS A O 17
ATOM 22077 N N . ILE A 1 108 ? -13.212 -50.913 10.373 1.00 71.43 95 ILE A N 17
ATOM 22078 C CA . ILE A 1 108 ? -12.786 -49.573 10.178 1.00 24.21 95 ILE A CA 17
ATOM 22079 C C . ILE A 1 108 ? -13.977 -48.677 10.378 1.00 74.13 95 ILE A C 17
ATOM 22080 O O . ILE A 1 108 ? -14.883 -48.628 9.542 1.00 3.14 95 ILE A O 17
ATOM 22096 N N . GLU A 1 109 ? -14.021 -48.055 11.497 1.00 73.41 96 GLU A N 17
ATOM 22097 C CA . GLU A 1 109 ? -15.053 -47.120 11.785 1.00 25.22 96 GLU A CA 17
ATOM 22098 C C . GLU A 1 109 ? -14.770 -45.821 11.106 1.00 52.52 96 GLU A C 17
ATOM 22099 O O . GLU A 1 109 ? -13.833 -45.101 11.474 1.00 32.31 96 GLU A O 17
ATOM 22111 N N . GLY A 1 110 ? -15.524 -45.560 10.087 1.00 43.00 97 GLY A N 17
ATOM 22112 C CA . GLY A 1 110 ? -15.497 -44.299 9.452 1.00 50.12 97 GLY A CA 17
ATOM 22113 C C . GLY A 1 110 ? -16.546 -43.449 10.082 1.00 42.10 97 GLY A C 17
ATOM 22114 O O . GLY A 1 110 ? -17.672 -43.325 9.570 1.00 13.12 97 GLY A O 17
ATOM 22118 N N . SER A 1 111 ? -16.227 -42.970 11.238 1.00 53.33 98 SER A N 17
ATOM 22119 C CA . SER A 1 111 ? -17.096 -42.142 11.988 1.00 55.45 98 SER A CA 17
ATOM 22120 C C . SER A 1 111 ? -16.863 -40.695 11.538 1.00 2.02 98 SER A C 17
ATOM 22121 O O . SER A 1 111 ? -16.018 -40.431 10.678 1.00 22.24 98 SER A O 17
ATOM 22129 N N . VAL A 1 112 ? -17.579 -39.778 12.078 1.00 65.53 99 VAL A N 17
ATOM 22130 C CA . VAL A 1 112 ? -17.412 -38.404 11.689 1.00 72.03 99 VAL A CA 17
ATOM 22131 C C . VAL A 1 112 ? -16.894 -37.644 12.904 1.00 73.50 99 VAL A C 17
ATOM 22132 O O . VAL A 1 112 ? -16.967 -38.145 14.015 1.00 4.21 99 VAL A O 17
ATOM 22145 N N . ASP A 1 113 ? -16.327 -36.491 12.679 1.00 74.10 100 ASP A N 17
ATOM 22146 C CA . ASP A 1 113 ? -15.847 -35.592 13.745 1.00 74.12 100 ASP A CA 17
ATOM 22147 C C . ASP A 1 113 ? -16.985 -35.172 14.694 1.00 70.13 100 ASP A C 17
ATOM 22148 O O . ASP A 1 113 ? -16.763 -34.855 15.873 1.00 73.22 100 ASP A O 17
ATOM 22157 N N . LYS A 1 114 ? -18.200 -35.182 14.188 1.00 45.34 101 LYS A N 17
ATOM 22158 C CA . LYS A 1 114 ? -19.351 -34.883 15.009 1.00 14.21 101 LYS A CA 17
ATOM 22159 C C . LYS A 1 114 ? -19.739 -36.130 15.778 1.00 30.33 101 LYS A C 17
ATOM 22160 O O . LYS A 1 114 ? -19.411 -37.250 15.360 1.00 1.11 101 LYS A O 17
ATOM 22179 N N . GLU A 1 115 ? -20.425 -35.936 16.876 1.00 33.42 102 GLU A N 17
ATOM 22180 C CA . GLU A 1 115 ? -20.831 -37.019 17.753 1.00 14.01 102 GLU A CA 17
ATOM 22181 C C . GLU A 1 115 ? -21.710 -38.004 16.994 1.00 71.52 102 GLU A C 17
ATOM 22182 O O . GLU A 1 115 ? -21.433 -39.214 16.941 1.00 11.43 102 GLU A O 17
ATOM 22194 N N . GLY A 1 116 ? -22.719 -37.470 16.366 1.00 42.33 103 GLY A N 17
ATOM 22195 C CA . GLY A 1 116 ? -23.684 -38.270 15.709 1.00 74.12 103 GLY A CA 17
ATOM 22196 C C . GLY A 1 116 ? -24.956 -38.207 16.486 1.00 73.31 103 GLY A C 17
ATOM 22197 O O . GLY A 1 116 ? -25.122 -37.314 17.334 1.00 5.51 103 GLY A O 17
ATOM 22201 N N . LYS A 1 117 ? -25.843 -39.102 16.235 1.00 54.05 104 LYS A N 17
ATOM 22202 C CA . LYS A 1 117 ? -27.076 -39.150 16.940 1.00 73.45 104 LYS A CA 17
ATOM 22203 C C . LYS A 1 117 ? -27.235 -40.519 17.560 1.00 75.40 104 LYS A C 17
ATOM 22204 O O . LYS A 1 117 ? -26.759 -41.498 16.994 1.00 53.50 104 LYS A O 17
ATOM 22223 N N . PRO A 1 118 ? -27.810 -40.611 18.756 1.00 22.14 105 PRO A N 17
ATOM 22224 C CA . PRO A 1 118 ? -28.137 -41.898 19.353 1.00 63.22 105 PRO A CA 17
ATOM 22225 C C . PRO A 1 118 ? -29.236 -42.577 18.535 1.00 53.42 105 PRO A C 17
ATOM 22226 O O . PRO A 1 118 ? -30.432 -42.268 18.755 1.00 54.21 105 PRO A O 17
ATOM 22237 N N . MET A 1 30 ? -18.256 16.307 16.779 1.00 0.00 17 MET A N 18
ATOM 22238 C CA . MET A 1 30 ? -17.192 15.854 15.898 1.00 52.33 17 MET A CA 18
ATOM 22239 C C . MET A 1 30 ? -17.675 14.606 15.200 1.00 30.00 17 MET A C 18
ATOM 22240 O O . MET A 1 30 ? -17.816 13.541 15.817 1.00 11.20 17 MET A O 18
ATOM 22254 N N . ALA A 1 31 ? -17.992 14.750 13.949 1.00 62.30 18 ALA A N 18
ATOM 22255 C CA . ALA A 1 31 ? -18.457 13.666 13.153 1.00 42.14 18 ALA A CA 18
ATOM 22256 C C . ALA A 1 31 ? -17.737 13.663 11.838 1.00 74.21 18 ALA A C 18
ATOM 22257 O O . ALA A 1 31 ? -18.161 14.304 10.874 1.00 32.10 18 ALA A O 18
ATOM 22264 N N . ALA A 1 32 ? -16.616 13.020 11.820 1.00 65.52 19 ALA A N 18
ATOM 22265 C CA . ALA A 1 32 ? -15.828 12.920 10.632 1.00 2.21 19 ALA A CA 18
ATOM 22266 C C . ALA A 1 32 ? -16.150 11.615 9.946 1.00 0.45 19 ALA A C 18
ATOM 22267 O O . ALA A 1 32 ? -16.516 10.634 10.630 1.00 43.54 19 ALA A O 18
ATOM 22274 N N . PRO A 1 33 ? -16.112 11.588 8.601 1.00 53.23 20 PRO A N 18
ATOM 22275 C CA . PRO A 1 33 ? -16.289 10.362 7.831 1.00 44.20 20 PRO A CA 18
ATOM 22276 C C . PRO A 1 33 ? -15.349 9.283 8.353 1.00 40.20 20 PRO A C 18
ATOM 22277 O O . PRO A 1 33 ? -14.128 9.477 8.404 1.00 31.31 20 PRO A O 18
ATOM 22288 N N . THR A 1 34 ? -15.906 8.201 8.805 1.00 70.42 21 THR A N 18
ATOM 22289 C CA . THR A 1 34 ? -15.137 7.149 9.376 1.00 72.44 21 THR A CA 18
ATOM 22290 C C . THR A 1 34 ? -14.971 6.013 8.366 1.00 4.42 21 THR A C 18
ATOM 22291 O O . THR A 1 34 ? -15.932 5.286 8.079 1.00 50.14 21 THR A O 18
ATOM 22302 N N . PRO A 1 35 ? -13.770 5.882 7.772 1.00 72.23 22 PRO A N 18
ATOM 22303 C CA . PRO A 1 35 ? -13.481 4.831 6.817 1.00 74.51 22 PRO A CA 18
ATOM 22304 C C . PRO A 1 35 ? -13.323 3.509 7.534 1.00 34.04 22 PRO A C 18
ATOM 22305 O O . PRO A 1 35 ? -12.306 3.267 8.193 1.00 40.44 22 PRO A O 18
ATOM 22316 N N . VAL A 1 36 ? -14.333 2.690 7.476 1.00 71.14 23 VAL A N 18
ATOM 22317 C CA . VAL A 1 36 ? -14.266 1.414 8.122 1.00 44.32 23 VAL A CA 18
ATOM 22318 C C . VAL A 1 36 ? -13.525 0.428 7.220 1.00 62.21 23 VAL A C 18
ATOM 22319 O O . VAL A 1 36 ? -13.780 0.383 6.012 1.00 22.43 23 VAL A O 18
ATOM 22332 N N . PRO A 1 37 ? -12.542 -0.311 7.767 1.00 1.32 24 PRO A N 18
ATOM 22333 C CA . PRO A 1 37 ? -11.787 -1.312 7.005 1.00 65.02 24 PRO A CA 18
ATOM 22334 C C . PRO A 1 37 ? -12.719 -2.321 6.332 1.00 30.32 24 PRO A C 18
ATOM 22335 O O . PRO A 1 37 ? -12.489 -2.752 5.201 1.00 31.42 24 PRO A O 18
ATOM 22346 N N . GLY A 1 38 ? -13.770 -2.700 7.052 1.00 5.02 25 GLY A N 18
ATOM 22347 C CA . GLY A 1 38 ? -14.771 -3.611 6.527 1.00 10.24 25 GLY A CA 18
ATOM 22348 C C . GLY A 1 38 ? -14.301 -5.046 6.506 1.00 3.23 25 GLY A C 18
ATOM 22349 O O . GLY A 1 38 ? -14.998 -5.927 6.012 1.00 32.33 25 GLY A O 18
ATOM 22353 N N . ILE A 1 39 ? -13.128 -5.274 7.047 1.00 41.13 26 ILE A N 18
ATOM 22354 C CA . ILE A 1 39 ? -12.528 -6.587 7.080 1.00 5.21 26 ILE A CA 18
ATOM 22355 C C . ILE A 1 39 ? -12.796 -7.234 8.418 1.00 21.15 26 ILE A C 18
ATOM 22356 O O . ILE A 1 39 ? -13.212 -6.559 9.372 1.00 35.23 26 ILE A O 18
ATOM 22372 N N . PHE A 1 40 ? -12.564 -8.510 8.491 1.00 64.30 27 PHE A N 18
ATOM 22373 C CA . PHE A 1 40 ? -12.787 -9.272 9.694 1.00 14.13 27 PHE A CA 18
ATOM 22374 C C . PHE A 1 40 ? -11.606 -10.205 9.875 1.00 20.55 27 PHE A C 18
ATOM 22375 O O . PHE A 1 40 ? -10.604 -10.086 9.157 1.00 2.54 27 PHE A O 18
ATOM 22392 N N . ASP A 1 41 ? -11.702 -11.105 10.815 1.00 11.43 28 ASP A N 18
ATOM 22393 C CA . ASP A 1 41 ? -10.670 -12.108 11.015 1.00 42.15 28 ASP A CA 18
ATOM 22394 C C . ASP A 1 41 ? -10.978 -13.300 10.155 1.00 2.33 28 ASP A C 18
ATOM 22395 O O . ASP A 1 41 ? -12.139 -13.529 9.791 1.00 62.24 28 ASP A O 18
ATOM 22404 N N . ILE A 1 42 ? -9.969 -14.024 9.782 1.00 34.25 29 ILE A N 18
ATOM 22405 C CA . ILE A 1 42 ? -10.152 -15.178 8.944 1.00 41.03 29 ILE A CA 18
ATOM 22406 C C . ILE A 1 42 ? -9.977 -16.431 9.776 1.00 14.22 29 ILE A C 18
ATOM 22407 O O . ILE A 1 42 ? -9.265 -16.414 10.783 1.00 23.23 29 ILE A O 18
ATOM 22423 N N . PHE A 1 43 ? -10.682 -17.465 9.393 1.00 3.43 30 PHE A N 18
ATOM 22424 C CA . PHE A 1 43 ? -10.648 -18.766 10.031 1.00 62.45 30 PHE A CA 18
ATOM 22425 C C . PHE A 1 43 ? -9.217 -19.305 10.195 1.00 74.43 30 PHE A C 18
ATOM 22426 O O . PHE A 1 43 ? -8.476 -19.496 9.215 1.00 41.33 30 PHE A O 18
ATOM 22443 N N . LYS A 1 44 ? -8.828 -19.485 11.431 1.00 61.54 31 LYS A N 18
ATOM 22444 C CA . LYS A 1 44 ? -7.517 -20.008 11.771 1.00 21.31 31 LYS A CA 18
ATOM 22445 C C . LYS A 1 44 ? -7.655 -21.392 12.388 1.00 64.23 31 LYS A C 18
ATOM 22446 O O . LYS A 1 44 ? -6.700 -22.175 12.430 1.00 54.23 31 LYS A O 18
ATOM 22465 N N . LYS A 1 45 ? -8.845 -21.685 12.856 1.00 64.53 32 LYS A N 18
ATOM 22466 C CA . LYS A 1 45 ? -9.153 -22.962 13.448 1.00 62.22 32 LYS A CA 18
ATOM 22467 C C . LYS A 1 45 ? -9.430 -23.974 12.336 1.00 45.44 32 LYS A C 18
ATOM 22468 O O . LYS A 1 45 ? -10.032 -23.609 11.315 1.00 53.13 32 LYS A O 18
ATOM 22487 N N . PRO A 1 46 ? -8.946 -25.235 12.479 1.00 30.33 33 PRO A N 18
ATOM 22488 C CA . PRO A 1 46 ? -9.241 -26.313 11.521 1.00 61.21 33 PRO A CA 18
ATOM 22489 C C . PRO A 1 46 ? -10.753 -26.487 11.306 1.00 41.32 33 PRO A C 18
ATOM 22490 O O . PRO A 1 46 ? -11.570 -26.150 12.187 1.00 33.13 33 PRO A O 18
ATOM 22501 N N . VAL A 1 47 ? -11.117 -27.010 10.171 1.00 11.54 34 VAL A N 18
ATOM 22502 C CA . VAL A 1 47 ? -12.509 -27.159 9.810 1.00 54.43 34 VAL A CA 18
ATOM 22503 C C . VAL A 1 47 ? -13.156 -28.325 10.603 1.00 52.21 34 VAL A C 18
ATOM 22504 O O . VAL A 1 47 ? -12.487 -29.337 10.892 1.00 22.41 34 VAL A O 18
ATOM 22517 N N . PRO A 1 48 ? -14.428 -28.163 11.052 1.00 32.22 35 PRO A N 18
ATOM 22518 C CA . PRO A 1 48 ? -15.193 -29.244 11.679 1.00 65.31 35 PRO A CA 18
ATOM 22519 C C . PRO A 1 48 ? -15.540 -30.321 10.658 1.00 30.04 35 PRO A C 18
ATOM 22520 O O . PRO A 1 48 ? -15.028 -30.311 9.532 1.00 71.43 35 PRO A O 18
ATOM 22531 N N . THR A 1 49 ? -16.416 -31.232 11.036 1.00 32.55 36 THR A N 18
ATOM 22532 C CA . THR A 1 49 ? -16.842 -32.343 10.193 1.00 23.40 36 THR A CA 18
ATOM 22533 C C . THR A 1 49 ? -15.660 -33.199 9.743 1.00 21.23 36 THR A C 18
ATOM 22534 O O . THR A 1 49 ? -15.618 -33.716 8.626 1.00 75.34 36 THR A O 18
ATOM 22545 N N . SER A 1 50 ? -14.725 -33.359 10.661 1.00 21.35 37 SER A N 18
ATOM 22546 C CA . SER A 1 50 ? -13.553 -34.138 10.448 1.00 51.44 37 SER A CA 18
ATOM 22547 C C . SER A 1 50 ? -13.933 -35.609 10.493 1.00 23.33 37 SER A C 18
ATOM 22548 O O . SER A 1 50 ? -14.664 -36.053 11.409 1.00 64.31 37 SER A O 18
ATOM 22556 N N . CYS A 1 51 ? -13.469 -36.349 9.532 1.00 61.31 38 CYS A N 18
ATOM 22557 C CA . CYS A 1 51 ? -13.806 -37.728 9.423 1.00 42.44 38 CYS A CA 18
ATOM 22558 C C . CYS A 1 51 ? -12.908 -38.505 10.352 1.00 2.11 38 CYS A C 18
ATOM 22559 O O . CYS A 1 51 ? -11.687 -38.422 10.267 1.00 51.14 38 CYS A O 18
ATOM 22566 N N . LYS A 1 52 ? -13.493 -39.204 11.250 1.00 74.14 39 LYS A N 18
ATOM 22567 C CA . LYS A 1 52 ? -12.756 -39.968 12.177 1.00 15.12 39 LYS A CA 18
ATOM 22568 C C . LYS A 1 52 ? -12.735 -41.380 11.678 1.00 20.45 39 LYS A C 18
ATOM 22569 O O . LYS A 1 52 ? -13.787 -41.945 11.357 1.00 72.42 39 LYS A O 18
ATOM 22588 N N . LEU A 1 53 ? -11.586 -41.929 11.616 1.00 52.13 40 LEU A N 18
ATOM 22589 C CA . LEU A 1 53 ? -11.401 -43.275 11.164 1.00 12.14 40 LEU A CA 18
ATOM 22590 C C . LEU A 1 53 ? -10.851 -44.071 12.290 1.00 63.54 40 LEU A C 18
ATOM 22591 O O . LEU A 1 53 ? -9.731 -43.823 12.742 1.00 22.14 40 LEU A O 18
ATOM 22607 N N . ALA A 1 54 ? -11.646 -44.957 12.789 1.00 21.13 41 ALA A N 18
ATOM 22608 C CA . ALA A 1 54 ? -11.247 -45.794 13.884 1.00 63.12 41 ALA A CA 18
ATOM 22609 C C . ALA A 1 54 ? -11.070 -47.209 13.399 1.00 11.42 41 ALA A C 18
ATOM 22610 O O . ALA A 1 54 ? -11.949 -47.753 12.726 1.00 13.42 41 ALA A O 18
ATOM 22617 N N . LEU A 1 55 ? -9.949 -47.785 13.720 1.00 62.30 42 LEU A N 18
ATOM 22618 C CA . LEU A 1 55 ? -9.634 -49.125 13.320 1.00 53.53 42 LEU A CA 18
ATOM 22619 C C . LEU A 1 55 ? -9.501 -49.975 14.560 1.00 54.22 42 LEU A C 18
ATOM 22620 O O . LEU A 1 55 ? -8.627 -49.721 15.436 1.00 4.44 42 LEU A O 18
ATOM 22636 N N . THR A 1 56 ? -10.410 -50.909 14.676 1.00 3.43 43 THR A N 18
ATOM 22637 C CA . THR A 1 56 ? -10.439 -51.837 15.757 1.00 54.11 43 THR A CA 18
ATOM 22638 C C . THR A 1 56 ? -10.063 -53.206 15.215 1.00 44.34 43 THR A C 18
ATOM 22639 O O . THR A 1 56 ? -10.430 -53.542 14.077 1.00 0.25 43 THR A O 18
ATOM 22650 N N . ASN A 1 57 ? -9.354 -53.981 15.996 1.00 2.54 44 ASN A N 18
ATOM 22651 C CA . ASN A 1 57 ? -8.953 -55.331 15.585 1.00 72.31 44 ASN A CA 18
ATOM 22652 C C . ASN A 1 57 ? -10.128 -56.309 15.686 1.00 3.50 44 ASN A C 18
ATOM 22653 O O . ASN A 1 57 ? -11.254 -55.893 15.977 1.00 70.34 44 ASN A O 18
ATOM 22664 N N . GLY A 1 58 ? -9.867 -57.601 15.469 1.00 32.54 45 GLY A N 18
ATOM 22665 C CA . GLY A 1 58 ? -10.918 -58.616 15.548 1.00 32.12 45 GLY A CA 18
ATOM 22666 C C . GLY A 1 58 ? -11.484 -58.753 16.950 1.00 31.31 45 GLY A C 18
ATOM 22667 O O . GLY A 1 58 ? -12.623 -59.180 17.138 1.00 60.22 45 GLY A O 18
ATOM 22671 N N . ASN A 1 59 ? -10.700 -58.342 17.922 1.00 64.04 46 ASN A N 18
ATOM 22672 C CA . ASN A 1 59 ? -11.097 -58.364 19.330 1.00 41.25 46 ASN A CA 18
ATOM 22673 C C . ASN A 1 59 ? -11.848 -57.087 19.664 1.00 22.03 46 ASN A C 18
ATOM 22674 O O . ASN A 1 59 ? -12.174 -56.824 20.817 1.00 74.23 46 ASN A O 18
ATOM 22685 N N . LYS A 1 60 ? -12.099 -56.296 18.620 1.00 63.41 47 LYS A N 18
ATOM 22686 C CA . LYS A 1 60 ? -12.774 -55.032 18.676 1.00 21.13 47 LYS A CA 18
ATOM 22687 C C . LYS A 1 60 ? -12.081 -54.005 19.537 1.00 23.43 47 LYS A C 18
ATOM 22688 O O . LYS A 1 60 ? -12.691 -53.046 20.002 1.00 21.05 47 LYS A O 18
ATOM 22707 N N . ARG A 1 61 ? -10.781 -54.160 19.696 1.00 70.14 48 ARG A N 18
ATOM 22708 C CA . ARG A 1 61 ? -10.017 -53.209 20.441 1.00 23.55 48 ARG A CA 18
ATOM 22709 C C . ARG A 1 61 ? -9.608 -52.124 19.490 1.00 2.43 48 ARG A C 18
ATOM 22710 O O . ARG A 1 61 ? -9.039 -52.421 18.431 1.00 31.10 48 ARG A O 18
ATOM 22731 N N . GLU A 1 62 ? -9.957 -50.897 19.810 1.00 2.21 49 GLU A N 18
ATOM 22732 C CA . GLU A 1 62 ? -9.610 -49.762 18.986 1.00 71.42 49 GLU A CA 18
ATOM 22733 C C . GLU A 1 62 ? -8.110 -49.585 19.042 1.00 73.43 49 GLU A C 18
ATOM 22734 O O . GLU A 1 62 ? -7.553 -49.172 20.067 1.00 0.24 49 GLU A O 18
ATOM 22746 N N . VAL A 1 63 ? -7.454 -49.968 17.984 1.00 62.32 50 VAL A N 18
ATOM 22747 C CA . VAL A 1 63 ? -6.032 -49.926 17.943 1.00 45.44 50 VAL A CA 18
ATOM 22748 C C . VAL A 1 63 ? -5.563 -48.606 17.397 1.00 22.42 50 VAL A C 18
ATOM 22749 O O . VAL A 1 63 ? -4.512 -48.107 17.794 1.00 32.24 50 VAL A O 18
ATOM 22762 N N . ASP A 1 64 ? -6.343 -48.012 16.513 1.00 63.52 51 ASP A N 18
ATOM 22763 C CA . ASP A 1 64 ? -5.958 -46.717 15.984 1.00 70.23 51 ASP A CA 18
ATOM 22764 C C . ASP A 1 64 ? -7.211 -45.918 15.685 1.00 35.30 51 ASP A C 18
ATOM 22765 O O . ASP A 1 64 ? -8.305 -46.492 15.587 1.00 24.44 51 ASP A O 18
ATOM 22774 N N . ALA A 1 65 ? -7.040 -44.640 15.489 1.00 73.42 52 ALA A N 18
ATOM 22775 C CA . ALA A 1 65 ? -8.114 -43.686 15.303 1.00 10.13 52 ALA A CA 18
ATOM 22776 C C . ALA A 1 65 ? -7.513 -42.340 14.947 1.00 11.21 52 ALA A C 18
ATOM 22777 O O . ALA A 1 65 ? -6.643 -41.826 15.672 1.00 73.04 52 ALA A O 18
ATOM 22784 N N . MET A 1 66 ? -7.923 -41.783 13.836 1.00 32.34 53 MET A N 18
ATOM 22785 C CA . MET A 1 66 ? -7.419 -40.484 13.402 1.00 61.25 53 MET A CA 18
ATOM 22786 C C . MET A 1 66 ? -8.520 -39.630 12.831 1.00 64.02 53 MET A C 18
ATOM 22787 O O . MET A 1 66 ? -9.568 -40.143 12.426 1.00 60.11 53 MET A O 18
ATOM 22801 N N . LEU A 1 67 ? -8.283 -38.335 12.823 1.00 42.01 54 LEU A N 18
ATOM 22802 C CA . LEU A 1 67 ? -9.158 -37.368 12.200 1.00 12.01 54 LEU A CA 18
ATOM 22803 C C . LEU A 1 67 ? -8.572 -36.968 10.883 1.00 13.12 54 LEU A C 18
ATOM 22804 O O . LEU A 1 67 ? -7.525 -36.307 10.823 1.00 3.22 54 LEU A O 18
ATOM 22820 N N . LEU A 1 68 ? -9.199 -37.392 9.848 1.00 55.12 55 LEU A N 18
ATOM 22821 C CA . LEU A 1 68 ? -8.753 -37.155 8.549 1.00 13.24 55 LEU A CA 18
ATOM 22822 C C . LEU A 1 68 ? -9.803 -36.287 7.829 1.00 0.11 55 LEU A C 18
ATOM 22823 O O . LEU A 1 68 ? -11.005 -36.414 8.100 1.00 61.30 55 LEU A O 18
ATOM 22839 N N . PRO A 1 69 ? -9.373 -35.336 6.988 1.00 42.03 56 PRO A N 18
ATOM 22840 C CA . PRO A 1 69 ? -10.295 -34.545 6.173 1.00 54.24 56 PRO A CA 18
ATOM 22841 C C . PRO A 1 69 ? -11.077 -35.433 5.179 1.00 43.32 56 PRO A C 18
ATOM 22842 O O . PRO A 1 69 ? -10.595 -36.509 4.780 1.00 42.42 56 PRO A O 18
ATOM 22853 N N . PRO A 1 70 ? -12.300 -35.018 4.805 1.00 52.34 57 PRO A N 18
ATOM 22854 C CA . PRO A 1 70 ? -13.128 -35.759 3.857 1.00 73.34 57 PRO A CA 18
ATOM 22855 C C . PRO A 1 70 ? -12.392 -36.106 2.553 1.00 3.24 57 PRO A C 18
ATOM 22856 O O . PRO A 1 70 ? -11.590 -35.301 2.034 1.00 14.21 57 PRO A O 18
ATOM 22867 N N . SER A 1 71 ? -12.636 -37.332 2.083 1.00 33.11 58 SER A N 18
ATOM 22868 C CA . SER A 1 71 ? -12.097 -37.871 0.827 1.00 40.14 58 SER A CA 18
ATOM 22869 C C . SER A 1 71 ? -10.587 -38.190 0.891 1.00 35.12 58 SER A C 18
ATOM 22870 O O . SER A 1 71 ? -9.969 -38.492 -0.139 1.00 25.04 58 SER A O 18
ATOM 22878 N N . GLY A 1 72 ? -10.010 -38.181 2.079 1.00 51.31 59 GLY A N 18
ATOM 22879 C CA . GLY A 1 72 ? -8.594 -38.441 2.191 1.00 54.55 59 GLY A CA 18
ATOM 22880 C C . GLY A 1 72 ? -8.278 -39.894 2.512 1.00 44.04 59 GLY A C 18
ATOM 22881 O O . GLY A 1 72 ? -9.153 -40.766 2.448 1.00 22.41 59 GLY A O 18
ATOM 22885 N N . THR A 1 73 ? -7.046 -40.148 2.880 1.00 32.43 60 THR A N 18
ATOM 22886 C CA . THR A 1 73 ? -6.576 -41.475 3.185 1.00 75.03 60 THR A CA 18
ATOM 22887 C C . THR A 1 73 ? -6.000 -41.482 4.604 1.00 72.34 60 THR A C 18
ATOM 22888 O O . THR A 1 73 ? -5.183 -40.621 4.948 1.00 24.11 60 THR A O 18
ATOM 22899 N N . THR A 1 74 ? -6.440 -42.397 5.423 1.00 52.23 61 THR A N 18
ATOM 22900 C CA . THR A 1 74 ? -6.002 -42.432 6.802 1.00 22.34 61 THR A CA 18
ATOM 22901 C C . THR A 1 74 ? -5.050 -43.604 7.041 1.00 35.15 61 THR A C 18
ATOM 22902 O O . THR A 1 74 ? -5.398 -44.750 6.752 1.00 1.32 61 THR A O 18
ATOM 22913 N N . ILE A 1 75 ? -3.859 -43.323 7.546 1.00 61.34 62 ILE A N 18
ATOM 22914 C CA . ILE A 1 75 ? -2.915 -44.374 7.865 1.00 24.23 62 ILE A CA 18
ATOM 22915 C C . ILE A 1 75 ? -3.087 -44.775 9.328 1.00 63.33 62 ILE A C 18
ATOM 22916 O O . ILE A 1 75 ? -2.669 -44.059 10.242 1.00 2.53 62 ILE A O 18
ATOM 22932 N N . LEU A 1 76 ? -3.724 -45.884 9.536 1.00 63.33 63 LEU A N 18
ATOM 22933 C CA . LEU A 1 76 ? -4.012 -46.380 10.857 1.00 74.44 63 LEU A CA 18
ATOM 22934 C C . LEU A 1 76 ? -3.066 -47.528 11.185 1.00 21.22 63 LEU A C 18
ATOM 22935 O O . LEU A 1 76 ? -2.952 -48.496 10.422 1.00 12.12 63 LEU A O 18
ATOM 22951 N N . SER A 1 77 ? -2.398 -47.440 12.301 1.00 1.43 64 SER A N 18
ATOM 22952 C CA . SER A 1 77 ? -1.400 -48.414 12.642 1.00 22.31 64 SER A CA 18
ATOM 22953 C C . SER A 1 77 ? -1.827 -49.277 13.822 1.00 64.44 64 SER A C 18
ATOM 22954 O O . SER A 1 77 ? -1.945 -48.822 14.957 1.00 3.35 64 SER A O 18
ATOM 22962 N N . ASP A 1 78 ? -2.091 -50.513 13.497 1.00 60.41 65 ASP A N 18
ATOM 22963 C CA . ASP A 1 78 ? -2.526 -51.543 14.424 1.00 62.22 65 ASP A CA 18
ATOM 22964 C C . ASP A 1 78 ? -1.463 -51.904 15.462 1.00 32.54 65 ASP A C 18
ATOM 22965 O O . ASP A 1 78 ? -0.329 -52.195 15.115 1.00 34.42 65 ASP A O 18
ATOM 22974 N N . THR A 1 79 ? -1.851 -51.953 16.709 1.00 14.00 66 THR A N 18
ATOM 22975 C CA . THR A 1 79 ? -0.933 -52.273 17.783 1.00 23.42 66 THR A CA 18
ATOM 22976 C C . THR A 1 79 ? -0.878 -53.795 18.017 1.00 44.10 66 THR A C 18
ATOM 22977 O O . THR A 1 79 ? 0.032 -54.299 18.692 1.00 31.15 66 THR A O 18
ATOM 22988 N N . SER A 1 80 ? -1.833 -54.517 17.449 1.00 2.21 67 SER A N 18
ATOM 22989 C CA . SER A 1 80 ? -1.904 -55.960 17.603 1.00 54.22 67 SER A CA 18
ATOM 22990 C C . SER A 1 80 ? -0.697 -56.608 16.886 1.00 71.41 67 SER A C 18
ATOM 22991 O O . SER A 1 80 ? -0.044 -57.521 17.420 1.00 53.21 67 SER A O 18
ATOM 22999 N N . GLY A 1 81 ? -0.401 -56.118 15.698 1.00 15.42 68 GLY A N 18
ATOM 23000 C CA . GLY A 1 81 ? 0.729 -56.580 14.963 1.00 43.51 68 GLY A CA 18
ATOM 23001 C C . GLY A 1 81 ? 1.086 -55.679 13.795 1.00 70.13 68 GLY A C 18
ATOM 23002 O O . GLY A 1 81 ? 1.900 -56.069 12.963 1.00 24.05 68 GLY A O 18
ATOM 23006 N N . ALA A 1 82 ? 0.455 -54.479 13.705 1.00 22.54 69 ALA A N 18
ATOM 23007 C CA . ALA A 1 82 ? 0.777 -53.490 12.696 1.00 72.11 69 ALA A CA 18
ATOM 23008 C C . ALA A 1 82 ? 0.557 -53.968 11.270 1.00 11.34 69 ALA A C 18
ATOM 23009 O O . ALA A 1 82 ? 1.492 -54.370 10.568 1.00 31.00 69 ALA A O 18
ATOM 23016 N N . GLY A 1 83 ? -0.692 -53.956 10.859 1.00 3.03 70 GLY A N 18
ATOM 23017 C CA . GLY A 1 83 ? -1.024 -54.317 9.494 1.00 70.32 70 GLY A CA 18
ATOM 23018 C C . GLY A 1 83 ? -0.949 -53.109 8.598 1.00 21.51 70 GLY A C 18
ATOM 23019 O O . GLY A 1 83 ? -0.876 -53.231 7.380 1.00 11.24 70 GLY A O 18
ATOM 23023 N N . VAL A 1 84 ? -0.926 -51.937 9.251 1.00 50.41 71 VAL A N 18
ATOM 23024 C CA . VAL A 1 84 ? -0.875 -50.614 8.617 1.00 25.34 71 VAL A CA 18
ATOM 23025 C C . VAL A 1 84 ? -2.035 -50.440 7.648 1.00 32.24 71 VAL A C 18
ATOM 23026 O O . VAL A 1 84 ? -1.910 -50.660 6.437 1.00 64.01 71 VAL A O 18
ATOM 23039 N N . PHE A 1 85 ? -3.163 -50.089 8.187 1.00 72.55 72 PHE A N 18
ATOM 23040 C CA . PHE A 1 85 ? -4.349 -49.992 7.404 1.00 11.42 72 PHE A CA 18
ATOM 23041 C C . PHE A 1 85 ? -4.590 -48.595 6.932 1.00 73.31 72 PHE A C 18
ATOM 23042 O O . PHE A 1 85 ? -4.777 -47.681 7.723 1.00 70.11 72 PHE A O 18
ATOM 23059 N N . THR A 1 86 ? -4.551 -48.427 5.651 1.00 51.41 73 THR A N 18
ATOM 23060 C CA . THR A 1 86 ? -4.802 -47.162 5.060 1.00 45.23 73 THR A CA 18
ATOM 23061 C C . THR A 1 86 ? -6.244 -47.124 4.580 1.00 61.31 73 THR A C 18
ATOM 23062 O O . THR A 1 86 ? -6.570 -47.658 3.522 1.00 65.43 73 THR A O 18
ATOM 23073 N N . ALA A 1 87 ? -7.091 -46.561 5.390 1.00 64.14 74 ALA A N 18
ATOM 23074 C CA . ALA A 1 87 ? -8.499 -46.449 5.091 1.00 71.22 74 ALA A CA 18
ATOM 23075 C C . ALA A 1 87 ? -8.721 -45.213 4.270 1.00 12.23 74 ALA A C 18
ATOM 23076 O O . ALA A 1 87 ? -8.539 -44.085 4.751 1.00 41.10 74 ALA A O 18
ATOM 23083 N N . LYS A 1 88 ? -9.029 -45.420 3.039 1.00 61.23 75 LYS A N 18
ATOM 23084 C CA . LYS A 1 88 ? -9.307 -44.345 2.125 1.00 41.31 75 LYS A CA 18
ATOM 23085 C C . LYS A 1 88 ? -10.768 -44.034 2.241 1.00 42.33 75 LYS A C 18
ATOM 23086 O O . LYS A 1 88 ? -11.571 -44.951 2.252 1.00 54.43 75 LYS A O 18
ATOM 23105 N N . VAL A 1 89 ? -11.116 -42.790 2.410 1.00 33.40 76 VAL A N 18
ATOM 23106 C CA . VAL A 1 89 ? -12.517 -42.429 2.535 1.00 41.23 76 VAL A CA 18
ATOM 23107 C C . VAL A 1 89 ? -13.032 -41.597 1.385 1.00 21.52 76 VAL A C 18
ATOM 23108 O O . VAL A 1 89 ? -12.289 -41.205 0.476 1.00 63.22 76 VAL A O 18
ATOM 23121 N N . ASN A 1 90 ? -14.313 -41.362 1.436 1.00 74.12 77 ASN A N 18
ATOM 23122 C CA . ASN A 1 90 ? -15.008 -40.488 0.525 1.00 33.23 77 ASN A CA 18
ATOM 23123 C C . ASN A 1 90 ? -15.402 -39.246 1.347 1.00 72.22 77 ASN A C 18
ATOM 23124 O O . ASN A 1 90 ? -15.081 -39.182 2.552 1.00 61.32 77 ASN A O 18
ATOM 23135 N N . SER A 1 91 ? -16.120 -38.304 0.774 1.00 62.14 78 SER A N 18
ATOM 23136 C CA . SER A 1 91 ? -16.491 -37.077 1.480 1.00 34.24 78 SER A CA 18
ATOM 23137 C C . SER A 1 91 ? -17.536 -37.379 2.545 1.00 2.12 78 SER A C 18
ATOM 23138 O O . SER A 1 91 ? -17.767 -36.610 3.469 1.00 60.45 78 SER A O 18
ATOM 23146 N N . LYS A 1 92 ? -18.104 -38.555 2.411 1.00 41.42 79 LYS A N 18
ATOM 23147 C CA . LYS A 1 92 ? -19.073 -39.126 3.317 1.00 53.30 79 LYS A CA 18
ATOM 23148 C C . LYS A 1 92 ? -18.426 -39.464 4.668 1.00 63.14 79 LYS A C 18
ATOM 23149 O O . LYS A 1 92 ? -19.125 -39.789 5.620 1.00 12.30 79 LYS A O 18
ATOM 23168 N N . CYS A 1 93 ? -17.073 -39.408 4.720 1.00 51.32 80 CYS A N 18
ATOM 23169 C CA . CYS A 1 93 ? -16.273 -39.773 5.914 1.00 5.41 80 CYS A CA 18
ATOM 23170 C C . CYS A 1 93 ? -16.283 -41.261 6.127 1.00 3.34 80 CYS A C 18
ATOM 23171 O O . CYS A 1 93 ? -15.816 -41.762 7.133 1.00 63.54 80 CYS A O 18
ATOM 23178 N N . GLU A 1 94 ? -16.749 -41.951 5.131 1.00 32.13 81 GLU A N 18
ATOM 23179 C CA . GLU A 1 94 ? -16.878 -43.355 5.168 1.00 22.02 81 GLU A CA 18
ATOM 23180 C C . GLU A 1 94 ? -15.843 -43.920 4.268 1.00 64.44 81 GLU A C 18
ATOM 23181 O O . GLU A 1 94 ? -15.534 -43.327 3.211 1.00 22.13 81 GLU A O 18
ATOM 23193 N N . PHE A 1 95 ? -15.274 -44.996 4.690 1.00 33.24 82 PHE A N 18
ATOM 23194 C CA . PHE A 1 95 ? -14.190 -45.594 4.009 1.00 60.13 82 PHE A CA 18
ATOM 23195 C C . PHE A 1 95 ? -14.654 -46.326 2.755 1.00 20.25 82 PHE A C 18
ATOM 23196 O O . PHE A 1 95 ? -15.730 -46.943 2.725 1.00 15.11 82 PHE A O 18
ATOM 23213 N N . THR A 1 96 ? -13.871 -46.199 1.732 1.00 74.31 83 THR A N 18
ATOM 23214 C CA . THR A 1 96 ? -14.100 -46.844 0.477 1.00 12.41 83 THR A CA 18
ATOM 23215 C C . THR A 1 96 ? -13.239 -48.106 0.340 1.00 20.43 83 THR A C 18
ATOM 23216 O O . THR A 1 96 ? -13.756 -49.196 0.032 1.00 44.21 83 THR A O 18
ATOM 23227 N N . SER A 1 97 ? -11.946 -47.984 0.617 1.00 24.25 84 SER A N 18
ATOM 23228 C CA . SER A 1 97 ? -11.034 -49.099 0.492 1.00 72.40 84 SER A CA 18
ATOM 23229 C C . SER A 1 97 ? -9.911 -48.962 1.501 1.00 71.45 84 SER A C 18
ATOM 23230 O O . SER A 1 97 ? -9.430 -47.861 1.756 1.00 4.25 84 SER A O 18
ATOM 23238 N N . VAL A 1 98 ? -9.559 -50.047 2.130 1.00 73.10 85 VAL A N 18
ATOM 23239 C CA . VAL A 1 98 ? -8.448 -50.060 3.037 1.00 42.13 85 VAL A CA 18
ATOM 23240 C C . VAL A 1 98 ? -7.277 -50.772 2.377 1.00 72.11 85 VAL A C 18
ATOM 23241 O O . VAL A 1 98 ? -7.459 -51.821 1.774 1.00 12.12 85 VAL A O 18
ATOM 23254 N N . SER A 1 99 ? -6.117 -50.190 2.446 1.00 62.40 86 SER A N 18
ATOM 23255 C CA . SER A 1 99 ? -4.913 -50.828 1.973 1.00 23.22 86 SER A CA 18
ATOM 23256 C C . SER A 1 99 ? -4.188 -51.400 3.202 1.00 64.12 86 SER A C 18
ATOM 23257 O O . SER A 1 99 ? -4.175 -50.744 4.246 1.00 42.15 86 SER A O 18
ATOM 23265 N N . PRO A 1 100 ? -3.621 -52.630 3.142 1.00 72.41 87 PRO A N 18
ATOM 23266 C CA . PRO A 1 100 ? -3.640 -53.499 1.940 1.00 53.33 87 PRO A CA 18
ATOM 23267 C C . PRO A 1 100 ? -5.054 -53.952 1.575 1.00 4.55 87 PRO A C 18
ATOM 23268 O O . PRO A 1 100 ? -5.444 -53.933 0.406 1.00 21.23 87 PRO A O 18
ATOM 23279 N N . ALA A 1 101 ? -5.798 -54.312 2.588 1.00 20.35 88 ALA A N 18
ATOM 23280 C CA . ALA A 1 101 ? -7.146 -54.761 2.509 1.00 35.03 88 ALA A CA 18
ATOM 23281 C C . ALA A 1 101 ? -7.573 -54.925 3.921 1.00 34.44 88 ALA A C 18
ATOM 23282 O O . ALA A 1 101 ? -6.715 -55.118 4.794 1.00 12.01 88 ALA A O 18
ATOM 23289 N N . LEU A 1 102 ? -8.824 -54.797 4.188 1.00 71.32 89 LEU A N 18
ATOM 23290 C CA . LEU A 1 102 ? -9.295 -54.998 5.525 1.00 5.43 89 LEU A CA 18
ATOM 23291 C C . LEU A 1 102 ? -9.659 -56.472 5.697 1.00 20.33 89 LEU A C 18
ATOM 23292 O O . LEU A 1 102 ? -10.472 -57.005 4.931 1.00 10.45 89 LEU A O 18
ATOM 23308 N N . PRO A 1 103 ? -9.040 -57.159 6.653 1.00 25.14 90 PRO A N 18
ATOM 23309 C CA . PRO A 1 103 ? -9.332 -58.560 6.930 1.00 73.35 90 PRO A CA 18
ATOM 23310 C C . PRO A 1 103 ? -10.624 -58.709 7.734 1.00 74.40 90 PRO A C 18
ATOM 23311 O O . PRO A 1 103 ? -11.138 -57.733 8.296 1.00 24.45 90 PRO A O 18
ATOM 23322 N N . THR A 1 104 ? -11.122 -59.907 7.809 1.00 1.01 91 THR A N 18
ATOM 23323 C CA . THR A 1 104 ? -12.332 -60.185 8.520 1.00 43.23 91 THR A CA 18
ATOM 23324 C C . THR A 1 104 ? -12.099 -60.168 10.036 1.00 50.44 91 THR A C 18
ATOM 23325 O O . THR A 1 104 ? -11.184 -60.837 10.561 1.00 40.43 91 THR A O 18
ATOM 23336 N N . GLY A 1 105 ? -12.872 -59.364 10.713 1.00 34.34 92 GLY A N 18
ATOM 23337 C CA . GLY A 1 105 ? -12.758 -59.215 12.134 1.00 73.13 92 GLY A CA 18
ATOM 23338 C C . GLY A 1 105 ? -12.468 -57.785 12.477 1.00 75.33 92 GLY A C 18
ATOM 23339 O O . GLY A 1 105 ? -12.978 -57.254 13.461 1.00 41.11 92 GLY A O 18
ATOM 23343 N N . PHE A 1 106 ? -11.664 -57.159 11.644 1.00 41.00 93 PHE A N 18
ATOM 23344 C CA . PHE A 1 106 ? -11.305 -55.771 11.814 1.00 44.41 93 PHE A CA 18
ATOM 23345 C C . PHE A 1 106 ? -12.456 -54.869 11.404 1.00 45.50 93 PHE A C 18
ATOM 23346 O O . PHE A 1 106 ? -13.289 -55.245 10.569 1.00 34.04 93 PHE A O 18
ATOM 23363 N N . LYS A 1 107 ? -12.497 -53.703 11.980 1.00 62.12 94 LYS A N 18
ATOM 23364 C CA . LYS A 1 107 ? -13.547 -52.746 11.721 1.00 32.05 94 LYS A CA 18
ATOM 23365 C C . LYS A 1 107 ? -12.973 -51.346 11.524 1.00 61.12 94 LYS A C 18
ATOM 23366 O O . LYS A 1 107 ? -12.174 -50.872 12.340 1.00 2.35 94 LYS A O 18
ATOM 23385 N N . ILE A 1 108 ? -13.373 -50.723 10.437 1.00 71.43 95 ILE A N 18
ATOM 23386 C CA . ILE A 1 108 ? -13.059 -49.354 10.134 1.00 24.21 95 ILE A CA 18
ATOM 23387 C C . ILE A 1 108 ? -14.323 -48.548 10.276 1.00 74.13 95 ILE A C 18
ATOM 23388 O O . ILE A 1 108 ? -15.276 -48.711 9.496 1.00 3.14 95 ILE A O 18
ATOM 23404 N N . GLU A 1 109 ? -14.378 -47.762 11.294 1.00 73.41 96 GLU A N 18
ATOM 23405 C CA . GLU A 1 109 ? -15.486 -46.899 11.482 1.00 25.22 96 GLU A CA 18
ATOM 23406 C C . GLU A 1 109 ? -15.186 -45.546 10.967 1.00 52.52 96 GLU A C 18
ATOM 23407 O O . GLU A 1 109 ? -14.361 -44.813 11.530 1.00 32.31 96 GLU A O 18
ATOM 23419 N N . GLY A 1 110 ? -15.808 -45.255 9.865 1.00 43.00 97 GLY A N 18
ATOM 23420 C CA . GLY A 1 110 ? -15.728 -43.986 9.270 1.00 50.12 97 GLY A CA 18
ATOM 23421 C C . GLY A 1 110 ? -16.892 -43.176 9.702 1.00 42.10 97 GLY A C 18
ATOM 23422 O O . GLY A 1 110 ? -18.021 -43.373 9.243 1.00 13.12 97 GLY A O 18
ATOM 23426 N N . SER A 1 111 ? -16.659 -42.355 10.648 1.00 53.33 98 SER A N 18
ATOM 23427 C CA . SER A 1 111 ? -17.672 -41.497 11.173 1.00 55.45 98 SER A CA 18
ATOM 23428 C C . SER A 1 111 ? -17.155 -40.070 11.179 1.00 2.02 98 SER A C 18
ATOM 23429 O O . SER A 1 111 ? -16.056 -39.808 10.723 1.00 22.24 98 SER A O 18
ATOM 23437 N N . VAL A 1 112 ? -17.941 -39.166 11.648 1.00 65.53 99 VAL A N 18
ATOM 23438 C CA . VAL A 1 112 ? -17.501 -37.813 11.825 1.00 72.03 99 VAL A CA 18
ATOM 23439 C C . VAL A 1 112 ? -17.265 -37.638 13.302 1.00 73.50 99 VAL A C 18
ATOM 23440 O O . VAL A 1 112 ? -18.013 -38.205 14.111 1.00 4.21 99 VAL A O 18
ATOM 23453 N N . ASP A 1 113 ? -16.233 -36.926 13.671 1.00 74.10 100 ASP A N 18
ATOM 23454 C CA . ASP A 1 113 ? -15.954 -36.730 15.077 1.00 74.12 100 ASP A CA 18
ATOM 23455 C C . ASP A 1 113 ? -16.831 -35.628 15.601 1.00 70.13 100 ASP A C 18
ATOM 23456 O O . ASP A 1 113 ? -16.512 -34.434 15.508 1.00 73.22 100 ASP A O 18
ATOM 23465 N N . LYS A 1 114 ? -17.962 -36.039 16.054 1.00 45.34 101 LYS A N 18
ATOM 23466 C CA . LYS A 1 114 ? -19.006 -35.175 16.505 1.00 14.21 101 LYS A CA 18
ATOM 23467 C C . LYS A 1 114 ? -18.859 -34.858 17.976 1.00 30.33 101 LYS A C 18
ATOM 23468 O O . LYS A 1 114 ? -18.082 -35.505 18.701 1.00 1.11 101 LYS A O 18
ATOM 23487 N N . GLU A 1 115 ? -19.595 -33.860 18.406 1.00 33.42 102 GLU A N 18
ATOM 23488 C CA . GLU A 1 115 ? -19.653 -33.460 19.789 1.00 14.01 102 GLU A CA 18
ATOM 23489 C C . GLU A 1 115 ? -20.350 -34.576 20.530 1.00 71.52 102 GLU A C 18
ATOM 23490 O O . GLU A 1 115 ? -19.798 -35.184 21.450 1.00 11.43 102 GLU A O 18
ATOM 23502 N N . GLY A 1 116 ? -21.544 -34.862 20.085 1.00 42.33 103 GLY A N 18
ATOM 23503 C CA . GLY A 1 116 ? -22.261 -35.975 20.559 1.00 74.12 103 GLY A CA 18
ATOM 23504 C C . GLY A 1 116 ? -22.456 -36.914 19.433 1.00 73.31 103 GLY A C 18
ATOM 23505 O O . GLY A 1 116 ? -23.013 -36.544 18.395 1.00 5.51 103 GLY A O 18
ATOM 23509 N N . LYS A 1 117 ? -22.005 -38.100 19.607 1.00 54.05 104 LYS A N 18
ATOM 23510 C CA . LYS A 1 117 ? -22.035 -39.072 18.548 1.00 73.45 104 LYS A CA 18
ATOM 23511 C C . LYS A 1 117 ? -23.442 -39.598 18.225 1.00 75.40 104 LYS A C 18
ATOM 23512 O O . LYS A 1 117 ? -23.911 -39.377 17.108 1.00 53.50 104 LYS A O 18
ATOM 23531 N N . PRO A 1 118 ? -24.164 -40.258 19.164 1.00 22.14 105 PRO A N 18
ATOM 23532 C CA . PRO A 1 118 ? -25.507 -40.717 18.901 1.00 63.22 105 PRO A CA 18
ATOM 23533 C C . PRO A 1 118 ? -26.488 -39.565 19.088 1.00 53.42 105 PRO A C 18
ATOM 23534 O O . PRO A 1 118 ? -26.814 -39.227 20.246 1.00 54.21 105 PRO A O 18
ATOM 23545 N N . MET A 1 30 ? 25.015 -16.664 -12.852 1.00 0.00 17 MET A N 19
ATOM 23546 C CA . MET A 1 30 ? 24.186 -15.607 -12.277 1.00 52.33 17 MET A CA 19
ATOM 23547 C C . MET A 1 30 ? 22.806 -16.119 -11.998 1.00 30.00 17 MET A C 19
ATOM 23548 O O . MET A 1 30 ? 22.170 -16.722 -12.865 1.00 11.20 17 MET A O 19
ATOM 23562 N N . ALA A 1 31 ? 22.353 -15.904 -10.797 1.00 62.30 18 ALA A N 19
ATOM 23563 C CA . ALA A 1 31 ? 21.025 -16.259 -10.399 1.00 42.14 18 ALA A CA 19
ATOM 23564 C C . ALA A 1 31 ? 20.461 -15.131 -9.560 1.00 74.21 18 ALA A C 19
ATOM 23565 O O . ALA A 1 31 ? 19.708 -14.293 -10.072 1.00 32.10 18 ALA A O 19
ATOM 23572 N N . ALA A 1 32 ? 20.893 -15.074 -8.303 1.00 65.52 19 ALA A N 19
ATOM 23573 C CA . ALA A 1 32 ? 20.491 -14.059 -7.341 1.00 2.21 19 ALA A CA 19
ATOM 23574 C C . ALA A 1 32 ? 21.049 -14.439 -5.990 1.00 0.45 19 ALA A C 19
ATOM 23575 O O . ALA A 1 32 ? 21.136 -15.633 -5.686 1.00 43.54 19 ALA A O 19
ATOM 23582 N N . PRO A 1 33 ? 21.507 -13.470 -5.184 1.00 53.23 20 PRO A N 19
ATOM 23583 C CA . PRO A 1 33 ? 21.823 -13.726 -3.789 1.00 44.20 20 PRO A CA 19
ATOM 23584 C C . PRO A 1 33 ? 20.507 -14.038 -3.070 1.00 40.20 20 PRO A C 19
ATOM 23585 O O . PRO A 1 33 ? 19.738 -13.125 -2.707 1.00 31.31 20 PRO A O 19
ATOM 23596 N N . THR A 1 34 ? 20.223 -15.308 -2.976 1.00 70.42 21 THR A N 19
ATOM 23597 C CA . THR A 1 34 ? 18.975 -15.830 -2.501 1.00 72.44 21 THR A CA 19
ATOM 23598 C C . THR A 1 34 ? 18.660 -15.510 -1.037 1.00 4.42 21 THR A C 19
ATOM 23599 O O . THR A 1 34 ? 19.424 -15.862 -0.125 1.00 50.14 21 THR A O 19
ATOM 23610 N N . PRO A 1 35 ? 17.559 -14.784 -0.794 1.00 72.23 22 PRO A N 19
ATOM 23611 C CA . PRO A 1 35 ? 17.061 -14.568 0.535 1.00 74.51 22 PRO A CA 19
ATOM 23612 C C . PRO A 1 35 ? 16.187 -15.741 0.938 1.00 34.04 22 PRO A C 19
ATOM 23613 O O . PRO A 1 35 ? 15.059 -15.896 0.446 1.00 40.44 22 PRO A O 19
ATOM 23624 N N . VAL A 1 36 ? 16.725 -16.596 1.764 1.00 71.14 23 VAL A N 19
ATOM 23625 C CA . VAL A 1 36 ? 16.007 -17.766 2.205 1.00 44.32 23 VAL A CA 19
ATOM 23626 C C . VAL A 1 36 ? 14.934 -17.362 3.214 1.00 62.21 23 VAL A C 19
ATOM 23627 O O . VAL A 1 36 ? 15.072 -16.322 3.871 1.00 22.43 23 VAL A O 19
ATOM 23640 N N . PRO A 1 37 ? 13.837 -18.128 3.329 1.00 1.32 24 PRO A N 19
ATOM 23641 C CA . PRO A 1 37 ? 12.770 -17.810 4.260 1.00 65.02 24 PRO A CA 19
ATOM 23642 C C . PRO A 1 37 ? 13.239 -17.894 5.709 1.00 30.32 24 PRO A C 19
ATOM 23643 O O . PRO A 1 37 ? 13.380 -18.994 6.268 1.00 31.42 24 PRO A O 19
ATOM 23654 N N . GLY A 1 38 ? 13.555 -16.731 6.276 1.00 5.02 25 GLY A N 19
ATOM 23655 C CA . GLY A 1 38 ? 13.937 -16.640 7.663 1.00 10.24 25 GLY A CA 19
ATOM 23656 C C . GLY A 1 38 ? 12.807 -17.113 8.514 1.00 3.23 25 GLY A C 19
ATOM 23657 O O . GLY A 1 38 ? 12.980 -17.948 9.404 1.00 32.33 25 GLY A O 19
ATOM 23661 N N . ILE A 1 39 ? 11.642 -16.612 8.211 1.00 41.13 26 ILE A N 19
ATOM 23662 C CA . ILE A 1 39 ? 10.440 -17.065 8.836 1.00 5.21 26 ILE A CA 19
ATOM 23663 C C . ILE A 1 39 ? 9.939 -18.243 8.029 1.00 21.15 26 ILE A C 19
ATOM 23664 O O . ILE A 1 39 ? 9.558 -18.091 6.860 1.00 35.23 26 ILE A O 19
ATOM 23680 N N . PHE A 1 40 ? 9.995 -19.405 8.609 1.00 64.30 27 PHE A N 19
ATOM 23681 C CA . PHE A 1 40 ? 9.569 -20.595 7.926 1.00 14.13 27 PHE A CA 19
ATOM 23682 C C . PHE A 1 40 ? 8.079 -20.796 8.204 1.00 20.55 27 PHE A C 19
ATOM 23683 O O . PHE A 1 40 ? 7.582 -20.421 9.286 1.00 2.54 27 PHE A O 19
ATOM 23700 N N . ASP A 1 41 ? 7.367 -21.339 7.247 1.00 11.43 28 ASP A N 19
ATOM 23701 C CA . ASP A 1 41 ? 5.927 -21.538 7.377 1.00 42.15 28 ASP A CA 19
ATOM 23702 C C . ASP A 1 41 ? 5.661 -22.759 8.233 1.00 2.33 28 ASP A C 19
ATOM 23703 O O . ASP A 1 41 ? 6.173 -23.842 7.944 1.00 62.24 28 ASP A O 19
ATOM 23712 N N . ILE A 1 42 ? 4.904 -22.582 9.295 1.00 34.25 29 ILE A N 19
ATOM 23713 C CA . ILE A 1 42 ? 4.650 -23.656 10.249 1.00 41.03 29 ILE A CA 19
ATOM 23714 C C . ILE A 1 42 ? 3.621 -24.672 9.738 1.00 14.22 29 ILE A C 19
ATOM 23715 O O . ILE A 1 42 ? 3.157 -24.603 8.597 1.00 23.23 29 ILE A O 19
ATOM 23731 N N . PHE A 1 43 ? 3.301 -25.616 10.594 1.00 3.43 30 PHE A N 19
ATOM 23732 C CA . PHE A 1 43 ? 2.319 -26.658 10.329 1.00 62.45 30 PHE A CA 19
ATOM 23733 C C . PHE A 1 43 ? 0.908 -26.063 10.163 1.00 74.43 30 PHE A C 19
ATOM 23734 O O . PHE A 1 43 ? 0.677 -24.885 10.470 1.00 41.33 30 PHE A O 19
ATOM 23751 N N . LYS A 1 44 ? -0.020 -26.863 9.677 1.00 61.54 31 LYS A N 19
ATOM 23752 C CA . LYS A 1 44 ? -1.383 -26.404 9.481 1.00 21.31 31 LYS A CA 19
ATOM 23753 C C . LYS A 1 44 ? -2.235 -26.789 10.682 1.00 64.23 31 LYS A C 19
ATOM 23754 O O . LYS A 1 44 ? -1.735 -27.372 11.646 1.00 54.23 31 LYS A O 19
ATOM 23773 N N . LYS A 1 45 ? -3.502 -26.471 10.626 1.00 64.53 32 LYS A N 19
ATOM 23774 C CA . LYS A 1 45 ? -4.423 -26.805 11.686 1.00 62.22 32 LYS A CA 19
ATOM 23775 C C . LYS A 1 45 ? -5.505 -27.744 11.156 1.00 45.44 32 LYS A C 19
ATOM 23776 O O . LYS A 1 45 ? -5.756 -27.775 9.943 1.00 53.13 32 LYS A O 19
ATOM 23795 N N . PRO A 1 46 ? -6.123 -28.557 12.031 1.00 30.33 33 PRO A N 19
ATOM 23796 C CA . PRO A 1 46 ? -7.244 -29.392 11.653 1.00 61.21 33 PRO A CA 19
ATOM 23797 C C . PRO A 1 46 ? -8.561 -28.615 11.786 1.00 41.32 33 PRO A C 19
ATOM 23798 O O . PRO A 1 46 ? -8.741 -27.832 12.730 1.00 33.13 33 PRO A O 19
ATOM 23809 N N . VAL A 1 47 ? -9.463 -28.810 10.862 1.00 11.54 34 VAL A N 19
ATOM 23810 C CA . VAL A 1 47 ? -10.728 -28.101 10.887 1.00 54.43 34 VAL A CA 19
ATOM 23811 C C . VAL A 1 47 ? -11.843 -29.009 11.450 1.00 52.21 34 VAL A C 19
ATOM 23812 O O . VAL A 1 47 ? -11.620 -30.214 11.651 1.00 22.41 34 VAL A O 19
ATOM 23825 N N . PRO A 1 48 ? -13.049 -28.458 11.724 1.00 32.22 35 PRO A N 19
ATOM 23826 C CA . PRO A 1 48 ? -14.166 -29.229 12.268 1.00 65.31 35 PRO A CA 19
ATOM 23827 C C . PRO A 1 48 ? -14.761 -30.169 11.222 1.00 30.04 35 PRO A C 19
ATOM 23828 O O . PRO A 1 48 ? -14.402 -30.103 10.029 1.00 71.43 35 PRO A O 19
ATOM 23839 N N . THR A 1 49 ? -15.673 -31.039 11.664 1.00 32.55 36 THR A N 19
ATOM 23840 C CA . THR A 1 49 ? -16.359 -32.031 10.819 1.00 23.40 36 THR A CA 19
ATOM 23841 C C . THR A 1 49 ? -15.388 -32.974 10.092 1.00 21.23 36 THR A C 19
ATOM 23842 O O . THR A 1 49 ? -15.708 -33.539 9.041 1.00 75.34 36 THR A O 19
ATOM 23853 N N . SER A 1 50 ? -14.231 -33.174 10.703 1.00 21.35 37 SER A N 19
ATOM 23854 C CA . SER A 1 50 ? -13.218 -34.060 10.189 1.00 51.44 37 SER A CA 19
ATOM 23855 C C . SER A 1 50 ? -13.718 -35.505 10.348 1.00 23.33 37 SER A C 19
ATOM 23856 O O . SER A 1 50 ? -14.532 -35.785 11.241 1.00 64.31 37 SER A O 19
ATOM 23864 N N . CYS A 1 51 ? -13.259 -36.393 9.518 1.00 61.31 38 CYS A N 19
ATOM 23865 C CA . CYS A 1 51 ? -13.769 -37.742 9.499 1.00 42.44 38 CYS A CA 19
ATOM 23866 C C . CYS A 1 51 ? -12.960 -38.618 10.427 1.00 2.11 38 CYS A C 19
ATOM 23867 O O . CYS A 1 51 ? -11.744 -38.648 10.341 1.00 51.14 38 CYS A O 19
ATOM 23874 N N . LYS A 1 52 ? -13.612 -39.318 11.310 1.00 74.14 39 LYS A N 19
ATOM 23875 C CA . LYS A 1 52 ? -12.907 -40.191 12.191 1.00 15.12 39 LYS A CA 19
ATOM 23876 C C . LYS A 1 52 ? -12.884 -41.570 11.595 1.00 20.45 39 LYS A C 19
ATOM 23877 O O . LYS A 1 52 ? -13.919 -42.127 11.254 1.00 72.42 39 LYS A O 19
ATOM 23896 N N . LEU A 1 53 ? -11.741 -42.112 11.509 1.00 52.13 40 LEU A N 19
ATOM 23897 C CA . LEU A 1 53 ? -11.554 -43.432 11.000 1.00 12.14 40 LEU A CA 19
ATOM 23898 C C . LEU A 1 53 ? -10.934 -44.241 12.078 1.00 63.54 40 LEU A C 19
ATOM 23899 O O . LEU A 1 53 ? -9.821 -43.936 12.526 1.00 22.14 40 LEU A O 19
ATOM 23915 N N . ALA A 1 54 ? -11.672 -45.195 12.556 1.00 21.13 41 ALA A N 19
ATOM 23916 C CA . ALA A 1 54 ? -11.208 -46.054 13.604 1.00 63.12 41 ALA A CA 19
ATOM 23917 C C . ALA A 1 54 ? -10.944 -47.423 13.069 1.00 11.42 41 ALA A C 19
ATOM 23918 O O . ALA A 1 54 ? -11.697 -47.914 12.238 1.00 13.42 41 ALA A O 19
ATOM 23925 N N . LEU A 1 55 ? -9.890 -48.020 13.519 1.00 62.30 42 LEU A N 19
ATOM 23926 C CA . LEU A 1 55 ? -9.550 -49.350 13.134 1.00 53.53 42 LEU A CA 19
ATOM 23927 C C . LEU A 1 55 ? -9.462 -50.175 14.393 1.00 54.22 42 LEU A C 19
ATOM 23928 O O . LEU A 1 55 ? -8.580 -49.937 15.268 1.00 4.44 42 LEU A O 19
ATOM 23944 N N . THR A 1 56 ? -10.425 -51.053 14.535 1.00 3.43 43 THR A N 19
ATOM 23945 C CA . THR A 1 56 ? -10.538 -51.929 15.658 1.00 54.11 43 THR A CA 19
ATOM 23946 C C . THR A 1 56 ? -10.179 -53.350 15.200 1.00 44.34 43 THR A C 19
ATOM 23947 O O . THR A 1 56 ? -10.503 -53.741 14.062 1.00 0.25 43 THR A O 19
ATOM 23958 N N . ASN A 1 57 ? -9.544 -54.118 16.067 1.00 2.54 44 ASN A N 19
ATOM 23959 C CA . ASN A 1 57 ? -9.122 -55.478 15.711 1.00 72.31 44 ASN A CA 19
ATOM 23960 C C . ASN A 1 57 ? -10.209 -56.484 16.054 1.00 3.50 44 ASN A C 19
ATOM 23961 O O . ASN A 1 57 ? -11.310 -56.089 16.435 1.00 70.34 44 ASN A O 19
ATOM 23972 N N . GLY A 1 58 ? -9.885 -57.780 15.953 1.00 32.54 45 GLY A N 19
ATOM 23973 C CA . GLY A 1 58 ? -10.847 -58.857 16.206 1.00 32.12 45 GLY A CA 19
ATOM 23974 C C . GLY A 1 58 ? -11.460 -58.826 17.600 1.00 31.31 45 GLY A C 19
ATOM 23975 O O . GLY A 1 58 ? -12.571 -59.304 17.807 1.00 60.22 45 GLY A O 19
ATOM 23979 N N . ASN A 1 59 ? -10.749 -58.253 18.552 1.00 64.04 46 ASN A N 19
ATOM 23980 C CA . ASN A 1 59 ? -11.234 -58.147 19.931 1.00 41.25 46 ASN A CA 19
ATOM 23981 C C . ASN A 1 59 ? -12.029 -56.868 20.137 1.00 22.03 46 ASN A C 19
ATOM 23982 O O . ASN A 1 59 ? -12.335 -56.490 21.264 1.00 74.23 46 ASN A O 19
ATOM 23993 N N . LYS A 1 60 ? -12.321 -56.187 19.026 1.00 63.41 47 LYS A N 19
ATOM 23994 C CA . LYS A 1 60 ? -13.130 -54.949 18.965 1.00 21.13 47 LYS A CA 19
ATOM 23995 C C . LYS A 1 60 ? -12.421 -53.753 19.586 1.00 23.43 47 LYS A C 19
ATOM 23996 O O . LYS A 1 60 ? -12.975 -52.665 19.668 1.00 21.05 47 LYS A O 19
ATOM 24015 N N . ARG A 1 61 ? -11.192 -53.953 19.977 1.00 70.14 48 ARG A N 19
ATOM 24016 C CA . ARG A 1 61 ? -10.411 -52.907 20.569 1.00 23.55 48 ARG A CA 19
ATOM 24017 C C . ARG A 1 61 ? -9.905 -51.985 19.485 1.00 2.43 48 ARG A C 19
ATOM 24018 O O . ARG A 1 61 ? -9.315 -52.444 18.482 1.00 31.10 48 ARG A O 19
ATOM 24039 N N . GLU A 1 62 ? -10.173 -50.715 19.658 1.00 2.21 49 GLU A N 19
ATOM 24040 C CA . GLU A 1 62 ? -9.793 -49.694 18.714 1.00 71.42 49 GLU A CA 19
ATOM 24041 C C . GLU A 1 62 ? -8.291 -49.492 18.795 1.00 73.43 49 GLU A C 19
ATOM 24042 O O . GLU A 1 62 ? -7.794 -48.844 19.721 1.00 0.24 49 GLU A O 19
ATOM 24054 N N . VAL A 1 63 ? -7.573 -50.079 17.857 1.00 62.32 50 VAL A N 19
ATOM 24055 C CA . VAL A 1 63 ? -6.131 -50.030 17.876 1.00 45.44 50 VAL A CA 19
ATOM 24056 C C . VAL A 1 63 ? -5.645 -48.699 17.358 1.00 22.42 50 VAL A C 19
ATOM 24057 O O . VAL A 1 63 ? -4.671 -48.146 17.868 1.00 32.24 50 VAL A O 19
ATOM 24070 N N . ASP A 1 64 ? -6.334 -48.158 16.377 1.00 63.52 51 ASP A N 19
ATOM 24071 C CA . ASP A 1 64 ? -5.965 -46.843 15.877 1.00 70.23 51 ASP A CA 19
ATOM 24072 C C . ASP A 1 64 ? -7.236 -46.123 15.532 1.00 35.30 51 ASP A C 19
ATOM 24073 O O . ASP A 1 64 ? -8.292 -46.763 15.397 1.00 24.44 51 ASP A O 19
ATOM 24082 N N . ALA A 1 65 ? -7.136 -44.842 15.356 1.00 73.42 52 ALA A N 19
ATOM 24083 C CA . ALA A 1 65 ? -8.252 -43.965 15.118 1.00 10.13 52 ALA A CA 19
ATOM 24084 C C . ALA A 1 65 ? -7.745 -42.564 14.956 1.00 11.21 52 ALA A C 19
ATOM 24085 O O . ALA A 1 65 ? -7.018 -42.056 15.820 1.00 73.04 52 ALA A O 19
ATOM 24092 N N . MET A 1 66 ? -8.090 -41.936 13.871 1.00 32.34 53 MET A N 19
ATOM 24093 C CA . MET A 1 66 ? -7.714 -40.550 13.662 1.00 61.25 53 MET A CA 19
ATOM 24094 C C . MET A 1 66 ? -8.828 -39.786 13.022 1.00 64.02 53 MET A C 19
ATOM 24095 O O . MET A 1 66 ? -9.820 -40.366 12.577 1.00 60.11 53 MET A O 19
ATOM 24109 N N . LEU A 1 67 ? -8.636 -38.504 12.972 1.00 42.01 54 LEU A N 19
ATOM 24110 C CA . LEU A 1 67 ? -9.532 -37.568 12.339 1.00 12.01 54 LEU A CA 19
ATOM 24111 C C . LEU A 1 67 ? -8.860 -37.107 11.077 1.00 13.12 54 LEU A C 19
ATOM 24112 O O . LEU A 1 67 ? -7.898 -36.332 11.116 1.00 3.22 54 LEU A O 19
ATOM 24128 N N . LEU A 1 68 ? -9.290 -37.626 9.989 1.00 55.12 55 LEU A N 19
ATOM 24129 C CA . LEU A 1 68 ? -8.705 -37.356 8.755 1.00 13.24 55 LEU A CA 19
ATOM 24130 C C . LEU A 1 68 ? -9.640 -36.448 7.956 1.00 0.11 55 LEU A C 19
ATOM 24131 O O . LEU A 1 68 ? -10.859 -36.651 7.969 1.00 61.30 55 LEU A O 19
ATOM 24147 N N . PRO A 1 69 ? -9.088 -35.405 7.300 1.00 42.03 56 PRO A N 19
ATOM 24148 C CA . PRO A 1 69 ? -9.868 -34.510 6.446 1.00 54.24 56 PRO A CA 19
ATOM 24149 C C . PRO A 1 69 ? -10.630 -35.297 5.369 1.00 43.32 56 PRO A C 19
ATOM 24150 O O . PRO A 1 69 ? -10.049 -36.179 4.709 1.00 42.42 56 PRO A O 19
ATOM 24161 N N . PRO A 1 70 ? -11.931 -34.985 5.181 1.00 52.34 57 PRO A N 19
ATOM 24162 C CA . PRO A 1 70 ? -12.816 -35.684 4.237 1.00 73.34 57 PRO A CA 19
ATOM 24163 C C . PRO A 1 70 ? -12.191 -35.921 2.861 1.00 3.24 57 PRO A C 19
ATOM 24164 O O . PRO A 1 70 ? -11.478 -35.053 2.326 1.00 14.21 57 PRO A O 19
ATOM 24175 N N . SER A 1 71 ? -12.456 -37.118 2.323 1.00 33.11 58 SER A N 19
ATOM 24176 C CA . SER A 1 71 ? -11.989 -37.574 1.005 1.00 40.14 58 SER A CA 19
ATOM 24177 C C . SER A 1 71 ? -10.491 -37.971 1.019 1.00 35.12 58 SER A C 19
ATOM 24178 O O . SER A 1 71 ? -9.908 -38.245 -0.032 1.00 25.04 58 SER A O 19
ATOM 24186 N N . GLY A 1 72 ? -9.890 -38.040 2.200 1.00 51.31 59 GLY A N 19
ATOM 24187 C CA . GLY A 1 72 ? -8.482 -38.371 2.281 1.00 54.55 59 GLY A CA 19
ATOM 24188 C C . GLY A 1 72 ? -8.217 -39.847 2.565 1.00 44.04 59 GLY A C 19
ATOM 24189 O O . GLY A 1 72 ? -9.114 -40.695 2.460 1.00 22.41 59 GLY A O 19
ATOM 24193 N N . THR A 1 73 ? -6.993 -40.142 2.944 1.00 32.43 60 THR A N 19
ATOM 24194 C CA . THR A 1 73 ? -6.545 -41.488 3.212 1.00 75.03 60 THR A CA 19
ATOM 24195 C C . THR A 1 73 ? -6.027 -41.566 4.643 1.00 72.34 60 THR A C 19
ATOM 24196 O O . THR A 1 73 ? -5.113 -40.817 5.019 1.00 24.11 60 THR A O 19
ATOM 24207 N N . THR A 1 74 ? -6.586 -42.433 5.430 1.00 52.23 61 THR A N 19
ATOM 24208 C CA . THR A 1 74 ? -6.206 -42.516 6.810 1.00 22.34 61 THR A CA 19
ATOM 24209 C C . THR A 1 74 ? -5.262 -43.694 7.054 1.00 35.15 61 THR A C 19
ATOM 24210 O O . THR A 1 74 ? -5.644 -44.852 6.857 1.00 1.32 61 THR A O 19
ATOM 24221 N N . ILE A 1 75 ? -4.042 -43.399 7.451 1.00 61.34 62 ILE A N 19
ATOM 24222 C CA . ILE A 1 75 ? -3.079 -44.426 7.782 1.00 24.23 62 ILE A CA 19
ATOM 24223 C C . ILE A 1 75 ? -3.240 -44.809 9.254 1.00 63.33 62 ILE A C 19
ATOM 24224 O O . ILE A 1 75 ? -2.866 -44.057 10.160 1.00 2.53 62 ILE A O 19
ATOM 24240 N N . LEU A 1 76 ? -3.831 -45.941 9.475 1.00 63.33 63 LEU A N 19
ATOM 24241 C CA . LEU A 1 76 ? -4.104 -46.445 10.796 1.00 74.44 63 LEU A CA 19
ATOM 24242 C C . LEU A 1 76 ? -3.156 -47.603 11.082 1.00 21.22 63 LEU A C 19
ATOM 24243 O O . LEU A 1 76 ? -2.913 -48.433 10.210 1.00 12.12 63 LEU A O 19
ATOM 24259 N N . SER A 1 77 ? -2.585 -47.641 12.254 1.00 1.43 64 SER A N 19
ATOM 24260 C CA . SER A 1 77 ? -1.608 -48.650 12.574 1.00 22.31 64 SER A CA 19
ATOM 24261 C C . SER A 1 77 ? -2.045 -49.548 13.736 1.00 64.44 64 SER A C 19
ATOM 24262 O O . SER A 1 77 ? -2.454 -49.080 14.800 1.00 3.35 64 SER A O 19
ATOM 24270 N N . ASP A 1 78 ? -2.011 -50.831 13.486 1.00 60.41 65 ASP A N 19
ATOM 24271 C CA . ASP A 1 78 ? -2.339 -51.855 14.464 1.00 62.22 65 ASP A CA 19
ATOM 24272 C C . ASP A 1 78 ? -1.234 -51.934 15.480 1.00 32.54 65 ASP A C 19
ATOM 24273 O O . ASP A 1 78 ? -0.149 -52.395 15.159 1.00 34.42 65 ASP A O 19
ATOM 24282 N N . THR A 1 79 ? -1.491 -51.542 16.690 1.00 14.00 66 THR A N 19
ATOM 24283 C CA . THR A 1 79 ? -0.470 -51.613 17.722 1.00 23.42 66 THR A CA 19
ATOM 24284 C C . THR A 1 79 ? -0.333 -53.061 18.234 1.00 44.10 66 THR A C 19
ATOM 24285 O O . THR A 1 79 ? 0.555 -53.396 19.017 1.00 31.15 66 THR A O 19
ATOM 24296 N N . SER A 1 80 ? -1.215 -53.898 17.772 1.00 2.21 67 SER A N 19
ATOM 24297 C CA . SER A 1 80 ? -1.256 -55.277 18.146 1.00 54.22 67 SER A CA 19
ATOM 24298 C C . SER A 1 80 ? -0.518 -56.195 17.142 1.00 71.41 67 SER A C 19
ATOM 24299 O O . SER A 1 80 ? -0.448 -57.408 17.341 1.00 53.21 67 SER A O 19
ATOM 24307 N N . GLY A 1 81 ? 0.068 -55.626 16.094 1.00 15.42 68 GLY A N 19
ATOM 24308 C CA . GLY A 1 81 ? 0.709 -56.483 15.097 1.00 43.51 68 GLY A CA 19
ATOM 24309 C C . GLY A 1 81 ? 1.320 -55.730 13.936 1.00 70.13 68 GLY A C 19
ATOM 24310 O O . GLY A 1 81 ? 2.218 -56.247 13.272 1.00 24.05 68 GLY A O 19
ATOM 24314 N N . ALA A 1 82 ? 0.850 -54.518 13.719 1.00 22.54 69 ALA A N 19
ATOM 24315 C CA . ALA A 1 82 ? 1.302 -53.628 12.653 1.00 72.11 69 ALA A CA 19
ATOM 24316 C C . ALA A 1 82 ? 1.037 -54.176 11.255 1.00 11.34 69 ALA A C 19
ATOM 24317 O O . ALA A 1 82 ? 1.912 -54.793 10.634 1.00 31.00 69 ALA A O 19
ATOM 24324 N N . GLY A 1 83 ? -0.182 -54.001 10.794 1.00 3.03 70 GLY A N 19
ATOM 24325 C CA . GLY A 1 83 ? -0.532 -54.361 9.439 1.00 70.32 70 GLY A CA 19
ATOM 24326 C C . GLY A 1 83 ? -0.587 -53.109 8.606 1.00 21.51 70 GLY A C 19
ATOM 24327 O O . GLY A 1 83 ? -0.248 -53.110 7.424 1.00 11.24 70 GLY A O 19
ATOM 24331 N N . VAL A 1 84 ? -1.017 -52.036 9.268 1.00 50.41 71 VAL A N 19
ATOM 24332 C CA . VAL A 1 84 ? -1.072 -50.687 8.724 1.00 25.34 71 VAL A CA 19
ATOM 24333 C C . VAL A 1 84 ? -2.143 -50.564 7.663 1.00 32.24 71 VAL A C 19
ATOM 24334 O O . VAL A 1 84 ? -1.920 -50.800 6.463 1.00 64.01 71 VAL A O 19
ATOM 24347 N N . PHE A 1 85 ? -3.303 -50.218 8.112 1.00 72.55 72 PHE A N 19
ATOM 24348 C CA . PHE A 1 85 ? -4.436 -50.106 7.258 1.00 11.42 72 PHE A CA 19
ATOM 24349 C C . PHE A 1 85 ? -4.657 -48.688 6.824 1.00 73.31 72 PHE A C 19
ATOM 24350 O O . PHE A 1 85 ? -4.776 -47.783 7.638 1.00 70.11 72 PHE A O 19
ATOM 24367 N N . THR A 1 86 ? -4.668 -48.491 5.549 1.00 51.41 73 THR A N 19
ATOM 24368 C CA . THR A 1 86 ? -4.914 -47.206 4.997 1.00 45.23 73 THR A CA 19
ATOM 24369 C C . THR A 1 86 ? -6.340 -47.154 4.479 1.00 61.31 73 THR A C 19
ATOM 24370 O O . THR A 1 86 ? -6.652 -47.691 3.419 1.00 65.43 73 THR A O 19
ATOM 24381 N N . ALA A 1 87 ? -7.195 -46.582 5.277 1.00 64.14 74 ALA A N 19
ATOM 24382 C CA . ALA A 1 87 ? -8.588 -46.441 4.963 1.00 71.22 74 ALA A CA 19
ATOM 24383 C C . ALA A 1 87 ? -8.785 -45.206 4.116 1.00 12.23 74 ALA A C 19
ATOM 24384 O O . ALA A 1 87 ? -8.656 -44.075 4.607 1.00 41.10 74 ALA A O 19
ATOM 24391 N N . LYS A 1 88 ? -9.023 -45.414 2.855 1.00 61.23 75 LYS A N 19
ATOM 24392 C CA . LYS A 1 88 ? -9.290 -44.321 1.926 1.00 41.31 75 LYS A CA 19
ATOM 24393 C C . LYS A 1 88 ? -10.746 -43.989 2.084 1.00 42.33 75 LYS A C 19
ATOM 24394 O O . LYS A 1 88 ? -11.563 -44.891 2.063 1.00 54.43 75 LYS A O 19
ATOM 24413 N N . VAL A 1 89 ? -11.071 -42.747 2.326 1.00 33.40 76 VAL A N 19
ATOM 24414 C CA . VAL A 1 89 ? -12.451 -42.365 2.571 1.00 41.23 76 VAL A CA 19
ATOM 24415 C C . VAL A 1 89 ? -12.978 -41.419 1.511 1.00 21.52 76 VAL A C 19
ATOM 24416 O O . VAL A 1 89 ? -12.219 -40.903 0.691 1.00 63.22 76 VAL A O 19
ATOM 24429 N N . ASN A 1 90 ? -14.270 -41.202 1.532 1.00 74.12 77 ASN A N 19
ATOM 24430 C CA . ASN A 1 90 ? -14.909 -40.285 0.627 1.00 33.23 77 ASN A CA 19
ATOM 24431 C C . ASN A 1 90 ? -15.308 -39.037 1.430 1.00 72.22 77 ASN A C 19
ATOM 24432 O O . ASN A 1 90 ? -15.112 -39.004 2.657 1.00 61.32 77 ASN A O 19
ATOM 24443 N N . SER A 1 91 ? -15.864 -38.040 0.771 1.00 62.14 78 SER A N 19
ATOM 24444 C CA . SER A 1 91 ? -16.257 -36.769 1.371 1.00 34.24 78 SER A CA 19
ATOM 24445 C C . SER A 1 91 ? -17.288 -36.963 2.501 1.00 2.12 78 SER A C 19
ATOM 24446 O O . SER A 1 91 ? -17.392 -36.152 3.413 1.00 60.45 78 SER A O 19
ATOM 24454 N N . LYS A 1 92 ? -18.006 -38.068 2.438 1.00 41.42 79 LYS A N 19
ATOM 24455 C CA . LYS A 1 92 ? -19.045 -38.397 3.403 1.00 53.30 79 LYS A CA 19
ATOM 24456 C C . LYS A 1 92 ? -18.469 -39.092 4.665 1.00 63.14 79 LYS A C 19
ATOM 24457 O O . LYS A 1 92 ? -19.221 -39.586 5.508 1.00 12.30 79 LYS A O 19
ATOM 24476 N N . CYS A 1 93 ? -17.132 -39.132 4.762 1.00 51.32 80 CYS A N 19
ATOM 24477 C CA . CYS A 1 93 ? -16.400 -39.641 5.955 1.00 5.41 80 CYS A CA 19
ATOM 24478 C C . CYS A 1 93 ? -16.413 -41.145 6.129 1.00 3.34 80 CYS A C 19
ATOM 24479 O O . CYS A 1 93 ? -16.021 -41.648 7.174 1.00 63.54 80 CYS A O 19
ATOM 24486 N N . GLU A 1 94 ? -16.780 -41.866 5.121 1.00 32.13 81 GLU A N 19
ATOM 24487 C CA . GLU A 1 94 ? -16.784 -43.287 5.247 1.00 22.02 81 GLU A CA 19
ATOM 24488 C C . GLU A 1 94 ? -15.722 -43.839 4.374 1.00 64.44 81 GLU A C 19
ATOM 24489 O O . GLU A 1 94 ? -15.366 -43.217 3.348 1.00 22.13 81 GLU A O 19
ATOM 24501 N N . PHE A 1 95 ? -15.201 -44.951 4.767 1.00 33.24 82 PHE A N 19
ATOM 24502 C CA . PHE A 1 95 ? -14.127 -45.553 4.079 1.00 60.13 82 PHE A CA 19
ATOM 24503 C C . PHE A 1 95 ? -14.639 -46.251 2.822 1.00 20.25 82 PHE A C 19
ATOM 24504 O O . PHE A 1 95 ? -15.695 -46.877 2.832 1.00 15.11 82 PHE A O 19
ATOM 24521 N N . THR A 1 96 ? -13.912 -46.106 1.760 1.00 74.31 83 THR A N 19
ATOM 24522 C CA . THR A 1 96 ? -14.244 -46.708 0.512 1.00 12.41 83 THR A CA 19
ATOM 24523 C C . THR A 1 96 ? -13.368 -47.936 0.236 1.00 20.43 83 THR A C 19
ATOM 24524 O O . THR A 1 96 ? -13.849 -48.950 -0.270 1.00 44.21 83 THR A O 19
ATOM 24535 N N . SER A 1 97 ? -12.081 -47.856 0.563 1.00 24.25 84 SER A N 19
ATOM 24536 C CA . SER A 1 97 ? -11.162 -48.968 0.346 1.00 72.40 84 SER A CA 19
ATOM 24537 C C . SER A 1 97 ? -10.004 -48.902 1.342 1.00 71.45 84 SER A C 19
ATOM 24538 O O . SER A 1 97 ? -9.447 -47.834 1.578 1.00 4.25 84 SER A O 19
ATOM 24546 N N . VAL A 1 98 ? -9.693 -50.014 1.963 1.00 73.10 85 VAL A N 19
ATOM 24547 C CA . VAL A 1 98 ? -8.571 -50.082 2.879 1.00 42.13 85 VAL A CA 19
ATOM 24548 C C . VAL A 1 98 ? -7.418 -50.816 2.228 1.00 72.11 85 VAL A C 19
ATOM 24549 O O . VAL A 1 98 ? -7.603 -51.893 1.671 1.00 12.12 85 VAL A O 19
ATOM 24562 N N . SER A 1 99 ? -6.265 -50.232 2.273 1.00 62.40 86 SER A N 19
ATOM 24563 C CA . SER A 1 99 ? -5.072 -50.857 1.789 1.00 23.22 86 SER A CA 19
ATOM 24564 C C . SER A 1 99 ? -4.311 -51.415 2.997 1.00 64.12 86 SER A C 19
ATOM 24565 O O . SER A 1 99 ? -4.270 -50.755 4.042 1.00 42.15 86 SER A O 19
ATOM 24573 N N . PRO A 1 100 ? -3.725 -52.632 2.909 1.00 72.41 87 PRO A N 19
ATOM 24574 C CA . PRO A 1 100 ? -3.757 -53.477 1.690 1.00 53.33 87 PRO A CA 19
ATOM 24575 C C . PRO A 1 100 ? -5.163 -54.024 1.379 1.00 4.55 87 PRO A C 19
ATOM 24576 O O . PRO A 1 100 ? -5.638 -53.945 0.239 1.00 21.23 87 PRO A O 19
ATOM 24587 N N . ALA A 1 101 ? -5.810 -54.518 2.402 1.00 20.35 88 ALA A N 19
ATOM 24588 C CA . ALA A 1 101 ? -7.117 -55.093 2.361 1.00 35.03 88 ALA A CA 19
ATOM 24589 C C . ALA A 1 101 ? -7.500 -55.270 3.796 1.00 34.44 88 ALA A C 19
ATOM 24590 O O . ALA A 1 101 ? -6.615 -55.409 4.638 1.00 12.01 88 ALA A O 19
ATOM 24597 N N . LEU A 1 102 ? -8.750 -55.229 4.090 1.00 71.32 89 LEU A N 19
ATOM 24598 C CA . LEU A 1 102 ? -9.198 -55.353 5.450 1.00 5.43 89 LEU A CA 19
ATOM 24599 C C . LEU A 1 102 ? -9.626 -56.800 5.725 1.00 20.33 89 LEU A C 19
ATOM 24600 O O . LEU A 1 102 ? -10.503 -57.330 5.038 1.00 10.45 89 LEU A O 19
ATOM 24616 N N . PRO A 1 103 ? -9.008 -57.453 6.713 1.00 25.14 90 PRO A N 19
ATOM 24617 C CA . PRO A 1 103 ? -9.325 -58.835 7.071 1.00 73.35 90 PRO A CA 19
ATOM 24618 C C . PRO A 1 103 ? -10.640 -58.948 7.859 1.00 74.40 90 PRO A C 19
ATOM 24619 O O . PRO A 1 103 ? -11.160 -57.953 8.404 1.00 24.45 90 PRO A O 19
ATOM 24630 N N . THR A 1 104 ? -11.136 -60.147 7.946 1.00 1.01 91 THR A N 19
ATOM 24631 C CA . THR A 1 104 ? -12.368 -60.427 8.625 1.00 43.23 91 THR A CA 19
ATOM 24632 C C . THR A 1 104 ? -12.116 -60.407 10.141 1.00 50.44 91 THR A C 19
ATOM 24633 O O . THR A 1 104 ? -11.338 -61.217 10.664 1.00 40.43 91 THR A O 19
ATOM 24644 N N . GLY A 1 105 ? -12.737 -59.473 10.822 1.00 34.34 92 GLY A N 19
ATOM 24645 C CA . GLY A 1 105 ? -12.525 -59.321 12.236 1.00 73.13 92 GLY A CA 19
ATOM 24646 C C . GLY A 1 105 ? -12.140 -57.905 12.556 1.00 75.33 92 GLY A C 19
ATOM 24647 O O . GLY A 1 105 ? -12.268 -57.451 13.687 1.00 41.11 92 GLY A O 19
ATOM 24651 N N . PHE A 1 106 ? -11.688 -57.201 11.555 1.00 41.00 93 PHE A N 19
ATOM 24652 C CA . PHE A 1 106 ? -11.311 -55.820 11.697 1.00 44.41 93 PHE A CA 19
ATOM 24653 C C . PHE A 1 106 ? -12.423 -54.917 11.237 1.00 45.50 93 PHE A C 19
ATOM 24654 O O . PHE A 1 106 ? -13.158 -55.245 10.296 1.00 34.04 93 PHE A O 19
ATOM 24671 N N . LYS A 1 107 ? -12.568 -53.804 11.891 1.00 62.12 94 LYS A N 19
ATOM 24672 C CA . LYS A 1 107 ? -13.605 -52.872 11.544 1.00 32.05 94 LYS A CA 19
ATOM 24673 C C . LYS A 1 107 ? -13.074 -51.465 11.447 1.00 61.12 94 LYS A C 19
ATOM 24674 O O . LYS A 1 107 ? -12.425 -50.961 12.365 1.00 2.35 94 LYS A O 19
ATOM 24693 N N . ILE A 1 108 ? -13.322 -50.868 10.307 1.00 71.43 95 ILE A N 19
ATOM 24694 C CA . ILE A 1 108 ? -13.033 -49.494 10.059 1.00 24.21 95 ILE A CA 19
ATOM 24695 C C . ILE A 1 108 ? -14.312 -48.717 10.248 1.00 74.13 95 ILE A C 19
ATOM 24696 O O . ILE A 1 108 ? -15.240 -48.808 9.435 1.00 3.14 95 ILE A O 19
ATOM 24712 N N . GLU A 1 109 ? -14.402 -48.065 11.358 1.00 73.41 96 GLU A N 19
ATOM 24713 C CA . GLU A 1 109 ? -15.528 -47.235 11.654 1.00 25.22 96 GLU A CA 19
ATOM 24714 C C . GLU A 1 109 ? -15.311 -45.880 11.033 1.00 52.52 96 GLU A C 19
ATOM 24715 O O . GLU A 1 109 ? -14.469 -45.096 11.504 1.00 32.31 96 GLU A O 19
ATOM 24727 N N . GLY A 1 110 ? -15.995 -45.653 9.935 1.00 43.00 97 GLY A N 19
ATOM 24728 C CA . GLY A 1 110 ? -15.944 -44.396 9.261 1.00 50.12 97 GLY A CA 19
ATOM 24729 C C . GLY A 1 110 ? -16.968 -43.469 9.819 1.00 42.10 97 GLY A C 19
ATOM 24730 O O . GLY A 1 110 ? -18.110 -43.431 9.360 1.00 13.12 97 GLY A O 19
ATOM 24734 N N . SER A 1 111 ? -16.571 -42.766 10.811 1.00 53.33 98 SER A N 19
ATOM 24735 C CA . SER A 1 111 ? -17.416 -41.864 11.507 1.00 55.45 98 SER A CA 19
ATOM 24736 C C . SER A 1 111 ? -16.891 -40.434 11.291 1.00 2.02 98 SER A C 19
ATOM 24737 O O . SER A 1 111 ? -16.118 -40.173 10.362 1.00 22.24 98 SER A O 19
ATOM 24745 N N . VAL A 1 112 ? -17.307 -39.526 12.122 1.00 65.53 99 VAL A N 19
ATOM 24746 C CA . VAL A 1 112 ? -16.929 -38.139 12.022 1.00 72.03 99 VAL A CA 19
ATOM 24747 C C . VAL A 1 112 ? -16.495 -37.694 13.431 1.00 73.50 99 VAL A C 19
ATOM 24748 O O . VAL A 1 112 ? -16.730 -38.429 14.405 1.00 4.21 99 VAL A O 19
ATOM 24761 N N . ASP A 1 113 ? -15.812 -36.552 13.532 1.00 74.10 100 ASP A N 19
ATOM 24762 C CA . ASP A 1 113 ? -15.399 -35.959 14.829 1.00 74.12 100 ASP A CA 19
ATOM 24763 C C . ASP A 1 113 ? -16.596 -35.863 15.764 1.00 70.13 100 ASP A C 19
ATOM 24764 O O . ASP A 1 113 ? -16.526 -36.210 16.949 1.00 73.22 100 ASP A O 19
ATOM 24773 N N . LYS A 1 114 ? -17.689 -35.414 15.208 1.00 45.34 101 LYS A N 19
ATOM 24774 C CA . LYS A 1 114 ? -18.959 -35.392 15.864 1.00 14.21 101 LYS A CA 19
ATOM 24775 C C . LYS A 1 114 ? -19.924 -36.009 14.910 1.00 30.33 101 LYS A C 19
ATOM 24776 O O . LYS A 1 114 ? -19.682 -35.981 13.712 1.00 1.11 101 LYS A O 19
ATOM 24795 N N . GLU A 1 115 ? -20.992 -36.547 15.405 1.00 33.42 102 GLU A N 19
ATOM 24796 C CA . GLU A 1 115 ? -21.929 -37.247 14.554 1.00 14.01 102 GLU A CA 19
ATOM 24797 C C . GLU A 1 115 ? -22.670 -36.280 13.635 1.00 71.52 102 GLU A C 19
ATOM 24798 O O . GLU A 1 115 ? -22.800 -36.534 12.436 1.00 11.43 102 GLU A O 19
ATOM 24810 N N . GLY A 1 116 ? -23.111 -35.177 14.181 1.00 42.33 103 GLY A N 19
ATOM 24811 C CA . GLY A 1 116 ? -23.859 -34.224 13.419 1.00 74.12 103 GLY A CA 19
ATOM 24812 C C . GLY A 1 116 ? -23.390 -32.818 13.665 1.00 73.31 103 GLY A C 19
ATOM 24813 O O . GLY A 1 116 ? -22.453 -32.593 14.456 1.00 5.51 103 GLY A O 19
ATOM 24817 N N . LYS A 1 117 ? -24.052 -31.880 13.032 1.00 54.05 104 LYS A N 19
ATOM 24818 C CA . LYS A 1 117 ? -23.693 -30.477 13.106 1.00 73.45 104 LYS A CA 19
ATOM 24819 C C . LYS A 1 117 ? -24.027 -29.891 14.491 1.00 75.40 104 LYS A C 19
ATOM 24820 O O . LYS A 1 117 ? -25.032 -30.276 15.114 1.00 53.50 104 LYS A O 19
ATOM 24839 N N . PRO A 1 118 ? -23.187 -28.987 15.010 1.00 22.14 105 PRO A N 19
ATOM 24840 C CA . PRO A 1 118 ? -23.430 -28.345 16.282 1.00 63.22 105 PRO A CA 19
ATOM 24841 C C . PRO A 1 118 ? -24.383 -27.153 16.128 1.00 53.42 105 PRO A C 19
ATOM 24842 O O . PRO A 1 118 ? -25.606 -27.327 16.298 1.00 54.21 105 PRO A O 19
ATOM 24853 N N . MET A 1 30 ? -25.734 -1.605 -5.320 1.00 0.00 17 MET A N 20
ATOM 24854 C CA . MET A 1 30 ? -25.781 -0.433 -6.191 1.00 52.33 17 MET A CA 20
ATOM 24855 C C . MET A 1 30 ? -25.168 -0.774 -7.530 1.00 30.00 17 MET A C 20
ATOM 24856 O O . MET A 1 30 ? -24.175 -1.507 -7.586 1.00 11.20 17 MET A O 20
ATOM 24870 N N . ALA A 1 31 ? -25.764 -0.272 -8.607 1.00 62.30 18 ALA A N 20
ATOM 24871 C CA . ALA A 1 31 ? -25.257 -0.512 -9.935 1.00 42.14 18 ALA A CA 20
ATOM 24872 C C . ALA A 1 31 ? -23.994 0.297 -10.171 1.00 74.21 18 ALA A C 20
ATOM 24873 O O . ALA A 1 31 ? -24.053 1.500 -10.450 1.00 32.10 18 ALA A O 20
ATOM 24880 N N . ALA A 1 32 ? -22.874 -0.353 -9.972 1.00 65.52 19 ALA A N 20
ATOM 24881 C CA . ALA A 1 32 ? -21.558 0.209 -10.141 1.00 2.21 19 ALA A CA 20
ATOM 24882 C C . ALA A 1 32 ? -20.563 -0.939 -10.100 1.00 0.45 19 ALA A C 20
ATOM 24883 O O . ALA A 1 32 ? -20.660 -1.798 -9.212 1.00 43.54 19 ALA A O 20
ATOM 24890 N N . PRO A 1 33 ? -19.630 -1.019 -11.054 1.00 53.23 20 PRO A N 20
ATOM 24891 C CA . PRO A 1 33 ? -18.628 -2.083 -11.078 1.00 44.20 20 PRO A CA 20
ATOM 24892 C C . PRO A 1 33 ? -17.619 -1.913 -9.939 1.00 40.20 20 PRO A C 20
ATOM 24893 O O . PRO A 1 33 ? -17.044 -0.827 -9.765 1.00 31.31 20 PRO A O 20
ATOM 24904 N N . THR A 1 34 ? -17.396 -2.950 -9.175 1.00 70.42 21 THR A N 20
ATOM 24905 C CA . THR A 1 34 ? -16.488 -2.870 -8.067 1.00 72.44 21 THR A CA 20
ATOM 24906 C C . THR A 1 34 ? -15.493 -4.047 -8.088 1.00 4.42 21 THR A C 20
ATOM 24907 O O . THR A 1 34 ? -15.896 -5.205 -8.276 1.00 50.14 21 THR A O 20
ATOM 24918 N N . PRO A 1 35 ? -14.186 -3.779 -7.933 1.00 72.23 22 PRO A N 20
ATOM 24919 C CA . PRO A 1 35 ? -13.193 -4.824 -7.869 1.00 74.51 22 PRO A CA 20
ATOM 24920 C C . PRO A 1 35 ? -13.183 -5.435 -6.475 1.00 34.04 22 PRO A C 20
ATOM 24921 O O . PRO A 1 35 ? -12.918 -4.739 -5.486 1.00 40.44 22 PRO A O 20
ATOM 24932 N N . VAL A 1 36 ? -13.511 -6.690 -6.383 1.00 71.14 23 VAL A N 20
ATOM 24933 C CA . VAL A 1 36 ? -13.523 -7.359 -5.108 1.00 44.32 23 VAL A CA 20
ATOM 24934 C C . VAL A 1 36 ? -12.128 -7.929 -4.829 1.00 62.21 23 VAL A C 20
ATOM 24935 O O . VAL A 1 36 ? -11.597 -8.712 -5.627 1.00 22.43 23 VAL A O 20
ATOM 24948 N N . PRO A 1 37 ? -11.480 -7.495 -3.743 1.00 1.32 24 PRO A N 20
ATOM 24949 C CA . PRO A 1 37 ? -10.132 -7.943 -3.411 1.00 65.02 24 PRO A CA 20
ATOM 24950 C C . PRO A 1 37 ? -10.126 -9.344 -2.793 1.00 30.32 24 PRO A C 20
ATOM 24951 O O . PRO A 1 37 ? -11.178 -9.986 -2.679 1.00 31.42 24 PRO A O 20
ATOM 24962 N N . GLY A 1 38 ? -8.955 -9.807 -2.381 1.00 5.02 25 GLY A N 20
ATOM 24963 C CA . GLY A 1 38 ? -8.830 -11.124 -1.796 1.00 10.24 25 GLY A CA 20
ATOM 24964 C C . GLY A 1 38 ? -9.287 -11.150 -0.352 1.00 3.23 25 GLY A C 20
ATOM 24965 O O . GLY A 1 38 ? -8.470 -11.128 0.589 1.00 32.33 25 GLY A O 20
ATOM 24969 N N . ILE A 1 39 ? -10.575 -11.172 -0.169 1.00 41.13 26 ILE A N 20
ATOM 24970 C CA . ILE A 1 39 ? -11.164 -11.184 1.135 1.00 5.21 26 ILE A CA 20
ATOM 24971 C C . ILE A 1 39 ? -11.186 -12.600 1.672 1.00 21.15 26 ILE A C 20
ATOM 24972 O O . ILE A 1 39 ? -11.897 -13.468 1.146 1.00 35.23 26 ILE A O 20
ATOM 24988 N N . PHE A 1 40 ? -10.365 -12.850 2.650 1.00 64.30 27 PHE A N 20
ATOM 24989 C CA . PHE A 1 40 ? -10.377 -14.096 3.351 1.00 14.13 27 PHE A CA 20
ATOM 24990 C C . PHE A 1 40 ? -11.316 -13.896 4.504 1.00 20.55 27 PHE A C 20
ATOM 24991 O O . PHE A 1 40 ? -11.068 -13.054 5.360 1.00 2.54 27 PHE A O 20
ATOM 25008 N N . ASP A 1 41 ? -12.407 -14.584 4.494 1.00 11.43 28 ASP A N 20
ATOM 25009 C CA . ASP A 1 41 ? -13.404 -14.394 5.520 1.00 42.15 28 ASP A CA 20
ATOM 25010 C C . ASP A 1 41 ? -13.313 -15.549 6.499 1.00 2.33 28 ASP A C 20
ATOM 25011 O O . ASP A 1 41 ? -12.370 -16.349 6.435 1.00 62.24 28 ASP A O 20
ATOM 25020 N N . ILE A 1 42 ? -14.253 -15.645 7.382 1.00 34.25 29 ILE A N 20
ATOM 25021 C CA . ILE A 1 42 ? -14.285 -16.723 8.337 1.00 41.03 29 ILE A CA 20
ATOM 25022 C C . ILE A 1 42 ? -15.229 -17.824 7.886 1.00 14.22 29 ILE A C 20
ATOM 25023 O O . ILE A 1 42 ? -15.857 -17.730 6.806 1.00 23.23 29 ILE A O 20
ATOM 25039 N N . PHE A 1 43 ? -15.328 -18.850 8.682 1.00 3.43 30 PHE A N 20
ATOM 25040 C CA . PHE A 1 43 ? -16.238 -19.918 8.414 1.00 62.45 30 PHE A CA 20
ATOM 25041 C C . PHE A 1 43 ? -17.540 -19.618 9.119 1.00 74.43 30 PHE A C 20
ATOM 25042 O O . PHE A 1 43 ? -17.542 -19.046 10.222 1.00 41.33 30 PHE A O 20
ATOM 25059 N N . LYS A 1 44 ? -18.622 -19.972 8.485 1.00 61.54 31 LYS A N 20
ATOM 25060 C CA . LYS A 1 44 ? -19.943 -19.624 8.953 1.00 21.31 31 LYS A CA 20
ATOM 25061 C C . LYS A 1 44 ? -20.309 -20.405 10.198 1.00 64.23 31 LYS A C 20
ATOM 25062 O O . LYS A 1 44 ? -20.872 -19.852 11.157 1.00 54.23 31 LYS A O 20
ATOM 25081 N N . LYS A 1 45 ? -19.975 -21.658 10.195 1.00 64.53 32 LYS A N 20
ATOM 25082 C CA . LYS A 1 45 ? -20.260 -22.526 11.299 1.00 62.22 32 LYS A CA 20
ATOM 25083 C C . LYS A 1 45 ? -19.225 -23.631 11.338 1.00 45.44 32 LYS A C 20
ATOM 25084 O O . LYS A 1 45 ? -18.669 -24.001 10.290 1.00 53.13 32 LYS A O 20
ATOM 25103 N N . PRO A 1 46 ? -18.905 -24.157 12.517 1.00 30.33 33 PRO A N 20
ATOM 25104 C CA . PRO A 1 46 ? -18.007 -25.263 12.622 1.00 61.21 33 PRO A CA 20
ATOM 25105 C C . PRO A 1 46 ? -18.736 -26.566 12.316 1.00 41.32 33 PRO A C 20
ATOM 25106 O O . PRO A 1 46 ? -19.287 -27.216 13.210 1.00 33.13 33 PRO A O 20
ATOM 25117 N N . VAL A 1 47 ? -18.836 -26.870 11.039 1.00 11.54 34 VAL A N 20
ATOM 25118 C CA . VAL A 1 47 ? -19.472 -28.088 10.582 1.00 54.43 34 VAL A CA 20
ATOM 25119 C C . VAL A 1 47 ? -18.554 -29.253 10.912 1.00 52.21 34 VAL A C 20
ATOM 25120 O O . VAL A 1 47 ? -17.381 -29.246 10.480 1.00 22.41 34 VAL A O 20
ATOM 25133 N N . PRO A 1 48 ? -19.031 -30.239 11.701 1.00 32.22 35 PRO A N 20
ATOM 25134 C CA . PRO A 1 48 ? -18.246 -31.414 12.042 1.00 65.31 35 PRO A CA 20
ATOM 25135 C C . PRO A 1 48 ? -17.944 -32.237 10.795 1.00 30.04 35 PRO A C 20
ATOM 25136 O O . PRO A 1 48 ? -18.779 -32.995 10.290 1.00 71.43 35 PRO A O 20
ATOM 25147 N N . THR A 1 49 ? -16.795 -32.004 10.260 1.00 32.55 36 THR A N 20
ATOM 25148 C CA . THR A 1 49 ? -16.345 -32.650 9.070 1.00 23.40 36 THR A CA 20
ATOM 25149 C C . THR A 1 49 ? -15.108 -33.478 9.351 1.00 21.23 36 THR A C 20
ATOM 25150 O O . THR A 1 49 ? -14.405 -33.907 8.441 1.00 75.34 36 THR A O 20
ATOM 25161 N N . SER A 1 50 ? -14.856 -33.705 10.626 1.00 21.35 37 SER A N 20
ATOM 25162 C CA . SER A 1 50 ? -13.778 -34.542 11.021 1.00 51.44 37 SER A CA 20
ATOM 25163 C C . SER A 1 50 ? -14.225 -35.999 10.910 1.00 23.33 37 SER A C 20
ATOM 25164 O O . SER A 1 50 ? -14.983 -36.517 11.760 1.00 64.31 37 SER A O 20
ATOM 25172 N N . CYS A 1 51 ? -13.825 -36.617 9.840 1.00 61.31 38 CYS A N 20
ATOM 25173 C CA . CYS A 1 51 ? -14.138 -37.981 9.567 1.00 42.44 38 CYS A CA 20
ATOM 25174 C C . CYS A 1 51 ? -13.249 -38.817 10.440 1.00 2.11 38 CYS A C 20
ATOM 25175 O O . CYS A 1 51 ? -12.026 -38.737 10.357 1.00 51.14 38 CYS A O 20
ATOM 25182 N N . LYS A 1 52 ? -13.830 -39.567 11.285 1.00 74.14 39 LYS A N 20
ATOM 25183 C CA . LYS A 1 52 ? -13.085 -40.343 12.189 1.00 15.12 39 LYS A CA 20
ATOM 25184 C C . LYS A 1 52 ? -12.931 -41.723 11.629 1.00 20.45 39 LYS A C 20
ATOM 25185 O O . LYS A 1 52 ? -13.897 -42.328 11.170 1.00 72.42 39 LYS A O 20
ATOM 25204 N N . LEU A 1 53 ? -11.752 -42.196 11.671 1.00 52.13 40 LEU A N 20
ATOM 25205 C CA . LEU A 1 53 ? -11.408 -43.497 11.194 1.00 12.14 40 LEU A CA 20
ATOM 25206 C C . LEU A 1 53 ? -10.876 -44.280 12.334 1.00 63.54 40 LEU A C 20
ATOM 25207 O O . LEU A 1 53 ? -9.766 -44.028 12.786 1.00 22.14 40 LEU A O 20
ATOM 25223 N N . ALA A 1 54 ? -11.660 -45.185 12.835 1.00 21.13 41 ALA A N 20
ATOM 25224 C CA . ALA A 1 54 ? -11.244 -45.973 13.963 1.00 63.12 41 ALA A CA 20
ATOM 25225 C C . ALA A 1 54 ? -11.162 -47.405 13.578 1.00 11.42 41 ALA A C 20
ATOM 25226 O O . ALA A 1 54 ? -12.158 -48.004 13.180 1.00 13.42 41 ALA A O 20
ATOM 25233 N N . LEU A 1 55 ? -10.001 -47.952 13.668 1.00 62.30 42 LEU A N 20
ATOM 25234 C CA . LEU A 1 55 ? -9.815 -49.304 13.355 1.00 53.53 42 LEU A CA 20
ATOM 25235 C C . LEU A 1 55 ? -9.667 -50.081 14.612 1.00 54.22 42 LEU A C 20
ATOM 25236 O O . LEU A 1 55 ? -8.793 -49.777 15.464 1.00 4.44 42 LEU A O 20
ATOM 25252 N N . THR A 1 56 ? -10.491 -51.074 14.713 1.00 3.43 43 THR A N 20
ATOM 25253 C CA . THR A 1 56 ? -10.559 -51.925 15.849 1.00 54.11 43 THR A CA 20
ATOM 25254 C C . THR A 1 56 ? -10.322 -53.358 15.390 1.00 44.34 43 THR A C 20
ATOM 25255 O O . THR A 1 56 ? -10.727 -53.727 14.272 1.00 0.25 43 THR A O 20
ATOM 25266 N N . ASN A 1 57 ? -9.653 -54.139 16.209 1.00 2.54 44 ASN A N 20
ATOM 25267 C CA . ASN A 1 57 ? -9.374 -55.538 15.888 1.00 72.31 44 ASN A CA 20
ATOM 25268 C C . ASN A 1 57 ? -10.563 -56.432 16.259 1.00 3.50 44 ASN A C 20
ATOM 25269 O O . ASN A 1 57 ? -11.615 -55.928 16.682 1.00 70.34 44 ASN A O 20
ATOM 25280 N N . GLY A 1 58 ? -10.386 -57.745 16.143 1.00 32.54 45 GLY A N 20
ATOM 25281 C CA . GLY A 1 58 ? -11.457 -58.691 16.431 1.00 32.12 45 GLY A CA 20
ATOM 25282 C C . GLY A 1 58 ? -11.831 -58.749 17.907 1.00 31.31 45 GLY A C 20
ATOM 25283 O O . GLY A 1 58 ? -12.923 -59.210 18.271 1.00 60.22 45 GLY A O 20
ATOM 25287 N N . ASN A 1 59 ? -10.941 -58.272 18.760 1.00 64.04 46 ASN A N 20
ATOM 25288 C CA . ASN A 1 59 ? -11.176 -58.238 20.207 1.00 41.25 46 ASN A CA 20
ATOM 25289 C C . ASN A 1 59 ? -11.823 -56.910 20.548 1.00 22.03 46 ASN A C 20
ATOM 25290 O O . ASN A 1 59 ? -12.089 -56.594 21.709 1.00 74.23 46 ASN A O 20
ATOM 25301 N N . LYS A 1 60 ? -12.033 -56.122 19.503 1.00 63.41 47 LYS A N 20
ATOM 25302 C CA . LYS A 1 60 ? -12.637 -54.813 19.552 1.00 21.13 47 LYS A CA 20
ATOM 25303 C C . LYS A 1 60 ? -11.737 -53.785 20.169 1.00 23.43 47 LYS A C 20
ATOM 25304 O O . LYS A 1 60 ? -12.183 -52.695 20.515 1.00 21.05 47 LYS A O 20
ATOM 25323 N N . ARG A 1 61 ? -10.456 -54.090 20.257 1.00 70.14 48 ARG A N 20
ATOM 25324 C CA . ARG A 1 61 ? -9.541 -53.106 20.744 1.00 23.55 48 ARG A CA 20
ATOM 25325 C C . ARG A 1 61 ? -9.219 -52.177 19.618 1.00 2.43 48 ARG A C 20
ATOM 25326 O O . ARG A 1 61 ? -8.905 -52.628 18.507 1.00 31.10 48 ARG A O 20
ATOM 25347 N N . GLU A 1 62 ? -9.392 -50.909 19.864 1.00 2.21 49 GLU A N 20
ATOM 25348 C CA . GLU A 1 62 ? -9.079 -49.895 18.900 1.00 71.42 49 GLU A CA 20
ATOM 25349 C C . GLU A 1 62 ? -7.582 -49.913 18.678 1.00 73.43 49 GLU A C 20
ATOM 25350 O O . GLU A 1 62 ? -6.806 -49.561 19.572 1.00 0.24 49 GLU A O 20
ATOM 25362 N N . VAL A 1 63 ? -7.174 -50.374 17.534 1.00 62.32 50 VAL A N 20
ATOM 25363 C CA . VAL A 1 63 ? -5.785 -50.470 17.251 1.00 45.44 50 VAL A CA 20
ATOM 25364 C C . VAL A 1 63 ? -5.268 -49.146 16.777 1.00 22.42 50 VAL A C 20
ATOM 25365 O O . VAL A 1 63 ? -4.107 -48.818 17.020 1.00 32.24 50 VAL A O 20
ATOM 25378 N N . ASP A 1 64 ? -6.133 -48.358 16.127 1.00 63.52 51 ASP A N 20
ATOM 25379 C CA . ASP A 1 64 ? -5.727 -47.011 15.698 1.00 70.23 51 ASP A CA 20
ATOM 25380 C C . ASP A 1 64 ? -6.975 -46.200 15.399 1.00 35.30 51 ASP A C 20
ATOM 25381 O O . ASP A 1 64 ? -8.054 -46.778 15.228 1.00 24.44 51 ASP A O 20
ATOM 25390 N N . ALA A 1 65 ? -6.824 -44.902 15.281 1.00 73.42 52 ALA A N 20
ATOM 25391 C CA . ALA A 1 65 ? -7.938 -43.982 15.110 1.00 10.13 52 ALA A CA 20
ATOM 25392 C C . ALA A 1 65 ? -7.433 -42.585 14.796 1.00 11.21 52 ALA A C 20
ATOM 25393 O O . ALA A 1 65 ? -6.604 -42.035 15.530 1.00 73.04 52 ALA A O 20
ATOM 25400 N N . MET A 1 66 ? -7.908 -42.018 13.718 1.00 32.34 53 MET A N 20
ATOM 25401 C CA . MET A 1 66 ? -7.527 -40.666 13.331 1.00 61.25 53 MET A CA 20
ATOM 25402 C C . MET A 1 66 ? -8.721 -39.891 12.814 1.00 64.02 53 MET A C 20
ATOM 25403 O O . MET A 1 66 ? -9.701 -40.478 12.348 1.00 60.11 53 MET A O 20
ATOM 25417 N N . LEU A 1 67 ? -8.648 -38.595 12.953 1.00 42.01 54 LEU A N 20
ATOM 25418 C CA . LEU A 1 67 ? -9.592 -37.679 12.366 1.00 12.01 54 LEU A CA 20
ATOM 25419 C C . LEU A 1 67 ? -9.027 -37.143 11.060 1.00 13.12 54 LEU A C 20
ATOM 25420 O O . LEU A 1 67 ? -8.023 -36.407 11.041 1.00 3.22 54 LEU A O 20
ATOM 25436 N N . LEU A 1 68 ? -9.620 -37.549 9.993 1.00 55.12 55 LEU A N 20
ATOM 25437 C CA . LEU A 1 68 ? -9.249 -37.132 8.675 1.00 13.24 55 LEU A CA 20
ATOM 25438 C C . LEU A 1 68 ? -10.324 -36.216 8.109 1.00 0.11 55 LEU A C 20
ATOM 25439 O O . LEU A 1 68 ? -11.466 -36.269 8.544 1.00 61.30 55 LEU A O 20
ATOM 25455 N N . PRO A 1 69 ? -9.978 -35.321 7.193 1.00 42.03 56 PRO A N 20
ATOM 25456 C CA . PRO A 1 69 ? -10.967 -34.492 6.526 1.00 54.24 56 PRO A CA 20
ATOM 25457 C C . PRO A 1 69 ? -11.723 -35.314 5.458 1.00 43.32 56 PRO A C 20
ATOM 25458 O O . PRO A 1 69 ? -11.340 -36.470 5.170 1.00 42.42 56 PRO A O 20
ATOM 25469 N N . PRO A 1 70 ? -12.829 -34.774 4.901 1.00 52.34 57 PRO A N 20
ATOM 25470 C CA . PRO A 1 70 ? -13.563 -35.419 3.820 1.00 73.34 57 PRO A CA 20
ATOM 25471 C C . PRO A 1 70 ? -12.630 -35.863 2.681 1.00 3.24 57 PRO A C 20
ATOM 25472 O O . PRO A 1 70 ? -11.804 -35.068 2.199 1.00 14.21 57 PRO A O 20
ATOM 25483 N N . SER A 1 71 ? -12.744 -37.148 2.314 1.00 33.11 58 SER A N 20
ATOM 25484 C CA . SER A 1 71 ? -11.959 -37.784 1.246 1.00 40.14 58 SER A CA 20
ATOM 25485 C C . SER A 1 71 ? -10.502 -38.034 1.663 1.00 35.12 58 SER A C 20
ATOM 25486 O O . SER A 1 71 ? -9.642 -38.293 0.820 1.00 25.04 58 SER A O 20
ATOM 25494 N N . GLY A 1 72 ? -10.244 -38.005 2.954 1.00 51.31 59 GLY A N 20
ATOM 25495 C CA . GLY A 1 72 ? -8.915 -38.230 3.436 1.00 54.55 59 GLY A CA 20
ATOM 25496 C C . GLY A 1 72 ? -8.529 -39.700 3.489 1.00 44.04 59 GLY A C 20
ATOM 25497 O O . GLY A 1 72 ? -9.385 -40.598 3.587 1.00 22.41 59 GLY A O 20
ATOM 25501 N N . THR A 1 73 ? -7.259 -39.945 3.393 1.00 32.43 60 THR A N 20
ATOM 25502 C CA . THR A 1 73 ? -6.710 -41.259 3.476 1.00 75.03 60 THR A CA 20
ATOM 25503 C C . THR A 1 73 ? -6.030 -41.436 4.834 1.00 72.34 60 THR A C 20
ATOM 25504 O O . THR A 1 73 ? -5.135 -40.658 5.206 1.00 24.11 60 THR A O 20
ATOM 25515 N N . THR A 1 74 ? -6.452 -42.420 5.565 1.00 52.23 61 THR A N 20
ATOM 25516 C CA . THR A 1 74 ? -5.994 -42.601 6.912 1.00 22.34 61 THR A CA 20
ATOM 25517 C C . THR A 1 74 ? -5.046 -43.796 7.046 1.00 35.15 61 THR A C 20
ATOM 25518 O O . THR A 1 74 ? -5.444 -44.939 6.813 1.00 1.32 61 THR A O 20
ATOM 25529 N N . ILE A 1 75 ? -3.808 -43.534 7.410 1.00 61.34 62 ILE A N 20
ATOM 25530 C CA . ILE A 1 75 ? -2.858 -44.592 7.670 1.00 24.23 62 ILE A CA 20
ATOM 25531 C C . ILE A 1 75 ? -2.977 -44.989 9.139 1.00 63.33 62 ILE A C 20
ATOM 25532 O O . ILE A 1 75 ? -2.642 -44.217 10.036 1.00 2.53 62 ILE A O 20
ATOM 25548 N N . LEU A 1 76 ? -3.480 -46.157 9.357 1.00 63.33 63 LEU A N 20
ATOM 25549 C CA . LEU A 1 76 ? -3.730 -46.686 10.668 1.00 74.44 63 LEU A CA 20
ATOM 25550 C C . LEU A 1 76 ? -2.730 -47.792 10.976 1.00 21.22 63 LEU A C 20
ATOM 25551 O O . LEU A 1 76 ? -2.451 -48.651 10.125 1.00 12.12 63 LEU A O 20
ATOM 25567 N N . SER A 1 77 ? -2.198 -47.775 12.167 1.00 1.43 64 SER A N 20
ATOM 25568 C CA . SER A 1 77 ? -1.190 -48.718 12.549 1.00 22.31 64 SER A CA 20
ATOM 25569 C C . SER A 1 77 ? -1.673 -49.639 13.669 1.00 64.44 64 SER A C 20
ATOM 25570 O O . SER A 1 77 ? -1.990 -49.188 14.776 1.00 3.35 64 SER A O 20
ATOM 25578 N N . ASP A 1 78 ? -1.785 -50.917 13.346 1.00 60.41 65 ASP A N 20
ATOM 25579 C CA . ASP A 1 78 ? -2.177 -51.953 14.301 1.00 62.22 65 ASP A CA 20
ATOM 25580 C C . ASP A 1 78 ? -1.222 -51.983 15.460 1.00 32.54 65 ASP A C 20
ATOM 25581 O O . ASP A 1 78 ? -0.052 -52.350 15.292 1.00 34.42 65 ASP A O 20
ATOM 25590 N N . THR A 1 79 ? -1.686 -51.645 16.623 1.00 14.00 66 THR A N 20
ATOM 25591 C CA . THR A 1 79 ? -0.846 -51.714 17.792 1.00 23.42 66 THR A CA 20
ATOM 25592 C C . THR A 1 79 ? -0.702 -53.195 18.239 1.00 44.10 66 THR A C 20
ATOM 25593 O O . THR A 1 79 ? 0.177 -53.548 19.018 1.00 31.15 66 THR A O 20
ATOM 25604 N N . SER A 1 80 ? -1.537 -54.048 17.668 1.00 2.21 67 SER A N 20
ATOM 25605 C CA . SER A 1 80 ? -1.582 -55.444 18.010 1.00 54.22 67 SER A CA 20
ATOM 25606 C C . SER A 1 80 ? -0.760 -56.313 17.016 1.00 71.41 67 SER A C 20
ATOM 25607 O O . SER A 1 80 ? -0.991 -57.531 16.908 1.00 53.21 67 SER A O 20
ATOM 25615 N N . GLY A 1 81 ? 0.208 -55.711 16.315 1.00 15.42 68 GLY A N 20
ATOM 25616 C CA . GLY A 1 81 ? 1.015 -56.520 15.400 1.00 43.51 68 GLY A CA 20
ATOM 25617 C C . GLY A 1 81 ? 1.591 -55.774 14.207 1.00 70.13 68 GLY A C 20
ATOM 25618 O O . GLY A 1 81 ? 2.495 -56.289 13.544 1.00 24.05 68 GLY A O 20
ATOM 25622 N N . ALA A 1 82 ? 1.088 -54.568 13.952 1.00 22.54 69 ALA A N 20
ATOM 25623 C CA . ALA A 1 82 ? 1.518 -53.725 12.828 1.00 72.11 69 ALA A CA 20
ATOM 25624 C C . ALA A 1 82 ? 1.287 -54.379 11.459 1.00 11.34 69 ALA A C 20
ATOM 25625 O O . ALA A 1 82 ? 2.183 -55.005 10.888 1.00 31.00 69 ALA A O 20
ATOM 25632 N N . GLY A 1 83 ? 0.073 -54.272 10.968 1.00 3.03 70 GLY A N 20
ATOM 25633 C CA . GLY A 1 83 ? -0.242 -54.755 9.649 1.00 70.32 70 GLY A CA 20
ATOM 25634 C C . GLY A 1 83 ? -0.223 -53.605 8.683 1.00 21.51 70 GLY A C 20
ATOM 25635 O O . GLY A 1 83 ? 0.146 -53.763 7.511 1.00 11.24 70 GLY A O 20
ATOM 25639 N N . VAL A 1 84 ? -0.626 -52.440 9.206 1.00 50.41 71 VAL A N 20
ATOM 25640 C CA . VAL A 1 84 ? -0.599 -51.149 8.519 1.00 25.34 71 VAL A CA 20
ATOM 25641 C C . VAL A 1 84 ? -1.691 -51.049 7.470 1.00 32.24 71 VAL A C 20
ATOM 25642 O O . VAL A 1 84 ? -1.573 -51.574 6.352 1.00 64.01 71 VAL A O 20
ATOM 25655 N N . PHE A 1 85 ? -2.753 -50.388 7.840 1.00 72.55 72 PHE A N 20
ATOM 25656 C CA . PHE A 1 85 ? -3.895 -50.233 6.975 1.00 11.42 72 PHE A CA 20
ATOM 25657 C C . PHE A 1 85 ? -4.084 -48.797 6.571 1.00 73.31 72 PHE A C 20
ATOM 25658 O O . PHE A 1 85 ? -3.779 -47.894 7.325 1.00 70.11 72 PHE A O 20
ATOM 25675 N N . THR A 1 86 ? -4.551 -48.581 5.381 1.00 51.41 73 THR A N 20
ATOM 25676 C CA . THR A 1 86 ? -4.847 -47.249 4.933 1.00 45.23 73 THR A CA 20
ATOM 25677 C C . THR A 1 86 ? -6.302 -47.158 4.489 1.00 61.31 73 THR A C 20
ATOM 25678 O O . THR A 1 86 ? -6.664 -47.631 3.420 1.00 65.43 73 THR A O 20
ATOM 25689 N N . ALA A 1 87 ? -7.120 -46.587 5.336 1.00 64.14 74 ALA A N 20
ATOM 25690 C CA . ALA A 1 87 ? -8.532 -46.432 5.079 1.00 71.22 74 ALA A CA 20
ATOM 25691 C C . ALA A 1 87 ? -8.758 -45.167 4.300 1.00 12.23 74 ALA A C 20
ATOM 25692 O O . ALA A 1 87 ? -8.509 -44.060 4.794 1.00 41.10 74 ALA A O 20
ATOM 25699 N N . LYS A 1 88 ? -9.155 -45.327 3.088 1.00 61.23 75 LYS A N 20
ATOM 25700 C CA . LYS A 1 88 ? -9.446 -44.210 2.221 1.00 41.31 75 LYS A CA 20
ATOM 25701 C C . LYS A 1 88 ? -10.929 -43.924 2.316 1.00 42.33 75 LYS A C 20
ATOM 25702 O O . LYS A 1 88 ? -11.732 -44.847 2.184 1.00 54.43 75 LYS A O 20
ATOM 25721 N N . VAL A 1 89 ? -11.297 -42.698 2.630 1.00 33.40 76 VAL A N 20
ATOM 25722 C CA . VAL A 1 89 ? -12.710 -42.345 2.714 1.00 41.23 76 VAL A CA 20
ATOM 25723 C C . VAL A 1 89 ? -13.143 -41.451 1.575 1.00 21.52 76 VAL A C 20
ATOM 25724 O O . VAL A 1 89 ? -12.320 -40.949 0.793 1.00 63.22 76 VAL A O 20
ATOM 25737 N N . ASN A 1 90 ? -14.432 -41.266 1.477 1.00 74.12 77 ASN A N 20
ATOM 25738 C CA . ASN A 1 90 ? -15.009 -40.349 0.535 1.00 33.23 77 ASN A CA 20
ATOM 25739 C C . ASN A 1 90 ? -15.332 -39.067 1.340 1.00 72.22 77 ASN A C 20
ATOM 25740 O O . ASN A 1 90 ? -15.116 -39.040 2.558 1.00 61.32 77 ASN A O 20
ATOM 25751 N N . SER A 1 91 ? -15.877 -38.047 0.715 1.00 62.14 78 SER A N 20
ATOM 25752 C CA . SER A 1 91 ? -16.219 -36.772 1.373 1.00 34.24 78 SER A CA 20
ATOM 25753 C C . SER A 1 91 ? -17.356 -36.957 2.399 1.00 2.12 78 SER A C 20
ATOM 25754 O O . SER A 1 91 ? -17.680 -36.074 3.203 1.00 60.45 78 SER A O 20
ATOM 25762 N N . LYS A 1 92 ? -17.902 -38.130 2.363 1.00 41.42 79 LYS A N 20
ATOM 25763 C CA . LYS A 1 92 ? -19.008 -38.565 3.170 1.00 53.30 79 LYS A CA 20
ATOM 25764 C C . LYS A 1 92 ? -1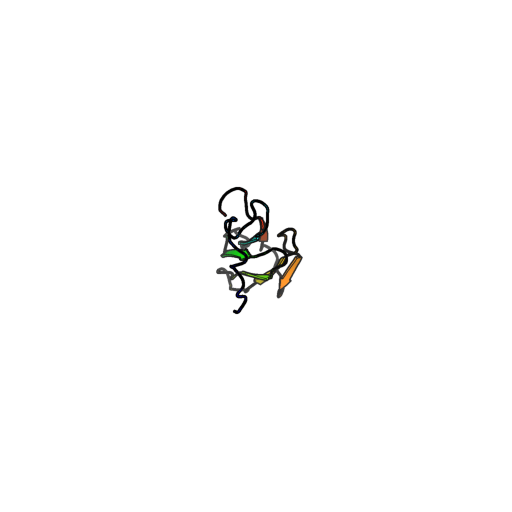8.494 -39.177 4.483 1.00 63.14 79 LYS A C 20
ATOM 25765 O O . LYS A 1 92 ? -19.274 -39.623 5.308 1.00 12.30 79 LYS A O 20
ATOM 25784 N N . CYS A 1 93 ? -17.159 -39.225 4.624 1.00 51.32 80 CYS A N 20
ATOM 25785 C CA . CYS A 1 93 ? -16.463 -39.770 5.819 1.00 5.41 80 CYS A CA 20
ATOM 25786 C C . CYS A 1 93 ? -16.565 -41.286 5.922 1.00 3.34 80 CYS A C 20
ATOM 25787 O O . CYS A 1 93 ? -16.155 -41.875 6.917 1.00 63.54 80 CYS A O 20
ATOM 25794 N N . GLU A 1 94 ? -17.059 -41.913 4.881 1.00 32.13 81 GLU A N 20
ATOM 25795 C CA . GLU A 1 94 ? -17.203 -43.336 4.878 1.00 22.02 81 GLU A CA 20
ATOM 25796 C C . GLU A 1 94 ? -16.020 -43.927 4.192 1.00 64.44 81 GLU A C 20
ATOM 25797 O O . GLU A 1 94 ? -15.566 -43.392 3.159 1.00 22.13 81 GLU A O 20
ATOM 25809 N N . PHE A 1 95 ? -15.482 -44.964 4.768 1.00 33.24 82 PHE A N 20
ATOM 25810 C CA . PHE A 1 95 ? -14.350 -45.608 4.208 1.00 60.13 82 PHE A CA 20
ATOM 25811 C C . PHE A 1 95 ? -14.788 -46.372 2.970 1.00 20.25 82 PHE A C 20
ATOM 25812 O O . PHE A 1 95 ? -15.774 -47.127 2.992 1.00 15.11 82 PHE A O 20
ATOM 25829 N N . THR A 1 96 ? -14.092 -46.154 1.909 1.00 74.31 83 THR A N 20
ATOM 25830 C CA . THR A 1 96 ? -14.394 -46.774 0.673 1.00 12.41 83 THR A CA 20
ATOM 25831 C C . THR A 1 96 ? -13.472 -47.956 0.408 1.00 20.43 83 THR A C 20
ATOM 25832 O O . THR A 1 96 ? -13.909 -48.985 -0.120 1.00 44.21 83 THR A O 20
ATOM 25843 N N . SER A 1 97 ? -12.197 -47.825 0.766 1.00 24.25 84 SER A N 20
ATOM 25844 C CA . SER A 1 97 ? -11.247 -48.911 0.567 1.00 72.40 84 SER A CA 20
ATOM 25845 C C . SER A 1 97 ? -10.102 -48.806 1.566 1.00 71.45 84 SER A C 20
ATOM 25846 O O . SER A 1 97 ? -9.579 -47.719 1.802 1.00 4.25 84 SER A O 20
ATOM 25854 N N . VAL A 1 98 ? -9.757 -49.909 2.177 1.00 73.10 85 VAL A N 20
ATOM 25855 C CA . VAL A 1 98 ? -8.621 -49.969 3.053 1.00 42.13 85 VAL A CA 20
ATOM 25856 C C . VAL A 1 98 ? -7.514 -50.706 2.336 1.00 72.11 85 VAL A C 20
ATOM 25857 O O . VAL A 1 98 ? -7.752 -51.755 1.764 1.00 12.12 85 VAL A O 20
ATOM 25870 N N . SER A 1 99 ? -6.355 -50.145 2.315 1.00 62.40 86 SER A N 20
ATOM 25871 C CA . SER A 1 99 ? -5.207 -50.789 1.738 1.00 23.22 86 SER A CA 20
ATOM 25872 C C . SER A 1 99 ? -4.475 -51.555 2.847 1.00 64.12 86 SER A C 20
ATOM 25873 O O . SER A 1 99 ? -4.374 -51.040 3.962 1.00 42.15 86 SER A O 20
ATOM 25881 N N . PRO A 1 100 ? -3.994 -52.805 2.599 1.00 72.41 87 PRO A N 20
ATOM 25882 C CA . PRO A 1 100 ? -4.147 -53.510 1.304 1.00 53.33 87 PRO A CA 20
ATOM 25883 C C . PRO A 1 100 ? -5.573 -54.006 1.079 1.00 4.55 87 PRO A C 20
ATOM 25884 O O . PRO A 1 100 ? -6.065 -54.028 -0.056 1.00 21.23 87 PRO A O 20
ATOM 25895 N N . ALA A 1 101 ? -6.214 -54.379 2.166 1.00 20.35 88 ALA A N 20
ATOM 25896 C CA . ALA A 1 101 ? -7.560 -54.873 2.217 1.00 35.03 88 ALA A CA 20
ATOM 25897 C C . ALA A 1 101 ? -7.874 -55.028 3.673 1.00 34.44 88 ALA A C 20
ATOM 25898 O O . ALA A 1 101 ? -6.965 -55.301 4.461 1.00 12.01 88 ALA A O 20
ATOM 25905 N N . LEU A 1 102 ? -9.089 -54.803 4.052 1.00 71.32 89 LEU A N 20
ATOM 25906 C CA . LEU A 1 102 ? -9.472 -54.961 5.433 1.00 5.43 89 LEU A CA 20
ATOM 25907 C C . LEU A 1 102 ? -9.936 -56.401 5.680 1.00 20.33 89 LEU A C 20
ATOM 25908 O O . LEU A 1 102 ? -10.876 -56.874 5.025 1.00 10.45 89 LEU A O 20
ATOM 25924 N N . PRO A 1 103 ? -9.289 -57.113 6.606 1.00 25.14 90 PRO A N 20
ATOM 25925 C CA . PRO A 1 103 ? -9.623 -58.506 6.923 1.00 73.35 90 PRO A CA 20
ATOM 25926 C C . PRO A 1 103 ? -10.879 -58.636 7.808 1.00 74.40 90 PRO A C 20
ATOM 25927 O O . PRO A 1 103 ? -11.398 -57.640 8.355 1.00 24.45 90 PRO A O 20
ATOM 25938 N N . THR A 1 104 ? -11.350 -59.856 7.945 1.00 1.01 91 THR A N 20
ATOM 25939 C CA . THR A 1 104 ? -12.497 -60.175 8.762 1.00 43.23 91 THR A CA 20
ATOM 25940 C C . THR A 1 104 ? -12.175 -60.000 10.248 1.00 50.44 91 THR A C 20
ATOM 25941 O O . THR A 1 104 ? -11.189 -60.558 10.749 1.00 40.43 91 THR A O 20
ATOM 25952 N N . GLY A 1 105 ? -12.974 -59.231 10.933 1.00 34.34 92 GLY A N 20
ATOM 25953 C CA . GLY A 1 105 ? -12.766 -59.025 12.345 1.00 73.13 92 GLY A CA 20
ATOM 25954 C C . GLY A 1 105 ? -12.336 -57.624 12.622 1.00 75.33 92 GLY A C 20
ATOM 25955 O O . GLY A 1 105 ? -12.516 -57.112 13.714 1.00 41.11 92 GLY A O 20
ATOM 25959 N N . PHE A 1 106 ? -11.777 -57.001 11.628 1.00 41.00 93 PHE A N 20
ATOM 25960 C CA . PHE A 1 106 ? -11.352 -55.642 11.741 1.00 44.41 93 PHE A CA 20
ATOM 25961 C C . PHE A 1 106 ? -12.427 -54.720 11.304 1.00 45.50 93 PHE A C 20
ATOM 25962 O O . PHE A 1 106 ? -12.989 -54.883 10.228 1.00 34.04 93 PHE A O 20
ATOM 25979 N N . LYS A 1 107 ? -12.716 -53.763 12.121 1.00 62.12 94 LYS A N 20
ATOM 25980 C CA . LYS A 1 107 ? -13.750 -52.824 11.816 1.00 32.05 94 LYS A CA 20
ATOM 25981 C C . LYS A 1 107 ? -13.199 -51.440 11.720 1.00 61.12 94 LYS A C 20
ATOM 25982 O O . LYS A 1 107 ? -12.606 -50.929 12.686 1.00 2.35 94 LYS A O 20
ATOM 26001 N N . ILE A 1 108 ? -13.371 -50.853 10.558 1.00 71.43 95 ILE A N 20
ATOM 26002 C CA . ILE A 1 108 ? -13.032 -49.489 10.328 1.00 24.21 95 ILE A CA 20
ATOM 26003 C C . ILE A 1 108 ? -14.285 -48.684 10.507 1.00 74.13 95 ILE A C 20
ATOM 26004 O O . ILE A 1 108 ? -15.187 -48.707 9.654 1.00 3.14 95 ILE A O 20
ATOM 26020 N N . GLU A 1 109 ? -14.398 -48.066 11.628 1.00 73.41 96 GLU A N 20
ATOM 26021 C CA . GLU A 1 109 ? -15.487 -47.186 11.854 1.00 25.22 96 GLU A CA 20
ATOM 26022 C C . GLU A 1 109 ? -15.168 -45.874 11.201 1.00 52.52 96 GLU A C 20
ATOM 26023 O O . GLU A 1 109 ? -14.478 -45.029 11.791 1.00 32.31 96 GLU A O 20
ATOM 26035 N N . GLY A 1 110 ? -15.542 -45.775 9.945 1.00 43.00 97 GLY A N 20
ATOM 26036 C CA . GLY A 1 110 ? -15.434 -44.551 9.228 1.00 50.12 97 GLY A CA 20
ATOM 26037 C C . GLY A 1 110 ? -16.652 -43.767 9.522 1.00 42.10 97 GLY A C 20
ATOM 26038 O O . GLY A 1 110 ? -17.702 -43.944 8.885 1.00 13.12 97 GLY A O 20
ATOM 26042 N N . SER A 1 111 ? -16.534 -42.961 10.498 1.00 53.33 98 SER A N 20
ATOM 26043 C CA . SER A 1 111 ? -17.626 -42.249 11.049 1.00 55.45 98 SER A CA 20
ATOM 26044 C C . SER A 1 111 ? -17.329 -40.764 11.069 1.00 2.02 98 SER A C 20
ATOM 26045 O O . SER A 1 111 ? -16.306 -40.322 10.556 1.00 22.24 98 SER A O 20
ATOM 26053 N N . VAL A 1 112 ? -18.220 -39.996 11.604 1.00 65.53 99 VAL A N 20
ATOM 26054 C CA . VAL A 1 112 ? -17.993 -38.591 11.753 1.00 72.03 99 VAL A CA 20
ATOM 26055 C C . VAL A 1 112 ? -17.988 -38.317 13.225 1.00 73.50 99 VAL A C 20
ATOM 26056 O O . VAL A 1 112 ? -18.964 -38.643 13.911 1.00 4.21 99 VAL A O 20
ATOM 26069 N N . ASP A 1 113 ? -16.906 -37.773 13.725 1.00 74.10 100 ASP A N 20
ATOM 26070 C CA . ASP A 1 113 ? -16.826 -37.488 15.138 1.00 74.12 100 ASP A CA 20
ATOM 26071 C C . ASP A 1 113 ? -17.673 -36.281 15.424 1.00 70.13 100 ASP A C 20
ATOM 26072 O O . ASP A 1 113 ? -17.432 -35.191 14.882 1.00 73.22 100 ASP A O 20
ATOM 26081 N N . LYS A 1 114 ? -18.689 -36.490 16.223 1.00 45.34 101 LYS A N 20
ATOM 26082 C CA . LYS A 1 114 ? -19.686 -35.490 16.510 1.00 14.21 101 LYS A CA 20
ATOM 26083 C C . LYS A 1 114 ? -19.105 -34.308 17.239 1.00 30.33 101 LYS A C 20
ATOM 26084 O O . LYS A 1 114 ? -18.087 -34.419 17.917 1.00 1.11 101 LYS A O 20
ATOM 26103 N N . GLU A 1 115 ? -19.787 -33.209 17.139 1.00 33.42 102 GLU A N 20
ATOM 26104 C CA . GLU A 1 115 ? -19.362 -31.959 17.703 1.00 14.01 102 GLU A CA 20
ATOM 26105 C C . GLU A 1 115 ? -19.352 -32.021 19.213 1.00 71.52 102 GLU A C 20
ATOM 26106 O O . GLU A 1 115 ? -18.443 -31.487 19.864 1.00 11.43 102 GLU A O 20
ATOM 26118 N N . GLY A 1 116 ? -20.323 -32.704 19.755 1.00 42.33 103 GLY A N 20
ATOM 26119 C CA . GLY A 1 116 ? -20.433 -32.866 21.160 1.00 74.12 103 GLY A CA 20
ATOM 26120 C C . GLY A 1 116 ? -21.194 -34.114 21.462 1.00 73.31 103 GLY A C 20
ATOM 26121 O O . GLY A 1 116 ? -21.985 -34.574 20.625 1.00 5.51 103 GLY A O 20
ATOM 26125 N N . LYS A 1 117 ? -20.964 -34.677 22.612 1.00 54.05 104 LYS A N 20
ATOM 26126 C CA . LYS A 1 117 ? -21.622 -35.898 22.995 1.00 73.45 104 LYS A CA 20
ATOM 26127 C C . LYS A 1 117 ? -22.943 -35.571 23.679 1.00 75.40 104 LYS A C 20
ATOM 26128 O O . LYS A 1 117 ? -23.089 -34.475 24.235 1.00 53.50 104 LYS A O 20
ATOM 26147 N N . PRO A 1 118 ? -23.936 -36.465 23.597 1.00 22.14 105 PRO A N 20
ATOM 26148 C CA . PRO A 1 118 ? -25.186 -36.317 24.333 1.00 63.22 105 PRO A CA 20
ATOM 26149 C C . PRO A 1 118 ? -24.952 -36.512 25.832 1.00 53.42 105 PRO A C 20
ATOM 26150 O O . PRO A 1 118 ? -24.917 -35.505 26.579 1.00 54.21 105 PRO A O 20
#